Protein 8CK1 (pdb70)

B-factor: mean 92.51, std 19.83, range [30.0, 179.0]

Structure (mmCIF, N/CA/C/O backbone):
data_8CK1
#
_entry.id   8CK1
#
_cell.length_a   1.00
_cell.length_b   1.00
_cell.length_c   1.00
_cell.angle_alpha   90.00
_cell.angle_beta   90.00
_cell.angle_gamma   90.00
#
_symmetry.space_group_name_H-M   'P 1'
#
loop_
_entity.id
_entity.type
_entity.pdbx_description
1 polymer 'Tail Nozzle'
2 polymer 'Tail fibers Dpo36'
3 polymer 'Connector Protein'
#
loop_
_atom_site.group_PDB
_atom_site.id
_atom_site.type_symbol
_atom_site.label_atom_id
_atom_site.label_alt_id
_atom_site.label_comp_id
_atom_site.label_asym_id
_atom_site.label_entity_id
_atom_site.label_seq_id
_atom_site.pdbx_PDB_ins_code
_atom_site.Cartn_x
_atom_site.Cartn_y
_atom_site.Cartn_z
_atom_site.occupancy
_atom_site.B_iso_or_equiv
_atom_site.auth_seq_id
_atom_site.auth_comp_id
_atom_site.auth_asym_id
_atom_site.auth_atom_id
_atom_site.pdbx_PDB_model_num
ATOM 1 N N . ASN A 1 5 ? 195.752 186.297 186.330 1.00 92.17 5 ASN A N 1
ATOM 2 C CA . ASN A 1 5 ? 195.325 186.070 187.705 1.00 92.17 5 ASN A CA 1
ATOM 3 C C . ASN A 1 5 ? 196.423 185.398 188.521 1.00 92.17 5 ASN A C 1
ATOM 4 O O . ASN A 1 5 ? 197.301 186.066 189.067 1.00 92.17 5 ASN A O 1
ATOM 9 N N . TYR A 1 6 ? 196.363 184.067 188.583 1.00 89.03 6 TYR A N 1
ATOM 10 C CA . TYR A 1 6 ? 197.293 183.260 189.374 1.00 89.03 6 TYR A CA 1
ATOM 11 C C . TYR A 1 6 ? 197.365 183.740 190.820 1.00 89.03 6 TYR A C 1
ATOM 12 O O . TYR A 1 6 ? 198.437 184.049 191.343 1.00 89.03 6 TYR A O 1
ATOM 21 N N . GLN A 1 7 ? 196.207 183.810 191.471 1.00 90.51 7 GLN A N 1
ATOM 22 C CA . GLN A 1 7 ? 196.159 184.092 192.899 1.00 90.51 7 GLN A CA 1
ATOM 23 C C . GLN A 1 7 ? 196.320 182.781 193.657 1.00 90.51 7 GLN A C 1
ATOM 24 O O . GLN A 1 7 ? 195.381 181.978 193.714 1.00 90.51 7 GLN A O 1
ATOM 30 N N . PRO A 1 8 ? 197.482 182.528 194.247 1.00 88.73 8 PRO A N 1
ATOM 31 C CA . PRO A 1 8 ? 197.723 181.232 194.883 1.00 88.73 8 PRO A CA 1
ATOM 32 C C . PRO A 1 8 ? 196.940 181.082 196.178 1.00 88.73 8 PRO A C 1
ATOM 33 O O . PRO A 1 8 ? 196.358 182.031 196.705 1.00 88.73 8 PRO A O 1
ATOM 37 N N . ALA A 1 9 ? 196.932 179.849 196.684 1.00 81.88 9 ALA A N 1
ATOM 38 C CA . ALA A 1 9 ? 196.288 179.559 197.957 1.00 81.88 9 ALA A CA 1
ATOM 39 C C . ALA A 1 9 ? 197.002 180.302 199.077 1.00 81.88 9 ALA A C 1
ATOM 40 O O . ALA A 1 9 ? 198.187 180.626 198.954 1.00 81.88 9 ALA A O 1
ATOM 42 N N . SER A 1 10 ? 196.297 180.578 200.170 1.00 78.74 10 SER A N 1
ATOM 43 C CA . SER A 1 10 ? 196.848 181.382 201.248 1.00 78.74 10 SER A CA 1
ATOM 44 C C . SER A 1 10 ? 196.807 180.596 202.548 1.00 78.74 10 SER A C 1
ATOM 45 O O . SER A 1 10 ? 195.993 179.685 202.717 1.00 78.74 10 SER A O 1
ATOM 48 N N . SER A 1 11 ? 197.698 180.962 203.465 1.00 78.00 11 SER A N 1
ATOM 49 C CA . SER A 1 11 ? 197.840 180.293 204.748 1.00 78.00 11 SER A CA 1
ATOM 50 C C . SER A 1 11 ? 197.638 181.301 205.868 1.00 78.00 11 SER A C 1
ATOM 51 O O . SER A 1 11 ? 198.098 182.443 205.780 1.00 78.00 11 SER A O 1
ATOM 54 N N . TYR A 1 12 ? 196.951 180.870 206.921 1.00 74.50 12 TYR A N 1
ATOM 55 C CA . TYR A 1 12 ? 196.462 181.741 207.986 1.00 74.50 12 TYR A CA 1
ATOM 56 C C . TYR A 1 12 ? 196.763 181.141 209.352 1.00 74.50 12 TYR A C 1
ATOM 57 O O . TYR A 1 12 ? 195.868 180.921 210.170 1.00 74.50 12 TYR A O 1
ATOM 66 N N . ILE A 1 13 ? 198.041 180.837 209.589 1.00 73.40 13 ILE A N 1
ATOM 67 C CA . ILE A 1 13 ? 198.527 180.147 210.782 1.00 73.40 13 ILE A CA 1
ATOM 68 C C . ILE A 1 13 ? 197.848 180.650 212.051 1.00 73.40 13 ILE A C 1
ATOM 69 O O . ILE A 1 13 ? 197.706 181.859 212.266 1.00 73.40 13 ILE A O 1
ATOM 74 N N . GLN A 1 14 ? 197.391 179.713 212.879 1.00 70.81 14 GLN A N 1
ATOM 75 C CA . GLN A 1 14 ? 196.878 180.001 214.213 1.00 70.81 14 GLN A CA 1
ATOM 76 C C . GLN A 1 14 ? 197.878 179.453 215.220 1.00 70.81 14 GLN A C 1
ATOM 77 O O . GLN A 1 14 ? 197.970 178.229 215.399 1.00 70.81 14 GLN A O 1
ATOM 83 N N . PRO A 1 15 ? 198.664 180.300 215.882 1.00 71.36 15 PRO A N 1
ATOM 84 C CA . PRO A 1 15 ? 199.728 179.772 216.747 1.00 71.36 15 PRO A CA 1
ATOM 85 C C . PRO A 1 15 ? 199.222 179.062 217.987 1.00 71.36 15 PRO A C 1
ATOM 86 O O . PRO A 1 15 ? 199.811 178.053 218.392 1.00 71.36 15 PRO A O 1
ATOM 90 N N . SER A 1 16 ? 198.143 179.537 218.600 1.00 69.01 16 SER A N 1
ATOM 91 C CA . SER A 1 16 ? 197.764 179.055 219.918 1.00 69.01 16 SER A CA 1
ATOM 92 C C . SER A 1 16 ? 196.297 178.661 219.949 1.00 69.01 16 SER A C 1
ATOM 93 O O . SER A 1 16 ? 195.485 179.113 219.139 1.00 69.01 16 SER A O 1
ATOM 96 N N . PHE A 1 17 ? 195.976 177.796 220.911 1.00 66.81 17 PHE A N 1
ATOM 97 C CA . PHE A 1 17 ? 194.601 177.468 221.265 1.00 66.81 17 PHE A CA 1
ATOM 98 C C . PHE A 1 17 ? 194.301 177.839 222.711 1.00 66.81 17 PHE A C 1
ATOM 99 O O . PHE A 1 17 ? 193.348 177.317 223.297 1.00 66.81 17 PHE A O 1
ATOM 107 N N . ALA A 1 18 ? 195.099 178.735 223.298 1.00 68.02 18 ALA A N 1
ATOM 108 C CA . ALA A 1 18 ? 194.942 179.077 224.706 1.00 68.02 18 ALA A CA 1
ATOM 109 C C . ALA A 1 18 ? 193.597 179.722 225.002 1.00 68.02 18 ALA A C 1
ATOM 110 O O . ALA A 1 18 ? 193.197 179.782 226.168 1.00 68.02 18 ALA A O 1
ATOM 112 N N . GLY A 1 19 ? 192.897 180.218 223.982 1.00 70.74 19 GLY A N 1
ATOM 113 C CA . GLY A 1 19 ? 191.565 180.749 224.210 1.00 70.74 19 GLY A CA 1
ATOM 114 C C . GLY A 1 19 ? 190.597 179.693 224.702 1.00 70.74 19 GLY A C 1
ATOM 115 O O . GLY A 1 19 ? 189.665 179.992 225.452 1.00 70.74 19 GLY A O 1
ATOM 116 N N . GLY A 1 20 ? 190.804 178.446 224.293 1.00 74.92 20 GLY A N 1
ATOM 117 C CA . GLY A 1 20 ? 189.896 177.389 224.673 1.00 74.92 20 GLY A CA 1
ATOM 118 C C . GLY A 1 20 ? 188.577 177.521 223.933 1.00 74.92 20 GLY A C 1
ATOM 119 O O . GLY A 1 20 ? 188.450 178.239 222.941 1.00 74.92 20 GLY A O 1
ATOM 120 N N . GLU A 1 21 ? 187.581 176.798 224.437 1.00 73.95 21 GLU A N 1
ATOM 121 C CA . GLU A 1 21 ? 186.257 176.864 223.839 1.00 73.95 21 GLU A CA 1
ATOM 122 C C . GLU A 1 21 ? 185.698 178.275 223.955 1.00 73.95 21 GLU A C 1
ATOM 123 O O . GLU A 1 21 ? 185.748 178.891 225.022 1.00 73.95 21 GLU A O 1
ATOM 129 N N . LEU A 1 22 ? 185.172 178.786 222.848 1.00 70.24 22 LEU A N 1
ATOM 130 C CA . LEU A 1 22 ? 184.602 180.122 222.790 1.00 70.24 22 LEU A CA 1
ATOM 131 C C . LEU A 1 22 ? 183.087 180.010 222.753 1.00 70.24 22 LEU A C 1
ATOM 132 O O . LEU A 1 22 ? 182.538 179.244 221.956 1.00 70.24 22 LEU A O 1
ATOM 137 N N . ALA A 1 23 ? 182.419 180.767 223.617 1.00 70.80 23 ALA A N 1
ATOM 138 C CA . ALA A 1 23 ? 180.975 180.680 223.713 1.00 70.80 23 ALA A CA 1
ATOM 139 C C . ALA A 1 23 ? 180.329 181.129 222.405 1.00 70.80 23 ALA A C 1
ATOM 140 O O . ALA A 1 23 ? 180.861 181.998 221.709 1.00 70.80 23 ALA A O 1
ATOM 142 N N . PRO A 1 24 ? 179.191 180.534 222.038 1.00 72.48 24 PRO A N 1
ATOM 143 C CA . PRO A 1 24 ? 178.509 180.975 220.812 1.00 72.48 24 PRO A CA 1
ATOM 144 C C . PRO A 1 24 ? 178.161 182.449 220.831 1.00 72.48 24 PRO A C 1
ATOM 145 O O . PRO A 1 24 ? 178.263 183.120 219.798 1.00 72.48 24 PRO A O 1
ATOM 149 N N . SER A 1 25 ? 177.763 182.975 221.990 1.00 74.39 25 SER A N 1
ATOM 150 C CA . SER A 1 25 ? 177.479 184.399 222.103 1.00 74.39 25 SER A CA 1
ATOM 151 C C . SER A 1 25 ? 178.724 185.249 221.901 1.00 74.39 25 SER A C 1
ATOM 152 O O . SER A 1 25 ? 178.607 186.420 221.525 1.00 74.39 25 SER A O 1
ATOM 155 N N . LEU A 1 26 ? 179.908 184.691 222.138 1.00 72.23 26 LEU A N 1
ATOM 156 C CA . LEU A 1 26 ? 181.152 185.426 221.95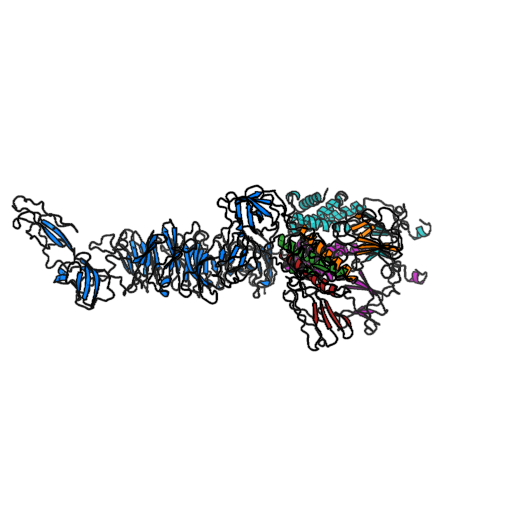3 1.00 72.23 26 LEU A CA 1
ATOM 157 C C . LEU A 1 26 ? 181.618 185.449 220.506 1.00 72.23 26 LEU A C 1
ATOM 158 O O . LEU A 1 26 ? 182.610 186.120 220.203 1.00 72.23 26 LEU A O 1
ATOM 163 N N . GLN A 1 27 ? 180.929 184.747 219.608 1.00 72.47 27 GLN A N 1
ATOM 164 C CA . GLN A 1 27 ? 181.393 184.577 218.237 1.00 72.47 27 GLN A CA 1
ATOM 165 C C . GLN A 1 27 ? 181.324 185.855 217.415 1.00 72.47 27 GLN A C 1
ATOM 166 O O . GLN A 1 27 ? 181.616 185.808 216.216 1.00 72.47 27 GLN A O 1
ATOM 172 N N . GLY A 1 28 ? 180.946 186.980 218.013 1.00 74.47 28 GLY A N 1
ATOM 173 C CA . GLY A 1 28 ? 180.903 188.237 217.295 1.00 74.47 28 GLY A CA 1
ATOM 174 C C . GLY A 1 28 ? 181.853 189.267 217.866 1.00 74.47 28 GLY A C 1
ATOM 175 O O . GLY A 1 28 ? 181.598 190.470 217.780 1.00 74.47 28 GLY A O 1
ATOM 176 N N . ARG A 1 29 ? 182.959 188.807 218.447 1.00 76.46 29 ARG A N 1
ATOM 177 C CA . ARG A 1 29 ? 183.927 189.701 219.070 1.00 76.46 29 ARG A CA 1
ATOM 178 C C . ARG A 1 29 ? 185.286 189.573 218.401 1.00 76.46 29 ARG A C 1
ATOM 179 O O . ARG A 1 29 ? 186.308 189.433 219.079 1.00 76.46 29 ARG A O 1
ATOM 187 N N . VAL A 1 30 ? 185.301 189.612 217.070 1.00 77.46 30 VAL A N 1
ATOM 188 C CA . VAL A 1 30 ? 186.516 189.426 216.284 1.00 77.46 30 VAL A CA 1
ATOM 189 C C . VAL A 1 30 ? 187.560 190.481 216.630 1.00 77.46 30 VAL A C 1
ATOM 190 O O . VAL A 1 30 ? 188.742 190.322 216.308 1.00 77.46 30 VAL A O 1
ATOM 194 N N . ASP A 1 31 ? 187.139 191.561 217.289 1.00 79.06 31 ASP A N 1
ATOM 195 C CA . ASP A 1 31 ? 188.047 192.630 217.681 1.00 79.06 31 ASP A CA 1
ATOM 196 C C . ASP A 1 31 ? 188.823 192.318 218.959 1.00 79.06 31 ASP A C 1
ATOM 197 O O . ASP A 1 31 ? 189.409 193.231 219.553 1.00 79.06 31 ASP A O 1
ATOM 202 N N . LEU A 1 32 ? 188.845 191.060 219.390 1.00 76.33 32 LEU A N 1
ATOM 203 C CA . LEU A 1 32 ? 189.583 190.640 220.571 1.00 76.33 32 LEU A CA 1
ATOM 204 C C . LEU A 1 32 ? 190.538 189.512 220.210 1.00 76.33 32 LEU A C 1
ATOM 205 O O . LEU A 1 32 ? 190.271 188.714 219.306 1.00 76.33 32 LEU A O 1
ATOM 210 N N . ALA A 1 33 ? 191.663 189.454 220.927 1.00 73.29 33 ALA A N 1
ATOM 211 C CA . ALA A 1 33 ? 192.662 188.427 220.655 1.00 73.29 33 ALA A CA 1
ATOM 212 C C . ALA A 1 33 ? 192.127 187.029 220.932 1.00 73.29 33 ALA A C 1
ATOM 213 O O . ALA A 1 33 ? 192.625 186.048 220.364 1.00 73.29 33 ALA A O 1
ATOM 215 N N . ARG A 1 34 ? 191.115 186.916 221.797 1.00 73.42 34 ARG A N 1
ATOM 216 C CA . ARG A 1 34 ? 190.563 185.604 222.114 1.00 73.42 34 ARG A CA 1
ATOM 217 C C . ARG A 1 34 ? 190.008 184.929 220.869 1.00 73.42 34 ARG A C 1
ATOM 218 O O . ARG A 1 34 ? 190.251 183.739 220.642 1.00 73.42 34 ARG A O 1
ATOM 226 N N . TYR A 1 35 ? 189.279 185.678 220.039 1.00 76.85 35 TYR A N 1
ATOM 227 C CA . TYR A 1 35 ? 188.800 185.129 218.774 1.00 76.85 35 TYR A CA 1
ATOM 228 C C . TYR A 1 35 ? 189.957 184.595 217.941 1.00 76.85 35 TYR A C 1
ATOM 229 O O . TYR A 1 35 ? 189.837 183.550 217.293 1.00 76.85 35 TYR A O 1
ATOM 238 N N . ALA A 1 36 ? 191.091 185.294 217.959 1.00 73.36 36 ALA A N 1
ATOM 239 C CA . ALA A 1 36 ? 192.245 184.840 217.196 1.00 73.36 36 ALA A CA 1
ATOM 240 C C . ALA A 1 36 ? 192.857 183.576 217.785 1.00 73.36 36 ALA A C 1
ATOM 241 O O . ALA A 1 36 ? 193.427 182.769 217.043 1.00 73.36 36 ALA A O 1
ATOM 243 N N . ILE A 1 37 ? 192.761 183.380 219.100 1.00 69.73 37 ILE A N 1
ATOM 244 C CA . ILE A 1 37 ? 193.478 182.269 219.721 1.00 69.73 37 ILE A CA 1
ATOM 245 C C . ILE A 1 37 ? 192.555 181.304 220.458 1.00 69.73 37 ILE A C 1
ATOM 246 O O . ILE A 1 37 ? 192.971 180.667 221.431 1.00 69.73 37 ILE A O 1
ATOM 251 N N . SER A 1 38 ? 191.318 181.157 219.997 1.00 73.17 38 SER A N 1
ATOM 252 C CA . SER A 1 38 ? 190.377 180.234 220.624 1.00 73.17 38 SER A CA 1
ATOM 253 C C . SER A 1 38 ? 189.907 179.184 219.622 1.00 73.17 38 SER A C 1
ATOM 254 O O . SER A 1 38 ? 190.279 179.194 218.447 1.00 73.17 38 SER A O 1
ATOM 257 N N . LEU A 1 39 ? 189.074 178.269 220.114 1.00 73.22 39 LEU A N 1
ATOM 258 C CA . LEU A 1 39 ? 188.512 177.185 219.324 1.00 73.22 39 LEU A CA 1
ATOM 259 C C . LEU A 1 39 ? 187.030 177.068 219.641 1.00 73.22 39 LEU A C 1
ATOM 260 O O . LEU A 1 39 ? 186.617 177.222 220.791 1.00 73.22 39 LEU A O 1
ATOM 265 N N . LYS A 1 40 ? 186.227 176.807 218.612 1.00 77.47 40 LYS A N 1
ATOM 266 C CA . LYS A 1 40 ? 184.788 176.717 218.827 1.00 77.47 40 LYS A CA 1
ATOM 267 C C . LYS A 1 40 ? 184.388 175.418 219.514 1.00 77.47 40 LYS A C 1
ATOM 268 O O . LYS A 1 40 ? 183.416 175.402 220.277 1.00 77.47 40 LYS A O 1
ATOM 274 N N . THR A 1 41 ? 185.107 174.328 219.260 1.00 80.09 41 THR A N 1
ATOM 275 C CA . THR A 1 41 ? 184.801 173.051 219.891 1.00 80.09 41 THR A CA 1
ATOM 276 C C . THR A 1 41 ? 186.104 172.351 220.244 1.00 80.09 41 THR A C 1
ATOM 277 O O . THR A 1 41 ? 186.954 172.152 219.373 1.00 80.09 41 THR A O 1
ATOM 281 N N . CYS A 1 42 ? 186.258 171.986 221.514 1.00 74.07 42 CYS A N 1
ATOM 282 C CA . CYS A 1 42 ? 187.494 171.389 222.014 1.00 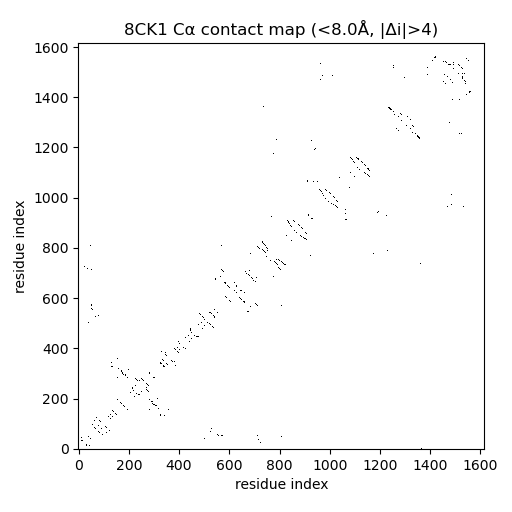74.07 42 CYS A CA 1
ATOM 283 C C . CYS A 1 42 ? 187.184 170.194 222.911 1.00 74.07 42 CYS A C 1
ATOM 284 O O . CYS A 1 42 ? 187.695 170.074 224.025 1.00 74.07 42 CYS A O 1
ATOM 287 N N . ARG A 1 43 ? 186.329 169.294 222.431 1.00 73.88 43 ARG A N 1
ATOM 288 C CA . ARG A 1 43 ? 185.945 168.136 223.229 1.00 73.88 43 ARG A CA 1
ATOM 289 C C . ARG A 1 43 ? 187.138 167.221 223.478 1.00 73.88 43 ARG A C 1
ATOM 290 O O . ARG A 1 43 ? 187.866 166.861 222.549 1.00 73.88 43 ARG A O 1
ATOM 298 N N . ASN A 1 44 ? 187.304 166.802 224.738 1.00 74.00 44 ASN A N 1
ATOM 299 C CA . ASN A 1 44 ? 188.383 165.839 225.096 1.00 74.00 44 ASN A CA 1
ATOM 300 C C . ASN A 1 44 ? 189.733 166.301 224.537 1.00 74.00 44 ASN A C 1
ATOM 301 O O . ASN A 1 44 ? 190.454 165.454 223.976 1.00 74.00 44 ASN A O 1
ATOM 306 N N . PHE A 1 45 ? 190.065 167.584 224.699 1.00 72.76 45 PHE A N 1
ATOM 307 C CA . PHE A 1 45 ? 191.400 168.078 224.267 1.00 72.76 45 PHE A CA 1
ATOM 308 C C . PHE A 1 45 ? 191.860 169.168 225.239 1.00 72.76 45 PHE A C 1
ATOM 309 O O . PHE A 1 45 ? 191.514 170.346 225.029 1.00 72.76 45 PHE A O 1
ATOM 317 N N . VAL A 1 46 ? 192.619 168.780 226.267 1.00 71.24 46 VAL A N 1
ATOM 318 C CA . VAL A 1 46 ? 193.054 169.757 227.309 1.00 71.24 46 VAL A CA 1
ATOM 319 C C . VAL A 1 46 ? 194.058 170.743 226.707 1.00 71.24 46 VAL A C 1
ATOM 320 O O . VAL A 1 46 ? 195.023 170.282 226.067 1.00 71.24 46 VAL A O 1
ATOM 324 N N . VAL A 1 47 ? 193.753 172.030 226.792 1.00 69.89 47 VAL A N 1
ATOM 325 C CA . VAL A 1 47 ? 194.670 173.030 226.201 1.00 69.89 47 VAL A CA 1
ATOM 326 C C . VAL A 1 47 ? 195.982 172.857 226.944 1.00 69.89 47 VAL A C 1
ATOM 327 O O . VAL A 1 47 ? 196.057 171.979 227.814 1.00 69.89 47 VAL A O 1
ATOM 331 N N . GLN A 1 48 ? 197.010 173.682 226.462 1.00 75.55 48 GLN A N 1
ATOM 332 C CA . GLN A 1 48 ? 198.284 173.607 227.209 1.00 75.55 48 GLN A CA 1
ATOM 333 C C . GLN A 1 48 ? 198.753 175.038 227.374 1.00 75.55 48 GLN A C 1
ATOM 334 O O . GLN A 1 48 ? 198.494 175.837 226.471 1.00 75.55 48 GLN A O 1
ATOM 340 N N . PRO A 1 49 ? 199.350 175.412 228.613 1.00 74.77 49 PRO A N 1
ATOM 341 C CA . PRO A 1 49 ? 199.742 176.797 228.732 1.00 74.77 49 PRO A CA 1
ATOM 342 C C . PRO A 1 49 ? 200.372 177.281 227.422 1.00 74.77 49 PRO A C 1
ATOM 343 O O . PRO A 1 49 ? 199.875 178.224 226.855 1.00 74.77 49 PRO A O 1
ATOM 347 N N . TYR A 1 50 ? 201.431 176.624 226.964 1.00 76.90 50 TYR A N 1
ATOM 348 C CA . TYR A 1 50 ? 202.146 177.034 225.765 1.00 76.90 50 TYR A CA 1
ATOM 349 C C . TYR A 1 50 ? 201.227 177.210 224.566 1.00 76.90 50 TYR A C 1
ATOM 350 O O . TYR A 1 50 ? 201.689 177.676 223.521 1.00 76.90 50 TYR A O 1
ATOM 359 N N . GLY A 1 51 ? 199.955 176.853 224.686 1.00 72.87 51 GLY A N 1
ATOM 360 C CA . GLY A 1 51 ? 198.997 177.070 223.625 1.00 72.87 51 GLY A CA 1
ATOM 361 C C . GLY A 1 51 ? 198.713 175.884 222.734 1.00 72.87 51 GLY A C 1
ATOM 362 O O . GLY A 1 51 ? 198.063 176.058 221.698 1.00 72.87 51 GLY A O 1
ATOM 363 N N . GLY A 1 52 ? 199.171 174.693 223.095 1.00 72.50 52 GLY A N 1
ATOM 364 C CA . GLY A 1 52 ? 198.903 173.495 222.330 1.00 72.50 52 GLY A CA 1
ATOM 365 C C . GLY A 1 52 ? 197.561 172.888 222.673 1.00 72.50 52 GLY A C 1
ATOM 366 O O . GLY A 1 52 ? 196.721 173.499 223.339 1.00 72.50 52 GLY A O 1
ATOM 367 N N . ALA A 1 53 ? 197.361 171.658 222.207 1.00 69.84 53 ALA A N 1
ATOM 368 C CA . ALA A 1 53 ? 196.120 170.935 222.473 1.00 69.84 53 ALA A CA 1
ATOM 369 C C . ALA A 1 53 ? 196.412 169.447 222.354 1.00 69.84 53 ALA A C 1
ATOM 370 O O . ALA A 1 53 ? 196.721 168.965 221.261 1.00 69.84 53 ALA A O 1
ATOM 372 N N . SER A 1 54 ? 196.316 168.729 223.467 1.00 71.52 54 SER A N 1
ATOM 373 C CA . SER A 1 54 ? 196.596 167.302 223.513 1.00 71.52 54 SER A CA 1
ATOM 374 C C . SER A 1 54 ? 195.359 166.560 223.994 1.00 71.52 54 SER A C 1
ATOM 375 O O . SER A 1 54 ? 194.717 166.984 224.961 1.00 71.52 54 SER A O 1
ATOM 378 N N . ASN A 1 55 ? 195.024 165.465 223.316 1.00 75.84 55 ASN A N 1
ATOM 379 C CA . ASN A 1 55 ? 193.884 164.658 223.725 1.00 75.84 55 ASN A CA 1
ATOM 380 C C . ASN A 1 55 ? 194.076 164.173 225.154 1.00 75.84 55 ASN A C 1
ATOM 381 O O . ASN A 1 55 ? 195.177 163.783 225.552 1.00 75.84 55 ASN A O 1
ATOM 386 N N . ARG A 1 56 ? 193.004 164.216 225.932 1.00 72.75 56 ARG A N 1
ATOM 387 C CA . ARG A 1 56 ? 193.103 163.859 227.338 1.00 72.75 56 ARG A CA 1
ATOM 388 C C . ARG A 1 56 ? 193.475 162.385 227.473 1.00 72.75 56 ARG A C 1
ATOM 389 O O . ARG A 1 56 ? 192.946 161.543 226.733 1.00 72.75 56 ARG A O 1
ATOM 397 N N . PRO A 1 57 ? 194.417 162.042 228.344 1.00 74.23 57 PRO A N 1
ATOM 398 C CA . PRO A 1 57 ? 194.712 160.628 228.583 1.00 74.23 57 PRO A CA 1
ATOM 399 C C . PRO A 1 57 ? 193.553 159.949 229.290 1.00 74.23 57 PRO A C 1
ATOM 400 O O . PRO A 1 57 ? 192.754 160.587 229.978 1.00 74.23 57 PRO A O 1
ATOM 404 N N . GLY A 1 58 ? 193.466 158.636 229.107 1.00 78.95 58 GLY A N 1
ATOM 405 C CA . GLY A 1 58 ? 192.335 157.898 229.624 1.00 78.95 58 GLY A CA 1
ATOM 406 C C . GLY A 1 58 ? 192.345 157.790 231.136 1.00 78.95 58 GLY A C 1
ATOM 407 O O . GLY A 1 58 ? 193.368 157.943 231.803 1.00 78.95 58 GLY A O 1
ATOM 408 N N . PHE A 1 59 ? 191.163 157.517 231.681 1.00 77.05 59 PHE A N 1
ATOM 409 C CA . PHE A 1 59 ? 190.990 157.310 233.113 1.00 77.05 59 PHE A CA 1
ATOM 410 C C . PHE A 1 59 ? 191.207 155.836 233.431 1.00 77.05 59 PHE A C 1
ATOM 411 O O . PHE A 1 59 ? 190.469 154.977 232.938 1.00 77.05 59 PHE A O 1
ATOM 419 N N . ARG A 1 60 ? 192.217 155.543 234.244 1.00 79.26 60 ARG A N 1
ATOM 420 C CA . ARG A 1 60 ? 192.476 154.164 234.634 1.00 79.26 60 ARG A CA 1
ATOM 421 C C . ARG A 1 60 ? 191.454 153.700 235.662 1.00 79.26 60 ARG A C 1
ATOM 422 O O . ARG A 1 60 ? 191.197 154.381 236.658 1.00 79.26 60 ARG A O 1
ATOM 430 N N . PHE A 1 61 ? 190.886 152.521 235.425 1.00 79.39 61 PHE A N 1
ATOM 431 C CA . PHE A 1 61 ? 189.855 151.968 236.296 1.00 79.39 61 PHE A CA 1
ATOM 432 C C . PHE A 1 61 ? 190.506 151.418 237.558 1.00 79.39 61 PHE A C 1
ATOM 433 O O . PHE A 1 61 ? 191.299 150.474 237.494 1.00 79.39 61 PHE A O 1
ATOM 441 N N . ASN A 1 62 ? 190.188 152.015 238.707 1.00 80.29 62 ASN A N 1
ATOM 442 C CA . ASN A 1 62 ? 190.687 151.486 239.971 1.00 80.29 62 ASN A CA 1
ATOM 443 C C . ASN A 1 62 ? 189.800 150.353 240.475 1.00 80.29 62 ASN A C 1
ATOM 444 O O . ASN A 1 62 ? 190.236 149.200 240.556 1.00 80.29 62 ASN A O 1
ATOM 449 N N . THR A 1 63 ? 188.546 150.666 240.799 1.00 81.07 63 THR A N 1
ATOM 450 C CA . THR A 1 63 ? 187.575 149.698 241.300 1.00 81.07 63 THR A CA 1
ATOM 451 C C . THR A 1 63 ? 186.248 150.420 241.494 1.00 81.07 63 THR A C 1
ATOM 452 O O . THR A 1 63 ? 186.155 151.642 241.355 1.00 81.07 63 THR A O 1
ATOM 456 N N . ALA A 1 64 ? 185.217 149.641 241.810 1.00 83.97 64 ALA A N 1
ATOM 457 C CA . ALA A 1 64 ? 183.962 150.184 242.304 1.00 83.97 64 ALA A CA 1
ATOM 458 C C . ALA A 1 64 ? 184.032 150.282 243.820 1.00 83.97 64 ALA A C 1
ATOM 459 O O . ALA A 1 64 ? 184.760 149.530 244.473 1.00 83.97 64 ALA A O 1
ATOM 461 N N . CYS A 1 65 ? 183.278 151.222 244.384 1.00 87.81 65 CYS A N 1
ATOM 462 C CA . CYS A 1 65 ? 183.408 151.497 245.818 1.00 87.81 65 CYS A CA 1
ATOM 463 C C . CYS A 1 65 ? 182.392 150.710 246.641 1.00 87.81 65 CYS A C 1
ATOM 464 O O . CYS A 1 65 ? 182.761 149.782 247.366 1.00 87.81 65 CYS A O 1
ATOM 467 N N . LYS A 1 66 ? 181.112 151.060 246.519 1.00 84.73 66 LYS A N 1
ATOM 468 C CA . LYS A 1 66 ? 179.987 150.322 247.088 1.00 84.73 66 LYS A CA 1
ATOM 469 C C . LYS A 1 66 ? 178.727 151.123 246.785 1.00 84.73 66 LYS A C 1
ATOM 470 O O . LYS A 1 66 ? 178.796 152.246 246.276 1.00 84.73 66 LYS A O 1
ATOM 476 N N . TYR A 1 67 ? 177.577 150.541 247.123 1.00 82.80 67 TYR A N 1
ATOM 477 C CA . TYR A 1 67 ? 176.288 151.230 247.070 1.00 82.80 67 TYR A CA 1
ATOM 478 C C . TYR A 1 67 ? 176.070 151.884 245.703 1.00 82.80 67 TYR A C 1
ATOM 479 O O . TYR A 1 67 ? 176.048 153.106 245.559 1.00 82.80 67 TYR A O 1
ATOM 488 N N . LYS A 1 68 ? 175.939 151.010 244.702 1.00 82.43 68 LYS A N 1
ATOM 489 C CA . LYS A 1 68 ? 175.838 151.415 243.302 1.00 82.43 68 LYS A CA 1
ATOM 490 C C . LYS A 1 68 ? 174.992 152.666 243.095 1.00 82.43 68 LYS A C 1
ATOM 491 O O . LYS A 1 68 ? 175.384 153.580 242.362 1.00 82.43 68 LYS A O 1
ATOM 497 N N . ASN A 1 69 ? 173.833 152.736 243.746 1.00 85.98 69 ASN A N 1
ATOM 498 C CA . ASN A 1 69 ? 172.900 153.834 243.540 1.00 85.98 69 ASN A CA 1
ATOM 499 C C . ASN A 1 69 ? 172.914 154.857 244.672 1.00 85.98 69 ASN A C 1
ATOM 500 O O . ASN A 1 69 ? 171.921 155.566 244.858 1.00 85.98 69 ASN A O 1
ATOM 505 N N . TYR A 1 70 ? 174.002 154.952 245.428 1.00 83.44 70 TYR A N 1
ATOM 506 C CA . TYR A 1 70 ? 174.133 155.965 246.466 1.00 83.44 70 TYR A CA 1
ATOM 507 C C . TYR A 1 70 ? 175.185 156.997 246.070 1.00 83.44 70 TYR A C 1
ATOM 508 O O . TYR A 1 70 ? 176.033 156.762 245.207 1.00 83.44 70 TYR A O 1
ATOM 517 N N . ALA A 1 71 ? 175.125 158.154 246.723 1.00 82.97 71 ALA A N 1
ATOM 518 C CA . ALA A 1 71 ? 176.066 159.229 246.450 1.00 82.97 71 ALA A CA 1
ATOM 519 C C . ALA A 1 71 ? 177.449 158.870 246.992 1.00 82.97 71 ALA A C 1
ATOM 520 O O . ALA A 1 71 ? 177.613 157.952 247.800 1.00 82.97 71 ALA A O 1
ATOM 522 N N . THR A 1 72 ? 178.463 159.601 246.533 1.00 81.46 72 THR A N 1
ATOM 523 C CA . THR A 1 72 ? 179.842 159.360 246.946 1.00 81.46 72 THR A CA 1
ATOM 524 C C . THR A 1 72 ? 180.640 160.637 246.711 1.00 81.46 72 THR A C 1
ATOM 525 O O . THR A 1 72 ? 180.198 161.536 245.989 1.00 81.46 72 THR A O 1
ATOM 529 N N . ARG A 1 73 ? 181.819 160.708 247.330 1.00 77.45 73 ARG A N 1
ATOM 530 C CA . ARG A 1 73 ? 182.695 161.866 247.197 1.00 77.45 73 ARG A CA 1
ATOM 531 C C . ARG A 1 73 ? 184.115 161.459 247.569 1.00 77.45 73 ARG A C 1
ATOM 532 O O . ARG A 1 73 ? 184.331 160.493 248.306 1.00 77.45 73 ARG A O 1
ATOM 540 N N . LEU A 1 74 ? 185.087 162.207 247.049 1.00 78.00 74 LEU A N 1
ATOM 541 C CA . LEU A 1 74 ? 186.497 162.011 247.353 1.00 78.00 74 LEU A CA 1
ATOM 542 C C . LEU A 1 74 ? 187.091 163.294 247.919 1.00 78.00 74 LEU A C 1
ATOM 543 O O . LEU A 1 74 ? 186.718 164.395 247.505 1.00 78.00 74 LEU A O 1
ATOM 548 N N . ILE A 1 75 ? 188.015 163.150 248.868 1.00 73.19 75 ILE A N 1
ATOM 549 C CA . ILE A 1 75 ? 188.804 164.289 249.345 1.00 73.19 75 ILE A CA 1
ATOM 550 C C . ILE A 1 75 ? 190.265 163.894 249.396 1.00 73.19 75 ILE A C 1
ATOM 551 O O . ILE A 1 75 ? 190.613 162.715 249.559 1.00 73.19 75 ILE A O 1
ATOM 556 N N . PRO A 1 76 ? 191.159 164.874 249.264 1.00 77.59 76 PRO A N 1
ATOM 557 C CA . PRO A 1 76 ? 192.591 164.578 249.382 1.00 77.59 76 PRO A CA 1
ATOM 558 C C . PRO A 1 76 ? 193.084 164.634 250.818 1.00 77.59 76 PRO A C 1
ATOM 559 O O . PRO A 1 76 ? 192.812 165.596 251.541 1.00 77.59 76 PRO A O 1
ATOM 563 N N . PHE A 1 77 ? 193.814 163.604 251.237 1.00 80.37 77 PHE A N 1
ATOM 564 C CA . PHE A 1 77 ? 194.377 163.536 252.575 1.00 80.37 77 PHE A CA 1
ATOM 565 C C . PHE A 1 77 ? 195.833 163.111 252.479 1.00 80.37 77 PHE A C 1
ATOM 566 O O . PHE A 1 77 ? 196.221 162.374 251.570 1.00 80.37 77 PHE A O 1
ATOM 574 N N . SER A 1 78 ? 196.639 163.584 253.423 1.00 80.34 78 SER A N 1
ATOM 575 C CA . SER A 1 78 ? 198.052 163.255 253.456 1.00 80.34 78 SER A CA 1
ATOM 576 C C . SER A 1 78 ? 198.457 162.868 254.870 1.00 80.34 78 SER A C 1
ATOM 577 O O . SER A 1 78 ? 197.850 163.290 255.856 1.00 80.34 78 SER A O 1
ATOM 580 N N . PHE A 1 79 ? 199.517 162.070 254.951 1.00 84.92 79 PHE A N 1
ATOM 581 C CA . PHE A 1 79 ? 200.042 161.573 256.215 1.00 84.92 79 PHE A CA 1
ATOM 582 C C . PHE A 1 79 ? 201.445 162.142 256.361 1.00 84.92 79 PHE A C 1
ATOM 583 O O . PHE A 1 79 ? 202.410 161.405 256.589 1.00 84.92 79 PHE A O 1
ATOM 591 N N . ASN A 1 80 ? 201.551 163.461 256.177 1.00 83.45 80 ASN A N 1
ATOM 592 C CA . ASN A 1 80 ? 202.799 164.164 255.901 1.00 83.45 80 ASN A CA 1
ATOM 593 C C . ASN A 1 80 ? 203.271 163.748 254.517 1.00 83.45 80 ASN A C 1
ATOM 594 O O . ASN A 1 80 ? 202.522 163.112 253.769 1.00 83.45 80 ASN A O 1
ATOM 599 N N . THR A 1 81 ? 204.501 164.100 254.154 1.00 84.38 81 THR A N 1
ATOM 600 C CA . THR A 1 81 ? 204.994 163.711 252.841 1.00 84.38 81 THR A CA 1
ATOM 601 C C . THR A 1 81 ? 205.401 162.246 252.775 1.00 84.38 81 THR A C 1
ATOM 602 O O . THR A 1 81 ? 205.888 161.806 251.728 1.00 84.38 81 THR A O 1
ATOM 606 N N . GLU A 1 82 ? 205.217 161.487 253.858 1.00 89.70 82 GLU A N 1
ATOM 607 C CA . GLU A 1 82 ? 205.519 160.059 253.829 1.00 89.70 82 GLU A CA 1
ATOM 608 C C . GLU A 1 82 ? 204.641 159.334 252.816 1.00 89.70 82 GLU A C 1
ATOM 609 O O . GLU A 1 82 ? 205.123 158.494 252.047 1.00 89.70 82 GLU A O 1
ATOM 615 N N . GLN A 1 83 ? 203.348 159.646 252.801 1.00 87.36 83 GLN A N 1
ATOM 616 C CA . GLN A 1 83 ? 202.421 159.033 251.860 1.00 87.36 83 GLN A CA 1
ATOM 617 C C . GLN A 1 83 ? 201.176 159.902 251.774 1.00 87.36 83 GLN A C 1
ATOM 618 O O . GLN A 1 83 ? 200.898 160.706 252.667 1.00 87.36 83 GLN A O 1
ATOM 624 N N . THR A 1 84 ? 200.432 159.732 250.685 1.00 81.84 84 THR A N 1
ATOM 625 C CA . THR A 1 84 ? 199.168 160.421 250.484 1.00 81.84 84 THR A CA 1
ATOM 626 C C . THR A 1 84 ? 198.080 159.403 250.171 1.00 81.84 84 THR A C 1
ATOM 627 O O . THR A 1 84 ? 198.344 158.347 249.591 1.00 81.84 84 THR A O 1
ATOM 631 N N . TYR A 1 85 ? 196.853 159.730 250.565 1.00 81.20 85 TYR A N 1
ATOM 632 C CA . TYR A 1 85 ? 195.708 158.857 250.362 1.00 81.20 85 TYR A CA 1
ATOM 633 C C . TYR A 1 85 ? 194.538 159.667 249.824 1.00 81.20 85 TYR A C 1
ATOM 634 O O . TYR A 1 85 ? 194.596 160.894 249.716 1.00 81.20 85 TYR A O 1
ATOM 643 N N . VAL A 1 86 ? 193.464 158.960 249.484 1.00 79.61 86 VAL A N 1
ATOM 644 C CA . VAL A 1 86 ? 192.233 159.562 248.982 1.00 79.61 86 VAL A CA 1
ATOM 645 C C . VAL A 1 86 ? 191.092 158.970 249.798 1.00 79.61 86 VAL A C 1
ATOM 646 O O . VAL A 1 86 ? 190.715 157.811 249.595 1.00 79.61 86 VAL A O 1
ATOM 650 N N . ILE A 1 87 ? 190.535 159.756 250.721 1.00 78.89 87 ILE A N 1
ATOM 651 C CA . ILE A 1 87 ? 189.362 159.292 251.447 1.00 78.89 87 ILE A CA 1
ATOM 652 C C . ILE A 1 87 ? 188.156 159.282 250.524 1.00 78.89 87 ILE A C 1
ATOM 653 O O . ILE A 1 87 ? 187.941 160.209 249.732 1.00 78.89 87 ILE A O 1
ATOM 658 N N . GLU A 1 88 ? 187.362 158.222 250.619 1.00 82.28 88 GLU A N 1
ATOM 659 C CA . GLU A 1 88 ? 186.099 158.110 249.905 1.00 82.28 88 GLU A CA 1
ATOM 660 C C . GLU A 1 88 ? 184.963 158.115 250.915 1.00 82.28 88 GLU A C 1
ATOM 661 O O . GLU A 1 88 ? 184.947 157.293 251.837 1.00 82.28 88 GLU A O 1
ATOM 667 N N . ILE A 1 89 ? 184.010 159.025 250.736 1.00 81.51 89 ILE A N 1
ATOM 668 C CA . ILE A 1 89 ? 182.909 159.204 251.674 1.00 81.51 89 ILE A CA 1
ATOM 669 C C . ILE A 1 89 ? 181.603 158.891 250.964 1.00 81.51 89 ILE A C 1
ATOM 670 O O . ILE A 1 89 ? 181.337 159.419 249.878 1.00 81.51 89 ILE A O 1
ATOM 675 N N . GLY A 1 90 ? 180.792 158.040 251.580 1.00 86.14 90 GLY A N 1
ATOM 676 C CA . GLY A 1 90 ? 179.460 157.760 251.088 1.00 86.14 90 GLY A CA 1
ATOM 677 C C . GLY A 1 90 ? 178.448 157.768 252.212 1.00 86.14 90 GLY A C 1
ATOM 678 O O . GLY A 1 90 ? 178.624 158.482 253.204 1.00 86.14 90 GLY A O 1
ATOM 679 N N . HIS A 1 91 ? 177.386 156.980 252.078 1.00 83.47 91 HIS A N 1
ATOM 680 C CA . HIS A 1 91 ? 176.336 156.945 253.092 1.00 83.47 91 HIS A CA 1
ATOM 681 C C . HIS A 1 91 ? 176.837 156.182 254.309 1.00 83.47 91 HIS A C 1
ATOM 682 O O . HIS A 1 91 ? 176.841 154.949 254.327 1.00 83.47 91 HIS A O 1
ATOM 689 N N . GLN A 1 92 ? 177.260 156.921 255.335 1.00 83.51 92 GLN A N 1
ATOM 690 C CA . GLN A 1 92 ? 177.634 156.349 256.629 1.00 83.51 92 GLN A CA 1
ATOM 691 C C . GLN A 1 92 ? 178.741 155.305 256.494 1.00 83.51 92 GLN A C 1
ATOM 692 O O . GLN A 1 92 ? 178.681 154.225 257.085 1.00 83.51 92 GLN A O 1
ATOM 698 N N . TYR A 1 93 ? 179.762 155.630 255.707 1.00 85.13 93 TYR A N 1
ATOM 699 C CA . TYR A 1 93 ? 180.968 154.814 255.639 1.00 85.13 93 TYR A CA 1
ATOM 700 C C . TYR A 1 93 ? 182.116 155.695 255.163 1.00 85.13 93 TYR A C 1
ATOM 701 O O . TYR A 1 93 ? 181.941 156.886 254.892 1.00 85.13 93 TYR A O 1
ATOM 710 N N . MET A 1 94 ? 183.297 155.094 255.064 1.00 87.90 94 MET A N 1
ATOM 711 C CA . MET A 1 94 ? 184.504 155.804 254.666 1.00 87.90 94 MET A CA 1
ATOM 712 C C . MET A 1 94 ? 185.565 154.787 254.282 1.00 87.90 94 MET A C 1
ATOM 713 O O . MET A 1 94 ? 185.787 153.808 254.999 1.00 87.90 94 MET A O 1
ATOM 718 N N . ARG A 1 95 ? 186.221 155.032 253.150 1.00 82.52 95 ARG A N 1
ATOM 719 C CA . ARG A 1 95 ? 187.262 154.145 252.653 1.00 82.52 95 ARG A CA 1
ATOM 720 C C . ARG A 1 95 ? 188.493 154.968 252.307 1.00 82.52 95 ARG A C 1
ATOM 721 O O . ARG A 1 95 ? 188.493 156.199 252.399 1.00 82.52 95 ARG A O 1
ATOM 729 N N . PHE A 1 96 ? 189.551 154.273 251.894 1.00 82.24 96 PHE A N 1
ATOM 730 C CA . PHE A 1 96 ? 190.816 154.907 251.558 1.00 82.24 96 PHE A CA 1
ATOM 731 C C . PHE A 1 96 ? 191.331 154.325 250.250 1.00 82.24 96 PHE A C 1
ATOM 732 O O . PHE A 1 96 ? 190.987 153.206 249.866 1.00 82.24 96 PHE A O 1
ATOM 740 N N . HIS A 1 97 ? 192.166 155.104 249.567 1.00 78.98 97 HIS A N 1
ATOM 741 C CA . HIS A 1 97 ? 192.740 154.679 248.301 1.00 78.98 97 HIS A CA 1
ATOM 742 C C . HIS A 1 97 ? 194.138 155.262 248.172 1.00 78.98 97 HIS A C 1
ATOM 743 O O . HIS A 1 97 ? 194.483 156.247 248.829 1.00 78.98 97 HIS A O 1
ATOM 750 N N . ARG A 1 98 ? 194.942 154.638 247.315 1.00 85.55 98 ARG A N 1
ATOM 751 C CA . ARG A 1 98 ? 196.300 155.092 247.053 1.00 85.55 98 ARG A CA 1
ATOM 752 C C . ARG A 1 98 ? 196.832 154.359 245.834 1.00 85.55 98 ARG A C 1
ATOM 753 O O . ARG A 1 98 ? 196.599 153.157 245.680 1.00 85.55 98 ARG A O 1
ATOM 761 N N . ASP A 1 99 ? 197.541 155.090 244.973 1.00 91.09 99 ASP A N 1
ATOM 762 C CA . ASP A 1 99 ? 198.115 154.536 243.746 1.00 91.09 99 ASP A CA 1
ATOM 763 C C . ASP A 1 99 ? 197.046 153.865 242.887 1.00 91.09 99 ASP A C 1
ATOM 764 O O . ASP A 1 99 ? 197.290 152.837 242.253 1.00 91.09 99 ASP A O 1
ATOM 769 N N . GLY A 1 100 ? 195.853 154.454 242.867 1.00 88.25 100 GLY A N 1
ATOM 770 C CA . GLY A 1 100 ? 194.762 153.903 242.086 1.00 88.25 100 GLY A CA 1
ATOM 771 C C . GLY A 1 100 ? 194.373 152.495 242.463 1.00 88.25 100 GLY A C 1
ATOM 772 O O . GLY A 1 100 ? 193.845 151.761 241.624 1.00 88.25 100 GLY A O 1
ATOM 773 N N . ALA A 1 101 ? 194.631 152.088 243.700 1.00 85.62 101 ALA A N 1
ATOM 774 C CA . ALA A 1 101 ? 194.319 150.751 244.170 1.00 85.62 101 ALA A CA 1
ATOM 775 C C . ALA A 1 101 ? 193.731 150.842 245.568 1.00 85.62 101 ALA A C 1
ATOM 776 O O . ALA A 1 101 ? 194.092 151.740 246.338 1.00 85.62 101 ALA A O 1
ATOM 778 N N . PRO A 1 102 ? 192.831 149.932 245.924 1.00 84.35 102 PRO A N 1
ATOM 779 C CA . PRO A 1 102 ? 192.237 149.971 247.262 1.00 84.35 102 PRO A CA 1
ATOM 780 C C . PRO A 1 102 ? 193.273 149.680 248.335 1.00 84.35 102 PRO A C 1
ATOM 781 O O . PRO A 1 102 ? 194.292 149.027 248.101 1.00 84.35 102 PRO A O 1
ATOM 785 N N . VAL A 1 103 ? 193.000 150.192 249.533 1.00 88.10 103 VAL A N 1
ATOM 786 C CA . VAL A 1 103 ? 193.857 149.931 250.681 1.00 88.10 103 VAL A CA 1
ATOM 787 C C . VAL A 1 103 ? 193.506 148.549 251.214 1.00 88.10 103 VAL A C 1
ATOM 788 O O . VAL A 1 103 ? 192.525 148.381 251.947 1.00 88.10 103 VAL A O 1
ATOM 792 N N . LEU A 1 104 ? 194.293 147.550 250.829 1.00 93.20 104 LEU A N 1
ATOM 793 C CA . LEU A 1 104 ? 193.955 146.171 251.142 1.00 93.20 104 LEU A CA 1
ATOM 794 C C . LEU A 1 104 ? 194.234 145.857 252.606 1.00 93.20 104 LEU A C 1
ATOM 795 O O . LEU A 1 104 ? 195.243 146.285 253.173 1.00 93.20 104 LEU A O 1
ATOM 800 N N . ASP A 1 105 ? 193.324 145.100 253.216 1.00 98.29 105 ASP A N 1
ATOM 801 C CA . ASP A 1 105 ? 193.489 144.645 254.594 1.00 98.29 105 ASP A CA 1
ATOM 802 C C . ASP A 1 105 ? 192.696 143.354 254.736 1.00 98.29 105 ASP A C 1
ATOM 803 O O . ASP A 1 105 ? 191.463 143.387 254.783 1.00 98.29 105 ASP A O 1
ATOM 808 N N . GLY A 1 106 ? 193.400 142.229 254.808 1.00 96.53 106 GLY A N 1
ATOM 809 C CA . GLY A 1 106 ? 192.731 140.939 254.868 1.00 96.53 106 GLY A CA 1
ATOM 810 C C . GLY A 1 106 ? 191.893 140.643 253.644 1.00 96.53 106 GLY A C 1
ATOM 811 O O . GLY A 1 106 ? 190.817 140.043 253.760 1.00 96.53 106 GLY A O 1
ATOM 812 N N . GLY A 1 107 ? 192.363 141.051 252.470 1.00 93.41 107 GLY A N 1
ATOM 813 C CA . GLY A 1 107 ? 191.603 140.845 251.248 1.00 93.41 107 GLY A CA 1
ATOM 814 C C . GLY A 1 107 ? 190.295 141.605 251.214 1.00 93.41 107 GLY A C 1
ATOM 815 O O . GLY A 1 107 ? 189.320 141.134 250.615 1.00 93.41 107 GLY A O 1
ATOM 816 N N . GLU A 1 108 ? 190.254 142.776 251.840 1.00 92.47 108 GLU A N 1
ATOM 817 C CA . GLU A 1 108 ? 189.056 143.602 251.871 1.00 92.47 108 GLU A CA 1
ATOM 818 C C . GLU A 1 108 ? 189.476 145.039 252.143 1.00 92.47 108 GLU A C 1
ATOM 819 O O . GLU A 1 108 ? 190.534 145.277 252.737 1.00 92.47 108 GLU A O 1
ATOM 825 N N . PRO A 1 109 ? 188.679 146.016 251.717 1.00 88.31 109 PRO A N 1
ATOM 826 C CA . PRO A 1 109 ? 189.039 147.415 251.963 1.00 88.31 109 PRO A CA 1
ATOM 827 C C . PRO A 1 109 ? 188.874 147.781 253.429 1.00 88.31 109 PRO A C 1
ATOM 828 O O . PRO A 1 109 ? 188.165 147.122 254.192 1.00 88.31 109 PRO A O 1
ATOM 832 N N . VAL A 1 110 ? 189.550 148.856 253.816 1.00 87.18 110 VAL A N 1
ATOM 833 C CA . VAL A 1 110 ? 189.466 149.383 255.172 1.00 87.18 110 VAL A CA 1
ATOM 834 C C . VAL A 1 110 ? 188.291 150.345 255.244 1.00 87.18 110 VAL A C 1
ATOM 835 O O . VAL A 1 110 ? 188.196 151.283 254.444 1.00 87.18 110 VAL A O 1
ATOM 839 N N . GLU A 1 111 ? 187.398 150.121 256.203 1.00 86.67 111 GLU A N 1
ATOM 840 C CA . GLU A 1 111 ? 186.191 150.921 256.334 1.00 86.67 111 GLU A CA 1
ATOM 841 C C . GLU A 1 111 ? 186.103 151.515 257.730 1.00 86.67 111 GLU A C 1
ATOM 842 O O . GLU A 1 111 ? 186.333 150.825 258.727 1.00 86.67 111 GLU A O 1
ATOM 848 N N . VAL A 1 112 ? 185.768 152.801 257.789 1.00 85.62 112 VAL A N 1
ATOM 849 C CA . VAL A 1 112 ? 185.542 153.512 259.041 1.00 85.62 112 VAL A CA 1
ATOM 850 C C . VAL A 1 112 ? 184.091 153.964 259.053 1.00 85.62 112 VAL A C 1
ATOM 851 O O . VAL A 1 112 ? 183.679 154.767 258.207 1.00 85.62 112 VAL A O 1
ATOM 855 N N . ALA A 1 113 ? 183.318 153.448 260.005 1.00 83.88 113 ALA A N 1
ATOM 856 C CA . ALA A 1 113 ? 181.903 153.784 260.077 1.00 83.88 113 ALA A CA 1
ATOM 857 C C . ALA A 1 113 ? 181.718 155.259 260.407 1.00 83.88 113 ALA A C 1
ATOM 858 O O . ALA A 1 113 ? 182.415 155.815 261.259 1.00 83.88 113 ALA A O 1
ATOM 860 N N . THR A 1 114 ? 180.771 155.893 259.722 1.00 83.59 114 THR A N 1
ATOM 861 C CA . THR A 1 114 ? 180.492 157.308 259.912 1.00 83.59 114 THR A CA 1
ATOM 862 C C . THR A 1 114 ? 178.996 157.500 260.107 1.00 83.59 114 THR A C 1
ATOM 863 O O . THR A 1 114 ? 178.201 156.568 259.957 1.00 83.59 114 THR A O 1
ATOM 867 N N . SER A 1 115 ? 178.616 158.731 260.447 1.00 81.71 115 SER A N 1
ATOM 868 C CA . SER A 1 115 ? 177.223 159.080 260.677 1.00 81.71 115 SER A CA 1
ATOM 869 C C . SER A 1 115 ? 176.655 160.028 259.632 1.00 81.71 115 SER A C 1
ATOM 870 O O . SER A 1 115 ? 175.448 160.294 259.656 1.00 81.71 115 SER A O 1
ATOM 873 N N . TRP A 1 116 ? 177.483 160.548 258.731 1.00 81.44 116 TRP A N 1
ATOM 874 C CA . TRP A 1 116 ? 177.010 161.499 257.734 1.00 81.44 116 TRP A CA 1
ATOM 875 C C . TRP A 1 116 ? 176.006 160.849 256.792 1.00 81.44 116 TRP A C 1
ATOM 876 O O . TRP A 1 116 ? 176.242 159.756 256.270 1.00 81.44 116 TRP A O 1
ATOM 887 N N . HIS A 1 117 ? 174.883 161.526 256.577 1.00 82.45 117 HIS A N 1
ATOM 888 C CA . HIS A 1 117 ? 173.881 161.049 255.637 1.00 82.45 117 HIS A CA 1
ATOM 889 C C . HIS A 1 117 ? 174.376 161.233 254.209 1.00 82.45 117 HIS A C 1
ATOM 890 O O . HIS A 1 117 ? 175.230 162.079 253.931 1.00 82.45 117 HIS A O 1
ATOM 897 N N . ARG A 1 118 ? 173.823 160.430 253.297 1.00 82.48 118 ARG A N 1
ATOM 898 C CA . ARG A 1 118 ? 174.317 160.416 251.923 1.00 82.48 118 ARG A CA 1
ATOM 899 C C . ARG A 1 118 ? 174.139 161.769 251.246 1.00 82.48 118 ARG A C 1
ATOM 900 O O . ARG A 1 118 ? 175.003 162.200 250.475 1.00 82.48 118 ARG A O 1
ATOM 908 N N . ASP A 1 119 ? 173.022 162.449 251.504 1.00 82.46 119 ASP A N 1
ATOM 909 C CA . ASP A 1 119 ? 172.793 163.738 250.861 1.00 82.46 119 ASP A CA 1
ATOM 910 C C . ASP A 1 119 ? 173.687 164.823 251.451 1.00 82.46 119 ASP A C 1
ATOM 911 O O . ASP A 1 119 ? 173.986 165.818 250.781 1.00 82.46 119 ASP A O 1
ATOM 916 N N . ASP A 1 120 ? 174.122 164.653 252.699 1.00 80.30 120 ASP A N 1
ATOM 917 C CA . ASP A 1 120 ? 174.868 165.704 253.379 1.00 80.30 120 ASP A CA 1
ATOM 918 C C . ASP A 1 120 ? 176.377 165.598 253.193 1.00 80.30 120 ASP A C 1
ATOM 919 O O . ASP A 1 120 ? 177.099 166.500 253.630 1.00 80.30 120 ASP A O 1
ATOM 924 N N . ILE A 1 121 ? 176.873 164.532 252.563 1.00 79.26 121 ILE A N 1
ATOM 925 C CA . ILE A 1 121 ? 178.320 164.357 252.455 1.00 79.26 121 ILE A CA 1
ATOM 926 C C . ILE A 1 121 ? 178.933 165.430 251.563 1.00 79.26 121 ILE A C 1
ATOM 927 O O . ILE A 1 121 ? 180.072 165.859 251.782 1.00 79.26 121 ILE A O 1
ATOM 932 N N . PHE A 1 122 ? 178.199 165.879 250.542 1.00 77.62 122 PHE A N 1
ATOM 933 C CA . PHE A 1 122 ? 178.751 166.885 249.640 1.00 77.62 122 PHE A CA 1
ATOM 934 C C . PHE A 1 122 ? 178.951 168.225 250.332 1.00 77.62 122 PHE A C 1
ATOM 935 O O . PHE A 1 122 ? 179.810 169.012 249.919 1.00 77.62 122 PHE A O 1
ATOM 943 N N . GLU A 1 123 ? 178.178 168.506 251.378 1.00 79.53 123 GLU A N 1
ATOM 944 C CA . GLU A 1 123 ? 178.320 169.755 252.114 1.00 79.53 123 GLU A CA 1
ATOM 945 C C . GLU A 1 123 ? 179.387 169.688 253.197 1.00 79.53 123 GLU A C 1
ATOM 946 O O . GLU A 1 123 ? 179.606 170.687 253.889 1.00 79.53 123 GLU A O 1
ATOM 952 N N . ILE A 1 124 ? 180.049 168.542 253.361 1.00 74.27 124 ILE A N 1
ATOM 953 C CA . ILE A 1 124 ? 181.122 168.433 254.338 1.00 74.27 124 ILE A CA 1
ATOM 954 C C . ILE A 1 124 ? 182.282 169.326 253.928 1.00 74.27 124 ILE A C 1
ATOM 955 O O . ILE A 1 124 ? 182.712 169.328 252.769 1.00 74.27 124 ILE A O 1
ATOM 960 N N . LYS A 1 125 ? 182.795 170.095 254.883 1.00 69.43 125 LYS A N 1
ATOM 961 C CA . LYS A 1 125 ? 183.975 170.921 254.677 1.00 69.43 125 LYS A CA 1
ATOM 962 C C . LYS A 1 125 ? 185.105 170.407 255.556 1.00 69.43 125 LYS A C 1
ATOM 963 O O . LYS A 1 125 ? 184.888 170.057 256.720 1.00 69.43 125 LYS A O 1
ATOM 969 N N . TYR A 1 126 ? 186.310 170.365 254.995 1.00 73.28 126 TYR A N 1
ATOM 970 C CA . TYR A 1 126 ? 187.438 169.685 255.611 1.00 73.28 126 TYR A CA 1
ATOM 971 C C . TYR A 1 126 ? 188.678 170.567 255.581 1.00 73.28 126 TYR A C 1
ATOM 972 O O . TYR A 1 126 ? 188.813 171.469 254.751 1.00 73.28 126 TYR A O 1
ATOM 981 N N . VAL A 1 127 ? 189.591 170.285 256.510 1.00 75.45 127 VAL A N 1
ATOM 982 C CA . VAL A 1 127 ? 190.917 170.895 256.534 1.00 75.45 127 VAL A CA 1
ATOM 983 C C . VAL A 1 127 ? 191.910 169.796 256.867 1.00 75.45 127 VAL A C 1
ATOM 984 O O . VAL A 1 127 ? 191.526 168.655 257.130 1.00 75.45 127 VAL A O 1
ATOM 988 N N . GLN A 1 128 ? 193.194 170.139 256.856 1.00 79.50 128 GLN A N 1
ATOM 989 C CA . GLN A 1 128 ? 194.245 169.182 257.159 1.00 79.50 128 GLN A CA 1
ATOM 990 C C . GLN A 1 128 ? 195.399 169.867 257.880 1.00 79.50 128 GLN A C 1
ATOM 991 O O . GLN A 1 128 ? 195.747 171.013 257.584 1.00 79.50 128 GLN A O 1
ATOM 997 N N . SER A 1 129 ? 195.987 169.149 258.838 1.00 78.64 129 SER A N 1
ATOM 998 C CA . SER A 1 129 ? 197.185 169.616 259.534 1.00 78.64 129 SER A CA 1
ATOM 999 C C . SER A 1 129 ? 198.013 168.385 259.891 1.00 78.64 129 SER A C 1
ATOM 1000 O O . SER A 1 129 ? 197.676 167.664 260.836 1.00 78.64 129 SER A O 1
ATOM 1003 N N . ALA A 1 130 ? 199.082 168.153 259.128 1.00 82.09 130 ALA A N 1
ATOM 1004 C CA . ALA A 1 130 ? 199.983 167.025 259.342 1.00 82.09 130 ALA A CA 1
ATOM 1005 C C . ALA A 1 130 ? 199.241 165.697 259.309 1.00 82.09 130 ALA A C 1
ATOM 1006 O O . ALA A 1 130 ? 198.759 165.271 258.256 1.00 82.09 130 ALA A O 1
ATOM 1008 N N . ASP A 1 131 ? 199.139 165.042 260.463 1.00 86.30 131 ASP A N 1
ATOM 1009 C CA . ASP A 1 131 ? 198.530 163.725 260.570 1.00 86.30 131 ASP A CA 1
ATOM 1010 C C . ASP A 1 131 ? 197.094 163.777 261.069 1.00 86.30 131 ASP A C 1
ATOM 1011 O O . ASP A 1 131 ? 196.528 162.732 261.402 1.00 86.30 131 ASP A O 1
ATOM 1016 N N . VAL A 1 132 ? 196.495 164.963 261.138 1.00 81.38 132 VAL A N 1
ATOM 1017 C CA . VAL A 1 132 ? 195.132 165.131 261.625 1.00 81.38 132 VAL A CA 1
ATOM 1018 C C . VAL A 1 132 ? 194.306 165.792 260.533 1.00 81.38 132 VAL A C 1
ATOM 1019 O O . VAL A 1 132 ? 194.695 166.837 259.998 1.00 81.38 132 VAL A O 1
ATOM 1023 N N . LEU A 1 133 ? 193.171 165.185 260.204 1.00 77.80 133 LEU A N 1
ATOM 1024 C CA . LEU A 1 133 ? 192.192 165.778 259.307 1.00 77.80 133 LEU A CA 1
ATOM 1025 C C . LEU A 1 133 ? 190.920 166.071 260.088 1.00 77.80 133 LEU A C 1
ATOM 1026 O O . LEU A 1 133 ? 190.508 165.280 260.941 1.00 77.80 133 LEU A O 1
ATOM 1031 N N . THR A 1 134 ? 190.302 167.209 259.792 1.00 73.41 134 THR A N 1
ATOM 1032 C CA . THR A 1 134 ? 189.105 167.657 260.485 1.00 73.41 134 THR A CA 1
ATOM 1033 C C . THR A 1 134 ? 187.966 167.813 259.492 1.00 73.41 134 THR A C 1
ATOM 1034 O O . THR A 1 134 ? 188.131 168.432 258.437 1.00 73.41 134 THR A O 1
ATOM 1038 N N . LEU A 1 135 ? 186.810 167.251 259.833 1.00 72.83 135 LEU A N 1
ATOM 1039 C CA . LEU A 1 135 ? 185.604 167.383 259.032 1.00 72.83 135 LEU A CA 1
ATOM 1040 C C . LEU A 1 135 ? 184.535 168.080 259.856 1.00 72.83 135 LEU A C 1
ATOM 1041 O O . LEU A 1 135 ? 184.305 167.726 261.015 1.00 72.83 135 LEU A O 1
ATOM 1046 N N . VAL A 1 136 ? 183.886 169.073 259.254 1.00 72.85 136 VAL A N 1
ATOM 1047 C CA . VAL A 1 136 ? 182.863 169.855 259.934 1.00 72.85 136 VAL A CA 1
ATOM 1048 C C . VAL A 1 136 ? 181.606 169.875 259.079 1.00 72.85 136 VAL A C 1
ATOM 1049 O O . VAL A 1 136 ? 181.652 169.667 257.863 1.00 72.85 136 VAL A O 1
ATOM 1053 N N . HIS A 1 137 ? 180.475 170.117 259.732 1.00 77.93 137 HIS A N 1
ATOM 1054 C CA . HIS A 1 137 ? 179.176 170.190 259.081 1.00 77.93 137 HIS A CA 1
ATOM 1055 C C . HIS A 1 137 ? 178.185 170.818 260.051 1.00 77.93 137 HIS A C 1
ATOM 1056 O O . HIS A 1 137 ? 178.187 170.476 261.240 1.00 77.93 137 HIS A O 1
ATOM 1063 N N . PRO A 1 138 ? 177.338 171.742 259.596 1.00 80.45 138 PRO A N 1
ATOM 1064 C CA . PRO A 1 138 ? 176.409 172.400 260.529 1.00 80.45 138 PRO A CA 1
ATOM 1065 C C . PRO A 1 138 ? 175.480 171.437 261.243 1.00 80.45 138 PRO A C 1
ATOM 1066 O O . PRO A 1 138 ? 175.059 171.720 262.371 1.00 80.45 138 PRO A O 1
ATOM 1070 N N . ASP A 1 139 ? 175.145 170.307 260.625 1.00 80.63 139 ASP A N 1
ATOM 1071 C CA . ASP A 1 139 ? 174.196 169.363 261.196 1.00 80.63 139 ASP A CA 1
ATOM 1072 C C . ASP A 1 139 ? 174.866 168.152 261.833 1.00 80.63 139 ASP A C 1
ATOM 1073 O O . ASP A 1 139 ? 174.168 167.226 262.255 1.00 80.63 139 ASP A O 1
ATOM 1078 N N . TYR A 1 140 ? 176.195 168.133 261.916 1.00 80.58 140 TYR A N 1
ATOM 1079 C CA . TYR A 1 140 ? 176.906 167.007 262.502 1.00 80.58 140 TYR A CA 1
ATOM 1080 C C . TYR A 1 140 ? 177.991 167.507 263.442 1.00 80.58 140 TYR A C 1
ATOM 1081 O O . TYR A 1 140 ? 178.614 168.543 263.202 1.00 80.58 140 TYR A O 1
ATOM 1090 N N . LYS A 1 141 ? 178.213 166.753 264.511 1.00 77.75 141 LYS A N 1
ATOM 1091 C CA . LYS A 1 141 ? 179.304 167.061 265.419 1.00 77.75 141 LYS A CA 1
ATOM 1092 C C . LYS A 1 141 ? 180.638 166.883 264.698 1.00 77.75 141 LYS A C 1
ATOM 1093 O O . LYS A 1 141 ? 180.830 165.893 263.986 1.00 77.75 141 LYS A O 1
ATOM 1099 N N . PRO A 1 142 ? 181.568 167.825 264.847 1.00 75.38 142 PRO A N 1
ATOM 1100 C CA . PRO A 1 142 ? 182.853 167.707 264.153 1.00 75.38 142 PRO A CA 1
ATOM 1101 C C . PRO A 1 142 ? 183.586 166.435 264.552 1.00 75.38 142 PRO A C 1
ATOM 1102 O O . PRO A 1 142 ? 183.537 165.986 265.698 1.00 75.38 142 PRO A O 1
ATOM 1106 N N . ARG A 1 143 ? 184.274 165.852 263.575 1.00 78.48 143 ARG A N 1
ATOM 1107 C CA . ARG A 1 143 ? 184.959 164.579 263.780 1.00 78.48 143 ARG A CA 1
ATOM 1108 C C . ARG A 1 143 ? 186.351 164.690 263.178 1.00 78.48 143 ARG A C 1
ATOM 1109 O O . ARG A 1 143 ? 186.496 164.700 261.953 1.00 78.48 143 ARG A O 1
ATOM 1117 N N . GLN A 1 144 ? 187.367 164.774 264.030 1.00 81.24 144 GLN A N 1
ATOM 1118 C CA . GLN A 1 144 ? 188.743 164.794 263.557 1.00 81.24 144 GLN A CA 1
ATOM 1119 C C . GLN A 1 144 ? 189.178 163.388 263.171 1.00 81.24 144 GLN A C 1
ATOM 1120 O O . GLN A 1 144 ? 188.963 162.432 263.922 1.00 81.24 144 GLN A O 1
ATOM 1126 N N . LEU A 1 145 ? 189.791 163.265 261.999 1.00 83.98 145 LEU A N 1
ATOM 1127 C CA . LEU A 1 145 ? 190.230 161.981 261.473 1.00 83.98 145 LEU A CA 1
ATOM 1128 C C . LEU A 1 145 ? 191.745 161.890 261.577 1.00 83.98 145 LEU A C 1
ATOM 1129 O O . LEU A 1 145 ? 192.458 162.800 261.139 1.00 83.98 145 LEU A O 1
ATOM 1134 N N . LYS A 1 146 ? 192.230 160.796 262.155 1.00 84.72 146 LYS A N 1
ATOM 1135 C CA . LYS A 1 146 ? 193.655 160.566 262.321 1.00 84.72 146 LYS A CA 1
ATOM 1136 C C . LYS A 1 146 ? 193.994 159.156 261.865 1.00 84.72 146 LYS A C 1
ATOM 1137 O O . LYS A 1 146 ? 193.153 158.254 261.900 1.00 84.72 146 LYS A O 1
ATOM 1143 N N . ARG A 1 147 ? 195.237 158.976 261.438 1.00 85.38 147 ARG A N 1
ATOM 1144 C CA . ARG A 1 147 ? 195.713 157.710 260.901 1.00 85.38 147 ARG A CA 1
ATOM 1145 C C . ARG A 1 147 ? 196.782 157.140 261.820 1.00 85.38 147 ARG A C 1
ATOM 1146 O O . ARG A 1 147 ? 197.721 157.847 262.198 1.00 85.38 147 ARG A O 1
ATOM 1154 N N . TYR A 1 148 ? 196.637 155.864 262.176 1.00 83.99 148 TYR A N 1
ATOM 1155 C CA . TYR A 1 148 ? 197.632 155.183 262.989 1.00 83.99 148 TYR A CA 1
ATOM 1156 C C . TYR A 1 148 ? 198.406 154.120 262.228 1.00 83.99 148 TYR A C 1
ATOM 1157 O O . TYR A 1 148 ? 199.530 153.797 262.622 1.00 83.99 148 TYR A O 1
ATOM 1166 N N . SER A 1 149 ? 197.838 153.578 261.156 1.00 87.05 149 SER A N 1
ATOM 1167 C CA . SER A 1 149 ? 198.506 152.607 260.304 1.00 87.05 149 SER A CA 1
ATOM 1168 C C . SER A 1 149 ? 197.769 152.561 258.977 1.00 87.05 149 SER A C 1
ATOM 1169 O O . SER A 1 149 ? 196.611 152.978 258.886 1.00 87.05 149 SER A O 1
ATOM 1172 N N . GLU A 1 150 ? 198.454 152.065 257.946 1.00 90.50 150 GLU A N 1
ATOM 1173 C CA . GLU A 1 150 ? 197.800 151.898 256.655 1.00 90.50 150 GLU A CA 1
ATOM 1174 C C . GLU A 1 150 ? 196.607 150.957 256.751 1.00 90.50 150 GLU A C 1
ATOM 1175 O O . GLU A 1 150 ? 195.633 151.125 256.010 1.00 90.50 150 GLU A O 1
ATOM 1181 N N . THR A 1 151 ? 196.651 149.990 257.666 1.00 91.22 151 THR A N 1
ATOM 1182 C CA . THR A 1 151 ? 195.559 149.051 257.874 1.00 91.22 151 THR A CA 1
ATOM 1183 C C . THR A 1 151 ? 194.768 149.340 259.144 1.00 91.22 151 THR A C 1
ATOM 1184 O O . THR A 1 151 ? 193.930 148.522 259.538 1.00 91.22 151 THR A O 1
ATOM 1188 N N . ASP A 1 152 ? 195.010 150.477 259.795 1.00 88.97 152 ASP A N 1
ATOM 1189 C CA . ASP A 1 152 ? 194.332 150.800 261.046 1.00 88.97 152 ASP A CA 1
ATOM 1190 C C . ASP A 1 152 ? 194.074 152.297 261.090 1.00 88.97 152 ASP A C 1
ATOM 1191 O O . ASP A 1 152 ? 195.021 153.088 261.130 1.00 88.97 152 ASP A O 1
ATOM 1196 N N . TRP A 1 153 ? 192.799 152.682 261.097 1.00 84.72 153 TRP A N 1
ATOM 1197 C CA . TRP A 1 153 ? 192.413 154.085 261.066 1.00 84.72 153 TRP A CA 1
ATOM 1198 C C . TRP A 1 153 ? 191.359 154.341 262.134 1.00 84.72 153 TRP A C 1
ATOM 1199 O O . TRP A 1 153 ? 190.576 153.456 262.486 1.00 84.72 153 TRP A O 1
ATOM 1210 N N . VAL A 1 154 ? 191.349 155.571 262.650 1.00 82.42 154 VAL A N 1
ATOM 1211 C CA . VAL A 1 154 ? 190.460 155.960 263.737 1.00 82.42 154 VAL A CA 1
ATOM 1212 C C . VAL A 1 154 ? 189.861 157.325 263.432 1.00 82.42 154 VAL A C 1
ATOM 1213 O O . VAL A 1 154 ? 190.556 158.246 262.994 1.00 82.42 154 VAL A O 1
ATOM 1217 N N . LEU A 1 155 ? 188.557 157.451 263.674 1.00 82.89 155 LEU A N 1
ATOM 1218 C CA . LEU A 1 155 ? 187.823 158.700 263.473 1.00 82.89 155 LEU A CA 1
ATOM 1219 C C . LEU A 1 155 ? 187.160 159.079 264.794 1.00 82.89 155 LEU A C 1
ATOM 1220 O O . LEU A 1 155 ? 186.129 158.508 265.163 1.00 82.89 155 LEU A O 1
ATOM 1225 N N . ASP A 1 156 ? 187.747 160.039 265.500 1.00 84.74 156 ASP A N 1
ATOM 1226 C CA . ASP A 1 156 ? 187.261 160.467 266.803 1.00 84.74 156 ASP A CA 1
ATOM 1227 C C . ASP A 1 156 ? 186.480 161.770 266.689 1.00 84.74 156 ASP A C 1
ATOM 1228 O O . ASP A 1 156 ? 186.503 162.456 265.666 1.00 84.74 156 ASP A O 1
ATOM 1233 N N . PHE A 1 157 ? 185.780 162.107 267.769 1.00 80.39 157 PHE A N 1
ATOM 1234 C CA . PHE A 1 157 ? 185.082 163.377 267.848 1.00 80.39 157 PHE A CA 1
ATOM 1235 C C . PHE A 1 157 ? 186.050 164.487 268.246 1.00 80.39 157 PHE A C 1
ATOM 1236 O O . PHE A 1 157 ? 187.191 164.244 268.647 1.00 80.39 157 PHE A O 1
ATOM 1244 N N . PHE A 1 158 ? 185.577 165.725 268.137 1.00 89.23 158 PHE A N 1
ATOM 1245 C CA . PHE A 1 158 ? 186.356 166.898 268.508 1.00 89.23 158 PHE A CA 1
ATOM 1246 C C . PHE A 1 158 ? 185.939 167.343 269.904 1.00 89.23 158 PHE A C 1
ATOM 1247 O O . PHE A 1 158 ? 184.773 167.684 270.128 1.00 89.23 158 PHE A O 1
ATOM 1255 N N . ASP A 1 159 ? 186.889 167.342 270.836 1.00 93.94 159 ASP A N 1
ATOM 1256 C CA . ASP A 1 159 ? 186.615 167.668 272.235 1.00 93.94 159 ASP A CA 1
ATOM 1257 C C . ASP A 1 159 ? 186.888 169.149 272.454 1.00 93.94 159 ASP A C 1
ATOM 1258 O O . ASP A 1 159 ? 188.033 169.560 272.651 1.00 93.94 159 ASP A O 1
ATOM 1263 N N . ASN A 1 160 ? 185.831 169.955 272.429 1.00 89.49 160 ASN A N 1
ATOM 1264 C CA . ASN A 1 160 ? 185.951 171.398 272.629 1.00 89.49 160 ASN A CA 1
ATOM 1265 C C . ASN A 1 160 ? 185.928 171.683 274.125 1.00 89.49 160 ASN A C 1
ATOM 1266 O O . ASN A 1 160 ? 184.885 171.975 274.711 1.00 89.49 160 ASN A O 1
ATOM 1271 N N . GLU A 1 161 ? 187.100 171.574 274.759 1.00 91.42 161 GLU A N 1
ATOM 1272 C CA . GLU A 1 161 ? 187.186 171.870 276.216 1.00 91.42 161 GLU A CA 1
ATOM 1273 C C . GLU A 1 161 ? 186.772 173.328 276.431 1.00 91.42 161 GLU A C 1
ATOM 1274 O O . GLU A 1 161 ? 187.217 174.185 275.641 1.00 91.42 161 GLU A O 1
ATOM 1280 N N . PHE A 1 162 ? 185.950 173.593 277.450 1.00 88.19 162 PHE A N 1
ATOM 1281 C CA . PHE A 1 162 ? 185.432 174.971 277.657 1.00 88.19 162 PHE A CA 1
ATOM 1282 C C . PHE A 1 162 ? 184.981 175.496 276.294 1.00 88.19 162 PHE A C 1
ATOM 1283 O O . PHE A 1 162 ? 185.456 176.570 275.879 1.00 88.19 162 PHE A O 1
ATOM 1291 N N . GLY A 1 163 ? 184.104 174.747 275.619 1.00 84.32 163 GLY A N 1
ATOM 1292 C CA . GLY A 1 163 ? 183.648 175.130 274.269 1.00 84.32 163 GLY A CA 1
ATOM 1293 C C . GLY A 1 163 ? 183.114 176.549 274.210 1.00 84.32 163 GLY A C 1
ATOM 1294 O O . GLY A 1 163 ? 182.811 177.121 275.274 1.00 84.32 163 GLY A O 1
ATOM 1295 N N . PRO A 1 164 ? 182.942 177.132 273.005 1.00 79.38 164 PRO A N 1
ATOM 1296 C CA . PRO A 1 164 ? 182.482 178.517 272.861 1.00 79.38 164 PRO A CA 1
ATOM 1297 C C . PRO A 1 164 ? 181.117 178.717 273.500 1.00 79.38 164 PRO A C 1
ATOM 1298 O O . PRO A 1 164 ? 180.253 177.839 273.456 1.00 79.38 164 PRO A O 1
ATOM 1302 N N . LEU A 1 165 ? 180.935 179.884 274.106 1.00 80.49 165 LEU A N 1
ATOM 1303 C CA . LEU A 1 165 ? 179.733 180.184 274.863 1.00 80.49 165 LEU A CA 1
ATOM 1304 C C . LEU A 1 165 ? 179.150 181.502 274.384 1.00 80.49 165 LEU A C 1
ATOM 1305 O O . LEU A 1 165 ? 179.876 182.401 273.952 1.00 80.49 165 LEU A O 1
ATOM 1310 N N . GLN A 1 166 ? 177.828 181.611 274.469 1.00 82.94 166 GLN A N 1
ATOM 1311 C CA . GLN A 1 166 ? 177.181 182.886 274.221 1.00 82.94 166 GLN A CA 1
ATOM 1312 C C . GLN A 1 166 ? 177.572 183.884 275.307 1.00 82.94 166 GLN A C 1
ATOM 1313 O O . GLN A 1 166 ? 178.210 183.542 276.306 1.00 82.94 166 GLN A O 1
ATOM 1319 N N . ASP A 1 167 ? 177.188 185.139 275.101 1.00 86.95 167 ASP A N 1
ATOM 1320 C CA . ASP A 1 167 ? 177.412 186.144 276.129 1.00 86.95 167 ASP A CA 1
ATOM 1321 C C . ASP A 1 167 ? 176.607 185.791 277.371 1.00 86.95 167 ASP A C 1
ATOM 1322 O O . ASP A 1 167 ? 175.536 185.184 277.283 1.00 86.95 167 ASP A O 1
ATOM 1327 N N . GLN A 1 168 ? 177.141 186.155 278.535 1.00 84.23 168 GLN A N 1
ATOM 1328 C CA . GLN A 1 168 ? 176.502 185.811 279.797 1.00 84.23 168 GLN A CA 1
ATOM 1329 C C . GLN A 1 168 ? 175.073 186.336 279.833 1.00 84.23 168 GLN A C 1
ATOM 1330 O O . GLN A 1 168 ? 174.759 187.374 279.245 1.00 84.23 168 GLN A O 1
ATOM 1336 N N . ASN A 1 169 ? 174.200 185.597 280.509 1.00 80.54 169 ASN A N 1
ATOM 1337 C CA . ASN A 1 169 ? 172.781 185.931 280.519 1.00 80.54 169 ASN A CA 1
ATOM 1338 C C . ASN A 1 169 ? 172.564 187.195 281.339 1.00 80.54 169 ASN A C 1
ATOM 1339 O O . ASN A 1 169 ? 172.532 187.147 282.572 1.00 80.54 169 ASN A O 1
ATOM 1344 N N . VAL A 1 170 ? 172.407 188.331 280.652 1.00 83.65 170 VAL A N 1
ATOM 1345 C CA . VAL A 1 170 ? 172.131 189.596 281.330 1.00 83.65 170 VAL A CA 1
ATOM 1346 C C . VAL A 1 170 ? 170.737 189.645 281.927 1.00 83.65 170 VAL A C 1
ATOM 1347 O O . VAL A 1 170 ? 170.429 190.581 282.676 1.00 83.65 170 VAL A O 1
ATOM 1351 N N . ASP A 1 171 ? 169.882 188.675 281.616 1.00 85.63 171 ASP A N 1
ATOM 1352 C CA . ASP A 1 171 ? 168.555 188.588 282.220 1.00 85.63 171 ASP A CA 1
ATOM 1353 C C . ASP A 1 171 ? 168.732 188.263 283.696 1.00 85.63 171 ASP A C 1
ATOM 1354 O O . ASP A 1 171 ? 169.104 187.146 284.061 1.00 85.63 171 ASP A O 1
ATOM 1359 N N . GLU A 1 172 ? 168.465 189.247 284.555 1.00 87.51 172 GLU A N 1
ATOM 1360 C CA . GLU A 1 172 ? 168.764 189.092 285.974 1.00 87.51 172 GLU A CA 1
ATOM 1361 C C . GLU A 1 172 ? 167.794 188.130 286.649 1.00 87.51 172 GLU A C 1
ATOM 1362 O O . GLU A 1 172 ? 168.175 187.404 287.575 1.00 87.51 172 GLU A O 1
ATOM 1368 N N . SER A 1 173 ? 166.538 188.108 286.199 1.00 84.87 173 SER A N 1
ATOM 1369 C CA . SER A 1 173 ? 165.514 187.318 286.876 1.00 84.87 173 SER A CA 1
ATOM 1370 C C . SER A 1 173 ? 165.868 185.835 286.895 1.00 84.87 173 SER A C 1
ATOM 1371 O O . SER A 1 173 ? 165.736 185.166 287.925 1.00 84.87 173 SER A O 1
ATOM 1374 N N . ILE A 1 174 ? 166.326 185.304 285.761 1.00 85.75 174 ILE A N 1
ATOM 1375 C CA . ILE A 1 174 ? 166.628 183.882 285.676 1.00 85.75 174 ILE A CA 1
ATOM 1376 C C . ILE A 1 174 ? 167.917 183.580 286.425 1.00 85.75 174 ILE A C 1
ATOM 1377 O O . ILE A 1 174 ? 168.945 184.243 286.228 1.00 85.75 174 ILE A O 1
ATOM 1382 N N . THR A 1 175 ? 167.868 182.572 287.292 1.00 87.60 175 THR A N 1
ATOM 1383 C CA . THR A 1 175 ? 169.022 182.173 288.085 1.00 87.60 175 THR A CA 1
ATOM 1384 C C . THR A 1 175 ? 169.147 180.657 288.049 1.00 87.60 175 THR A C 1
ATOM 1385 O O . THR A 1 175 ? 168.196 179.941 287.726 1.00 87.60 175 THR A O 1
ATOM 1389 N N . ILE A 1 176 ? 170.339 180.172 288.388 1.00 85.29 176 ILE A N 1
ATOM 1390 C CA . ILE A 1 176 ? 170.631 178.745 288.431 1.00 85.29 176 ILE A CA 1
ATOM 1391 C C . ILE A 1 176 ? 171.190 178.400 289.803 1.00 85.29 176 ILE A C 1
ATOM 1392 O O . ILE A 1 176 ? 172.075 179.094 290.315 1.00 85.29 176 ILE A O 1
ATOM 1397 N N . ILE A 1 177 ? 170.664 177.333 290.403 1.00 89.46 177 ILE A N 1
ATOM 1398 C CA . ILE A 1 177 ? 171.100 176.852 291.710 1.00 89.46 177 ILE A CA 1
ATOM 1399 C C . ILE A 1 177 ? 171.667 175.451 291.528 1.00 89.46 177 ILE A C 1
ATOM 1400 O O . ILE A 1 177 ? 171.039 174.604 290.884 1.00 89.46 177 ILE A O 1
ATOM 1405 N N . SER A 1 178 ? 172.848 175.208 292.090 1.00 90.61 178 SER A N 1
ATOM 1406 C CA . SER A 1 178 ? 173.507 173.911 292.008 1.00 90.61 178 SER A CA 1
ATOM 1407 C C . SER A 1 178 ? 173.479 173.233 293.370 1.00 90.61 178 SER A C 1
ATOM 1408 O O . SER A 1 178 ? 173.842 173.845 294.380 1.00 90.61 178 SER A O 1
ATOM 1411 N N . ASN A 1 179 ? 173.048 171.970 293.393 1.00 92.98 179 ASN A N 1
ATOM 1412 C CA . ASN A 1 179 ? 172.956 171.239 294.653 1.00 92.98 179 ASN A CA 1
ATOM 1413 C C . ASN A 1 179 ? 174.330 171.034 295.276 1.00 92.98 179 ASN A C 1
ATOM 1414 O O . ASN A 1 179 ? 174.544 171.347 296.452 1.00 92.98 179 ASN A O 1
ATOM 1419 N N . GLY A 1 180 ? 175.277 170.507 294.500 1.00 89.79 180 GLY A N 1
ATOM 1420 C CA . GLY A 1 180 ? 176.601 170.204 294.992 1.00 89.79 180 GLY A CA 1
ATOM 1421 C C . GLY A 1 180 ? 177.640 171.224 294.560 1.00 89.79 180 GLY A C 1
ATOM 1422 O O . GLY A 1 180 ? 177.333 172.288 294.018 1.00 89.79 180 GLY A O 1
ATOM 1423 N N . VAL A 1 181 ? 178.900 170.882 294.819 1.00 86.20 181 VAL A N 1
ATOM 1424 C CA . VAL A 1 181 ? 180.017 171.753 294.463 1.00 86.20 181 VAL A CA 1
ATOM 1425 C C . VAL A 1 181 ? 181.070 171.068 293.605 1.00 86.20 181 VAL A C 1
ATOM 1426 O O . VAL A 1 181 ? 181.708 171.734 292.767 1.00 86.20 181 VAL A O 1
ATOM 1430 N N . VAL A 1 182 ? 181.263 169.754 293.710 1.00 84.27 182 VAL A N 1
ATOM 1431 C CA . VAL A 1 182 ? 182.308 169.055 292.970 1.00 84.27 182 VAL A CA 1
ATOM 1432 C C . VAL A 1 182 ? 181.744 167.719 292.508 1.00 84.27 182 VAL A C 1
ATOM 1433 O O . VAL A 1 182 ? 180.901 167.120 293.181 1.00 84.27 182 VAL A O 1
ATOM 1437 N N . ASP A 1 183 ? 182.193 167.272 291.330 1.00 93.74 183 ASP A N 1
ATOM 1438 C CA . ASP A 1 183 ? 181.817 165.977 290.768 1.00 93.74 183 ASP A CA 1
ATOM 1439 C C . ASP A 1 183 ? 180.342 165.953 290.396 1.00 93.74 183 ASP A C 1
ATOM 1440 O O . ASP A 1 183 ? 179.782 166.982 290.005 1.00 93.74 183 ASP A O 1
ATOM 1445 N N . LEU A 1 184 ? 179.717 164.780 290.487 1.00 92.14 184 LEU A N 1
ATOM 1446 C CA . LEU A 1 184 ? 178.306 164.634 290.149 1.00 92.14 184 LEU A CA 1
ATOM 1447 C C . LEU A 1 184 ? 177.460 165.621 290.935 1.00 92.14 184 LEU A C 1
ATOM 1448 O O . LEU A 1 184 ? 177.360 165.531 292.161 1.00 92.14 184 LEU A O 1
ATOM 1453 N N . VAL A 1 185 ? 176.851 166.564 290.223 1.00 88.87 185 VAL A N 1
ATOM 1454 C CA . VAL A 1 185 ? 176.060 167.623 290.837 1.00 88.87 185 VAL A CA 1
ATOM 1455 C C . VAL A 1 185 ? 174.791 167.818 290.024 1.00 88.87 185 VAL A C 1
ATOM 1456 O O . VAL A 1 185 ? 174.808 167.728 288.792 1.00 88.87 185 VAL A O 1
ATOM 1460 N N . GLU A 1 186 ? 173.686 168.077 290.715 1.00 94.49 186 GLU A N 1
ATOM 1461 C CA . GLU A 1 186 ? 172.409 168.356 290.076 1.00 94.49 186 GLU A CA 1
ATOM 1462 C C . GLU A 1 186 ? 172.164 169.856 290.080 1.00 94.49 186 GLU A C 1
ATOM 1463 O O . GLU A 1 186 ? 172.313 170.511 291.116 1.00 94.49 186 GLU A O 1
ATOM 1469 N N . LEU A 1 187 ? 171.789 170.395 288.927 1.00 90.67 187 LEU A N 1
ATOM 1470 C CA . LEU A 1 187 ? 171.522 171.816 288.787 1.00 90.67 187 LEU A CA 1
ATOM 1471 C C . LEU A 1 187 ? 170.027 172.087 288.900 1.00 90.67 187 LEU A C 1
ATOM 1472 O O . LEU A 1 187 ? 169.197 171.177 288.874 1.00 90.67 187 LEU A O 1
ATOM 1477 N N . THR A 1 188 ? 169.693 173.367 289.035 1.00 92.02 188 THR A N 1
ATOM 1478 C CA . THR A 1 188 ? 168.307 173.796 289.150 1.00 92.02 188 THR A CA 1
ATOM 1479 C C . THR A 1 188 ? 168.227 175.254 288.730 1.00 92.02 188 THR A C 1
ATOM 1480 O O . THR A 1 188 ? 169.062 176.065 289.135 1.00 92.02 188 THR A O 1
ATOM 1484 N N . ALA A 1 189 ? 167.222 175.578 287.923 1.00 91.94 189 ALA A N 1
ATOM 1485 C CA . ALA A 1 189 ? 167.038 176.928 287.416 1.00 91.94 189 ALA A CA 1
ATOM 1486 C C . ALA A 1 189 ? 165.633 177.409 287.736 1.00 91.94 189 ALA A C 1
ATOM 1487 O O . ALA A 1 189 ? 164.694 176.615 287.834 1.00 91.94 189 ALA A O 1
ATOM 1489 N N . SER A 1 190 ? 165.497 178.724 287.897 1.00 91.83 190 SER A N 1
ATOM 1490 C CA . SER A 1 190 ? 164.220 179.344 288.220 1.00 91.83 190 SER A CA 1
ATOM 1491 C C . SER A 1 190 ? 163.350 179.585 286.994 1.00 91.83 190 SER A C 1
ATOM 1492 O O . SER A 1 190 ? 162.349 180.304 287.093 1.00 91.83 190 SER A O 1
ATOM 1495 N N . GLU A 1 191 ? 163.705 179.008 285.850 1.00 95.34 191 GLU A N 1
ATOM 1496 C CA . GLU A 1 191 ? 162.938 179.190 284.627 1.00 95.34 191 GLU A CA 1
ATOM 1497 C C . GLU A 1 191 ? 163.197 178.005 283.710 1.00 95.34 191 GLU A C 1
ATOM 1498 O O . GLU A 1 191 ? 164.169 177.265 283.880 1.00 95.34 191 GLU A O 1
ATOM 1504 N N . ALA A 1 192 ? 162.312 177.835 282.731 1.00 89.75 192 ALA A N 1
ATOM 1505 C CA . ALA A 1 192 ? 162.422 176.739 281.770 1.00 89.75 192 ALA A CA 1
ATOM 1506 C C . ALA A 1 192 ? 163.391 177.154 280.671 1.00 89.75 192 ALA A C 1
ATOM 1507 O O . ALA A 1 192 ? 163.003 177.701 279.638 1.00 89.75 192 ALA A O 1
ATOM 1509 N N . ILE A 1 193 ? 164.679 176.893 280.900 1.00 90.62 193 ILE A N 1
ATOM 1510 C CA . ILE A 1 193 ? 165.731 177.231 279.953 1.00 90.62 193 ILE A CA 1
ATOM 1511 C C . ILE A 1 193 ? 166.448 175.994 279.428 1.00 90.62 193 ILE A C 1
ATOM 1512 O O . ILE A 1 193 ? 166.833 175.948 278.255 1.00 90.62 193 ILE A O 1
ATOM 1517 N N . PHE A 1 194 ? 166.648 174.988 280.275 1.00 93.67 194 PHE A N 1
ATOM 1518 C CA . PHE A 1 194 ? 167.405 173.813 279.871 1.00 93.67 194 PHE A CA 1
ATOM 1519 C C . PHE A 1 194 ? 166.653 173.016 278.811 1.00 93.67 194 PHE A C 1
ATOM 1520 O O . PHE A 1 194 ? 165.421 173.023 278.750 1.00 93.67 194 PHE A O 1
ATOM 1528 N N . SER A 1 195 ? 167.415 172.325 277.968 1.00 90.92 195 SER A N 1
ATOM 1529 C CA . SER A 1 195 ? 166.871 171.508 276.895 1.00 90.92 195 SER A CA 1
ATOM 1530 C C . SER A 1 195 ? 167.576 170.161 276.870 1.00 90.92 195 SER A C 1
ATOM 1531 O O . SER A 1 195 ? 168.720 170.033 277.313 1.00 90.92 195 SER A O 1
ATOM 1534 N N . GLU A 1 196 ? 166.882 169.153 276.345 1.00 90.74 196 GLU A N 1
ATOM 1535 C CA . GLU A 1 196 ? 167.488 167.829 276.227 1.00 90.74 196 GLU A CA 1
ATOM 1536 C C . GLU A 1 196 ? 168.503 167.743 275.094 1.00 90.74 196 GLU A C 1
ATOM 1537 O O . GLU A 1 196 ? 169.040 166.661 274.834 1.00 90.74 196 GLU A O 1
ATOM 1543 N N . ALA A 1 197 ? 168.780 168.847 274.403 1.00 86.62 197 ALA A N 1
ATOM 1544 C CA . ALA A 1 197 ? 169.853 168.894 273.422 1.00 86.62 197 ALA A CA 1
ATOM 1545 C C . ALA A 1 197 ? 171.205 169.196 274.047 1.00 86.62 197 ALA A C 1
ATOM 1546 O O . ALA A 1 197 ? 172.230 169.056 273.372 1.00 86.62 197 ALA A O 1
ATOM 1548 N N . MET A 1 198 ? 171.228 169.604 275.316 1.00 85.24 198 MET A N 1
ATOM 1549 C CA . MET A 1 198 ? 172.458 169.905 276.035 1.00 85.24 198 MET A CA 1
ATOM 1550 C C . MET A 1 198 ? 173.020 168.694 276.764 1.00 85.24 198 MET A C 1
ATOM 1551 O O . MET A 1 198 ? 173.677 168.855 277.800 1.00 85.24 198 MET A O 1
ATOM 1556 N N . VAL A 1 199 ? 172.767 167.485 276.258 1.00 82.82 199 VAL A N 1
ATOM 1557 C CA . VAL A 1 199 ? 173.130 166.275 276.992 1.00 82.82 199 VAL A CA 1
ATOM 1558 C C . VAL A 1 199 ? 174.627 166.247 277.279 1.00 82.82 199 VAL A C 1
ATOM 1559 O O . VAL A 1 199 ? 175.050 165.974 278.407 1.00 82.82 199 VAL A O 1
ATOM 1563 N N . GLY A 1 200 ? 175.450 166.519 276.269 1.00 82.43 200 GLY A N 1
ATOM 1564 C CA . GLY A 1 200 ? 176.861 166.728 276.525 1.00 82.43 200 GLY A CA 1
ATOM 1565 C C . GLY A 1 200 ? 177.368 168.055 276.002 1.00 82.43 200 GLY A C 1
ATOM 1566 O O . GLY A 1 200 ? 177.524 168.233 274.791 1.00 82.43 200 GLY A O 1
ATOM 1567 N N . THR A 1 201 ? 177.649 168.989 276.907 1.00 81.20 201 THR A N 1
ATOM 1568 C CA . THR A 1 201 ? 178.178 170.308 276.570 1.00 81.20 201 THR A CA 1
ATOM 1569 C C . THR A 1 201 ? 179.060 170.769 277.723 1.00 81.20 201 THR A C 1
ATOM 1570 O O . THR A 1 201 ? 179.482 169.971 278.564 1.00 81.20 201 THR A O 1
ATOM 1574 N N . THR A 1 202 ? 179.344 172.071 277.754 1.00 79.94 202 THR A N 1
ATOM 1575 C CA . THR A 1 202 ? 180.145 172.676 278.818 1.00 79.94 202 THR A CA 1
ATOM 1576 C C . THR A 1 202 ? 179.555 174.049 279.125 1.00 79.94 202 THR A C 1
ATOM 1577 O O . THR A 1 202 ? 179.894 175.037 278.468 1.00 79.94 202 THR A O 1
ATOM 1581 N N . ILE A 1 203 ? 178.669 174.108 280.118 1.00 78.24 203 ILE A N 1
ATOM 1582 C CA . ILE A 1 203 ? 178.095 175.373 280.563 1.00 78.24 203 ILE A CA 1
ATOM 1583 C C . ILE A 1 203 ? 179.066 176.038 281.526 1.00 78.24 203 ILE A C 1
ATOM 1584 O O . ILE A 1 203 ? 180.021 175.409 281.992 1.00 78.24 203 ILE A O 1
ATOM 1589 N N . LYS A 1 204 ? 178.832 177.312 281.829 1.00 78.93 204 LYS A N 1
ATOM 1590 C CA . LYS A 1 204 ? 179.682 178.066 282.737 1.00 78.93 204 LYS A CA 1
ATOM 1591 C C . LYS A 1 204 ? 178.822 178.771 283.772 1.00 78.93 204 LYS A C 1
ATOM 1592 O O . LYS A 1 204 ? 177.789 179.357 283.438 1.00 78.93 204 LYS A O 1
ATOM 1598 N N . LEU A 1 205 ? 179.253 178.712 285.029 1.00 80.38 205 LEU A N 1
ATOM 1599 C CA . LEU A 1 205 ? 178.571 179.383 286.128 1.00 80.38 205 LEU A CA 1
ATOM 1600 C C . LEU A 1 205 ? 179.591 180.212 286.889 1.00 80.38 205 LEU A C 1
ATOM 1601 O O . LEU A 1 205 ? 180.532 179.659 287.468 1.00 80.38 205 LEU A O 1
ATOM 1606 N N . GLN A 1 206 ? 179.406 181.529 286.892 1.00 83.69 206 GLN A N 1
ATOM 1607 C CA . GLN A 1 206 ? 180.304 182.446 287.576 1.00 83.69 206 GLN A CA 1
ATOM 1608 C C . GLN A 1 206 ? 179.584 183.085 288.753 1.00 83.69 206 GLN A C 1
ATOM 1609 O O . GLN A 1 206 ? 178.405 183.438 288.654 1.00 83.69 206 GLN A O 1
ATOM 1615 N N . GLN A 1 207 ? 180.302 183.230 289.864 1.00 88.18 207 GLN A N 1
ATOM 1616 C CA . GLN A 1 207 ? 179.712 183.798 291.067 1.00 88.18 207 GLN A CA 1
ATOM 1617 C C . GLN A 1 207 ? 179.299 185.245 290.830 1.00 88.18 207 GLN A C 1
ATOM 1618 O O . GLN A 1 207 ? 179.927 185.972 290.056 1.00 88.18 207 GLN A O 1
ATOM 1624 N N . VAL A 1 208 ? 178.207 185.652 291.479 1.00 87.39 208 VAL A N 1
ATOM 1625 C CA . VAL A 1 208 ? 177.784 187.047 291.406 1.00 87.39 208 VAL A CA 1
ATOM 1626 C C . VAL A 1 208 ? 178.802 187.940 292.098 1.00 87.39 208 VAL A C 1
ATOM 1627 O O . VAL A 1 208 ? 179.195 188.986 291.570 1.00 87.39 208 VAL A O 1
ATOM 1631 N N . SER A 1 209 ? 179.247 187.538 293.277 1.00 88.81 209 SER A N 1
ATOM 1632 C CA . SER A 1 209 ? 180.226 188.274 294.070 1.00 88.81 209 SER A CA 1
ATOM 1633 C C . SER A 1 209 ? 180.734 187.321 295.144 1.00 88.81 209 SER A C 1
ATOM 1634 O O . SER A 1 209 ? 180.402 186.129 295.144 1.00 88.81 209 SER A O 1
ATOM 1637 N N . SER A 1 210 ? 181.537 187.842 296.071 1.00 89.82 210 SER A N 1
ATOM 1638 C CA . SER A 1 210 ? 182.044 187.048 297.182 1.00 89.82 210 SER A CA 1
ATOM 1639 C C . SER A 1 210 ? 181.214 187.222 298.446 1.00 89.82 210 SER A C 1
ATOM 1640 O O . SER A 1 210 ? 181.770 187.249 299.551 1.00 89.82 210 SER A O 1
ATOM 1643 N N . GLY A 1 211 ? 179.899 187.376 298.309 1.00 91.06 211 GLY A N 1
ATOM 1644 C CA . GLY A 1 211 ? 179.048 187.425 299.485 1.00 91.06 211 GLY A CA 1
ATOM 1645 C C . GLY A 1 211 ? 179.154 186.143 300.292 1.00 91.06 211 GLY A C 1
ATOM 1646 O O . GLY A 1 211 ? 179.315 185.051 299.742 1.00 91.06 211 GLY A O 1
ATOM 1647 N N . GLU A 1 212 ? 179.071 186.288 301.616 1.00 93.42 212 GLU A N 1
ATOM 1648 C CA . GLU A 1 212 ? 179.249 185.176 302.551 1.00 93.42 212 GLU A CA 1
ATOM 1649 C C . GLU A 1 212 ? 180.627 184.539 302.376 1.00 93.42 212 GLU A C 1
ATOM 1650 O O . GLU A 1 212 ? 180.803 183.326 302.504 1.00 93.42 212 GLU A O 1
ATOM 1656 N N . VAL A 1 213 ? 181.618 185.370 302.065 1.00 88.39 213 VAL A N 1
ATOM 1657 C CA . VAL A 1 213 ? 183.012 184.947 301.983 1.00 88.39 213 VAL A CA 1
ATOM 1658 C C . VAL A 1 213 ? 183.861 185.973 302.717 1.00 88.39 213 VAL A C 1
ATOM 1659 O O . VAL A 1 213 ? 183.802 187.168 302.412 1.00 88.39 213 VAL A O 1
ATOM 1663 N N . ALA A 1 214 ? 184.647 185.508 303.682 1.00 87.62 214 ALA A N 1
ATOM 1664 C CA . ALA A 1 214 ? 185.467 186.404 304.481 1.00 87.62 214 ALA A CA 1
ATOM 1665 C C . ALA A 1 214 ? 186.585 187.012 303.641 1.00 87.62 214 ALA A C 1
ATOM 1666 O O . ALA A 1 214 ? 187.120 186.383 302.726 1.00 87.62 214 ALA A O 1
ATOM 1668 N N . ALA A 1 215 ? 186.943 188.248 303.972 1.00 83.05 215 ALA A N 1
ATOM 1669 C CA . ALA A 1 215 ? 188.009 188.953 303.274 1.00 83.05 215 ALA A CA 1
ATOM 1670 C C . ALA A 1 215 ? 189.360 188.469 303.795 1.00 83.05 215 ALA A C 1
ATOM 1671 O O . ALA A 1 215 ? 189.459 187.462 304.499 1.00 83.05 215 ALA A O 1
ATOM 1673 N N . TRP A 1 216 ? 190.425 189.186 303.452 1.00 85.83 216 TRP A N 1
ATOM 1674 C CA . TRP A 1 216 ? 191.787 188.773 303.770 1.00 85.83 216 TRP A CA 1
ATOM 1675 C C . TRP A 1 216 ? 192.558 189.911 304.425 1.00 85.83 216 TRP A C 1
ATOM 1676 O O . TRP A 1 216 ? 193.577 190.375 303.913 1.00 85.83 216 TRP A O 1
ATOM 1687 N N . GLN A 1 217 ? 192.030 190.436 305.530 1.00 91.53 217 GLN A N 1
ATOM 1688 C CA . GLN A 1 217 ? 192.793 191.352 306.371 1.00 91.53 217 GLN A CA 1
ATOM 1689 C C . GLN A 1 217 ? 194.212 190.839 306.575 1.00 91.53 217 GLN A C 1
ATOM 1690 O O . GLN A 1 217 ? 194.451 189.630 306.624 1.00 91.53 217 GLN A O 1
ATOM 1696 N N . ASN A 1 218 ? 195.150 191.779 306.702 1.00 95.11 218 ASN A N 1
ATOM 1697 C CA . ASN A 1 218 ? 196.570 191.446 306.666 1.00 95.11 218 ASN A CA 1
ATOM 1698 C C . ASN A 1 218 ? 196.929 190.416 307.732 1.00 95.11 218 ASN A C 1
ATOM 1699 O O . ASN A 1 218 ? 197.324 189.290 307.417 1.00 95.11 218 ASN A O 1
ATOM 1704 N N . ARG A 1 219 ? 196.786 190.781 309.002 1.00 97.49 219 ARG A N 1
ATOM 1705 C CA . ARG A 1 219 ? 197.163 189.919 310.114 1.00 97.49 219 ARG A CA 1
ATOM 1706 C C . ARG A 1 219 ? 195.923 189.555 310.913 1.00 97.49 219 ARG A C 1
ATOM 1707 O O . ARG A 1 219 ? 195.379 190.394 311.637 1.00 97.49 219 ARG A O 1
ATOM 1715 N N . SER A 1 220 ? 195.492 188.302 310.801 1.00 97.71 220 SER A N 1
ATOM 1716 C CA . SER A 1 220 ? 194.244 187.868 311.416 1.00 97.71 220 SER A CA 1
ATOM 1717 C C . SER A 1 220 ? 194.399 186.413 311.835 1.00 97.71 220 SER A C 1
ATOM 1718 O O . SER A 1 220 ? 195.246 185.682 311.313 1.00 97.71 220 SER A O 1
ATOM 1721 N N . ALA A 1 221 ? 193.561 186.000 312.779 1.00 93.04 221 ALA A N 1
ATOM 1722 C CA . ALA A 1 221 ? 193.535 184.621 313.239 1.00 93.04 221 ALA A CA 1
ATOM 1723 C C . ALA A 1 221 ? 192.440 183.855 312.512 1.00 93.04 221 ALA A C 1
ATOM 1724 O O . ALA A 1 221 ? 191.287 184.290 312.462 1.00 93.04 221 ALA A O 1
ATOM 1726 N N . VAL A 1 222 ? 192.809 182.707 311.953 1.00 94.69 222 VAL A N 1
ATOM 1727 C CA . VAL A 1 222 ? 191.891 181.917 311.143 1.00 94.69 222 VAL A CA 1
ATOM 1728 C C . VAL A 1 222 ? 191.743 180.532 311.757 1.00 94.69 222 VAL A C 1
ATOM 1729 O O . VAL A 1 222 ? 192.338 180.236 312.799 1.00 94.69 222 VAL A O 1
ATOM 1733 N N . GLU A 1 223 ? 190.948 179.678 311.118 1.00 98.03 223 GLU A N 1
ATOM 1734 C CA . GLU A 1 223 ? 190.681 178.338 311.613 1.00 98.03 223 GLU A CA 1
ATOM 1735 C C . GLU A 1 223 ? 191.155 177.323 310.584 1.00 98.03 223 GLU A C 1
ATOM 1736 O O . GLU A 1 223 ? 191.485 177.671 309.448 1.00 98.03 223 GLU A O 1
ATOM 1742 N N . GLN A 1 224 ? 191.191 176.055 311.002 1.00 92.14 224 GLN A N 1
ATOM 1743 C CA . GLN A 1 224 ? 191.728 175.000 310.145 1.00 92.14 224 GLN A CA 1
ATOM 1744 C C . GLN A 1 224 ? 190.990 174.924 308.816 1.00 92.14 224 GLN A C 1
ATOM 1745 O O . GLN A 1 224 ? 191.599 174.668 307.772 1.00 92.14 224 GLN A O 1
ATOM 1751 N N . GLY A 1 225 ? 189.678 175.131 308.833 1.00 93.29 225 GLY A N 1
ATOM 1752 C CA . GLY A 1 225 ? 188.927 175.202 307.597 1.00 93.29 225 GLY A CA 1
ATOM 1753 C C . GLY A 1 225 ? 188.285 176.557 307.389 1.00 93.29 225 GLY A C 1
ATOM 1754 O O . GLY A 1 225 ? 187.329 176.908 308.085 1.00 93.29 225 GLY A O 1
ATOM 1755 N N . ASP A 1 226 ? 188.796 177.326 306.432 1.00 92.52 226 ASP A N 1
ATOM 1756 C CA . ASP A 1 226 ? 188.267 178.648 306.139 1.00 92.52 226 ASP A CA 1
ATOM 1757 C C . ASP A 1 226 ? 187.985 178.756 304.648 1.00 92.52 226 ASP A C 1
ATOM 1758 O O . ASP A 1 226 ? 188.236 177.829 303.874 1.00 92.52 226 ASP A O 1
ATOM 1763 N N . LEU A 1 227 ? 187.450 179.912 304.250 1.00 86.00 227 LEU A N 1
ATOM 1764 C CA . LEU A 1 227 ? 187.085 180.159 302.861 1.00 86.00 227 LEU A CA 1
ATOM 1765 C C . LEU A 1 227 ? 187.425 181.584 302.437 1.00 86.00 227 LEU A C 1
ATOM 1766 O O . LEU A 1 227 ? 186.740 182.161 301.587 1.00 86.00 227 LEU A O 1
ATOM 1771 N N . ALA A 1 228 ? 188.485 182.158 303.000 1.00 85.11 228 ALA A N 1
ATOM 1772 C CA . ALA A 1 228 ? 188.800 183.558 302.757 1.00 85.11 228 ALA A CA 1
ATOM 1773 C C . ALA A 1 228 ? 189.175 183.797 301.296 1.00 85.11 228 ALA A C 1
ATOM 1774 O O . ALA A 1 228 ? 189.594 182.891 300.572 1.00 85.11 228 ALA A O 1
ATOM 1776 N N . TYR A 1 229 ? 189.015 185.048 300.867 1.00 83.22 229 TYR A N 1
ATOM 1777 C CA . TYR A 1 229 ? 189.334 185.470 299.512 1.00 83.22 229 TYR A CA 1
ATOM 1778 C C . TYR A 1 229 ? 190.100 186.783 299.567 1.00 83.22 229 TYR A C 1
ATOM 1779 O O . TYR A 1 229 ? 190.042 187.515 300.558 1.00 83.22 229 TYR A O 1
ATOM 1788 N N . VAL A 1 230 ? 190.817 187.084 298.485 1.00 83.73 230 VAL A N 1
ATOM 1789 C CA . VAL A 1 230 ? 191.564 188.329 298.357 1.00 83.73 230 VAL A CA 1
ATOM 1790 C C . VAL A 1 230 ? 191.053 189.176 297.196 1.00 83.73 230 VAL A C 1
ATOM 1791 O O . VAL A 1 230 ? 190.654 190.329 297.384 1.00 83.73 230 VAL A O 1
ATOM 1795 N N . ASP A 1 231 ? 191.056 188.621 295.986 1.00 89.12 231 ASP A N 1
ATOM 1796 C CA . ASP A 1 231 ? 190.563 189.344 294.817 1.00 89.12 231 ASP A CA 1
ATOM 1797 C C . ASP A 1 231 ? 190.278 188.322 293.727 1.00 89.12 231 ASP A C 1
ATOM 1798 O O . ASP A 1 231 ? 191.211 187.702 293.208 1.00 89.12 231 ASP A O 1
ATOM 1803 N N . GLU A 1 232 ? 189.000 188.152 293.384 1.00 89.55 232 GLU A N 1
ATOM 1804 C CA . GLU A 1 232 ? 188.562 187.202 292.357 1.00 89.55 232 GLU A CA 1
ATOM 1805 C C . GLU A 1 232 ? 189.072 185.789 292.620 1.00 89.55 232 GLU A C 1
ATOM 1806 O O . GLU A 1 232 ? 189.068 184.946 291.720 1.00 89.55 232 GLU A O 1
ATOM 1812 N N . ARG A 1 233 ? 189.520 185.505 293.840 1.00 84.60 233 ARG A N 1
ATOM 1813 C CA . ARG A 1 233 ? 190.173 184.236 294.136 1.00 84.60 233 ARG A CA 1
ATOM 1814 C C . ARG A 1 233 ? 189.846 183.844 295.566 1.00 84.60 233 ARG A C 1
ATOM 1815 O O . ARG A 1 233 ? 190.216 184.556 296.503 1.00 84.60 233 ARG A O 1
ATOM 1823 N N . THR A 1 234 ? 189.161 182.718 295.729 1.00 87.55 234 THR A N 1
ATOM 1824 C CA . THR A 1 234 ? 188.741 182.231 297.040 1.00 87.55 234 THR A CA 1
ATOM 1825 C C . THR A 1 234 ? 189.693 181.119 297.466 1.00 87.55 234 THR A C 1
ATOM 1826 O O . THR A 1 234 ? 189.713 180.042 296.867 1.00 87.55 234 THR A O 1
ATOM 1830 N N . TYR A 1 235 ? 190.486 181.385 298.496 1.00 85.95 235 TYR A N 1
ATOM 1831 C CA . TYR A 1 235 ? 191.412 180.398 299.027 1.00 85.95 235 TYR A CA 1
ATOM 1832 C C . TYR A 1 235 ? 190.805 179.692 300.234 1.00 85.95 235 TYR A C 1
ATOM 1833 O O . TYR A 1 235 ? 189.799 180.125 300.800 1.00 85.95 235 TYR A O 1
ATOM 1842 N N . LYS A 1 236 ? 191.433 178.588 300.626 1.00 86.40 236 LYS A N 1
ATOM 1843 C CA . LYS A 1 236 ? 190.986 177.824 301.780 1.00 86.40 236 LYS A CA 1
ATOM 1844 C C . LYS A 1 236 ? 192.189 177.454 302.629 1.00 86.40 236 LYS A C 1
ATOM 1845 O O . LYS A 1 236 ? 193.148 176.863 302.124 1.00 86.40 236 LYS A O 1
ATOM 1851 N N . ALA A 1 237 ? 192.137 177.806 303.909 1.00 88.93 237 ALA A N 1
ATOM 1852 C CA . ALA A 1 237 ? 193.206 177.443 304.823 1.00 88.93 237 ALA A CA 1
ATOM 1853 C C . ALA A 1 237 ? 193.216 175.937 305.057 1.00 88.93 237 ALA A C 1
ATOM 1854 O O . ALA A 1 237 ? 192.170 175.285 305.101 1.00 88.93 237 ALA A O 1
ATOM 1856 N N . THR A 1 238 ? 194.420 175.383 305.197 1.00 89.58 238 THR A N 1
ATOM 1857 C CA . THR A 1 238 ? 194.581 173.957 305.438 1.00 89.58 238 THR A CA 1
ATOM 1858 C C . THR A 1 238 ? 195.520 173.625 306.586 1.00 89.58 238 THR A C 1
ATOM 1859 O O . THR A 1 238 ? 195.588 172.454 306.975 1.00 89.58 238 THR A O 1
ATOM 1863 N N . SER A 1 239 ? 196.243 174.598 307.135 1.00 92.76 239 SER A N 1
ATOM 1864 C CA . SER A 1 239 ? 197.126 174.359 308.269 1.00 92.76 239 SER A CA 1
ATOM 1865 C C . SER A 1 239 ? 197.520 175.699 308.871 1.00 92.76 239 SER A C 1
ATOM 1866 O O . SER A 1 239 ? 197.442 176.742 308.216 1.00 92.76 239 SER A O 1
ATOM 1869 N N . LEU A 1 240 ? 197.942 175.654 310.131 1.00 91.53 240 LEU A N 1
ATOM 1870 C CA . LEU A 1 240 ? 198.443 176.817 310.846 1.00 91.53 240 LEU A CA 1
ATOM 1871 C C . LEU A 1 240 ? 199.768 176.445 311.491 1.00 91.53 240 LEU A C 1
ATOM 1872 O O . LEU A 1 240 ? 199.990 175.282 311.841 1.00 91.53 240 LEU A O 1
ATOM 1877 N N . SER A 1 241 ? 200.650 177.432 311.645 1.00 96.05 241 SER A N 1
ATOM 1878 C CA . SER A 1 241 ? 202.007 177.142 312.099 1.00 96.05 241 SER A CA 1
ATOM 1879 C C . SER A 1 241 ? 202.030 176.790 313.580 1.00 96.05 241 SER A C 1
ATOM 1880 O O . SER A 1 241 ? 202.409 175.678 313.964 1.00 96.05 241 SER A O 1
ATOM 1883 N N . GLY A 1 242 ? 201.625 177.724 314.427 1.00 99.43 242 GLY A N 1
ATOM 1884 C CA . GLY A 1 242 ? 201.671 177.560 315.863 1.00 99.43 242 GLY A CA 1
ATOM 1885 C C . GLY A 1 242 ? 200.363 177.063 316.437 1.00 99.43 242 GLY A C 1
ATOM 1886 O O . GLY A 1 242 ? 199.601 176.343 315.781 1.00 99.43 242 GLY A O 1
ATOM 1887 N N . GLY A 1 243 ? 200.102 177.445 317.684 1.00 99.14 243 GLY A N 1
ATOM 1888 C CA . GLY A 1 243 ? 198.850 177.072 318.311 1.00 99.14 243 GLY A CA 1
ATOM 1889 C C . GLY A 1 243 ? 197.665 177.718 317.621 1.00 99.14 243 GLY A C 1
ATOM 1890 O O . GLY A 1 243 ? 197.789 178.745 316.951 1.00 99.14 243 GLY A O 1
ATOM 1891 N N . VAL A 1 244 ? 196.499 177.097 317.788 1.00 98.87 244 VAL A N 1
ATOM 1892 C CA . VAL A 1 244 ? 195.271 177.554 317.149 1.00 98.87 244 VAL A CA 1
ATOM 1893 C C . VAL A 1 244 ? 194.946 178.965 317.621 1.00 98.87 244 VAL A C 1
ATOM 1894 O O . VAL A 1 244 ? 194.351 179.758 316.884 1.00 98.87 244 VAL A O 1
ATOM 1898 N N . ASP A 1 245 ? 195.341 179.289 318.853 1.00 104.07 245 ASP A N 1
ATOM 1899 C CA . ASP A 1 245 ? 195.118 180.614 319.420 1.00 104.07 245 ASP A CA 1
ATOM 1900 C C . ASP A 1 245 ? 196.370 181.480 319.357 1.00 104.07 245 ASP A C 1
ATOM 1901 O O . ASP A 1 245 ? 196.415 182.543 319.984 1.00 104.07 245 ASP A O 1
ATOM 1906 N N . ASN A 1 246 ? 197.392 181.050 318.612 1.00 99.52 246 ASN A N 1
ATOM 1907 C CA . ASN A 1 246 ? 198.659 181.772 318.565 1.00 99.52 246 ASN A CA 1
ATOM 1908 C C . ASN A 1 246 ? 199.173 181.949 317.141 1.00 99.52 246 ASN A C 1
ATOM 1909 O O . ASN A 1 246 ? 200.349 182.276 316.952 1.00 99.52 246 ASN A O 1
ATOM 1914 N N . THR A 1 247 ? 198.325 181.747 316.137 1.00 95.46 247 THR A N 1
ATOM 1915 C CA . THR A 1 247 ? 198.728 181.815 314.739 1.00 95.46 247 THR A CA 1
ATOM 1916 C C . THR A 1 247 ? 197.971 182.934 314.040 1.00 95.46 247 THR A C 1
ATOM 1917 O O . THR A 1 247 ? 196.753 183.059 314.202 1.00 95.46 247 THR A O 1
ATOM 1921 N N . LEU A 1 248 ? 198.691 183.742 313.269 1.00 94.08 248 LEU A N 1
ATOM 1922 C CA . LEU A 1 248 ? 198.108 184.830 312.498 1.00 94.08 248 LEU A CA 1
ATOM 1923 C C . LEU A 1 248 ? 198.373 184.632 311.011 1.00 94.08 248 LEU A C 1
ATOM 1924 O O . LEU A 1 248 ? 198.988 183.653 310.584 1.00 94.08 248 LEU A O 1
ATOM 1929 N N . THR A 1 249 ? 197.891 185.592 310.220 1.00 92.80 249 THR A N 1
ATOM 1930 C CA . THR A 1 249 ? 197.848 185.411 308.773 1.00 92.80 249 THR A CA 1
ATOM 1931 C C . THR A 1 249 ? 199.200 185.709 308.129 1.00 92.80 249 THR A C 1
ATOM 1932 O O . THR A 1 249 ? 199.862 184.807 307.605 1.00 92.80 249 THR A O 1
ATOM 1936 N N . GLY A 1 250 ? 199.635 186.962 308.173 1.00 93.54 250 GLY A N 1
ATOM 1937 C CA . GLY A 1 250 ? 200.892 187.376 307.575 1.00 93.54 250 GLY A CA 1
ATOM 1938 C C . GLY A 1 250 ? 200.686 188.361 306.441 1.00 93.54 250 GLY A C 1
ATOM 1939 O O . GLY A 1 250 ? 199.561 188.665 306.036 1.00 93.54 250 GLY A O 1
ATOM 1940 N N . ASP A 1 251 ? 201.804 188.851 305.908 1.00 91.13 251 ASP A N 1
ATOM 1941 C CA . ASP A 1 251 ? 201.803 189.915 304.907 1.00 91.13 251 ASP A CA 1
ATOM 1942 C C . ASP A 1 251 ? 201.766 189.417 303.473 1.00 91.13 251 ASP A C 1
ATOM 1943 O O . ASP A 1 251 ? 201.332 190.155 302.586 1.00 91.13 251 ASP A O 1
ATOM 1948 N N . ASN A 1 252 ? 202.213 188.192 303.209 1.00 87.64 252 ASN A N 1
ATOM 1949 C CA . ASN A 1 252 ? 202.300 187.705 301.836 1.00 87.64 252 ASN A CA 1
ATOM 1950 C C . ASN A 1 252 ? 200.898 187.460 301.295 1.00 87.64 252 ASN A C 1
ATOM 1951 O O . ASN A 1 252 ? 200.266 186.450 301.617 1.00 87.64 252 ASN A O 1
ATOM 1956 N N . THR A 1 253 ? 200.410 188.383 300.471 1.00 86.90 253 THR A N 1
ATOM 1957 C CA . THR A 1 253 ? 199.070 188.266 299.923 1.00 86.90 253 THR A CA 1
ATOM 1958 C C . THR A 1 253 ? 198.954 187.016 299.053 1.00 86.90 253 THR A C 1
ATOM 1959 O O . THR A 1 253 ? 199.845 186.724 298.251 1.00 86.90 253 THR A O 1
ATOM 1963 N N . PRO A 1 254 ? 197.870 186.250 299.203 1.00 84.50 254 PRO A N 1
ATOM 1964 C CA . PRO A 1 254 ? 197.686 185.065 298.356 1.00 84.50 254 PRO A CA 1
ATOM 1965 C C . PRO A 1 254 ? 197.583 185.432 296.887 1.00 84.50 254 PRO A C 1
ATOM 1966 O O . PRO A 1 254 ? 196.623 186.086 296.469 1.00 84.50 254 PRO A O 1
ATOM 1970 N N . ALA A 1 255 ? 198.566 185.011 296.093 1.00 87.60 255 ALA A N 1
ATOM 1971 C CA . ALA A 1 255 ? 198.605 185.340 294.678 1.00 87.60 255 ALA A CA 1
ATOM 1972 C C . ALA A 1 255 ? 198.624 184.130 293.762 1.00 87.60 255 ALA A C 1
ATOM 1973 O O . ALA A 1 255 ? 198.487 184.301 292.547 1.00 87.60 255 ALA A O 1
ATOM 1975 N N . HIS A 1 256 ? 198.796 182.925 294.295 1.00 89.64 256 HIS A N 1
ATOM 1976 C CA . HIS A 1 256 ? 198.793 181.741 293.454 1.00 89.64 256 HIS A CA 1
ATOM 1977 C C . HIS A 1 256 ? 197.382 181.402 292.996 1.00 89.64 256 HIS A C 1
ATOM 1978 O O . HIS A 1 256 ? 196.401 181.611 293.714 1.00 89.64 256 HIS A O 1
ATOM 1985 N N . THR A 1 257 ? 197.290 180.873 291.780 1.00 87.30 257 THR A N 1
ATOM 1986 C CA . THR A 1 257 ? 196.053 180.317 291.257 1.00 87.30 257 THR A CA 1
ATOM 1987 C C . THR A 1 257 ? 196.014 178.803 291.389 1.00 87.30 257 THR A C 1
ATOM 1988 O O . THR A 1 257 ? 195.158 178.159 290.777 1.00 87.30 257 THR A O 1
ATOM 1992 N N . GLU A 1 258 ? 196.938 178.228 292.154 1.00 90.54 258 GLU A N 1
ATOM 1993 C CA . GLU A 1 258 ? 196.995 176.807 292.463 1.00 90.54 258 GLU A CA 1
ATOM 1994 C C . GLU A 1 258 ? 198.069 176.597 293.517 1.00 90.54 258 GLU A C 1
ATOM 1995 O O . GLU A 1 258 ? 199.029 177.368 293.599 1.00 90.54 258 GLU A O 1
ATOM 2001 N N . GLY A 1 259 ? 197.896 175.559 294.322 1.00 90.77 259 GLY A N 1
ATOM 2002 C CA . GLY A 1 259 ? 198.852 175.236 295.359 1.00 90.77 259 GLY A CA 1
ATOM 2003 C C . GLY A 1 259 ? 198.370 175.592 296.751 1.00 90.77 259 GLY A C 1
ATOM 2004 O O . GLY A 1 259 ? 197.202 175.909 296.988 1.00 90.77 259 GLY A O 1
ATOM 2005 N N . GLU A 1 260 ? 199.309 175.534 297.693 1.00 92.76 260 GLU A N 1
ATOM 2006 C CA . GLU A 1 260 ? 199.042 175.743 299.112 1.00 92.76 260 GLU A CA 1
ATOM 2007 C C . GLU A 1 260 ? 200.132 176.597 299.744 1.00 92.76 260 GLU A C 1
ATOM 2008 O O . GLU A 1 260 ? 200.663 176.274 300.808 1.00 92.76 260 GLU A O 1
ATOM 2014 N N . GLN A 1 261 ? 200.495 177.701 299.096 1.00 88.95 261 GLN A N 1
ATOM 2015 C CA . GLN A 1 261 ? 201.615 178.493 299.587 1.00 88.95 261 GLN A CA 1
ATOM 2016 C C . GLN A 1 261 ? 201.287 179.143 300.924 1.00 88.95 261 GLN A C 1
ATOM 2017 O O . GLN A 1 261 ? 200.140 179.505 301.198 1.00 88.95 261 GLN A O 1
ATOM 2023 N N . TRP A 1 262 ? 202.313 179.290 301.756 1.00 88.34 262 TRP A N 1
ATOM 2024 C CA . TRP A 1 262 ? 202.174 179.963 303.033 1.00 88.34 262 TRP A CA 1
ATOM 2025 C C . TRP A 1 262 ? 202.071 181.473 302.826 1.00 88.34 262 TRP A C 1
ATOM 2026 O O . TRP A 1 262 ? 202.189 181.988 301.712 1.00 88.34 262 TRP A O 1
ATOM 2037 N N . ASP A 1 263 ? 201.837 182.190 303.927 1.00 91.31 263 ASP A N 1
ATOM 2038 C CA . ASP A 1 263 ? 201.855 183.646 303.879 1.00 91.31 263 ASP A CA 1
ATOM 2039 C C . ASP A 1 263 ? 202.551 184.241 305.099 1.00 91.31 263 ASP A C 1
ATOM 2040 O O . ASP A 1 263 ? 202.309 185.406 305.435 1.00 91.31 263 ASP A O 1
ATOM 2045 N N . GLY A 1 264 ? 203.402 183.468 305.766 1.00 92.35 264 GLY A N 1
ATOM 2046 C CA . GLY A 1 264 ? 204.167 183.934 306.895 1.00 92.35 264 GLY A CA 1
ATOM 2047 C C . GLY A 1 264 ? 205.195 182.894 307.286 1.00 92.35 264 GLY A C 1
ATOM 2048 O O . GLY A 1 264 ? 204.949 181.688 307.201 1.00 92.35 264 GLY A O 1
ATOM 2049 N N . PRO A 1 265 ? 206.367 183.334 307.727 1.00 92.09 265 PRO A N 1
ATOM 2050 C CA . PRO A 1 265 ? 207.469 182.388 307.922 1.00 92.09 265 PRO A CA 1
ATOM 2051 C C . PRO A 1 265 ? 207.408 181.679 309.262 1.00 92.09 265 PRO A C 1
ATOM 2052 O O . PRO A 1 265 ? 208.440 181.510 309.917 1.00 92.09 265 PRO A O 1
ATOM 2056 N N . ARG A 1 266 ? 206.210 181.240 309.655 1.00 93.25 266 ARG A N 1
ATOM 2057 C CA . ARG A 1 266 ? 206.000 180.390 310.822 1.00 93.25 266 ARG A CA 1
ATOM 2058 C C . ARG A 1 266 ? 206.855 180.800 312.016 1.00 93.25 266 ARG A C 1
ATOM 2059 O O . ARG A 1 266 ? 207.439 179.946 312.690 1.00 93.25 266 ARG A O 1
ATOM 2067 N N . THR A 1 267 ? 206.940 182.100 312.281 1.00 97.45 267 THR A N 1
ATOM 2068 C CA . THR A 1 267 ? 207.805 182.614 313.334 1.00 97.45 267 THR A CA 1
ATOM 2069 C C . THR A 1 267 ? 207.256 183.956 313.804 1.00 97.45 267 THR A C 1
ATOM 2070 O O . THR A 1 267 ? 206.286 184.482 313.254 1.00 97.45 267 THR A O 1
ATOM 2074 N N . THR A 1 268 ? 207.895 184.510 314.830 1.00 99.52 268 THR A N 1
ATOM 2075 C CA . THR A 1 268 ? 207.423 185.739 315.445 1.00 99.52 268 THR A CA 1
ATOM 2076 C C . THR A 1 268 ? 207.691 186.946 314.549 1.00 99.52 268 THR A C 1
ATOM 2077 O O . THR A 1 268 ? 208.490 186.898 313.609 1.00 99.52 268 THR A O 1
ATOM 2081 N N . ILE A 1 269 ? 207.000 188.042 314.856 1.00 102.09 269 ILE A N 1
ATOM 2082 C CA . ILE A 1 269 ? 207.174 189.320 314.172 1.00 102.09 269 ILE A CA 1
ATOM 2083 C C . ILE A 1 269 ? 207.427 190.351 315.266 1.00 102.09 269 ILE A C 1
ATOM 2084 O O . ILE A 1 269 ? 206.482 190.840 315.897 1.00 102.09 269 ILE A O 1
ATOM 2089 N N . GLN A 1 270 ? 208.698 190.675 315.504 1.00 103.41 270 GLN A N 1
ATOM 2090 C CA . GLN A 1 270 ? 209.078 191.658 316.512 1.00 103.41 270 GLN A CA 1
ATOM 2091 C C . GLN A 1 270 ? 208.461 191.289 317.860 1.00 103.41 270 GLN A C 1
ATOM 2092 O O . GLN A 1 270 ? 209.017 190.466 318.593 1.00 103.41 270 GLN A O 1
ATOM 2098 N N . GLY A 1 271 ? 207.318 191.884 318.197 1.00 102.97 271 GLY A N 1
ATOM 2099 C CA . GLY A 1 271 ? 206.707 191.658 319.491 1.00 102.97 271 GLY A CA 1
ATOM 2100 C C . GLY A 1 271 ? 205.220 191.378 319.438 1.00 102.97 271 GLY A C 1
ATOM 2101 O O . GLY A 1 271 ? 204.492 191.693 320.385 1.00 102.97 271 GLY A O 1
ATOM 2102 N N . VAL A 1 272 ? 204.750 190.791 318.337 1.00 104.22 272 VAL A N 1
ATOM 2103 C CA . VAL A 1 272 ? 203.335 190.444 318.235 1.00 104.22 272 VAL A CA 1
ATOM 2104 C C . VAL A 1 272 ? 203.067 189.125 318.948 1.00 104.22 272 VAL A C 1
ATOM 2105 O O . VAL A 1 272 ? 201.915 188.696 319.082 1.00 104.22 272 VAL A O 1
ATOM 2109 N N . THR A 1 273 ? 204.141 188.428 319.337 1.00 102.05 273 THR A N 1
ATOM 2110 C CA . THR A 1 273 ? 204.184 187.191 320.124 1.00 102.05 273 THR A CA 1
ATOM 2111 C C . THR A 1 273 ? 203.377 186.059 319.493 1.00 102.05 273 THR A C 1
ATOM 2112 O O . THR A 1 273 ? 203.220 184.997 320.102 1.00 102.05 273 THR A O 1
ATOM 2116 N N . GLU A 1 274 ? 202.868 186.263 318.281 1.00 100.43 274 GLU A N 1
ATOM 2117 C CA . GLU A 1 274 ? 202.234 185.176 317.553 1.00 100.43 274 GLU A CA 1
ATOM 2118 C C . GLU A 1 274 ? 203.259 184.460 316.676 1.00 100.43 274 GLU A C 1
ATOM 2119 O O . GLU A 1 274 ? 204.394 184.911 316.498 1.00 100.43 274 GLU A O 1
ATOM 2125 N N . THR A 1 275 ? 202.843 183.325 316.115 1.00 98.85 275 THR A N 1
ATOM 2126 C CA . THR A 1 275 ? 203.731 182.493 315.315 1.00 98.85 275 THR A CA 1
ATOM 2127 C C . THR A 1 275 ? 203.618 182.746 313.817 1.00 98.85 275 THR A C 1
ATOM 2128 O O . THR A 1 275 ? 204.512 182.332 313.073 1.00 98.85 275 THR A O 1
ATOM 2132 N N . LEU A 1 276 ? 202.544 183.393 313.362 1.00 97.23 276 LEU A N 1
ATOM 2133 C CA . LEU A 1 276 ? 202.365 183.768 311.960 1.00 97.23 276 LEU A CA 1
ATOM 2134 C C . LEU A 1 276 ? 202.315 182.554 311.037 1.00 97.23 276 LEU A C 1
ATOM 2135 O O . LEU A 1 276 ? 202.479 181.415 311.482 1.00 97.23 276 LEU A O 1
ATOM 2140 N N . GLY A 1 277 ? 202.065 182.788 309.752 1.00 93.44 277 GLY A N 1
ATOM 2141 C CA . GLY A 1 277 ? 202.098 181.727 308.763 1.00 93.44 277 GLY A CA 1
ATOM 2142 C C . GLY A 1 277 ? 200.831 180.902 308.706 1.00 93.44 277 GLY A C 1
ATOM 2143 O O . GLY A 1 277 ? 200.380 180.384 309.730 1.00 93.44 277 GLY A O 1
ATOM 2144 N N . VAL A 1 278 ? 200.268 180.745 307.508 1.00 90.74 278 VAL A N 1
ATOM 2145 C CA . VAL A 1 278 ? 199.007 180.035 307.324 1.00 90.74 278 VAL A CA 1
ATOM 2146 C C . VAL A 1 278 ? 199.008 179.441 305.924 1.00 90.74 278 VAL A C 1
ATOM 2147 O O . VAL A 1 278 ? 199.424 180.088 304.962 1.00 90.74 278 VAL A O 1
ATOM 2151 N N . LYS A 1 279 ? 198.549 178.200 305.810 1.00 90.91 279 LYS A N 1
ATOM 2152 C CA . LYS A 1 279 ? 198.404 177.577 304.504 1.00 90.91 279 LYS A CA 1
ATOM 2153 C C . LYS A 1 279 ? 197.177 178.133 303.790 1.00 90.91 279 LYS A C 1
ATOM 2154 O O . LYS A 1 279 ? 196.208 178.564 304.415 1.00 90.91 279 LYS A O 1
ATOM 2160 N N . TRP A 1 280 ? 197.224 178.108 302.460 1.00 88.31 280 TRP A N 1
ATOM 2161 C CA . TRP A 1 280 ? 196.129 178.664 301.666 1.00 88.31 280 TRP A CA 1
ATOM 2162 C C . TRP A 1 280 ? 195.980 177.819 300.405 1.00 88.31 280 TRP A C 1
ATOM 2163 O O . TRP A 1 280 ? 196.666 178.060 299.407 1.00 88.31 280 TRP A O 1
ATOM 2174 N N . ALA A 1 281 ? 195.080 176.843 300.457 1.00 87.41 281 ALA A N 1
ATOM 2175 C CA . ALA A 1 281 ? 194.773 176.032 299.289 1.00 87.41 281 ALA A CA 1
ATOM 2176 C C . ALA A 1 281 ? 193.892 176.826 298.335 1.00 87.41 281 ALA A C 1
ATOM 2177 O O . ALA A 1 281 ? 192.908 177.442 298.753 1.00 87.41 281 ALA A O 1
ATOM 2179 N N . TYR A 1 282 ? 194.248 176.812 297.055 1.00 83.78 282 TYR A N 1
ATOM 2180 C CA . TYR A 1 282 ? 193.487 177.541 296.054 1.00 83.78 282 TYR A CA 1
ATOM 2181 C C . TYR A 1 282 ? 192.188 176.815 295.735 1.00 83.78 282 TYR A C 1
ATOM 2182 O O . TYR A 1 282 ? 192.161 175.590 295.592 1.00 83.78 282 TYR A O 1
ATOM 2191 N N . LEU A 1 283 ? 191.108 177.585 295.618 1.00 85.55 283 LEU A N 1
ATOM 2192 C CA . LEU A 1 283 ? 189.814 177.053 295.212 1.00 85.55 283 LEU A CA 1
ATOM 2193 C C . LEU A 1 283 ? 189.273 177.834 294.024 1.00 85.55 283 LEU A C 1
ATOM 2194 O O . LEU A 1 283 ? 190.007 178.598 293.391 1.00 85.55 283 LEU A O 1
ATOM 2199 N N . HIS A 1 284 ? 187.997 177.620 293.713 1.00 88.71 284 HIS A N 1
ATOM 2200 C CA . HIS A 1 284 ? 187.291 178.357 292.673 1.00 88.71 284 HIS A CA 1
ATOM 2201 C C . HIS A 1 284 ? 187.644 179.837 292.682 1.00 88.71 284 HIS A C 1
ATOM 2202 O O . HIS A 1 284 ? 187.546 180.508 293.711 1.00 88.71 284 HIS A O 1
ATOM 2209 N N . SER A 1 285 ? 188.058 180.339 291.520 1.00 87.40 285 SER A N 1
ATOM 2210 C CA . SER A 1 285 ? 188.351 181.751 291.334 1.00 87.40 285 SER A CA 1
ATOM 2211 C C . SER A 1 285 ? 187.156 182.526 290.797 1.00 87.40 285 SER A C 1
ATOM 2212 O O . SER A 1 285 ? 187.340 183.532 290.102 1.00 87.40 285 SER A O 1
ATOM 2215 N N . GLY A 1 286 ? 185.941 182.075 291.088 1.00 84.35 286 GLY A N 1
ATOM 2216 C CA . GLY A 1 286 ? 184.758 182.808 290.693 1.00 84.35 286 GLY A CA 1
ATOM 2217 C C . GLY A 1 286 ? 183.825 182.032 289.790 1.00 84.35 286 GLY A C 1
ATOM 2218 O O . GLY A 1 286 ? 182.619 182.293 289.771 1.00 84.35 286 GLY A O 1
ATOM 2219 N N . PHE A 1 287 ? 184.360 181.070 289.043 1.00 81.68 287 PHE A N 1
ATOM 2220 C CA . PHE A 1 287 ? 183.542 180.333 288.094 1.00 81.68 287 PHE A CA 1
ATOM 2221 C C . PHE A 1 287 ? 184.017 178.892 288.016 1.00 81.68 287 PHE A C 1
ATOM 2222 O O . PHE A 1 287 ? 185.156 178.570 288.363 1.00 81.68 287 PHE A O 1
ATOM 2230 N N . GLY A 1 288 ? 183.122 178.029 287.549 1.00 79.95 288 GLY A N 1
ATOM 2231 C CA . GLY A 1 288 ? 183.446 176.638 287.312 1.00 79.95 288 GLY A CA 1
ATOM 2232 C C . GLY A 1 288 ? 182.532 176.017 286.278 1.00 79.95 288 GLY A C 1
ATOM 2233 O O . GLY A 1 288 ? 181.306 176.101 286.395 1.00 79.95 288 GLY A O 1
ATOM 2234 N N . TYR A 1 289 ? 183.113 175.392 285.261 1.00 80.07 289 TYR A N 1
ATOM 2235 C CA . TYR A 1 289 ? 182.320 174.789 284.201 1.00 80.07 289 TYR A CA 1
ATOM 2236 C C . TYR A 1 289 ? 181.823 173.413 284.616 1.00 80.07 289 TYR A C 1
ATOM 2237 O O . TYR A 1 289 ? 182.557 172.623 285.216 1.00 80.07 289 TYR A O 1
ATOM 2246 N N . VAL A 1 290 ? 180.568 173.128 284.284 1.00 83.47 290 VAL A N 1
ATOM 2247 C CA . VAL A 1 290 ? 179.937 171.850 284.584 1.00 83.47 290 VAL A CA 1
ATOM 2248 C C . VAL A 1 290 ? 179.663 171.140 283.267 1.00 83.47 290 VAL A C 1
ATOM 2249 O O . VAL A 1 290 ? 178.936 171.662 282.413 1.00 83.47 290 VAL A O 1
ATOM 2253 N N . ARG A 1 291 ? 180.241 169.953 283.105 1.00 85.74 291 ARG A N 1
ATOM 2254 C CA . ARG A 1 291 ? 180.028 169.147 281.909 1.00 85.74 291 ARG A CA 1
ATOM 2255 C C . ARG A 1 291 ? 178.748 168.340 282.082 1.00 85.74 291 ARG A C 1
ATOM 2256 O O . ARG A 1 291 ? 178.741 167.318 282.773 1.00 85.74 291 ARG A O 1
ATOM 2264 N N . ILE A 1 292 ? 177.667 168.793 281.445 1.00 85.45 292 ILE A N 1
ATOM 2265 C CA . ILE A 1 292 ? 176.374 168.136 281.592 1.00 85.45 292 ILE A CA 1
ATOM 2266 C C . ILE A 1 292 ? 176.451 166.717 281.049 1.00 85.45 292 ILE A C 1
ATOM 2267 O O . ILE A 1 292 ? 177.132 166.449 280.050 1.00 85.45 292 ILE A O 1
ATOM 2272 N N . THR A 1 293 ? 175.773 165.786 281.729 1.00 87.66 293 THR A N 1
ATOM 2273 C CA . THR A 1 293 ? 175.714 164.402 281.279 1.00 87.66 293 THR A CA 1
ATOM 2274 C C . THR A 1 293 ? 174.307 163.822 281.257 1.00 87.66 293 THR A C 1
ATOM 2275 O O . THR A 1 293 ? 174.113 162.760 280.659 1.00 87.66 293 THR A O 1
ATOM 2279 N N . GLU A 1 294 ? 173.325 164.468 281.883 1.00 92.50 294 GLU A N 1
ATOM 2280 C CA . GLU A 1 294 ? 171.985 163.907 281.959 1.00 92.50 294 GLU A CA 1
ATOM 2281 C C . GLU A 1 294 ? 170.959 165.026 281.895 1.00 92.50 294 GLU A C 1
ATOM 2282 O O . GLU A 1 294 ? 171.259 166.190 282.172 1.00 92.50 294 GLU A O 1
ATOM 2288 N N . HIS A 1 295 ? 169.737 164.656 281.522 1.00 91.33 295 HIS A N 1
ATOM 2289 C CA . HIS A 1 295 ? 168.617 165.581 281.468 1.00 91.33 295 HIS A CA 1
ATOM 2290 C C . HIS A 1 295 ? 167.459 165.022 282.279 1.00 91.33 295 HIS A C 1
ATOM 2291 O O . HIS A 1 295 ? 167.174 163.823 282.226 1.00 91.33 295 HIS A O 1
ATOM 2298 N N . ARG A 1 296 ? 166.803 165.892 283.026 1.00 97.50 296 ARG A N 1
ATOM 2299 C CA . ARG A 1 296 ? 165.632 165.529 283.816 1.00 97.50 296 ARG A CA 1
ATOM 2300 C C . ARG A 1 296 ? 164.426 166.397 283.504 1.00 97.50 296 ARG A C 1
ATOM 2301 O O . ARG A 1 296 ? 163.300 165.895 283.494 1.00 97.50 296 ARG A O 1
ATOM 2309 N N . ASP A 1 297 ? 164.635 167.683 283.242 1.00 96.26 297 ASP A N 1
ATOM 2310 C CA . ASP A 1 297 ? 163.561 168.626 282.962 1.00 96.26 297 ASP A CA 1
ATOM 2311 C C . ASP A 1 297 ? 164.204 169.911 282.463 1.00 96.26 297 ASP A C 1
ATOM 2312 O O . ASP A 1 297 ? 165.431 170.039 282.427 1.00 96.26 297 ASP A O 1
ATOM 2317 N N . ASP A 1 298 ? 163.361 170.866 282.071 1.00 96.39 298 ASP A N 1
ATOM 2318 C CA . ASP A 1 298 ? 163.866 172.175 281.680 1.00 96.39 298 ASP A CA 1
ATOM 2319 C C . ASP A 1 298 ? 164.422 172.960 282.859 1.00 96.39 298 ASP A C 1
ATOM 2320 O O . ASP A 1 298 ? 165.070 173.990 282.646 1.00 96.39 298 ASP A O 1
ATOM 2325 N N . THR A 1 299 ? 164.176 172.507 284.089 1.00 95.62 299 THR A N 1
ATOM 2326 C CA . THR A 1 299 ? 164.717 173.135 285.288 1.00 95.62 299 THR A CA 1
ATOM 2327 C C . THR A 1 299 ? 165.562 172.164 286.106 1.00 95.62 299 THR A C 1
ATOM 2328 O O . THR A 1 299 ? 165.803 172.407 287.291 1.00 95.62 299 THR A O 1
ATOM 2332 N N . HIS A 1 300 ? 166.018 171.068 285.500 1.00 96.37 300 HIS A N 1
ATOM 2333 C CA . HIS A 1 300 ? 166.740 170.041 286.247 1.00 96.37 300 HIS A CA 1
ATOM 2334 C C . HIS A 1 300 ? 167.692 169.329 285.296 1.00 96.37 300 HIS A C 1
ATOM 2335 O O . HIS A 1 300 ? 167.245 168.559 284.441 1.00 96.37 300 HIS A O 1
ATOM 2342 N N . ILE A 1 301 ? 168.992 169.582 285.449 1.00 93.89 301 ILE A N 1
ATOM 2343 C CA . ILE A 1 301 ? 170.029 168.922 284.665 1.00 93.89 301 ILE A CA 1
ATOM 2344 C C . ILE A 1 301 ? 171.145 168.484 285.606 1.00 93.89 301 ILE A C 1
ATOM 2345 O O . ILE A 1 301 ? 171.309 169.016 286.705 1.00 93.89 301 ILE A O 1
ATOM 2350 N N . VAL A 1 302 ? 171.918 167.496 285.157 1.00 90.23 302 VAL A N 1
ATOM 2351 C CA . VAL A 1 302 ? 172.994 166.913 285.949 1.00 90.23 302 VAL A CA 1
ATOM 2352 C C . VAL A 1 302 ? 174.265 166.893 285.113 1.00 90.23 302 VAL A C 1
ATOM 2353 O O . VAL A 1 302 ? 174.232 166.639 283.906 1.00 90.23 302 VAL A O 1
ATOM 2357 N N . GLY A 1 303 ? 175.392 167.161 285.765 1.00 88.04 303 GLY A N 1
ATOM 2358 C CA . GLY A 1 303 ? 176.669 167.131 285.077 1.00 88.04 303 GLY A CA 1
ATOM 2359 C C . GLY A 1 303 ? 177.814 167.062 286.061 1.00 88.04 303 GLY A C 1
ATOM 2360 O O . GLY A 1 303 ? 177.625 167.149 287.277 1.00 88.04 303 GLY A O 1
ATOM 2361 N N . ARG A 1 304 ? 179.013 166.897 285.510 1.00 89.14 304 ARG A N 1
ATOM 2362 C CA . ARG A 1 304 ? 180.243 166.873 286.288 1.00 89.14 304 ARG A CA 1
ATOM 2363 C C . ARG A 1 304 ? 180.935 168.225 286.191 1.00 89.14 304 ARG A C 1
ATOM 2364 O O . ARG A 1 304 ? 180.900 168.877 285.144 1.00 89.14 304 ARG A O 1
ATOM 2372 N N . VAL A 1 305 ? 181.568 168.637 287.283 1.00 88.28 305 VAL A N 1
ATOM 2373 C CA . VAL A 1 305 ? 182.201 169.950 287.347 1.00 88.28 305 VAL A CA 1
ATOM 2374 C C . VAL A 1 305 ? 183.676 169.807 287.001 1.00 88.28 305 VAL A C 1
ATOM 2375 O O . VAL A 1 305 ? 184.382 168.965 287.569 1.00 88.28 305 VAL A O 1
ATOM 2379 N N . ILE A 1 306 ? 184.145 170.625 286.058 1.00 86.79 306 ILE A N 1
ATOM 2380 C CA . ILE A 1 306 ? 185.539 170.546 285.632 1.00 86.79 306 ILE A CA 1
ATOM 2381 C C . ILE A 1 306 ? 186.467 171.007 286.750 1.00 86.79 306 ILE A C 1
ATOM 2382 O O . ILE A 1 306 ? 187.478 170.362 287.047 1.00 86.79 306 ILE A O 1
ATOM 2387 N N . GLY A 1 307 ? 186.137 172.127 287.384 1.00 89.54 307 GLY A N 1
ATOM 2388 C CA . GLY A 1 307 ? 186.944 172.650 288.469 1.00 89.54 307 GLY A CA 1
ATOM 2389 C C . GLY A 1 307 ? 186.243 172.549 289.806 1.00 89.54 307 GLY A C 1
ATOM 2390 O O . GLY A 1 307 ? 186.216 171.481 290.424 1.00 89.54 307 GLY A O 1
ATOM 2391 N N . ARG A 1 308 ? 185.670 173.661 290.261 1.00 89.77 308 ARG A N 1
ATOM 2392 C CA . ARG A 1 308 ? 184.900 173.681 291.497 1.00 89.77 308 ARG A CA 1
ATOM 2393 C C . ARG A 1 308 ? 183.995 174.901 291.477 1.00 89.77 308 ARG A C 1
ATOM 2394 O O . ARG A 1 308 ? 184.451 176.002 291.162 1.00 89.77 308 ARG A O 1
ATOM 2402 N N . LEU A 1 309 ? 182.718 174.701 291.786 1.00 88.89 309 LEU A N 1
ATOM 2403 C CA . LEU A 1 309 ? 181.807 175.823 291.895 1.00 88.89 309 LEU A CA 1
ATOM 2404 C C . LEU A 1 309 ? 182.037 176.566 293.207 1.00 88.89 309 LEU A C 1
ATOM 2405 O O . LEU A 1 309 ? 182.310 175.954 294.241 1.00 88.89 309 LEU A O 1
ATOM 2410 N N . PRO A 1 310 ? 181.937 177.889 293.191 1.00 88.99 310 PRO A N 1
ATOM 2411 C CA . PRO A 1 310 ? 181.857 178.630 294.450 1.00 88.99 310 PRO A CA 1
ATOM 2412 C C . PRO A 1 310 ? 180.547 178.354 295.170 1.00 88.99 310 PRO A C 1
ATOM 2413 O O . PRO A 1 310 ? 179.524 178.036 294.560 1.00 88.99 310 PRO A O 1
ATOM 2417 N N . GLU A 1 311 ? 180.596 178.479 296.497 1.00 90.73 311 GLU A N 1
ATOM 2418 C CA . GLU A 1 311 ? 179.452 178.117 297.326 1.00 90.73 311 GLU A CA 1
ATOM 2419 C C . GLU A 1 311 ? 178.255 179.028 297.100 1.00 90.73 311 GLU A C 1
ATOM 2420 O O . GLU A 1 311 ? 177.156 178.719 297.575 1.00 90.73 311 GLU A O 1
ATOM 2426 N N . GLU A 1 312 ? 178.446 180.148 296.401 1.00 91.67 312 GLU A N 1
ATOM 2427 C CA . GLU A 1 312 ? 177.349 181.083 296.183 1.00 91.67 312 GLU A CA 1
ATOM 2428 C C . GLU A 1 312 ? 176.215 180.439 295.396 1.00 91.67 312 GLU A C 1
ATOM 2429 O O . GLU A 1 312 ? 175.040 180.618 295.735 1.00 91.67 312 GLU A O 1
ATOM 2435 N N . ILE A 1 313 ? 176.538 179.678 294.349 1.00 89.85 313 ILE A N 1
ATOM 2436 C CA . ILE A 1 313 ? 175.487 178.991 293.606 1.00 89.85 313 ILE A CA 1
ATOM 2437 C C . ILE A 1 313 ? 174.821 177.936 294.478 1.00 89.85 313 ILE A C 1
ATOM 2438 O O . ILE A 1 313 ? 173.611 177.700 294.374 1.00 89.85 313 ILE A O 1
ATOM 2443 N N . ARG A 1 314 ? 175.593 177.283 295.348 1.00 90.90 314 ARG A N 1
ATOM 2444 C CA . ARG A 1 314 ? 175.008 176.289 296.240 1.00 90.90 314 ARG A CA 1
ATOM 2445 C C . ARG A 1 314 ? 174.000 176.925 297.188 1.00 90.90 314 ARG A C 1
ATOM 2446 O O . ARG A 1 314 ? 172.948 176.340 297.471 1.00 90.90 314 ARG A O 1
ATOM 2454 N N . THR A 1 315 ? 174.300 178.123 297.688 1.00 94.24 315 THR A N 1
ATOM 2455 C CA . THR A 1 315 ? 173.437 178.787 298.659 1.00 94.24 315 THR A CA 1
ATOM 2456 C C . THR A 1 315 ? 172.635 179.937 298.062 1.00 94.24 315 THR A C 1
ATOM 2457 O O . THR A 1 315 ? 171.405 179.946 298.156 1.00 94.24 315 THR A O 1
ATOM 2461 N N . GLU A 1 316 ? 173.303 180.914 297.450 1.00 96.34 316 GLU A N 1
ATOM 2462 C CA . GLU A 1 316 ? 172.609 182.075 296.905 1.00 96.34 316 GLU A CA 1
ATOM 2463 C C . GLU A 1 316 ? 172.076 181.828 295.500 1.00 96.34 316 GLU A C 1
ATOM 2464 O O . GLU A 1 316 ? 170.950 182.227 295.186 1.00 96.34 316 GLU A O 1
ATOM 2470 N N . GLY A 1 317 ? 172.863 181.180 294.647 1.00 90.14 317 GLY A N 1
ATOM 2471 C CA . GLY A 1 317 ? 172.474 180.985 293.266 1.00 90.14 317 GLY A CA 1
ATOM 2472 C C . GLY A 1 317 ? 172.927 182.122 292.375 1.00 90.14 317 GLY A C 1
ATOM 2473 O O . GLY A 1 317 ? 172.635 183.289 292.652 1.00 90.14 317 GLY A O 1
ATOM 2474 N N . THR A 1 318 ? 173.642 181.797 291.305 1.00 86.17 318 THR A N 1
ATOM 2475 C CA . THR A 1 318 ? 174.173 182.808 290.407 1.00 86.17 318 THR A CA 1
ATOM 2476 C C . THR A 1 318 ? 173.222 183.049 289.241 1.00 86.17 318 THR A C 1
ATOM 2477 O O . THR A 1 318 ? 172.337 182.242 288.945 1.00 86.17 318 THR A O 1
ATOM 2481 N N . TYR A 1 319 ? 173.414 184.190 288.581 1.00 85.03 319 TYR A N 1
ATOM 2482 C CA . TYR A 1 319 ? 172.671 184.530 287.379 1.00 85.03 319 TYR A CA 1
ATOM 2483 C C . TYR A 1 319 ? 173.551 184.634 286.144 1.00 85.03 319 TYR A C 1
ATOM 2484 O O . TYR A 1 319 ? 173.021 184.680 285.030 1.00 85.03 319 TYR A O 1
ATOM 2493 N N . ARG A 1 320 ? 174.870 184.683 286.309 1.00 84.27 320 ARG A N 1
ATOM 2494 C CA . ARG A 1 320 ? 175.793 184.813 285.183 1.00 84.27 320 ARG A CA 1
ATOM 2495 C C . ARG A 1 320 ? 176.137 183.420 284.678 1.00 84.27 320 ARG A C 1
ATOM 2496 O O . ARG A 1 320 ? 177.188 182.861 284.995 1.00 84.27 320 ARG A O 1
ATOM 2504 N N . TRP A 1 321 ? 175.242 182.852 283.879 1.00 82.11 321 TRP A N 1
ATOM 2505 C CA . TRP A 1 321 ? 175.477 181.569 283.238 1.00 82.11 321 TRP A CA 1
ATOM 2506 C C . TRP A 1 321 ? 175.591 181.773 281.736 1.00 82.11 321 TRP A C 1
ATOM 2507 O O . TRP A 1 321 ? 174.854 182.572 281.149 1.00 82.11 321 TRP A O 1
ATOM 2518 N N . SER A 1 322 ? 176.525 181.055 281.121 1.00 84.94 322 SER A N 1
ATOM 2519 C CA . SER A 1 322 ? 176.768 181.129 279.685 1.00 84.94 322 SER A CA 1
ATOM 2520 C C . SER A 1 322 ? 176.602 179.734 279.102 1.00 84.94 322 SER A C 1
ATOM 2521 O O . SER A 1 322 ? 177.384 178.830 279.414 1.00 84.94 322 SER A O 1
ATOM 2524 N N . PHE A 1 323 ? 175.585 179.557 278.268 1.00 80.68 323 PHE A N 1
ATOM 2525 C CA . PHE A 1 323 ? 175.381 178.276 277.614 1.00 80.68 323 PHE A CA 1
ATOM 2526 C C . PHE A 1 323 ? 176.378 178.092 276.475 1.00 80.68 323 PHE A C 1
ATOM 2527 O O . PHE A 1 323 ? 176.791 179.052 275.819 1.00 80.68 323 PHE A O 1
ATOM 2535 N N . ALA A 1 324 ? 176.772 176.841 276.252 1.00 79.85 324 ALA A N 1
ATOM 2536 C CA . ALA A 1 324 ? 177.715 176.537 275.185 1.00 79.85 324 ALA A CA 1
ATOM 2537 C C . ALA A 1 324 ? 177.114 176.880 273.830 1.00 79.85 324 ALA A C 1
ATOM 2538 O O . ALA A 1 324 ? 175.922 176.672 273.589 1.00 79.85 324 ALA A O 1
ATOM 2540 N N . ALA A 1 325 ? 177.950 177.419 272.940 1.00 79.80 325 ALA A N 1
ATOM 2541 C CA . ALA A 1 325 ? 177.460 177.845 271.634 1.00 79.80 325 ALA A CA 1
ATOM 2542 C C . ALA A 1 325 ? 177.098 176.655 270.754 1.00 79.80 325 ALA A C 1
ATOM 2543 O O . ALA A 1 325 ? 176.078 176.681 270.056 1.00 79.80 325 ALA A O 1
ATOM 2545 N N . TRP A 1 326 ? 177.914 175.606 270.771 1.00 79.20 326 TRP A N 1
ATOM 2546 C CA . TRP A 1 326 ? 177.722 174.454 269.901 1.00 79.20 326 TRP A CA 1
ATOM 2547 C C . TRP A 1 326 ? 176.963 173.361 270.637 1.00 79.20 326 TRP A C 1
ATOM 2548 O O . TRP A 1 326 ? 177.336 172.979 271.750 1.00 79.20 326 TRP A O 1
ATOM 2559 N N . ASP A 1 327 ? 175.907 172.857 270.008 1.00 83.93 327 ASP A N 1
ATOM 2560 C CA . ASP A 1 327 ? 175.161 171.714 270.516 1.00 83.93 327 ASP A CA 1
ATOM 2561 C C . ASP A 1 327 ? 174.549 170.989 269.324 1.00 83.93 327 ASP A C 1
ATOM 2562 O O . ASP A 1 327 ? 174.928 171.223 268.173 1.00 83.93 327 ASP A O 1
ATOM 2567 N N . SER A 1 328 ? 173.594 170.107 269.597 1.00 82.38 328 SER A N 1
ATOM 2568 C CA . SER A 1 328 ? 172.900 169.380 268.546 1.00 82.38 328 SER A CA 1
ATOM 2569 C C . SER A 1 328 ? 171.655 170.100 268.047 1.00 82.38 328 SER A C 1
ATOM 2570 O O . SER A 1 328 ? 170.942 169.556 267.199 1.00 82.38 328 SER A O 1
ATOM 2573 N N . ASP A 1 329 ? 171.374 171.300 268.546 1.00 82.81 329 ASP A N 1
ATOM 2574 C CA . ASP A 1 329 ? 170.213 172.069 268.112 1.00 82.81 329 ASP A CA 1
ATOM 2575 C C . ASP A 1 329 ? 170.569 173.427 267.532 1.00 82.81 329 ASP A C 1
ATOM 2576 O O . ASP A 1 329 ? 169.995 173.825 266.516 1.00 82.81 329 ASP A O 1
ATOM 2581 N N . ARG A 1 330 ? 171.498 174.155 268.148 1.00 80.43 330 ARG A N 1
ATOM 2582 C CA . ARG A 1 330 ? 171.972 175.398 267.558 1.00 80.43 330 ARG A CA 1
ATOM 2583 C C . ARG A 1 330 ? 172.873 175.166 266.356 1.00 80.43 330 ARG A C 1
ATOM 2584 O O . ARG A 1 330 ? 173.115 176.104 265.590 1.00 80.43 330 ARG A O 1
ATOM 2592 N N . GLY A 1 331 ? 173.366 173.949 266.171 1.00 80.56 331 GLY A N 1
ATOM 2593 C CA . GLY A 1 331 ? 174.240 173.631 265.065 1.00 80.56 331 GLY A CA 1
ATOM 2594 C C . GLY A 1 331 ? 175.684 173.470 265.502 1.00 80.56 331 GLY A C 1
ATOM 2595 O O . GLY A 1 331 ? 176.055 173.676 266.660 1.00 80.56 331 GLY A O 1
ATOM 2596 N N . TYR A 1 332 ? 176.505 173.092 264.537 1.00 80.20 332 TYR A N 1
ATOM 2597 C CA . TYR A 1 332 ? 177.927 172.846 264.715 1.00 80.20 332 TYR A CA 1
ATOM 2598 C C . TYR A 1 332 ? 178.690 173.660 263.687 1.00 80.20 332 TYR A C 1
ATOM 2599 O O . TYR A 1 332 ? 178.090 174.271 262.798 1.00 80.20 332 TYR A O 1
ATOM 2608 N N . PRO A 1 333 ? 180.019 173.725 263.797 1.00 75.74 333 PRO A N 1
ATOM 2609 C CA . PRO A 1 333 ? 180.793 174.475 262.802 1.00 75.74 333 PRO A CA 1
ATOM 2610 C C . PRO A 1 333 ? 180.518 173.990 261.387 1.00 75.74 333 PRO A C 1
ATOM 2611 O O . PRO A 1 333 ? 180.486 172.788 261.115 1.00 75.74 333 PRO A O 1
ATOM 2615 N N . GLY A 1 334 ? 180.316 174.946 260.483 1.00 75.52 334 GLY A N 1
ATOM 2616 C CA . GLY A 1 334 ? 180.044 174.633 259.095 1.00 75.52 334 GLY A CA 1
ATOM 2617 C C . GLY A 1 334 ? 181.262 174.795 258.212 1.00 75.52 334 GLY A C 1
ATOM 2618 O O . GLY A 1 334 ? 181.260 174.381 257.049 1.00 75.52 334 GLY A O 1
ATOM 2619 N N . THR A 1 335 ? 182.311 175.397 258.762 1.00 73.58 335 THR A N 1
ATOM 2620 C CA . THR A 1 335 ? 183.567 175.581 258.052 1.00 73.58 335 THR A CA 1
ATOM 2621 C C . THR A 1 335 ? 184.665 175.795 259.080 1.00 73.58 335 THR A C 1
ATOM 2622 O O . THR A 1 335 ? 184.406 176.209 260.213 1.00 73.58 335 THR A O 1
ATOM 2626 N N . ALA A 1 336 ? 185.898 175.507 258.672 1.00 73.96 336 ALA A N 1
ATOM 2627 C CA . ALA A 1 336 ? 187.017 175.534 259.600 1.00 73.96 336 ALA A CA 1
ATOM 2628 C C . ALA A 1 336 ? 188.297 175.872 258.852 1.00 73.96 336 ALA A C 1
ATOM 2629 O O . ALA A 1 336 ? 188.368 175.768 257.625 1.00 73.96 336 ALA A O 1
ATOM 2631 N N . SER A 1 337 ? 189.305 176.290 259.613 1.00 77.13 337 SER A N 1
ATOM 2632 C CA . SER A 1 337 ? 190.636 176.560 259.085 1.00 77.13 337 SER A CA 1
ATOM 2633 C C . SER A 1 337 ? 191.583 176.767 260.258 1.00 77.13 337 SER A C 1
ATOM 2634 O O . SER A 1 337 ? 191.163 176.848 261.415 1.00 77.13 337 SER A O 1
ATOM 2637 N N . TYR A 1 338 ? 192.869 176.854 259.940 1.00 81.14 338 TYR A N 1
ATOM 2638 C CA . TYR A 1 338 ? 193.908 177.159 260.911 1.00 81.14 338 TYR A CA 1
ATOM 2639 C C . TYR A 1 338 ? 194.413 178.580 260.691 1.00 81.14 338 TYR A C 1
ATOM 2640 O O . TYR A 1 338 ? 194.360 179.115 259.582 1.00 81.14 338 TYR A O 1
ATOM 2649 N N . TYR A 1 339 ? 194.912 179.190 261.767 1.00 82.50 339 TYR A N 1
ATOM 2650 C CA . TYR A 1 339 ? 195.418 180.555 261.683 1.00 82.50 339 TYR A CA 1
ATOM 2651 C C . TYR A 1 339 ? 196.256 180.923 262.900 1.00 82.50 339 TYR A C 1
ATOM 2652 O O . TYR A 1 339 ? 195.765 180.859 264.030 1.00 82.50 339 TYR A O 1
ATOM 2661 N N . GLN A 1 340 ? 197.506 181.328 262.675 1.00 79.38 340 GLN A N 1
ATOM 2662 C CA . GLN A 1 340 ? 198.391 181.844 263.723 1.00 79.38 340 GLN A CA 1
ATOM 2663 C C . GLN A 1 340 ? 198.382 180.951 264.962 1.00 79.38 340 GLN A C 1
ATOM 2664 O O . GLN A 1 340 ? 198.185 181.407 266.090 1.00 79.38 340 GLN A O 1
ATOM 2670 N N . GLN A 1 341 ? 198.598 179.654 264.737 1.00 82.01 341 GLN A N 1
ATOM 2671 C CA . GLN A 1 341 ? 198.566 178.620 265.770 1.00 82.01 341 GLN A CA 1
ATOM 2672 C C . GLN A 1 341 ? 197.214 178.515 266.463 1.00 82.01 341 GLN A C 1
ATOM 2673 O O . GLN A 1 341 ? 197.133 177.991 267.578 1.00 82.01 341 GLN A O 1
ATOM 2679 N N . ARG A 1 342 ? 196.145 179.002 265.841 1.00 79.93 342 ARG A N 1
ATOM 2680 C CA . ARG A 1 342 ? 194.806 178.877 266.393 1.00 79.93 342 ARG A CA 1
ATOM 2681 C C . ARG A 1 342 ? 193.911 178.130 265.418 1.00 79.93 342 ARG A C 1
ATOM 2682 O O . ARG A 1 342 ? 194.030 178.278 264.198 1.00 79.93 342 ARG A O 1
ATOM 2690 N N . LEU A 1 343 ? 193.014 177.324 265.971 1.00 78.84 343 LEU A N 1
ATOM 2691 C CA . LEU A 1 343 ? 191.968 176.665 265.205 1.00 78.84 343 LEU A CA 1
ATOM 2692 C C . LEU A 1 343 ? 190.744 177.564 265.160 1.00 78.84 343 LEU A C 1
ATOM 2693 O O . LEU A 1 343 ? 190.317 178.089 266.194 1.00 78.84 343 LEU A O 1
ATOM 2698 N N . VAL A 1 344 ? 190.190 177.746 263.966 1.00 75.88 344 VAL A N 1
ATOM 2699 C CA . VAL A 1 344 ? 189.037 178.612 263.758 1.00 75.88 344 VAL A CA 1
ATOM 2700 C C . VAL A 1 344 ? 187.896 177.761 263.226 1.00 75.88 344 VAL A C 1
ATOM 2701 O O . VAL A 1 344 ? 188.051 177.066 262.216 1.00 75.88 344 VAL A O 1
ATOM 2705 N N . PHE A 1 345 ? 186.756 177.817 263.905 1.00 75.38 345 PHE A N 1
ATOM 2706 C CA . PHE A 1 345 ? 185.529 177.176 263.460 1.00 75.38 345 PHE A CA 1
ATOM 2707 C C . PHE A 1 345 ? 184.469 178.245 263.257 1.00 75.38 345 PHE A C 1
ATOM 2708 O O . PHE A 1 345 ? 184.497 179.286 263.920 1.00 75.38 345 PHE A O 1
ATOM 2716 N N . ALA A 1 346 ? 183.530 177.991 262.350 1.00 76.80 346 ALA A N 1
ATOM 2717 C CA . ALA A 1 346 ? 182.585 179.030 261.980 1.00 76.80 346 ALA A CA 1
ATOM 2718 C C . ALA A 1 346 ? 181.282 178.419 261.487 1.00 76.80 346 ALA A C 1
ATOM 2719 O O . ALA A 1 346 ? 181.173 177.206 261.292 1.00 76.80 346 ALA A O 1
ATOM 2721 N N . ASN A 1 347 ? 180.293 179.292 261.285 1.00 80.92 347 ASN A N 1
ATOM 2722 C CA . ASN A 1 347 ? 179.010 178.946 260.681 1.00 80.92 347 ASN A CA 1
ATOM 2723 C C . ASN A 1 347 ? 178.229 177.886 261.446 1.00 80.92 347 ASN A C 1
ATOM 2724 O O . ASN A 1 347 ? 178.015 176.782 260.937 1.00 80.92 347 ASN A O 1
ATOM 2729 N N . SER A 1 348 ? 177.805 178.204 262.667 1.00 81.91 348 SER A N 1
ATOM 2730 C CA . SER A 1 348 ? 176.837 177.391 263.387 1.00 81.91 348 SER A CA 1
ATOM 2731 C C . SER A 1 348 ? 175.459 177.628 262.788 1.00 81.91 348 SER A C 1
ATOM 2732 O O . SER A 1 348 ? 175.185 178.695 262.233 1.00 81.91 348 SER A O 1
ATOM 2735 N N . ARG A 1 349 ? 174.589 176.622 262.898 1.00 80.92 349 ARG A N 1
ATOM 2736 C CA . ARG A 1 349 ? 173.276 176.723 262.269 1.00 80.92 349 ARG A CA 1
ATOM 2737 C C . ARG A 1 349 ? 172.441 177.850 262.861 1.00 80.92 349 ARG A C 1
ATOM 2738 O O . ARG A 1 349 ? 171.827 178.620 262.114 1.00 80.92 349 ARG A O 1
ATOM 2746 N N . ALA A 1 350 ? 172.403 177.970 264.186 1.00 81.20 350 ALA A N 1
ATOM 2747 C CA . ALA A 1 350 ? 171.630 179.034 264.812 1.00 81.20 350 ALA A CA 1
ATOM 2748 C C . ALA A 1 350 ? 172.307 180.390 264.706 1.00 81.20 350 ALA A C 1
ATOM 2749 O O . ALA A 1 350 ? 171.618 181.415 264.650 1.00 81.20 350 ALA A O 1
ATOM 2751 N N . GLU A 1 351 ? 173.636 180.423 264.676 1.00 83.24 351 GLU A N 1
ATOM 2752 C CA . GLU A 1 351 ? 174.397 181.667 264.583 1.00 83.24 351 GLU A CA 1
ATOM 2753 C C . GLU A 1 351 ? 175.343 181.505 263.398 1.00 83.24 351 GLU A C 1
ATOM 2754 O O . GLU A 1 351 ? 176.492 181.074 263.550 1.00 83.24 351 GLU A O 1
ATOM 2760 N N . PRO A 1 352 ? 174.874 181.818 262.189 1.00 79.92 352 PRO A N 1
ATOM 2761 C CA . PRO A 1 352 ? 175.710 181.571 261.002 1.00 79.92 352 PRO A CA 1
ATOM 2762 C C . PRO A 1 352 ? 176.900 182.504 260.880 1.00 79.92 352 PRO A C 1
ATOM 2763 O O . PRO A 1 352 ? 178.004 182.051 260.554 1.00 79.92 352 PRO A O 1
ATOM 2767 N N . GLN A 1 353 ? 176.713 183.795 261.133 1.00 82.32 353 GLN A N 1
ATOM 2768 C CA . GLN A 1 353 ? 177.728 184.800 260.817 1.00 82.32 353 GLN A CA 1
ATOM 2769 C C . GLN A 1 353 ? 178.715 185.004 261.962 1.00 82.32 353 GLN A C 1
ATOM 2770 O O . GLN A 1 353 ? 178.926 186.124 262.424 1.00 82.32 353 GLN A O 1
ATOM 2776 N N . ALA A 1 354 ? 179.338 183.925 262.430 1.00 81.88 354 ALA A N 1
ATOM 2777 C CA . ALA A 1 354 ? 180.282 184.023 263.533 1.00 81.88 354 ALA A CA 1
ATOM 2778 C C . ALA A 1 354 ? 181.342 182.942 263.400 1.00 81.88 354 ALA A C 1
ATOM 2779 O O . ALA A 1 354 ? 181.060 181.828 262.952 1.00 81.88 354 ALA A O 1
ATOM 2781 N N . PHE A 1 355 ? 182.566 183.282 263.796 1.00 80.09 355 PHE A N 1
ATOM 2782 C CA . PHE A 1 355 ? 183.658 182.323 263.841 1.00 80.09 355 PHE A CA 1
ATOM 2783 C C . PHE A 1 355 ? 184.335 182.385 265.201 1.00 80.09 355 PHE A C 1
ATOM 2784 O O . PHE A 1 355 ? 184.521 183.468 265.762 1.00 80.09 355 PHE A O 1
ATOM 2792 N N . TRP A 1 356 ? 184.693 181.218 265.729 1.00 77.88 356 TRP A N 1
ATOM 2793 C CA . TRP A 1 356 ? 185.361 181.102 267.018 1.00 77.88 356 TRP A CA 1
ATOM 2794 C C . TRP A 1 356 ? 186.766 180.557 266.813 1.00 77.88 356 TRP A C 1
ATOM 2795 O O . TRP A 1 356 ? 186.945 179.518 266.169 1.00 77.88 356 TRP A O 1
ATOM 2806 N N . MET A 1 357 ? 187.754 181.255 267.363 1.00 83.25 357 MET A N 1
ATOM 2807 C CA . MET A 1 357 ? 189.156 180.879 267.238 1.00 83.25 357 MET A CA 1
ATOM 2808 C C . MET A 1 357 ? 189.678 180.444 268.600 1.00 83.25 357 MET A C 1
ATOM 2809 O O . MET A 1 357 ? 189.546 181.179 269.584 1.00 83.25 357 MET A O 1
ATOM 2814 N N . SER A 1 358 ? 190.271 179.255 268.650 1.00 85.33 358 SER A N 1
ATOM 2815 C CA . SER A 1 358 ? 190.799 178.722 269.893 1.00 85.33 358 SER A CA 1
ATOM 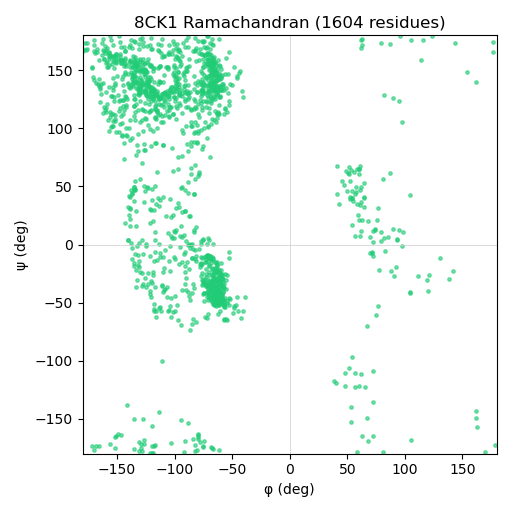2816 C C . SER A 1 358 ? 192.025 179.517 270.339 1.00 85.33 358 SER A C 1
ATOM 2817 O O . SER A 1 358 ? 192.531 180.387 269.628 1.00 85.33 358 SER A O 1
ATOM 2820 N N . GLU A 1 359 ? 192.505 179.204 271.539 1.00 84.75 359 GLU A N 1
ATOM 2821 C CA . GLU A 1 359 ? 193.686 179.881 272.046 1.00 84.75 359 GLU A CA 1
ATOM 2822 C C . GLU A 1 359 ? 194.939 179.359 271.352 1.00 84.75 359 GLU A C 1
ATOM 2823 O O . GLU A 1 359 ? 194.960 178.266 270.780 1.00 84.75 359 GLU A O 1
ATOM 2829 N N . THR A 1 360 ? 195.999 180.163 271.417 1.00 83.75 360 THR A N 1
ATOM 2830 C CA . THR A 1 360 ? 197.252 179.850 270.741 1.00 83.75 360 THR A CA 1
ATOM 2831 C C . THR A 1 360 ? 197.877 178.569 271.279 1.00 83.75 360 THR A C 1
ATOM 2832 O O . THR A 1 360 ? 198.323 178.523 272.429 1.00 83.75 360 THR A O 1
ATOM 2836 N N . GLY A 1 361 ? 197.918 177.529 270.452 1.00 84.58 361 GLY A N 1
ATOM 2837 C CA . GLY A 1 361 ? 198.560 176.287 270.832 1.00 84.58 361 GLY A CA 1
ATOM 2838 C C . GLY A 1 361 ? 197.593 175.180 271.193 1.00 84.58 361 GLY A C 1
ATOM 2839 O O . GLY A 1 361 ? 197.789 174.025 270.804 1.00 84.58 361 GLY A O 1
ATOM 2840 N N . ILE A 1 362 ? 196.540 175.518 271.934 1.00 86.42 362 ILE A N 1
ATOM 2841 C CA . ILE A 1 362 ? 195.552 174.532 272.378 1.00 86.42 362 ILE A CA 1
ATOM 2842 C C . ILE A 1 362 ? 194.452 174.526 271.321 1.00 86.42 362 ILE A C 1
ATOM 2843 O O . ILE A 1 362 ? 193.529 175.340 271.341 1.00 86.42 362 ILE A O 1
ATOM 2848 N N . PHE A 1 363 ? 194.556 173.586 270.381 1.00 86.69 363 PHE A N 1
ATOM 2849 C CA . PHE A 1 363 ? 193.636 173.550 269.253 1.00 86.69 363 PHE A CA 1
ATOM 2850 C C . PHE A 1 363 ? 192.238 173.090 269.642 1.00 86.69 363 PHE A C 1
ATOM 2851 O O . PHE A 1 363 ? 191.301 173.283 268.861 1.00 86.69 363 PHE A O 1
ATOM 2859 N N . ASN A 1 364 ? 192.070 172.491 270.821 1.00 90.67 364 ASN A N 1
ATOM 2860 C CA . ASN A 1 364 ? 190.794 171.904 271.216 1.00 90.67 364 ASN A CA 1
ATOM 2861 C C . ASN A 1 364 ? 190.239 172.534 272.491 1.00 90.67 364 ASN A C 1
ATOM 2862 O O . ASN A 1 364 ? 189.527 171.879 273.253 1.00 90.67 364 ASN A O 1
ATOM 2867 N N . GLY A 1 365 ? 190.550 173.800 272.734 1.00 84.59 365 GLY A N 1
ATOM 2868 C CA . GLY A 1 365 ? 190.018 174.503 273.883 1.00 84.59 365 GLY A CA 1
ATOM 2869 C C . GLY A 1 365 ? 189.606 175.912 273.514 1.00 84.59 365 GLY A C 1
ATOM 2870 O O . GLY A 1 365 ? 190.078 176.482 272.534 1.00 84.59 365 GLY A O 1
ATOM 2871 N N . PHE A 1 366 ? 188.697 176.465 274.313 1.00 85.89 366 PHE A N 1
ATOM 2872 C CA . PHE A 1 366 ? 188.195 177.818 274.091 1.00 85.89 366 PHE A CA 1
ATOM 2873 C C . PHE A 1 366 ? 188.049 178.566 275.409 1.00 85.89 366 PHE A C 1
ATOM 2874 O O . PHE A 1 366 ? 187.066 179.279 275.634 1.00 85.89 366 PHE A O 1
ATOM 2882 N N . LYS A 1 367 ? 189.025 178.414 276.298 1.00 90.26 367 LYS A N 1
ATOM 2883 C CA . LYS A 1 367 ? 188.983 179.105 277.578 1.00 90.26 367 LYS A CA 1
ATOM 2884 C C . LYS A 1 367 ? 189.180 180.605 277.391 1.00 90.26 367 LYS A C 1
ATOM 2885 O O . LYS A 1 367 ? 190.016 181.044 276.597 1.00 90.26 367 LYS A O 1
ATOM 2891 N N . VAL A 1 368 ? 188.399 181.392 278.127 1.00 90.30 368 VAL A N 1
ATOM 2892 C CA . VAL A 1 368 ? 188.531 182.843 278.157 1.00 90.30 368 VAL A CA 1
ATOM 2893 C C . VAL A 1 368 ? 188.699 183.272 279.607 1.00 90.30 368 VAL A C 1
ATOM 2894 O O . VAL A 1 368 ? 187.896 182.893 280.466 1.00 90.30 368 VAL A O 1
ATOM 2898 N N . SER A 1 369 ? 189.735 184.060 279.876 1.00 97.73 369 SER A N 1
ATOM 2899 C CA . SER A 1 369 ? 190.080 184.471 281.229 1.00 97.73 369 SER A CA 1
ATOM 2900 C C . SER A 1 369 ? 189.598 185.890 281.507 1.00 97.73 369 SER A C 1
ATOM 2901 O O . SER A 1 369 ? 189.432 186.700 280.592 1.00 97.73 369 SER A O 1
ATOM 2904 N N . PHE A 1 370 ? 189.366 186.178 282.788 1.00 103.22 370 PHE A N 1
ATOM 2905 C CA . PHE A 1 370 ? 188.947 187.515 283.206 1.00 103.22 370 PHE A CA 1
ATOM 2906 C C . PHE A 1 370 ? 189.941 188.600 282.800 1.00 103.22 370 PHE A C 1
ATOM 2907 O O . PHE A 1 370 ? 189.508 189.611 282.225 1.00 103.22 370 PHE A O 1
ATOM 2915 N N . PRO A 1 371 ? 191.254 188.466 283.030 1.00 103.19 371 PRO A N 1
ATOM 2916 C CA . PRO A 1 371 ? 192.175 189.533 282.605 1.00 103.19 371 PRO A CA 1
ATOM 2917 C C . PRO A 1 371 ? 192.279 189.704 281.097 1.00 103.19 371 PRO A C 1
ATOM 2918 O O . PRO A 1 371 ? 193.031 190.578 280.650 1.00 103.19 371 PRO A O 1
ATOM 2922 N N . ILE A 1 372 ? 191.543 188.915 280.311 1.00 96.68 372 ILE A N 1
ATOM 2923 C CA . ILE A 1 372 ? 191.561 188.982 278.853 1.00 96.68 372 ILE A CA 1
ATOM 2924 C C . ILE A 1 372 ? 192.998 188.923 278.356 1.00 96.68 372 ILE A C 1
ATOM 2925 O O . ILE A 1 372 ? 193.487 189.864 277.720 1.00 96.68 372 ILE A O 1
ATOM 2930 N N . GLU A 1 373 ? 193.691 187.831 278.668 1.00 94.14 373 GLU A N 1
ATOM 2931 C CA . GLU A 1 373 ? 195.047 187.652 278.175 1.00 94.14 373 GLU A CA 1
ATOM 2932 C C . GLU A 1 373 ? 195.046 187.612 276.653 1.00 94.14 373 GLU A C 1
ATOM 2933 O O . GLU A 1 373 ? 194.042 187.272 276.020 1.00 94.14 373 GLU A O 1
ATOM 2939 N N . ALA A 1 374 ? 196.186 187.977 276.064 1.00 92.40 374 ALA A N 1
ATOM 2940 C CA . ALA A 1 374 ? 196.252 188.153 274.618 1.00 92.40 374 ALA A CA 1
ATOM 2941 C C . ALA A 1 374 ? 195.923 186.863 273.881 1.00 92.40 374 ALA A C 1
ATOM 2942 O O . ALA A 1 374 ? 195.231 186.884 272.856 1.00 92.40 374 ALA A O 1
ATOM 2944 N N . ASP A 1 375 ? 196.403 185.728 274.387 1.00 90.02 375 ASP A N 1
ATOM 2945 C CA . ASP A 1 375 ? 196.248 184.447 273.711 1.00 90.02 375 ASP A CA 1
ATOM 2946 C C . ASP A 1 375 ? 194.990 183.699 274.135 1.00 90.02 375 ASP A C 1
ATOM 2947 O O . ASP A 1 375 ? 194.978 182.464 274.110 1.00 90.02 375 ASP A O 1
ATOM 2952 N N . ASP A 1 376 ? 193.937 184.405 274.538 1.00 88.89 376 ASP A N 1
ATOM 2953 C CA . ASP A 1 376 ? 192.682 183.753 274.880 1.00 88.89 376 ASP A CA 1
ATOM 2954 C C . ASP A 1 376 ? 191.889 183.435 273.613 1.00 88.89 376 ASP A C 1
ATOM 2955 O O . ASP A 1 376 ? 192.339 183.670 272.488 1.00 88.89 376 ASP A O 1
ATOM 2960 N N . ALA A 1 377 ? 190.690 182.889 273.795 1.00 85.00 377 ALA A N 1
ATOM 2961 C CA . ALA A 1 377 ? 189.852 182.527 272.662 1.00 85.00 377 ALA A CA 1
ATOM 2962 C C . ALA A 1 377 ? 189.267 183.773 272.001 1.00 85.00 377 ALA A C 1
ATOM 2963 O O . ALA A 1 377 ? 189.245 184.864 272.575 1.00 85.00 377 ALA A O 1
ATOM 2965 N N . ILE A 1 378 ? 188.783 183.593 270.774 1.00 82.13 378 ILE A N 1
ATOM 2966 C CA . ILE A 1 378 ? 188.282 184.687 269.953 1.00 82.13 378 ILE A CA 1
ATOM 2967 C C . ILE A 1 378 ? 186.854 184.374 269.531 1.00 82.13 378 ILE A C 1
ATOM 2968 O O . ILE A 1 378 ? 186.513 183.225 269.237 1.00 82.13 378 ILE A O 1
ATOM 2973 N N . THR A 1 379 ? 186.015 185.407 269.507 1.00 80.09 379 THR A N 1
ATOM 2974 C CA . THR A 1 379 ? 184.650 185.279 269.012 1.00 80.09 379 THR A CA 1
ATOM 2975 C C . THR A 1 379 ? 184.264 186.566 268.301 1.00 80.09 379 THR A C 1
ATOM 2976 O O . THR A 1 379 ? 184.334 187.646 268.894 1.00 80.09 379 THR A O 1
ATOM 2980 N N . PHE A 1 380 ? 183.856 186.448 267.040 1.00 82.17 380 PHE A N 1
ATOM 2981 C CA . PHE A 1 380 ? 183.489 187.598 266.227 1.00 82.17 380 PHE A CA 1
ATOM 2982 C C . PHE A 1 380 ? 182.109 187.375 265.626 1.00 82.17 380 PHE A C 1
ATOM 2983 O O . PHE A 1 380 ? 181.510 186.307 265.769 1.00 82.17 380 PHE A O 1
ATOM 2991 N N . THR A 1 381 ? 181.601 188.404 264.951 1.00 83.83 381 THR A N 1
ATOM 2992 C CA . THR A 1 381 ? 180.287 188.331 264.317 1.00 83.83 381 THR A CA 1
ATOM 2993 C C . THR A 1 381 ? 180.254 189.316 263.156 1.00 83.83 381 THR A C 1
ATOM 2994 O O . THR A 1 381 ? 180.095 190.521 263.371 1.00 83.83 381 THR A O 1
ATOM 2998 N N . LEU A 1 382 ? 180.397 188.807 261.936 1.00 82.65 382 LEU A N 1
ATOM 2999 C CA . LEU A 1 382 ? 180.323 189.647 260.747 1.00 82.65 382 LEU A CA 1
ATOM 3000 C C . LEU A 1 382 ? 178.865 189.932 260.414 1.00 82.65 382 LEU A C 1
ATOM 3001 O O . LEU A 1 382 ? 178.084 189.005 260.188 1.00 82.65 382 LEU A O 1
ATOM 3006 N N . ALA A 1 383 ? 178.492 191.210 260.385 1.00 81.54 383 ALA A N 1
ATOM 3007 C CA . ALA A 1 383 ? 177.104 191.580 260.141 1.00 81.54 383 ALA A CA 1
ATOM 3008 C C . ALA A 1 383 ? 176.911 192.362 258.847 1.00 81.54 383 ALA A C 1
ATOM 3009 O O . ALA A 1 383 ? 176.160 191.919 257.973 1.00 81.54 383 ALA A O 1
ATOM 3011 N N . SER A 1 384 ? 177.596 193.497 258.691 1.00 81.13 384 SER A N 1
ATOM 3012 C CA . SER A 1 384 ? 177.463 194.381 257.533 1.00 81.13 384 SER A CA 1
ATOM 3013 C C . SER A 1 384 ? 176.029 194.517 257.030 1.00 81.13 384 SER A C 1
ATOM 3014 O O . SER A 1 384 ? 175.152 195.008 257.748 1.00 81.13 384 SER A O 1
ATOM 3017 N N . ARG A 1 385 ? 175.793 194.086 255.793 1.00 80.78 385 ARG A N 1
ATOM 3018 C CA . ARG A 1 385 ? 174.479 194.121 255.168 1.00 80.78 385 ARG A CA 1
ATOM 3019 C C . ARG A 1 385 ? 174.208 192.770 254.526 1.00 80.78 385 ARG A C 1
ATOM 3020 O O . ARG A 1 385 ? 175.139 192.034 254.187 1.00 80.78 385 ARG A O 1
ATOM 3028 N N . GLN A 1 386 ? 172.920 192.453 254.367 1.00 82.92 386 GLN A N 1
ATOM 3029 C CA . GLN A 1 386 ? 172.469 191.169 253.833 1.00 82.92 386 GLN A CA 1
ATOM 3030 C C . GLN A 1 386 ? 172.910 190.015 254.723 1.00 82.92 386 GLN A C 1
ATOM 3031 O O . GLN A 1 386 ? 173.708 190.199 255.648 1.00 82.92 386 GLN A O 1
ATOM 3037 N N . VAL A 1 387 ? 172.385 188.817 254.469 1.00 82.87 387 VAL A N 1
ATOM 3038 C CA . VAL A 1 387 ? 172.915 187.644 255.147 1.00 82.87 387 VAL A CA 1
ATOM 3039 C C . VAL A 1 387 ? 174.325 187.388 254.640 1.00 82.87 387 VAL A C 1
ATOM 3040 O O . VAL A 1 387 ? 174.609 187.508 253.442 1.00 82.87 387 VAL A O 1
ATOM 3044 N N . ASN A 1 388 ? 175.232 187.097 255.563 1.00 81.28 388 ASN A N 1
ATOM 3045 C CA . ASN A 1 388 ? 176.644 186.915 255.253 1.00 81.28 388 ASN A CA 1
ATOM 3046 C C . ASN A 1 388 ? 177.188 185.696 255.974 1.00 81.28 388 ASN A C 1
ATOM 3047 O O . ASN A 1 388 ? 178.242 185.741 256.611 1.00 81.28 388 ASN A O 1
ATOM 3052 N N . GLU A 1 389 ? 176.458 184.584 255.899 1.00 82.52 389 GLU A N 1
ATOM 3053 C CA . GLU A 1 389 ? 176.907 183.370 256.563 1.00 82.52 389 GLU A CA 1
ATOM 3054 C C . GLU A 1 389 ? 178.254 182.946 255.994 1.00 82.52 389 GLU A C 1
ATOM 3055 O O . GLU A 1 389 ? 178.466 182.958 254.779 1.00 82.52 389 GLU A O 1
ATOM 3061 N N . ILE A 1 390 ? 179.184 182.621 256.888 1.00 79.44 390 ILE A N 1
ATOM 3062 C CA . ILE A 1 390 ? 180.541 182.307 256.472 1.00 79.44 390 ILE A CA 1
ATOM 3063 C C . ILE A 1 390 ? 180.594 180.890 255.919 1.00 79.44 390 ILE A C 1
ATOM 3064 O O . ILE A 1 390 ? 179.949 179.972 256.441 1.00 79.44 390 ILE A O 1
ATOM 3069 N N . ARG A 1 391 ? 181.353 180.711 254.841 1.00 78.56 391 ARG A N 1
ATOM 3070 C CA . ARG A 1 391 ? 181.463 179.413 254.192 1.00 78.56 391 ARG A CA 1
ATOM 3071 C C . ARG A 1 391 ? 182.890 178.973 253.910 1.00 78.56 391 ARG A C 1
ATOM 3072 O O . ARG A 1 391 ? 183.106 177.773 253.707 1.00 78.56 391 ARG A O 1
ATOM 3080 N N . HIS A 1 392 ? 183.864 179.881 253.890 1.00 79.28 392 HIS A N 1
ATOM 3081 C CA . HIS A 1 392 ? 185.230 179.520 253.524 1.00 79.28 392 HIS A CA 1
ATOM 3082 C C . HIS A 1 392 ? 186.207 180.465 254.202 1.00 79.28 392 HIS A C 1
ATOM 3083 O O . HIS A 1 392 ? 186.118 181.682 254.019 1.00 79.28 392 HIS A O 1
ATOM 3090 N N . LEU A 1 393 ? 187.136 179.907 254.975 1.00 78.05 393 LEU A N 1
ATOM 3091 C CA . LEU A 1 393 ? 188.271 180.651 255.504 1.00 78.05 393 LEU A CA 1
ATOM 3092 C C . LEU A 1 393 ? 189.542 180.187 254.808 1.00 78.05 393 LEU A C 1
ATOM 3093 O O . LEU A 1 393 ? 189.800 178.983 254.713 1.00 78.05 393 LEU A O 1
ATOM 3098 N N . ILE A 1 394 ? 190.327 181.143 254.324 1.00 79.70 394 ILE A N 1
ATOM 3099 C CA . ILE A 1 394 ? 191.557 180.844 253.597 1.00 79.70 394 ILE A CA 1
ATOM 3100 C C . ILE A 1 394 ? 192.620 181.870 253.968 1.00 79.70 394 ILE A C 1
ATOM 3101 O O . ILE A 1 394 ? 192.420 183.074 253.757 1.00 79.70 394 ILE A O 1
ATOM 3106 N N . PRO A 1 395 ? 193.747 181.453 254.529 1.00 77.36 395 PRO A N 1
ATOM 3107 C CA . PRO A 1 395 ? 194.826 182.411 254.792 1.00 77.36 395 PRO A CA 1
ATOM 3108 C C . PRO A 1 395 ? 195.623 182.723 253.536 1.00 77.36 395 PRO A C 1
ATOM 3109 O O . PRO A 1 395 ? 196.357 181.869 253.032 1.00 77.36 395 PRO A O 1
ATOM 3113 N N . LEU A 1 396 ? 195.485 183.943 253.019 1.00 78.88 396 LEU A N 1
ATOM 3114 C CA . LEU A 1 396 ? 196.192 184.363 251.817 1.00 78.88 396 LEU A CA 1
ATOM 3115 C C . LEU A 1 396 ? 197.216 185.450 252.115 1.00 78.88 396 LEU A C 1
ATOM 3116 O O . LEU A 1 396 ? 198.390 185.311 251.766 1.00 78.88 396 LEU A O 1
ATOM 3121 N N . GLY A 1 397 ? 196.791 186.544 252.737 1.00 81.11 397 GLY A N 1
ATOM 3122 C CA . GLY A 1 397 ? 197.696 187.538 253.279 1.00 81.11 397 GLY A CA 1
ATOM 3123 C C . GLY A 1 397 ? 197.221 187.855 254.677 1.00 81.11 397 GLY A C 1
ATOM 3124 O O . GLY A 1 397 ? 197.806 188.661 255.406 1.00 81.11 397 GLY A O 1
ATOM 3125 N N . SER A 1 398 ? 196.126 187.198 255.035 1.00 82.12 398 SER A N 1
ATOM 3126 C CA . SER A 1 398 ? 195.446 187.261 256.319 1.00 82.12 398 SER A CA 1
ATOM 3127 C C . SER A 1 398 ? 194.316 186.247 256.221 1.00 82.12 398 SER A C 1
ATOM 3128 O O . SER A 1 398 ? 194.077 185.667 255.158 1.00 82.12 398 SER A O 1
ATOM 3131 N N . LEU A 1 399 ? 193.624 186.033 257.332 1.00 80.57 399 LEU A N 1
ATOM 3132 C CA . LEU A 1 399 ? 192.489 185.119 257.319 1.00 80.57 399 LEU A CA 1
ATOM 3133 C C . LEU A 1 399 ? 191.353 185.756 256.527 1.00 80.57 399 LEU A C 1
ATOM 3134 O O . LEU A 1 399 ? 190.786 186.770 256.946 1.00 80.57 399 LEU A O 1
ATOM 3139 N N . LEU A 1 400 ? 191.028 185.176 255.378 1.00 79.93 400 LEU A N 1
ATOM 3140 C CA . LEU A 1 400 ? 189.930 185.667 254.560 1.00 79.93 400 LEU A CA 1
ATOM 3141 C C . LEU A 1 400 ? 188.676 184.848 254.820 1.00 79.93 400 LEU A C 1
ATOM 3142 O O . LEU A 1 400 ? 188.734 183.633 255.008 1.00 79.93 400 LEU A O 1
ATOM 3147 N N . ALA A 1 401 ? 187.534 185.527 254.827 1.00 79.23 401 ALA A N 1
ATOM 3148 C CA . ALA A 1 401 ? 186.248 184.886 255.071 1.00 79.23 401 ALA A CA 1
ATOM 3149 C C . ALA A 1 401 ? 185.354 185.135 253.868 1.00 79.23 401 ALA A C 1
ATOM 3150 O O . ALA A 1 401 ? 184.992 186.281 253.588 1.00 79.23 401 ALA A O 1
ATOM 3152 N N . LEU A 1 402 ? 184.997 184.069 253.159 1.00 77.85 402 LEU A N 1
ATOM 3153 C CA . LEU A 1 402 ? 184.094 184.153 252.020 1.00 77.85 402 LEU A CA 1
ATOM 3154 C C . LEU A 1 402 ? 182.696 183.776 252.488 1.00 77.85 402 LEU A C 1
ATOM 3155 O O . LEU A 1 402 ? 182.468 182.643 252.924 1.00 77.85 402 LEU A O 1
ATOM 3160 N N . THR A 1 403 ? 181.767 184.719 252.394 1.00 78.43 403 THR A N 1
ATOM 3161 C CA . THR A 1 403 ? 180.417 184.537 252.898 1.00 78.43 403 THR A CA 1
ATOM 3162 C C . THR A 1 403 ? 179.420 184.548 251.748 1.00 78.43 403 THR A C 1
ATOM 3163 O O . THR A 1 403 ? 179.758 184.837 250.598 1.00 78.43 403 THR A O 1
ATOM 3167 N N . SER A 1 404 ? 178.169 184.226 252.079 1.00 78.29 404 SER A N 1
ATOM 3168 C CA . SER A 1 404 ? 177.112 184.177 251.078 1.00 78.29 404 SER A CA 1
ATOM 3169 C C . SER A 1 404 ? 176.751 185.548 250.529 1.00 78.29 404 SER A C 1
ATOM 3170 O O . SER A 1 404 ? 176.035 185.621 249.525 1.00 78.29 404 SER A O 1
ATOM 3173 N N . GLY A 1 405 ? 177.211 186.626 251.155 1.00 79.99 405 GLY A N 1
ATOM 3174 C CA . GLY A 1 405 ? 176.921 187.955 250.657 1.00 79.99 405 GLY A CA 1
ATOM 3175 C C . GLY A 1 405 ? 178.158 188.778 250.370 1.00 79.99 405 GLY A C 1
ATOM 3176 O O . GLY A 1 405 ? 178.118 189.698 249.549 1.00 79.99 405 GLY A O 1
ATOM 3177 N N . ALA A 1 406 ? 179.265 188.457 251.035 1.00 79.35 406 ALA A N 1
ATOM 3178 C CA . ALA A 1 406 ? 180.485 189.236 250.900 1.00 79.35 406 ALA A CA 1
ATOM 3179 C C . ALA A 1 406 ? 181.687 188.317 251.046 1.00 79.35 406 ALA A C 1
ATOM 3180 O O . ALA A 1 406 ? 181.557 187.127 251.343 1.00 79.35 406 ALA A O 1
ATOM 3182 N N . GLU A 1 407 ? 182.867 188.887 250.825 1.00 82.25 407 GLU A N 1
ATOM 3183 C CA . GLU A 1 407 ? 184.143 188.197 251.001 1.00 82.25 407 GLU A CA 1
ATOM 3184 C C . GLU A 1 407 ? 184.925 188.977 252.050 1.00 82.25 407 GLU A C 1
ATOM 3185 O O . GLU A 1 407 ? 185.700 189.879 251.726 1.00 82.25 407 GLU A O 1
ATOM 3191 N N . TRP A 1 408 ? 184.669 188.673 253.325 1.00 83.18 408 TRP A N 1
ATOM 3192 C CA . TRP A 1 408 ? 185.343 189.397 254.435 1.00 83.18 408 TRP A CA 1
ATOM 3193 C C . TRP A 1 408 ? 186.850 189.125 254.418 1.00 83.18 408 TRP A C 1
ATOM 3194 O O . TRP A 1 408 ? 187.263 188.076 253.885 1.00 83.18 408 TRP A O 1
ATOM 3205 N N . MET A 1 409 ? 187.627 190.041 255.003 1.00 85.08 409 MET A N 1
ATOM 3206 C CA . MET A 1 409 ? 189.014 189.753 255.448 1.00 85.08 409 MET A CA 1
ATOM 3207 C C . MET A 1 409 ? 189.107 190.005 256.956 1.00 85.08 409 MET A C 1
ATOM 3208 O O . MET A 1 409 ? 188.713 191.103 257.396 1.00 85.08 409 MET A O 1
ATOM 3213 N N . ILE A 1 410 ? 189.607 189.021 257.708 1.00 82.20 410 ILE A N 1
ATOM 3214 C CA . ILE A 1 410 ? 189.903 189.208 259.159 1.00 82.20 410 ILE A CA 1
ATOM 3215 C C . ILE A 1 410 ? 191.357 189.667 259.302 1.00 82.20 410 ILE A C 1
ATOM 3216 O O . ILE A 1 410 ? 192.207 189.162 258.543 1.00 82.20 410 ILE A O 1
ATOM 3221 N N . SER A 1 411 ? 191.626 190.586 260.236 1.00 87.84 411 SER A N 1
ATOM 3222 C CA . SER A 1 411 ? 193.001 191.129 260.407 1.00 87.84 411 SER A CA 1
ATOM 3223 C C . SER A 1 411 ? 193.236 191.545 261.863 1.00 87.84 411 SER A C 1
ATOM 3224 O O . SER A 1 411 ? 192.241 191.796 262.573 1.00 87.84 411 SER A O 1
ATOM 3227 N N . ASP A 1 412 ? 194.504 191.628 262.279 1.00 92.24 412 ASP A N 1
ATOM 3228 C CA . ASP A 1 412 ? 194.824 192.045 263.642 1.00 92.24 412 ASP A CA 1
ATOM 3229 C C . ASP A 1 412 ? 195.214 193.514 263.704 1.00 92.24 412 ASP A C 1
ATOM 3230 O O . ASP A 1 412 ? 196.013 193.915 264.555 1.00 92.24 412 ASP A O 1
ATOM 3235 N N . ASN A 1 413 ? 194.645 194.334 262.820 1.00 93.31 413 ASN A N 1
ATOM 3236 C CA . ASN A 1 413 ? 195.117 195.696 262.600 1.00 93.31 413 ASN A CA 1
ATOM 3237 C C . ASN A 1 413 ? 196.619 195.671 262.346 1.00 93.31 413 ASN A C 1
ATOM 3238 O O . ASN A 1 413 ? 197.054 195.259 261.267 1.00 93.31 413 ASN A O 1
ATOM 3243 N N . ASP A 1 414 ? 197.428 196.105 263.319 1.00 96.14 414 ASP A N 1
ATOM 3244 C CA . ASP A 1 414 ? 198.871 196.008 263.133 1.00 96.14 414 ASP A CA 1
ATOM 3245 C C . ASP A 1 414 ? 199.639 195.665 264.410 1.00 96.14 414 ASP A C 1
ATOM 3246 O O . ASP A 1 414 ? 200.855 195.885 264.460 1.00 96.14 414 ASP A O 1
ATOM 3251 N N . GLN A 1 415 ? 198.984 195.135 265.443 1.00 95.43 415 GLN A N 1
ATOM 3252 C CA . GLN A 1 415 ? 199.662 194.847 266.702 1.00 95.43 415 GLN A CA 1
ATOM 3253 C C . GLN A 1 415 ? 199.774 193.352 266.973 1.00 95.43 415 GLN A C 1
ATOM 3254 O O . GLN A 1 415 ? 200.880 192.833 267.145 1.00 95.43 415 GLN A O 1
ATOM 3260 N N . GLY A 1 416 ? 198.651 192.642 267.008 1.00 91.74 416 GLY A N 1
ATOM 3261 C CA . GLY A 1 416 ? 198.656 191.231 267.335 1.00 91.74 416 GLY A CA 1
ATOM 3262 C C . GLY A 1 416 ? 197.254 190.663 267.384 1.00 91.74 416 GLY A C 1
ATOM 3263 O O . GLY A 1 416 ? 196.278 191.418 267.425 1.00 91.74 416 GLY A O 1
ATOM 3264 N N . LEU A 1 417 ? 197.136 189.339 267.380 1.00 85.79 417 LEU A N 1
ATOM 3265 C CA . LEU A 1 417 ? 195.826 188.702 267.389 1.00 85.79 417 LEU A CA 1
ATOM 3266 C C . LEU A 1 417 ? 195.382 188.481 268.829 1.00 85.79 417 LEU A C 1
ATOM 3267 O O . LEU A 1 417 ? 196.033 187.751 269.583 1.00 85.79 417 LEU A O 1
ATOM 3272 N N . ALA A 1 418 ? 194.274 189.109 269.202 1.00 88.15 418 ALA A N 1
ATOM 3273 C CA . ALA A 1 418 ? 193.792 189.101 270.576 1.00 88.15 418 ALA A CA 1
ATOM 3274 C C . ALA A 1 418 ? 192.298 189.380 270.548 1.00 88.15 418 ALA A C 1
ATOM 3275 O O . ALA A 1 418 ? 191.776 189.896 269.551 1.00 88.15 418 ALA A O 1
ATOM 3277 N N . PRO A 1 419 ? 191.576 189.049 271.624 1.00 88.72 419 PRO A N 1
ATOM 3278 C CA . PRO A 1 419 ? 190.120 189.276 271.616 1.00 88.72 419 PRO A CA 1
ATOM 3279 C C . PRO A 1 419 ? 189.724 190.722 271.393 1.00 88.72 419 PRO A C 1
ATOM 3280 O O . PRO A 1 419 ? 188.624 190.980 270.889 1.00 88.72 419 PRO A O 1
ATOM 3284 N N . ASP A 1 420 ? 190.580 191.676 271.754 1.00 88.03 420 ASP A N 1
ATOM 3285 C CA . ASP A 1 420 ? 190.242 193.085 271.602 1.00 88.03 420 ASP A CA 1
ATOM 3286 C C . ASP A 1 420 ? 190.733 193.672 270.284 1.00 88.03 420 ASP A C 1
ATOM 3287 O O . ASP A 1 420 ? 190.025 194.471 269.663 1.00 88.03 420 ASP A O 1
ATOM 3292 N N . THR A 1 421 ? 191.934 193.295 269.842 1.00 86.21 421 THR A N 1
ATOM 3293 C CA . THR A 1 421 ? 192.518 193.914 268.657 1.00 86.21 421 THR A CA 1
ATOM 3294 C C . THR A 1 421 ? 192.003 193.303 267.361 1.00 86.21 421 THR A C 1
ATOM 3295 O O . THR A 1 421 ? 192.229 193.870 266.287 1.00 86.21 421 THR A O 1
ATOM 3299 N N . VAL A 1 422 ? 191.324 192.157 267.432 1.00 83.19 422 VAL A N 1
ATOM 3300 C CA . VAL A 1 422 ? 190.857 191.499 266.218 1.00 83.19 422 VAL A CA 1
ATOM 3301 C C . VAL A 1 422 ? 189.795 192.358 265.550 1.00 83.19 422 VAL A C 1
ATOM 3302 O O . VAL A 1 422 ? 188.880 192.867 266.204 1.00 83.19 422 VAL A O 1
ATOM 3306 N N . SER A 1 423 ? 189.931 192.542 264.239 1.00 85.67 423 SER A N 1
ATOM 3307 C CA . SER A 1 423 ? 188.949 193.303 263.478 1.00 85.67 423 SER A CA 1
ATOM 3308 C C . SER A 1 423 ? 188.492 192.517 262.257 1.00 85.67 423 SER A C 1
ATOM 3309 O O . SER A 1 423 ? 188.878 191.358 262.075 1.00 85.67 423 SER A O 1
ATOM 3312 N N . ALA A 1 424 ? 187.673 193.140 261.415 1.00 84.08 424 ALA A N 1
ATOM 3313 C CA . ALA A 1 424 ? 187.189 192.495 260.204 1.00 84.08 424 ALA A CA 1
ATOM 3314 C C . ALA A 1 424 ? 186.856 193.573 259.186 1.00 84.08 424 ALA A C 1
ATOM 3315 O O . ALA A 1 424 ? 186.361 194.642 259.548 1.00 84.08 424 ALA A O 1
ATOM 3317 N N . ASP A 1 425 ? 187.130 193.284 257.917 1.00 86.93 425 ASP A N 1
ATOM 3318 C CA . ASP A 1 425 ? 186.898 194.242 256.850 1.00 86.93 425 ASP A CA 1
ATOM 3319 C C . ASP A 1 425 ? 186.304 193.534 255.643 1.00 86.93 425 ASP A C 1
ATOM 3320 O O . ASP A 1 425 ? 186.527 192.340 255.430 1.00 86.93 425 ASP A O 1
ATOM 3325 N N . VAL A 1 426 ? 185.550 194.287 254.858 1.00 79.40 426 VAL A N 1
ATOM 3326 C CA . VAL A 1 426 ? 184.908 193.776 253.654 1.00 79.40 426 VAL A CA 1
ATOM 3327 C C . VAL A 1 426 ? 185.837 193.995 252.471 1.00 79.40 426 VAL A C 1
ATOM 3328 O O . VAL A 1 426 ? 186.570 194.985 252.403 1.00 79.40 426 VAL A O 1
ATOM 3332 N N . GLN A 1 427 ? 185.824 193.050 251.533 1.00 81.15 427 GLN A N 1
ATOM 3333 C CA . GLN A 1 427 ? 186.559 193.194 250.288 1.00 81.15 427 GLN A CA 1
ATOM 3334 C C . GLN A 1 427 ? 185.660 193.316 249.068 1.00 81.15 427 GLN A C 1
ATOM 3335 O O . GLN A 1 427 ? 186.159 193.641 247.986 1.00 81.15 427 GLN A O 1
ATOM 3341 N N . GLY A 1 428 ? 184.366 193.068 249.206 1.00 78.91 428 GLY A N 1
ATOM 3342 C CA . GLY A 1 428 ? 183.453 193.196 248.090 1.00 78.91 428 GLY A CA 1
ATOM 3343 C C . GLY A 1 428 ? 182.101 192.625 248.451 1.00 78.91 428 GLY A C 1
ATOM 3344 O O . GLY A 1 428 ? 181.870 192.170 249.575 1.00 78.91 428 GLY A O 1
ATOM 3345 N N . TYR A 1 429 ? 181.198 192.665 247.472 1.00 76.64 429 TYR A N 1
ATOM 3346 C CA . TYR A 1 429 ? 179.863 192.084 247.618 1.00 76.64 429 TYR A CA 1
ATOM 3347 C C . TYR A 1 429 ? 179.555 191.241 246.385 1.00 76.64 429 TYR A C 1
ATOM 3348 O O . TYR A 1 429 ? 178.923 191.716 245.439 1.00 76.64 429 TYR A O 1
ATOM 3357 N N . ARG A 1 430 ? 179.998 189.984 246.405 1.00 77.51 430 ARG A N 1
ATOM 3358 C CA . ARG A 1 430 ? 179.668 189.025 245.359 1.00 77.51 430 ARG A CA 1
ATOM 3359 C C . ARG A 1 430 ? 179.219 187.670 245.880 1.00 77.51 430 ARG A C 1
ATOM 3360 O O . ARG A 1 430 ? 178.538 186.948 245.143 1.00 77.51 430 ARG A O 1
ATOM 3368 N N . GLY A 1 431 ? 179.565 187.300 247.110 1.00 79.92 431 GLY A N 1
ATOM 3369 C CA . GLY A 1 431 ? 179.177 186.015 247.650 1.00 79.92 431 GLY A CA 1
ATOM 3370 C C . GLY A 1 431 ? 180.082 184.889 247.188 1.00 79.92 431 GLY A C 1
ATOM 3371 O O . GLY A 1 431 ? 181.052 185.078 246.453 1.00 79.92 431 GLY A O 1
ATOM 3372 N N . ALA A 1 432 ? 179.740 183.683 247.636 1.00 77.50 432 ALA A N 1
ATOM 3373 C CA . ALA A 1 432 ? 180.489 182.481 247.299 1.00 77.50 432 ALA A CA 1
ATOM 3374 C C . ALA A 1 432 ? 179.656 181.265 247.669 1.00 77.50 432 ALA A C 1
ATOM 3375 O O . ALA A 1 432 ? 178.971 181.270 248.694 1.00 77.50 432 ALA A O 1
ATOM 3377 N N . SER A 1 433 ? 179.726 180.230 246.838 1.00 81.46 433 SER A N 1
ATOM 3378 C CA . SER A 1 433 ? 178.967 179.015 247.078 1.00 81.46 433 SER A CA 1
ATOM 3379 C C . SER A 1 433 ? 179.702 178.115 248.067 1.00 81.46 433 SER A C 1
ATOM 3380 O O . SER A 1 433 ? 180.814 178.408 248.515 1.00 81.46 433 SER A O 1
ATOM 3383 N N . ASP A 1 434 ? 179.070 176.991 248.408 1.00 82.19 434 ASP A N 1
ATOM 3384 C CA . ASP A 1 434 ? 179.637 176.059 249.374 1.00 82.19 434 ASP A CA 1
ATOM 3385 C C . ASP A 1 434 ? 180.833 175.293 248.829 1.00 82.19 434 ASP A C 1
ATOM 3386 O O . ASP A 1 434 ? 181.496 174.591 249.600 1.00 82.19 434 ASP A O 1
ATOM 3391 N N . VAL A 1 435 ? 181.116 175.397 247.529 1.00 77.02 435 VAL A N 1
ATOM 3392 C CA . VAL A 1 435 ? 182.227 174.654 246.949 1.00 77.02 435 VAL A CA 1
ATOM 3393 C C . VAL A 1 435 ? 183.536 175.117 247.571 1.00 77.02 435 VAL A C 1
ATOM 3394 O O . VAL A 1 435 ? 183.764 176.317 247.771 1.00 77.02 435 VAL A O 1
ATOM 3398 N N . THR A 1 436 ? 184.396 174.160 247.897 1.00 77.66 436 THR A N 1
ATOM 3399 C CA . THR A 1 436 ? 185.689 174.460 248.495 1.00 77.66 436 THR A CA 1
ATOM 3400 C C . THR A 1 436 ? 186.527 175.309 247.547 1.00 77.66 436 THR A C 1
ATOM 3401 O O . THR A 1 436 ? 186.704 174.928 246.380 1.00 77.66 436 THR A O 1
ATOM 3405 N N . PRO A 1 437 ? 187.049 176.451 247.989 1.00 74.06 437 PRO A N 1
ATOM 3406 C CA . PRO A 1 437 ? 187.872 177.277 247.101 1.00 74.06 437 PRO A CA 1
ATOM 3407 C C . PRO A 1 437 ? 189.181 176.585 246.765 1.00 74.06 437 PRO A C 1
ATOM 3408 O O . PRO A 1 437 ? 189.679 175.746 247.518 1.00 74.06 437 PRO A O 1
ATOM 3412 N N . LEU A 1 438 ? 189.737 176.946 245.616 1.00 76.06 438 LEU A N 1
ATOM 3413 C CA . LEU A 1 438 ? 190.996 176.384 245.160 1.00 76.06 438 LEU A CA 1
ATOM 3414 C C . LEU A 1 438 ? 192.116 177.403 245.322 1.00 76.06 438 LEU A C 1
ATOM 3415 O O . LEU A 1 438 ? 191.892 178.614 245.269 1.00 76.06 438 LEU A O 1
ATOM 3420 N N . LEU A 1 439 ? 193.328 176.896 245.520 1.00 74.48 439 LEU A N 1
ATOM 3421 C CA . LEU A 1 439 ? 194.488 177.724 245.818 1.00 74.48 439 LEU A CA 1
ATOM 3422 C C . LEU A 1 439 ? 195.493 177.627 244.680 1.00 74.48 439 LEU A C 1
ATOM 3423 O O . LEU A 1 439 ? 196.042 176.551 244.421 1.00 74.48 439 LEU A O 1
ATOM 3428 N N . ILE A 1 440 ? 195.730 178.749 244.006 1.00 77.06 440 ILE A N 1
ATOM 3429 C CA . ILE A 1 440 ? 196.670 178.816 242.893 1.00 77.06 440 ILE A CA 1
ATOM 3430 C C . ILE A 1 440 ? 197.552 180.041 243.083 1.00 77.06 440 ILE A C 1
ATOM 3431 O O . ILE A 1 440 ? 197.058 181.172 243.120 1.00 77.06 440 ILE A O 1
ATOM 3436 N N . GLY A 1 441 ? 198.861 179.817 243.173 1.00 77.64 441 GLY A N 1
ATOM 3437 C CA . GLY A 1 441 ? 199.796 180.897 243.420 1.00 77.64 441 GLY A CA 1
ATOM 3438 C C . GLY A 1 441 ? 199.419 181.708 244.641 1.00 77.64 441 GLY A C 1
ATOM 3439 O O . GLY A 1 441 ? 198.968 181.151 245.644 1.00 77.64 441 GLY A O 1
ATOM 3440 N N . SER A 1 442 ? 199.570 183.029 244.559 1.00 78.57 442 SER A N 1
ATOM 3441 C CA . SER A 1 442 ? 199.119 183.931 245.611 1.00 78.57 442 SER A CA 1
ATOM 3442 C C . SER A 1 442 ? 197.667 184.344 245.413 1.00 78.57 442 SER A C 1
ATOM 3443 O O . SER A 1 442 ? 197.246 185.401 245.895 1.00 78.57 442 SER A O 1
ATOM 3446 N N . SER A 1 443 ? 196.895 183.526 244.704 1.00 78.66 443 SER A N 1
ATOM 3447 C CA . SER A 1 443 ? 195.503 183.814 244.408 1.00 78.66 443 SER A CA 1
ATOM 3448 C C . SER A 1 443 ? 194.636 182.652 244.866 1.00 78.66 443 SER A C 1
ATOM 3449 O O . SER A 1 443 ? 195.095 181.514 244.989 1.00 78.66 443 SER A O 1
ATOM 3452 N N . ALA A 1 444 ? 193.367 182.954 245.124 1.00 73.45 444 ALA A N 1
ATOM 3453 C CA . ALA A 1 444 ? 192.403 181.957 245.569 1.00 73.45 444 ALA A CA 1
ATOM 3454 C C . ALA A 1 444 ? 191.248 181.923 244.583 1.00 73.45 444 ALA A C 1
ATOM 3455 O O . ALA A 1 444 ? 190.582 182.940 244.369 1.00 73.45 444 ALA A O 1
ATOM 3457 N N . LEU A 1 445 ? 191.016 180.760 243.985 1.00 74.03 445 LEU A N 1
ATOM 3458 C CA . LEU A 1 445 ? 189.870 180.579 243.108 1.00 74.03 445 LEU A CA 1
ATOM 3459 C C . LEU A 1 445 ? 188.677 180.132 243.939 1.00 74.03 445 LEU A C 1
ATOM 3460 O O . LEU A 1 445 ? 188.791 179.211 244.752 1.00 74.03 445 LEU A O 1
ATOM 3465 N N . TYR A 1 446 ? 187.538 180.794 243.752 1.00 70.85 446 TYR A N 1
ATOM 3466 C CA . TYR A 1 446 ? 186.346 180.480 244.524 1.00 70.85 446 TYR A CA 1
ATOM 3467 C C . TYR A 1 446 ? 185.115 180.555 243.636 1.00 70.85 446 TYR A C 1
ATOM 3468 O O . TYR A 1 446 ? 184.986 181.467 242.815 1.00 70.85 446 TYR A O 1
ATOM 3477 N N . VAL A 1 447 ? 184.215 179.586 243.801 1.00 71.34 447 VAL A N 1
ATOM 3478 C CA . VAL A 1 447 ? 182.960 179.600 243.063 1.00 71.34 447 VAL A CA 1
ATOM 3479 C C . VAL A 1 447 ? 182.098 180.743 243.573 1.00 71.34 447 VAL A C 1
ATOM 3480 O O . VAL A 1 447 ? 181.863 180.874 244.781 1.00 71.34 447 VAL A O 1
ATOM 3484 N N . GLN A 1 448 ? 181.627 181.580 242.656 1.00 77.93 448 GLN A N 1
ATOM 3485 C CA . GLN A 1 448 ? 180.698 182.630 243.038 1.00 77.93 448 GLN A CA 1
ATOM 3486 C C . GLN A 1 448 ? 179.391 182.008 243.510 1.00 77.93 448 GLN A C 1
ATOM 3487 O O . GLN A 1 448 ? 178.983 180.942 243.043 1.00 77.93 448 GLN A O 1
ATOM 3493 N N . ALA A 1 449 ? 178.744 182.676 244.465 1.00 77.69 449 ALA A N 1
ATOM 3494 C CA . ALA A 1 449 ? 177.481 182.202 245.016 1.00 77.69 449 ALA A CA 1
ATOM 3495 C C . ALA A 1 449 ? 176.476 181.947 243.904 1.00 77.69 449 ALA A C 1
ATOM 3496 O O . ALA A 1 449 ? 176.494 182.639 242.882 1.00 77.69 449 ALA A O 1
ATOM 3498 N N . ARG A 1 450 ? 175.615 180.950 244.091 1.00 81.43 450 ARG A N 1
ATOM 3499 C CA . ARG A 1 450 ? 174.601 180.475 243.153 1.00 81.43 450 ARG A CA 1
ATOM 3500 C C . ARG A 1 450 ? 175.221 179.690 242.002 1.00 81.43 450 ARG A C 1
ATOM 3501 O O . ARG A 1 450 ? 174.527 179.434 241.013 1.00 81.43 450 ARG A O 1
ATOM 3509 N N . GLY A 1 451 ? 176.491 179.301 242.092 1.00 78.76 451 GLY A N 1
ATOM 3510 C CA . GLY A 1 451 ? 177.135 178.561 241.026 1.00 78.76 451 GLY A CA 1
ATOM 3511 C C . GLY A 1 451 ? 177.209 179.348 239.734 1.00 78.76 451 GLY A C 1
ATOM 3512 O O . GLY A 1 451 ? 177.040 180.569 239.739 1.00 78.76 451 GLY A O 1
ATOM 3513 N N . THR A 1 452 ? 177.487 178.668 238.625 1.00 79.90 452 THR A N 1
ATOM 3514 C CA . THR A 1 452 ? 177.434 179.150 237.249 1.00 79.90 452 THR A CA 1
ATOM 3515 C C . THR A 1 452 ? 178.537 180.158 236.934 1.00 79.90 452 THR A C 1
ATOM 3516 O O . THR A 1 452 ? 178.686 180.533 235.771 1.00 79.90 452 THR A O 1
ATOM 3520 N N . VAL A 1 453 ? 179.316 180.610 237.913 1.00 75.87 453 VAL A N 1
ATOM 3521 C CA . VAL A 1 453 ? 180.332 181.634 237.701 1.00 75.87 453 VAL A CA 1
ATOM 3522 C C . VAL A 1 453 ? 181.558 181.272 238.523 1.00 75.87 453 VAL A C 1
ATOM 3523 O O . VAL A 1 453 ? 181.440 180.829 239.670 1.00 75.87 453 VAL A O 1
ATOM 3527 N N . ILE A 1 454 ? 182.736 181.460 237.937 1.00 75.33 454 ILE A N 1
ATOM 3528 C CA . ILE A 1 454 ? 184.004 181.192 238.603 1.00 75.33 454 ILE A CA 1
ATOM 3529 C C . ILE A 1 454 ? 184.762 182.505 238.722 1.00 75.33 454 ILE A C 1
ATOM 3530 O O . ILE A 1 454 ? 185.018 183.174 237.714 1.00 75.33 454 ILE A O 1
ATOM 3535 N N . ARG A 1 455 ? 185.118 182.872 239.949 1.00 76.77 455 ARG A N 1
ATOM 3536 C CA . ARG A 1 455 ? 185.838 184.105 240.233 1.00 76.77 455 ARG A CA 1
ATOM 3537 C C . ARG A 1 455 ? 187.129 183.778 240.967 1.00 76.77 455 ARG A C 1
ATOM 3538 O O . ARG A 1 455 ? 187.141 182.921 241.857 1.00 76.77 455 ARG A O 1
ATOM 3546 N N . ASP A 1 456 ? 188.211 184.451 240.593 1.00 79.27 456 ASP A N 1
ATOM 3547 C CA . ASP A 1 456 ? 189.458 184.346 241.335 1.00 79.27 456 ASP A CA 1
ATOM 3548 C C . ASP A 1 456 ? 189.576 185.486 242.343 1.00 79.27 456 ASP A C 1
ATOM 3549 O O . ASP A 1 456 ? 188.832 186.468 242.298 1.00 79.27 456 ASP A O 1
ATOM 3554 N N . LEU A 1 457 ? 190.508 185.332 243.279 1.00 75.53 457 LEU A N 1
ATOM 3555 C CA . LEU A 1 457 ? 190.676 186.302 244.348 1.00 75.53 457 LEU A CA 1
ATOM 3556 C C . LEU A 1 457 ? 192.152 186.439 244.680 1.00 75.53 457 LEU A C 1
ATOM 3557 O O . LEU A 1 457 ? 192.846 185.437 244.862 1.00 75.53 457 LEU A O 1
ATOM 3562 N N . ALA A 1 458 ? 192.622 187.681 244.766 1.00 81.72 458 ALA A N 1
ATOM 3563 C CA . ALA A 1 458 ? 194.012 187.976 245.092 1.00 81.72 458 ALA A CA 1
ATOM 3564 C C . ALA A 1 458 ? 194.117 189.461 245.412 1.00 81.72 458 ALA A C 1
ATOM 3565 O O . ALA A 1 458 ? 193.190 190.236 245.161 1.00 81.72 458 ALA A O 1
ATOM 3567 N N . TYR A 1 459 ? 195.262 189.848 245.966 1.00 87.97 459 TYR A N 1
ATOM 3568 C CA . TYR A 1 459 ? 195.506 191.245 246.286 1.00 87.97 459 TYR A CA 1
ATOM 3569 C C . TYR A 1 459 ? 195.663 192.061 245.007 1.00 87.97 459 TYR A C 1
ATOM 3570 O O . TYR A 1 459 ? 195.911 191.529 243.922 1.00 87.97 459 TYR A O 1
ATOM 3579 N N . SER A 1 460 ? 195.511 193.375 245.146 1.00 88.48 460 SER A N 1
ATOM 3580 C CA . SER A 1 460 ? 195.590 194.273 243.998 1.00 88.48 460 SER A CA 1
ATOM 3581 C C . SER A 1 460 ? 196.023 195.643 244.486 1.00 88.48 460 SER A C 1
ATOM 3582 O O . SER A 1 460 ? 195.263 196.314 245.192 1.00 88.48 460 SER A O 1
ATOM 3585 N N . PHE A 1 461 ? 197.232 196.063 244.113 1.00 89.92 461 PHE A N 1
ATOM 3586 C CA . PHE A 1 461 ? 197.729 197.385 244.486 1.00 89.92 461 PHE A CA 1
ATOM 3587 C C . PHE A 1 461 ? 197.160 198.399 243.487 1.00 89.92 461 PHE A C 1
ATOM 3588 O O . PHE A 1 461 ? 197.863 199.081 242.744 1.00 89.92 461 PHE A O 1
ATOM 3596 N N . GLU A 1 462 ? 195.832 198.402 243.411 1.00 95.25 462 GLU A N 1
ATOM 3597 C CA . GLU A 1 462 ? 195.081 199.434 242.713 1.00 95.25 462 GLU A CA 1
ATOM 3598 C C . GLU A 1 462 ? 193.951 199.897 243.619 1.00 95.25 462 GLU A C 1
ATOM 3599 O O . GLU A 1 462 ? 193.537 201.059 243.575 1.00 95.25 462 GLU A O 1
ATOM 3605 N N . LEU A 1 463 ? 193.455 198.980 244.449 1.00 92.30 463 LEU A N 1
ATOM 3606 C CA . LEU A 1 463 ? 192.376 199.256 245.383 1.00 92.30 463 LEU A CA 1
ATOM 3607 C C . LEU A 1 463 ? 192.741 198.924 246.821 1.00 92.30 463 LEU A C 1
ATOM 3608 O O . LEU A 1 463 ? 191.904 199.109 247.712 1.00 92.30 463 LEU A O 1
ATOM 3613 N N . ASP A 1 464 ? 193.959 198.436 247.070 1.00 93.97 464 ASP A N 1
ATOM 3614 C CA . ASP A 1 464 ? 194.406 198.054 248.411 1.00 93.97 464 ASP A CA 1
ATOM 3615 C C . ASP A 1 464 ? 193.440 197.061 249.052 1.00 93.97 464 ASP A C 1
ATOM 3616 O O . ASP A 1 464 ? 193.131 197.143 250.242 1.00 93.97 464 ASP A O 1
ATOM 3621 N N . GLY A 1 465 ? 192.951 196.120 248.252 1.00 89.89 465 GLY A N 1
ATOM 3622 C CA . GLY A 1 465 ? 192.006 195.138 248.741 1.00 89.89 465 GLY A CA 1
ATOM 3623 C C . GLY A 1 465 ? 191.901 193.921 247.847 1.00 89.89 465 GLY A C 1
ATOM 3624 O O . GLY A 1 465 ? 191.909 194.042 246.619 1.00 89.89 465 GLY A O 1
ATOM 3625 N N . TYR A 1 466 ? 191.816 192.743 248.459 1.00 86.69 466 TYR A N 1
ATOM 3626 C CA . TYR A 1 466 ? 191.652 191.501 247.715 1.00 86.69 466 TYR A CA 1
ATOM 3627 C C . TYR A 1 466 ? 190.427 191.562 246.816 1.00 86.69 466 TYR A C 1
ATOM 3628 O O . TYR A 1 466 ? 189.298 191.706 247.293 1.00 86.69 466 TYR A O 1
ATOM 3637 N N . THR A 1 467 ? 190.659 191.456 245.511 1.00 81.56 467 THR A N 1
ATOM 3638 C CA . THR A 1 467 ? 189.584 191.444 244.531 1.00 81.56 467 THR A CA 1
ATOM 3639 C C . THR A 1 467 ? 190.055 190.655 243.319 1.00 81.56 467 THR A C 1
ATOM 3640 O O . THR A 1 467 ? 191.253 190.429 243.133 1.00 81.56 467 THR A O 1
ATOM 3644 N N . GLY A 1 468 ? 189.097 190.235 242.497 1.00 80.22 468 GLY A N 1
ATOM 3645 C CA . GLY A 1 468 ? 189.413 189.418 241.347 1.00 80.22 468 GLY A CA 1
ATOM 3646 C C . GLY A 1 468 ? 188.467 189.680 240.197 1.00 80.22 468 GLY A C 1
ATOM 3647 O O . GLY A 1 468 ? 187.542 190.488 240.294 1.00 80.22 468 GLY A O 1
ATOM 3648 N N . ASP A 1 469 ? 188.710 188.976 239.096 1.00 81.10 469 ASP A N 1
ATOM 3649 C CA . ASP A 1 469 ? 187.925 189.115 237.882 1.00 81.10 469 ASP A CA 1
ATOM 3650 C C . ASP A 1 469 ? 187.346 187.765 237.483 1.00 81.10 469 ASP A C 1
ATOM 3651 O O . ASP A 1 469 ? 187.823 186.708 237.904 1.00 81.10 469 ASP A O 1
ATOM 3656 N N . ASP A 1 470 ? 186.300 187.819 236.661 1.00 79.37 470 ASP A N 1
ATOM 3657 C CA . ASP A 1 470 ? 185.618 186.610 236.222 1.00 79.37 470 ASP A CA 1
ATOM 3658 C C . ASP A 1 470 ? 186.533 185.760 235.349 1.00 79.37 470 ASP A C 1
ATOM 3659 O O . ASP A 1 470 ? 187.379 186.277 234.615 1.00 79.37 470 ASP A O 1
ATOM 3664 N N . LEU A 1 471 ? 186.354 184.443 235.434 1.00 76.74 471 LEU A N 1
ATOM 3665 C CA . LEU A 1 471 ? 187.011 183.508 234.536 1.00 76.74 471 LEU A CA 1
ATOM 3666 C C . LEU A 1 471 ? 186.043 182.842 233.573 1.00 76.74 471 LEU A C 1
ATOM 3667 O O . LEU A 1 471 ? 186.489 182.185 232.626 1.00 76.74 471 LEU A O 1
ATOM 3672 N N . THR A 1 472 ? 184.741 182.998 233.786 1.00 77.56 472 THR A N 1
ATOM 3673 C CA . THR A 1 472 ? 183.714 182.402 232.947 1.00 77.56 472 THR A CA 1
ATOM 3674 C C . THR A 1 472 ? 183.222 183.356 231.866 1.00 77.56 472 THR A C 1
ATOM 3675 O O . THR A 1 472 ? 182.264 183.032 231.156 1.00 77.56 472 THR A O 1
ATOM 3679 N N . ILE A 1 473 ? 183.856 184.521 231.719 1.00 75.55 473 ILE A N 1
ATOM 3680 C CA . ILE A 1 473 ? 183.363 185.524 230.780 1.00 75.55 473 ILE A CA 1
ATOM 3681 C C . ILE A 1 473 ? 183.452 185.016 229.345 1.00 75.55 473 ILE A C 1
ATOM 3682 O O . ILE A 1 473 ? 182.599 185.331 228.508 1.00 75.55 473 ILE A O 1
ATOM 3687 N N . PHE A 1 474 ? 184.475 184.220 229.037 1.00 74.28 474 PHE A N 1
ATOM 3688 C CA . PHE A 1 474 ? 184.701 183.772 227.671 1.00 74.28 474 PHE A CA 1
ATOM 3689 C C . PHE A 1 474 ? 184.071 182.421 227.363 1.00 74.28 474 PHE A C 1
ATOM 3690 O O . PHE A 1 474 ? 183.955 182.067 226.186 1.00 74.28 474 PHE A O 1
ATOM 3698 N N . SER A 1 475 ? 183.666 181.661 228.376 1.00 73.99 475 SER A N 1
ATOM 3699 C CA . SER A 1 475 ? 183.074 180.346 228.159 1.00 73.99 475 SER A CA 1
ATOM 3700 C C . SER A 1 475 ? 181.869 180.149 229.064 1.00 73.99 475 SER A C 1
ATOM 3701 O O . SER A 1 475 ? 181.701 179.093 229.682 1.00 73.99 475 SER A O 1
ATOM 3704 N N . ASN A 1 476 ? 181.015 181.170 229.158 1.00 78.13 476 ASN A N 1
ATOM 3705 C CA . ASN A 1 476 ? 179.834 181.071 230.007 1.00 78.13 476 ASN A CA 1
ATOM 3706 C C . ASN A 1 476 ? 178.894 179.967 229.545 1.00 78.13 476 ASN A C 1
ATOM 3707 O O . ASN A 1 476 ? 178.180 179.380 230.366 1.00 78.13 476 ASN A O 1
ATOM 3712 N N . HIS A 1 477 ? 178.881 179.667 228.244 1.00 72.19 477 HIS A N 1
ATOM 3713 C CA . HIS A 1 477 ? 177.969 178.652 227.728 1.00 72.19 477 HIS A CA 1
ATOM 3714 C C . HIS A 1 477 ? 178.229 177.297 228.369 1.00 72.19 477 HIS A C 1
ATOM 3715 O O . HIS A 1 477 ? 177.304 176.497 228.545 1.00 72.19 477 HIS A O 1
ATOM 3722 N N . LEU A 1 478 ? 179.484 177.021 228.726 1.00 71.67 478 LEU A N 1
ATOM 3723 C CA . LEU A 1 478 ? 179.810 175.760 229.377 1.00 71.67 478 LEU A CA 1
ATOM 3724 C C . LEU A 1 478 ? 179.290 175.688 230.803 1.00 71.67 478 LEU A C 1
ATOM 3725 O O . LEU A 1 478 ? 179.319 174.610 231.402 1.00 71.67 478 LEU A O 1
ATOM 3730 N N . LEU A 1 479 ? 178.839 176.793 231.367 1.00 73.69 479 LEU A N 1
ATOM 3731 C CA . LEU A 1 479 ? 178.448 176.747 232.771 1.00 73.69 479 LEU A CA 1
ATOM 3732 C C . LEU A 1 479 ? 177.128 177.440 233.067 1.00 73.69 479 LEU A C 1
ATOM 3733 O O . LEU A 1 479 ? 176.535 177.177 234.115 1.00 73.69 479 LEU A O 1
ATOM 3738 N N . LYS A 1 480 ? 176.657 178.316 232.177 1.00 81.83 480 LYS A N 1
ATOM 3739 C CA . LYS A 1 480 ? 175.561 179.218 232.517 1.00 81.83 480 LYS A CA 1
ATOM 3740 C C . LYS A 1 480 ? 174.312 178.483 232.989 1.00 81.83 480 LYS A C 1
ATOM 3741 O O . LYS A 1 480 ? 173.786 178.764 234.070 1.00 81.83 480 LYS A O 1
ATOM 3747 N N . ASP A 1 481 ? 173.824 177.533 232.200 1.00 88.34 481 ASP A N 1
ATOM 3748 C CA . ASP A 1 481 ? 172.637 176.768 232.580 1.00 88.34 481 ASP A CA 1
ATOM 3749 C C . ASP A 1 481 ? 173.039 175.462 233.263 1.00 88.34 481 ASP A C 1
ATOM 3750 O O . ASP A 1 481 ? 172.531 174.384 232.961 1.00 88.34 481 ASP A O 1
ATOM 3755 N N . TYR A 1 482 ? 173.947 175.586 234.227 1.00 82.82 482 TYR A N 1
ATOM 3756 C CA . TYR A 1 482 ? 174.485 174.443 234.955 1.00 82.82 482 TYR A CA 1
ATOM 3757 C C . TYR A 1 482 ? 175.095 174.967 236.246 1.00 82.82 482 TYR A C 1
ATOM 3758 O O . TYR A 1 482 ? 175.302 176.170 236.409 1.00 82.82 482 TYR A O 1
ATOM 3767 N N . THR A 1 483 ? 175.383 174.049 237.166 1.00 79.76 483 THR A N 1
ATOM 3768 C CA . THR A 1 483 ? 175.939 174.407 238.464 1.00 79.76 483 THR A CA 1
ATOM 3769 C C . THR A 1 483 ? 177.152 173.536 238.746 1.00 79.76 483 THR A C 1
ATOM 3770 O O . THR A 1 483 ? 177.111 172.321 238.529 1.00 79.76 483 THR A O 1
ATOM 3774 N N . ILE A 1 484 ? 178.226 174.158 239.227 1.00 77.51 484 ILE A N 1
ATOM 3775 C CA . ILE A 1 484 ? 179.465 173.460 239.549 1.00 77.51 484 ILE A CA 1
ATOM 3776 C C . ILE A 1 484 ? 179.231 172.529 240.730 1.00 77.51 484 ILE A C 1
ATOM 3777 O O . ILE A 1 484 ? 178.548 172.889 241.694 1.00 77.51 484 ILE A O 1
ATOM 3782 N N . LYS A 1 485 ? 179.793 171.326 240.661 1.00 75.35 485 LYS A N 1
ATOM 3783 C CA . LYS A 1 485 ? 179.667 170.343 241.729 1.00 75.35 485 LYS A CA 1
ATOM 3784 C C . LYS A 1 485 ? 180.940 170.160 242.540 1.00 75.35 485 LYS A C 1
ATOM 3785 O O . LYS A 1 485 ? 180.860 169.963 243.753 1.00 75.35 485 LYS A O 1
ATOM 3791 N N . ASP A 1 486 ? 182.114 170.230 241.917 1.00 73.98 486 ASP A N 1
ATOM 3792 C CA . ASP A 1 486 ? 183.367 170.004 242.628 1.00 73.98 486 ASP A CA 1
ATOM 3793 C C . ASP A 1 486 ? 184.501 170.704 241.886 1.00 73.98 486 ASP A C 1
ATOM 3794 O O . ASP A 1 486 ? 184.278 171.440 240.923 1.00 73.98 486 ASP A O 1
ATOM 3799 N N . TRP A 1 487 ? 185.728 170.438 242.337 1.00 72.30 487 TRP A N 1
ATOM 3800 C CA . TRP A 1 487 ? 186.933 171.131 241.897 1.00 72.30 487 TRP A CA 1
ATOM 3801 C C . TRP A 1 487 ? 188.165 170.285 242.186 1.00 72.30 487 TRP A C 1
ATOM 3802 O O . TRP A 1 487 ? 188.107 169.285 242.905 1.00 72.30 487 TRP A O 1
ATOM 3813 N N . ALA A 1 488 ? 189.291 170.718 241.615 1.00 73.78 488 ALA A N 1
ATOM 3814 C CA . ALA A 1 488 ? 190.625 170.184 241.876 1.00 73.78 488 ALA A CA 1
ATOM 3815 C C . ALA A 1 488 ? 191.627 171.030 241.095 1.00 73.78 488 ALA A C 1
ATOM 3816 O O . ALA A 1 488 ? 191.251 171.822 240.227 1.00 73.78 488 ALA A O 1
ATOM 3818 N N . TYR A 1 489 ? 192.914 170.843 241.403 1.00 76.17 489 TYR A N 1
ATOM 3819 C CA . TYR A 1 489 ? 193.970 171.665 240.807 1.00 76.17 489 TYR A CA 1
ATOM 3820 C C . TYR A 1 489 ? 195.229 170.811 240.669 1.00 76.17 489 TYR A C 1
ATOM 3821 O O . TYR A 1 489 ? 195.988 170.663 241.631 1.00 76.17 489 TYR A O 1
ATOM 3830 N N . ALA A 1 490 ? 195.444 170.256 239.476 1.00 78.70 490 ALA A N 1
ATOM 3831 C CA . ALA A 1 490 ? 196.602 169.398 239.206 1.00 78.70 490 ALA A CA 1
ATOM 3832 C C . ALA A 1 490 ? 197.743 170.233 238.620 1.00 78.70 490 ALA A C 1
ATOM 3833 O O . ALA A 1 490 ? 198.050 170.192 237.430 1.00 78.70 490 ALA A O 1
ATOM 3835 N N . GLN A 1 491 ? 198.399 170.980 239.508 1.00 78.60 491 GLN A N 1
ATOM 3836 C CA . GLN A 1 491 ? 199.299 172.044 239.072 1.00 78.60 491 GLN A CA 1
ATOM 3837 C C . GLN A 1 491 ? 200.533 171.508 238.351 1.00 78.60 491 GLN A C 1
ATOM 3838 O O . GLN A 1 491 ? 201.109 172.202 237.506 1.00 78.60 491 GLN A O 1
ATOM 3844 N N . GLU A 1 492 ? 200.965 170.287 238.670 1.00 82.21 492 GLU A N 1
ATOM 3845 C CA . GLU A 1 492 ? 202.294 169.859 238.230 1.00 82.21 492 GLU A CA 1
ATOM 3846 C C . GLU A 1 492 ? 202.383 169.606 236.729 1.00 82.21 492 GLU A C 1
ATOM 3847 O O . GLU A 1 492 ? 203.199 170.269 236.066 1.00 82.21 492 GLU A O 1
ATOM 3853 N N . PRO A 1 493 ? 201.616 168.689 236.126 1.00 80.67 493 PRO A N 1
ATOM 3854 C CA . PRO A 1 493 ? 201.786 168.480 234.679 1.00 80.67 493 PRO A CA 1
ATOM 3855 C C . PRO A 1 493 ? 201.259 169.639 233.858 1.00 80.67 493 PRO A C 1
ATOM 3856 O O . PRO A 1 493 ? 201.861 170.005 232.842 1.00 80.67 493 PRO A O 1
ATOM 3860 N N . ASP A 1 494 ? 200.146 170.230 234.283 1.00 80.47 494 ASP A N 1
ATOM 3861 C CA . ASP A 1 494 ? 199.523 171.351 233.595 1.00 80.47 494 ASP A CA 1
ATOM 3862 C C . ASP A 1 494 ? 198.531 172.007 234.542 1.00 80.47 494 ASP A C 1
ATOM 3863 O O . ASP A 1 494 ? 197.663 171.327 235.095 1.00 80.47 494 ASP A O 1
ATOM 3868 N N . SER A 1 495 ? 198.612 173.327 234.702 1.00 78.24 495 SER A N 1
ATOM 3869 C CA . SER A 1 495 ? 197.842 174.019 235.734 1.00 78.24 495 SER A CA 1
ATOM 3870 C C . SER A 1 495 ? 196.370 173.974 235.339 1.00 78.24 495 SER A C 1
ATOM 3871 O O . SER A 1 495 ? 195.773 174.955 234.889 1.00 78.24 495 SER A O 1
ATOM 3874 N N . VAL A 1 496 ? 195.780 172.799 235.524 1.00 73.53 496 VAL A N 1
ATOM 3875 C CA . VAL A 1 496 ? 194.431 172.501 235.074 1.00 73.53 496 VAL A CA 1
ATOM 3876 C C . VAL A 1 496 ? 193.521 172.366 236.286 1.00 73.53 496 VAL A C 1
ATOM 3877 O O . VAL A 1 496 ? 193.890 171.798 237.318 1.00 73.53 496 VAL A O 1
ATOM 3881 N N . VAL A 1 497 ? 192.309 172.899 236.152 1.00 69.19 497 VAL A N 1
ATOM 3882 C CA . VAL A 1 497 ? 191.293 172.837 237.195 1.00 69.19 497 VAL A CA 1
ATOM 3883 C C . VAL A 1 497 ? 190.155 171.984 236.655 1.00 69.19 497 VAL A C 1
ATOM 3884 O O . VAL A 1 497 ? 189.441 172.398 235.737 1.00 69.19 497 VAL A O 1
ATOM 3888 N N . TRP A 1 498 ? 189.976 170.796 237.225 1.00 69.54 498 TRP A N 1
ATOM 3889 C CA . TRP A 1 498 ? 188.894 169.915 236.815 1.00 69.54 498 TRP A CA 1
ATOM 3890 C C . TRP A 1 498 ? 187.658 170.173 237.661 1.00 69.54 498 TRP A C 1
ATOM 3891 O O . TRP A 1 498 ? 187.731 170.227 238.891 1.00 69.54 498 TRP A O 1
ATOM 3902 N N . LEU A 1 499 ? 186.517 170.331 236.997 1.00 68.76 499 LEU A N 1
ATOM 3903 C CA . LEU A 1 499 ? 185.264 170.567 237.697 1.00 68.76 499 LEU A CA 1
ATOM 3904 C C . LEU A 1 499 ? 184.142 169.852 236.966 1.00 68.76 499 LEU A C 1
ATOM 3905 O O . LEU A 1 499 ? 184.248 169.533 235.780 1.00 68.76 499 LEU A O 1
ATOM 3910 N N . VAL A 1 500 ? 183.060 169.605 237.696 1.00 70.99 500 VAL A N 1
ATOM 3911 C CA . VAL A 1 500 ? 181.952 168.786 237.227 1.00 70.99 500 VAL A CA 1
ATOM 3912 C C . VAL A 1 500 ? 180.684 169.628 237.209 1.00 70.99 500 VAL A C 1
ATOM 3913 O O . VAL A 1 500 ? 180.380 170.341 238.171 1.00 70.99 500 VAL A O 1
ATOM 3917 N N . ARG A 1 501 ? 179.945 169.531 236.107 1.00 77.84 501 ARG A N 1
ATOM 3918 C CA . ARG A 1 501 ? 178.908 170.482 235.731 1.00 77.84 501 ARG A CA 1
ATOM 3919 C C . ARG A 1 501 ? 177.551 170.209 236.369 1.00 77.84 501 ARG A C 1
ATOM 3920 O O . ARG A 1 501 ? 176.601 170.943 236.078 1.00 77.84 501 ARG A O 1
ATOM 3928 N N . SER A 1 502 ? 177.427 169.173 237.196 1.00 78.59 502 SER A N 1
ATOM 3929 C CA . SER A 1 502 ? 176.191 168.645 237.765 1.00 78.59 502 SER A CA 1
ATOM 3930 C C . SER A 1 502 ? 175.363 167.944 236.697 1.00 78.59 502 SER A C 1
ATOM 3931 O O . SER A 1 502 ? 174.352 167.324 237.028 1.00 78.59 502 SER A O 1
ATOM 3934 N N . ASP A 1 503 ? 175.752 168.023 235.431 1.00 80.78 503 ASP A N 1
ATOM 3935 C CA . ASP A 1 503 ? 175.212 167.204 234.361 1.00 80.78 503 ASP A CA 1
ATOM 3936 C C . ASP A 1 503 ? 175.928 165.865 234.271 1.00 80.78 503 ASP A C 1
ATOM 3937 O O . ASP A 1 503 ? 175.426 164.942 233.624 1.00 80.78 503 ASP A O 1
ATOM 3942 N N . GLY A 1 504 ? 177.050 165.720 234.969 1.00 76.37 504 GLY A N 1
ATOM 3943 C CA . GLY A 1 504 ? 177.942 164.604 234.762 1.00 76.37 504 GLY A CA 1
ATOM 3944 C C . GLY A 1 504 ? 179.049 164.880 233.776 1.00 76.37 504 GLY A C 1
ATOM 3945 O O . GLY A 1 504 ? 179.829 163.972 233.471 1.00 76.37 504 GLY A O 1
ATOM 3946 N N . ALA A 1 505 ? 179.143 166.106 233.273 1.00 75.50 505 ALA A N 1
ATOM 3947 C CA . ALA A 1 505 ? 180.158 166.493 232.306 1.00 75.50 505 ALA A CA 1
ATOM 3948 C C . ALA A 1 505 ? 181.326 167.149 233.028 1.00 75.50 505 ALA A C 1
ATOM 3949 O O . ALA A 1 505 ? 181.124 167.988 233.911 1.00 75.50 505 ALA A O 1
ATOM 3951 N N . LEU A 1 506 ? 182.539 166.763 232.650 1.00 68.22 506 LEU A N 1
ATOM 3952 C CA . LEU A 1 506 ? 183.756 167.284 233.253 1.00 68.22 506 LEU A CA 1
ATOM 3953 C C . LEU A 1 506 ? 184.328 168.387 232.374 1.00 68.22 506 LEU A C 1
ATOM 3954 O O . LEU A 1 506 ? 184.436 168.223 231.157 1.00 68.22 506 LEU A O 1
ATOM 3959 N N . LEU A 1 507 ? 184.679 169.510 232.990 1.00 68.56 507 LEU A N 1
ATOM 3960 C CA . LEU A 1 507 ? 185.323 170.617 232.302 1.00 68.56 507 LEU A CA 1
ATOM 3961 C C . LEU A 1 507 ? 186.677 170.887 232.941 1.00 68.56 507 LEU A C 1
ATOM 3962 O O . LEU A 1 507 ? 186.903 170.570 234.112 1.00 68.56 507 LEU A O 1
ATOM 3967 N N . SER A 1 508 ? 187.582 171.463 232.160 1.00 68.52 508 SER A N 1
ATOM 3968 C CA . SER A 1 508 ? 188.933 171.734 232.618 1.00 68.52 508 SER A CA 1
ATOM 3969 C C . SER A 1 508 ? 189.320 173.178 232.326 1.00 68.52 508 SER A C 1
ATOM 3970 O O . SER A 1 508 ? 188.941 173.761 231.308 1.00 68.52 508 SER A O 1
ATOM 3973 N N . MET A 1 509 ? 190.089 173.745 233.246 1.00 70.89 509 MET A N 1
ATOM 3974 C CA . MET A 1 509 ? 190.739 175.039 233.104 1.00 70.89 509 MET A CA 1
ATOM 3975 C C . MET A 1 509 ? 192.190 174.821 232.683 1.00 70.89 509 MET A C 1
ATOM 3976 O O . MET A 1 509 ? 192.699 173.700 232.687 1.00 70.89 509 MET A O 1
ATOM 3981 N N . THR A 1 510 ? 192.852 175.907 232.297 1.00 71.93 510 THR A N 1
ATOM 3982 C CA . THR A 1 510 ? 194.300 175.937 232.139 1.00 71.93 510 THR A CA 1
ATOM 3983 C C . THR A 1 510 ? 194.850 177.197 232.792 1.00 71.93 510 THR A C 1
ATOM 3984 O O . THR A 1 510 ? 195.643 177.936 232.200 1.00 71.93 510 THR A O 1
ATOM 3988 N N . TYR A 1 511 ? 194.414 177.463 234.021 1.00 74.54 511 TYR A N 1
ATOM 3989 C CA . TYR A 1 511 ? 194.651 178.756 234.650 1.00 74.54 511 TYR A CA 1
ATOM 3990 C C . TYR A 1 511 ? 196.128 178.976 234.942 1.00 74.54 511 TYR A C 1
ATOM 3991 O O . TYR A 1 511 ? 196.790 178.127 235.542 1.00 74.54 511 TYR A O 1
ATOM 4000 N N . GLN A 1 512 ? 196.638 180.133 234.522 1.00 72.87 512 GLN A N 1
ATOM 4001 C CA . GLN A 1 512 ? 197.980 180.575 234.897 1.00 72.87 512 GLN A CA 1
ATOM 4002 C C . GLN A 1 512 ? 197.954 182.101 234.903 1.00 72.87 512 GLN A C 1
ATOM 4003 O O . GLN A 1 512 ? 198.110 182.730 233.853 1.00 72.87 512 GLN A O 1
ATOM 4009 N N . ARG A 1 513 ? 197.758 182.682 236.089 1.00 76.93 513 ARG A N 1
ATOM 4010 C CA . ARG A 1 513 ? 197.592 184.128 236.190 1.00 76.93 513 ARG A CA 1
ATOM 4011 C C . ARG A 1 513 ? 198.847 184.865 235.745 1.00 76.93 513 ARG A C 1
ATOM 4012 O O . ARG A 1 513 ? 198.763 185.913 235.094 1.00 76.93 513 ARG A O 1
ATOM 4020 N N . GLU A 1 514 ? 200.021 184.336 236.093 1.00 80.31 514 GLU A N 1
ATOM 4021 C CA . GLU A 1 514 ? 201.269 185.017 235.773 1.00 80.31 514 GLU A CA 1
ATOM 4022 C C . GLU A 1 514 ? 201.485 185.136 234.271 1.00 80.31 514 GLU A C 1
ATOM 4023 O O . GLU A 1 514 ? 202.216 186.023 233.819 1.00 80.31 514 GLU A O 1
ATOM 4029 N N . GLN A 1 515 ? 200.864 184.260 233.482 1.00 78.34 515 GLN A N 1
ATOM 4030 C CA . GLN A 1 515 ? 200.993 184.292 232.031 1.00 78.34 515 GLN A CA 1
ATOM 4031 C C . GLN A 1 515 ? 199.671 184.568 231.328 1.00 78.34 515 GLN A C 1
ATOM 4032 O O . GLN A 1 515 ? 199.596 184.434 230.102 1.00 78.34 515 GLN A O 1
ATOM 4038 N N . GLN A 1 516 ? 198.638 184.966 232.071 1.00 78.00 516 GLN A N 1
ATOM 4039 C CA . GLN A 1 516 ? 197.329 185.328 231.525 1.00 78.00 516 GLN A CA 1
ATOM 4040 C C . GLN A 1 516 ? 196.815 184.270 230.548 1.00 78.00 516 GLN A C 1
ATOM 4041 O O . GLN A 1 516 ? 196.628 184.517 229.356 1.00 78.00 516 GLN A O 1
ATOM 4047 N N . VAL A 1 517 ? 196.594 183.071 231.078 1.00 70.90 517 VAL A N 1
ATOM 4048 C CA . VAL A 1 517 ? 196.073 181.953 230.302 1.00 70.90 517 VAL A CA 1
ATOM 4049 C C . VAL A 1 517 ? 194.856 181.399 231.025 1.00 70.90 517 VAL A C 1
ATOM 4050 O O . VAL A 1 517 ? 194.975 180.890 232.145 1.00 70.90 517 VAL A O 1
ATOM 4054 N N . VAL A 1 518 ? 193.690 181.500 230.390 1.00 69.74 518 VAL A N 1
ATOM 4055 C CA . VAL A 1 518 ? 192.461 180.917 230.915 1.00 69.74 518 VAL A CA 1
ATOM 4056 C C . VAL A 1 518 ? 191.785 180.139 229.797 1.00 69.74 518 VAL A C 1
ATOM 4057 O O . VAL A 1 518 ? 191.036 180.707 228.995 1.00 69.74 518 VAL A O 1
ATOM 4061 N N . ALA A 1 519 ? 192.041 178.836 229.734 1.00 66.57 519 ALA A N 1
ATOM 4062 C CA . ALA A 1 519 ? 191.553 177.994 228.651 1.00 66.57 519 ALA A CA 1
ATOM 4063 C C . ALA A 1 519 ? 190.541 177.002 229.199 1.00 66.57 519 ALA A C 1
ATOM 4064 O O . ALA A 1 519 ? 190.840 176.258 230.138 1.00 66.57 519 ALA A O 1
ATOM 4066 N N . TRP A 1 520 ? 189.354 176.991 228.609 1.00 66.88 520 TRP A N 1
ATOM 4067 C CA . TRP A 1 520 ? 188.318 176.036 228.960 1.00 66.88 520 TRP A CA 1
ATOM 4068 C C . TRP A 1 520 ? 188.326 174.861 227.990 1.00 66.88 520 TRP A C 1
ATOM 4069 O O . TRP A 1 520 ? 188.859 174.942 226.881 1.00 66.88 520 TRP A O 1
ATOM 4080 N N . ALA A 1 521 ? 187.724 173.757 228.423 1.00 66.70 521 ALA A N 1
ATOM 4081 C CA . ALA A 1 521 ? 187.693 172.552 227.601 1.00 66.70 521 ALA A CA 1
ATOM 4082 C C . ALA A 1 521 ? 186.570 171.650 228.081 1.00 66.70 521 ALA A C 1
ATOM 4083 O O . ALA A 1 521 ? 186.611 171.159 229.213 1.00 66.70 521 ALA A O 1
ATOM 4085 N N . ARG A 1 522 ? 185.579 171.431 227.224 1.00 71.53 522 ARG A N 1
ATOM 4086 C CA . ARG A 1 522 ? 184.517 170.482 227.519 1.00 71.53 522 ARG A CA 1
ATOM 4087 C C . ARG A 1 522 ? 185.011 169.055 227.317 1.00 71.53 522 ARG A C 1
ATOM 4088 O O . ARG A 1 522 ? 185.615 168.732 226.293 1.00 71.53 522 ARG A O 1
ATOM 4096 N N . HIS A 1 523 ? 184.753 168.198 228.299 1.00 70.69 523 HIS A N 1
ATOM 4097 C CA . HIS A 1 523 ? 185.134 166.796 228.223 1.00 70.69 523 HIS A CA 1
ATOM 4098 C C . HIS A 1 523 ? 183.889 165.933 228.367 1.00 70.69 523 HIS A C 1
ATOM 4099 O O . HIS A 1 523 ? 182.798 166.423 228.672 1.00 70.69 523 HIS A O 1
ATOM 4106 N N . ASP A 1 524 ? 184.062 164.633 228.153 1.00 76.80 524 ASP A N 1
ATOM 4107 C CA . ASP A 1 524 ? 182.965 163.684 228.272 1.00 76.80 524 ASP A CA 1
ATOM 4108 C C . ASP A 1 524 ? 183.536 162.276 228.274 1.00 76.80 524 ASP A C 1
ATOM 4109 O O . ASP A 1 524 ? 184.700 162.057 227.927 1.00 76.80 524 ASP A O 1
ATOM 4114 N N . THR A 1 525 ? 182.698 161.326 228.675 1.00 75.79 525 THR A N 1
ATOM 4115 C CA . THR A 1 525 ? 183.018 159.910 228.608 1.00 75.79 525 THR A CA 1
ATOM 4116 C C . THR A 1 525 ? 181.814 159.161 228.060 1.00 75.79 525 THR A C 1
ATOM 4117 O O . THR A 1 525 ? 180.674 159.617 228.175 1.00 75.79 525 THR A O 1
ATOM 4121 N N . VAL A 1 526 ? 182.076 158.011 227.452 1.00 76.85 526 VAL A N 1
ATOM 4122 C CA . VAL A 1 526 ? 181.021 157.234 226.813 1.00 76.85 526 VAL A CA 1
ATOM 4123 C C . VAL A 1 526 ? 180.220 156.515 227.889 1.00 76.85 526 VAL A C 1
ATOM 4124 O O . VAL A 1 526 ? 180.787 155.815 228.734 1.00 76.85 526 VAL A O 1
ATOM 4128 N N . ASP A 1 527 ? 178.897 156.687 227.855 1.00 80.86 527 ASP A N 1
ATOM 4129 C CA . ASP A 1 527 ? 177.980 156.013 228.775 1.00 80.86 527 ASP A CA 1
ATOM 4130 C C . ASP A 1 527 ? 178.329 156.304 230.233 1.00 80.86 527 ASP A C 1
ATOM 4131 O O . ASP A 1 527 ? 178.323 155.405 231.074 1.00 80.86 527 ASP A O 1
ATOM 4136 N N . GLY A 1 528 ? 178.639 157.561 230.542 1.00 77.13 528 GLY A N 1
ATOM 4137 C CA . GLY A 1 528 ? 179.082 157.855 231.891 1.00 77.13 528 GLY A CA 1
ATOM 4138 C C . GLY A 1 528 ? 178.799 159.275 232.322 1.00 77.13 528 GLY A C 1
ATOM 4139 O O . GLY A 1 528 ? 178.547 160.168 231.511 1.00 77.13 528 GLY A O 1
ATOM 4140 N N . GLU A 1 529 ? 178.848 159.462 233.639 1.00 78.06 529 GLU A N 1
ATOM 4141 C CA . GLU A 1 529 ? 178.727 160.766 234.272 1.00 78.06 529 GLU A CA 1
ATOM 4142 C C . GLU A 1 529 ? 179.783 160.870 235.361 1.00 78.06 529 GLU A C 1
ATOM 4143 O O . GLU A 1 529 ? 180.199 159.868 235.942 1.00 78.06 529 GLU A O 1
ATOM 4149 N N . PHE A 1 530 ? 180.206 162.097 235.646 1.00 73.65 530 PHE A N 1
ATOM 4150 C CA . PHE A 1 530 ? 181.193 162.363 236.681 1.00 73.65 530 PHE A CA 1
ATOM 4151 C C . PHE A 1 530 ? 180.499 162.877 237.936 1.00 73.65 530 PHE A C 1
ATOM 4152 O O . PHE A 1 530 ? 179.481 163.570 237.852 1.00 73.65 530 PHE A O 1
ATOM 4160 N N . GLU A 1 531 ? 181.049 162.529 239.100 1.00 79.56 531 GLU A N 1
ATOM 4161 C CA . GLU A 1 531 ? 180.434 162.864 240.379 1.00 79.56 531 GLU A CA 1
ATOM 4162 C C . GLU A 1 531 ? 181.295 163.772 241.243 1.00 79.56 531 GLU A C 1
ATOM 4163 O O . GLU A 1 531 ? 180.835 164.843 241.653 1.00 79.56 531 GLU A O 1
ATOM 4169 N N . SER A 1 532 ? 182.532 163.378 241.537 1.00 77.09 532 SER A N 1
ATOM 4170 C CA . SER A 1 532 ? 183.409 164.182 242.377 1.00 77.09 532 SER A CA 1
ATOM 4171 C C . SER A 1 532 ? 184.841 163.995 241.900 1.00 77.09 532 SER A C 1
ATOM 4172 O O . SER A 1 532 ? 185.174 162.998 241.259 1.00 77.09 532 SER A O 1
ATOM 4175 N N . VAL A 1 533 ? 185.696 164.967 242.225 1.00 74.21 533 VAL A N 1
ATOM 4176 C CA . VAL A 1 533 ? 187.056 164.996 241.700 1.00 74.21 533 VAL A CA 1
ATOM 4177 C C . VAL A 1 533 ? 187.994 165.544 242.769 1.00 74.21 533 VAL A C 1
ATOM 4178 O O . VAL A 1 533 ? 187.676 166.515 243.459 1.00 74.21 533 VAL A O 1
ATOM 4182 N N . ALA A 1 534 ? 189.156 164.906 242.907 1.00 76.73 534 ALA A N 1
ATOM 4183 C CA . ALA A 1 534 ? 190.203 165.393 243.795 1.00 76.73 534 ALA A CA 1
ATOM 4184 C C . ALA A 1 534 ? 191.551 164.914 243.277 1.00 76.73 534 ALA A C 1
ATOM 4185 O O . ALA A 1 534 ? 191.638 163.923 242.549 1.00 76.73 534 ALA A O 1
ATOM 4187 N N . VAL A 1 535 ? 192.607 165.627 243.673 1.00 78.88 535 VAL A N 1
ATOM 4188 C CA . VAL A 1 535 ? 193.975 165.326 243.266 1.00 78.88 535 VAL A CA 1
ATOM 4189 C C . VAL A 1 535 ? 194.849 165.174 244.501 1.00 78.88 535 VAL A C 1
ATOM 4190 O O . VAL A 1 535 ? 194.606 165.797 245.539 1.00 78.88 535 VAL A O 1
ATOM 4194 N N . ILE A 1 536 ? 195.866 164.319 244.393 1.00 80.86 536 ILE A N 1
ATOM 4195 C CA . ILE A 1 536 ? 196.815 164.064 245.470 1.00 80.86 536 ILE A CA 1
ATOM 4196 C C . ILE A 1 536 ? 198.230 164.163 244.910 1.00 80.86 536 ILE A C 1
ATOM 4197 O O . ILE A 1 536 ? 198.445 164.609 243.781 1.00 80.86 536 ILE A O 1
ATOM 4202 N N . ALA A 1 537 ? 199.207 163.753 245.723 1.00 86.56 537 ALA A N 1
ATOM 4203 C CA . ALA A 1 537 ? 200.608 163.906 245.341 1.00 86.56 537 ALA A CA 1
ATOM 4204 C C . ALA A 1 537 ? 200.992 162.933 244.232 1.00 86.56 537 ALA A C 1
ATOM 4205 O O . ALA A 1 537 ? 201.339 163.350 243.122 1.00 86.56 537 ALA A O 1
ATOM 4207 N N . GLU A 1 538 ? 200.929 161.631 244.513 1.00 89.63 538 GLU A N 1
ATOM 4208 C CA . GLU A 1 538 ? 201.240 160.591 243.531 1.00 89.63 538 GLU A CA 1
ATOM 4209 C C . GLU A 1 538 ? 202.612 160.799 242.891 1.00 89.63 538 GLU A C 1
ATOM 4210 O O . GLU A 1 538 ? 202.738 161.040 241.688 1.00 89.63 538 GLU A O 1
ATOM 4216 N N . GLY A 1 539 ? 203.644 160.713 243.708 1.00 88.35 539 GLY A N 1
ATOM 4217 C CA . GLY A 1 539 ? 205.017 160.776 243.204 1.00 88.35 539 GLY A CA 1
ATOM 4218 C C . GLY A 1 539 ? 205.390 162.188 242.749 1.00 88.35 539 GLY A C 1
ATOM 4219 O O . GLY A 1 539 ? 205.560 163.076 243.574 1.00 88.35 539 GLY A O 1
ATOM 4220 N N . SER A 1 540 ? 205.513 162.369 241.438 1.00 85.80 540 SER A N 1
ATOM 4221 C CA . SER A 1 540 ? 205.900 163.639 240.838 1.00 85.80 540 SER A CA 1
ATOM 4222 C C . SER A 1 540 ? 204.888 164.076 239.787 1.00 85.80 540 SER A C 1
ATOM 4223 O O . SER A 1 540 ? 205.242 164.656 238.759 1.00 85.80 540 SER A O 1
ATOM 4226 N N . ARG A 1 541 ? 203.610 163.802 240.037 1.00 84.56 541 ARG A N 1
ATOM 4227 C CA . ARG A 1 541 ? 202.563 164.135 239.076 1.00 84.56 541 ARG A CA 1
ATOM 4228 C C . ARG A 1 541 ? 201.234 164.176 239.815 1.00 84.56 541 ARG A C 1
ATOM 4229 O O . ARG A 1 541 ? 200.798 163.156 240.355 1.00 84.56 541 ARG A O 1
ATOM 4237 N N . ASP A 1 542 ? 200.597 165.346 239.837 1.00 84.88 542 ASP A N 1
ATOM 4238 C CA . ASP A 1 542 ? 199.284 165.475 240.456 1.00 84.88 542 ASP A CA 1
ATOM 4239 C C . ASP A 1 542 ? 198.270 164.623 239.709 1.00 84.88 542 ASP A C 1
ATOM 4240 O O . ASP A 1 542 ? 197.934 164.914 238.557 1.00 84.88 542 ASP A O 1
ATOM 4245 N N . VAL A 1 543 ? 197.775 163.573 240.355 1.00 80.26 543 VAL A N 1
ATOM 4246 C CA . VAL A 1 543 ? 196.868 162.630 239.710 1.00 80.26 543 VAL A CA 1
ATOM 4247 C C . VAL A 1 543 ? 195.451 162.870 240.211 1.00 80.26 543 VAL A C 1
ATOM 4248 O O . VAL A 1 543 ? 195.155 162.607 241.385 1.00 80.26 543 VAL A O 1
ATOM 4252 N N . PRO A 1 544 ? 194.553 163.380 239.372 1.00 75.21 544 PRO A N 1
ATOM 4253 C CA . PRO A 1 544 ? 193.164 163.547 239.802 1.00 75.21 544 PRO A CA 1
ATOM 4254 C C . PRO A 1 544 ? 192.508 162.200 240.051 1.00 75.21 544 PRO A C 1
ATOM 4255 O O . PRO A 1 544 ? 192.854 161.194 239.433 1.00 75.21 544 PRO A O 1
ATOM 4259 N N . TYR A 1 545 ? 191.558 162.187 240.980 1.00 80.98 545 TYR A N 1
ATOM 4260 C CA . TYR A 1 545 ? 190.738 161.018 241.259 1.00 80.98 545 TYR A CA 1
ATOM 4261 C C . TYR A 1 545 ? 189.277 161.415 241.133 1.00 80.98 545 TYR A C 1
ATOM 4262 O O . TYR A 1 545 ? 188.848 162.404 241.735 1.00 80.98 545 TYR A O 1
ATOM 4271 N N . ALA A 1 546 ? 188.515 160.644 240.365 1.00 81.36 546 ALA A N 1
ATOM 4272 C CA . ALA A 1 546 ? 187.150 161.013 240.030 1.00 81.36 546 ALA A CA 1
ATOM 4273 C C . ALA A 1 546 ? 186.196 159.860 240.299 1.00 81.36 546 ALA A C 1
ATOM 4274 O O . ALA A 1 546 ? 186.567 158.687 240.212 1.00 81.36 546 ALA A O 1
ATOM 4276 N N . ILE A 1 547 ? 184.960 160.215 240.632 1.00 79.85 547 ILE A N 1
ATOM 4277 C CA . ILE A 1 547 ? 183.868 159.256 240.737 1.00 79.85 547 ILE A CA 1
ATOM 4278 C C . ILE A 1 547 ? 183.052 159.336 239.458 1.00 79.85 547 ILE A C 1
ATOM 4279 O O . ILE A 1 547 ? 182.561 160.410 239.092 1.00 79.85 547 ILE A O 1
ATOM 4284 N N . VAL A 1 548 ? 182.900 158.206 238.775 1.00 77.37 548 VAL A N 1
ATOM 4285 C CA . VAL A 1 548 ? 182.232 158.170 237.480 1.00 77.37 548 VAL A CA 1
ATOM 4286 C C . VAL A 1 548 ? 181.036 157.237 237.560 1.00 77.37 548 VAL A C 1
ATOM 4287 O O . VAL A 1 548 ? 181.195 156.027 237.762 1.00 77.37 548 VAL A O 1
ATOM 4291 N N . LYS A 1 549 ? 179.844 157.800 237.395 1.00 76.77 549 LYS A N 1
ATOM 4292 C CA . LYS A 1 549 ? 178.638 157.012 237.214 1.00 76.77 549 LYS A CA 1
ATOM 4293 C C . LYS A 1 549 ? 178.633 156.389 235.826 1.00 76.77 549 LYS A C 1
ATOM 4294 O O . LYS A 1 549 ? 179.093 156.993 234.855 1.00 76.77 549 LYS A O 1
ATOM 4300 N N . ARG A 1 550 ? 178.106 155.172 235.735 1.00 79.01 550 ARG A N 1
ATOM 4301 C CA . ARG A 1 550 ? 178.033 154.483 234.454 1.00 79.01 550 ARG A CA 1
ATOM 4302 C C . ARG A 1 550 ? 176.785 153.616 234.438 1.00 79.01 550 ARG A C 1
ATOM 4303 O O . ARG A 1 550 ? 176.202 153.318 235.482 1.00 79.01 550 ARG A O 1
ATOM 4311 N N . GLN A 1 551 ? 176.385 153.212 233.236 1.00 82.34 551 GLN A N 1
ATOM 4312 C CA . GLN A 1 551 ? 175.181 152.418 233.022 1.00 82.34 551 GLN A CA 1
ATOM 4313 C C . GLN A 1 551 ? 175.520 150.993 232.595 1.00 82.34 551 GLN A C 1
ATOM 4314 O O . GLN A 1 551 ? 174.877 150.423 231.711 1.00 82.34 551 GLN A O 1
ATOM 4320 N N . VAL A 1 552 ? 176.540 150.404 233.224 1.00 86.41 552 VAL A N 1
ATOM 4321 C CA . VAL A 1 552 ? 176.977 149.064 232.852 1.00 86.41 552 VAL A CA 1
ATOM 4322 C C . VAL A 1 552 ? 175.876 148.060 233.151 1.00 86.41 552 VAL A C 1
ATOM 4323 O O . VAL A 1 552 ? 175.383 147.969 234.283 1.00 86.41 552 VAL A O 1
ATOM 4327 N N . GLY A 1 553 ? 175.485 147.299 232.133 1.00 90.97 553 GLY A N 1
ATOM 4328 C CA . GLY A 1 553 ? 174.485 146.260 232.308 1.00 90.97 553 GLY A CA 1
ATOM 4329 C C . GLY A 1 553 ? 173.137 146.764 232.767 1.00 90.97 553 GLY A C 1
ATOM 4330 O O . GLY A 1 553 ? 172.449 146.071 233.525 1.00 90.97 553 GLY A O 1
ATOM 4331 N N . GLY A 1 554 ? 172.735 147.953 232.328 1.00 91.89 554 GLY A N 1
ATOM 4332 C CA . GLY A 1 554 ? 171.443 148.489 232.719 1.00 91.89 554 GLY A CA 1
ATOM 4333 C C . GLY A 1 554 ? 171.340 148.853 234.182 1.00 91.89 554 GLY A C 1
ATOM 4334 O O . GLY A 1 554 ? 170.229 148.959 234.711 1.00 91.89 554 GLY A O 1
ATOM 4335 N N . GLU A 1 555 ? 172.472 149.046 234.855 1.00 90.55 555 GLU A N 1
ATOM 4336 C CA . GLU A 1 555 ? 172.487 149.462 236.248 1.00 90.55 555 GLU A CA 1
ATOM 4337 C C . GLU A 1 555 ? 173.429 150.645 236.400 1.00 90.55 555 GLU A C 1
ATOM 4338 O O . GLU A 1 555 ? 174.430 150.754 235.689 1.00 90.55 555 GLU A O 1
ATOM 4344 N N . THR A 1 556 ? 173.101 151.529 237.340 1.00 84.22 556 THR A N 1
ATOM 4345 C CA . THR A 1 556 ? 173.876 152.750 237.559 1.00 84.22 556 THR A CA 1
ATOM 4346 C C . THR A 1 556 ? 174.974 152.451 238.570 1.00 84.22 556 THR A C 1
ATOM 4347 O O . THR A 1 556 ? 174.818 152.661 239.772 1.00 84.22 556 THR A O 1
ATOM 4351 N N . VAL A 1 557 ? 176.103 151.953 238.072 1.00 82.55 557 VAL A N 1
ATOM 4352 C CA . VAL A 1 557 ? 177.256 151.653 238.911 1.00 82.55 557 VAL A CA 1
ATOM 4353 C C . VAL A 1 557 ? 178.050 152.929 239.154 1.00 82.55 557 VAL A C 1
ATOM 4354 O O . VAL A 1 557 ? 177.833 153.946 238.486 1.00 82.55 557 VAL A O 1
ATOM 4358 N N . ARG A 1 558 ? 178.970 152.887 240.117 1.00 82.86 558 ARG A N 1
ATOM 4359 C CA . ARG A 1 558 ? 179.849 154.015 240.411 1.00 82.86 558 ARG A CA 1
ATOM 4360 C C . ARG A 1 558 ? 181.259 153.477 240.595 1.00 82.86 558 ARG A C 1
ATOM 4361 O O . ARG A 1 558 ? 181.503 152.664 241.492 1.00 82.86 558 ARG A O 1
ATOM 4369 N N . TYR A 1 559 ? 182.181 153.925 239.754 1.00 82.94 559 TYR A N 1
ATOM 4370 C CA . TYR A 1 559 ? 183.554 153.446 239.771 1.00 82.94 559 TYR A CA 1
ATOM 4371 C C . TYR A 1 559 ? 184.493 154.525 240.292 1.00 82.94 559 TYR A C 1
ATOM 4372 O O . TYR A 1 559 ? 184.157 155.711 240.337 1.00 82.94 559 TYR A O 1
ATOM 4381 N N . ILE A 1 560 ? 185.685 154.096 240.686 1.00 79.88 560 ILE A N 1
ATOM 4382 C CA . ILE A 1 560 ? 186.756 155.008 241.060 1.00 79.88 560 ILE A CA 1
ATOM 4383 C C . ILE A 1 560 ? 187.644 155.198 239.843 1.00 79.88 560 ILE A C 1
ATOM 4384 O O . ILE A 1 560 ? 187.948 154.247 239.115 1.00 79.88 560 ILE A O 1
ATOM 4389 N N . GLU A 1 561 ? 188.066 156.437 239.614 1.00 83.74 561 GLU A N 1
ATOM 4390 C CA . GLU A 1 561 ? 188.784 156.764 238.395 1.00 83.74 561 GLU A CA 1
ATOM 4391 C C . GLU A 1 561 ? 189.960 157.661 238.742 1.00 83.74 561 GLU A C 1
ATOM 4392 O O . GLU A 1 561 ? 189.935 158.388 239.736 1.00 83.74 561 GLU A O 1
ATOM 4398 N N . TYR A 1 562 ? 190.997 157.603 237.909 1.00 79.49 562 TYR A N 1
ATOM 4399 C CA . TYR A 1 562 ? 192.106 158.538 238.040 1.00 79.49 562 TYR A CA 1
ATOM 4400 C C . TYR A 1 562 ? 192.780 158.722 236.691 1.00 79.49 562 TYR A C 1
ATOM 4401 O O . TYR A 1 562 ? 193.025 157.749 235.973 1.00 79.49 562 TYR A O 1
ATOM 4410 N N . LEU A 1 563 ? 193.073 159.976 236.359 1.00 78.67 563 LEU A N 1
ATOM 4411 C CA . LEU A 1 563 ? 193.623 160.314 235.054 1.00 78.67 563 LEU A CA 1
ATOM 4412 C C . LEU A 1 563 ? 195.056 159.816 234.927 1.00 78.67 563 LEU A C 1
ATOM 4413 O O . LEU A 1 563 ? 195.881 160.019 235.822 1.00 78.67 563 LEU A O 1
ATOM 4418 N N . ASP A 1 564 ? 195.352 159.169 233.803 1.00 81.41 564 ASP A N 1
ATOM 4419 C CA . ASP A 1 564 ? 196.649 158.543 233.600 1.00 81.41 564 ASP A CA 1
ATOM 4420 C C . ASP A 1 564 ? 197.711 159.598 233.295 1.00 81.41 564 ASP A C 1
ATOM 4421 O O . ASP A 1 564 ? 197.473 160.806 233.360 1.00 81.41 564 ASP A O 1
ATOM 4426 N N . SER A 1 565 ? 198.909 159.129 232.974 1.00 78.23 565 SER A N 1
ATOM 4427 C CA . SER A 1 565 ? 200.022 160.012 232.676 1.00 78.23 565 SER A CA 1
ATOM 4428 C C . SER A 1 565 ? 200.166 160.208 231.176 1.00 78.23 565 SER A C 1
ATOM 4429 O O . SER A 1 565 ? 199.871 159.315 230.378 1.00 78.23 565 SER A O 1
ATOM 4432 N N . ARG A 1 566 ? 200.631 161.395 230.800 1.00 78.50 566 ARG A N 1
ATOM 4433 C CA . ARG A 1 566 ? 200.916 161.720 229.412 1.00 78.50 566 ARG A CA 1
ATOM 4434 C C . ARG A 1 566 ? 202.379 161.480 229.064 1.00 78.50 566 ARG A C 1
ATOM 4435 O O . ARG A 1 566 ? 202.858 161.974 228.039 1.00 78.50 566 ARG A O 1
ATOM 4443 N N . ARG A 1 567 ? 203.098 160.738 229.899 1.00 85.28 567 ARG A N 1
ATOM 4444 C CA . ARG A 1 567 ? 204.509 160.464 229.677 1.00 85.28 567 ARG A CA 1
ATOM 4445 C C . ARG A 1 567 ? 204.652 159.142 228.935 1.00 85.28 567 ARG A C 1
ATOM 4446 O O . ARG A 1 567 ? 204.328 158.080 229.478 1.00 85.28 567 ARG A O 1
ATOM 4454 N N . PHE A 1 568 ? 205.130 159.210 227.695 1.00 84.80 568 PHE A N 1
ATOM 4455 C CA . PHE A 1 568 ? 205.330 158.008 226.891 1.00 84.80 568 PHE A CA 1
ATOM 4456 C C . PHE A 1 568 ? 206.321 158.351 225.788 1.00 84.80 568 PHE A C 1
ATOM 4457 O O . PHE A 1 568 ? 206.021 159.179 224.923 1.00 84.80 568 PHE A O 1
ATOM 4465 N N . SER A 1 569 ? 207.504 157.744 225.834 1.00 89.93 569 SER A N 1
ATOM 4466 C CA . SER A 1 569 ? 208.463 157.933 224.756 1.00 89.93 569 SER A CA 1
ATOM 4467 C C . SER A 1 569 ? 208.115 157.108 223.526 1.00 89.93 569 SER A C 1
ATOM 4468 O O . SER A 1 569 ? 208.624 157.395 222.438 1.00 89.93 569 SER A O 1
ATOM 4471 N N . HIS A 1 570 ? 207.264 156.097 223.675 1.00 90.88 570 HIS A N 1
ATOM 4472 C CA . HIS A 1 570 ? 206.803 155.281 222.563 1.00 90.88 570 HIS A CA 1
ATOM 4473 C C . HIS A 1 570 ? 205.284 155.251 222.565 1.00 90.88 570 HIS A C 1
ATOM 4474 O O . HIS A 1 570 ? 204.656 155.290 223.627 1.00 90.88 570 HIS A O 1
ATOM 4481 N N . VAL A 1 571 ? 204.700 155.184 221.366 1.00 87.97 571 VAL A N 1
ATOM 4482 C CA . VAL A 1 571 ? 203.246 155.175 221.235 1.00 87.97 571 VAL A CA 1
ATOM 4483 C C . VAL A 1 571 ? 202.642 153.975 221.949 1.00 87.97 571 VAL A C 1
ATOM 4484 O O . VAL A 1 571 ? 201.512 154.042 222.448 1.00 87.97 571 VAL A O 1
ATOM 4488 N N . GLU A 1 572 ? 203.385 152.868 222.029 1.00 91.06 572 GLU A N 1
ATOM 4489 C CA . GLU A 1 572 ? 202.860 151.667 222.670 1.00 91.06 572 GLU A CA 1
ATOM 4490 C C . GLU A 1 572 ? 202.568 151.891 224.148 1.00 91.06 572 GLU A C 1
ATOM 4491 O O . GLU A 1 572 ? 201.792 151.138 224.746 1.00 91.06 572 GLU A O 1
ATOM 4497 N N . ASP A 1 573 ? 203.178 152.908 224.754 1.00 90.40 573 ASP A N 1
ATOM 4498 C CA . ASP A 1 573 ? 202.939 153.218 226.158 1.00 90.40 573 ASP A CA 1
ATOM 4499 C C . ASP A 1 573 ? 201.745 154.137 226.372 1.00 90.40 573 ASP A C 1
ATOM 4500 O O . ASP A 1 573 ? 201.410 154.427 227.525 1.00 90.40 573 ASP A O 1
ATOM 4505 N N . PHE A 1 574 ? 201.099 154.600 225.305 1.00 82.93 574 PHE A N 1
ATOM 4506 C CA . PHE A 1 574 ? 200.008 155.549 225.446 1.00 82.93 574 PHE A CA 1
ATOM 4507 C C . PHE A 1 574 ? 198.776 154.874 226.040 1.00 82.93 574 PHE A C 1
ATOM 4508 O O . PHE A 1 574 ? 198.663 153.647 226.082 1.00 82.93 574 PHE A O 1
ATOM 4516 N N . PHE A 1 575 ? 197.839 155.699 226.501 1.00 79.47 575 PHE A N 1
ATOM 4517 C CA . PHE A 1 575 ? 196.648 155.207 227.187 1.00 79.47 575 PHE A CA 1
ATOM 4518 C C . PHE A 1 575 ? 195.529 156.210 226.952 1.00 79.47 575 PHE A C 1
ATOM 4519 O O . PHE A 1 575 ? 195.541 157.297 227.536 1.00 79.47 575 PHE A O 1
ATOM 4527 N N . CYS A 1 576 ? 194.566 155.850 226.105 1.00 81.10 576 CYS A N 1
ATOM 4528 C CA . CYS A 1 576 ? 193.485 156.756 225.731 1.00 81.10 576 CYS A CA 1
ATOM 4529 C C . CYS A 1 576 ? 192.141 156.042 225.776 1.00 81.10 576 CYS A C 1
ATOM 4530 O O . CYS A 1 576 ? 191.331 156.150 224.850 1.00 81.10 576 CYS A O 1
ATOM 4533 N N . VAL A 1 577 ? 191.881 155.305 226.852 1.00 77.20 577 VAL A N 1
ATOM 4534 C CA . VAL A 1 577 ? 190.622 154.593 227.027 1.00 77.20 577 VAL A CA 1
ATOM 4535 C C . VAL A 1 577 ? 190.066 154.914 228.408 1.00 77.20 577 VAL A C 1
ATOM 4536 O O . VAL A 1 577 ? 190.818 154.974 229.387 1.00 77.20 577 VAL A O 1
ATOM 4540 N N . ASP A 1 578 ? 188.756 155.132 228.483 1.00 80.43 578 ASP A N 1
ATOM 4541 C CA . ASP A 1 578 ? 188.116 155.421 229.759 1.00 80.43 578 ASP A CA 1
ATOM 4542 C C . ASP A 1 578 ? 187.870 154.136 230.540 1.00 80.43 578 ASP A C 1
ATOM 4543 O O . ASP A 1 578 ? 187.423 153.129 229.983 1.00 80.43 578 ASP A O 1
ATOM 4548 N N . SER A 1 579 ? 188.156 154.184 231.843 1.00 78.90 579 SER A N 1
ATOM 4549 C CA . SER A 1 579 ? 187.987 153.036 232.736 1.00 78.90 579 SER A CA 1
ATOM 4550 C C . SER A 1 579 ? 188.701 151.807 232.186 1.00 78.90 579 SER A C 1
ATOM 4551 O O . SER A 1 579 ? 188.187 150.688 232.230 1.00 78.90 579 SER A O 1
ATOM 4554 N N . GLY A 1 580 ? 189.898 152.023 231.654 1.00 81.44 580 GLY A N 1
ATOM 4555 C CA . GLY A 1 580 ? 190.658 150.972 231.004 1.00 81.44 580 GLY A CA 1
ATOM 4556 C C . GLY A 1 580 ? 191.732 150.407 231.917 1.00 81.44 580 GLY A C 1
ATOM 4557 O O . GLY A 1 580 ? 192.281 151.114 232.762 1.00 81.44 580 GLY A O 1
ATOM 4558 N N . LEU A 1 581 ? 192.014 149.122 231.740 1.00 81.15 581 LEU A N 1
ATOM 4559 C CA . LEU A 1 581 ? 193.093 148.465 232.455 1.00 81.15 581 LEU A CA 1
ATOM 4560 C C . LEU A 1 581 ? 194.285 148.251 231.526 1.00 81.15 581 LEU A C 1
ATOM 4561 O O . LEU A 1 581 ? 194.185 148.377 230.304 1.00 81.15 581 LEU A O 1
ATOM 4566 N N . THR A 1 582 ? 195.429 147.929 232.122 1.00 81.79 582 THR A N 1
ATOM 4567 C CA . THR A 1 582 ? 196.654 147.672 231.381 1.00 81.79 582 THR A CA 1
ATOM 4568 C C . THR A 1 582 ? 197.168 146.278 231.705 1.00 81.79 582 THR A C 1
ATOM 4569 O O . THR A 1 582 ? 197.115 145.829 232.853 1.00 81.79 582 THR A O 1
ATOM 4573 N N . TYR A 1 583 ? 197.669 145.596 230.677 1.00 85.38 583 TYR A N 1
ATOM 4574 C CA . TYR A 1 583 ? 198.176 144.237 230.809 1.00 85.38 583 TYR A CA 1
ATOM 4575 C C . TYR A 1 583 ? 199.648 144.175 230.423 1.00 85.38 583 TYR A C 1
ATOM 4576 O O . TYR A 1 583 ? 200.097 143.207 229.803 1.00 85.38 583 TYR A O 1
ATOM 4585 N N . ASP A 1 584 ? 200.405 145.207 230.783 1.00 94.17 584 ASP A N 1
ATOM 4586 C CA . ASP A 1 584 ? 201.811 145.282 230.415 1.00 94.17 584 ASP A CA 1
ATOM 4587 C C . ASP A 1 584 ? 202.603 144.176 231.101 1.00 94.17 584 ASP A C 1
ATOM 4588 O O . ASP A 1 584 ? 202.313 143.789 232.236 1.00 94.17 584 ASP A O 1
ATOM 4593 N N . GLY A 1 585 ? 203.610 143.666 230.397 1.00 95.24 585 GLY A N 1
ATOM 4594 C CA . GLY A 1 585 ? 204.471 142.637 230.942 1.00 95.24 585 GLY A CA 1
ATOM 4595 C C . GLY A 1 585 ? 205.934 142.838 230.607 1.00 95.24 585 GLY A C 1
ATOM 4596 O O . GLY A 1 585 ? 206.685 141.866 230.490 1.00 95.24 585 GLY A O 1
ATOM 4597 N N . ARG A 1 586 ? 206.358 144.092 230.450 1.00 96.15 586 ARG A N 1
ATOM 4598 C CA . ARG A 1 586 ? 207.749 144.401 230.120 1.00 96.15 586 ARG A CA 1
ATOM 4599 C C . ARG A 1 586 ? 208.633 144.313 231.366 1.00 96.15 586 ARG A C 1
ATOM 4600 O O . ARG A 1 586 ? 209.271 145.276 231.792 1.00 96.15 586 ARG A O 1
ATOM 4608 N N . SER A 1 587 ? 208.662 143.120 231.952 1.00 103.44 587 SER A N 1
ATOM 4609 C CA . SER A 1 587 ? 209.477 142.891 233.134 1.00 103.44 587 SER A CA 1
ATOM 4610 C C . SER A 1 587 ? 210.949 142.788 232.757 1.00 103.44 587 SER A C 1
ATOM 4611 O O . SER A 1 587 ? 211.315 142.116 231.790 1.00 103.44 587 SER A O 1
ATOM 4614 N N . SER A 1 588 ? 211.797 143.466 233.532 1.00 109.48 588 SER A N 1
ATOM 4615 C CA . SER A 1 588 ? 213.241 143.397 233.346 1.00 109.48 588 SER A CA 1
ATOM 4616 C C . SER A 1 588 ? 213.965 143.317 234.684 1.00 109.48 588 SER A C 1
ATOM 4617 O O . SER A 1 588 ? 215.088 143.815 234.819 1.00 109.48 588 SER A O 1
ATOM 4620 N N . THR A 1 589 ? 213.337 142.700 235.682 1.00 112.44 589 THR A N 1
ATOM 4621 C CA . THR A 1 589 ? 213.883 142.638 237.036 1.00 112.44 589 THR A CA 1
ATOM 4622 C C . THR A 1 589 ? 214.836 141.454 237.130 1.00 112.44 589 THR A C 1
ATOM 4623 O O . THR A 1 589 ? 214.451 140.340 237.487 1.00 112.44 589 THR A O 1
ATOM 4627 N N . GLY A 1 590 ? 216.100 141.701 236.800 1.00 116.52 590 GLY A N 1
ATOM 4628 C CA . GLY A 1 590 ? 217.127 140.683 236.893 1.00 116.52 590 GLY A CA 1
ATOM 4629 C C . GLY A 1 590 ? 216.985 139.583 235.864 1.00 116.52 590 GLY A C 1
ATOM 4630 O O . GLY A 1 590 ? 217.716 138.589 235.901 1.00 116.52 590 GLY A O 1
ATOM 4631 N N . ALA A 1 591 ? 216.048 139.750 234.932 1.00 110.82 591 ALA A N 1
ATOM 4632 C CA . ALA A 1 591 ? 215.784 138.769 233.882 1.00 110.82 591 ALA A CA 1
ATOM 4633 C C . ALA A 1 591 ? 216.082 139.439 232.547 1.00 110.82 591 ALA A C 1
ATOM 4634 O O . ALA A 1 591 ? 215.192 140.015 231.917 1.00 110.82 591 ALA A O 1
ATOM 4636 N N . LEU A 1 592 ? 217.337 139.370 232.121 1.00 108.83 592 LEU A N 1
ATOM 4637 C CA . LEU A 1 592 ? 217.761 139.903 230.836 1.00 108.83 592 LEU A CA 1
ATOM 4638 C C . LEU A 1 592 ? 218.062 138.742 229.900 1.00 108.83 592 LEU A C 1
ATOM 4639 O O . LEU A 1 592 ? 218.885 137.878 230.220 1.00 108.83 592 LEU A O 1
ATOM 4644 N N . LEU A 1 593 ? 217.398 138.725 228.752 1.00 106.69 593 LEU A N 1
ATOM 4645 C CA . LEU A 1 593 ? 217.444 137.585 227.851 1.00 106.69 593 LEU A CA 1
ATOM 4646 C C . LEU A 1 593 ? 218.458 137.797 226.734 1.00 106.69 593 LEU A C 1
ATOM 4647 O O . LEU A 1 593 ? 218.886 138.918 226.445 1.00 106.69 593 LEU A O 1
ATOM 4652 N N . THR A 1 594 ? 218.840 136.686 226.110 1.00 110.41 594 THR A N 1
ATOM 4653 C CA . THR A 1 594 ? 219.732 136.692 224.960 1.00 110.41 594 THR A CA 1
ATOM 4654 C C . THR A 1 594 ? 219.448 135.438 224.150 1.00 110.41 594 THR A C 1
ATOM 4655 O O . THR A 1 594 ? 219.443 134.334 224.700 1.00 110.41 594 THR A O 1
ATOM 4659 N N . ILE A 1 595 ? 219.210 135.609 222.855 1.00 111.89 595 ILE A N 1
ATOM 4660 C CA . ILE A 1 595 ? 218.868 134.503 221.971 1.00 111.89 595 ILE A CA 1
ATOM 4661 C C . ILE A 1 595 ? 220.158 133.953 221.378 1.00 111.89 595 ILE A C 1
ATOM 4662 O O . ILE A 1 595 ? 220.946 134.698 220.784 1.00 111.89 595 ILE A O 1
ATOM 4667 N N . GLY A 1 596 ? 220.382 132.654 221.546 1.00 115.44 596 GLY A N 1
ATOM 4668 C CA . GLY A 1 596 ? 221.582 132.029 221.027 1.00 115.44 596 GLY A CA 1
ATOM 4669 C C . GLY A 1 596 ? 221.298 130.937 220.017 1.00 115.44 596 GLY A C 1
ATOM 4670 O O . GLY A 1 596 ? 220.234 130.924 219.391 1.00 115.44 596 GLY A O 1
ATOM 4671 N N . GLY A 1 597 ? 222.240 130.013 219.858 1.00 117.96 597 GLY A N 1
ATOM 4672 C CA . GLY A 1 597 ? 222.085 128.945 218.882 1.00 117.96 597 GLY A CA 1
ATOM 4673 C C . GLY A 1 597 ? 222.040 129.438 217.453 1.00 117.96 597 GLY A C 1
ATOM 4674 O O . GLY A 1 597 ? 221.259 128.923 216.642 1.00 117.96 597 GLY A O 1
ATOM 4675 N N . GLY A 1 598 ? 222.872 130.415 217.120 1.00 118.99 598 GLY A N 1
ATOM 4676 C CA . GLY A 1 598 ? 222.828 131.067 215.831 1.00 118.99 598 GLY A CA 1
ATOM 4677 C C . GLY A 1 598 ? 222.411 132.524 215.949 1.00 118.99 598 GLY A C 1
ATOM 4678 O O . GLY A 1 598 ? 221.792 132.953 216.926 1.00 118.99 598 GLY A O 1
ATOM 4679 N N . THR A 1 599 ? 222.762 133.300 214.927 1.00 121.15 599 THR A N 1
ATOM 4680 C CA . THR A 1 599 ? 222.539 134.736 214.949 1.00 121.15 599 THR A CA 1
ATOM 4681 C C . THR A 1 599 ? 222.072 135.206 213.580 1.00 121.15 599 THR A C 1
ATOM 4682 O O . THR A 1 599 ? 222.623 134.810 212.549 1.00 121.15 599 THR A O 1
ATOM 4686 N N . ASN A 1 600 ? 221.045 136.056 213.588 1.00 117.16 600 ASN A N 1
ATOM 4687 C CA . ASN A 1 600 ? 220.516 136.694 212.385 1.00 117.16 600 ASN A CA 1
ATOM 4688 C C . ASN A 1 600 ? 220.065 135.648 211.364 1.00 117.16 600 ASN A C 1
ATOM 4689 O O . ASN A 1 600 ? 220.622 135.516 210.272 1.00 117.16 600 ASN A O 1
ATOM 4694 N N . TRP A 1 601 ? 219.043 134.894 211.747 1.00 114.71 601 TRP A N 1
ATOM 4695 C CA . TRP A 1 601 ? 218.474 133.863 210.895 1.00 114.71 601 TRP A CA 1
ATOM 4696 C C . TRP A 1 601 ? 217.010 134.179 210.606 1.00 114.71 601 TRP A C 1
ATOM 4697 O O . TRP A 1 601 ? 216.467 135.192 211.053 1.00 114.71 601 TRP A O 1
ATOM 4708 N N . THR A 1 602 ? 216.373 133.291 209.849 1.00 109.49 602 THR A N 1
ATOM 4709 C CA . THR A 1 602 ? 215.086 133.549 209.211 1.00 109.49 602 THR A CA 1
ATOM 4710 C C . THR A 1 602 ? 214.064 132.497 209.614 1.00 109.49 602 THR A C 1
ATOM 4711 O O . THR A 1 602 ? 213.394 131.894 208.773 1.00 109.49 602 THR A O 1
ATOM 4715 N N . THR A 1 603 ? 213.949 132.256 210.922 1.00 108.92 603 THR A N 1
ATOM 4716 C CA . THR A 1 603 ? 212.994 131.310 211.496 1.00 108.92 603 THR A CA 1
ATOM 4717 C C . THR A 1 603 ? 213.270 129.884 211.034 1.00 108.92 603 THR A C 1
ATOM 4718 O O . THR A 1 603 ? 214.113 129.659 210.159 1.00 108.92 603 THR A O 1
ATOM 4722 N N . ASP A 1 604 ? 212.568 128.917 211.629 1.00 118.59 604 ASP A N 1
ATOM 4723 C CA . ASP A 1 604 ? 212.740 127.502 211.301 1.00 118.59 604 ASP A CA 1
ATOM 4724 C C . ASP A 1 604 ? 214.210 127.101 211.397 1.00 118.59 604 ASP A C 1
ATOM 4725 O O . ASP A 1 604 ? 214.728 126.335 210.583 1.00 118.59 604 ASP A O 1
ATOM 4730 N N . GLU A 1 605 ? 214.891 127.635 212.411 1.00 117.96 605 GLU A N 1
ATOM 4731 C CA . GLU A 1 605 ? 216.334 127.499 212.529 1.00 117.96 605 GLU A CA 1
ATOM 4732 C C . GLU A 1 605 ? 216.792 126.910 213.855 1.00 117.96 605 GLU A C 1
ATOM 4733 O O . GLU A 1 605 ? 218.002 126.741 214.043 1.00 117.96 605 GLU A O 1
ATOM 4739 N N . ASP A 1 606 ? 215.875 126.598 214.774 1.00 120.98 606 ASP A N 1
ATOM 4740 C CA . ASP A 1 606 ? 216.212 126.031 216.082 1.00 120.98 606 ASP A CA 1
ATOM 4741 C C . ASP A 1 606 ? 217.087 126.995 216.887 1.00 120.98 606 ASP A C 1
ATOM 4742 O O . ASP A 1 606 ? 218.128 126.620 217.425 1.00 120.98 606 ASP A O 1
ATOM 4747 N N . LEU A 1 607 ? 216.651 128.249 216.959 1.00 114.49 607 LEU A N 1
ATOM 4748 C CA . LEU A 1 607 ? 217.385 129.251 217.719 1.00 114.49 607 LEU A CA 1
ATOM 4749 C C . LEU A 1 607 ? 217.226 129.007 219.214 1.00 114.49 607 LEU A C 1
ATOM 4750 O O . LEU A 1 607 ? 216.160 128.606 219.688 1.00 114.49 607 LEU A O 1
ATOM 4755 N N . THR A 1 608 ? 218.299 129.248 219.957 1.00 114.46 608 THR A N 1
ATOM 4756 C CA . THR A 1 608 ? 218.330 129.036 221.396 1.00 114.46 608 THR A CA 1
ATOM 4757 C C . THR A 1 608 ? 218.097 130.359 222.113 1.00 114.46 608 THR A C 1
ATOM 4758 O O . THR A 1 608 ? 218.576 131.404 221.669 1.00 114.46 608 THR A O 1
ATOM 4762 N N . LEU A 1 609 ? 217.336 130.318 223.204 1.00 112.00 609 LEU A N 1
ATOM 4763 C CA . LEU A 1 609 ? 217.112 131.486 224.042 1.00 112.00 609 LEU A CA 1
ATOM 4764 C C . LEU A 1 609 ? 217.535 131.175 225.471 1.00 112.00 609 LEU A C 1
ATOM 4765 O O . LEU A 1 609 ? 217.248 130.097 226.000 1.00 112.00 609 LEU A O 1
ATOM 4770 N N . THR A 1 610 ? 218.220 132.130 226.096 1.00 111.68 610 THR A N 1
ATOM 4771 C CA . THR A 1 610 ? 218.719 131.959 227.452 1.00 111.68 610 THR A CA 1
ATOM 4772 C C . THR A 1 610 ? 218.241 133.113 228.321 1.00 111.68 610 THR A C 1
ATOM 4773 O O . THR A 1 610 ? 217.939 134.204 227.833 1.00 111.68 610 THR A O 1
ATOM 4777 N N . ALA A 1 611 ? 218.175 132.854 229.627 1.00 114.32 611 ALA A N 1
ATOM 4778 C CA . ALA A 1 611 ? 217.769 133.850 230.607 1.00 114.32 611 ALA A CA 1
ATOM 4779 C C . ALA A 1 611 ? 218.813 133.941 231.711 1.00 114.32 611 ALA A C 1
ATOM 4780 O O . ALA A 1 611 ? 219.504 132.966 232.017 1.00 114.32 611 ALA A O 1
ATOM 4782 N N . SER A 1 612 ? 218.918 135.132 232.305 1.00 116.03 612 SER A N 1
ATOM 4783 C CA . SER A 1 612 ? 219.925 135.365 233.336 1.00 116.03 612 SER A CA 1
ATOM 4784 C C . SER A 1 612 ? 219.659 134.519 234.576 1.00 116.03 612 SER A C 1
ATOM 4785 O O . SER A 1 612 ? 220.577 133.904 235.130 1.00 116.03 612 SER A O 1
ATOM 4788 N N . ALA A 1 613 ? 218.406 134.473 235.026 1.00 114.45 613 ALA A N 1
ATOM 4789 C CA . ALA A 1 613 ? 218.046 133.754 236.245 1.00 114.45 613 ALA A CA 1
ATOM 4790 C C . ALA A 1 613 ? 216.697 133.081 236.036 1.00 114.45 613 ALA A C 1
ATOM 4791 O O . ALA A 1 613 ? 215.655 133.733 236.149 1.00 114.45 613 ALA A O 1
ATOM 4793 N N . SER A 1 614 ? 216.725 131.777 235.754 1.00 114.17 614 SER A N 1
ATOM 4794 C CA . SER A 1 614 ? 215.526 130.973 235.540 1.00 114.17 614 SER A CA 1
ATOM 4795 C C . SER A 1 614 ? 214.548 131.643 234.582 1.00 114.17 614 SER A C 1
ATOM 4796 O O . SER A 1 614 ? 214.817 131.745 233.381 1.00 114.17 614 SER A O 1
ATOM 4799 N N . SER A 1 615 ? 213.410 132.094 235.109 1.00 111.22 615 SER A N 1
ATOM 4800 C CA . SER A 1 615 ? 212.362 132.800 234.377 1.00 111.22 615 SER A CA 1
ATOM 4801 C C . SER A 1 615 ? 211.733 131.967 233.267 1.00 111.22 615 SER A C 1
ATOM 4802 O O . SER A 1 615 ? 210.993 132.516 232.442 1.00 111.22 615 SER A O 1
ATOM 4805 N N . PHE A 1 616 ? 211.997 130.662 233.219 1.00 107.54 616 PHE A N 1
ATOM 4806 C CA . PHE A 1 616 ? 211.371 129.778 232.246 1.00 107.54 616 PHE A CA 1
ATOM 4807 C C . PHE A 1 616 ? 210.924 128.498 232.934 1.00 107.54 616 PHE A C 1
ATOM 4808 O O . PHE A 1 616 ? 211.575 128.012 233.862 1.00 107.54 616 PHE A O 1
ATOM 4816 N N . SER A 1 617 ? 209.805 127.957 232.464 1.00 105.83 617 SER A N 1
ATOM 4817 C CA . SER A 1 617 ? 209.233 126.729 232.987 1.00 105.83 617 SER A CA 1
ATOM 4818 C C . SER A 1 617 ? 208.665 125.918 231.834 1.00 105.83 617 SER A C 1
ATOM 4819 O O . SER A 1 617 ? 208.296 126.485 230.799 1.00 105.83 617 SER A O 1
ATOM 4822 N N . PRO A 1 618 ? 208.588 124.592 231.978 1.00 103.30 618 PRO A N 1
ATOM 4823 C CA . PRO A 1 618 ? 208.018 123.778 230.892 1.00 103.30 618 PRO A CA 1
ATOM 4824 C C . PRO A 1 618 ? 206.577 124.128 230.572 1.00 103.30 618 PRO A C 1
ATOM 4825 O O . PRO A 1 618 ? 206.143 123.941 229.429 1.00 103.30 618 PRO A O 1
ATOM 4829 N N . SER A 1 619 ? 205.818 124.626 231.551 1.00 107.99 619 SER A N 1
ATOM 4830 C CA . SER A 1 619 ? 204.442 125.033 231.287 1.00 107.99 619 SER A CA 1
ATOM 4831 C C . SER A 1 619 ? 204.380 126.225 230.343 1.00 107.99 619 SER A C 1
ATOM 4832 O O . SER A 1 619 ? 203.361 126.435 229.675 1.00 107.99 619 SER A O 1
ATOM 4835 N N . ASP A 1 620 ? 205.454 127.012 230.271 1.00 108.82 620 ASP A N 1
ATOM 4836 C CA . ASP A 1 620 ? 205.482 128.175 229.394 1.00 108.82 620 ASP A CA 1
ATOM 4837 C C . ASP A 1 620 ? 205.709 127.816 227.932 1.00 108.82 620 ASP A C 1
ATOM 4838 O O . ASP A 1 620 ? 205.775 128.724 227.098 1.00 108.82 620 ASP A O 1
ATOM 4843 N N . VAL A 1 621 ? 205.847 126.529 227.606 1.00 106.17 621 VAL A N 1
ATOM 4844 C CA . VAL A 1 621 ? 206.064 126.136 226.220 1.00 106.17 621 VAL A CA 1
ATOM 4845 C C . VAL A 1 621 ? 204.849 126.513 225.386 1.00 106.17 621 VAL A C 1
ATOM 4846 O O . VAL A 1 621 ? 203.705 126.481 225.858 1.00 106.17 621 VAL A O 1
ATOM 4850 N N . GLY A 1 622 ? 205.099 126.906 224.139 1.00 102.07 622 GLY A N 1
ATOM 4851 C CA . GLY A 1 622 ? 204.050 127.365 223.258 1.00 102.07 622 GLY A CA 1
ATOM 4852 C C . GLY A 1 622 ? 203.655 128.813 223.443 1.00 102.07 622 GLY A C 1
ATOM 4853 O O . GLY A 1 622 ? 202.829 129.317 222.670 1.00 102.07 622 GLY A O 1
ATOM 4854 N N . ARG A 1 623 ? 204.202 129.490 224.446 1.00 99.95 623 ARG A N 1
ATOM 4855 C CA . ARG A 1 623 ? 203.927 130.897 224.690 1.00 99.95 623 ARG A CA 1
ATOM 4856 C C . ARG A 1 623 ? 205.029 131.761 224.092 1.00 99.95 623 ARG A C 1
ATOM 4857 O O . ARG A 1 623 ? 206.216 131.450 224.205 1.00 99.95 623 ARG A O 1
ATOM 4865 N N . ARG A 1 624 ? 204.622 132.861 223.462 1.00 98.10 624 ARG A N 1
ATOM 4866 C CA . ARG A 1 624 ? 205.520 133.695 222.672 1.00 98.10 624 ARG A CA 1
ATOM 4867 C C . ARG A 1 624 ? 206.174 134.735 223.569 1.00 98.10 624 ARG A C 1
ATOM 4868 O O . ARG A 1 624 ? 205.512 135.337 224.419 1.00 98.10 624 ARG A O 1
ATOM 4876 N N . VAL A 1 625 ? 207.471 134.944 223.375 1.00 97.04 625 VAL A N 1
ATOM 4877 C CA . VAL A 1 625 ? 208.244 135.874 224.187 1.00 97.04 625 VAL A CA 1
ATOM 4878 C C . VAL A 1 625 ? 208.883 136.905 223.268 1.00 97.04 625 VAL A C 1
ATOM 4879 O O . VAL A 1 625 ? 209.566 136.549 222.299 1.00 97.04 625 VAL A O 1
ATOM 4883 N N . ARG A 1 626 ? 208.638 138.179 223.556 1.00 95.31 626 ARG A N 1
ATOM 4884 C CA . ARG A 1 626 ? 209.287 139.266 222.844 1.00 95.31 626 ARG A CA 1
ATOM 4885 C C . ARG A 1 626 ? 210.580 139.650 223.550 1.00 95.31 626 ARG A C 1
ATOM 4886 O O . ARG A 1 626 ? 210.703 139.527 224.771 1.00 95.31 626 ARG A O 1
ATOM 4894 N N . VAL A 1 627 ? 211.553 140.111 222.770 1.00 92.77 627 VAL A N 1
ATOM 4895 C CA . VAL A 1 627 ? 212.821 140.592 223.303 1.00 92.77 627 VAL A CA 1
ATOM 4896 C C . VAL A 1 627 ? 213.045 141.996 222.765 1.00 92.77 627 VAL A C 1
ATOM 4897 O O . VAL A 1 627 ? 213.080 142.198 221.546 1.00 92.77 627 VAL A O 1
ATOM 4901 N N . TYR A 1 628 ? 213.198 142.959 223.665 1.00 97.09 628 TYR A N 1
ATOM 4902 C CA . TYR A 1 628 ? 213.380 144.353 223.292 1.00 97.09 628 TYR A CA 1
ATOM 4903 C C . TYR A 1 628 ? 214.851 144.742 223.338 1.00 97.09 628 TYR A C 1
ATOM 4904 O O . TYR A 1 628 ? 215.647 144.184 224.094 1.00 97.09 628 TYR A O 1
ATOM 4913 N N . THR A 1 629 ? 215.199 145.724 222.509 1.00 103.48 629 THR A N 1
ATOM 4914 C CA . THR A 1 629 ? 216.510 146.365 222.580 1.00 103.48 629 THR A CA 1
ATOM 4915 C C . THR A 1 629 ? 216.350 147.742 221.953 1.00 103.48 629 THR A C 1
ATOM 4916 O O . THR A 1 629 ? 216.156 147.849 220.737 1.00 103.48 629 THR A O 1
ATOM 4920 N N . GLY A 1 630 ? 216.411 148.779 222.776 1.00 102.09 630 GLY A N 1
ATOM 4921 C CA . GLY A 1 630 ? 216.119 150.112 222.282 1.00 102.09 630 GLY A CA 1
ATOM 4922 C C . GLY A 1 630 ? 214.704 150.159 221.741 1.00 102.09 630 GLY A C 1
ATOM 4923 O O . GLY A 1 630 ? 213.732 149.866 222.447 1.00 102.09 630 GLY A O 1
ATOM 4924 N N . ASP A 1 631 ? 214.576 150.524 220.467 1.00 106.30 631 ASP A N 1
ATOM 4925 C CA . ASP A 1 631 ? 213.276 150.540 219.810 1.00 106.30 631 ASP A CA 1
ATOM 4926 C C . ASP A 1 631 ? 212.959 149.219 219.122 1.00 106.30 631 ASP A C 1
ATOM 4927 O O . ASP A 1 631 ? 211.795 148.806 219.079 1.00 106.30 631 ASP A O 1
ATOM 4932 N N . LYS A 1 632 ? 213.973 148.547 218.584 1.00 102.51 632 LYS A N 1
ATOM 4933 C CA . LYS A 1 632 ? 213.750 147.325 217.827 1.00 102.51 632 LYS A CA 1
ATOM 4934 C C . LYS A 1 632 ? 213.315 146.189 218.745 1.00 102.51 632 LYS A C 1
ATOM 4935 O O . LYS A 1 632 ? 213.577 146.198 219.951 1.00 102.51 632 LYS A O 1
ATOM 4941 N N . PHE A 1 633 ? 212.638 145.203 218.160 1.00 96.53 633 PHE A N 1
ATOM 4942 C CA . PHE A 1 633 ? 212.121 144.064 218.901 1.00 96.53 633 PHE A CA 1
ATOM 4943 C C . PHE A 1 633 ? 212.160 142.827 218.017 1.00 96.53 633 PHE A C 1
ATOM 4944 O O . PHE A 1 633 ? 212.415 142.903 216.812 1.00 96.53 633 PHE A O 1
ATOM 4952 N N . ALA A 1 634 ? 211.903 141.674 218.632 1.00 94.88 634 ALA A N 1
ATOM 4953 C CA . ALA A 1 634 ? 211.781 140.424 217.899 1.00 94.88 634 ALA A CA 1
ATOM 4954 C C . ALA A 1 634 ? 210.832 139.504 218.650 1.00 94.88 634 ALA A C 1
ATOM 4955 O O . ALA A 1 634 ? 210.635 139.638 219.860 1.00 94.88 634 ALA A O 1
ATOM 4957 N N . ASP A 1 635 ? 210.245 138.562 217.919 1.00 97.67 635 ASP A N 1
ATOM 4958 C CA . ASP A 1 635 ? 209.299 137.610 218.483 1.00 97.67 635 ASP A CA 1
ATOM 4959 C C . ASP A 1 635 ? 209.749 136.190 218.177 1.00 97.67 635 ASP A C 1
ATOM 4960 O O . ASP A 1 635 ? 210.077 135.867 217.031 1.00 97.67 635 ASP A O 1
ATOM 4965 N N . VAL A 1 636 ? 209.750 135.343 219.202 1.00 100.61 636 VAL A N 1
ATOM 4966 C CA . VAL A 1 636 ? 210.142 133.945 219.072 1.00 100.61 636 VAL A CA 1
ATOM 4967 C C . VAL A 1 636 ? 209.166 133.086 219.866 1.00 100.61 636 VAL A C 1
ATOM 4968 O O . VAL A 1 636 ? 208.689 133.491 220.932 1.00 100.61 636 VAL A O 1
ATOM 4972 N N . ASP A 1 637 ? 208.864 131.902 219.340 1.00 105.86 637 ASP A N 1
ATOM 4973 C CA . ASP A 1 637 ? 207.944 130.965 219.974 1.00 105.86 637 ASP A CA 1
ATOM 4974 C C . ASP A 1 637 ? 208.725 129.915 220.751 1.00 105.86 637 ASP A C 1
ATOM 4975 O O . ASP A 1 637 ? 209.699 129.356 220.239 1.00 105.86 637 ASP A O 1
ATOM 4980 N N . VAL A 1 638 ? 208.287 129.639 221.979 1.00 105.30 638 VAL A N 1
ATOM 4981 C CA . VAL A 1 638 ? 208.907 128.583 222.770 1.00 105.30 638 VAL A CA 1
ATOM 4982 C C . VAL A 1 638 ? 208.399 127.233 222.286 1.00 105.30 638 VAL A C 1
ATOM 4983 O O . VAL A 1 638 ? 207.187 126.983 222.248 1.00 105.30 638 VAL A O 1
ATOM 4987 N N . ASP A 1 639 ? 209.327 126.351 221.915 1.00 112.09 639 ASP A N 1
ATOM 4988 C CA . ASP A 1 639 ? 208.987 125.050 221.353 1.00 112.09 639 ASP A CA 1
ATOM 4989 C C . ASP A 1 639 ? 209.329 123.895 222.285 1.00 112.09 639 ASP A C 1
ATOM 4990 O O . ASP A 1 639 ? 208.600 122.901 222.330 1.00 112.09 639 ASP A O 1
ATOM 4995 N N . ALA A 1 640 ? 210.430 123.999 223.028 1.00 110.79 640 ALA A N 1
ATOM 4996 C CA . ALA A 1 640 ? 210.842 122.926 223.921 1.00 110.79 640 ALA A CA 1
ATOM 4997 C C . ALA A 1 640 ? 211.521 123.518 225.147 1.00 110.79 640 ALA A C 1
ATOM 4998 O O . ALA A 1 640 ? 212.042 124.636 225.117 1.00 110.79 640 ALA A O 1
ATOM 5000 N N . TYR A 1 641 ? 211.508 122.745 226.231 1.00 109.82 641 TYR A N 1
ATOM 5001 C CA . TYR A 1 641 ? 212.144 123.140 227.487 1.00 109.82 641 TYR A CA 1
ATOM 5002 C C . TYR A 1 641 ? 213.510 122.471 227.562 1.00 109.82 641 TYR A C 1
ATOM 5003 O O . TYR A 1 641 ? 213.612 121.260 227.767 1.00 109.82 641 TYR A O 1
ATOM 5012 N N . VAL A 1 642 ? 214.566 123.263 227.396 1.00 111.98 642 VAL A N 1
ATOM 5013 C CA . VAL A 1 642 ? 215.914 122.743 227.582 1.00 111.98 642 VAL A CA 1
ATOM 5014 C C . VAL A 1 642 ? 216.346 122.845 229.042 1.00 111.98 642 VAL A C 1
ATOM 5015 O O . VAL A 1 642 ? 216.901 121.887 229.590 1.00 111.98 642 VAL A O 1
ATOM 5019 N N . SER A 1 643 ? 216.087 123.977 229.687 1.00 111.72 643 SER A N 1
ATOM 5020 C CA . SER A 1 643 ? 216.389 124.164 231.099 1.00 111.72 643 SER A CA 1
ATOM 5021 C C . SER A 1 643 ? 215.550 125.329 231.600 1.00 111.72 643 SER A C 1
ATOM 5022 O O . SER A 1 643 ? 214.902 126.031 230.820 1.00 111.72 643 SER A O 1
ATOM 5025 N N . ALA A 1 644 ? 215.563 125.520 232.921 1.00 109.65 644 ALA A N 1
ATOM 5026 C CA . ALA A 1 644 ? 214.852 126.649 233.507 1.00 109.65 644 ALA A CA 1
ATOM 5027 C C . ALA A 1 644 ? 215.423 127.982 233.047 1.00 109.65 644 ALA A C 1
ATOM 5028 O O . ALA A 1 644 ? 214.720 128.996 233.102 1.00 109.65 644 ALA A O 1
ATOM 5030 N N . THR A 1 645 ? 216.673 128.003 232.593 1.00 112.28 645 THR A N 1
ATOM 5031 C CA . THR A 1 645 ? 217.314 129.207 232.080 1.00 112.28 645 THR A CA 1
ATOM 5032 C C . THR A 1 645 ? 217.466 129.209 230.569 1.00 112.28 645 THR A C 1
ATOM 5033 O O . THR A 1 645 ? 217.181 130.222 229.927 1.00 112.28 645 THR A O 1
ATOM 5037 N N . SER A 1 646 ? 217.908 128.100 229.986 1.00 112.26 646 SER A N 1
ATOM 5038 C CA . SER A 1 646 ? 218.130 127.998 228.551 1.00 112.26 646 SER A CA 1
ATOM 5039 C C . SER A 1 646 ? 217.003 127.207 227.901 1.00 112.26 646 SER A C 1
ATOM 5040 O O . SER A 1 646 ? 216.603 126.151 228.399 1.00 112.26 646 SER A O 1
ATOM 5043 N N . VAL A 1 647 ? 216.490 127.730 226.786 1.00 109.05 647 VAL A N 1
ATOM 5044 C CA . VAL A 1 647 ? 215.422 127.084 226.034 1.00 109.05 647 VAL A CA 1
ATOM 5045 C C . VAL A 1 647 ? 215.666 127.306 224.550 1.00 109.05 647 VAL A C 1
ATOM 5046 O O . VAL A 1 647 ? 216.480 128.139 224.148 1.00 109.05 647 VAL A O 1
ATOM 5050 N N . ALA A 1 648 ? 214.948 126.544 223.730 1.00 108.86 648 ALA A N 1
ATOM 5051 C CA . ALA A 1 648 ? 214.980 126.691 222.283 1.00 108.86 648 ALA A CA 1
ATOM 5052 C C . ALA A 1 648 ? 213.726 127.428 221.836 1.00 108.86 648 ALA A C 1
ATOM 5053 O O . ALA A 1 648 ? 212.627 127.135 222.316 1.00 108.86 648 ALA A O 1
ATOM 5055 N N . VAL A 1 649 ? 213.894 128.397 220.941 1.00 108.46 649 VAL A N 1
ATOM 5056 C CA . VAL A 1 649 ? 212.788 129.219 220.466 1.00 108.46 649 VAL A CA 1
ATOM 5057 C C . VAL A 1 649 ? 212.839 129.318 218.949 1.00 108.46 649 VAL A C 1
ATOM 5058 O O . VAL A 1 649 ? 213.920 129.380 218.353 1.00 108.46 649 VAL A O 1
ATOM 5062 N N . SER A 1 650 ? 211.665 129.320 218.326 1.00 104.68 650 SER A N 1
ATOM 5063 C CA . SER A 1 650 ? 211.535 129.484 216.886 1.00 104.68 650 SER A CA 1
ATOM 5064 C C . SER A 1 650 ? 211.043 130.892 216.586 1.00 104.68 650 SER A C 1
ATOM 5065 O O . SER A 1 650 ? 210.012 131.319 217.113 1.00 104.68 650 SER A O 1
ATOM 5068 N N . ALA A 1 651 ? 211.781 131.606 215.743 1.00 100.42 651 ALA A N 1
ATOM 5069 C CA . ALA A 1 651 ? 211.448 132.990 215.452 1.00 100.42 651 ALA A CA 1
ATOM 5070 C C . ALA A 1 651 ? 210.154 133.084 214.654 1.00 100.42 651 ALA A C 1
ATOM 5071 O O . ALA A 1 651 ? 209.756 132.151 213.953 1.00 100.42 651 ALA A O 1
ATOM 5073 N N . VAL A 1 652 ? 209.487 134.230 214.780 1.00 98.39 652 VAL A N 1
ATOM 5074 C CA . VAL A 1 652 ? 208.319 134.529 213.964 1.00 98.39 652 VAL A CA 1
ATOM 5075 C C . VAL A 1 652 ? 208.654 135.526 212.859 1.00 98.39 652 VAL A C 1
ATOM 5076 O O . VAL A 1 652 ? 207.941 135.574 211.846 1.00 98.39 652 VAL A O 1
ATOM 5080 N N . ARG A 1 653 ? 209.708 136.321 213.026 1.00 97.47 653 ARG A N 1
ATOM 5081 C CA . ARG A 1 653 ? 210.261 137.169 211.980 1.00 97.47 653 ARG A CA 1
ATOM 5082 C C . ARG A 1 653 ? 211.775 137.094 212.109 1.00 97.47 653 ARG A C 1
ATOM 5083 O O . ARG A 1 653 ? 212.296 136.549 213.085 1.00 97.47 653 ARG A O 1
ATOM 5091 N N . ILE A 1 654 ? 212.490 137.627 211.115 1.00 101.58 654 ILE A N 1
ATOM 5092 C CA . ILE A 1 654 ? 213.935 137.721 211.275 1.00 101.58 654 ILE A CA 1
ATOM 5093 C C . ILE A 1 654 ? 214.246 138.592 212.474 1.00 101.58 654 ILE A C 1
ATOM 5094 O O . ILE A 1 654 ? 213.751 139.718 212.590 1.00 101.58 654 ILE A O 1
ATOM 5099 N N . VAL A 1 655 ? 215.067 138.071 213.373 1.00 104.36 655 VAL A N 1
ATOM 5100 C CA . VAL A 1 655 ? 215.529 138.882 214.499 1.00 104.36 655 VAL A CA 1
ATOM 5101 C C . VAL A 1 655 ? 216.452 139.972 213.968 1.00 104.36 655 VAL A C 1
ATOM 5102 O O . VAL A 1 655 ? 217.466 139.657 213.321 1.00 104.36 655 VAL A O 1
ATOM 5106 N N . PRO A 1 656 ? 216.143 141.247 214.192 1.00 105.83 656 PRO A N 1
ATOM 5107 C CA . PRO A 1 656 ? 216.952 142.320 213.602 1.00 105.83 656 PRO A CA 1
ATOM 5108 C C . PRO A 1 656 ? 218.409 142.232 214.034 1.00 105.83 656 PRO A C 1
ATOM 5109 O O . PRO A 1 656 ? 218.723 141.823 215.154 1.00 105.83 656 PRO A O 1
ATOM 5113 N N . GLU A 1 657 ? 219.302 142.617 213.118 1.00 114.17 657 GLU A N 1
ATOM 5114 C CA . GLU A 1 657 ? 220.733 142.438 213.346 1.00 114.17 657 GLU A CA 1
ATOM 5115 C C . GLU A 1 657 ? 221.201 143.204 214.576 1.00 114.17 657 GLU A C 1
ATOM 5116 O O . GLU A 1 657 ? 221.989 142.685 215.376 1.00 114.17 657 GLU A O 1
ATOM 5122 N N . GLU A 1 658 ? 220.718 144.427 214.755 1.00 113.06 658 GLU A N 1
ATOM 5123 C CA . GLU A 1 658 ? 221.068 145.205 215.938 1.00 113.06 658 GLU A CA 1
ATOM 5124 C C . GLU A 1 658 ? 220.424 144.681 217.199 1.00 113.06 658 GLU A C 1
ATOM 5125 O O . GLU A 1 658 ? 220.572 145.315 218.251 1.00 113.06 658 GLU A O 1
ATOM 5131 N N . LEU A 1 659 ? 219.732 143.541 217.082 1.00 111.03 659 LEU A N 1
ATOM 5132 C CA . LEU A 1 659 ? 219.069 142.896 218.244 1.00 111.03 659 LEU A CA 1
ATOM 5133 C C . LEU A 1 659 ? 219.561 141.445 218.306 1.00 111.03 659 LEU A C 1
ATOM 5134 O O . LEU A 1 659 ? 218.715 140.532 218.373 1.00 111.03 659 LEU A O 1
ATOM 5139 N N . ARG A 1 660 ? 220.881 141.242 218.255 1.00 116.85 660 ARG A N 1
ATOM 5140 C CA . ARG A 1 660 ? 221.451 139.868 218.277 1.00 116.85 660 ARG A CA 1
ATOM 5141 C C . ARG A 1 660 ? 222.661 139.833 219.218 1.00 116.85 660 ARG A C 1
ATOM 5142 O O . ARG A 1 660 ? 223.376 140.851 219.288 1.00 116.85 660 ARG A O 1
ATOM 5150 N N . GLY A 1 661 ? 222.881 138.703 219.898 1.00 119.57 661 GLY A N 1
ATOM 5151 C CA . GLY A 1 661 ? 224.026 138.566 220.821 1.00 119.57 661 GLY A CA 1
ATOM 5152 C C . GLY A 1 661 ? 223.883 139.478 222.024 1.00 119.57 661 GLY A C 1
ATOM 5153 O O . GLY A 1 661 ? 223.666 138.954 223.133 1.00 119.57 661 GLY A O 1
ATOM 5154 N N . VAL A 1 662 ? 224.005 140.793 221.822 1.00 114.67 662 VAL A N 1
ATOM 5155 C CA . VAL A 1 662 ? 223.825 141.750 222.902 1.00 114.67 662 VAL A CA 1
ATOM 5156 C C . VAL A 1 662 ? 222.579 141.392 223.697 1.00 114.67 662 VAL A C 1
ATOM 5157 O O . VAL A 1 662 ? 221.583 140.898 223.153 1.00 114.67 662 VAL A O 1
ATOM 5161 N N . GLN A 1 663 ? 222.638 141.631 225.002 1.00 112.60 663 GLN A N 1
ATOM 5162 C CA . GLN A 1 663 ? 221.575 141.212 225.903 1.00 112.60 663 GLN A CA 1
ATOM 5163 C C . GLN A 1 663 ? 220.443 142.233 225.874 1.00 112.60 663 GLN A C 1
ATOM 5164 O O . GLN A 1 663 ? 220.666 143.421 226.130 1.00 112.60 663 GLN A O 1
ATOM 5170 N N . GLY A 1 664 ? 219.235 141.772 225.552 1.00 103.91 664 GLY A N 1
ATOM 5171 C CA . GLY A 1 664 ? 218.075 142.640 225.490 1.00 103.91 664 GLY A CA 1
ATOM 5172 C C . GLY A 1 664 ? 217.783 143.345 226.798 1.00 103.91 664 GLY A C 1
ATOM 5173 O O . GLY A 1 664 ? 217.793 142.718 227.861 1.00 103.91 664 GLY A O 1
ATOM 5174 N N . ASP A 1 665 ? 217.530 144.653 226.734 1.00 103.35 665 ASP A N 1
ATOM 5175 C CA . ASP A 1 665 ? 217.344 145.430 227.955 1.00 103.35 665 ASP A CA 1
ATOM 5176 C C . ASP A 1 665 ? 216.076 145.033 228.700 1.00 103.35 665 ASP A C 1
ATOM 5177 O O . ASP A 1 665 ? 216.020 145.144 229.930 1.00 103.35 665 ASP A O 1
ATOM 5182 N N . ARG A 1 666 ? 215.054 144.577 227.982 1.00 97.92 666 ARG A N 1
ATOM 5183 C CA . ARG A 1 666 ? 213.819 144.131 228.607 1.00 97.92 666 ARG A CA 1
ATOM 5184 C C . ARG A 1 666 ? 213.121 143.150 227.677 1.00 97.92 666 ARG A C 1
ATOM 5185 O O . ARG A 1 666 ? 213.411 143.086 226.479 1.00 97.92 666 ARG A O 1
ATOM 5193 N N . TRP A 1 667 ? 212.195 142.385 228.243 1.00 101.06 667 TRP A N 1
ATOM 5194 C CA . TRP A 1 667 ? 211.460 141.370 227.497 1.00 101.06 667 TRP A CA 1
ATOM 5195 C C . TRP A 1 667 ? 210.084 141.207 228.139 1.00 101.06 667 TRP A C 1
ATOM 5196 O O . TRP A 1 667 ? 209.654 142.053 228.929 1.00 101.06 667 TRP A O 1
ATOM 5207 N N . GLY A 1 668 ? 209.389 140.118 227.800 1.00 99.59 668 GLY A N 1
ATOM 5208 C CA . GLY A 1 668 ? 208.082 139.828 228.365 1.00 99.59 668 GLY A CA 1
ATOM 5209 C C . GLY A 1 668 ? 207.204 138.967 227.480 1.00 99.59 668 GLY A C 1
ATOM 5210 O O . GLY A 1 668 ? 207.304 139.020 226.250 1.00 99.59 668 GLY A O 1
ATOM 5211 N N . PHE A 1 669 ? 206.348 138.154 228.092 1.00 97.36 669 PHE A N 1
ATOM 5212 C CA . PHE A 1 669 ? 205.450 137.312 227.322 1.00 97.36 669 PHE A CA 1
ATOM 5213 C C . PHE A 1 669 ? 204.355 138.153 226.669 1.00 97.36 669 PHE A C 1
ATOM 5214 O O . PHE A 1 669 ? 204.178 139.342 226.954 1.00 97.36 669 PHE A O 1
ATOM 5222 N N . MET A 1 670 ? 203.611 137.506 225.782 1.00 94.62 670 MET A N 1
ATOM 5223 C CA . MET A 1 670 ? 202.454 138.101 225.139 1.00 94.62 670 MET A CA 1
ATOM 5224 C C . MET A 1 670 ? 201.226 137.245 225.405 1.00 94.62 670 MET A C 1
ATOM 5225 O O . MET A 1 670 ? 201.303 136.014 225.405 1.00 94.62 670 MET A O 1
ATOM 5230 N N . ALA A 1 671 ? 200.099 137.902 225.639 1.00 91.92 671 ALA A N 1
ATOM 5231 C CA . ALA A 1 671 ? 198.837 137.233 225.893 1.00 91.92 671 ALA A CA 1
ATOM 5232 C C . ALA A 1 671 ? 197.891 137.471 224.727 1.00 91.92 671 ALA A C 1
ATOM 5233 O O . ALA A 1 671 ? 198.115 138.346 223.886 1.00 91.92 671 ALA A O 1
ATOM 5235 N N . LYS A 1 672 ? 196.832 136.668 224.679 1.00 92.20 672 LYS A N 1
ATOM 5236 C CA . LYS A 1 672 ? 195.827 136.811 223.636 1.00 92.20 672 LYS A CA 1
ATOM 5237 C C . LYS A 1 672 ? 194.439 136.928 224.249 1.00 92.20 672 LYS A C 1
ATOM 5238 O O . LYS A 1 672 ? 193.577 137.636 223.720 1.00 92.20 672 LYS A O 1
ATOM 5244 N N . THR A 1 673 ? 194.213 136.239 225.364 1.00 91.95 673 THR A N 1
ATOM 5245 C CA . THR A 1 673 ? 192.963 136.322 226.105 1.00 91.95 673 THR A CA 1
ATOM 5246 C C . THR A 1 673 ? 193.197 137.132 227.371 1.00 91.95 673 THR A C 1
ATOM 5247 O O . THR A 1 673 ? 194.133 136.853 228.127 1.00 91.95 673 THR A O 1
ATOM 5251 N N . LEU A 1 674 ? 192.351 138.130 227.596 1.00 88.21 674 LEU A N 1
ATOM 5252 C CA . LEU A 1 674 ? 192.499 139.049 228.714 1.00 88.21 674 LEU A CA 1
ATOM 5253 C C . LEU A 1 674 ? 191.263 138.972 229.595 1.00 88.21 674 LEU A C 1
ATOM 5254 O O . LEU A 1 674 ? 190.134 138.993 229.097 1.00 88.21 674 LEU A O 1
ATOM 5259 N N . THR A 1 675 ? 191.479 138.888 230.902 1.00 90.24 675 THR A N 1
ATOM 5260 C CA . THR A 1 675 ? 190.404 138.717 231.869 1.00 90.24 675 THR A CA 1
ATOM 5261 C C . THR A 1 675 ? 190.390 139.894 232.844 1.00 90.24 675 THR A C 1
ATOM 5262 O O . THR A 1 675 ? 191.129 140.870 232.689 1.00 90.24 675 THR A O 1
ATOM 5266 N N . GLY A 1 676 ? 189.535 139.791 233.859 1.00 86.89 676 GLY A N 1
ATOM 5267 C CA . GLY A 1 676 ? 189.402 140.849 234.838 1.00 86.89 676 GLY A CA 1
ATOM 5268 C C . GLY A 1 676 ? 188.632 142.057 234.366 1.00 86.89 676 GLY A C 1
ATOM 5269 O O . GLY A 1 676 ? 188.780 143.136 234.947 1.00 86.89 676 GLY A O 1
ATOM 5270 N N . LEU A 1 677 ? 187.809 141.913 233.328 1.00 84.82 677 LEU A N 1
ATOM 5271 C CA . LEU A 1 677 ? 187.038 143.019 232.780 1.00 84.82 677 LEU A CA 1
ATOM 5272 C C . LEU A 1 677 ? 185.553 142.916 233.111 1.00 84.82 677 LEU A C 1
ATOM 5273 O O . LEU A 1 677 ? 184.721 143.464 232.382 1.00 84.82 677 LEU A O 1
ATOM 5278 N N . ASP A 1 678 ? 185.205 142.219 234.194 1.00 84.20 678 ASP A N 1
ATOM 5279 C CA . ASP A 1 678 ? 183.808 142.157 234.612 1.00 84.20 678 ASP A CA 1
ATOM 5280 C C . ASP A 1 678 ? 183.248 143.544 234.891 1.00 84.20 678 ASP A C 1
ATOM 5281 O O . ASP A 1 678 ? 182.043 143.768 234.741 1.00 84.20 678 ASP A O 1
ATOM 5286 N N . HIS A 1 679 ? 184.102 144.484 235.298 1.00 81.87 679 HIS A N 1
ATOM 5287 C CA . HIS A 1 679 ? 183.642 145.843 235.551 1.00 81.87 679 HIS A CA 1
ATOM 5288 C C . HIS A 1 679 ? 183.205 146.552 234.279 1.00 81.87 679 HIS A C 1
ATOM 5289 O O . HIS A 1 679 ? 182.466 147.538 234.355 1.00 81.87 679 HIS A O 1
ATOM 5296 N N . LEU A 1 680 ? 183.647 146.082 233.117 1.00 80.91 680 LEU A N 1
ATOM 5297 C CA . LEU A 1 680 ? 183.194 146.593 231.829 1.00 80.91 680 LEU A CA 1
ATOM 5298 C C . LEU A 1 680 ? 182.393 145.532 231.082 1.00 80.91 680 LEU A C 1
ATOM 5299 O O . LEU A 1 680 ? 182.498 145.391 229.863 1.00 80.91 680 LEU A O 1
ATOM 5304 N N . GLU A 1 681 ? 181.584 144.772 231.819 1.00 84.56 681 GLU A N 1
ATOM 5305 C CA . GLU A 1 681 ? 180.840 143.657 231.249 1.00 84.56 681 GLU A CA 1
ATOM 5306 C C . GLU A 1 681 ? 179.838 144.132 230.206 1.00 84.56 681 GLU A C 1
ATOM 5307 O O . GLU A 1 681 ? 178.862 144.814 230.536 1.00 84.56 681 GLU A O 1
ATOM 5313 N N . GLY A 1 682 ? 180.072 143.776 228.947 1.00 83.54 682 GLY A N 1
ATOM 5314 C CA . GLY A 1 682 ? 179.163 144.133 227.877 1.00 83.54 682 GLY A CA 1
ATOM 5315 C C . GLY A 1 682 ? 179.345 145.547 227.367 1.00 83.54 682 GLY A C 1
ATOM 5316 O O . GLY A 1 682 ? 178.397 146.337 227.360 1.00 83.54 682 GLY A O 1
ATOM 5317 N N . LYS A 1 683 ? 180.558 145.880 226.937 1.00 78.58 683 LYS A N 1
ATOM 5318 C CA . LYS A 1 683 ? 180.842 147.190 226.375 1.00 78.58 683 LYS A CA 1
ATOM 5319 C C . LYS A 1 683 ? 181.669 147.027 225.111 1.00 78.58 683 LYS A C 1
ATOM 5320 O O . LYS A 1 683 ? 182.430 146.067 224.968 1.00 78.58 683 LYS A O 1
ATOM 5326 N N . THR A 1 684 ? 181.514 147.980 224.192 1.00 78.99 684 THR A N 1
ATOM 5327 C CA . THR A 1 684 ? 182.277 147.988 222.945 1.00 78.99 684 THR A CA 1
ATOM 5328 C C . THR A 1 684 ? 183.650 148.605 223.212 1.00 78.99 684 THR A C 1
ATOM 5329 O O . THR A 1 684 ? 183.987 149.700 222.758 1.00 78.99 684 THR A O 1
ATOM 5333 N N . VAL A 1 685 ? 184.453 147.866 223.976 1.00 77.18 685 VAL A N 1
ATOM 5334 C CA . VAL A 1 685 ? 185.741 148.373 224.428 1.00 77.18 685 VAL A CA 1
ATOM 5335 C C . VAL A 1 685 ? 186.698 148.480 223.249 1.00 77.18 685 VAL A C 1
ATOM 5336 O O . VAL A 1 685 ? 186.655 147.671 222.313 1.00 77.18 685 VAL A O 1
ATOM 5340 N N . SER A 1 686 ? 187.546 149.504 223.274 1.00 74.27 686 SER A N 1
ATOM 5341 C CA . SER A 1 686 ? 188.601 149.640 222.287 1.00 74.27 686 SER A CA 1
ATOM 5342 C C . SER A 1 686 ? 189.893 149.028 222.815 1.00 74.27 686 SER A C 1
ATOM 5343 O O . SER A 1 686 ? 190.113 148.924 224.023 1.00 74.27 686 SER A O 1
ATOM 5346 N N . ILE A 1 687 ? 190.757 148.616 221.887 1.00 73.78 687 ILE A N 1
ATOM 5347 C CA . ILE A 1 687 ? 191.995 147.930 222.230 1.00 73.78 687 ILE A CA 1
ATOM 5348 C C . ILE A 1 687 ? 193.157 148.622 221.533 1.00 73.78 687 ILE A C 1
ATOM 5349 O O . ILE A 1 687 ? 192.999 149.258 220.490 1.00 73.78 687 ILE A O 1
ATOM 5354 N N . LEU A 1 688 ? 194.338 148.488 222.131 1.00 77.45 688 LEU A N 1
ATOM 5355 C CA . LEU A 1 688 ? 195.558 149.077 221.586 1.00 77.45 688 LEU A CA 1
ATOM 5356 C C . LEU A 1 688 ? 196.703 148.138 221.932 1.00 77.45 688 LEU A C 1
ATOM 5357 O O . LEU A 1 688 ? 197.073 148.019 223.104 1.00 77.45 688 LEU A O 1
ATOM 5362 N N . ALA A 1 689 ? 197.258 147.474 220.923 1.00 81.63 689 ALA A N 1
ATOM 5363 C CA . ALA A 1 689 ? 198.289 146.464 221.118 1.00 81.63 689 ALA A CA 1
ATOM 5364 C C . ALA A 1 689 ? 199.590 146.938 220.487 1.00 81.63 689 ALA A C 1
ATOM 5365 O O . ALA A 1 689 ? 199.672 147.078 219.263 1.00 81.63 689 ALA A O 1
ATOM 5367 N N . ASP A 1 690 ? 200.599 147.175 221.326 1.00 87.21 690 ASP A N 1
ATOM 5368 C CA . ASP A 1 690 ? 201.948 147.515 220.870 1.00 87.21 690 ASP A CA 1
ATOM 5369 C C . ASP A 1 690 ? 201.935 148.708 219.920 1.00 87.21 690 ASP A C 1
ATOM 5370 O O . ASP A 1 690 ? 202.659 148.745 218.924 1.00 87.21 690 ASP A O 1
ATOM 5375 N N . GLY A 1 691 ? 201.098 149.695 220.228 1.00 86.26 691 GLY A N 1
ATOM 5376 C CA . GLY A 1 691 ? 200.984 150.866 219.387 1.00 86.26 691 GLY A CA 1
ATOM 5377 C C . GLY A 1 691 ? 200.143 150.684 218.146 1.00 86.26 691 GLY A C 1
ATOM 5378 O O . GLY A 1 691 ? 200.152 151.564 217.277 1.00 86.26 691 GLY A O 1
ATOM 5379 N N . ASN A 1 692 ? 199.419 149.575 218.028 1.00 85.60 692 ASN A N 1
ATOM 5380 C CA . ASN A 1 692 ? 198.559 149.313 216.885 1.00 85.60 692 ASN A CA 1
ATOM 5381 C C . ASN A 1 692 ? 197.114 149.195 217.343 1.00 85.60 692 ASN A C 1
ATOM 5382 O O . ASN A 1 692 ? 196.817 148.502 218.319 1.00 85.60 692 ASN A O 1
ATOM 5387 N N . VAL A 1 693 ? 196.217 149.878 216.630 1.00 77.92 693 VAL A N 1
ATOM 5388 C CA . VAL A 1 693 ? 194.800 149.763 216.933 1.00 77.92 693 VAL A CA 1
ATOM 5389 C C . VAL A 1 693 ? 194.302 148.381 216.532 1.00 77.92 693 VAL A C 1
ATOM 5390 O O . VAL A 1 693 ? 194.637 147.854 215.464 1.00 77.92 693 VAL A O 1
ATOM 5394 N N . HIS A 1 694 ? 193.493 147.785 217.402 1.00 79.41 694 HIS A N 1
ATOM 5395 C CA . HIS A 1 694 ? 192.898 146.484 217.157 1.00 79.41 694 HIS A CA 1
ATOM 5396 C C . HIS A 1 694 ? 191.395 146.651 216.997 1.00 79.41 694 HIS A C 1
ATOM 5397 O O . HIS A 1 694 ? 190.803 147.599 217.518 1.00 79.41 694 HIS A O 1
ATOM 5404 N N . ALA A 1 695 ? 190.788 145.733 216.256 1.00 80.25 695 ALA A N 1
ATOM 5405 C CA . ALA A 1 695 ? 189.356 145.806 216.016 1.00 80.25 695 ALA A CA 1
ATOM 5406 C C . ALA A 1 695 ? 188.604 145.697 217.338 1.00 80.25 695 ALA A C 1
ATOM 5407 O O . ALA A 1 695 ? 188.963 144.864 218.182 1.00 80.25 695 ALA A O 1
ATOM 5409 N N . PRO A 1 696 ? 187.580 146.517 217.565 1.00 78.69 696 PRO A N 1
ATOM 5410 C CA . PRO A 1 696 ? 186.843 146.439 218.830 1.00 78.69 696 PRO A CA 1
ATOM 5411 C C . PRO A 1 696 ? 186.193 145.076 219.010 1.00 78.69 696 PRO A C 1
ATOM 5412 O O . PRO A 1 696 ? 185.710 144.465 218.056 1.00 78.69 696 PRO A O 1
ATOM 5416 N N . GLU A 1 697 ? 186.195 144.599 220.251 1.00 86.17 697 GLU A N 1
ATOM 5417 C CA . GLU A 1 697 ? 185.520 143.363 220.614 1.00 86.17 697 GLU A CA 1
ATOM 5418 C C . GLU A 1 697 ? 184.723 143.601 221.886 1.00 86.17 697 GLU A C 1
ATOM 5419 O O . GLU A 1 697 ? 185.228 144.201 222.838 1.00 86.17 697 GLU A O 1
ATOM 5425 N N . VAL A 1 698 ? 183.483 143.131 221.896 1.00 85.87 698 VAL A N 1
ATOM 5426 C CA . VAL A 1 698 ? 182.596 143.352 223.032 1.00 85.87 698 VAL A CA 1
ATOM 5427 C C . VAL A 1 698 ? 183.005 142.427 224.169 1.00 85.87 698 VAL A C 1
ATOM 5428 O O . VAL A 1 698 ? 183.203 141.223 223.965 1.00 85.87 698 VAL A O 1
ATOM 5432 N N . VAL A 1 699 ? 183.146 142.991 225.369 1.00 87.58 699 VAL A N 1
ATOM 5433 C CA . VAL A 1 699 ? 183.475 142.184 226.537 1.00 87.58 699 VAL A CA 1
ATOM 5434 C C . VAL A 1 699 ? 182.353 141.182 226.759 1.00 87.58 699 VAL A C 1
ATOM 5435 O O . VAL A 1 699 ? 181.190 141.559 226.948 1.00 87.58 699 VAL A O 1
ATOM 5439 N N . THR A 1 700 ? 182.689 139.897 226.709 1.00 88.92 700 THR A N 1
ATOM 5440 C CA . THR A 1 700 ? 181.718 138.825 226.879 1.00 88.92 700 THR A CA 1
ATOM 5441 C C . THR A 1 700 ? 182.195 137.908 227.993 1.00 88.92 700 THR A C 1
ATOM 5442 O O . THR A 1 700 ? 183.236 137.256 227.861 1.00 88.92 700 THR A O 1
ATOM 5446 N N . GLY A 1 701 ? 181.439 137.862 229.087 1.00 89.20 701 GLY A N 1
ATOM 5447 C CA . GLY A 1 701 ? 181.833 137.051 230.221 1.00 89.20 701 GLY A CA 1
ATOM 5448 C C . GLY A 1 701 ? 183.003 137.602 230.997 1.00 89.20 701 GLY A C 1
ATOM 5449 O O . GLY A 1 701 ? 183.440 136.981 231.969 1.00 89.20 701 GLY A O 1
ATOM 5450 N N . GLY A 1 702 ? 183.511 138.769 230.610 1.00 90.01 702 GLY A N 1
ATOM 5451 C CA . GLY A 1 702 ? 184.685 139.326 231.253 1.00 90.01 702 GLY A CA 1
ATOM 5452 C C . GLY A 1 702 ? 185.998 138.916 230.626 1.00 90.01 702 GLY A C 1
ATOM 5453 O O . GLY A 1 702 ? 187.054 139.125 231.229 1.00 90.01 702 GLY A O 1
ATOM 5454 N N . GLN A 1 703 ? 185.964 138.337 229.427 1.00 91.38 703 GLN A N 1
ATOM 5455 C CA . GLN A 1 703 ? 187.175 137.946 228.721 1.00 91.38 703 GLN A CA 1
ATOM 5456 C C . GLN A 1 703 ? 187.172 138.560 227.331 1.00 91.38 703 GLN A C 1
ATOM 5457 O O . GLN A 1 703 ? 186.133 138.607 226.667 1.00 91.38 703 GLN A O 1
ATOM 5463 N N . VAL A 1 704 ? 188.341 139.030 226.898 1.00 91.41 704 VAL A N 1
ATOM 5464 C CA . VAL A 1 704 ? 188.530 139.576 225.560 1.00 91.41 704 VAL A CA 1
ATOM 5465 C C . VAL A 1 704 ? 189.631 138.783 224.874 1.00 91.41 704 VAL A C 1
ATOM 5466 O O . VAL A 1 704 ? 190.715 138.603 225.440 1.00 91.41 704 VAL A O 1
ATOM 5470 N N . THR A 1 705 ? 189.356 138.317 223.661 1.00 91.33 705 THR A N 1
ATOM 5471 C CA . THR A 1 705 ? 190.314 137.559 222.870 1.00 91.33 705 THR A CA 1
ATOM 5472 C C . THR A 1 705 ? 190.966 138.486 221.855 1.00 91.33 705 THR A C 1
ATOM 5473 O O . THR A 1 705 ? 190.283 139.293 221.218 1.00 91.33 705 THR A O 1
ATOM 5477 N N . LEU A 1 706 ? 192.280 138.374 221.713 1.00 90.17 706 LEU A N 1
ATOM 5478 C CA . LEU A 1 706 ? 193.006 139.183 220.749 1.00 90.17 706 LEU A CA 1
ATOM 5479 C C . LEU A 1 706 ? 193.306 138.364 219.496 1.00 90.17 706 LEU A C 1
ATOM 5480 O O . LEU A 1 706 ? 193.419 137.137 219.538 1.00 90.17 706 LEU A O 1
ATOM 5485 N N . ASP A 1 707 ? 193.432 139.061 218.370 1.00 88.71 707 ASP A N 1
ATOM 5486 C CA . ASP A 1 707 ? 193.698 138.410 217.095 1.00 88.71 707 ASP A CA 1
ATOM 5487 C C . ASP A 1 707 ? 195.175 138.123 216.869 1.00 88.71 707 ASP A C 1
ATOM 5488 O O . ASP A 1 707 ? 195.522 137.504 215.859 1.00 88.71 707 ASP A O 1
ATOM 5493 N N . TYR A 1 708 ? 196.046 138.549 217.776 1.00 91.59 708 TYR A N 1
ATOM 5494 C CA . TYR A 1 708 ? 197.469 138.257 217.671 1.00 91.59 708 TYR A CA 1
ATOM 5495 C C . TYR A 1 708 ? 198.085 138.421 219.052 1.00 91.59 708 TYR A C 1
ATOM 5496 O O . TYR A 1 708 ? 197.460 138.955 219.972 1.00 91.59 708 TYR A O 1
ATOM 5505 N N . SER A 1 709 ? 199.320 137.949 219.187 1.00 92.86 709 SER A N 1
ATOM 5506 C CA . SER A 1 709 ? 200.070 138.182 220.410 1.00 92.86 709 SER A CA 1
ATOM 5507 C C . SER A 1 709 ? 200.381 139.666 220.553 1.00 92.86 709 SER A C 1
ATOM 5508 O O . SER A 1 709 ? 200.487 140.399 219.567 1.00 92.86 709 SER A O 1
ATOM 5511 N N . ALA A 1 710 ? 200.522 140.110 221.800 1.00 90.39 710 ALA A N 1
ATOM 5512 C CA . ALA A 1 710 ? 200.699 141.533 222.076 1.00 90.39 710 ALA A CA 1
ATOM 5513 C C . ALA A 1 710 ? 201.340 141.695 223.446 1.00 90.39 710 ALA A C 1
ATOM 5514 O O . ALA A 1 710 ? 200.779 141.251 224.451 1.00 90.39 710 ALA A O 1
ATOM 5516 N N . ALA A 1 711 ? 202.511 142.334 223.482 1.00 88.51 711 ALA A N 1
ATOM 5517 C CA . ALA A 1 711 ? 203.203 142.537 224.750 1.00 88.51 711 ALA A CA 1
ATOM 5518 C C . ALA A 1 711 ? 202.453 143.515 225.644 1.00 88.51 711 ALA A C 1
ATOM 5519 O O . ALA A 1 711 ? 202.244 143.246 226.833 1.00 88.51 711 ALA A O 1
ATOM 5521 N N . VAL A 1 712 ? 202.042 144.654 225.095 1.00 85.54 712 VAL A N 1
ATOM 5522 C CA . VAL A 1 712 ? 201.359 145.696 225.850 1.00 85.54 712 VAL A CA 1
ATOM 5523 C C . VAL A 1 712 ? 199.977 145.901 225.251 1.00 85.54 712 VAL A C 1
ATOM 5524 O O . VAL A 1 712 ? 199.846 146.129 224.044 1.00 85.54 712 VAL A O 1
ATOM 5528 N N . VAL A 1 713 ? 198.950 145.814 226.092 1.00 82.04 713 VAL A N 1
ATOM 5529 C CA . VAL A 1 713 ? 197.572 146.015 225.665 1.00 82.04 713 VAL A CA 1
ATOM 5530 C C . VAL A 1 713 ? 196.908 146.999 226.614 1.00 82.04 713 VAL A C 1
ATOM 5531 O O . VAL A 1 713 ? 196.991 146.845 227.837 1.00 82.04 713 VAL A O 1
ATOM 5535 N N . HIS A 1 714 ? 196.253 148.011 226.053 1.00 79.73 714 HIS A N 1
ATOM 5536 C CA . HIS A 1 714 ? 195.378 148.901 226.800 1.00 79.73 714 HIS A CA 1
ATOM 5537 C C . HIS A 1 714 ? 193.968 148.742 226.257 1.00 79.73 714 HIS A C 1
ATOM 5538 O O . HIS A 1 714 ? 193.722 149.003 225.075 1.00 79.73 714 HIS A O 1
ATOM 5545 N N . VAL A 1 715 ? 193.049 148.314 227.114 1.00 77.00 715 VAL A N 1
ATOM 5546 C CA . VAL A 1 715 ? 191.690 147.988 226.706 1.00 77.00 715 VAL A CA 1
ATOM 5547 C C . VAL A 1 715 ? 190.712 148.771 227.567 1.00 77.00 715 VAL A C 1
ATOM 5548 O O . VAL A 1 715 ? 190.826 148.786 228.797 1.00 77.00 715 VAL A O 1
ATOM 5552 N N . GLY A 1 716 ? 189.756 149.426 226.920 1.00 77.34 716 GLY A N 1
ATOM 5553 C CA . GLY A 1 716 ? 188.770 150.204 227.638 1.00 77.34 716 GLY A CA 1
ATOM 5554 C C . GLY A 1 716 ? 187.824 150.891 226.676 1.00 77.34 716 GLY A C 1
ATOM 5555 O O . GLY A 1 716 ? 187.857 150.656 225.466 1.00 77.34 716 GLY A O 1
ATOM 5556 N N . LEU A 1 717 ? 186.978 151.746 227.243 1.00 76.37 717 LEU A N 1
ATOM 5557 C CA . LEU A 1 717 ? 185.994 152.460 226.450 1.00 76.37 717 LEU A CA 1
ATOM 5558 C C . LEU A 1 717 ? 186.686 153.435 225.499 1.00 76.37 717 LEU A C 1
ATOM 5559 O O . LEU A 1 717 ? 187.681 154.067 225.861 1.00 76.37 717 LEU A O 1
ATOM 5564 N N . PRO A 1 718 ? 186.178 153.577 224.278 1.00 77.07 718 PRO A N 1
ATOM 5565 C CA . PRO A 1 718 ? 186.801 154.499 223.325 1.00 77.07 718 PRO A CA 1
ATOM 5566 C C . PRO A 1 718 ? 186.602 155.946 223.742 1.00 77.07 718 PRO A C 1
ATOM 5567 O O . PRO A 1 718 ? 185.695 156.289 224.502 1.00 77.07 718 PRO A O 1
ATOM 5571 N N . ILE A 1 719 ? 187.479 156.803 223.228 1.00 77.57 719 ILE A N 1
ATOM 5572 C CA . ILE A 1 719 ? 187.469 158.227 223.536 1.00 77.57 719 ILE A CA 1
ATOM 5573 C C . ILE A 1 719 ? 187.218 158.999 222.249 1.00 77.57 719 ILE A C 1
ATOM 5574 O O . ILE A 1 719 ? 187.896 158.773 221.241 1.00 77.57 719 ILE A O 1
ATOM 5579 N N . GLU A 1 720 ? 186.244 159.902 222.286 1.00 78.90 720 GLU A N 1
ATOM 5580 C CA . GLU A 1 720 ? 185.912 160.765 221.160 1.00 78.90 720 GLU A CA 1
ATOM 5581 C C . GLU A 1 720 ? 186.443 162.162 221.444 1.00 78.90 720 GLU A C 1
ATOM 5582 O O . GLU A 1 720 ? 186.031 162.799 222.419 1.00 78.90 720 GLU A O 1
ATOM 5588 N N . SER A 1 721 ? 187.352 162.634 220.595 1.00 75.40 721 SER A N 1
ATOM 5589 C CA . SER A 1 721 ? 187.998 163.927 220.763 1.00 75.40 721 SER A CA 1
ATOM 5590 C C . SER A 1 721 ? 187.829 164.752 219.498 1.00 75.40 721 SER A C 1
ATOM 5591 O O . SER A 1 721 ? 188.103 164.273 218.394 1.00 75.40 721 SER A O 1
ATOM 5594 N N . ASP A 1 722 ? 187.393 166.000 219.661 1.00 76.71 722 ASP A N 1
ATOM 5595 C CA . ASP A 1 722 ? 187.042 166.850 218.534 1.00 76.71 722 ASP A CA 1
ATOM 5596 C C . ASP A 1 722 ? 187.647 168.235 218.701 1.00 76.71 722 ASP A C 1
ATOM 5597 O O . ASP A 1 722 ? 187.646 168.794 219.800 1.00 76.71 722 ASP A O 1
ATOM 5602 N N . ILE A 1 723 ? 188.164 168.780 217.602 1.00 76.29 723 ILE A N 1
ATOM 5603 C CA . ILE A 1 723 ? 188.572 170.176 217.523 1.00 76.29 723 ILE A CA 1
ATOM 5604 C C . ILE A 1 723 ? 187.980 170.773 216.258 1.00 76.29 723 ILE A C 1
ATOM 5605 O O . ILE A 1 723 ? 188.067 170.189 215.174 1.00 76.29 723 ILE A O 1
ATOM 5610 N N . GLU A 1 724 ? 187.379 171.952 216.398 1.00 81.93 724 GLU A N 1
ATOM 5611 C CA . GLU A 1 724 ? 186.746 172.605 215.257 1.00 81.93 724 GLU A CA 1
ATOM 5612 C C . GLU A 1 724 ? 186.895 174.102 215.492 1.00 81.93 724 GLU A C 1
ATOM 5613 O O . GLU A 1 724 ? 186.514 174.600 216.555 1.00 81.93 724 GLU A O 1
ATOM 5619 N N . THR A 1 725 ? 187.497 174.800 214.532 1.00 78.73 725 THR A N 1
ATOM 5620 C CA . THR A 1 725 ? 187.957 176.163 214.753 1.00 78.73 725 THR A CA 1
ATOM 5621 C C . THR A 1 725 ? 186.869 177.186 214.441 1.00 78.73 725 THR A C 1
ATOM 5622 O O . THR A 1 725 ? 185.817 176.872 213.879 1.00 78.73 725 THR A O 1
ATOM 5626 N N . LEU A 1 726 ? 187.148 178.433 214.818 1.00 77.23 726 LEU A N 1
ATOM 5627 C CA . LEU A 1 726 ? 186.207 179.518 214.605 1.00 77.23 726 LEU A CA 1
ATOM 5628 C C . LEU A 1 726 ? 186.086 179.846 213.119 1.00 77.23 726 LEU A C 1
ATOM 5629 O O . LEU A 1 726 ? 186.998 179.568 212.336 1.00 77.23 726 LEU A O 1
ATOM 5634 N N . PRO A 1 727 ? 184.964 180.431 212.704 1.00 77.56 727 PRO A N 1
ATOM 5635 C CA . PRO A 1 727 ? 184.864 180.934 211.331 1.00 77.56 727 PRO A CA 1
ATOM 5636 C C . PRO A 1 727 ? 185.854 182.065 211.098 1.00 77.56 727 PRO A C 1
ATOM 5637 O O . PRO A 1 727 ? 186.181 182.827 212.009 1.00 77.56 727 PRO A O 1
ATOM 5641 N N . ILE A 1 728 ? 186.331 182.171 209.860 1.00 78.85 728 ILE A N 1
ATOM 5642 C CA . ILE A 1 728 ? 187.300 183.205 209.519 1.00 78.85 728 ILE A CA 1
ATOM 5643 C C . ILE A 1 728 ? 186.581 184.543 209.411 1.00 78.85 728 ILE A C 1
ATOM 5644 O O . ILE A 1 728 ? 185.630 184.693 208.636 1.00 78.85 728 ILE A O 1
ATOM 5649 N N . SER A 1 729 ? 187.036 185.522 210.189 1.00 81.03 729 SER A N 1
ATOM 5650 C CA . SER A 1 729 ? 186.461 186.860 210.161 1.00 81.03 729 SER A CA 1
ATOM 5651 C C . SER A 1 729 ? 187.506 187.845 210.661 1.00 81.03 729 SER A C 1
ATOM 5652 O O . SER A 1 729 ? 188.495 187.461 211.290 1.00 81.03 729 SER A O 1
ATOM 5655 N N . SER A 1 730 ? 187.273 189.124 210.374 1.00 80.92 730 SER A N 1
ATOM 5656 C CA . SER A 1 730 ? 188.225 190.163 210.738 1.00 80.92 730 SER A CA 1
ATOM 5657 C C . SER A 1 730 ? 187.485 191.470 210.975 1.00 80.92 730 SER A C 1
ATOM 5658 O O . SER A 1 730 ? 186.328 191.635 210.581 1.00 80.92 730 SER A O 1
ATOM 5661 N N . SER A 1 731 ? 188.174 192.401 211.628 1.00 84.33 731 SER A N 1
ATOM 5662 C CA . SER A 1 731 ? 187.603 193.693 211.969 1.00 84.33 731 SER A CA 1
ATOM 5663 C C . SER A 1 731 ? 187.620 194.623 210.758 1.00 84.33 731 SER A C 1
ATOM 5664 O O . SER A 1 731 ? 188.152 194.297 209.694 1.00 84.33 731 SER A O 1
ATOM 5667 N N . GLY A 1 732 ? 187.032 195.806 210.929 1.00 85.26 732 GLY A N 1
ATOM 5668 C CA . GLY A 1 732 ? 186.990 196.771 209.841 1.00 85.26 732 GLY A CA 1
ATOM 5669 C C . GLY A 1 732 ? 186.151 196.255 208.689 1.00 85.26 732 GLY A C 1
ATOM 5670 O O . GLY A 1 732 ? 184.967 195.939 208.843 1.00 85.26 732 GLY A O 1
ATOM 5671 N N . ALA A 1 733 ? 186.761 196.183 207.509 1.00 81.53 733 ALA A N 1
ATOM 5672 C CA . ALA A 1 733 ? 186.111 195.551 206.370 1.00 81.53 733 ALA A CA 1
ATOM 5673 C C . ALA A 1 733 ? 186.198 194.039 206.524 1.00 81.53 733 ALA A C 1
ATOM 5674 O O . ALA A 1 733 ? 187.228 193.437 206.204 1.00 81.53 733 ALA A O 1
ATOM 5676 N N . THR A 1 734 ? 185.129 193.420 207.016 1.00 82.39 734 THR A N 1
ATOM 5677 C CA . THR A 1 734 ? 185.196 192.018 207.391 1.00 82.39 734 THR A CA 1
ATOM 5678 C C . THR A 1 734 ? 185.283 191.120 206.161 1.00 82.39 734 THR A C 1
ATOM 5679 O O . THR A 1 734 ? 185.030 191.530 205.026 1.00 82.39 734 THR A O 1
ATOM 5683 N N . VAL A 1 735 ? 185.658 189.868 206.414 1.00 82.79 735 VAL A N 1
ATOM 5684 C CA . VAL A 1 735 ? 185.652 188.805 205.424 1.00 82.79 735 VAL A CA 1
ATOM 5685 C C . VAL A 1 735 ? 184.682 187.694 205.800 1.00 82.79 735 VAL A C 1
ATOM 5686 O O . VAL A 1 735 ? 184.609 186.678 205.109 1.00 82.79 735 VAL A O 1
ATOM 5690 N N . ARG A 1 736 ? 183.936 187.870 206.893 1.00 80.83 736 ARG A N 1
ATOM 5691 C CA . ARG A 1 736 ? 182.977 186.856 207.317 1.00 80.83 736 ARG A CA 1
ATOM 5692 C C . ARG A 1 736 ? 181.895 186.657 206.265 1.00 80.83 736 ARG A C 1
ATOM 5693 O O . ARG A 1 736 ? 181.489 185.525 205.980 1.00 80.83 736 ARG A O 1
ATOM 5701 N N . ASP A 1 737 ? 181.415 187.753 205.676 1.00 86.65 737 ASP A N 1
ATOM 5702 C CA . ASP A 1 737 ? 180.398 187.652 204.636 1.00 86.65 737 ASP A CA 1
ATOM 5703 C C . ASP A 1 737 ? 180.938 186.984 203.378 1.00 86.65 737 ASP A C 1
ATOM 5704 O O . ASP A 1 737 ? 180.167 186.409 202.603 1.00 86.65 737 ASP A O 1
ATOM 5709 N N . SER A 1 738 ? 182.246 187.059 203.152 1.00 84.74 738 SER A N 1
ATOM 5710 C CA . SER A 1 738 ? 182.824 186.519 201.931 1.00 84.74 738 SER A CA 1
ATOM 5711 C C . SER A 1 738 ? 182.786 184.997 201.931 1.00 84.74 738 SER A C 1
ATOM 5712 O O . SER A 1 738 ? 182.989 184.352 202.963 1.00 84.74 738 SER A O 1
ATOM 5715 N N . HIS A 1 739 ? 182.516 184.425 200.760 1.00 81.97 739 HIS A N 1
ATOM 5716 C CA . HIS A 1 739 ? 182.637 182.985 200.591 1.00 81.97 739 HIS A CA 1
ATOM 5717 C C . HIS A 1 739 ? 184.090 182.566 200.773 1.00 81.97 739 HIS A C 1
ATOM 5718 O O . HIS A 1 739 ? 185.011 183.270 200.353 1.00 81.97 739 HIS A O 1
ATOM 5725 N N . LYS A 1 740 ? 184.296 181.419 201.412 1.00 84.30 740 LYS A N 1
ATOM 5726 C CA . LYS A 1 740 ? 185.635 180.905 201.655 1.00 84.30 740 LYS A CA 1
ATOM 5727 C C . LYS A 1 740 ? 185.683 179.422 201.324 1.00 84.30 740 LYS A C 1
ATOM 5728 O O . LYS A 1 740 ? 184.663 178.728 201.326 1.00 84.30 740 LYS A O 1
ATOM 5734 N N . ALA A 1 741 ? 186.890 178.944 201.036 1.00 84.33 741 ALA A N 1
ATOM 5735 C CA . ALA A 1 741 ? 187.095 177.549 200.666 1.00 84.33 741 ALA A CA 1
ATOM 5736 C C . ALA A 1 741 ? 188.458 177.106 201.168 1.00 84.33 741 ALA A C 1
ATOM 5737 O O . ALA A 1 741 ? 189.472 177.728 200.836 1.00 84.33 741 ALA A O 1
ATOM 5739 N N . ILE A 1 742 ? 188.481 176.040 201.964 1.00 81.65 742 ILE A N 1
ATOM 5740 C CA . ILE A 1 742 ? 189.713 175.455 202.478 1.00 81.65 742 ILE A CA 1
ATOM 5741 C C . ILE A 1 742 ? 189.984 174.174 201.705 1.00 81.65 742 ILE A C 1
ATOM 5742 O O . ILE A 1 742 ? 189.113 173.301 201.618 1.00 81.65 742 ILE A O 1
ATOM 5747 N N . VAL A 1 743 ? 191.190 174.057 201.154 1.00 82.61 743 VAL A N 1
ATOM 5748 C CA . VAL A 1 743 ? 191.566 172.915 200.337 1.00 82.61 743 VAL A CA 1
ATOM 5749 C C . VAL A 1 743 ? 192.583 172.022 201.041 1.00 82.61 743 VAL A C 1
ATOM 5750 O O . VAL A 1 743 ? 192.478 170.796 200.981 1.00 82.61 743 VAL A O 1
ATOM 5754 N N . GLY A 1 744 ? 193.565 172.615 201.726 1.00 79.40 744 GLY A N 1
ATOM 5755 C CA . GLY A 1 744 ? 194.572 171.853 202.427 1.00 79.40 744 GLY A CA 1
ATOM 5756 C C . GLY A 1 744 ? 194.739 172.370 203.844 1.00 79.40 744 GLY A C 1
ATOM 5757 O O . GLY A 1 744 ? 194.220 173.428 204.205 1.00 79.40 744 GLY A O 1
ATOM 5758 N N . VAL A 1 745 ? 195.458 171.594 204.649 1.00 76.47 745 VAL A N 1
ATOM 5759 C CA . VAL A 1 745 ? 195.662 171.940 206.052 1.00 76.47 745 VAL A CA 1
ATOM 5760 C C . VAL A 1 745 ? 197.073 171.542 206.456 1.00 76.47 745 VAL A C 1
ATOM 5761 O O . VAL A 1 745 ? 197.489 170.400 206.245 1.00 76.47 745 VAL A O 1
ATOM 5765 N N . GLY A 1 746 ? 197.808 172.488 207.033 1.00 76.40 746 GLY A N 1
ATOM 5766 C CA . GLY A 1 746 ? 199.043 172.175 207.723 1.00 76.40 746 GLY A CA 1
ATOM 5767 C C . GLY A 1 746 ? 198.810 172.270 209.215 1.00 76.40 746 GLY A C 1
ATOM 5768 O O . GLY A 1 746 ? 198.300 173.285 209.693 1.00 76.40 746 GLY A O 1
ATOM 5769 N N . ILE A 1 747 ? 199.156 171.231 209.970 1.00 73.62 747 ILE A N 1
ATOM 5770 C CA . ILE A 1 747 ? 198.728 171.112 211.353 1.00 73.62 747 ILE A CA 1
ATOM 5771 C C . ILE A 1 747 ? 199.881 171.327 212.327 1.00 73.62 747 ILE A C 1
ATOM 5772 O O . ILE A 1 747 ? 199.693 171.937 213.381 1.00 73.62 747 ILE A O 1
ATOM 5777 N N . GLN A 1 748 ? 201.078 170.836 211.997 1.00 74.25 748 GLN A N 1
ATOM 5778 C CA . GLN A 1 748 ? 202.238 170.900 212.892 1.00 74.25 748 GLN A CA 1
ATOM 5779 C C . GLN A 1 748 ? 202.019 170.070 214.156 1.00 74.25 748 GLN A C 1
ATOM 5780 O O . GLN A 1 748 ? 202.147 170.576 215.271 1.00 74.25 748 GLN A O 1
ATOM 5786 N N . LEU A 1 749 ? 201.666 168.796 213.985 1.00 77.25 749 LEU A N 1
ATOM 5787 C CA . LEU A 1 749 ? 201.602 167.884 215.119 1.00 77.25 749 LEU A CA 1
ATOM 5788 C C . LEU A 1 749 ? 202.978 167.735 215.749 1.00 77.25 749 LEU A C 1
ATOM 5789 O O . LEU A 1 749 ? 204.005 167.994 215.118 1.00 77.25 749 LEU A O 1
ATOM 5794 N N . GLU A 1 750 ? 202.998 167.308 217.007 1.00 81.21 750 GLU A N 1
ATOM 5795 C CA . GLU A 1 750 ? 204.243 166.913 217.657 1.00 81.21 750 GLU A CA 1
ATOM 5796 C C . GLU A 1 750 ? 203.921 165.717 218.541 1.00 81.21 750 GLU A C 1
ATOM 5797 O O . GLU A 1 750 ? 202.984 165.771 219.343 1.00 81.21 750 GLU A O 1
ATOM 5803 N N . LYS A 1 751 ? 204.673 164.631 218.363 1.00 82.35 751 LYS A N 1
ATOM 5804 C CA . LYS A 1 751 ? 204.451 163.379 219.081 1.00 82.35 751 LYS A CA 1
ATOM 5805 C C . LYS A 1 751 ? 202.985 162.950 218.986 1.00 82.35 751 LYS A C 1
ATOM 5806 O O . LYS A 1 751 ? 202.271 162.849 219.985 1.00 82.35 751 LYS A O 1
ATOM 5812 N N . SER A 1 752 ? 202.540 162.717 217.753 1.00 83.09 752 SER A N 1
ATOM 5813 C CA . SER A 1 752 ? 201.150 162.374 217.498 1.00 83.09 752 SER A CA 1
ATOM 5814 C C . SER A 1 752 ? 201.062 161.434 216.305 1.00 83.09 752 SER A C 1
ATOM 5815 O O . SER A 1 752 ? 202.007 161.297 215.525 1.00 83.09 752 SER A O 1
ATOM 5818 N N . ARG A 1 753 ? 199.908 160.782 216.172 1.00 87.92 753 ARG A N 1
ATOM 5819 C CA . ARG A 1 753 ? 199.727 159.773 215.131 1.00 87.92 753 ARG A CA 1
ATOM 5820 C C . ARG A 1 753 ? 198.244 159.530 214.909 1.00 87.92 753 ARG A C 1
ATOM 5821 O O . ARG A 1 753 ? 197.548 159.091 215.830 1.00 87.92 753 ARG A O 1
ATOM 5829 N N . GLY A 1 754 ? 197.760 159.808 213.698 1.00 79.77 754 GLY A N 1
ATOM 5830 C CA . GLY A 1 754 ? 196.406 159.441 213.327 1.00 79.77 754 GLY A CA 1
ATOM 5831 C C . GLY A 1 754 ? 195.396 160.571 213.291 1.00 79.77 754 GLY A C 1
ATOM 5832 O O . GLY A 1 754 ? 194.262 160.402 213.747 1.00 79.77 754 GLY A O 1
ATOM 5833 N N . VAL A 1 755 ? 195.785 161.726 212.751 1.00 81.94 755 VAL A N 1
ATOM 5834 C CA . VAL A 1 755 ? 194.882 162.871 212.740 1.00 81.94 755 VAL A CA 1
ATOM 5835 C C . VAL A 1 755 ? 193.919 162.781 211.559 1.00 81.94 755 VAL A C 1
ATOM 5836 O O . VAL A 1 755 ? 194.304 162.509 210.416 1.00 81.94 755 VAL A O 1
ATOM 5840 N N . PHE A 1 756 ? 192.641 163.027 211.845 1.00 78.13 756 PHE A N 1
ATOM 5841 C CA . PHE A 1 756 ? 191.603 163.124 210.829 1.00 78.13 756 PHE A CA 1
ATOM 5842 C C . PHE A 1 756 ? 191.215 164.587 210.675 1.00 78.13 756 PHE A C 1
ATOM 5843 O O . PHE A 1 756 ? 191.339 165.375 211.615 1.00 78.13 756 PHE A O 1
ATOM 5851 N N . ALA A 1 757 ? 190.741 164.950 209.485 1.00 81.90 757 ALA A N 1
ATOM 5852 C CA . ALA A 1 757 ? 190.330 166.323 209.236 1.00 81.90 757 ALA A CA 1
ATOM 5853 C C . ALA A 1 757 ? 189.259 166.348 208.157 1.00 81.90 757 ALA A C 1
ATOM 5854 O O . ALA A 1 757 ? 189.127 165.413 207.363 1.00 81.90 757 ALA A O 1
ATOM 5856 N N . ALA A 1 758 ? 188.498 167.437 208.138 1.00 83.06 758 ALA A N 1
ATOM 5857 C CA . ALA A 1 758 ? 187.444 167.655 207.153 1.00 83.06 758 ALA A CA 1
ATOM 5858 C C . ALA A 1 758 ? 186.993 169.107 207.256 1.00 83.06 758 ALA A C 1
ATOM 5859 O O . ALA A 1 758 ? 187.583 169.913 207.981 1.00 83.06 758 ALA A O 1
ATOM 5861 N N . ARG A 1 759 ? 185.939 169.433 206.518 1.00 84.10 759 ARG A N 1
ATOM 5862 C CA . ARG A 1 759 ? 185.313 170.743 206.565 1.00 84.10 759 ARG A CA 1
ATOM 5863 C C . ARG A 1 759 ? 184.081 170.688 207.460 1.00 84.10 759 ARG A C 1
ATOM 5864 O O . ARG A 1 759 ? 183.316 169.721 207.432 1.00 84.10 759 ARG A O 1
ATOM 5872 N N . SER A 1 760 ? 183.897 171.736 208.261 1.00 81.95 760 SER A N 1
ATOM 5873 C CA . SER A 1 760 ? 182.850 171.754 209.284 1.00 81.95 760 SER A CA 1
ATOM 5874 C C . SER A 1 760 ? 181.514 172.216 208.700 1.00 81.95 760 SER A C 1
ATOM 5875 O O . SER A 1 760 ? 180.933 173.221 209.106 1.00 81.95 760 SER A O 1
ATOM 5878 N N . ARG A 1 761 ? 181.027 171.450 207.730 1.00 88.91 761 ARG A N 1
ATOM 5879 C CA . ARG A 1 761 ? 179.709 171.708 207.175 1.00 88.91 761 ARG A CA 1
ATOM 5880 C C . ARG A 1 761 ? 178.624 171.253 208.147 1.00 88.91 761 ARG A C 1
ATOM 5881 O O . ARG A 1 761 ? 178.871 170.497 209.090 1.00 88.91 761 ARG A O 1
ATOM 5889 N N . ARG A 1 762 ? 177.404 171.740 207.912 1.00 91.50 762 ARG A N 1
ATOM 5890 C CA . ARG A 1 762 ? 176.284 171.376 208.774 1.00 91.50 762 ARG A CA 1
ATOM 5891 C C . ARG A 1 762 ? 175.978 169.887 208.689 1.00 91.50 762 ARG A C 1
ATOM 5892 O O . ARG A 1 762 ? 175.689 169.244 209.706 1.00 91.50 762 ARG A O 1
ATOM 5900 N N . ASP A 1 763 ? 176.040 169.318 207.487 1.00 93.95 763 ASP A N 1
ATOM 5901 C CA . ASP A 1 763 ? 175.766 167.906 207.269 1.00 93.95 763 ASP A CA 1
ATOM 5902 C C . ASP A 1 763 ? 177.000 167.035 207.467 1.00 93.95 763 ASP A C 1
ATOM 5903 O O . ASP A 1 763 ? 177.074 165.942 206.894 1.00 93.95 763 ASP A O 1
ATOM 5908 N N . PHE A 1 764 ? 177.970 167.502 208.251 1.00 88.62 764 PHE A N 1
ATOM 5909 C CA . PHE A 1 764 ? 179.212 166.766 208.442 1.00 88.62 764 PHE A CA 1
ATOM 5910 C C . PHE A 1 764 ? 178.948 165.404 209.070 1.00 88.62 764 PHE A C 1
ATOM 5911 O O . PHE A 1 764 ? 178.197 165.286 210.042 1.00 88.62 764 PHE A O 1
ATOM 5919 N N . THR A 1 765 ? 179.578 164.376 208.508 1.00 89.70 765 THR A N 1
ATOM 5920 C CA . THR A 1 765 ? 179.478 163.014 209.004 1.00 89.70 765 THR A CA 1
ATOM 5921 C C . THR A 1 765 ? 180.874 162.421 209.108 1.00 89.70 765 THR A C 1
ATOM 5922 O O . THR A 1 765 ? 181.811 162.889 208.458 1.00 89.70 765 THR A O 1
ATOM 5926 N N . SER A 1 766 ? 181.006 161.384 209.936 1.00 94.03 766 SER A N 1
ATOM 5927 C CA . SER A 1 766 ? 182.308 160.758 210.135 1.00 94.03 766 SER A CA 1
ATOM 5928 C C . SER A 1 766 ? 182.841 160.106 208.866 1.00 94.03 766 SER A C 1
ATOM 5929 O O . SER A 1 766 ? 184.036 159.802 208.795 1.00 94.03 766 SER A O 1
ATOM 5932 N N . SER A 1 767 ? 181.988 159.887 207.866 1.00 93.22 767 SER A N 1
ATOM 5933 C CA . SER A 1 767 ? 182.402 159.178 206.662 1.00 93.22 767 SER A CA 1
ATOM 5934 C C . SER A 1 767 ? 183.249 160.025 205.722 1.00 93.22 767 SER A C 1
ATOM 5935 O O . SER A 1 767 ? 183.903 159.459 204.840 1.00 93.22 767 SER A O 1
ATOM 5938 N N . ASP A 1 768 ? 183.259 161.348 205.874 1.00 92.68 768 ASP A N 1
ATOM 5939 C CA . ASP A 1 768 ? 184.021 162.210 204.981 1.00 92.68 768 ASP A CA 1
ATOM 5940 C C . ASP A 1 768 ? 185.341 162.669 205.584 1.00 92.68 768 ASP A C 1
ATOM 5941 O O . ASP A 1 768 ? 186.034 163.492 204.979 1.00 92.68 768 ASP A O 1
ATOM 5946 N N . LEU A 1 769 ? 185.699 162.166 206.761 1.00 87.19 769 LEU A N 1
ATOM 5947 C CA . LEU A 1 769 ? 186.971 162.529 207.365 1.00 87.19 769 LEU A CA 1
ATOM 5948 C C . LEU A 1 769 ? 188.123 161.957 206.552 1.00 87.19 769 LEU A C 1
ATOM 5949 O O . LEU A 1 769 ? 188.093 160.797 206.131 1.00 87.19 769 LEU A O 1
ATOM 5954 N N . ILE A 1 770 ? 189.141 162.779 206.330 1.00 85.68 770 ILE A N 1
ATOM 5955 C CA . ILE A 1 770 ? 190.350 162.373 205.625 1.00 85.68 770 ILE A CA 1
ATOM 5956 C C . ILE A 1 770 ? 191.483 162.359 206.636 1.00 85.68 770 ILE A C 1
ATOM 5957 O O . ILE A 1 770 ? 191.792 163.388 207.248 1.00 85.68 770 ILE A O 1
ATOM 5962 N N . GLU A 1 771 ? 192.100 161.198 206.811 1.00 86.63 771 GLU A N 1
ATOM 5963 C CA . GLU A 1 771 ? 193.105 161.004 207.842 1.00 86.63 771 GLU A CA 1
ATOM 5964 C C . GLU A 1 771 ? 194.504 160.958 207.244 1.00 86.63 771 GLU A C 1
ATOM 5965 O O . GLU A 1 771 ? 194.697 160.598 206.080 1.00 86.63 771 GLU A O 1
ATOM 5971 N N . LEU A 1 772 ? 195.478 161.346 208.060 1.00 84.94 772 LEU A N 1
ATOM 5972 C CA . LEU A 1 772 ? 196.842 161.514 207.595 1.00 84.94 772 LEU A CA 1
ATOM 5973 C C . LEU A 1 772 ? 197.473 160.166 207.270 1.00 84.94 772 LEU A C 1
ATOM 5974 O O . LEU A 1 772 ? 197.150 159.131 207.860 1.00 84.94 772 LEU A O 1
ATOM 5979 N N . LYS A 1 773 ? 198.388 160.195 206.308 1.00 87.59 773 LYS A N 1
ATOM 5980 C CA . LYS A 1 773 ? 199.094 159.016 205.823 1.00 87.59 773 LYS A CA 1
ATOM 5981 C C . LYS A 1 773 ? 200.551 159.130 206.253 1.00 87.59 773 LYS A C 1
ATOM 5982 O O . LYS A 1 773 ? 201.282 159.994 205.757 1.00 87.59 773 LYS A O 1
ATOM 5988 N N . GLN A 1 774 ? 200.974 158.271 207.180 1.00 89.31 774 GLN A N 1
ATOM 5989 C CA . GLN A 1 774 ? 202.340 158.293 207.709 1.00 89.31 774 GLN A CA 1
ATOM 5990 C C . GLN A 1 774 ? 202.830 156.863 207.910 1.00 89.31 774 GLN A C 1
ATOM 5991 O O . GLN A 1 774 ? 202.585 156.259 208.956 1.00 89.31 774 GLN A O 1
ATOM 5997 N N . ARG A 1 775 ? 203.518 156.322 206.904 1.00 90.24 775 ARG A N 1
ATOM 5998 C CA . ARG A 1 775 ? 204.263 155.079 207.088 1.00 90.24 775 ARG A CA 1
ATOM 5999 C C . ARG A 1 775 ? 205.351 155.057 206.015 1.00 90.24 775 ARG A C 1
ATOM 6000 O O . ARG A 1 775 ? 205.080 154.684 204.871 1.00 90.24 775 ARG A O 1
ATOM 6008 N N . ASP A 1 776 ? 206.569 155.456 206.387 1.00 95.83 776 ASP A N 1
ATOM 6009 C CA . ASP A 1 776 ? 207.654 155.566 205.415 1.00 95.83 776 ASP A CA 1
ATOM 6010 C C . ASP A 1 776 ? 208.639 154.404 205.491 1.00 95.83 776 ASP A C 1
ATOM 6011 O O . ASP A 1 776 ? 208.774 153.642 204.529 1.00 95.83 776 ASP A O 1
ATOM 6016 N N . ALA A 1 777 ? 209.327 154.241 206.621 1.00 98.26 777 ALA A N 1
ATOM 6017 C CA . ALA A 1 777 ? 210.233 153.112 206.798 1.00 98.26 777 ALA A CA 1
ATOM 6018 C C . ALA A 1 777 ? 209.556 151.974 207.552 1.00 98.26 777 ALA A C 1
ATOM 6019 O O . ALA A 1 777 ? 209.343 150.898 206.987 1.00 98.26 777 ALA A O 1
ATOM 6021 N N . GLU A 1 778 ? 209.211 152.210 208.817 1.00 99.83 778 GLU A N 1
ATOM 6022 C CA . GLU A 1 778 ? 208.211 151.448 209.567 1.00 99.83 778 GLU A CA 1
ATOM 6023 C C . GLU A 1 778 ? 208.304 149.946 209.298 1.00 99.83 778 GLU A C 1
ATOM 6024 O O . GLU A 1 778 ? 207.433 149.339 208.675 1.00 99.83 778 GLU A O 1
ATOM 6030 N N . ASP A 1 779 ? 209.413 149.368 209.756 1.00 100.36 779 ASP A N 1
ATOM 6031 C CA . ASP A 1 779 ? 209.739 147.957 209.569 1.00 100.36 779 ASP A CA 1
ATOM 6032 C C . ASP A 1 779 ? 208.558 147.021 209.797 1.00 100.36 779 ASP A C 1
ATOM 6033 O O . ASP A 1 779 ? 207.658 147.327 210.585 1.00 100.36 779 ASP A O 1
ATOM 6038 N N . TRP A 1 780 ? 208.549 145.888 209.092 1.00 97.76 780 TRP A N 1
ATOM 6039 C CA . TRP A 1 780 ? 207.519 144.878 209.298 1.00 97.76 780 TRP A CA 1
ATOM 6040 C C . TRP A 1 780 ? 207.410 144.521 210.774 1.00 97.76 780 TRP A C 1
ATOM 6041 O O . TRP A 1 780 ? 208.414 144.372 211.475 1.00 97.76 780 TRP A O 1
ATOM 6052 N N . GLY A 1 781 ? 206.172 144.387 211.247 1.00 94.77 781 GLY A N 1
ATOM 6053 C CA . GLY A 1 781 ? 205.910 144.142 212.646 1.00 94.77 781 GLY A CA 1
ATOM 6054 C C . GLY A 1 781 ? 206.021 145.358 213.536 1.00 94.77 781 GLY A C 1
ATOM 6055 O O . GLY A 1 781 ? 205.444 145.362 214.630 1.00 94.77 781 GLY A O 1
ATOM 6056 N N . GLU A 1 782 ? 206.739 146.390 213.106 1.00 98.81 782 GLU A N 1
ATOM 6057 C CA . GLU A 1 782 ? 206.833 147.622 213.872 1.00 98.81 782 GLU A CA 1
ATOM 6058 C C . GLU A 1 782 ? 205.596 148.475 213.629 1.00 98.81 782 GLU A C 1
ATOM 6059 O O . GLU A 1 782 ? 205.189 148.685 212.482 1.00 98.81 782 GLU A O 1
ATOM 6065 N N . ALA A 1 783 ? 204.997 148.960 214.712 1.00 93.37 783 ALA A N 1
ATOM 6066 C CA . ALA A 1 783 ? 203.851 149.847 214.595 1.00 93.37 783 ALA A CA 1
ATOM 6067 C C . ALA A 1 783 ? 204.268 151.168 213.964 1.00 93.37 783 ALA A C 1
ATOM 6068 O O . ALA A 1 783 ? 205.442 151.546 213.984 1.00 93.37 783 ALA A O 1
ATOM 6070 N N . THR A 1 784 ? 203.294 151.866 213.386 1.00 93.29 784 THR A N 1
ATOM 6071 C CA . THR A 1 784 ? 203.568 153.176 212.813 1.00 93.29 784 THR A CA 1
ATOM 6072 C C . THR A 1 784 ? 204.065 154.118 213.901 1.00 93.29 784 THR A C 1
ATOM 6073 O O . THR A 1 784 ? 203.427 154.272 214.946 1.00 93.29 784 THR A O 1
ATOM 6077 N N . GLY A 1 785 ? 205.211 154.746 213.653 1.00 93.38 785 GLY A N 1
ATOM 6078 C CA . GLY A 1 785 ? 205.887 155.513 214.674 1.00 93.38 785 GLY A CA 1
ATOM 6079 C C . GLY A 1 785 ? 205.245 156.859 214.939 1.00 93.38 785 GLY A C 1
ATOM 6080 O O . GLY A 1 785 ? 204.297 157.284 214.280 1.00 93.38 785 GLY A O 1
ATOM 6081 N N . LEU A 1 786 ? 205.783 157.538 215.947 1.00 87.94 786 LEU A N 1
ATOM 6082 C CA . LEU A 1 786 ? 205.354 158.887 216.267 1.00 87.94 786 LEU A CA 1
ATOM 6083 C C . LEU A 1 786 ? 205.860 159.863 215.212 1.00 87.94 786 LEU A C 1
ATOM 6084 O O . LEU A 1 786 ? 206.875 159.633 214.550 1.00 87.94 786 LEU A O 1
ATOM 6089 N N . GLU A 1 787 ? 205.137 160.966 215.060 1.00 85.98 787 GLU A N 1
ATOM 6090 C CA . GLU A 1 787 ? 205.489 161.987 214.089 1.00 85.98 787 GLU A CA 1
ATOM 6091 C C . GLU A 1 787 ? 205.475 163.343 214.779 1.00 85.98 787 GLU A C 1
ATOM 6092 O O . GLU A 1 787 ? 204.521 163.694 215.477 1.00 85.98 787 GLU A O 1
ATOM 6098 N N . THR A 1 788 ? 206.553 164.099 214.578 1.00 82.64 788 THR A N 1
ATOM 6099 C CA . THR A 1 788 ? 206.687 165.444 215.127 1.00 82.64 788 THR A CA 1
ATOM 6100 C C . THR A 1 788 ? 207.065 166.379 213.993 1.00 82.64 788 THR A C 1
ATOM 6101 O O . THR A 1 788 ? 207.984 166.081 213.225 1.00 82.64 788 THR A O 1
ATOM 6105 N N . GLY A 1 789 ? 206.367 167.502 213.887 1.00 83.48 789 GLY A N 1
ATOM 6106 C CA . GLY A 1 789 ? 206.650 168.493 212.870 1.00 83.48 789 GLY A CA 1
ATOM 6107 C C . GLY A 1 789 ? 205.435 168.786 212.013 1.00 83.48 789 GLY A C 1
ATOM 6108 O O . GLY A 1 789 ? 204.357 168.222 212.186 1.00 83.48 789 GLY A O 1
ATOM 6109 N N . LEU A 1 790 ? 205.638 169.706 211.075 1.00 77.02 790 LEU A N 1
ATOM 6110 C CA . LEU A 1 790 ? 204.566 170.096 210.171 1.00 77.02 790 LEU A CA 1
ATOM 6111 C C . LEU A 1 790 ? 204.270 168.978 209.180 1.00 77.02 790 LEU A C 1
ATOM 6112 O O . LEU A 1 790 ? 205.183 168.410 208.576 1.00 77.02 790 LEU A O 1
ATOM 6117 N N . VAL A 1 791 ? 202.990 168.658 209.021 1.00 75.70 791 VAL A N 1
ATOM 6118 C CA . VAL A 1 791 ? 202.523 167.758 207.973 1.00 75.70 791 VAL A CA 1
ATOM 6119 C C . VAL A 1 791 ? 201.357 168.438 207.274 1.00 75.70 791 VAL A C 1
ATOM 6120 O O . VAL A 1 791 ? 200.459 168.977 207.934 1.00 75.70 791 VAL A O 1
ATOM 6124 N N . GLU A 1 792 ? 201.376 168.433 205.948 1.00 83.50 792 GLU A N 1
ATOM 6125 C CA . GLU A 1 792 ? 200.361 169.113 205.158 1.00 83.50 792 GLU A CA 1
ATOM 6126 C C . GLU A 1 792 ? 199.397 168.081 204.590 1.00 83.50 792 GLU A C 1
ATOM 6127 O O . GLU A 1 792 ? 199.800 167.205 203.818 1.00 83.50 792 GLU A O 1
ATOM 6133 N N . LEU A 1 793 ? 198.129 168.192 204.972 1.00 81.70 793 LEU A N 1
ATOM 6134 C CA . LEU A 1 793 ? 197.101 167.242 204.582 1.00 81.70 793 LEU A CA 1
ATOM 6135 C C . LEU A 1 793 ? 195.992 167.976 203.849 1.00 81.70 793 LEU A C 1
ATOM 6136 O O . LEU A 1 793 ? 195.562 169.053 204.271 1.00 81.70 793 LEU A O 1
ATOM 6141 N N . GLY A 1 794 ? 195.534 167.387 202.750 1.00 82.87 794 GLY A N 1
ATOM 6142 C CA . GLY A 1 794 ? 194.466 167.972 201.972 1.00 82.87 794 GLY A CA 1
ATOM 6143 C C . GLY A 1 794 ? 193.106 167.412 202.348 1.00 82.87 794 GLY A C 1
ATOM 6144 O O . GLY A 1 794 ? 192.985 166.289 202.824 1.00 82.87 794 GLY A O 1
ATOM 6145 N N . ILE A 1 795 ? 192.076 168.222 202.127 1.00 83.51 795 ILE A N 1
ATOM 6146 C CA . ILE A 1 795 ? 190.711 167.844 202.479 1.00 83.51 795 ILE A CA 1
ATOM 6147 C C . ILE A 1 795 ? 189.796 168.106 201.291 1.00 83.51 795 ILE A C 1
ATOM 6148 O O . ILE A 1 795 ? 190.100 168.970 200.456 1.00 83.51 795 ILE A O 1
ATOM 6153 N N . PRO A 1 796 ? 188.685 167.383 201.160 1.00 82.53 796 PRO A N 1
ATOM 6154 C CA . PRO A 1 796 ? 187.663 167.795 200.197 1.00 82.53 796 PRO A CA 1
ATOM 6155 C C . PRO A 1 796 ? 187.126 169.164 200.577 1.00 82.53 796 PRO A C 1
ATOM 6156 O O . PRO A 1 796 ? 186.973 169.489 201.756 1.00 82.53 796 PRO A O 1
ATOM 6160 N N . THR A 1 797 ? 186.841 169.971 199.566 1.00 87.45 797 THR A N 1
ATOM 6161 C CA . THR A 1 797 ? 186.516 171.371 199.771 1.00 87.45 797 THR A CA 1
ATOM 6162 C C . THR A 1 797 ? 185.115 171.690 199.274 1.00 87.45 797 THR A C 1
ATOM 6163 O O . THR A 1 797 ? 184.612 171.073 198.332 1.00 87.45 797 THR A O 1
ATOM 6167 N N . SER A 1 798 ? 184.488 172.658 199.934 1.00 85.24 798 SER A N 1
ATOM 6168 C CA . SER A 1 798 ? 183.213 173.223 199.525 1.00 85.24 798 SER A CA 1
ATOM 6169 C C . SER A 1 798 ? 183.345 174.739 199.504 1.00 85.24 798 SER A C 1
ATOM 6170 O O . SER A 1 798 ? 184.438 175.291 199.659 1.00 85.24 798 SER A O 1
ATOM 6173 N N . TRP A 1 799 ? 182.219 175.420 199.316 1.00 84.96 799 TRP A N 1
ATOM 6174 C CA . TRP A 1 799 ? 182.189 176.876 199.247 1.00 84.96 799 TRP A CA 1
ATOM 6175 C C . TRP A 1 799 ? 181.188 177.432 200.247 1.00 84.96 799 TRP A C 1
ATOM 6176 O O . TRP A 1 799 ? 180.376 178.307 199.941 1.00 84.96 799 TRP A O 1
ATOM 6187 N N . ASP A 1 800 ? 181.238 176.918 201.472 1.00 86.70 800 ASP A N 1
ATOM 6188 C CA . ASP A 1 800 ? 180.388 177.414 202.540 1.00 86.70 800 ASP A CA 1
ATOM 6189 C C . ASP A 1 800 ? 180.865 178.791 202.992 1.00 86.70 800 ASP A C 1
ATOM 6190 O O . ASP A 1 800 ? 181.853 179.337 202.494 1.00 86.70 800 ASP A O 1
ATOM 6195 N N . LYS A 1 801 ? 180.149 179.360 203.957 1.00 85.10 801 LYS A N 1
ATOM 6196 C CA . LYS A 1 801 ? 180.541 180.626 204.555 1.00 85.10 801 LYS A CA 1
ATOM 6197 C C . LYS A 1 801 ? 181.133 180.462 205.945 1.00 85.10 801 LYS A C 1
ATOM 6198 O O . LYS A 1 801 ? 181.741 181.407 206.458 1.00 85.10 801 LYS A O 1
ATOM 6204 N N . ASP A 1 802 ? 180.961 179.292 206.562 1.00 87.89 802 ASP A N 1
ATOM 6205 C CA . ASP A 1 802 ? 181.575 179.033 207.858 1.00 87.89 802 ASP A CA 1
ATOM 6206 C C . ASP A 1 802 ? 183.094 179.052 207.754 1.00 87.89 802 ASP A C 1
ATOM 6207 O O . ASP A 1 802 ? 183.770 179.778 208.490 1.00 87.89 802 ASP A O 1
ATOM 6212 N N . GLY A 1 803 ? 183.647 178.277 206.826 1.00 86.57 803 GLY A N 1
ATOM 6213 C CA . GLY A 1 803 ? 185.085 178.196 206.673 1.00 86.57 803 GLY A CA 1
ATOM 6214 C C . GLY A 1 803 ? 185.787 177.666 207.906 1.00 86.57 803 GLY A C 1
ATOM 6215 O O . GLY A 1 803 ? 186.790 178.234 208.347 1.00 86.57 803 GLY A O 1
ATOM 6216 N N . SER A 1 804 ? 185.272 176.579 208.472 1.00 82.79 804 SER A N 1
ATOM 6217 C CA . SER A 1 804 ? 185.787 176.014 209.711 1.00 82.79 804 SER A CA 1
ATOM 6218 C C . SER A 1 804 ? 186.258 174.585 209.481 1.00 82.79 804 SER A C 1
ATOM 6219 O O . SER A 1 804 ? 185.638 173.831 208.726 1.00 82.79 804 SER A O 1
ATOM 6222 N N . LEU A 1 805 ? 187.357 174.220 210.137 1.00 78.79 805 LEU A N 1
ATOM 6223 C CA . LEU A 1 805 ? 187.900 172.875 210.038 1.00 78.79 805 LEU A CA 1
ATOM 6224 C C . LEU A 1 805 ? 187.297 171.983 211.119 1.00 78.79 805 LEU A C 1
ATOM 6225 O O . LEU A 1 805 ? 186.532 172.430 211.972 1.00 78.79 805 LEU A O 1
ATOM 6230 N N . PHE A 1 806 ? 187.652 170.701 211.091 1.00 78.00 806 PHE A N 1
ATOM 6231 C CA . PHE A 1 806 ? 187.139 169.748 212.073 1.00 78.00 806 PHE A CA 1
ATOM 6232 C C . PHE A 1 806 ? 188.134 168.604 212.189 1.00 78.00 806 PHE A C 1
ATOM 6233 O O . PHE A 1 806 ? 188.296 167.827 211.245 1.00 78.00 806 PHE A O 1
ATOM 6241 N N . ILE A 1 807 ? 188.791 168.498 213.340 1.00 73.01 807 ILE A N 1
ATOM 6242 C CA . ILE A 1 807 ? 189.786 167.463 213.594 1.00 73.01 807 ILE A CA 1
ATOM 6243 C C . ILE A 1 807 ? 189.230 166.510 214.641 1.00 73.01 807 ILE A C 1
ATOM 6244 O O . ILE A 1 807 ? 188.826 166.938 215.728 1.00 73.01 807 ILE A O 1
ATOM 6249 N N . ARG A 1 808 ? 189.214 165.220 214.314 1.00 74.07 808 ARG A N 1
ATOM 6250 C CA . ARG A 1 808 ? 188.634 164.201 215.175 1.00 74.07 808 ARG A CA 1
ATOM 6251 C C . ARG A 1 808 ? 189.580 163.011 215.247 1.00 74.07 808 ARG A C 1
ATOM 6252 O O . ARG A 1 808 ? 190.304 162.712 214.296 1.00 74.07 808 ARG A O 1
ATOM 6260 N N . GLN A 1 809 ? 189.580 162.340 216.396 1.00 75.49 809 GLN A N 1
ATOM 6261 C CA . GLN A 1 809 ? 190.345 161.106 216.557 1.00 75.49 809 GLN A CA 1
ATOM 6262 C C . GLN A 1 809 ? 189.561 160.190 217.484 1.00 75.49 809 GLN A C 1
ATOM 6263 O O . GLN A 1 809 ? 189.538 160.410 218.698 1.00 75.49 809 GLN A O 1
ATOM 6269 N N . SER A 1 810 ? 188.923 159.172 216.915 1.00 78.58 810 SER A N 1
ATOM 6270 C CA . SER A 1 810 ? 188.093 158.249 217.675 1.00 78.58 810 SER A CA 1
ATOM 6271 C C . SER A 1 810 ? 188.846 157.007 218.127 1.00 78.58 810 SER A C 1
ATOM 6272 O O . SER A 1 810 ? 188.226 156.093 218.680 1.00 78.58 810 SER A O 1
ATOM 6275 N N . ASP A 1 811 ? 190.156 156.949 217.911 1.00 75.75 811 ASP A N 1
ATOM 6276 C CA . ASP A 1 811 ? 190.921 155.756 218.218 1.00 75.75 811 ASP A CA 1
ATOM 6277 C C . ASP A 1 811 ? 191.971 156.059 219.281 1.00 75.75 811 ASP A C 1
ATOM 6278 O O . ASP A 1 811 ? 192.450 157.193 219.380 1.00 75.75 811 ASP A O 1
ATOM 6283 N N . PRO A 1 812 ? 192.354 155.069 220.089 1.00 74.00 812 PRO A N 1
ATOM 6284 C CA . PRO A 1 812 ? 193.302 155.330 221.191 1.00 74.00 812 PRO A CA 1
ATOM 6285 C C . PRO A 1 812 ? 194.748 155.490 220.726 1.00 74.00 812 PRO A C 1
ATOM 6286 O O . PRO A 1 812 ? 195.572 154.581 220.767 1.00 74.00 812 PRO A O 1
ATOM 6290 N N . LEU A 1 813 ? 195.067 156.689 220.262 1.00 77.51 813 LEU A N 1
ATOM 6291 C CA . LEU A 1 813 ? 196.419 157.058 219.874 1.00 77.51 813 LEU A CA 1
ATOM 6292 C C . LEU A 1 813 ? 196.691 158.471 220.364 1.00 77.51 813 LEU A C 1
ATOM 6293 O O . LEU A 1 813 ? 195.755 159.225 220.643 1.00 77.51 813 LEU A O 1
ATOM 6298 N N . PRO A 1 814 ? 197.960 158.847 220.503 1.00 79.59 814 PRO A N 1
ATOM 6299 C CA . PRO A 1 814 ? 198.265 160.212 220.939 1.00 79.59 814 PRO A CA 1
ATOM 6300 C C . PRO A 1 814 ? 198.061 161.220 219.823 1.00 79.59 814 PRO A C 1
ATOM 6301 O O . PRO A 1 814 ? 198.402 160.975 218.663 1.00 79.59 814 PRO A O 1
ATOM 6305 N N . LEU A 1 815 ? 197.493 162.366 220.187 1.00 77.52 815 LEU A N 1
ATOM 6306 C CA . LEU A 1 815 ? 197.337 163.481 219.268 1.00 77.52 815 LEU A CA 1
ATOM 6307 C C . LEU A 1 815 ? 197.682 164.766 220.004 1.00 77.52 815 LEU A C 1
ATOM 6308 O O . LEU A 1 815 ? 197.264 164.964 221.147 1.00 77.52 815 LEU A O 1
ATOM 6313 N N . THR A 1 816 ? 198.444 165.635 219.345 1.00 75.57 816 THR A N 1
ATOM 6314 C CA . THR A 1 816 ? 198.860 166.896 219.952 1.00 75.57 816 THR A CA 1
ATOM 6315 C C . THR A 1 816 ? 198.991 167.927 218.842 1.00 75.57 816 THR A C 1
ATOM 6316 O O . THR A 1 816 ? 199.857 167.798 217.973 1.00 75.57 816 THR A O 1
ATOM 6320 N N . ILE A 1 817 ? 198.140 168.945 218.879 1.00 70.87 817 ILE A N 1
ATOM 6321 C CA . ILE A 1 817 ? 198.063 169.959 217.837 1.00 70.87 817 ILE A CA 1
ATOM 6322 C C . ILE A 1 817 ? 198.680 171.238 218.383 1.00 70.87 817 ILE A C 1
ATOM 6323 O O . ILE A 1 817 ? 198.152 171.840 219.326 1.00 70.87 817 ILE A O 1
ATOM 6328 N N . LEU A 1 818 ? 199.794 171.658 217.789 1.00 71.10 818 LEU A N 1
ATOM 6329 C CA . LEU A 1 818 ? 200.503 172.852 218.225 1.00 71.10 818 LEU A CA 1
ATOM 6330 C C . LEU A 1 818 ? 200.052 174.112 217.505 1.00 71.10 818 LEU A C 1
ATOM 6331 O O . LEU A 1 818 ? 200.302 175.213 218.005 1.00 71.10 818 LEU A O 1
ATOM 6336 N N . SER A 1 819 ? 199.402 173.979 216.358 1.00 72.18 819 SER A N 1
ATOM 6337 C CA . SER A 1 819 ? 198.986 175.117 215.548 1.00 72.18 819 SER A CA 1
ATOM 6338 C C . SER A 1 819 ? 198.068 174.588 214.455 1.00 72.18 819 SER A C 1
ATOM 6339 O O . SER A 1 819 ? 197.746 173.399 214.414 1.00 72.18 819 SER A O 1
ATOM 6342 N N . ILE A 1 820 ? 197.643 175.485 213.568 1.00 69.26 820 ILE A N 1
ATOM 6343 C CA . ILE A 1 820 ? 196.833 175.100 212.418 1.00 69.26 820 ILE A CA 1
ATOM 6344 C C . ILE A 1 820 ? 197.128 176.050 211.266 1.00 69.26 820 ILE A C 1
ATOM 6345 O O . ILE A 1 820 ? 197.081 177.275 211.427 1.00 69.26 820 ILE A O 1
ATOM 6350 N N . ILE A 1 821 ? 197.443 175.493 210.102 1.00 71.86 821 ILE A N 1
ATOM 6351 C CA . ILE A 1 821 ? 197.686 176.281 208.897 1.00 71.86 821 ILE A CA 1
ATOM 6352 C C . ILE A 1 821 ? 196.614 175.904 207.884 1.00 71.86 821 ILE A C 1
ATOM 6353 O O . ILE A 1 821 ? 196.825 174.997 207.067 1.00 71.86 821 ILE A O 1
ATOM 6358 N N . PRO A 1 822 ? 195.458 176.549 207.906 1.00 72.52 822 PRO A N 1
ATOM 6359 C CA . PRO A 1 822 ? 194.390 176.205 206.961 1.00 72.52 822 PRO A CA 1
ATOM 6360 C C . PRO A 1 822 ? 194.649 176.840 205.606 1.00 72.52 822 PRO A C 1
ATOM 6361 O O . PRO A 1 822 ? 194.608 178.066 205.458 1.00 72.52 822 PRO A O 1
ATOM 6365 N N . ARG A 1 823 ? 194.930 176.005 204.607 1.00 80.21 823 ARG A N 1
ATOM 6366 C CA . ARG A 1 823 ? 195.129 176.517 203.259 1.00 80.21 823 ARG A CA 1
ATOM 6367 C C . ARG A 1 823 ? 193.823 177.126 202.775 1.00 80.21 823 ARG A C 1
ATOM 6368 O O . ARG A 1 823 ? 192.875 176.407 202.442 1.00 80.21 823 ARG A O 1
ATOM 6376 N N . VAL A 1 824 ? 193.770 178.452 202.736 1.00 80.06 824 VAL A N 1
ATOM 6377 C CA . VAL A 1 824 ? 192.530 179.191 202.553 1.00 80.06 824 VAL A CA 1
ATOM 6378 C C . VAL A 1 824 ? 192.647 180.035 201.297 1.00 80.06 824 VAL A C 1
ATOM 6379 O O . VAL A 1 824 ? 193.652 180.724 201.091 1.00 80.06 824 VAL A O 1
ATOM 6383 N N . VAL A 1 825 ? 191.625 179.972 200.451 1.00 80.26 825 VAL A N 1
ATOM 6384 C CA . VAL A 1 825 ? 191.496 180.876 199.318 1.00 80.26 825 VAL A CA 1
ATOM 6385 C C . VAL A 1 825 ? 190.220 181.681 199.519 1.00 80.26 825 VAL A C 1
ATOM 6386 O O . VAL A 1 825 ? 189.159 181.115 199.809 1.00 80.26 825 VAL A O 1
ATOM 6390 N N . MET A 1 826 ? 190.334 183.001 199.431 1.00 78.78 826 MET A N 1
ATOM 6391 C CA . MET A 1 826 ? 189.169 183.850 199.612 1.00 78.78 826 MET A CA 1
ATOM 6392 C C . MET A 1 826 ? 188.298 183.832 198.364 1.00 78.78 826 MET A C 1
ATOM 6393 O O . MET A 1 826 ? 188.781 183.662 197.242 1.00 78.78 826 MET A O 1
ATOM 6398 N N . GLY A 1 827 ? 186.999 184.004 198.572 1.00 84.54 827 GLY A N 1
ATOM 6399 C CA . GLY A 1 827 ? 186.070 184.086 197.466 1.00 84.54 827 GLY A CA 1
ATOM 6400 C C . GLY A 1 827 ? 185.438 185.456 197.361 1.00 84.54 827 GLY A C 1
ATOM 6401 O O . GLY A 1 827 ? 186.088 186.471 197.624 1.00 84.54 827 GLY A O 1
ATOM 6402 N N . GLY A 1 828 ? 184.167 185.496 196.978 1.00 87.20 828 GLY A N 1
ATOM 6403 C CA . GLY A 1 828 ? 183.452 186.751 196.895 1.00 87.20 828 GLY A CA 1
ATOM 6404 C C . GLY A 1 828 ? 182.344 186.841 197.921 1.00 87.20 828 GLY A C 1
ATOM 6405 O O . GLY A 1 828 ? 181.967 185.836 198.531 1.00 87.20 828 GLY A O 1
ATOM 6406 N N . LYS A 1 829 ? 181.811 188.043 198.116 1.00 88.27 829 LYS A N 1
ATOM 6407 C CA . LYS A 1 829 ? 180.754 188.250 199.090 1.00 88.27 829 LYS A CA 1
ATOM 6408 C C . LYS A 1 829 ? 179.431 187.717 198.544 1.00 88.27 829 LYS A C 1
ATOM 6409 O O . LYS A 1 829 ? 179.369 187.085 197.486 1.00 88.27 829 LYS A O 1
ATOM 6415 N N . GLY A 1 830 ? 178.360 187.968 199.287 1.00 94.08 830 GLY A N 1
ATOM 6416 C CA . GLY A 1 830 ? 177.037 187.530 198.885 1.00 94.08 830 GLY A CA 1
ATOM 6417 C C . GLY A 1 830 ? 176.591 188.102 197.554 1.00 94.08 830 GLY A C 1
ATOM 6418 O O . GLY A 1 830 ? 177.007 189.191 197.158 1.00 94.08 830 GLY A O 1
ATOM 6420 N N . THR B 2 2 ? 186.088 143.992 203.447 1.00 103.22 2 THR D N 1
ATOM 6421 C CA . THR B 2 2 ? 186.549 142.635 203.184 1.00 103.22 2 THR D CA 1
ATOM 6422 C C . THR B 2 2 ? 185.620 141.943 202.192 1.00 103.22 2 THR D C 1
ATOM 6423 O O . THR B 2 2 ? 184.708 142.563 201.648 1.00 103.22 2 THR D O 1
ATOM 6427 N N . VAL B 2 3 ? 185.866 140.660 201.948 1.00 103.86 3 VAL D N 1
ATOM 6428 C CA . VAL B 2 3 ? 185.001 139.843 201.099 1.00 103.86 3 VAL D CA 1
ATOM 6429 C C . VAL B 2 3 ? 184.627 138.603 201.904 1.00 103.86 3 VAL D C 1
ATOM 6430 O O . VAL B 2 3 ? 185.262 137.548 201.756 1.00 103.86 3 VAL D O 1
ATOM 6434 N N . PRO B 2 4 ? 183.631 138.691 202.790 1.00 105.03 4 PRO D N 1
ATOM 6435 C CA . PRO B 2 4 ? 183.320 137.552 203.664 1.00 105.03 4 PRO D CA 1
ATOM 6436 C C . PRO B 2 4 ? 182.548 136.437 202.982 1.00 105.03 4 PRO D C 1
ATOM 6437 O O . PRO B 2 4 ? 182.497 135.329 203.531 1.00 105.03 4 PRO D O 1
ATOM 6441 N N . THR B 2 5 ? 181.951 136.678 201.817 1.00 108.73 5 THR D N 1
ATOM 6442 C CA . THR B 2 5 ? 181.079 135.699 201.186 1.00 108.73 5 THR D CA 1
ATOM 6443 C C . THR B 2 5 ? 181.606 135.327 199.809 1.00 108.73 5 THR D C 1
ATOM 6444 O O . THR B 2 5 ? 182.299 136.109 199.154 1.00 108.73 5 THR D O 1
ATOM 6448 N N . ASN B 2 6 ? 181.261 134.113 199.380 1.00 116.00 6 ASN D N 1
ATOM 6449 C CA . ASN B 2 6 ? 181.623 133.610 198.063 1.00 116.00 6 ASN D CA 1
ATOM 6450 C C . ASN B 2 6 ? 180.692 134.112 196.969 1.00 116.00 6 ASN D C 1
ATOM 6451 O O . ASN B 2 6 ? 181.039 134.014 195.787 1.00 116.00 6 ASN D O 1
ATOM 6456 N N . ASP B 2 7 ? 179.542 134.673 197.332 1.00 120.43 7 ASP D N 1
ATOM 6457 C CA . ASP B 2 7 ? 178.539 135.038 196.342 1.00 120.43 7 ASP D CA 1
ATOM 6458 C C . ASP B 2 7 ? 179.042 136.166 195.450 1.00 120.43 7 ASP D C 1
ATOM 6459 O O . ASP B 2 7 ? 179.468 137.218 195.935 1.00 120.43 7 ASP D O 1
ATOM 6464 N N . ASN B 2 8 ? 178.991 135.940 194.135 1.00 118.76 8 ASN D N 1
ATOM 6465 C CA . ASN B 2 8 ? 179.395 136.954 193.173 1.00 118.76 8 ASN D CA 1
ATOM 6466 C C . ASN B 2 8 ? 178.419 137.117 192.017 1.00 118.76 8 ASN D C 1
ATOM 6467 O O . ASN B 2 8 ? 178.587 138.046 191.222 1.00 118.76 8 ASN D O 1
ATOM 6472 N N . ARG B 2 9 ? 177.421 136.247 191.888 1.00 126.08 9 ARG D N 1
ATOM 6473 C CA . ARG B 2 9 ? 176.485 136.317 190.778 1.00 126.08 9 ARG D CA 1
ATOM 6474 C C . ARG B 2 9 ? 175.075 136.102 191.303 1.00 126.08 9 ARG D C 1
ATOM 6475 O O . ARG B 2 9 ? 174.855 135.326 192.237 1.00 126.08 9 ARG D O 1
ATOM 6483 N N . GLU B 2 10 ? 174.122 136.797 190.690 1.00 129.53 10 GLU D N 1
ATOM 6484 C CA . GLU B 2 10 ? 172.709 136.590 190.954 1.00 129.53 10 GLU D CA 1
ATOM 6485 C C . GLU B 2 10 ? 172.005 136.303 189.638 1.00 129.53 10 GLU D C 1
ATOM 6486 O O . GLU B 2 10 ? 172.407 136.794 188.581 1.00 129.53 10 GLU D O 1
ATOM 6492 N N . GLN B 2 11 ? 170.950 135.494 189.711 1.00 136.81 11 GLN D N 1
ATOM 6493 C CA . GLN B 2 11 ? 170.140 135.171 188.538 1.00 136.81 11 GLN D CA 1
ATOM 6494 C C . GLN B 2 11 ? 168.687 135.449 188.902 1.00 136.81 11 GLN D C 1
ATOM 6495 O O . GLN B 2 11 ? 168.078 134.702 189.672 1.00 136.81 11 GLN D O 1
ATOM 6501 N N . TYR B 2 12 ? 168.142 136.527 188.352 1.00 142.17 12 TYR D N 1
ATOM 6502 C CA . TYR B 2 12 ? 166.767 136.928 188.595 1.00 142.17 12 TYR D CA 1
ATOM 6503 C C . TYR B 2 12 ? 165.930 136.703 187.344 1.00 142.17 12 TYR D C 1
ATOM 6504 O O . TYR B 2 12 ? 166.412 136.852 186.218 1.00 142.17 12 TYR D O 1
ATOM 6513 N N . ALA B 2 13 ? 164.670 136.339 187.553 1.00 152.75 13 ALA D N 1
ATOM 6514 C CA . ALA B 2 13 ? 163.721 136.136 186.470 1.00 152.75 13 ALA D CA 1
ATOM 6515 C C . ALA B 2 13 ? 162.588 137.141 186.602 1.00 152.75 13 ALA D C 1
ATOM 6516 O O . ALA B 2 13 ? 161.999 137.289 187.678 1.00 152.75 13 ALA D O 1
ATOM 6518 N N . GLY B 2 14 ? 162.289 137.832 185.505 1.00 158.54 14 GLY D N 1
ATOM 6519 C CA . GLY B 2 14 ? 161.258 138.849 185.518 1.00 158.54 14 GLY D CA 1
ATOM 6520 C C . GLY B 2 14 ? 159.883 138.295 185.825 1.00 158.54 14 GLY D C 1
ATOM 6521 O O . GLY B 2 14 ? 159.286 137.603 184.996 1.00 158.54 14 GLY D O 1
ATOM 6522 N N . ASN B 2 15 ? 159.369 138.597 187.017 1.00 155.40 15 ASN D N 1
ATOM 6523 C CA . ASN B 2 15 ? 158.054 138.114 187.416 1.00 155.40 15 ASN D CA 1
ATOM 6524 C C . ASN B 2 15 ? 156.920 138.853 186.723 1.00 155.40 15 ASN D C 1
ATOM 6525 O O . ASN B 2 15 ? 155.768 138.417 186.818 1.00 155.40 15 ASN D O 1
ATOM 6530 N N . GLY B 2 16 ? 157.217 139.951 186.031 1.00 156.22 16 GLY D N 1
ATOM 6531 C CA . GLY B 2 16 ? 156.227 140.737 185.337 1.00 156.22 16 GLY D CA 1
ATOM 6532 C C . GLY B 2 16 ? 155.975 142.106 185.932 1.00 156.22 16 GLY D C 1
ATOM 6533 O O . GLY B 2 16 ? 155.569 143.017 185.201 1.00 156.22 16 GLY D O 1
ATOM 6534 N N . ALA B 2 17 ? 156.190 142.276 187.235 1.00 156.29 17 ALA D N 1
ATOM 6535 C CA . ALA B 2 17 ? 155.987 143.565 187.886 1.00 156.29 17 ALA D CA 1
ATOM 6536 C C . ALA B 2 17 ? 157.094 143.846 188.892 1.00 156.29 17 ALA D C 1
ATOM 6537 O O . ALA B 2 17 ? 156.841 144.353 189.990 1.00 156.29 17 ALA D O 1
ATOM 6539 N N . THR B 2 18 ? 158.337 143.524 188.543 1.00 154.82 18 THR D N 1
ATOM 6540 C CA . THR B 2 18 ? 159.462 143.768 189.436 1.00 154.82 18 THR D CA 1
ATOM 6541 C C . THR B 2 18 ? 160.496 144.641 188.741 1.00 154.82 18 THR D C 1
ATOM 6542 O O . THR B 2 18 ? 160.796 144.443 187.558 1.00 154.82 18 THR D O 1
ATOM 6546 N N . THR B 2 19 ? 161.006 145.633 189.470 1.00 148.86 19 THR D N 1
ATOM 6547 C CA . THR B 2 19 ? 162.126 146.447 189.017 1.00 148.86 19 THR D CA 1
ATOM 6548 C C . THR B 2 19 ? 163.261 146.530 190.024 1.00 148.86 19 THR D C 1
ATOM 6549 O O . THR B 2 19 ? 164.317 147.078 189.686 1.00 148.86 19 THR D O 1
ATOM 6553 N N . VAL B 2 20 ? 163.084 146.022 191.239 1.00 147.87 20 VAL D N 1
ATOM 6554 C CA . VAL B 2 20 ? 164.128 146.035 192.257 1.00 147.87 20 VAL D CA 1
ATOM 6555 C C . VAL B 2 20 ? 164.853 144.697 192.220 1.00 147.87 20 VAL D C 1
ATOM 6556 O O . VAL B 2 20 ? 164.243 143.643 192.434 1.00 147.87 20 VAL D O 1
ATOM 6560 N N . PHE B 2 21 ? 166.157 144.737 191.957 1.00 146.76 21 PHE D N 1
ATOM 6561 C CA . PHE B 2 21 ? 166.994 143.540 191.878 1.00 146.76 21 PHE D CA 1
ATOM 6562 C C . PHE B 2 21 ? 168.200 143.733 192.786 1.00 146.76 21 PHE D C 1
ATOM 6563 O O . PHE B 2 21 ? 169.331 143.889 192.310 1.00 146.76 21 PHE D O 1
ATOM 6571 N N . PRO B 2 22 ? 167.999 143.722 194.103 1.00 141.81 22 PRO D N 1
ATOM 6572 C CA . PRO B 2 22 ? 169.122 143.979 195.015 1.00 141.81 22 PRO D CA 1
ATOM 6573 C C . PRO B 2 22 ? 170.109 142.821 195.004 1.00 141.81 22 PRO D C 1
ATOM 6574 O O . PRO B 2 22 ? 169.724 141.655 195.113 1.00 141.81 22 PRO D O 1
ATOM 6578 N N . TYR B 2 23 ? 171.387 143.154 194.863 1.00 136.97 23 TYR D N 1
ATOM 6579 C CA . TYR B 2 23 ? 172.471 142.186 194.923 1.00 136.97 23 TYR D CA 1
ATOM 6580 C C . TYR B 2 23 ? 173.154 142.239 196.286 1.00 136.97 23 TYR D C 1
ATOM 6581 O O . TYR B 2 23 ? 172.847 143.081 197.134 1.00 136.97 23 TYR D O 1
ATOM 6590 N N . ALA B 2 24 ? 174.097 141.315 196.491 1.00 130.16 24 ALA D N 1
ATOM 6591 C CA . ALA B 2 24 ? 174.675 141.116 197.814 1.00 130.16 24 ALA D CA 1
ATOM 6592 C C . ALA B 2 24 ? 176.189 140.934 197.770 1.00 130.16 24 ALA D C 1
ATOM 6593 O O . ALA B 2 24 ? 176.730 140.061 198.457 1.00 130.16 24 ALA D O 1
ATOM 6595 N N . PHE B 2 25 ? 176.892 141.736 196.975 1.00 123.96 25 PHE D N 1
ATOM 6596 C CA . PHE B 2 25 ? 178.347 141.721 196.991 1.00 123.96 25 PHE D CA 1
ATOM 6597 C C . PHE B 2 25 ? 178.866 143.136 196.786 1.00 123.96 25 PHE D C 1
ATOM 6598 O O . PHE B 2 25 ? 178.184 143.972 196.188 1.00 123.96 25 PHE D O 1
ATOM 6606 N N . ARG B 2 26 ? 180.068 143.402 197.289 1.00 115.44 26 ARG D N 1
ATOM 6607 C CA . ARG B 2 26 ? 180.654 144.727 197.149 1.00 115.44 26 ARG D CA 1
ATOM 6608 C C . ARG B 2 26 ? 181.000 145.018 195.696 1.00 115.44 26 ARG D C 1
ATOM 6609 O O . ARG B 2 26 ? 181.241 144.112 194.894 1.00 115.44 26 ARG D O 1
ATOM 6617 N N . ILE B 2 27 ? 181.018 146.304 195.361 1.00 117.06 27 ILE D N 1
ATOM 6618 C CA . ILE B 2 27 ? 181.402 146.767 194.036 1.00 117.06 27 ILE D CA 1
ATOM 6619 C C . ILE B 2 27 ? 182.336 147.959 194.196 1.00 117.06 27 ILE D C 1
ATOM 6620 O O . ILE B 2 27 ? 182.024 148.913 194.917 1.00 117.06 27 ILE D O 1
ATOM 6625 N N . PHE B 2 28 ? 183.487 147.897 193.527 1.00 110.10 28 PHE D N 1
ATOM 6626 C CA . PHE B 2 28 ? 184.477 148.962 193.640 1.00 110.10 28 PHE D CA 1
ATOM 6627 C C . PHE B 2 28 ? 183.957 150.264 193.048 1.00 110.10 28 PHE D C 1
ATOM 6628 O O . PHE B 2 28 ? 183.990 151.314 193.701 1.00 110.10 28 PHE D O 1
ATOM 6636 N N . GLU B 2 29 ? 183.470 150.215 191.811 1.00 119.38 29 GLU D N 1
ATOM 6637 C CA . GLU B 2 29 ? 182.935 151.388 191.138 1.00 119.38 29 GLU D CA 1
ATOM 6638 C C . GLU B 2 29 ? 181.760 150.973 190.266 1.00 119.38 29 GLU D C 1
ATOM 6639 O O . GLU B 2 29 ? 181.755 149.892 189.673 1.00 119.38 29 GLU D O 1
ATOM 6645 N N . SER B 2 30 ? 180.766 151.862 190.185 1.00 120.85 30 SER D N 1
ATOM 6646 C CA . SER B 2 30 ? 179.479 151.509 189.593 1.00 120.85 30 SER D CA 1
ATOM 6647 C C . SER B 2 30 ? 179.611 151.044 188.149 1.00 120.85 30 SER D C 1
ATOM 6648 O O . SER B 2 30 ? 178.760 150.290 187.663 1.00 120.85 30 SER D O 1
ATOM 6651 N N . SER B 2 31 ? 180.662 151.475 187.450 1.00 122.26 31 SER D N 1
ATOM 6652 C CA . SER B 2 31 ? 180.828 151.107 186.048 1.00 122.26 31 SER D CA 1
ATOM 6653 C C . SER B 2 31 ? 181.080 149.618 185.860 1.00 122.26 31 SER D C 1
ATOM 6654 O O . SER B 2 31 ? 180.991 149.124 184.731 1.00 122.26 31 SER D O 1
ATOM 6657 N N . ASP B 2 32 ? 181.396 148.894 186.932 1.00 123.51 32 ASP D N 1
ATOM 6658 C CA . ASP B 2 32 ? 181.760 147.481 186.834 1.00 123.51 32 ASP D CA 1
ATOM 6659 C C . ASP B 2 32 ? 180.574 146.609 187.256 1.00 123.51 32 ASP D C 1
ATOM 6660 O O . ASP B 2 32 ? 180.460 146.144 188.390 1.00 123.51 32 ASP D O 1
ATOM 6665 N N . LEU B 2 33 ? 179.671 146.395 186.302 1.00 127.31 33 LEU D N 1
ATOM 6666 C CA . LEU B 2 33 ? 178.546 145.485 186.513 1.00 127.31 33 LEU D CA 1
ATOM 6667 C C . LEU B 2 33 ? 178.042 145.038 185.149 1.00 127.31 33 LEU D C 1
ATOM 6668 O O . LEU B 2 33 ? 177.411 145.826 184.438 1.00 127.31 33 LEU D O 1
ATOM 6673 N N . GLU B 2 34 ? 178.312 143.785 184.789 1.00 132.49 34 GLU D N 1
ATOM 6674 C CA . GLU B 2 34 ? 177.827 143.227 183.529 1.00 132.49 34 GLU D CA 1
ATOM 6675 C C . GLU B 2 34 ? 176.392 142.771 183.749 1.00 132.49 34 GLU D C 1
ATOM 6676 O O . GLU B 2 34 ? 176.131 141.678 184.252 1.00 132.49 34 GLU D O 1
ATOM 6682 N N . VAL B 2 35 ? 175.448 143.629 183.372 1.00 142.19 35 VAL D N 1
ATOM 6683 C CA . VAL B 2 35 ? 174.023 143.341 183.531 1.00 142.19 35 VAL D CA 1
ATOM 6684 C C . VAL B 2 35 ? 173.585 142.641 182.249 1.00 142.19 35 VAL D C 1
ATOM 6685 O O . VAL B 2 35 ? 173.389 143.265 181.206 1.00 142.19 35 VAL D O 1
ATOM 6689 N N . TYR B 2 36 ? 173.444 141.324 182.327 1.00 142.97 36 TYR D N 1
ATOM 6690 C CA . TYR B 2 36 ? 173.034 140.552 181.168 1.00 142.97 36 TYR D CA 1
ATOM 6691 C C . TYR B 2 36 ? 171.516 140.425 181.116 1.00 142.97 36 TYR D C 1
ATOM 6692 O O . TYR B 2 36 ? 170.824 140.456 182.137 1.00 142.97 36 TYR D O 1
ATOM 6701 N N . LEU B 2 37 ? 170.999 140.284 179.899 1.00 151.20 37 LEU D N 1
ATOM 6702 C CA . LEU B 2 37 ? 169.581 140.008 179.701 1.00 151.20 37 LEU D CA 1
ATOM 6703 C C . LEU B 2 37 ? 169.463 139.040 178.537 1.00 151.20 37 LEU D C 1
ATOM 6704 O O . LEU B 2 37 ? 169.863 139.364 177.416 1.00 151.20 37 LEU D O 1
ATOM 6709 N N . THR B 2 38 ? 168.923 137.861 178.807 1.00 161.88 38 THR D N 1
ATOM 6710 C CA . THR B 2 38 ? 168.592 136.901 177.769 1.00 161.88 38 THR D CA 1
ATOM 6711 C C . THR B 2 38 ? 167.102 136.996 177.478 1.00 161.88 38 THR D C 1
ATOM 6712 O O . THR B 2 38 ? 166.286 137.060 178.401 1.00 161.88 38 THR D O 1
ATOM 6716 N N . ASP B 2 39 ? 166.752 137.014 176.196 1.00 174.91 39 ASP D N 1
ATOM 6717 C CA . ASP B 2 39 ? 165.365 137.198 175.791 1.00 174.91 39 ASP D CA 1
ATOM 6718 C C . ASP B 2 39 ? 164.609 135.885 175.978 1.00 174.91 39 ASP D C 1
ATOM 6719 O O . ASP B 2 39 ? 165.107 134.933 176.584 1.00 174.91 39 ASP D O 1
ATOM 6724 N N . GLU B 2 40 ? 163.384 135.815 175.464 1.00 176.23 40 GLU D N 1
ATOM 6725 C CA . GLU B 2 40 ? 162.608 134.583 175.586 1.00 176.23 40 GLU D CA 1
ATOM 6726 C C . GLU B 2 40 ? 162.870 133.622 174.436 1.00 176.23 40 GLU D C 1
ATOM 6727 O O . GLU B 2 40 ? 161.947 133.016 173.883 1.00 176.23 40 GLU D O 1
ATOM 6733 N N . ASP B 2 41 ? 164.132 133.446 174.076 1.00 179.00 41 ASP D N 1
ATOM 6734 C CA . ASP B 2 41 ? 164.604 132.370 173.214 1.00 179.00 41 ASP D CA 1
ATOM 6735 C C . ASP B 2 41 ? 165.847 131.687 173.764 1.00 179.00 41 ASP D C 1
ATOM 6736 O O . ASP B 2 41 ? 165.989 130.471 173.620 1.00 179.00 41 ASP D O 1
ATOM 6741 N N . GLY B 2 42 ? 166.747 132.443 174.391 1.00 178.57 42 GLY D N 1
ATOM 6742 C CA . GLY B 2 42 ? 168.012 131.916 174.862 1.00 178.57 42 GLY D CA 1
ATOM 6743 C C . GLY B 2 42 ? 169.196 132.758 174.429 1.00 178.57 42 GLY D C 1
ATOM 6744 O O . GLY B 2 42 ? 170.313 132.568 174.918 1.00 178.57 42 GLY D O 1
ATOM 6745 N N . ASP B 2 43 ? 168.963 133.691 173.508 1.00 174.01 43 ASP D N 1
ATOM 6746 C CA . ASP B 2 43 ? 170.024 134.563 173.022 1.00 174.01 43 ASP D CA 1
ATOM 6747 C C . ASP B 2 43 ? 170.500 135.502 174.126 1.00 174.01 43 ASP D C 1
ATOM 6748 O O . ASP B 2 43 ? 169.731 135.914 174.997 1.00 174.01 43 ASP D O 1
ATOM 6753 N N . GLN B 2 44 ? 171.786 135.843 174.078 1.00 166.22 44 GLN D N 1
ATOM 6754 C CA . GLN B 2 44 ? 172.411 136.703 175.075 1.00 166.22 44 GLN D CA 1
ATOM 6755 C C . GLN B 2 44 ? 172.430 138.145 174.583 1.00 166.22 44 GLN D C 1
ATOM 6756 O O . GLN B 2 44 ? 172.834 138.414 173.447 1.00 166.22 44 GLN D O 1
ATOM 6762 N N . ALA B 2 45 ? 171.987 139.067 175.438 1.00 152.91 45 ALA D N 1
ATOM 6763 C CA . ALA B 2 45 ? 171.987 140.490 175.131 1.00 152.91 45 ALA D CA 1
ATOM 6764 C C . ALA B 2 45 ? 172.565 141.271 176.302 1.00 152.91 45 ALA D C 1
ATOM 6765 O O . ALA B 2 45 ? 172.291 140.969 177.467 1.00 152.91 45 ALA D O 1
ATOM 6767 N N . LEU B 2 46 ? 173.367 142.281 175.979 1.00 146.32 46 LEU D N 1
ATOM 6768 C CA . LEU B 2 46 ? 174.030 143.122 176.968 1.00 146.32 46 LEU D CA 1
ATOM 6769 C C . LEU B 2 46 ? 173.424 144.518 176.934 1.00 146.32 46 LEU D C 1
ATOM 6770 O O . LEU B 2 46 ? 173.316 145.125 175.863 1.00 146.32 46 LEU D O 1
ATOM 6775 N N . LEU B 2 47 ? 173.034 145.025 178.099 1.00 143.29 47 LEU D N 1
ATOM 6776 C CA . LEU B 2 47 ? 172.479 146.364 178.212 1.00 143.29 47 LEU D CA 1
ATOM 6777 C C . LEU B 2 47 ? 173.529 147.330 178.751 1.00 143.29 47 LEU D C 1
ATOM 6778 O O . LEU B 2 47 ? 174.555 146.927 179.306 1.00 143.29 47 LEU D O 1
ATOM 6783 N N . ILE B 2 48 ? 173.256 148.621 178.582 1.00 143.02 48 ILE D N 1
ATOM 6784 C CA . ILE B 2 48 ? 174.185 149.690 178.937 1.00 143.02 48 ILE D CA 1
ATOM 6785 C C . ILE B 2 48 ? 173.711 150.346 180.226 1.00 143.02 48 ILE D C 1
ATOM 6786 O O . ILE B 2 48 ? 172.524 150.665 180.370 1.00 143.02 48 ILE D O 1
ATOM 6791 N N . GLU B 2 49 ? 174.639 150.545 181.159 1.00 139.97 49 GLU D N 1
ATOM 6792 C CA . GLU B 2 49 ? 174.333 151.265 182.387 1.00 139.97 49 GLU D CA 1
ATOM 6793 C C . GLU B 2 49 ? 173.965 152.709 182.074 1.00 139.97 49 GLU D C 1
ATOM 6794 O O . GLU B 2 49 ? 174.556 153.340 181.196 1.00 139.97 49 GLU D O 1
ATOM 6800 N N . GLY B 2 50 ? 172.976 153.231 182.797 1.00 135.12 50 GLY D N 1
ATOM 6801 C CA . GLY B 2 50 ? 172.534 154.592 182.584 1.00 135.12 50 GLY D CA 1
ATOM 6802 C C . GLY B 2 50 ? 171.615 154.781 181.403 1.00 135.12 50 GLY D C 1
ATOM 6803 O O . GLY B 2 50 ? 171.236 155.917 181.106 1.00 135.12 50 GLY D O 1
ATOM 6804 N N . THR B 2 51 ? 171.243 153.701 180.720 1.00 138.91 51 THR D N 1
ATOM 6805 C CA . THR B 2 51 ? 170.319 153.777 179.598 1.00 138.91 51 THR D CA 1
ATOM 6806 C C . THR B 2 51 ? 169.112 152.903 179.894 1.00 138.91 51 THR D C 1
ATOM 6807 O O . THR B 2 51 ? 167.971 153.273 179.599 1.00 138.91 51 THR D O 1
ATOM 6811 N N . ASP B 2 52 ? 169.368 151.735 180.484 1.00 146.26 52 ASP D N 1
ATOM 6812 C CA . ASP B 2 52 ? 168.323 150.778 180.801 1.00 146.26 52 ASP D CA 1
ATOM 6813 C C . ASP B 2 52 ? 168.349 150.316 182.251 1.00 146.26 52 ASP D C 1
ATOM 6814 O O . ASP B 2 52 ? 167.566 149.432 182.610 1.00 146.26 52 ASP D O 1
ATOM 6819 N N . TYR B 2 53 ? 169.230 150.864 183.085 1.00 142.55 53 TYR D N 1
ATOM 6820 C CA . TYR B 2 53 ? 169.172 150.622 184.520 1.00 142.55 53 TYR D CA 1
ATOM 6821 C C . TYR B 2 53 ? 169.962 151.718 185.216 1.00 142.55 53 TYR D C 1
ATOM 6822 O O . TYR B 2 53 ? 170.737 152.444 184.586 1.00 142.55 53 TYR D O 1
ATOM 6831 N N . THR B 2 54 ? 169.752 151.830 186.525 1.00 143.14 54 THR D N 1
ATOM 6832 C CA . THR B 2 54 ? 170.569 152.673 187.389 1.00 143.14 54 THR D CA 1
ATOM 6833 C C . THR B 2 54 ? 170.888 151.883 188.646 1.00 143.14 54 THR D C 1
ATOM 6834 O O . THR B 2 54 ? 169.974 151.483 189.375 1.00 143.14 54 THR D O 1
ATOM 6838 N N . VAL B 2 55 ? 172.177 151.654 188.901 1.00 141.19 55 VAL D N 1
ATOM 6839 C CA . VAL B 2 55 ? 172.577 150.999 190.139 1.00 141.19 55 VAL D CA 1
ATOM 6840 C C . VAL B 2 55 ? 172.645 152.028 191.259 1.00 141.19 55 VAL D C 1
ATOM 6841 O O . VAL B 2 55 ? 172.983 153.199 191.039 1.00 141.19 55 VAL D O 1
ATOM 6845 N N . SER B 2 56 ? 172.291 151.600 192.467 1.00 139.71 56 SER D N 1
ATOM 6846 C CA . SER B 2 56 ? 172.269 152.491 193.615 1.00 139.71 56 SER D CA 1
ATOM 6847 C C . SER B 2 56 ? 172.815 151.748 194.822 1.00 139.71 56 SER D C 1
ATOM 6848 O O . SER B 2 56 ? 172.789 150.515 194.874 1.00 139.71 56 SER D O 1
ATOM 6851 N N . GLY B 2 57 ? 173.310 152.510 195.793 1.00 138.65 57 GLY D N 1
ATOM 6852 C CA . GLY B 2 57 ? 173.940 151.906 196.947 1.00 138.65 57 GLY D CA 1
ATOM 6853 C C . GLY B 2 57 ? 175.295 151.295 196.678 1.00 138.65 57 GLY D C 1
ATOM 6854 O O . GLY B 2 57 ? 175.809 150.564 197.530 1.00 138.65 57 GLY D O 1
ATOM 6855 N N . ALA B 2 58 ? 175.888 151.568 195.519 1.00 134.07 58 ALA D N 1
ATOM 6856 C CA . ALA B 2 58 ? 177.180 151.000 195.177 1.00 134.07 58 ALA D CA 1
ATOM 6857 C C . ALA B 2 58 ? 178.282 151.635 196.024 1.00 134.07 58 ALA D C 1
ATOM 6858 O O . ALA B 2 58 ? 178.163 152.761 196.514 1.00 134.07 58 ALA D O 1
ATOM 6860 N N . GLY B 2 59 ? 179.371 150.891 196.190 1.00 135.50 59 GLY D N 1
ATOM 6861 C CA . GLY B 2 59 ? 180.454 151.329 197.047 1.00 135.50 59 GLY D CA 1
ATOM 6862 C C . GLY B 2 59 ? 180.275 150.844 198.470 1.00 135.50 59 GLY D C 1
ATOM 6863 O O . GLY B 2 59 ? 181.252 150.670 199.206 1.00 135.50 59 GLY D O 1
ATOM 6864 N N . ASP B 2 60 ? 179.024 150.628 198.868 1.00 139.13 60 ASP D N 1
ATOM 6865 C CA . ASP B 2 60 ? 178.739 150.084 200.187 1.00 139.13 60 ASP D CA 1
ATOM 6866 C C . ASP B 2 60 ? 179.184 148.630 200.260 1.00 139.13 60 ASP D C 1
ATOM 6867 O O . ASP B 2 60 ? 179.114 147.892 199.273 1.00 139.13 60 ASP D O 1
ATOM 6872 N N . GLU B 2 61 ? 179.654 148.219 201.440 1.00 143.11 61 GLU D N 1
ATOM 6873 C CA . GLU B 2 61 ? 180.069 146.831 201.617 1.00 143.11 61 GLU D CA 1
ATOM 6874 C C . GLU B 2 61 ? 178.900 145.878 201.411 1.00 143.11 61 GLU D C 1
ATOM 6875 O O . GLU B 2 61 ? 179.053 144.821 200.790 1.00 143.11 61 GLU D O 1
ATOM 6881 N N . GLU B 2 62 ? 177.720 146.238 201.915 1.00 143.47 62 GLU D N 1
ATOM 6882 C CA . GLU B 2 62 ? 176.525 145.415 201.743 1.00 143.47 62 GLU D CA 1
ATOM 6883 C C . GLU B 2 62 ? 175.935 145.737 200.369 1.00 143.47 62 GLU D C 1
ATOM 6884 O O . GLU B 2 62 ? 175.244 146.738 200.167 1.00 143.47 62 GLU D O 1
ATOM 6890 N N . GLY B 2 63 ? 176.301 144.902 199.397 1.00 136.85 63 GLY D N 1
ATOM 6891 C CA . GLY B 2 63 ? 175.680 144.879 198.083 1.00 136.85 63 GLY D CA 1
ATOM 6892 C C . GLY B 2 63 ? 175.338 146.217 197.459 1.00 136.85 63 GLY D C 1
ATOM 6893 O O . GLY B 2 63 ? 176.212 147.054 197.219 1.00 136.85 63 GLY D O 1
ATOM 6894 N N . GLY B 2 64 ? 174.049 146.416 197.193 1.00 135.85 64 GLY D N 1
ATOM 6895 C CA . GLY B 2 64 ? 173.542 147.638 196.602 1.00 135.85 64 GLY D CA 1
ATOM 6896 C C . GLY B 2 64 ? 172.161 147.419 196.020 1.00 135.85 64 GLY D C 1
ATOM 6897 O O . GLY B 2 64 ? 171.404 146.585 196.526 1.00 135.85 64 GLY D O 1
ATOM 6898 N N . GLU B 2 65 ? 171.817 148.145 194.959 1.00 144.26 65 GLU D N 1
ATOM 6899 C CA . GLU B 2 65 ? 170.542 147.928 194.288 1.00 144.26 65 GLU D CA 1
ATOM 6900 C C . GLU B 2 65 ? 170.650 148.477 192.872 1.00 144.26 65 GLU D C 1
ATOM 6901 O O . GLU B 2 65 ? 171.429 149.396 192.605 1.00 144.26 65 GLU D O 1
ATOM 6907 N N . ILE B 2 66 ? 169.858 147.899 191.968 1.00 146.30 66 ILE D N 1
ATOM 6908 C CA . ILE B 2 66 ? 169.820 148.303 190.568 1.00 146.30 66 ILE D CA 1
ATOM 6909 C C . ILE B 2 66 ? 168.367 148.512 190.169 1.00 146.30 66 ILE D C 1
ATOM 6910 O O . ILE B 2 66 ? 167.493 147.700 190.490 1.00 146.30 66 ILE D O 1
ATOM 6915 N N . THR B 2 67 ? 168.111 149.605 189.454 1.00 147.40 67 THR D N 1
ATOM 6916 C CA . THR B 2 67 ? 166.757 150.067 189.166 1.00 147.40 67 THR D CA 1
ATOM 6917 C C . THR B 2 67 ? 166.376 149.737 187.719 1.00 147.40 67 THR D C 1
ATOM 6918 O O . THR B 2 67 ? 165.752 150.531 187.013 1.00 147.40 67 THR D O 1
ATOM 6922 N N . PHE B 2 68 ? 166.788 148.564 187.248 1.00 147.02 68 PHE D N 1
ATOM 6923 C CA . PHE B 2 68 ? 166.380 148.119 185.923 1.00 147.02 68 PHE D CA 1
ATOM 6924 C C . PHE B 2 68 ? 164.868 147.903 185.886 1.00 147.02 68 PHE D C 1
ATOM 6925 O O . PHE B 2 68 ? 164.306 147.292 186.799 1.00 147.02 68 PHE D O 1
ATOM 6933 N N . PRO B 2 69 ? 164.181 148.388 184.845 1.00 149.07 69 PRO D N 1
ATOM 6934 C CA . PRO B 2 69 ? 164.685 149.230 183.754 1.00 149.07 69 PRO D CA 1
ATOM 6935 C C . PRO B 2 69 ? 164.378 150.708 183.967 1.00 149.07 69 PRO D C 1
ATOM 6936 O O . PRO B 2 69 ? 163.512 151.054 184.766 1.00 149.07 69 PRO D O 1
ATOM 6940 N N . VAL B 2 70 ? 165.079 151.604 183.267 1.00 149.74 70 VAL D N 1
ATOM 6941 C CA . VAL B 2 70 ? 164.750 153.026 183.342 1.00 149.74 70 VAL D CA 1
ATOM 6942 C C . VAL B 2 70 ? 163.378 153.288 182.738 1.00 149.74 70 VAL D C 1
ATOM 6943 O O . VAL B 2 70 ? 162.587 154.076 183.271 1.00 149.74 70 VAL D O 1
ATOM 6947 N N . SER B 2 71 ? 163.074 152.637 181.619 1.00 153.49 71 SER D N 1
ATOM 6948 C CA . SER B 2 71 ? 161.792 152.803 180.951 1.00 153.49 71 SER D CA 1
ATOM 6949 C C . SER B 2 71 ? 161.314 151.437 180.476 1.00 153.49 71 SER D C 1
ATOM 6950 O O . SER B 2 71 ? 162.042 150.443 180.543 1.00 153.49 71 SER D O 1
ATOM 6953 N N . GLY B 2 72 ? 160.076 151.395 179.994 1.00 156.42 72 GLY D N 1
ATOM 6954 C CA . GLY B 2 72 ? 159.505 150.166 179.487 1.00 156.42 72 GLY D CA 1
ATOM 6955 C C . GLY B 2 72 ? 158.842 149.336 180.568 1.00 156.42 72 GLY D C 1
ATOM 6956 O O . GLY B 2 72 ? 158.920 149.616 181.765 1.00 156.42 72 GLY D O 1
ATOM 6957 N N . ASP B 2 73 ? 158.167 148.281 180.117 1.00 157.89 73 ASP D N 1
ATOM 6958 C CA . ASP B 2 73 ? 157.455 147.398 181.021 1.00 157.89 73 ASP D CA 1
ATOM 6959 C C . ASP B 2 73 ? 158.436 146.584 181.859 1.00 157.89 73 ASP D C 1
ATOM 6960 O O . ASP B 2 73 ? 159.577 146.355 181.451 1.00 157.89 73 ASP D O 1
ATOM 6965 N N . PRO B 2 74 ? 158.016 146.145 183.043 1.00 158.34 74 PRO D N 1
ATOM 6966 C CA . PRO B 2 74 ? 158.854 145.231 183.826 1.00 158.34 74 PRO D CA 1
ATOM 6967 C C . PRO B 2 74 ? 159.061 143.915 183.094 1.00 158.34 74 PRO D C 1
ATOM 6968 O O . PRO B 2 74 ? 158.225 143.480 182.298 1.00 158.34 74 PRO D O 1
ATOM 6972 N N . LEU B 2 75 ? 160.204 143.288 183.367 1.00 161.12 75 LEU D N 1
ATOM 6973 C CA . LEU B 2 75 ? 160.594 142.082 182.649 1.00 161.12 75 LEU D CA 1
ATOM 6974 C C . LEU B 2 75 ? 159.560 140.980 182.837 1.00 161.12 75 LEU D C 1
ATOM 6975 O O . LEU B 2 75 ? 159.120 140.706 183.957 1.00 161.12 75 LEU D O 1
ATOM 6980 N N . ASP B 2 76 ? 159.174 140.348 181.733 1.00 164.75 76 ASP D N 1
ATOM 6981 C CA . ASP B 2 76 ? 158.185 139.283 181.748 1.00 164.75 76 ASP D CA 1
ATOM 6982 C C . ASP B 2 76 ? 158.883 137.934 181.922 1.00 164.75 76 ASP D C 1
ATOM 6983 O O . ASP B 2 76 ? 160.078 137.860 182.219 1.00 164.75 76 ASP D O 1
ATOM 6988 N N . ASP B 2 77 ? 158.137 136.848 181.738 1.00 169.97 77 ASP D N 1
ATOM 6989 C CA . ASP B 2 77 ? 158.717 135.518 181.836 1.00 169.97 77 ASP D CA 1
ATOM 6990 C C . ASP B 2 77 ? 159.546 135.209 180.591 1.00 169.97 77 ASP D C 1
ATOM 6991 O O . ASP B 2 77 ? 159.583 135.974 179.624 1.00 169.97 77 ASP D O 1
ATOM 6996 N N . GLY B 2 78 ? 160.222 134.064 180.624 1.00 168.80 78 GLY D N 1
ATOM 6997 C CA . GLY B 2 78 ? 161.077 133.670 179.522 1.00 168.80 78 GLY D CA 1
ATOM 6998 C C . GLY B 2 78 ? 162.373 134.452 179.502 1.00 168.80 78 GLY D C 1
ATOM 6999 O O . GLY B 2 78 ? 163.461 133.876 179.599 1.00 168.80 78 GLY D O 1
ATOM 7000 N N . GLU B 2 79 ? 162.264 135.772 179.369 1.00 166.98 79 GLU D N 1
ATOM 7001 C CA . GLU B 2 79 ? 163.434 136.630 179.463 1.00 166.98 79 GLU D CA 1
ATOM 7002 C C . GLU B 2 79 ? 164.023 136.560 180.866 1.00 166.98 79 GLU D C 1
ATOM 7003 O O . GLU B 2 79 ? 163.304 136.371 181.851 1.00 166.98 79 GLU D O 1
ATOM 7009 N N . THR B 2 80 ? 165.342 136.705 180.955 1.00 156.93 80 THR D N 1
ATOM 7010 C CA . THR B 2 80 ? 166.049 136.586 182.220 1.00 156.93 80 THR D CA 1
ATOM 7011 C C . THR B 2 80 ? 167.078 137.700 182.342 1.00 156.93 80 THR D C 1
ATOM 7012 O O . THR B 2 80 ? 167.759 138.046 181.374 1.00 156.93 80 THR D O 1
ATOM 7016 N N . LEU B 2 81 ? 167.179 138.263 183.544 1.00 147.27 81 LEU D N 1
ATOM 7017 C CA . LEU B 2 81 ? 168.164 139.286 183.864 1.00 147.27 81 LEU D CA 1
ATOM 7018 C C . LEU B 2 81 ? 169.214 138.690 184.790 1.00 147.27 81 LEU D C 1
ATOM 7019 O O . LEU B 2 81 ? 168.874 138.064 185.798 1.00 147.27 81 LEU D O 1
ATOM 7024 N N . THR B 2 82 ? 170.483 138.892 184.453 1.00 139.51 82 THR D N 1
ATOM 7025 C CA . THR B 2 82 ? 171.585 138.297 185.190 1.00 139.51 82 THR D CA 1
ATOM 7026 C C . THR B 2 82 ? 172.551 139.388 185.633 1.00 139.51 82 THR D C 1
ATOM 7027 O O . THR B 2 82 ? 172.739 140.392 184.939 1.00 139.51 82 THR D O 1
ATOM 7031 N N . ILE B 2 83 ? 173.160 139.188 186.800 1.00 130.37 83 ILE D N 1
ATOM 7032 C CA . ILE B 2 83 ? 174.083 140.150 187.390 1.00 130.37 83 ILE D CA 1
ATOM 7033 C C . ILE B 2 83 ? 175.428 139.461 187.569 1.00 130.37 83 ILE D C 1
ATOM 7034 O O . ILE B 2 83 ? 175.511 138.423 188.235 1.00 130.37 83 ILE D O 1
ATOM 7039 N N . LEU B 2 84 ? 176.478 140.039 186.989 1.00 129.42 84 LEU D N 1
ATOM 7040 C CA . LEU B 2 84 ? 177.825 139.492 187.099 1.00 129.42 84 LEU D CA 1
ATOM 7041 C C . LEU B 2 84 ? 178.789 140.580 187.543 1.00 129.42 84 LEU D C 1
ATOM 7042 O O . LEU B 2 84 ? 178.773 141.690 187.001 1.00 129.42 84 LEU D O 1
ATOM 7047 N N . ARG B 2 85 ? 179.622 140.256 188.530 1.00 116.28 85 ARG D N 1
ATOM 7048 C CA . ARG B 2 85 ? 180.683 141.151 188.985 1.00 116.28 85 ARG D CA 1
ATOM 7049 C C . ARG B 2 85 ? 181.977 140.719 188.301 1.00 116.28 85 ARG D C 1
ATOM 7050 O O . ARG B 2 85 ? 182.867 140.104 188.891 1.00 116.28 85 ARG D O 1
ATOM 7058 N N . VAL B 2 86 ? 182.101 141.037 187.012 1.00 118.87 86 VAL D N 1
ATOM 7059 C CA . VAL B 2 86 ? 183.373 140.698 186.306 1.00 118.87 86 VAL D CA 1
ATOM 7060 C C . VAL B 2 86 ? 184.428 141.752 186.664 1.00 118.87 86 VAL D C 1
ATOM 7061 O O . VAL B 2 86 ? 184.446 142.816 186.017 1.00 118.87 86 VAL D O 1
ATOM 7065 N N . ILE B 2 87 ? 185.269 141.458 187.660 1.00 113.84 87 ILE D N 1
ATOM 7066 C CA . ILE B 2 87 ? 186.295 142.437 188.128 1.00 113.84 87 ILE D CA 1
ATOM 7067 C C . ILE B 2 87 ? 187.420 142.536 187.095 1.00 113.84 87 ILE D C 1
ATOM 7068 O O . ILE B 2 87 ? 187.851 141.480 186.592 1.00 113.84 87 ILE D O 1
ATOM 7073 N N . ASP B 2 88 ? 187.882 143.756 186.804 1.00 111.36 88 ASP D N 1
ATOM 7074 C CA . ASP B 2 88 ? 189.027 143.933 185.872 1.00 111.36 88 ASP D CA 1
ATOM 7075 C C . ASP B 2 88 ? 190.193 143.074 186.367 1.00 111.36 88 ASP D C 1
ATOM 7076 O O . ASP B 2 88 ? 190.517 143.156 187.567 1.00 111.36 88 ASP D O 1
ATOM 7081 N N . ILE B 2 89 ? 190.788 142.277 185.478 1.00 103.34 89 ILE D N 1
ATOM 7082 C CA . ILE B 2 89 ? 191.901 141.368 185.884 1.00 103.34 89 ILE D CA 1
ATOM 7083 C C . ILE B 2 89 ? 193.233 142.059 185.562 1.00 103.34 89 ILE D C 1
ATOM 7084 O O . ILE B 2 89 ? 193.983 141.551 184.705 1.00 103.34 89 ILE D O 1
ATOM 7089 N N . THR B 2 90 ? 193.514 143.179 186.235 1.00 98.78 90 THR D N 1
ATOM 7090 C CA . THR B 2 90 ? 194.753 143.952 185.950 1.00 98.78 90 THR D CA 1
ATOM 7091 C C . THR B 2 90 ? 195.190 144.722 187.201 1.00 98.78 90 THR D C 1
ATOM 7092 O O . THR B 2 90 ? 194.354 145.466 187.750 1.00 98.78 90 THR D O 1
ATOM 7096 N N . GLN B 2 91 ? 196.447 144.556 187.625 1.00 100.61 91 GLN D N 1
ATOM 7097 C CA . GLN B 2 91 ? 196.973 145.313 188.793 1.00 100.61 91 GLN D CA 1
ATOM 7098 C C . GLN B 2 91 ? 196.969 146.805 188.458 1.00 100.61 91 GLN D C 1
ATOM 7099 O O . GLN B 2 91 ? 197.470 147.159 187.373 1.00 100.61 91 GLN D O 1
ATOM 7105 N N . GLU B 2 92 ? 196.439 147.640 189.359 1.00 99.07 92 GLU D N 1
ATOM 7106 C CA . GLU B 2 92 ? 196.423 149.110 189.123 1.00 99.07 92 GLU D CA 1
ATOM 7107 C C . GLU B 2 92 ? 196.743 149.853 190.423 1.00 99.07 92 GLU D C 1
ATOM 7108 O O . GLU B 2 92 ? 196.301 151.009 190.554 1.00 99.07 92 GLU D O 1
ATOM 7114 N N . THR B 2 93 ? 197.465 149.214 191.347 1.00 100.32 93 THR D N 1
ATOM 7115 C CA . THR B 2 93 ? 197.897 149.901 192.564 1.00 100.32 93 THR D CA 1
ATOM 7116 C C . THR B 2 93 ? 199.416 149.983 192.547 1.00 100.32 93 THR D C 1
ATOM 7117 O O . THR B 2 93 ? 200.088 148.964 192.360 1.00 100.32 93 THR D O 1
ATOM 7121 N N . ASP B 2 94 ? 199.959 151.181 192.738 1.00 97.29 94 ASP D N 1
ATOM 7122 C CA . ASP B 2 94 ? 201.403 151.351 192.759 1.00 97.29 94 ASP D CA 1
ATOM 7123 C C . ASP B 2 94 ? 201.878 151.328 194.208 1.00 97.29 94 ASP D C 1
ATOM 7124 O O . ASP B 2 94 ? 201.206 151.828 195.113 1.00 97.29 94 ASP D O 1
ATOM 7129 N N . LEU B 2 95 ? 203.051 150.734 194.422 1.00 96.24 95 LEU D N 1
ATOM 7130 C CA . LEU B 2 95 ? 203.637 150.686 195.753 1.00 96.24 95 LEU D CA 1
ATOM 7131 C C . LEU B 2 95 ? 205.121 151.020 195.780 1.00 96.24 95 LEU D C 1
ATOM 7132 O O . LEU B 2 95 ? 205.645 151.306 196.860 1.00 96.24 95 LEU D O 1
ATOM 7137 N N . LYS B 2 96 ? 205.811 151.003 194.640 1.00 99.24 96 LYS D N 1
ATOM 7138 C CA . LYS B 2 96 ? 207.259 151.175 194.637 1.00 99.24 96 LYS D CA 1
ATOM 7139 C C . LYS B 2 96 ? 207.664 152.576 195.080 1.00 99.24 96 LYS D C 1
ATOM 7140 O O . LYS B 2 96 ? 208.609 152.736 195.861 1.00 99.24 96 LYS D O 1
ATOM 7146 N N . ASN B 2 97 ? 206.970 153.603 194.584 1.00 96.18 97 ASN D N 1
ATOM 7147 C CA . ASN B 2 97 ? 207.300 154.970 194.974 1.00 96.18 97 ASN D CA 1
ATOM 7148 C C . ASN B 2 97 ? 207.074 155.177 196.465 1.00 96.18 97 ASN D C 1
ATOM 7149 O O . ASN B 2 97 ? 207.934 155.726 197.164 1.00 96.18 97 ASN D O 1
ATOM 7154 N N . GLN B 2 98 ? 205.922 154.738 196.968 1.00 101.03 98 GLN D N 1
ATOM 7155 C CA . GLN B 2 98 ? 205.657 154.623 198.401 1.00 101.03 98 GLN D CA 1
ATOM 7156 C C . GLN B 2 98 ? 205.883 155.961 199.112 1.00 101.03 98 GLN D C 1
ATOM 7157 O O . GLN B 2 98 ? 206.761 156.124 199.959 1.00 101.03 98 GLN D O 1
ATOM 7163 N N . GLY B 2 99 ? 205.072 156.939 198.710 1.00 90.80 99 GLY D N 1
ATOM 7164 C CA . GLY B 2 99 ? 205.141 158.237 199.358 1.00 90.80 99 GLY D CA 1
ATOM 7165 C C . GLY B 2 99 ? 204.697 158.181 200.807 1.00 90.80 99 GLY D C 1
ATOM 7166 O O . GLY B 2 99 ? 205.405 158.639 201.707 1.00 90.80 99 GLY D O 1
ATOM 7167 N N . ALA B 2 100 ? 203.520 157.608 201.052 1.00 91.78 100 ALA D N 1
ATOM 7168 C CA . ALA B 2 100 ? 202.976 157.550 202.405 1.00 91.78 100 ALA D CA 1
ATOM 7169 C C . ALA B 2 100 ? 202.359 156.211 202.788 1.00 91.78 100 ALA D C 1
ATOM 7170 O O . ALA B 2 100 ? 202.082 156.012 203.975 1.00 91.78 100 ALA D O 1
ATOM 7172 N N . TYR B 2 101 ? 202.118 155.296 201.845 1.00 90.38 101 TYR D N 1
ATOM 7173 C CA . TYR B 2 101 ? 201.861 153.897 202.173 1.00 90.38 101 TYR D CA 1
ATOM 7174 C C . TYR B 2 101 ? 200.625 153.659 203.039 1.00 90.38 101 TYR D C 1
ATOM 7175 O O . TYR B 2 101 ? 200.749 153.278 204.206 1.00 90.38 101 TYR D O 1
ATOM 7184 N N . TYR B 2 102 ? 199.434 153.902 202.493 1.00 87.52 102 TYR D N 1
ATOM 7185 C CA . TYR B 2 102 ? 198.192 153.541 203.174 1.00 87.52 102 TYR D CA 1
ATOM 7186 C C . TYR B 2 102 ? 198.038 152.022 203.236 1.00 87.52 102 TYR D C 1
ATOM 7187 O O . TYR B 2 102 ? 198.122 151.354 202.201 1.00 87.52 102 TYR D O 1
ATOM 7196 N N . PRO B 2 103 ? 197.829 151.437 204.419 1.00 86.49 103 PRO D N 1
ATOM 7197 C CA . PRO B 2 103 ? 197.492 150.004 204.495 1.00 86.49 103 PRO D CA 1
ATOM 7198 C C . PRO B 2 103 ? 196.213 149.641 203.753 1.00 86.49 103 PRO D C 1
ATOM 7199 O O . PRO B 2 103 ? 196.062 148.538 203.196 1.00 86.49 103 PRO D O 1
ATOM 7203 N N . GLU B 2 104 ? 195.266 150.581 203.776 1.00 92.50 104 GLU D N 1
ATOM 7204 C CA . GLU B 2 104 ? 193.963 150.332 203.178 1.00 92.50 104 GLU D CA 1
ATOM 7205 C C . GLU B 2 104 ? 194.079 149.987 201.702 1.00 92.50 104 GLU D C 1
ATOM 7206 O O . GLU B 2 104 ? 193.254 149.234 201.184 1.00 92.50 104 GLU D O 1
ATOM 7212 N N . VAL B 2 105 ? 195.095 150.506 201.010 1.00 91.89 105 VAL D N 1
ATOM 7213 C CA . VAL B 2 105 ? 195.236 150.182 199.593 1.00 91.89 105 VAL D CA 1
ATOM 7214 C C . VAL B 2 105 ? 195.608 148.714 199.419 1.00 91.89 105 VAL D C 1
ATOM 7215 O O . VAL B 2 105 ? 195.126 148.045 198.498 1.00 91.89 105 VAL D O 1
ATOM 7219 N N . VAL B 2 106 ? 196.445 148.181 200.311 1.00 90.00 106 VAL D N 1
ATOM 7220 C CA . VAL B 2 106 ? 196.804 146.770 200.228 1.00 90.00 106 VAL D CA 1
ATOM 7221 C C . VAL B 2 106 ? 195.597 145.901 200.542 1.00 90.00 106 VAL D C 1
ATOM 7222 O O . VAL B 2 106 ? 195.338 144.905 199.854 1.00 90.00 106 VAL D O 1
ATOM 7226 N N . GLU B 2 107 ? 194.832 146.265 201.575 1.00 95.25 107 GLU D N 1
ATOM 7227 C CA . GLU B 2 107 ? 193.613 145.511 201.862 1.00 95.25 107 GLU D CA 1
ATOM 7228 C C . GLU B 2 107 ? 192.648 145.565 200.684 1.00 95.25 107 GLU D C 1
ATOM 7229 O O . GLU B 2 107 ? 192.056 144.548 200.300 1.00 95.25 107 GLU D O 1
ATOM 7235 N N . ASP B 2 108 ? 192.501 146.746 200.085 1.00 102.39 108 ASP D N 1
ATOM 7236 C CA . ASP B 2 108 ? 191.586 146.947 198.970 1.00 102.39 108 ASP D CA 1
ATOM 7237 C C . ASP B 2 108 ? 191.993 146.098 197.772 1.00 102.39 108 ASP D C 1
ATOM 7238 O O . ASP B 2 108 ? 191.148 145.477 197.114 1.00 102.39 108 ASP D O 1
ATOM 7243 N N . GLU B 2 109 ? 193.291 146.043 197.484 1.00 103.05 109 GLU D N 1
ATOM 7244 C CA . GLU B 2 109 ? 193.733 145.325 196.299 1.00 103.05 109 GLU D CA 1
ATOM 7245 C C . GLU B 2 109 ? 193.699 143.817 196.540 1.00 103.05 109 GLU D C 1
ATOM 7246 O O . GLU B 2 109 ? 193.451 143.037 195.611 1.00 103.05 109 GLU D O 1
ATOM 7252 N N . PHE B 2 110 ? 193.909 143.389 197.790 1.00 99.97 110 PHE D N 1
ATOM 7253 C CA . PHE B 2 110 ? 193.635 142.000 198.151 1.00 99.97 110 PHE D CA 1
ATOM 7254 C C . PHE B 2 110 ? 192.171 141.653 197.910 1.00 99.97 110 PHE D C 1
ATOM 7255 O O . PHE B 2 110 ? 191.850 140.565 197.408 1.00 99.97 110 PHE D O 1
ATOM 7263 N N . ASP B 2 111 ? 191.268 142.559 198.288 1.00 108.22 111 ASP D N 1
ATOM 7264 C CA . ASP B 2 111 ? 189.848 142.345 198.033 1.00 108.22 111 ASP D CA 1
ATOM 7265 C C . ASP B 2 111 ? 189.579 142.211 196.540 1.00 108.22 111 ASP D C 1
ATOM 7266 O O . ASP B 2 111 ? 188.789 141.359 196.115 1.00 108.22 111 ASP D O 1
ATOM 7271 N N . ARG B 2 112 ? 190.230 143.051 195.732 1.00 107.42 112 ARG D N 1
ATOM 7272 C CA . ARG B 2 112 ? 190.082 142.945 194.282 1.00 107.42 112 ARG D CA 1
ATOM 7273 C C . ARG B 2 112 ? 190.562 141.591 193.776 1.00 107.42 112 ARG D C 1
ATOM 7274 O O . ARG B 2 112 ? 189.935 140.991 192.896 1.00 107.42 112 ARG D O 1
ATOM 7282 N N . SER B 2 113 ? 191.681 141.099 194.310 1.00 105.77 113 SER D N 1
ATOM 7283 C CA . SER B 2 113 ? 192.172 139.786 193.900 1.00 105.77 113 SER D CA 1
ATOM 7284 C C . SER B 2 113 ? 191.172 138.691 194.239 1.00 105.77 113 SER D C 1
ATOM 7285 O O . SER B 2 113 ? 190.908 137.803 193.418 1.00 105.77 113 SER D O 1
ATOM 7288 N N . ARG B 2 114 ? 190.609 138.735 195.445 1.00 106.62 114 ARG D N 1
ATOM 7289 C CA . ARG B 2 114 ? 189.637 137.714 195.824 1.00 106.62 114 ARG D CA 1
ATOM 7290 C C . ARG B 2 114 ? 188.392 137.789 194.951 1.00 106.62 114 ARG D C 1
ATOM 7291 O O . ARG B 2 114 ? 187.815 136.757 194.590 1.00 106.62 114 ARG D O 1
ATOM 7299 N N . MET B 2 115 ? 187.967 138.999 194.593 1.00 110.22 115 MET D N 1
ATOM 7300 C CA . MET B 2 115 ? 186.805 139.137 193.721 1.00 110.22 115 MET D CA 1
ATOM 7301 C C . MET B 2 115 ? 187.098 138.611 192.322 1.00 110.22 115 MET D C 1
ATOM 7302 O O . MET B 2 115 ? 186.236 137.989 191.685 1.00 110.22 115 MET D O 1
ATOM 7307 N N . ILE B 2 116 ? 188.311 138.857 191.825 1.0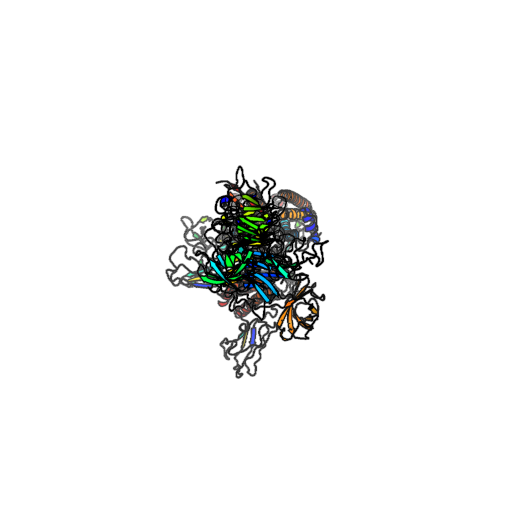0 108.17 116 ILE D N 1
ATOM 7308 C CA . ILE B 2 116 ? 188.723 138.300 190.540 1.00 108.17 116 ILE D CA 1
ATOM 7309 C C . ILE B 2 116 ? 188.669 136.780 190.592 1.00 108.17 116 ILE D C 1
ATOM 7310 O O . ILE B 2 116 ? 188.191 136.121 189.660 1.00 108.17 116 ILE D O 1
ATOM 7315 N N . ASP B 2 117 ? 189.158 136.203 191.691 1.00 110.51 117 ASP D N 1
ATOM 7316 C CA . ASP B 2 117 ? 189.122 134.753 191.838 1.00 110.51 117 ASP D CA 1
ATOM 7317 C C . ASP B 2 117 ? 187.689 134.239 191.885 1.00 110.51 117 ASP D C 1
ATOM 7318 O O . ASP B 2 117 ? 187.390 133.180 191.326 1.00 110.51 117 ASP D O 1
ATOM 7323 N N . GLN B 2 118 ? 186.809 134.990 192.552 1.00 112.38 118 GLN D N 1
ATOM 7324 C CA . GLN B 2 118 ? 185.379 134.590 192.641 1.00 112.38 118 GLN D CA 1
ATOM 7325 C C . GLN B 2 118 ? 184.782 134.561 191.231 1.00 112.38 118 GLN D C 1
ATOM 7326 O O . GLN B 2 118 ? 184.317 133.485 190.807 1.00 112.38 118 GLN D O 1
ATOM 7332 N N . GLN B 2 119 ? 184.801 135.704 190.539 1.00 112.95 119 GLN D N 1
ATOM 7333 C CA . GLN B 2 119 ? 184.257 135.777 189.157 1.00 112.95 119 GLN D CA 1
ATOM 7334 C C . GLN B 2 119 ? 184.826 134.618 188.334 1.00 112.95 119 GLN D C 1
ATOM 7335 O O . GLN B 2 119 ? 184.028 133.877 187.729 1.00 112.95 119 GLN D O 1
ATOM 7341 N N . GLN B 2 120 ? 186.154 134.477 188.320 1.00 111.21 120 GLN D N 1
ATOM 7342 C CA . GLN B 2 120 ? 186.803 133.369 187.571 1.00 111.21 120 GLN D CA 1
ATOM 7343 C C . GLN B 2 120 ? 186.113 132.055 187.944 1.00 111.21 120 GLN D C 1
ATOM 7344 O O . GLN B 2 120 ? 185.580 131.391 187.034 1.00 111.21 120 GLN D O 1
ATOM 7350 N N . GLN B 2 121 ? 186.114 131.705 189.234 1.00 114.27 121 GLN D N 1
ATOM 7351 C CA . GLN B 2 121 ? 185.478 130.473 189.686 1.00 114.27 121 GLN D CA 1
ATOM 7352 C C . GLN B 2 121 ? 184.105 130.306 189.052 1.00 114.27 121 GLN D C 1
ATOM 7353 O O . GLN B 2 121 ? 183.747 129.217 188.582 1.00 114.27 121 GLN D O 1
ATOM 7359 N N . GLU B 2 122 ? 183.322 131.386 189.031 1.00 117.90 122 GLU D N 1
ATOM 7360 C CA . GLU B 2 122 ? 181.974 131.311 188.475 1.00 117.90 122 GLU D CA 1
ATOM 7361 C C . GLU B 2 122 ? 182.004 130.969 186.991 1.00 117.90 122 GLU D C 1
ATOM 7362 O O . GLU B 2 122 ? 181.226 130.129 186.527 1.00 117.90 122 GLU D O 1
ATOM 7368 N N . GLN B 2 123 ? 182.892 131.605 186.226 1.00 115.15 123 GLN D N 1
ATOM 7369 C CA . GLN B 2 123 ? 182.921 131.322 184.793 1.00 115.15 123 GLN D CA 1
ATOM 7370 C C . GLN B 2 123 ? 183.637 130.005 184.504 1.00 115.15 123 GLN D C 1
ATOM 7371 O O . GLN B 2 123 ? 183.448 129.408 183.438 1.00 115.15 123 GLN D O 1
ATOM 7377 N N . LEU B 2 124 ? 184.451 129.527 185.448 1.00 115.16 124 LEU D N 1
ATOM 7378 C CA . LEU B 2 124 ? 185.071 128.212 185.323 1.00 115.16 124 LEU D CA 1
ATOM 7379 C C . LEU B 2 124 ? 184.064 127.094 185.554 1.00 115.16 124 LEU D C 1
ATOM 7380 O O . LEU B 2 124 ? 184.175 126.020 184.952 1.00 115.16 124 LEU D O 1
ATOM 7385 N N . ASP B 2 125 ? 183.084 127.321 186.431 1.00 113.24 125 ASP D N 1
ATOM 7386 C CA . ASP B 2 125 ? 182.074 126.298 186.682 1.00 113.24 125 ASP D CA 1
ATOM 7387 C C . ASP B 2 125 ? 181.299 125.944 185.418 1.00 113.24 125 ASP D C 1
ATOM 7388 O O . ASP B 2 125 ? 180.764 124.834 185.309 1.00 113.24 125 ASP D O 1
ATOM 7393 N N . ARG B 2 126 ? 181.230 126.864 184.453 1.00 116.27 126 ARG D N 1
ATOM 7394 C CA . ARG B 2 126 ? 180.411 126.634 183.265 1.00 116.27 126 ARG D CA 1
ATOM 7395 C C . ARG B 2 126 ? 181.013 125.560 182.363 1.00 116.27 126 ARG D C 1
ATOM 7396 O O . ARG B 2 126 ? 180.299 124.658 181.907 1.00 116.27 126 ARG D O 1
ATOM 7404 N N . ALA B 2 127 ? 182.315 125.631 182.097 1.00 116.80 127 ALA D N 1
ATOM 7405 C CA . ALA B 2 127 ? 182.899 124.822 181.036 1.00 116.80 127 ALA D CA 1
ATOM 7406 C C . ALA B 2 127 ? 183.071 123.370 181.474 1.00 116.80 127 ALA D C 1
ATOM 7407 O O . ALA B 2 127 ? 182.967 123.027 182.654 1.00 116.80 127 ALA D O 1
ATOM 7409 N N . THR C 2 2 ? 203.218 147.672 187.492 1.00 100.65 2 THR B N 1
ATOM 7410 C CA . THR C 2 2 ? 201.906 147.040 187.533 1.00 100.65 2 THR B CA 1
ATOM 7411 C C . THR C 2 2 ? 201.621 146.300 186.234 1.00 100.65 2 THR B C 1
ATOM 7412 O O . THR C 2 2 ? 202.478 146.219 185.357 1.00 100.65 2 THR B O 1
ATOM 7416 N N . VAL C 2 3 ? 200.415 145.754 186.116 1.00 101.03 3 VAL B N 1
ATOM 7417 C CA . VAL C 2 3 ? 200.004 145.056 184.900 1.00 101.03 3 VAL B CA 1
ATOM 7418 C C . VAL C 2 3 ? 198.631 145.546 184.454 1.00 101.03 3 VAL B C 1
ATOM 7419 O O . VAL C 2 3 ? 197.616 144.882 184.709 1.00 101.03 3 VAL B O 1
ATOM 7423 N N . PRO C 2 4 ? 198.550 146.694 183.781 1.00 99.16 4 PRO B N 1
ATOM 7424 C CA . PRO C 2 4 ? 197.273 147.158 183.235 1.00 99.16 4 PRO B CA 1
ATOM 7425 C C . PRO C 2 4 ? 196.912 146.551 181.889 1.00 99.16 4 PRO B C 1
ATOM 7426 O O . PRO C 2 4 ? 195.962 147.019 181.256 1.00 99.16 4 PRO B O 1
ATOM 7430 N N . THR C 2 5 ? 197.639 145.531 181.443 1.00 99.88 5 THR B N 1
ATOM 7431 C CA . THR C 2 5 ? 197.433 144.914 180.141 1.00 99.88 5 THR B CA 1
ATOM 7432 C C . THR C 2 5 ? 196.807 143.537 180.309 1.00 99.88 5 THR B C 1
ATOM 7433 O O . THR C 2 5 ? 197.280 142.729 181.115 1.00 99.88 5 THR B O 1
ATOM 7437 N N . ASN C 2 6 ? 195.745 143.276 179.547 1.00 99.82 6 ASN B N 1
ATOM 7438 C CA . ASN C 2 6 ? 195.147 141.948 179.535 1.00 99.82 6 ASN B CA 1
ATOM 7439 C C . ASN C 2 6 ? 195.979 140.951 178.740 1.00 99.82 6 ASN B C 1
ATOM 7440 O O . ASN C 2 6 ? 196.000 139.762 179.074 1.00 99.82 6 ASN B O 1
ATOM 7445 N N . ASP C 2 7 ? 196.663 141.412 177.697 1.00 94.27 7 ASP B N 1
ATOM 7446 C CA . ASP C 2 7 ? 197.367 140.513 176.793 1.00 94.27 7 ASP B CA 1
ATOM 7447 C C . ASP C 2 7 ? 198.569 139.866 177.469 1.00 94.27 7 ASP B C 1
ATOM 7448 O O . ASP C 2 7 ? 199.312 140.514 178.211 1.00 94.27 7 ASP B O 1
ATOM 7453 N N . ASN C 2 8 ? 198.755 138.569 177.209 1.00 91.98 8 ASN B N 1
ATOM 7454 C CA . ASN C 2 8 ? 200.001 137.898 177.559 1.00 91.98 8 ASN B CA 1
ATOM 7455 C C . ASN C 2 8 ? 200.446 136.917 176.479 1.00 91.98 8 ASN B C 1
ATOM 7456 O O . ASN C 2 8 ? 201.456 136.229 176.668 1.00 91.98 8 ASN B O 1
ATOM 7461 N N . ARG C 2 9 ? 199.737 136.841 175.354 1.00 89.80 9 ARG B N 1
ATOM 7462 C CA . ARG C 2 9 ? 200.020 135.882 174.297 1.00 89.80 9 ARG B CA 1
ATOM 7463 C C . ARG C 2 9 ? 200.203 136.610 172.973 1.00 89.80 9 ARG B C 1
ATOM 7464 O O . ARG C 2 9 ? 199.463 137.548 172.666 1.00 89.80 9 ARG B O 1
ATOM 7472 N N . GLU C 2 10 ? 201.226 136.176 172.230 1.00 88.43 10 GLU B N 1
ATOM 7473 C CA . GLU C 2 10 ? 201.519 136.793 170.913 1.00 88.43 10 GLU B CA 1
ATOM 7474 C C . GLU C 2 10 ? 201.526 135.707 169.838 1.00 88.43 10 GLU B C 1
ATOM 7475 O O . GLU C 2 10 ? 201.891 134.559 170.160 1.00 88.43 10 GLU B O 1
ATOM 7481 N N . GLN C 2 11 ? 201.138 136.062 168.616 1.00 86.82 11 GLN B N 1
ATOM 7482 C CA . GLN C 2 11 ? 201.078 135.139 167.490 1.00 86.82 11 GLN B CA 1
ATOM 7483 C C . GLN C 2 11 ? 201.712 135.803 166.279 1.00 86.82 11 GLN B C 1
ATOM 7484 O O . GLN C 2 11 ? 201.176 136.787 165.764 1.00 86.82 11 GLN B O 1
ATOM 7490 N N . TYR C 2 12 ? 202.847 135.264 165.820 1.00 81.59 12 TYR B N 1
ATOM 7491 C CA . TYR C 2 12 ? 203.630 135.868 164.735 1.00 81.59 12 TYR B CA 1
ATOM 7492 C C . TYR C 2 12 ? 203.748 134.867 163.588 1.00 81.59 12 TYR B C 1
ATOM 7493 O O . TYR C 2 12 ? 204.576 133.955 163.629 1.00 81.59 12 TYR B O 1
ATOM 7502 N N . ALA C 2 13 ? 202.914 135.039 162.565 1.00 81.20 13 ALA B N 1
ATOM 7503 C CA . ALA C 2 13 ? 203.051 134.257 161.344 1.00 81.20 13 ALA B CA 1
ATOM 7504 C C . ALA C 2 13 ? 204.391 134.546 160.681 1.00 81.20 13 ALA B C 1
ATOM 7505 O O . ALA C 2 13 ? 204.794 135.703 160.541 1.00 81.20 13 ALA B O 1
ATOM 7507 N N . GLY C 2 14 ? 205.083 133.482 160.277 1.00 85.73 14 GLY B N 1
ATOM 7508 C CA . GLY C 2 14 ? 206.410 133.633 159.721 1.00 85.73 14 GLY B CA 1
ATOM 7509 C C . GLY C 2 14 ? 206.408 134.021 158.256 1.00 85.73 14 GLY B C 1
ATOM 7510 O O . GLY C 2 14 ? 205.443 133.812 157.524 1.00 85.73 14 GLY B O 1
ATOM 7511 N N . ASN C 2 15 ? 207.529 134.604 157.827 1.00 85.49 15 ASN B N 1
ATOM 7512 C CA . ASN C 2 15 ? 207.690 134.999 156.435 1.00 85.49 15 ASN B CA 1
ATOM 7513 C C . ASN C 2 15 ? 209.083 134.735 155.877 1.00 85.49 15 ASN B C 1
ATOM 7514 O O . ASN C 2 15 ? 209.341 135.096 154.725 1.00 85.49 15 ASN B O 1
ATOM 7519 N N . GLY C 2 16 ? 209.981 134.124 156.644 1.00 84.49 16 GLY B N 1
ATOM 7520 C CA . GLY C 2 16 ? 211.315 133.839 156.162 1.00 84.49 16 GLY B CA 1
ATOM 7521 C C . GLY C 2 16 ? 212.315 134.963 156.300 1.00 84.49 16 GLY B C 1
ATOM 7522 O O . GLY C 2 16 ? 213.436 134.834 155.797 1.00 84.49 16 GLY B O 1
ATOM 7523 N N . ALA C 2 17 ? 211.955 136.059 156.962 1.00 83.69 17 ALA B N 1
ATOM 7524 C CA . ALA C 2 17 ? 212.874 137.174 157.156 1.00 83.69 17 ALA B CA 1
ATOM 7525 C C . ALA C 2 17 ? 212.974 137.660 158.593 1.00 83.69 17 ALA B C 1
ATOM 7526 O O . ALA C 2 17 ? 213.999 138.254 158.947 1.00 83.69 17 ALA B O 1
ATOM 7528 N N . THR C 2 18 ? 211.965 137.432 159.427 1.00 82.93 18 THR B N 1
ATOM 7529 C CA . THR C 2 18 ? 211.960 137.941 160.791 1.00 82.93 18 THR B CA 1
ATOM 7530 C C . THR C 2 18 ? 212.951 137.165 161.649 1.00 82.93 18 THR B C 1
ATOM 7531 O O . THR C 2 18 ? 212.861 135.938 161.757 1.00 82.93 18 THR B O 1
ATOM 7535 N N . THR C 2 19 ? 213.891 137.880 162.262 1.00 83.29 19 THR B N 1
ATOM 7536 C CA . THR C 2 19 ? 214.768 137.316 163.277 1.00 83.29 19 THR B CA 1
ATOM 7537 C C . THR C 2 19 ? 214.441 137.822 164.675 1.00 83.29 19 THR B C 1
ATOM 7538 O O . THR C 2 19 ? 215.051 137.363 165.646 1.00 83.29 19 THR B O 1
ATOM 7542 N N . VAL C 2 20 ? 213.496 138.752 164.802 1.00 79.38 20 VAL B N 1
ATOM 7543 C CA . VAL C 2 20 ? 213.139 139.356 166.078 1.00 79.38 20 VAL B CA 1
ATOM 7544 C C . VAL C 2 20 ? 211.640 139.188 166.283 1.00 79.38 20 VAL B C 1
ATOM 7545 O O . VAL C 2 20 ? 210.857 139.244 165.331 1.00 79.38 20 VAL B O 1
ATOM 7549 N N . PHE C 2 21 ? 211.240 138.977 167.536 1.00 82.74 21 PHE B N 1
ATOM 7550 C CA . PHE C 2 21 ? 209.834 138.745 167.866 1.00 82.74 21 PHE B CA 1
ATOM 7551 C C . PHE C 2 21 ? 209.497 139.499 169.139 1.00 82.74 21 PHE B C 1
ATOM 7552 O O . PHE C 2 21 ? 209.635 138.971 170.250 1.00 82.74 21 PHE B O 1
ATOM 7560 N N . PRO C 2 22 ? 209.055 140.748 169.017 1.00 82.02 22 PRO B N 1
ATOM 7561 C CA . PRO C 2 22 ? 208.709 141.530 170.209 1.00 82.02 22 PRO B CA 1
ATOM 7562 C C . PRO C 2 22 ? 207.498 140.958 170.933 1.00 82.02 22 PRO B C 1
ATOM 7563 O O . PRO C 2 22 ? 206.579 140.421 170.316 1.00 82.02 22 PRO B O 1
ATOM 7567 N N . TYR C 2 23 ? 207.503 141.082 172.258 1.00 87.91 23 TYR B N 1
ATOM 7568 C CA . TYR C 2 23 ? 206.345 140.766 173.084 1.00 87.91 23 TYR B CA 1
ATOM 7569 C C . TYR C 2 23 ? 206.069 141.946 174.004 1.00 87.91 23 TYR B C 1
ATOM 7570 O O . TYR C 2 23 ? 206.998 142.506 174.594 1.00 87.91 23 TYR B O 1
ATOM 7579 N N . ALA C 2 24 ? 204.799 142.337 174.108 1.00 88.85 24 ALA B N 1
ATOM 7580 C CA . ALA C 2 24 ? 204.416 143.528 174.863 1.00 88.85 24 ALA B CA 1
ATOM 7581 C C . ALA C 2 24 ? 203.675 143.118 176.133 1.00 88.85 24 ALA B C 1
ATOM 7582 O O . ALA C 2 24 ? 202.446 143.069 176.184 1.00 88.85 24 ALA B O 1
ATOM 7584 N N . PHE C 2 25 ? 204.451 142.837 177.178 1.00 90.36 25 PHE B N 1
ATOM 7585 C CA . PHE C 2 25 ? 203.971 142.589 178.534 1.00 90.36 25 PHE B CA 1
ATOM 7586 C C . PHE C 2 25 ? 205.188 142.391 179.425 1.00 90.36 25 PHE B C 1
ATOM 7587 O O . PHE C 2 25 ? 206.309 142.221 178.940 1.00 90.36 25 PHE B O 1
ATOM 7595 N N . ARG C 2 26 ? 204.954 142.405 180.733 1.00 94.72 26 ARG B N 1
ATOM 7596 C CA . ARG C 2 26 ? 206.046 142.309 181.689 1.00 94.72 26 ARG B CA 1
ATOM 7597 C C . ARG C 2 26 ? 206.308 140.863 182.084 1.00 94.72 26 ARG B C 1
ATOM 7598 O O . ARG C 2 26 ? 205.382 140.102 182.375 1.00 94.72 26 ARG B O 1
ATOM 7606 N N . ILE C 2 27 ? 207.584 140.487 182.075 1.00 98.93 27 ILE B N 1
ATOM 7607 C CA . ILE C 2 27 ? 208.051 139.208 182.595 1.00 98.93 27 ILE B CA 1
ATOM 7608 C C . ILE C 2 27 ? 209.283 139.476 183.449 1.00 98.93 27 ILE B C 1
ATOM 7609 O O . ILE C 2 27 ? 210.062 140.391 183.161 1.00 98.93 27 ILE B O 1
ATOM 7614 N N . PHE C 2 28 ? 209.442 138.703 184.525 1.00 101.03 28 PHE B N 1
ATOM 7615 C CA . PHE C 2 28 ? 210.600 138.895 185.391 1.00 101.03 28 PHE B CA 1
ATOM 7616 C C . PHE C 2 28 ? 211.790 138.066 184.937 1.00 101.03 28 PHE B C 1
ATOM 7617 O O . PHE C 2 28 ? 212.926 138.551 184.960 1.00 101.03 28 PHE B O 1
ATOM 7625 N N . GLU C 2 29 ? 211.551 136.826 184.522 1.00 103.84 29 GLU B N 1
ATOM 7626 C CA . GLU C 2 29 ? 212.623 135.899 184.206 1.00 103.84 29 GLU B CA 1
ATOM 7627 C C . GLU C 2 29 ? 212.324 135.214 182.883 1.00 103.84 29 GLU B C 1
ATOM 7628 O O . GLU C 2 29 ? 211.167 135.057 182.485 1.00 103.84 29 GLU B O 1
ATOM 7634 N N . SER C 2 30 ? 213.395 134.789 182.212 1.00 103.70 30 SER B N 1
ATOM 7635 C CA . SER C 2 30 ? 213.265 134.142 180.913 1.00 103.70 30 SER B CA 1
ATOM 7636 C C . SER C 2 30 ? 212.582 132.785 181.004 1.00 103.70 30 SER B C 1
ATOM 7637 O O . SER C 2 30 ? 212.217 132.221 179.968 1.00 103.70 30 SER B O 1
ATOM 7640 N N . SER C 2 31 ? 212.398 132.252 182.214 1.00 102.88 31 SER B N 1
ATOM 7641 C CA . SER C 2 31 ? 211.704 130.980 182.372 1.00 102.88 31 SER B CA 1
ATOM 7642 C C . SER C 2 31 ? 210.256 131.058 181.912 1.00 102.88 31 SER B C 1
ATOM 7643 O O . SER C 2 31 ? 209.618 130.017 181.720 1.00 102.88 31 SER B O 1
ATOM 7646 N N . ASP C 2 32 ? 209.724 132.262 181.732 1.00 104.64 32 ASP B N 1
ATOM 7647 C CA . ASP C 2 32 ? 208.394 132.446 181.168 1.00 104.64 32 ASP B CA 1
ATOM 7648 C C . ASP C 2 32 ? 208.470 132.302 179.648 1.00 104.64 32 ASP B C 1
ATOM 7649 O O . ASP C 2 32 ? 209.462 131.821 179.093 1.00 104.64 32 ASP B O 1
ATOM 7654 N N . LEU C 2 33 ? 207.407 132.724 178.960 1.00 97.96 33 LEU B N 1
ATOM 7655 C CA . LEU C 2 33 ? 207.348 132.765 177.498 1.00 97.96 33 LEU B CA 1
ATOM 7656 C C . LEU C 2 33 ? 207.533 131.371 176.889 1.00 97.96 33 LEU B C 1
ATOM 7657 O O . LEU C 2 33 ? 208.513 131.077 176.203 1.00 97.96 33 LEU B O 1
ATOM 7662 N N . GLU C 2 34 ? 206.558 130.512 177.171 1.00 98.45 34 GLU B N 1
ATOM 7663 C CA . GLU C 2 34 ? 206.469 129.222 176.491 1.00 98.45 34 GLU B CA 1
ATOM 7664 C C . GLU C 2 34 ? 206.206 129.478 175.013 1.00 98.45 34 GLU B C 1
ATOM 7665 O O . GLU C 2 34 ? 205.159 130.010 174.638 1.00 98.45 34 GLU B O 1
ATOM 7671 N N . VAL C 2 35 ? 207.160 129.105 174.167 1.00 89.92 35 VAL B N 1
ATOM 7672 C CA . VAL C 2 35 ? 207.054 129.338 172.735 1.00 89.92 35 VAL B CA 1
ATOM 7673 C C . VAL C 2 35 ? 206.793 128.017 172.024 1.00 89.92 35 VAL B C 1
ATOM 7674 O O . VAL C 2 35 ? 207.520 127.035 172.192 1.00 89.92 35 VAL B O 1
ATOM 7678 N N . TYR C 2 36 ? 205.741 127.994 171.209 1.00 89.62 36 TYR B N 1
ATOM 7679 C CA . TYR C 2 36 ? 205.393 126.797 170.448 1.00 89.62 36 TYR B CA 1
ATOM 7680 C C . TYR C 2 36 ? 205.518 127.144 168.972 1.00 89.62 36 TYR B C 1
ATOM 7681 O O . TYR C 2 36 ? 204.791 128.011 168.479 1.00 89.62 36 TYR B O 1
ATOM 7690 N N . LEU C 2 37 ? 206.431 126.477 168.271 1.00 88.42 37 LEU B N 1
ATOM 7691 C CA . LEU C 2 37 ? 206.591 126.660 166.832 1.00 88.42 37 LEU B CA 1
ATOM 7692 C C . LEU C 2 37 ? 205.614 125.732 166.125 1.00 88.42 37 LEU B C 1
ATOM 7693 O O . LEU C 2 37 ? 205.718 124.507 166.238 1.00 88.42 37 LEU B O 1
ATOM 7698 N N . THR C 2 38 ? 204.670 126.311 165.393 1.00 94.40 38 THR B N 1
ATOM 7699 C CA . THR C 2 38 ? 203.663 125.546 164.671 1.00 94.40 38 THR B CA 1
ATOM 7700 C C . THR C 2 38 ? 204.061 125.485 163.201 1.00 94.40 38 THR B C 1
ATOM 7701 O O . THR C 2 38 ? 204.061 126.505 162.506 1.00 94.40 38 THR B O 1
ATOM 7705 N N . ASP C 2 39 ? 204.409 124.289 162.735 1.00 101.98 39 ASP B N 1
ATOM 7706 C CA . ASP C 2 39 ? 204.707 124.091 161.328 1.00 101.98 39 ASP B CA 1
ATOM 7707 C C . ASP C 2 39 ? 203.409 124.109 160.519 1.00 101.98 39 ASP B C 1
ATOM 7708 O O . ASP C 2 39 ? 202.303 124.098 161.067 1.00 101.98 39 ASP B O 1
ATOM 7713 N N . GLU C 2 40 ? 203.554 124.146 159.192 1.00 105.17 40 GLU B N 1
ATOM 7714 C CA . GLU C 2 40 ? 202.383 124.199 158.321 1.00 105.17 40 GLU B CA 1
ATOM 7715 C C . GLU C 2 40 ? 201.487 122.980 158.498 1.00 105.17 40 GLU B C 1
ATOM 7716 O O . GLU C 2 40 ? 200.284 123.050 158.224 1.00 105.17 40 GLU B O 1
ATOM 7722 N N . ASP C 2 41 ? 202.048 121.859 158.954 1.00 105.84 41 ASP B N 1
ATOM 7723 C CA . ASP C 2 41 ? 201.273 120.637 159.121 1.00 105.84 41 ASP B CA 1
ATOM 7724 C C . ASP C 2 41 ? 200.297 120.703 160.288 1.00 105.84 41 ASP B C 1
ATOM 7725 O O . ASP C 2 41 ? 199.456 119.807 160.416 1.00 105.84 41 ASP B O 1
ATOM 7730 N N . GLY C 2 42 ? 200.383 121.725 161.133 1.00 99.72 42 GLY B N 1
ATOM 7731 C CA . GLY C 2 42 ? 199.475 121.861 162.251 1.00 99.72 42 GLY B CA 1
ATOM 7732 C C . GLY C 2 42 ? 199.970 121.302 163.564 1.00 99.72 42 GLY B C 1
ATOM 7733 O O . GLY C 2 42 ? 199.170 121.160 164.497 1.00 99.72 42 GLY B O 1
ATOM 7734 N N . ASP C 2 43 ? 201.253 120.973 163.668 1.00 98.10 43 ASP B N 1
ATOM 7735 C CA . ASP C 2 43 ? 201.812 120.462 164.909 1.00 98.10 43 ASP B CA 1
ATOM 7736 C C . ASP C 2 43 ? 202.196 121.609 165.840 1.00 98.10 43 ASP B C 1
ATOM 7737 O O . ASP C 2 43 ? 202.262 122.774 165.442 1.00 98.10 43 ASP B O 1
ATOM 7742 N N . GLN C 2 44 ? 202.447 121.262 167.100 1.00 90.56 44 GLN B N 1
ATOM 7743 C CA . GLN C 2 44 ? 202.923 122.207 168.100 1.00 90.56 44 GLN B CA 1
ATOM 7744 C C . GLN C 2 44 ? 204.128 121.607 168.809 1.00 90.56 44 GLN B C 1
ATOM 7745 O O . GLN C 2 44 ? 204.065 120.472 169.291 1.00 90.56 44 GLN B O 1
ATOM 7751 N N . ALA C 2 45 ? 205.221 122.366 168.869 1.00 88.73 45 ALA B N 1
ATOM 7752 C CA . ALA C 2 45 ? 206.463 121.909 169.481 1.00 88.73 45 ALA B CA 1
ATOM 7753 C C . ALA C 2 45 ? 206.958 122.966 170.455 1.00 88.73 45 ALA B C 1
ATOM 7754 O O . ALA C 2 45 ? 207.170 124.119 170.067 1.00 88.73 45 ALA B O 1
ATOM 7756 N N . LEU C 2 46 ? 207.144 122.573 171.713 1.00 92.32 46 LEU B N 1
ATOM 7757 C CA . LEU C 2 46 ? 207.623 123.488 172.745 1.00 92.32 46 LEU B CA 1
ATOM 7758 C C . LEU C 2 46 ? 209.103 123.771 172.519 1.00 92.32 46 LEU B C 1
ATOM 7759 O O . LEU C 2 46 ? 209.932 122.857 172.564 1.00 92.32 46 LEU B O 1
ATOM 7764 N N . LEU C 2 47 ? 209.440 125.035 172.282 1.00 90.88 47 LEU B N 1
ATOM 7765 C CA . LEU C 2 47 ? 210.826 125.403 172.043 1.00 90.88 47 LEU B CA 1
ATOM 7766 C C . LEU C 2 47 ? 211.593 125.483 173.360 1.00 90.88 47 LEU B C 1
ATOM 7767 O O . LEU C 2 47 ? 211.016 125.541 174.450 1.00 90.88 47 LEU B O 1
ATOM 7772 N N . ILE C 2 48 ? 212.918 125.490 173.248 1.00 92.71 48 ILE B N 1
ATOM 7773 C CA . ILE C 2 48 ? 213.812 125.497 174.399 1.00 92.71 48 ILE B CA 1
ATOM 7774 C C . ILE C 2 48 ? 214.590 126.804 174.397 1.00 92.71 48 ILE B C 1
ATOM 7775 O O . ILE C 2 48 ? 215.205 127.167 173.387 1.00 92.71 48 ILE B O 1
ATOM 7780 N N . GLU C 2 49 ? 214.559 127.510 175.524 1.00 94.21 49 GLU B N 1
ATOM 7781 C CA . GLU C 2 49 ? 215.307 128.751 175.654 1.00 94.21 49 GLU B CA 1
ATOM 7782 C C . GLU C 2 49 ? 216.805 128.483 175.578 1.00 94.21 49 GLU B C 1
ATOM 7783 O O . GLU C 2 49 ? 217.299 127.449 176.034 1.00 94.21 49 GLU B O 1
ATOM 7789 N N . GLY C 2 50 ? 217.530 129.425 174.980 1.00 89.77 50 GLY B N 1
ATOM 7790 C CA . GLY C 2 50 ? 218.970 129.305 174.878 1.00 89.77 50 GLY B CA 1
ATOM 7791 C C . GLY C 2 50 ? 219.400 128.329 173.805 1.00 89.77 50 GLY B C 1
ATOM 7792 O O . GLY C 2 50 ? 220.211 128.666 172.938 1.00 89.77 50 GLY B O 1
ATOM 7793 N N . THR C 2 51 ? 218.863 127.109 173.859 1.00 91.33 51 THR B N 1
ATOM 7794 C CA . THR C 2 51 ? 219.186 126.112 172.845 1.00 91.33 51 THR B CA 1
ATOM 7795 C C . THR C 2 51 ? 218.748 126.578 171.464 1.00 91.33 51 THR B C 1
ATOM 7796 O O . THR C 2 51 ? 219.485 126.433 170.482 1.00 91.33 51 THR B O 1
ATOM 7800 N N . ASP C 2 52 ? 217.549 127.143 171.368 1.00 93.94 52 ASP B N 1
ATOM 7801 C CA . ASP C 2 52 ? 216.991 127.555 170.089 1.00 93.94 52 ASP B CA 1
ATOM 7802 C C . ASP C 2 52 ? 216.687 129.041 169.990 1.00 93.94 52 ASP B C 1
ATOM 7803 O O . ASP C 2 52 ? 216.816 129.603 168.901 1.00 93.94 52 ASP B O 1
ATOM 7808 N N . TYR C 2 53 ? 216.288 129.692 171.080 1.00 89.19 53 TYR B N 1
ATOM 7809 C CA . TYR C 2 53 ? 215.961 131.110 171.047 1.00 89.19 53 TYR B CA 1
ATOM 7810 C C . TYR C 2 53 ? 216.571 131.786 172.267 1.00 89.19 53 TYR B C 1
ATOM 7811 O O . TYR C 2 53 ? 216.935 131.134 173.250 1.00 89.19 53 TYR B O 1
ATOM 7820 N N . THR C 2 54 ? 216.677 133.109 172.200 1.00 89.41 54 THR B N 1
ATOM 7821 C CA . THR C 2 54 ? 217.240 133.909 173.274 1.00 89.41 54 THR B CA 1
ATOM 7822 C C . THR C 2 54 ? 216.218 134.953 173.698 1.00 89.41 54 THR B C 1
ATOM 7823 O O . THR C 2 54 ? 215.541 135.555 172.865 1.00 89.41 54 THR B O 1
ATOM 7827 N N . VAL C 2 55 ? 216.114 135.170 175.005 1.00 90.56 55 VAL B N 1
ATOM 7828 C CA . VAL C 2 55 ? 215.142 136.099 175.572 1.00 90.56 55 VAL B CA 1
ATOM 7829 C C . VAL C 2 55 ? 215.904 137.347 175.996 1.00 90.56 55 VAL B C 1
ATOM 7830 O O . VAL C 2 55 ? 216.754 137.296 176.893 1.00 90.56 55 VAL B O 1
ATOM 7834 N N . SER C 2 56 ? 215.601 138.471 175.357 1.00 91.21 56 SER B N 1
ATOM 7835 C CA . SER C 2 56 ? 216.230 139.746 175.656 1.00 91.21 56 SER B CA 1
ATOM 7836 C C . SER C 2 56 ? 215.173 140.788 175.995 1.00 91.21 56 SER B C 1
ATOM 7837 O O . SER C 2 56 ? 214.005 140.672 175.614 1.00 91.21 56 SER B O 1
ATOM 7840 N N . GLY C 2 57 ? 215.599 141.814 176.724 1.00 96.70 57 GLY B N 1
ATOM 7841 C CA . GLY C 2 57 ? 214.694 142.862 177.143 1.00 96.70 57 GLY B CA 1
ATOM 7842 C C . GLY C 2 57 ? 213.741 142.479 178.250 1.00 96.70 57 GLY B C 1
ATOM 7843 O O . GLY C 2 57 ? 212.778 143.214 178.496 1.00 96.70 57 GLY B O 1
ATOM 7844 N N . ALA C 2 58 ? 213.974 141.356 178.924 1.00 96.00 58 ALA B N 1
ATOM 7845 C CA . ALA C 2 58 ? 213.097 140.922 179.998 1.00 96.00 58 ALA B CA 1
ATOM 7846 C C . ALA C 2 58 ? 213.186 141.874 181.188 1.00 96.00 58 ALA B C 1
ATOM 7847 O O . ALA C 2 58 ? 214.218 142.499 181.445 1.00 96.00 58 ALA B O 1
ATOM 7849 N N . GLY C 2 59 ? 212.088 141.976 181.914 1.00 96.07 59 GLY B N 1
ATOM 7850 C CA . GLY C 2 59 ? 212.033 142.810 183.110 1.00 96.07 59 GLY B CA 1
ATOM 7851 C C . GLY C 2 59 ? 211.307 144.130 182.984 1.00 96.07 59 GLY B C 1
ATOM 7852 O O . GLY C 2 59 ? 210.580 144.527 183.892 1.00 96.07 59 GLY B O 1
ATOM 7853 N N . ASP C 2 60 ? 211.495 144.822 181.863 1.00 100.56 60 ASP B N 1
ATOM 7854 C CA . ASP C 2 60 ? 210.846 146.111 181.670 1.00 100.56 60 ASP B CA 1
ATOM 7855 C C . ASP C 2 60 ? 209.348 145.936 181.459 1.00 100.56 60 ASP B C 1
ATOM 7856 O O . ASP C 2 60 ? 208.897 144.957 180.859 1.00 100.56 60 ASP B O 1
ATOM 7861 N N . GLU C 2 61 ? 208.573 146.897 181.966 1.00 103.69 61 GLU B N 1
ATOM 7862 C CA . GLU C 2 61 ? 207.127 146.863 181.784 1.00 103.69 61 GLU B CA 1
ATOM 7863 C C . GLU C 2 61 ? 206.726 147.029 180.325 1.00 103.69 61 GLU B C 1
ATOM 7864 O O . GLU C 2 61 ? 205.663 146.542 179.927 1.00 103.69 61 GLU B O 1
ATOM 7870 N N . GLU C 2 62 ? 207.556 147.692 179.519 1.00 96.22 62 GLU B N 1
ATOM 7871 C CA . GLU C 2 62 ? 207.261 147.893 178.106 1.00 96.22 62 GLU B CA 1
ATOM 7872 C C . GLU C 2 62 ? 207.291 146.600 177.304 1.00 96.22 62 GLU B C 1
ATOM 7873 O O . GLU C 2 62 ? 206.833 146.595 176.157 1.00 96.22 62 GLU B O 1
ATOM 7879 N N . GLY C 2 63 ? 207.806 145.513 177.870 1.00 93.23 63 GLY B N 1
ATOM 7880 C CA . GLY C 2 63 ? 207.935 144.269 177.143 1.00 93.23 63 GLY B CA 1
ATOM 7881 C C . GLY C 2 63 ? 209.314 144.086 176.545 1.00 93.23 63 GLY B C 1
ATOM 7882 O O . GLY C 2 63 ? 210.213 144.923 176.670 1.00 93.23 63 GLY B O 1
ATOM 7883 N N . GLY C 2 64 ? 209.481 142.949 175.875 1.00 88.37 64 GLY B N 1
ATOM 7884 C CA . GLY C 2 64 ? 210.748 142.617 175.255 1.00 88.37 64 GLY B CA 1
ATOM 7885 C C . GLY C 2 64 ? 210.592 141.822 173.976 1.00 88.37 64 GLY B C 1
ATOM 7886 O O . GLY C 2 64 ? 209.503 141.772 173.399 1.00 88.37 64 GLY B O 1
ATOM 7887 N N . GLU C 2 65 ? 211.674 141.193 173.524 1.00 87.34 65 GLU B N 1
ATOM 7888 C CA . GLU C 2 65 ? 211.667 140.422 172.291 1.00 87.34 65 GLU B CA 1
ATOM 7889 C C . GLU C 2 65 ? 212.550 139.196 172.453 1.00 87.34 65 GLU B C 1
ATOM 7890 O O . GLU C 2 65 ? 213.409 139.145 173.336 1.00 87.34 65 GLU B O 1
ATOM 7896 N N . ILE C 2 66 ? 212.333 138.206 171.591 1.00 86.30 66 ILE B N 1
ATOM 7897 C CA . ILE C 2 66 ? 213.199 137.037 171.515 1.00 86.30 66 ILE B CA 1
ATOM 7898 C C . ILE C 2 66 ? 213.848 137.028 170.142 1.00 86.30 66 ILE B C 1
ATOM 7899 O O . ILE C 2 66 ? 213.157 137.148 169.123 1.00 86.30 66 ILE B O 1
ATOM 7904 N N . THR C 2 67 ? 215.167 136.885 170.111 1.00 91.09 67 THR B N 1
ATOM 7905 C CA . THR C 2 67 ? 215.861 136.614 168.861 1.00 91.09 67 THR B CA 1
ATOM 7906 C C . THR C 2 67 ? 215.755 135.123 168.563 1.00 91.09 67 THR B C 1
ATOM 7907 O O . THR C 2 67 ? 216.234 134.294 169.344 1.00 91.09 67 THR B O 1
ATOM 7911 N N . PHE C 2 68 ? 215.111 134.781 167.454 1.00 84.36 68 PHE B N 1
ATOM 7912 C CA . PHE C 2 68 ? 214.962 133.392 167.058 1.00 84.36 68 PHE B CA 1
ATOM 7913 C C . PHE C 2 68 ? 215.208 133.261 165.564 1.00 84.36 68 PHE B C 1
ATOM 7914 O O . PHE C 2 68 ? 214.756 134.101 164.780 1.00 84.36 68 PHE B O 1
ATOM 7922 N N . PRO C 2 69 ? 215.926 132.219 165.142 1.00 86.24 69 PRO B N 1
ATOM 7923 C CA . PRO C 2 69 ? 216.598 131.207 165.954 1.00 86.24 69 PRO B CA 1
ATOM 7924 C C . PRO C 2 69 ? 218.060 131.554 166.190 1.00 86.24 69 PRO B C 1
ATOM 7925 O O . PRO C 2 69 ? 218.650 132.326 165.440 1.00 86.24 69 PRO B O 1
ATOM 7929 N N . VAL C 2 70 ? 218.672 131.004 167.239 1.00 91.57 70 VAL B N 1
ATOM 7930 C CA . VAL C 2 70 ? 220.088 131.257 167.480 1.00 91.57 70 VAL B CA 1
ATOM 7931 C C . VAL C 2 70 ? 220.941 130.555 166.432 1.00 91.57 70 VAL B C 1
ATOM 7932 O O . VAL C 2 70 ? 222.084 130.949 166.173 1.00 91.57 70 VAL B O 1
ATOM 7936 N N . SER C 2 71 ? 220.404 129.505 165.814 1.00 94.28 71 SER B N 1
ATOM 7937 C CA . SER C 2 71 ? 221.136 128.760 164.793 1.00 94.28 71 SER B CA 1
ATOM 7938 C C . SER C 2 71 ? 220.123 128.160 163.830 1.00 94.28 71 SER B C 1
ATOM 7939 O O . SER C 2 71 ? 219.369 127.258 164.206 1.00 94.28 71 SER B O 1
ATOM 7942 N N . GLY C 2 72 ? 220.104 128.656 162.607 1.00 94.31 72 GLY B N 1
ATOM 7943 C CA . GLY C 2 72 ? 219.219 128.121 161.592 1.00 94.31 72 GLY B CA 1
ATOM 7944 C C . GLY C 2 72 ? 218.698 129.226 160.697 1.00 94.31 72 GLY B C 1
ATOM 7945 O O . GLY C 2 72 ? 218.928 130.410 160.927 1.00 94.31 72 GLY B O 1
ATOM 7946 N N . ASP C 2 73 ? 217.985 128.801 159.659 1.00 90.37 73 ASP B N 1
ATOM 7947 C CA . ASP C 2 73 ? 217.372 129.742 158.741 1.00 90.37 73 ASP B CA 1
ATOM 7948 C C . ASP C 2 73 ? 216.234 130.486 159.436 1.00 90.37 73 ASP B C 1
ATOM 7949 O O . ASP C 2 73 ? 215.656 129.984 160.404 1.00 90.37 73 ASP B O 1
ATOM 7954 N N . PRO C 2 74 ? 215.904 131.697 158.971 1.00 87.72 74 PRO B N 1
ATOM 7955 C CA . PRO C 2 74 ? 214.781 132.435 159.564 1.00 87.72 74 PRO B CA 1
ATOM 7956 C C . PRO C 2 74 ? 213.485 131.642 159.539 1.00 87.72 74 PRO B C 1
ATOM 7957 O O . PRO C 2 74 ? 213.347 130.684 158.773 1.00 87.72 74 PRO B O 1
ATOM 7961 N N . LEU C 2 75 ? 212.532 132.035 160.382 1.00 88.35 75 LEU B N 1
ATOM 7962 C CA . LEU C 2 75 ? 211.278 131.308 160.517 1.00 88.35 75 LEU B CA 1
ATOM 7963 C C . LEU C 2 75 ? 210.535 131.308 159.186 1.00 88.35 75 LEU B C 1
ATOM 7964 O O . LEU C 2 75 ? 210.077 132.355 158.719 1.00 88.35 75 LEU B O 1
ATOM 7969 N N . ASP C 2 76 ? 210.420 130.133 158.573 1.00 92.70 76 ASP B N 1
ATOM 7970 C CA . ASP C 2 76 ? 210.007 130.031 157.181 1.00 92.70 76 ASP B CA 1
ATOM 7971 C C . ASP C 2 76 ? 208.552 130.441 156.993 1.00 92.70 76 ASP B C 1
ATOM 7972 O O . ASP C 2 76 ? 207.769 130.510 157.944 1.00 92.70 76 ASP B O 1
ATOM 7977 N N . ASP C 2 77 ? 208.198 130.721 155.739 1.00 90.93 77 ASP B N 1
ATOM 7978 C CA . ASP C 2 77 ? 206.831 131.092 155.405 1.00 90.93 77 ASP B CA 1
ATOM 7979 C C . ASP C 2 77 ? 205.891 129.915 155.633 1.00 90.93 77 ASP B C 1
ATOM 7980 O O . ASP C 2 77 ? 206.211 128.768 155.314 1.00 90.93 77 ASP B O 1
ATOM 7985 N N . GLY C 2 78 ? 204.720 130.211 156.191 1.00 90.78 78 GLY B N 1
ATOM 7986 C CA . GLY C 2 78 ? 203.745 129.202 156.526 1.00 90.78 78 GLY B CA 1
ATOM 7987 C C . GLY C 2 78 ? 203.848 128.666 157.936 1.00 90.78 78 GLY B C 1
ATOM 7988 O O . GLY C 2 78 ? 202.874 128.098 158.440 1.00 90.78 78 GLY B O 1
ATOM 7989 N N . GLU C 2 79 ? 204.994 128.834 158.589 1.00 92.44 79 GLU B N 1
ATOM 7990 C CA . GLU C 2 79 ? 205.158 128.410 159.971 1.00 92.44 79 GLU B CA 1
ATOM 7991 C C . GLU C 2 79 ? 204.587 129.487 160.891 1.00 92.44 79 GLU B C 1
ATOM 7992 O O . GLU C 2 79 ? 204.051 130.502 160.439 1.00 92.44 79 GLU B O 1
ATOM 7998 N N . THR C 2 80 ? 204.705 129.283 162.201 1.00 89.67 80 THR B N 1
ATOM 7999 C CA . THR C 2 80 ? 204.117 130.203 163.164 1.00 89.67 80 THR B CA 1
ATOM 8000 C C . THR C 2 80 ? 204.692 129.917 164.542 1.00 89.67 80 THR B C 1
ATOM 8001 O O . THR C 2 80 ? 204.851 128.754 164.920 1.00 89.67 80 THR B O 1
ATOM 8005 N N . LEU C 2 81 ? 204.999 130.977 165.283 1.00 83.13 81 LEU B N 1
ATOM 8006 C CA . LEU C 2 81 ? 205.341 130.877 166.692 1.00 83.13 81 LEU B CA 1
ATOM 8007 C C . LEU C 2 81 ? 204.182 131.372 167.544 1.00 83.13 81 LEU B C 1
ATOM 8008 O O . LEU C 2 81 ? 203.266 132.047 167.068 1.00 83.13 81 LEU B O 1
ATOM 8013 N N . THR C 2 82 ? 204.241 131.030 168.828 1.00 88.41 82 THR B N 1
ATOM 8014 C CA . THR C 2 82 ? 203.203 131.433 169.776 1.00 88.41 82 THR B CA 1
ATOM 8015 C C . THR C 2 82 ? 203.900 131.833 171.075 1.00 88.41 82 THR B C 1
ATOM 8016 O O . THR C 2 82 ? 204.286 130.980 171.877 1.00 88.41 82 THR B O 1
ATOM 8020 N N . ILE C 2 83 ? 204.061 133.136 171.266 1.00 88.14 83 ILE B N 1
ATOM 8021 C CA . ILE C 2 83 ? 204.520 133.661 172.545 1.00 88.14 83 ILE B CA 1
ATOM 8022 C C . ILE C 2 83 ? 203.396 133.505 173.557 1.00 88.14 83 ILE B C 1
ATOM 8023 O O . ILE C 2 83 ? 202.283 133.995 173.342 1.00 88.14 83 ILE B O 1
ATOM 8028 N N . LEU C 2 84 ? 203.678 132.811 174.654 1.00 90.40 84 LEU B N 1
ATOM 8029 C CA . LEU C 2 84 ? 202.701 132.608 175.716 1.00 90.40 84 LEU B CA 1
ATOM 8030 C C . LEU C 2 84 ? 203.424 132.762 177.046 1.00 90.40 84 LEU B C 1
ATOM 8031 O O . LEU C 2 84 ? 204.192 131.880 177.443 1.00 90.40 84 LEU B O 1
ATOM 8036 N N . ARG C 2 85 ? 203.176 133.874 177.732 1.00 94.86 85 ARG B N 1
ATOM 8037 C CA . ARG C 2 85 ? 203.804 134.135 179.023 1.00 94.86 85 ARG B CA 1
ATOM 8038 C C . ARG C 2 85 ? 203.042 133.366 180.090 1.00 94.86 85 ARG B C 1
ATOM 8039 O O . ARG C 2 85 ? 201.953 133.775 180.504 1.00 94.86 85 ARG B O 1
ATOM 8047 N N . VAL C 2 86 ? 203.605 132.249 180.532 1.00 96.26 86 VAL B N 1
ATOM 8048 C CA . VAL C 2 86 ? 202.986 131.401 181.540 1.00 96.26 86 VAL B CA 1
ATOM 8049 C C . VAL C 2 86 ? 203.851 131.512 182.787 1.00 96.26 86 VAL B C 1
ATOM 8050 O O . VAL C 2 86 ? 204.957 130.962 182.839 1.00 96.26 86 VAL B O 1
ATOM 8054 N N . ILE C 2 87 ? 203.367 132.244 183.784 1.00 102.84 87 ILE B N 1
ATOM 8055 C CA . ILE C 2 87 ? 204.042 132.302 185.074 1.00 102.84 87 ILE B CA 1
ATOM 8056 C C . ILE C 2 87 ? 203.514 131.169 185.942 1.00 102.84 87 ILE B C 1
ATOM 8057 O O . ILE C 2 87 ? 202.298 130.980 186.072 1.00 102.84 87 ILE B O 1
ATOM 8062 N N . ASP C 2 88 ? 204.428 130.397 186.520 1.00 108.41 88 ASP B N 1
ATOM 8063 C CA . ASP C 2 88 ? 204.065 129.148 187.168 1.00 108.41 88 ASP B CA 1
ATOM 8064 C C . ASP C 2 88 ? 203.259 129.388 188.444 1.00 108.41 88 ASP B C 1
ATOM 8065 O O . ASP C 2 88 ? 203.320 130.449 189.069 1.00 108.41 88 ASP B O 1
ATOM 8070 N N . ILE C 2 89 ? 202.490 128.368 188.820 1.00 109.95 89 ILE B N 1
ATOM 8071 C CA . ILE C 2 89 ? 201.685 128.371 190.040 1.00 109.95 89 ILE B CA 1
ATOM 8072 C C . ILE C 2 89 ? 202.644 128.200 191.215 1.00 109.95 89 ILE B C 1
ATOM 8073 O O . ILE C 2 89 ? 203.144 127.100 191.453 1.00 109.95 89 ILE B O 1
ATOM 8078 N N . THR C 2 90 ? 202.902 129.277 191.956 1.00 109.23 90 THR B N 1
ATOM 8079 C CA . THR C 2 90 ? 203.677 129.168 193.185 1.00 109.23 90 THR B CA 1
ATOM 8080 C C . THR C 2 90 ? 203.648 130.497 193.920 1.00 109.23 90 THR B C 1
ATOM 8081 O O . THR C 2 90 ? 203.470 131.550 193.302 1.00 109.23 90 THR B O 1
ATOM 8085 N N . GLN C 2 91 ? 203.789 130.433 195.240 1.00 108.60 91 GLN B N 1
ATOM 8086 C CA . GLN C 2 91 ? 204.159 131.602 196.031 1.00 108.60 91 GLN B CA 1
ATOM 8087 C C . GLN C 2 91 ? 205.580 131.397 196.555 1.00 108.60 91 GLN B C 1
ATOM 8088 O O . GLN C 2 91 ? 205.824 130.880 197.646 1.00 108.60 91 GLN B O 1
ATOM 8094 N N . GLU C 2 92 ? 206.534 131.782 195.708 1.00 115.36 92 GLU B N 1
ATOM 8095 C CA . GLU C 2 92 ? 207.937 131.680 196.088 1.00 115.36 92 GLU B CA 1
ATOM 8096 C C . GLU C 2 92 ? 208.309 132.788 197.064 1.00 115.36 92 GLU B C 1
ATOM 8097 O O . GLU C 2 92 ? 208.993 132.544 198.064 1.00 115.36 92 GLU B O 1
ATOM 8103 N N . THR C 2 93 ? 207.838 134.008 196.805 1.00 110.86 93 THR B N 1
ATOM 8104 C CA . THR C 2 93 ? 208.265 135.167 197.576 1.00 110.86 93 THR B CA 1
ATOM 8105 C C . THR C 2 93 ? 207.810 135.061 199.023 1.00 110.86 93 THR B C 1
ATOM 8106 O O . THR C 2 93 ? 206.622 135.204 199.330 1.00 110.86 93 THR B O 1
ATOM 8110 N N . ASP C 2 94 ? 208.755 134.791 199.912 1.00 107.67 94 ASP B N 1
ATOM 8111 C CA . ASP C 2 94 ? 208.514 134.850 201.340 1.00 107.67 94 ASP B CA 1
ATOM 8112 C C . ASP C 2 94 ? 208.372 136.309 201.747 1.00 107.67 94 ASP B C 1
ATOM 8113 O O . ASP C 2 94 ? 208.888 137.210 201.081 1.00 107.67 94 ASP B O 1
ATOM 8118 N N . LEU C 2 95 ? 207.672 136.540 202.854 1.00 105.51 95 LEU B N 1
ATOM 8119 C CA . LEU C 2 95 ? 207.560 137.891 203.386 1.00 105.51 95 LEU B CA 1
ATOM 8120 C C . LEU C 2 95 ? 207.848 137.888 204.879 1.00 105.51 95 LEU B C 1
ATOM 8121 O O . LEU C 2 95 ? 208.132 138.933 205.471 1.00 105.51 95 LEU B O 1
ATOM 8126 N N . LYS C 2 96 ? 207.781 136.705 205.490 1.00 102.85 96 LYS B N 1
ATOM 8127 C CA . LYS C 2 96 ? 208.074 136.571 206.909 1.00 102.85 96 LYS B CA 1
ATOM 8128 C C . LYS C 2 96 ? 209.527 136.891 207.234 1.00 102.85 96 LYS B C 1
ATOM 8129 O O . LYS C 2 96 ? 209.838 137.217 208.385 1.00 102.85 96 LYS B O 1
ATOM 8135 N N . ASN C 2 97 ? 210.422 136.826 206.252 1.00 104.03 97 ASN B N 1
ATOM 8136 C CA . ASN C 2 97 ? 211.858 136.897 206.502 1.00 104.03 97 ASN B CA 1
ATOM 8137 C C . ASN C 2 97 ? 212.553 137.833 205.518 1.00 104.03 97 ASN B C 1
ATOM 8138 O O . ASN C 2 97 ? 213.563 137.483 204.903 1.00 104.03 97 ASN B O 1
ATOM 8143 N N . GLN C 2 98 ? 212.018 139.042 205.346 1.00 105.97 98 GLN B N 1
ATOM 8144 C CA . GLN C 2 98 ? 212.662 140.074 204.535 1.00 105.97 98 GLN B CA 1
ATOM 8145 C C . GLN C 2 98 ? 213.138 141.269 205.351 1.00 105.97 98 GLN B C 1
ATOM 8146 O O . GLN C 2 98 ? 213.707 142.205 204.778 1.00 105.97 98 GLN B O 1
ATOM 8152 N N . GLY C 2 99 ? 212.939 141.256 206.666 1.00 104.14 99 GLY B N 1
ATOM 8153 C CA . GLY C 2 99 ? 213.486 142.316 207.498 1.00 104.14 99 GLY B CA 1
ATOM 8154 C C . GLY C 2 99 ? 212.908 143.668 207.135 1.00 104.14 99 GLY B C 1
ATOM 8155 O O . GLY C 2 99 ? 211.721 143.939 207.345 1.00 104.14 99 GLY B O 1
ATOM 8156 N N . ALA C 2 100 ? 213.759 144.529 206.573 1.00 103.45 100 ALA B N 1
ATOM 8157 C CA . ALA C 2 100 ? 213.367 145.884 206.201 1.00 103.45 100 ALA B CA 1
ATOM 8158 C C . ALA C 2 100 ? 212.232 145.866 205.188 1.00 103.45 100 ALA B C 1
ATOM 8159 O O . ALA C 2 100 ? 212.111 144.921 204.401 1.00 103.45 100 ALA B O 1
ATOM 8161 N N . TYR C 2 101 ? 211.393 146.897 205.199 1.00 98.97 101 TYR B N 1
ATOM 8162 C CA . TYR C 2 101 ? 210.244 146.939 204.306 1.00 98.97 101 TYR B CA 1
ATOM 8163 C C . TYR C 2 101 ? 210.694 147.295 202.895 1.00 98.97 101 TYR B C 1
ATOM 8164 O O . TYR C 2 101 ? 211.234 148.382 202.663 1.00 98.97 101 TYR B O 1
ATOM 8173 N N . TYR C 2 102 ? 210.467 146.381 201.958 1.00 100.01 102 TYR B N 1
ATOM 8174 C CA . TYR C 2 102 ? 210.728 146.620 200.539 1.00 100.01 102 TYR B CA 1
ATOM 8175 C C . TYR C 2 102 ? 209.403 146.579 199.795 1.00 100.01 102 TYR B C 1
ATOM 8176 O O . TYR C 2 102 ? 208.886 145.486 199.504 1.00 100.01 102 TYR B O 1
ATOM 8185 N N . PRO C 2 103 ? 208.811 147.730 199.474 1.00 99.19 103 PRO B N 1
ATOM 8186 C CA . PRO C 2 103 ? 207.518 147.719 198.768 1.00 99.19 103 PRO B CA 1
ATOM 8187 C C . PRO C 2 103 ? 207.580 147.038 197.417 1.00 99.19 103 PRO B C 1
ATOM 8188 O O . PRO C 2 103 ? 206.559 146.515 196.951 1.00 99.19 103 PRO B O 1
ATOM 8192 N N . GLU C 2 104 ? 208.744 147.039 196.766 1.00 106.85 104 GLU B N 1
ATOM 8193 C CA . GLU C 2 104 ? 208.863 146.388 195.468 1.00 106.85 104 GLU B CA 1
ATOM 8194 C C . GLU C 2 104 ? 208.615 144.890 195.576 1.00 106.85 104 GLU B C 1
ATOM 8195 O O . GLU C 2 104 ? 208.096 144.277 194.641 1.00 106.85 104 GLU B O 1
ATOM 8201 N N . VAL C 2 105 ? 208.963 144.284 196.713 1.00 103.53 105 VAL B N 1
ATOM 8202 C CA . VAL C 2 105 ? 208.780 142.842 196.871 1.00 103.53 105 VAL B CA 1
ATOM 8203 C C . VAL C 2 105 ? 207.297 142.482 196.852 1.00 103.53 105 VAL B C 1
ATOM 8204 O O . VAL C 2 105 ? 206.858 141.603 196.096 1.00 103.53 105 VAL B O 1
ATOM 8208 N N . VAL C 2 106 ? 206.498 143.169 197.672 1.00 101.68 106 VAL B N 1
ATOM 8209 C CA . VAL C 2 106 ? 205.068 142.884 197.712 1.00 101.68 106 VAL B CA 1
ATOM 8210 C C . VAL C 2 106 ? 204.406 143.311 196.408 1.00 101.68 106 VAL B C 1
ATOM 8211 O O . VAL C 2 106 ? 203.487 142.645 195.917 1.00 101.68 106 VAL B O 1
ATOM 8215 N N . GLU C 2 107 ? 204.869 144.416 195.819 1.00 106.22 107 GLU B N 1
ATOM 8216 C CA . GLU C 2 107 ? 204.343 144.828 194.522 1.00 106.22 107 GLU B CA 1
ATOM 8217 C C . GLU C 2 107 ? 204.571 143.754 193.466 1.00 106.22 107 GLU B C 1
ATOM 8218 O O . GLU C 2 107 ? 203.663 143.429 192.694 1.00 106.22 107 GLU B O 1
ATOM 8224 N N . ASP C 2 108 ? 205.781 143.194 193.419 1.00 108.64 108 ASP B N 1
ATOM 8225 C CA . ASP C 2 108 ? 206.097 142.176 192.427 1.00 108.64 108 ASP B CA 1
ATOM 8226 C C . ASP C 2 108 ? 205.305 140.903 192.676 1.00 108.64 108 ASP B C 1
ATOM 8227 O O . ASP C 2 108 ? 204.821 140.273 191.732 1.00 108.64 108 ASP B O 1
ATOM 8232 N N . GLU C 2 109 ? 205.154 140.509 193.942 1.00 109.12 109 GLU B N 1
ATOM 8233 C CA . GLU C 2 109 ? 204.336 139.335 194.235 1.00 109.12 109 GLU B CA 1
ATOM 8234 C C . GLU C 2 109 ? 202.885 139.549 193.834 1.00 109.12 109 GLU B C 1
ATOM 8235 O O . GLU C 2 109 ? 202.231 138.629 193.329 1.00 109.12 109 GLU B O 1
ATOM 8241 N N . PHE C 2 110 ? 202.359 140.753 194.047 1.00 106.24 110 PHE B N 1
ATOM 8242 C CA . PHE C 2 110 ? 200.960 140.989 193.723 1.00 106.24 110 PHE B CA 1
ATOM 8243 C C . PHE C 2 110 ? 200.765 141.025 192.211 1.00 106.24 110 PHE B C 1
ATOM 8244 O O . PHE C 2 110 ? 199.788 140.475 191.683 1.00 106.24 110 PHE B O 1
ATOM 8252 N N . ASP C 2 111 ? 201.700 141.666 191.501 1.00 106.51 111 ASP B N 1
ATOM 8253 C CA . ASP C 2 111 ? 201.746 141.567 190.047 1.00 106.51 111 ASP B CA 1
ATOM 8254 C C . ASP C 2 111 ? 201.764 140.118 189.594 1.00 106.51 111 ASP B C 1
ATOM 8255 O O . ASP C 2 111 ? 201.048 139.745 188.661 1.00 106.51 111 ASP B O 1
ATOM 8260 N N . ARG C 2 112 ? 202.593 139.291 190.230 1.00 106.13 112 ARG B N 1
ATOM 8261 C CA . ARG C 2 112 ? 202.695 137.894 189.834 1.00 106.13 112 ARG B CA 1
ATOM 8262 C C . ARG C 2 112 ? 201.374 137.171 190.035 1.00 106.13 112 ARG B C 1
ATOM 8263 O O . ARG C 2 112 ? 200.954 136.387 189.180 1.00 106.13 112 ARG B O 1
ATOM 8271 N N . SER C 2 113 ? 200.703 137.425 191.160 1.00 104.79 113 SER B N 1
ATOM 8272 C CA . SER C 2 113 ? 199.390 136.829 191.384 1.00 104.79 113 SER B CA 1
ATOM 8273 C C . SER C 2 113 ? 198.415 137.246 190.294 1.00 104.79 113 SER B C 1
ATOM 8274 O O . SER C 2 113 ? 197.639 136.422 189.785 1.00 104.79 113 SER B O 1
ATOM 8277 N N . ARG C 2 114 ? 198.449 138.524 189.915 1.00 105.35 114 ARG B N 1
ATOM 8278 C CA . ARG C 2 114 ? 197.581 138.991 188.842 1.00 105.35 114 ARG B CA 1
ATOM 8279 C C . ARG C 2 114 ? 197.902 138.292 187.528 1.00 105.35 114 ARG B C 1
ATOM 8280 O O . ARG C 2 114 ? 196.992 137.924 186.783 1.00 105.35 114 ARG B O 1
ATOM 8288 N N . MET C 2 115 ? 199.187 138.094 187.229 1.00 105.43 115 MET B N 1
ATOM 8289 C CA . MET C 2 115 ? 199.562 137.422 185.985 1.00 105.43 115 MET B CA 1
ATOM 8290 C C . MET C 2 115 ? 199.131 135.961 185.978 1.00 105.43 115 MET B C 1
ATOM 8291 O O . MET C 2 115 ? 198.754 135.427 184.930 1.00 105.43 115 MET B O 1
ATOM 8296 N N . ILE C 2 116 ? 199.217 135.282 187.123 1.00 106.70 116 ILE B N 1
ATOM 8297 C CA . ILE C 2 116 ? 198.746 133.899 187.168 1.00 106.70 116 ILE B CA 1
ATOM 8298 C C . ILE C 2 116 ? 197.241 133.838 186.954 1.00 106.70 116 ILE B C 1
ATOM 8299 O O . ILE C 2 116 ? 196.743 133.008 186.183 1.00 106.70 116 ILE B O 1
ATOM 8304 N N . ASP C 2 117 ? 196.487 134.709 187.628 1.00 109.32 117 ASP B N 1
ATOM 8305 C CA . ASP C 2 117 ? 195.056 134.758 187.349 1.00 109.32 117 ASP B CA 1
ATOM 8306 C C . ASP C 2 117 ? 194.793 135.146 185.898 1.00 109.32 117 ASP B C 1
ATOM 8307 O O . ASP C 2 117 ? 193.795 134.721 185.308 1.00 109.32 117 ASP B O 1
ATOM 8312 N N . GLN C 2 118 ? 195.710 135.900 185.292 1.00 105.98 118 GLN B N 1
ATOM 8313 C CA . GLN C 2 118 ? 195.541 136.328 183.909 1.00 105.98 118 GLN B CA 1
ATOM 8314 C C . GLN C 2 118 ? 195.724 135.168 182.941 1.00 105.98 118 GLN B C 1
ATOM 8315 O O . GLN C 2 118 ? 194.941 135.008 181.998 1.00 105.98 118 GLN B O 1
ATOM 8321 N N . GLN C 2 119 ? 196.760 134.357 183.146 1.00 106.59 119 GLN B N 1
ATOM 8322 C CA . GLN C 2 119 ? 196.932 133.179 182.304 1.00 106.59 119 GLN B CA 1
ATOM 8323 C C . GLN C 2 119 ? 195.830 132.159 182.558 1.00 106.59 119 GLN B C 1
ATOM 8324 O O . GLN C 2 119 ? 195.431 131.440 181.635 1.00 106.59 119 GLN B O 1
ATOM 8330 N N . GLN C 2 120 ? 195.315 132.090 183.789 1.00 108.56 120 GLN B N 1
ATOM 8331 C CA . GLN C 2 120 ? 194.128 131.279 184.032 1.00 108.56 120 GLN B CA 1
ATOM 8332 C C . GLN C 2 120 ? 192.956 131.780 183.203 1.00 108.56 120 GLN B C 1
ATOM 8333 O O . GLN C 2 120 ? 192.218 130.984 182.611 1.00 108.56 120 GLN B O 1
ATOM 8339 N N . GLN C 2 121 ? 192.780 133.100 183.138 1.00 110.71 121 GLN B N 1
ATOM 8340 C CA . GLN C 2 121 ? 191.739 133.670 182.291 1.00 110.71 121 GLN B CA 1
ATOM 8341 C C . GLN C 2 121 ? 191.957 133.298 180.832 1.00 110.71 121 GLN B C 1
ATOM 8342 O O . GLN C 2 121 ? 191.008 132.941 180.126 1.00 110.71 121 GLN B O 1
ATOM 8348 N N . GLU C 2 122 ? 193.206 133.376 180.367 1.00 111.13 122 GLU B N 1
ATOM 8349 C CA . GLU C 2 122 ? 193.507 133.052 178.974 1.00 111.13 122 GLU B CA 1
ATOM 8350 C C . GLU C 2 122 ? 193.166 131.602 178.658 1.00 111.13 122 GLU B C 1
ATOM 8351 O O . GLU C 2 122 ? 192.555 131.314 177.622 1.00 111.13 122 GLU B O 1
ATOM 8357 N N . GLN C 2 123 ? 193.552 130.675 179.539 1.00 115.21 123 GLN B N 1
ATOM 8358 C CA . GLN C 2 123 ? 193.180 129.274 179.351 1.00 115.21 123 GLN B CA 1
ATOM 8359 C C . GLN C 2 123 ? 191.668 129.091 179.403 1.00 115.21 123 GLN B C 1
ATOM 8360 O O . GLN C 2 123 ? 191.109 128.261 178.677 1.00 115.21 123 GLN B O 1
ATOM 8366 N N . LEU C 2 124 ? 190.990 129.853 180.261 1.00 111.86 124 LEU B N 1
ATOM 8367 C CA . LEU C 2 124 ? 189.545 129.722 180.395 1.00 111.86 124 LEU B CA 1
ATOM 8368 C C . LEU C 2 124 ? 188.812 130.213 179.154 1.00 111.86 124 LEU B C 1
ATOM 8369 O O . LEU C 2 124 ? 187.748 129.686 178.807 1.00 111.86 124 LEU B O 1
ATOM 8374 N N . ASP C 2 125 ? 189.352 131.230 178.481 1.00 114.83 125 ASP B N 1
ATOM 8375 C CA . ASP C 2 125 ? 188.713 131.718 177.263 1.00 114.83 125 ASP B CA 1
ATOM 8376 C C . ASP C 2 125 ? 188.674 130.639 176.188 1.00 114.83 125 ASP B C 1
ATOM 8377 O O . ASP C 2 125 ? 187.672 130.501 175.476 1.00 114.83 125 ASP B O 1
ATOM 8382 N N . ARG C 2 126 ? 189.744 129.851 176.066 1.00 110.62 126 ARG B N 1
ATOM 8383 C CA . ARG C 2 126 ? 189.791 128.775 175.084 1.00 110.62 126 ARG B CA 1
ATOM 8384 C C . ARG C 2 126 ? 188.715 127.718 175.307 1.00 110.62 126 ARG B C 1
ATOM 8385 O O . ARG C 2 126 ? 188.349 127.023 174.354 1.00 110.62 126 ARG B O 1
ATOM 8393 N N . ALA C 2 127 ? 188.197 127.587 176.524 1.00 108.99 127 ALA B N 1
ATOM 8394 C CA . ALA C 2 127 ? 187.167 126.595 176.812 1.00 108.99 127 ALA B CA 1
ATOM 8395 C C . ALA C 2 127 ? 185.860 126.934 176.104 1.00 108.99 127 ALA B C 1
ATOM 8396 O O . ALA C 2 127 ? 184.781 126.817 176.685 1.00 108.99 127 ALA B O 1
ATOM 8398 N N . THR D 2 2 ? 204.548 131.012 201.925 1.00 107.60 2 THR C N 1
ATOM 8399 C CA . THR D 2 2 ? 205.338 130.304 200.926 1.00 107.60 2 THR C CA 1
ATOM 8400 C C . THR D 2 2 ? 204.644 129.026 200.480 1.00 107.60 2 THR C C 1
ATOM 8401 O O . THR D 2 2 ? 204.402 128.129 201.286 1.00 107.60 2 THR C O 1
ATOM 8405 N N . VAL D 2 3 ? 204.326 128.945 199.192 1.00 108.71 3 VAL C N 1
ATOM 8406 C CA . VAL D 2 3 ? 203.706 127.753 198.620 1.00 108.71 3 VAL C CA 1
ATOM 8407 C C . VAL D 2 3 ? 204.558 127.313 197.436 1.00 108.71 3 VAL C C 1
ATOM 8408 O O . VAL D 2 3 ? 204.236 127.635 196.283 1.00 108.71 3 VAL C O 1
ATOM 8412 N N . PRO D 2 4 ? 205.656 126.603 197.668 1.00 107.43 4 PRO C N 1
ATOM 8413 C CA . PRO D 2 4 ? 206.549 126.243 196.561 1.00 107.43 4 PRO C CA 1
ATOM 8414 C C . PRO D 2 4 ? 206.190 124.923 195.896 1.00 107.43 4 PRO C C 1
ATOM 8415 O O . PRO D 2 4 ? 206.665 124.633 194.794 1.00 107.43 4 PRO C O 1
ATOM 8419 N N . THR D 2 5 ? 205.354 124.116 196.554 1.00 114.84 5 THR C N 1
ATOM 8420 C CA . THR D 2 5 ? 205.067 122.779 196.044 1.00 114.84 5 THR C CA 1
ATOM 8421 C C . THR D 2 5 ? 204.315 122.821 194.719 1.00 114.84 5 THR C C 1
ATOM 8422 O O . THR D 2 5 ? 204.455 121.900 193.904 1.00 114.84 5 THR C O 1
ATOM 8426 N N . ASN D 2 6 ? 203.482 123.844 194.510 1.00 111.59 6 ASN C N 1
ATOM 8427 C CA . ASN D 2 6 ? 202.845 124.123 193.224 1.00 111.59 6 ASN C CA 1
ATOM 8428 C C . ASN D 2 6 ? 201.744 123.117 192.893 1.00 111.59 6 ASN C C 1
ATOM 8429 O O . ASN D 2 6 ? 200.943 123.343 191.980 1.00 111.59 6 ASN C O 1
ATOM 8434 N N . ASP D 2 7 ? 201.634 122.045 193.670 1.00 115.32 7 ASP C N 1
ATOM 8435 C CA . ASP D 2 7 ? 200.648 121.007 193.414 1.00 115.32 7 ASP C CA 1
ATOM 8436 C C . ASP D 2 7 ? 199.615 120.976 194.532 1.00 115.32 7 ASP C C 1
ATOM 8437 O O . ASP D 2 7 ? 199.893 121.366 195.670 1.00 115.32 7 ASP C O 1
ATOM 8442 N N . ASN D 2 8 ? 198.410 120.514 194.191 1.00 117.83 8 ASN C N 1
ATOM 8443 C CA . ASN D 2 8 ? 197.305 120.521 195.141 1.00 117.83 8 ASN C CA 1
ATOM 8444 C C . ASN D 2 8 ? 196.471 119.247 195.077 1.00 117.83 8 ASN C C 1
ATOM 8445 O O . ASN D 2 8 ? 195.352 119.224 195.602 1.00 117.83 8 ASN C O 1
ATOM 8450 N N . ARG D 2 9 ? 196.985 118.184 194.465 1.00 123.49 9 ARG C N 1
ATOM 8451 C CA . ARG D 2 9 ? 196.210 116.967 194.276 1.00 123.49 9 ARG C CA 1
ATOM 8452 C C . ARG D 2 9 ? 197.082 115.751 194.539 1.00 123.49 9 ARG C C 1
ATOM 8453 O O . ARG D 2 9 ? 198.222 115.687 194.073 1.00 123.49 9 ARG C O 1
ATOM 8461 N N . GLU D 2 10 ? 196.540 114.794 195.286 1.00 134.61 10 GLU C N 1
ATOM 8462 C CA . GLU D 2 10 ? 197.149 113.485 195.452 1.00 134.61 10 GLU C CA 1
ATOM 8463 C C . GLU D 2 10 ? 196.104 112.427 195.138 1.00 134.61 10 GLU C C 1
ATOM 8464 O O . GLU D 2 10 ? 194.947 112.546 195.551 1.00 134.61 10 GLU C O 1
ATOM 8470 N N . GLN D 2 11 ? 196.508 111.398 194.401 1.00 137.29 11 GLN C N 1
ATOM 8471 C CA . GLN D 2 11 ? 195.594 110.354 193.971 1.00 137.29 11 GLN C CA 1
ATOM 8472 C C . GLN D 2 11 ? 196.055 108.994 194.476 1.00 137.29 11 GLN C C 1
ATOM 8473 O O . GLN D 2 11 ? 197.240 108.766 194.733 1.00 137.29 11 GLN C O 1
ATOM 8479 N N . TYR D 2 12 ? 195.090 108.092 194.634 1.00 139.63 12 TYR C N 1
ATOM 8480 C CA . TYR D 2 12 ? 195.365 106.738 195.086 1.00 139.63 12 TYR C CA 1
ATOM 8481 C C . TYR D 2 12 ? 194.344 105.794 194.471 1.00 139.63 12 TYR C C 1
ATOM 8482 O O . TYR D 2 12 ? 193.271 106.208 194.026 1.00 139.63 12 TYR C O 1
ATOM 8491 N N . ALA D 2 13 ? 194.696 104.510 194.451 1.00 151.12 13 ALA C N 1
ATOM 8492 C CA . ALA D 2 13 ? 193.825 103.485 193.893 1.00 151.12 13 ALA C CA 1
ATOM 8493 C C . ALA D 2 13 ? 193.415 102.493 194.973 1.00 151.12 13 ALA C C 1
ATOM 8494 O O . ALA D 2 13 ? 193.706 102.701 196.155 1.00 151.12 13 ALA C O 1
ATOM 8496 N N . GLY D 2 14 ? 192.741 101.415 194.581 1.00 156.92 14 GLY C N 1
ATOM 8497 C CA . GLY D 2 14 ? 192.243 100.463 195.552 1.00 156.92 14 GLY C CA 1
ATOM 8498 C C . GLY D 2 14 ? 192.847 99.076 195.474 1.00 156.92 14 GLY C C 1
ATOM 8499 O O . GLY D 2 14 ? 192.664 98.361 194.485 1.00 156.92 14 GLY C O 1
ATOM 8500 N N . ASN D 2 15 ? 193.574 98.685 196.521 1.00 156.41 15 ASN C N 1
ATOM 8501 C CA . ASN D 2 15 ? 194.095 97.332 196.641 1.00 156.41 15 ASN C CA 1
ATOM 8502 C C . ASN D 2 15 ? 193.943 96.760 198.043 1.00 156.41 15 ASN C C 1
ATOM 8503 O O . ASN D 2 15 ? 194.276 95.589 198.255 1.00 156.41 15 ASN C O 1
ATOM 8508 N N . GLY D 2 16 ? 193.437 97.537 198.994 1.00 155.69 16 GLY C N 1
ATOM 8509 C CA . GLY D 2 16 ? 193.348 97.066 200.362 1.00 155.69 16 GLY C CA 1
ATOM 8510 C C . GLY D 2 16 ? 194.682 97.163 201.065 1.00 155.69 16 GLY C C 1
ATOM 8511 O O . GLY D 2 16 ? 195.710 97.476 200.454 1.00 155.69 16 GLY C O 1
ATOM 8512 N N . ALA D 2 17 ? 194.669 96.887 202.371 1.00 153.69 17 ALA C N 1
ATOM 8513 C CA . ALA D 2 17 ? 195.884 96.856 203.189 1.00 153.69 17 ALA C CA 1
ATOM 8514 C C . ALA D 2 17 ? 196.686 98.150 203.075 1.00 153.69 17 ALA C C 1
ATOM 8515 O O . ALA D 2 17 ? 197.908 98.127 202.906 1.00 153.69 17 ALA C O 1
ATOM 8517 N N . THR D 2 18 ? 196.006 99.291 203.161 1.00 150.79 18 THR C N 1
ATOM 8518 C CA . THR D 2 18 ? 196.676 100.583 203.130 1.00 150.79 18 THR C CA 1
ATOM 8519 C C . THR D 2 18 ? 195.821 101.593 203.882 1.00 150.79 18 THR C C 1
ATOM 8520 O O . THR D 2 18 ? 194.605 101.672 203.687 1.00 150.79 18 THR C O 1
ATOM 8524 N N . THR D 2 19 ? 196.472 102.365 204.753 1.00 145.45 19 THR C N 1
ATOM 8525 C CA . THR D 2 19 ? 195.746 103.307 205.594 1.00 145.45 19 THR C CA 1
ATOM 8526 C C . THR D 2 19 ? 196.441 104.660 205.713 1.00 145.45 19 THR C C 1
ATOM 8527 O O . THR D 2 19 ? 195.950 105.547 206.416 1.00 145.45 19 THR C O 1
ATOM 8531 N N . VAL D 2 20 ? 197.574 104.836 205.038 1.00 138.34 20 VAL C N 1
ATOM 8532 C CA . VAL D 2 20 ? 198.363 106.061 205.127 1.00 138.34 20 VAL C CA 1
ATOM 8533 C C . VAL D 2 20 ? 198.492 106.662 203.735 1.00 138.34 20 VAL C C 1
ATOM 8534 O O . VAL D 2 20 ? 198.762 105.946 202.764 1.00 138.34 20 VAL C O 1
ATOM 8538 N N . PHE D 2 21 ? 198.297 107.976 203.640 1.00 137.45 21 PHE C N 1
ATOM 8539 C CA . PHE D 2 21 ? 198.415 108.697 202.371 1.00 137.45 21 PHE C CA 1
ATOM 8540 C C . PHE D 2 21 ? 199.005 110.073 202.631 1.00 137.45 21 PHE C C 1
ATOM 8541 O O . PHE D 2 21 ? 198.281 111.054 202.838 1.00 137.45 21 PHE C O 1
ATOM 8549 N N . PRO D 2 22 ? 200.332 110.183 202.635 1.00 133.04 22 PRO C N 1
ATOM 8550 C CA . PRO D 2 22 ? 200.965 111.501 202.798 1.00 133.04 22 PRO C CA 1
ATOM 8551 C C . PRO D 2 22 ? 200.673 112.402 201.608 1.00 133.04 22 PRO C C 1
ATOM 8552 O O . PRO D 2 22 ? 200.899 112.032 200.454 1.00 133.04 22 PRO C O 1
ATOM 8556 N N . TYR D 2 23 ? 200.160 113.595 201.897 1.00 130.06 23 TYR C N 1
ATOM 8557 C CA . TYR D 2 23 ? 199.890 114.576 200.856 1.00 130.06 23 TYR C CA 1
ATOM 8558 C C . TYR D 2 23 ? 201.081 115.513 200.683 1.00 130.06 23 TYR C C 1
ATOM 8559 O O . TYR D 2 23 ? 201.819 115.787 201.632 1.00 130.06 23 TYR C O 1
ATOM 8568 N N . ALA D 2 24 ? 201.305 115.948 199.448 1.00 125.86 24 ALA C N 1
ATOM 8569 C CA . ALA D 2 24 ? 202.454 116.794 199.123 1.00 125.86 24 ALA C CA 1
ATOM 8570 C C . ALA D 2 24 ? 202.044 118.260 198.982 1.00 125.86 24 ALA C C 1
ATOM 8571 O O . ALA D 2 24 ? 202.175 118.863 197.917 1.00 125.86 24 ALA C O 1
ATOM 8573 N N . PHE D 2 25 ? 201.555 118.840 200.077 1.00 120.71 25 PHE C N 1
ATOM 8574 C CA . PHE D 2 25 ? 201.246 120.266 200.108 1.00 120.71 25 PHE C CA 1
ATOM 8575 C C . PHE D 2 25 ? 200.950 120.686 201.539 1.00 120.71 25 PHE C C 1
ATOM 8576 O O . PHE D 2 25 ? 200.759 119.843 202.419 1.00 120.71 25 PHE C O 1
ATOM 8584 N N . ARG D 2 26 ? 200.927 121.997 201.756 1.00 116.67 26 ARG C N 1
ATOM 8585 C CA . ARG D 2 26 ? 200.569 122.562 203.045 1.00 116.67 26 ARG C CA 1
ATOM 8586 C C . ARG D 2 26 ? 199.100 122.982 203.053 1.00 116.67 26 ARG C C 1
ATOM 8587 O O . ARG D 2 26 ? 198.531 123.368 202.029 1.00 116.67 26 ARG C O 1
ATOM 8595 N N . ILE D 2 27 ? 198.486 122.893 204.230 1.00 118.40 27 ILE C N 1
ATOM 8596 C CA . ILE D 2 27 ? 197.130 123.362 204.466 1.00 118.40 27 ILE C CA 1
ATOM 8597 C C . ILE D 2 27 ? 197.152 124.279 205.684 1.00 118.40 27 ILE C C 1
ATOM 8598 O O . ILE D 2 27 ? 198.210 124.569 206.248 1.00 118.40 27 ILE C O 1
ATOM 8603 N N . PHE D 2 28 ? 195.975 124.758 206.079 1.00 114.73 28 PHE C N 1
ATOM 8604 C CA . PHE D 2 28 ? 195.836 125.590 207.267 1.00 114.73 28 PHE C CA 1
ATOM 8605 C C . PHE D 2 28 ? 194.951 124.961 208.331 1.00 114.73 28 PHE C C 1
ATOM 8606 O O . PHE D 2 28 ? 195.354 124.869 209.494 1.00 114.73 28 PHE C O 1
ATOM 8614 N N . GLU D 2 29 ? 193.748 124.523 207.967 1.00 121.61 29 GLU C N 1
ATOM 8615 C CA . GLU D 2 29 ? 192.850 123.853 208.894 1.00 121.61 29 GLU C CA 1
ATOM 8616 C C . GLU D 2 29 ? 192.458 122.494 208.332 1.00 121.61 29 GLU C C 1
ATOM 8617 O O . GLU D 2 29 ? 192.750 122.165 207.180 1.00 121.61 29 GLU C O 1
ATOM 8623 N N . SER D 2 30 ? 191.792 121.698 209.172 1.00 121.29 30 SER C N 1
ATOM 8624 C CA . SER D 2 30 ? 191.490 120.317 208.806 1.00 121.29 30 SER C CA 1
ATOM 8625 C C . SER D 2 30 ? 190.518 120.232 207.637 1.00 121.29 30 SER C C 1
ATOM 8626 O O . SER D 2 30 ? 190.583 119.285 206.846 1.00 121.29 30 SER C O 1
ATOM 8629 N N . SER D 2 31 ? 189.615 121.206 207.506 1.00 124.25 31 SER C N 1
ATOM 8630 C CA . SER D 2 31 ? 188.572 121.127 206.490 1.00 124.25 31 SER C CA 1
ATOM 8631 C C . SER D 2 31 ? 189.102 121.328 205.077 1.00 124.25 31 SER C C 1
ATOM 8632 O O . SER D 2 31 ? 188.358 121.107 204.115 1.00 124.25 31 SER C O 1
ATOM 8635 N N . ASP D 2 32 ? 190.362 121.741 204.925 1.00 125.28 32 ASP C N 1
ATOM 8636 C CA . ASP D 2 32 ? 190.888 122.057 203.602 1.00 125.28 32 ASP C CA 1
ATOM 8637 C C . ASP D 2 32 ? 190.959 120.846 202.680 1.00 125.28 32 ASP C C 1
ATOM 8638 O O . ASP D 2 32 ? 191.018 121.021 201.459 1.00 125.28 32 ASP C O 1
ATOM 8643 N N . LEU D 2 33 ? 190.948 119.632 203.221 1.00 131.91 33 LEU C N 1
ATOM 8644 C CA . LEU D 2 33 ? 191.178 118.435 202.423 1.00 131.91 33 LEU C CA 1
ATOM 8645 C C . LEU D 2 33 ? 189.862 117.843 201.937 1.00 131.91 33 LEU C C 1
ATOM 8646 O O . LEU D 2 33 ? 188.953 117.592 202.734 1.00 131.91 33 LEU C O 1
ATOM 8651 N N . GLU D 2 34 ? 189.775 117.607 200.630 1.00 138.27 34 GLU C N 1
ATOM 8652 C CA . GLU D 2 34 ? 188.635 116.946 200.010 1.00 138.27 34 GLU C CA 1
ATOM 8653 C C . GLU D 2 34 ? 189.097 115.621 199.422 1.00 138.27 34 GLU C C 1
ATOM 8654 O O . GLU D 2 34 ? 190.119 115.568 198.730 1.00 138.27 34 GLU C O 1
ATOM 8660 N N . VAL D 2 35 ? 188.348 114.557 199.699 1.00 142.51 35 VAL C N 1
ATOM 8661 C CA . VAL D 2 35 ? 188.673 113.219 199.221 1.00 142.51 35 VAL C CA 1
ATOM 8662 C C . VAL D 2 35 ? 187.419 112.611 198.613 1.00 142.51 35 VAL C C 1
ATOM 8663 O O . VAL D 2 35 ? 186.335 112.698 199.200 1.00 142.51 35 VAL C O 1
ATOM 8667 N N . TYR D 2 36 ? 187.565 112.002 197.442 1.00 146.64 36 TYR C N 1
ATOM 8668 C CA . TYR D 2 36 ? 186.461 111.398 196.715 1.00 146.64 36 TYR C CA 1
ATOM 8669 C C . TYR D 2 36 ? 186.617 109.879 196.700 1.00 146.64 36 TYR C C 1
ATOM 8670 O O . TYR D 2 36 ? 187.642 109.327 197.109 1.00 146.64 36 TYR C O 1
ATOM 8679 N N . LEU D 2 37 ? 185.574 109.200 196.219 1.00 150.00 37 LEU C N 1
ATOM 8680 C CA . LEU D 2 37 ? 185.601 107.744 196.079 1.00 150.00 37 LEU C CA 1
ATOM 8681 C C . LEU D 2 37 ? 184.978 107.390 194.733 1.00 150.00 37 LEU C C 1
ATOM 8682 O O . LEU D 2 37 ? 183.761 107.210 194.638 1.00 150.00 37 LEU C O 1
ATOM 8687 N N . THR D 2 38 ? 185.816 107.288 193.707 1.00 159.81 38 THR C N 1
ATOM 8688 C CA . THR D 2 38 ? 185.370 106.810 192.407 1.00 159.81 38 THR C CA 1
ATOM 8689 C C . THR D 2 38 ? 185.078 105.318 192.516 1.00 159.81 38 THR C C 1
ATOM 8690 O O . THR D 2 38 ? 185.929 104.550 192.976 1.00 159.81 38 THR C O 1
ATOM 8694 N N . ASP D 2 39 ? 183.878 104.911 192.112 1.00 164.68 39 ASP C N 1
ATOM 8695 C CA . ASP D 2 39 ? 183.500 103.508 192.208 1.00 164.68 39 ASP C CA 1
ATOM 8696 C C . ASP D 2 39 ? 184.363 102.673 191.267 1.00 164.68 39 ASP C C 1
ATOM 8697 O O . ASP D 2 39 ? 184.998 103.194 190.346 1.00 164.68 39 ASP C O 1
ATOM 8702 N N . GLU D 2 40 ? 184.395 101.363 191.521 1.00 168.18 40 GLU C N 1
ATOM 8703 C CA . GLU D 2 40 ? 185.262 100.447 190.789 1.00 168.18 40 GLU C CA 1
ATOM 8704 C C . GLU D 2 40 ? 185.110 100.589 189.277 1.00 168.18 40 GLU C C 1
ATOM 8705 O O . GLU D 2 40 ? 186.101 100.669 188.543 1.00 168.18 40 GLU C O 1
ATOM 8711 N N . ASP D 2 41 ? 183.868 100.624 188.795 1.00 167.98 41 ASP C N 1
ATOM 8712 C CA . ASP D 2 41 ? 183.621 100.742 187.364 1.00 167.98 41 ASP C CA 1
ATOM 8713 C C . ASP D 2 41 ? 183.468 102.184 186.895 1.00 167.98 41 ASP C C 1
ATOM 8714 O O . ASP D 2 41 ? 183.400 102.415 185.683 1.00 167.98 41 ASP C O 1
ATOM 8719 N N . GLY D 2 42 ? 183.412 103.152 187.808 1.00 164.12 42 GLY C N 1
ATOM 8720 C CA . GLY D 2 42 ? 183.255 104.540 187.419 1.00 164.12 42 GLY C CA 1
ATOM 8721 C C . GLY D 2 42 ? 182.775 105.431 188.546 1.00 164.12 42 GLY C C 1
ATOM 8722 O O . GLY D 2 42 ? 183.185 105.256 189.695 1.00 164.12 42 GLY C O 1
ATOM 8723 N N . ASP D 2 43 ? 181.928 106.410 188.219 1.00 160.94 43 ASP C N 1
ATOM 8724 C CA . ASP D 2 43 ? 181.259 107.261 189.201 1.00 160.94 43 ASP C CA 1
ATOM 8725 C C . ASP D 2 43 ? 182.225 108.102 190.030 1.00 160.94 43 ASP C C 1
ATOM 8726 O O . ASP D 2 43 ? 183.447 108.001 189.883 1.00 160.94 43 ASP C O 1
ATOM 8731 N N . GLN D 2 44 ? 181.671 108.953 190.892 1.00 151.62 44 GLN C N 1
ATOM 8732 C CA . GLN D 2 44 ? 182.432 109.727 191.861 1.00 151.62 44 GLN C CA 1
ATOM 8733 C C . GLN D 2 44 ? 181.624 109.816 193.146 1.00 151.62 44 GLN C C 1
ATOM 8734 O O . GLN D 2 44 ? 180.395 109.705 193.130 1.00 151.62 44 GLN C O 1
ATOM 8740 N N . ALA D 2 45 ? 182.319 110.016 194.264 1.00 148.90 45 ALA C N 1
ATOM 8741 C CA . ALA D 2 45 ? 181.650 110.119 195.558 1.00 148.90 45 ALA C CA 1
ATOM 8742 C C . ALA D 2 45 ? 182.528 110.926 196.503 1.00 148.90 45 ALA C C 1
ATOM 8743 O O . ALA D 2 45 ? 183.495 110.396 197.056 1.00 148.90 45 ALA C O 1
ATOM 8745 N N . LEU D 2 46 ? 182.183 112.198 196.693 1.00 147.65 46 LEU C N 1
ATOM 8746 C CA . LEU D 2 46 ? 182.874 113.060 197.647 1.00 147.65 46 LEU C CA 1
ATOM 8747 C C . LEU D 2 46 ? 182.592 112.543 199.052 1.00 147.65 46 LEU C C 1
ATOM 8748 O O . LEU D 2 46 ? 181.446 112.223 199.384 1.00 147.65 46 LEU C O 1
ATOM 8753 N N . LEU D 2 47 ? 183.627 112.456 199.877 1.00 147.13 47 LEU C N 1
ATOM 8754 C CA . LEU D 2 47 ? 183.489 111.870 201.203 1.00 147.13 47 LEU C CA 1
ATOM 8755 C C . LEU D 2 47 ? 183.159 112.966 202.216 1.00 147.13 47 LEU C C 1
ATOM 8756 O O . LEU D 2 47 ? 183.012 114.144 201.880 1.00 147.13 47 LEU C O 1
ATOM 8761 N N . ILE D 2 48 ? 183.039 112.580 203.487 1.00 148.64 48 ILE C N 1
ATOM 8762 C CA . ILE D 2 48 ? 182.477 113.456 204.513 1.00 148.64 48 ILE C CA 1
ATOM 8763 C C . ILE D 2 48 ? 183.581 113.816 205.506 1.00 148.64 48 ILE C C 1
ATOM 8764 O O . ILE D 2 48 ? 183.325 113.996 206.701 1.00 148.64 48 ILE C O 1
ATOM 8769 N N . GLU D 2 49 ? 184.817 113.920 205.015 1.00 148.03 49 GLU C N 1
ATOM 8770 C CA . GLU D 2 49 ? 185.972 114.311 205.820 1.00 148.03 49 GLU C CA 1
ATOM 8771 C C . GLU D 2 49 ? 186.060 113.544 207.136 1.00 148.03 49 GLU C C 1
ATOM 8772 O O . GLU D 2 49 ? 186.115 112.310 207.139 1.00 148.03 49 GLU C O 1
ATOM 8778 N N . GLY D 2 50 ? 186.067 114.271 208.253 1.00 149.13 50 GLY C N 1
ATOM 8779 C CA . GLY D 2 50 ? 186.375 113.717 209.559 1.00 149.13 50 GLY C CA 1
ATOM 8780 C C . GLY D 2 50 ? 185.522 112.543 209.987 1.00 149.13 50 GLY C C 1
ATOM 8781 O O . GLY D 2 50 ? 185.992 111.669 210.722 1.00 149.13 50 GLY C O 1
ATOM 8782 N N . THR D 2 51 ? 184.268 112.509 209.531 1.00 147.93 51 THR C N 1
ATOM 8783 C CA . THR D 2 51 ? 183.377 111.423 209.921 1.00 147.93 51 THR C CA 1
ATOM 8784 C C . THR D 2 51 ? 183.930 110.072 209.492 1.00 147.93 51 THR C C 1
ATOM 8785 O O . THR D 2 51 ? 183.971 109.128 210.289 1.00 147.93 51 THR C O 1
ATOM 8789 N N . ASP D 2 52 ? 184.375 109.958 208.241 1.00 148.82 52 ASP C N 1
ATOM 8790 C CA . ASP D 2 52 ? 184.901 108.679 207.783 1.00 148.82 52 ASP C CA 1
ATOM 8791 C C . ASP D 2 52 ? 186.430 108.663 207.774 1.00 148.82 52 ASP C C 1
ATOM 8792 O O . ASP D 2 52 ? 187.026 107.826 208.459 1.00 148.82 52 ASP C O 1
ATOM 8797 N N . TYR D 2 53 ? 187.091 109.566 207.046 1.00 147.51 53 TYR C N 1
ATOM 8798 C CA . TYR D 2 53 ? 188.546 109.573 207.143 1.00 147.51 53 TYR C CA 1
ATOM 8799 C C . TYR D 2 53 ? 189.012 110.642 208.126 1.00 147.51 53 TYR C C 1
ATOM 8800 O O . TYR D 2 53 ? 188.233 111.457 208.622 1.00 147.51 53 TYR C O 1
ATOM 8809 N N . THR D 2 54 ? 190.313 110.627 208.405 1.00 140.32 54 THR C N 1
ATOM 8810 C CA . THR D 2 54 ? 190.920 111.454 209.428 1.00 140.32 54 THR C CA 1
ATOM 8811 C C . THR D 2 54 ? 192.079 112.247 208.819 1.00 140.32 54 THR C C 1
ATOM 8812 O O . THR D 2 54 ? 192.249 112.251 207.587 1.00 140.32 54 THR C O 1
ATOM 8816 N N . VAL D 2 55 ? 192.856 112.922 209.666 1.00 131.89 55 VAL C N 1
ATOM 8817 C CA . VAL D 2 55 ? 193.996 113.720 209.232 1.00 131.89 55 VAL C CA 1
ATOM 8818 C C . VAL D 2 55 ? 195.174 113.432 210.152 1.00 131.89 55 VAL C C 1
ATOM 8819 O O . VAL D 2 55 ? 195.085 112.576 211.040 1.00 131.89 55 VAL C O 1
ATOM 8823 N N . SER D 2 56 ? 196.286 114.139 209.947 1.00 129.24 56 SER C N 1
ATOM 8824 C CA . SER D 2 56 ? 197.432 114.026 210.843 1.00 129.24 56 SER C CA 1
ATOM 8825 C C . SER D 2 56 ? 197.986 115.409 211.161 1.00 129.24 56 SER C C 1
ATOM 8826 O O . SER D 2 56 ? 199.202 115.598 211.269 1.00 129.24 56 SER C O 1
ATOM 8829 N N . GLY D 2 57 ? 197.100 116.390 211.311 1.00 125.19 57 GLY C N 1
ATOM 8830 C CA . GLY D 2 57 ? 197.518 117.737 211.642 1.00 125.19 57 GLY C CA 1
ATOM 8831 C C . GLY D 2 57 ? 197.692 118.630 210.431 1.00 125.19 57 GLY C C 1
ATOM 8832 O O . GLY D 2 57 ? 198.462 118.312 209.520 1.00 125.19 57 GLY C O 1
ATOM 8833 N N . ALA D 2 58 ? 196.979 119.752 210.411 1.00 123.78 58 ALA C N 1
ATOM 8834 C CA . ALA D 2 58 ? 197.086 120.695 209.310 1.00 123.78 58 ALA C CA 1
ATOM 8835 C C . ALA D 2 58 ? 198.358 121.528 209.452 1.00 123.78 58 ALA C C 1
ATOM 8836 O O . ALA D 2 58 ? 199.027 121.529 210.489 1.00 123.78 58 ALA C O 1
ATOM 8838 N N . GLY D 2 59 ? 198.689 122.257 208.390 1.00 124.59 59 GLY C N 1
ATOM 8839 C CA . GLY D 2 59 ? 199.871 123.100 208.425 1.00 124.59 59 GLY C CA 1
ATOM 8840 C C . GLY D 2 59 ? 201.149 122.290 208.382 1.00 124.59 59 GLY C C 1
ATOM 8841 O O . GLY D 2 59 ? 201.297 121.351 207.590 1.00 124.59 59 GLY C O 1
ATOM 8842 N N . ASP D 2 60 ? 202.098 122.673 209.235 1.00 127.46 60 ASP C N 1
ATOM 8843 C CA . ASP D 2 60 ? 203.431 122.112 209.423 1.00 127.46 60 ASP C CA 1
ATOM 8844 C C . ASP D 2 60 ? 204.366 122.433 208.260 1.00 127.46 60 ASP C C 1
ATOM 8845 O O . ASP D 2 60 ? 205.553 122.119 208.352 1.00 127.46 60 ASP C O 1
ATOM 8850 N N . GLU D 2 61 ? 203.881 123.050 207.177 1.00 127.80 61 GLU C N 1
ATOM 8851 C CA . GLU D 2 61 ? 204.648 123.302 205.956 1.00 127.80 61 GLU C CA 1
ATOM 8852 C C . GLU D 2 61 ? 205.490 122.091 205.560 1.00 127.80 61 GLU C C 1
ATOM 8853 O O . GLU D 2 61 ? 206.572 122.225 204.979 1.00 127.80 61 GLU C O 1
ATOM 8859 N N . GLU D 2 62 ? 204.957 120.897 205.818 1.00 128.18 62 GLU C N 1
ATOM 8860 C CA . GLU D 2 62 ? 205.701 119.657 205.644 1.00 128.18 62 GLU C CA 1
ATOM 8861 C C . GLU D 2 62 ? 204.975 118.614 204.810 1.00 128.18 62 GLU C C 1
ATOM 8862 O O . GLU D 2 62 ? 205.645 117.793 204.177 1.00 128.18 62 GLU C O 1
ATOM 8868 N N . GLY D 2 63 ? 203.649 118.649 204.728 1.00 129.24 63 GLY C N 1
ATOM 8869 C CA . GLY D 2 63 ? 202.923 117.638 203.987 1.00 129.24 63 GLY C CA 1
ATOM 8870 C C . GLY D 2 63 ? 202.588 116.402 204.796 1.00 129.24 63 GLY C C 1
ATOM 8871 O O . GLY D 2 63 ? 203.030 115.297 204.470 1.00 129.24 63 GLY C O 1
ATOM 8872 N N . GLY D 2 64 ? 201.809 116.582 205.861 1.00 132.25 64 GLY C N 1
ATOM 8873 C CA . GLY D 2 64 ? 201.352 115.476 206.681 1.00 132.25 64 GLY C CA 1
ATOM 8874 C C . GLY D 2 64 ? 200.491 114.474 205.938 1.00 132.25 64 GLY C C 1
ATOM 8875 O O . GLY D 2 64 ? 200.272 114.602 204.731 1.00 132.25 64 GLY C O 1
ATOM 8876 N N . GLU D 2 65 ? 199.991 113.473 206.649 1.00 132.55 65 GLU C N 1
ATOM 8877 C CA . GLU D 2 65 ? 199.278 112.357 206.045 1.00 132.55 65 GLU C CA 1
ATOM 8878 C C . GLU D 2 65 ? 197.842 112.310 206.564 1.00 132.55 65 GLU C C 1
ATOM 8879 O O . GLU D 2 65 ? 197.378 113.210 207.268 1.00 132.55 65 GLU C O 1
ATOM 8885 N N . ILE D 2 66 ? 197.136 111.246 206.195 1.00 132.37 66 ILE C N 1
ATOM 8886 C CA . ILE D 2 66 ? 195.778 110.985 206.639 1.00 132.37 66 ILE C CA 1
ATOM 8887 C C . ILE D 2 66 ? 195.714 109.544 207.131 1.00 132.37 66 ILE C C 1
ATOM 8888 O O . ILE D 2 66 ? 196.718 108.829 207.149 1.00 132.37 66 ILE C O 1
ATOM 8893 N N . THR D 2 67 ? 194.522 109.116 207.539 1.00 142.77 67 THR C N 1
ATOM 8894 C CA . THR D 2 67 ? 194.331 107.743 207.996 1.00 142.77 67 THR C CA 1
ATOM 8895 C C . THR D 2 67 ? 192.951 107.269 207.569 1.00 142.77 67 THR C C 1
ATOM 8896 O O . THR D 2 67 ? 191.938 107.760 208.076 1.00 142.77 67 THR C O 1
ATOM 8900 N N . PHE D 2 68 ? 192.925 106.312 206.646 1.00 147.12 68 PHE C N 1
ATOM 8901 C CA . PHE D 2 68 ? 191.714 105.729 206.084 1.00 147.12 68 PHE C CA 1
ATOM 8902 C C . PHE D 2 68 ? 192.067 104.433 205.367 1.00 147.12 68 PHE C C 1
ATOM 8903 O O . PHE D 2 68 ? 193.045 104.392 204.613 1.00 147.12 68 PHE C O 1
ATOM 8911 N N . PRO D 2 69 ? 191.290 103.362 205.546 1.00 154.86 69 PRO C N 1
ATOM 8912 C CA . PRO D 2 69 ? 190.063 103.255 206.351 1.00 154.86 69 PRO C CA 1
ATOM 8913 C C . PRO D 2 69 ? 190.314 103.166 207.855 1.00 154.86 69 PRO C C 1
ATOM 8914 O O . PRO D 2 69 ? 191.161 102.408 208.315 1.00 154.86 69 PRO C O 1
ATOM 8918 N N . VAL D 2 70 ? 189.586 103.958 208.643 1.00 152.57 70 VAL C N 1
ATOM 8919 C CA . VAL D 2 70 ? 189.628 103.863 210.098 1.00 152.57 70 VAL C CA 1
ATOM 8920 C C . VAL D 2 70 ? 188.940 102.570 210.511 1.00 152.57 70 VAL C C 1
ATOM 8921 O O . VAL D 2 70 ? 189.386 101.877 211.432 1.00 152.57 70 VAL C O 1
ATOM 8925 N N . SER D 2 71 ? 187.847 102.239 209.823 1.00 153.86 71 SER C N 1
ATOM 8926 C CA . SER D 2 71 ? 187.145 100.976 210.014 1.00 153.86 71 SER C CA 1
ATOM 8927 C C . SER D 2 71 ? 187.881 99.868 209.274 1.00 153.86 71 SER C C 1
ATOM 8928 O O . SER D 2 71 ? 189.057 100.029 208.933 1.00 153.86 71 SER C O 1
ATOM 8931 N N . GLY D 2 72 ? 187.219 98.731 209.067 1.00 157.72 72 GLY C N 1
ATOM 8932 C CA . GLY D 2 72 ? 187.798 97.689 208.233 1.00 157.72 72 GLY C CA 1
ATOM 8933 C C . GLY D 2 72 ? 188.318 98.259 206.925 1.00 157.72 72 GLY C C 1
ATOM 8934 O O . GLY D 2 72 ? 187.827 99.276 206.429 1.00 157.72 72 GLY C O 1
ATOM 8935 N N . ASP D 2 73 ? 189.320 97.588 206.353 1.00 160.05 73 ASP C N 1
ATOM 8936 C CA . ASP D 2 73 ? 190.109 98.233 205.309 1.00 160.05 73 ASP C CA 1
ATOM 8937 C C . ASP D 2 73 ? 190.000 97.593 203.928 1.00 160.05 73 ASP C C 1
ATOM 8938 O O . ASP D 2 73 ? 191.010 97.109 203.403 1.00 160.05 73 ASP C O 1
ATOM 8943 N N . PRO D 2 74 ? 188.816 97.555 203.301 1.00 164.83 74 PRO C N 1
ATOM 8944 C CA . PRO D 2 74 ? 188.784 97.318 201.855 1.00 164.83 74 PRO C CA 1
ATOM 8945 C C . PRO D 2 74 ? 188.758 98.622 201.074 1.00 164.83 74 PRO C C 1
ATOM 8946 O O . PRO D 2 74 ? 187.942 99.504 201.360 1.00 164.83 74 PRO C O 1
ATOM 8950 N N . LEU D 2 75 ? 189.638 98.764 200.088 1.00 164.14 75 LEU C N 1
ATOM 8951 C CA . LEU D 2 75 ? 189.544 99.884 199.163 1.00 164.14 75 LEU C CA 1
ATOM 8952 C C . LEU D 2 75 ? 188.713 99.546 197.932 1.00 164.14 75 LEU C C 1
ATOM 8953 O O . LEU D 2 75 ? 188.677 100.338 196.985 1.00 164.14 75 LEU C O 1
ATOM 8958 N N . ASP D 2 76 ? 188.069 98.379 197.939 1.00 169.90 76 ASP C N 1
ATOM 8959 C CA . ASP D 2 76 ? 187.034 98.012 196.972 1.00 169.90 76 ASP C CA 1
ATOM 8960 C C . ASP D 2 76 ? 187.589 97.905 195.553 1.00 169.90 76 ASP C C 1
ATOM 8961 O O . ASP D 2 76 ? 186.958 98.325 194.579 1.00 169.90 76 ASP C O 1
ATOM 8966 N N . ASP D 2 77 ? 188.780 97.316 195.442 1.00 169.02 77 ASP C N 1
ATOM 8967 C CA . ASP D 2 77 ? 189.392 96.951 194.155 1.00 169.02 77 ASP C CA 1
ATOM 8968 C C . ASP D 2 77 ? 189.503 98.210 193.292 1.00 169.02 77 ASP C C 1
ATOM 8969 O O . ASP D 2 77 ? 190.123 99.188 193.729 1.00 169.02 77 ASP C O 1
ATOM 8974 N N . GLY D 2 78 ? 188.928 98.235 192.091 1.00 163.90 78 GLY C N 1
ATOM 8975 C CA . GLY D 2 78 ? 189.092 99.333 191.154 1.00 163.90 78 GLY C CA 1
ATOM 8976 C C . GLY D 2 78 ? 188.786 100.730 191.660 1.00 163.90 78 GLY C C 1
ATOM 8977 O O . GLY D 2 78 ? 189.100 101.714 190.983 1.00 163.90 78 GLY C O 1
ATOM 8978 N N . GLU D 2 79 ? 188.167 100.838 192.836 1.00 161.49 79 GLU C N 1
ATOM 8979 C CA . GLU D 2 79 ? 187.863 102.142 193.409 1.00 161.49 79 GLU C CA 1
ATOM 8980 C C . GLU D 2 79 ? 189.143 102.928 193.665 1.00 161.49 79 GLU C C 1
ATOM 8981 O O . GLU D 2 79 ? 190.184 102.358 194.001 1.00 161.49 79 GLU C O 1
ATOM 8987 N N . THR D 2 80 ? 189.062 104.246 193.498 1.00 153.80 80 THR C N 1
ATOM 8988 C CA . THR D 2 80 ? 190.227 105.113 193.572 1.00 153.80 80 THR C CA 1
ATOM 8989 C C . THR D 2 80 ? 189.958 106.286 194.507 1.00 153.80 80 THR C C 1
ATOM 8990 O O . THR D 2 80 ? 188.810 106.638 194.789 1.00 153.80 80 THR C O 1
ATOM 8994 N N . LEU D 2 81 ? 191.044 106.886 194.984 1.00 142.79 81 LEU C N 1
ATOM 8995 C CA . LEU D 2 81 ? 191.021 108.019 195.900 1.00 142.79 81 LEU C CA 1
ATOM 8996 C C . LEU D 2 81 ? 191.476 109.279 195.170 1.00 142.79 81 LEU C C 1
ATOM 8997 O O . LEU D 2 81 ? 192.088 109.221 194.101 1.00 142.79 81 LEU C O 1
ATOM 9002 N N . THR D 2 82 ? 191.164 110.432 195.762 1.00 139.50 82 THR C N 1
ATOM 9003 C CA . THR D 2 82 ? 191.600 111.716 195.223 1.00 139.50 82 THR C CA 1
ATOM 9004 C C . THR D 2 82 ? 191.698 112.763 196.326 1.00 139.50 82 THR C C 1
ATOM 9005 O O . THR D 2 82 ? 190.680 113.320 196.749 1.00 139.50 82 THR C O 1
ATOM 9009 N N . ILE D 2 83 ? 192.911 113.046 196.790 1.00 133.49 83 ILE C N 1
ATOM 9010 C CA . ILE D 2 83 ? 193.116 114.050 197.829 1.00 133.49 83 ILE C CA 1
ATOM 9011 C C . ILE D 2 83 ? 193.165 115.421 197.166 1.00 133.49 83 ILE C C 1
ATOM 9012 O O . ILE D 2 83 ? 193.963 115.650 196.251 1.00 133.49 83 ILE C O 1
ATOM 9017 N N . LEU D 2 84 ? 192.315 116.337 197.627 1.00 129.59 84 LEU C N 1
ATOM 9018 C CA . LEU D 2 84 ? 192.232 117.674 197.054 1.00 129.59 84 LEU C CA 1
ATOM 9019 C C . LEU D 2 84 ? 192.210 118.708 198.168 1.00 129.59 84 LEU C C 1
ATOM 9020 O O . LEU D 2 84 ? 191.564 118.500 199.199 1.00 129.59 84 LEU C O 1
ATOM 9025 N N . ARG D 2 85 ? 192.912 119.817 197.953 1.00 117.46 85 ARG C N 1
ATOM 9026 C CA . ARG D 2 85 ? 192.935 120.922 198.902 1.00 117.46 85 ARG C CA 1
ATOM 9027 C C . ARG D 2 85 ? 191.908 121.965 198.479 1.00 117.46 85 ARG C C 1
ATOM 9028 O O . ARG D 2 85 ? 191.983 122.500 197.368 1.00 117.46 85 ARG C O 1
ATOM 9036 N N . VAL D 2 86 ? 190.956 122.254 199.363 1.00 114.77 86 VAL C N 1
ATOM 9037 C CA . VAL D 2 86 ? 189.849 123.155 199.066 1.00 114.77 86 VAL C CA 1
ATOM 9038 C C . VAL D 2 86 ? 189.700 124.158 200.200 1.00 114.77 86 VAL C C 1
ATOM 9039 O O . VAL D 2 86 ? 189.630 123.778 201.374 1.00 114.77 86 VAL C O 1
ATOM 9043 N N . ILE D 2 87 ? 189.646 125.439 199.847 1.00 111.87 87 ILE C N 1
ATOM 9044 C CA . ILE D 2 87 ? 189.356 126.511 200.789 1.00 111.87 87 ILE C CA 1
ATOM 9045 C C . ILE D 2 87 ? 188.237 127.357 200.204 1.00 111.87 87 ILE C C 1
ATOM 9046 O O . ILE D 2 87 ? 188.195 127.590 198.991 1.00 111.87 87 ILE C O 1
ATOM 9051 N N . ASP D 2 88 ? 187.328 127.811 201.064 1.00 114.10 88 ASP C N 1
ATOM 9052 C CA . ASP D 2 88 ? 186.290 128.736 200.630 1.00 114.10 88 ASP C CA 1
ATOM 9053 C C . ASP D 2 88 ? 186.931 129.982 200.036 1.00 114.10 88 ASP C C 1
ATOM 9054 O O . ASP D 2 88 ? 187.901 130.513 200.585 1.00 114.10 88 ASP C O 1
ATOM 9059 N N . ILE D 2 89 ? 186.399 130.443 198.907 1.00 111.54 89 ILE C N 1
ATOM 9060 C CA . ILE D 2 89 ? 187.045 131.525 198.177 1.00 111.54 89 ILE C CA 1
ATOM 9061 C C . ILE D 2 89 ? 186.649 132.819 198.875 1.00 111.54 89 ILE C C 1
ATOM 9062 O O . ILE D 2 89 ? 185.628 133.435 198.546 1.00 111.54 89 ILE C O 1
ATOM 9067 N N . THR D 2 90 ? 187.426 133.211 199.881 1.00 107.02 90 THR C N 1
ATOM 9068 C CA . THR D 2 90 ? 187.101 134.358 200.718 1.00 107.02 90 THR C CA 1
ATOM 9069 C C . THR D 2 90 ? 188.391 135.072 201.097 1.00 107.02 90 THR C C 1
ATOM 9070 O O . THR D 2 90 ? 189.495 134.563 200.883 1.00 107.02 90 THR C O 1
ATOM 9074 N N . GLN D 2 91 ? 188.240 136.257 201.682 1.00 104.98 91 GLN C N 1
ATOM 9075 C CA . GLN D 2 91 ? 189.366 136.971 202.274 1.00 104.98 91 GLN C CA 1
ATOM 9076 C C . GLN D 2 91 ? 188.788 137.677 203.491 1.00 104.98 91 GLN C C 1
ATOM 9077 O O . GLN D 2 91 ? 187.780 138.379 203.375 1.00 104.98 91 GLN C O 1
ATOM 9083 N N . GLU D 2 92 ? 189.367 137.423 204.665 1.00 103.77 92 GLU C N 1
ATOM 9084 C CA . GLU D 2 92 ? 188.867 137.989 205.908 1.00 103.77 92 GLU C CA 1
ATOM 9085 C C . GLU D 2 92 ? 189.858 138.892 206.622 1.00 103.77 92 GLU C C 1
ATOM 9086 O O . GLU D 2 92 ? 189.456 139.613 207.540 1.00 103.77 92 GLU C O 1
ATOM 9092 N N . THR D 2 93 ? 191.131 138.865 206.239 1.00 98.99 93 THR C N 1
ATOM 9093 C CA . THR D 2 93 ? 192.127 139.671 206.928 1.00 98.99 93 THR C CA 1
ATOM 9094 C C . THR D 2 93 ? 191.872 141.151 206.683 1.00 98.99 93 THR C C 1
ATOM 9095 O O . THR D 2 93 ? 191.812 141.603 205.537 1.00 98.99 93 THR C O 1
ATOM 9099 N N . ASP D 2 94 ? 191.726 141.907 207.768 1.00 95.76 94 ASP C N 1
ATOM 9100 C CA . ASP D 2 94 ? 191.430 143.332 207.698 1.00 95.76 94 ASP C CA 1
ATOM 9101 C C . ASP D 2 94 ? 192.631 144.097 208.228 1.00 95.76 94 ASP C C 1
ATOM 9102 O O . ASP D 2 94 ? 193.091 143.840 209.345 1.00 95.76 94 ASP C O 1
ATOM 9107 N N . LEU D 2 95 ? 193.131 145.032 207.428 1.00 91.44 95 LEU C N 1
ATOM 9108 C CA . LEU D 2 95 ? 194.259 145.877 207.794 1.00 91.44 95 LEU C CA 1
ATOM 9109 C C . LEU D 2 95 ? 193.757 147.295 208.022 1.00 91.44 95 LEU C C 1
ATOM 9110 O O . LEU D 2 95 ? 193.230 147.926 207.100 1.00 91.44 95 LEU C O 1
ATOM 9115 N N . LYS D 2 96 ? 193.920 147.792 209.242 1.00 88.14 96 LYS C N 1
ATOM 9116 C CA . LYS D 2 96 ? 193.507 149.143 209.585 1.00 88.14 96 LYS C CA 1
ATOM 9117 C C . LYS D 2 96 ? 194.637 150.111 209.274 1.00 88.14 96 LYS C C 1
ATOM 9118 O O . LYS D 2 96 ? 195.811 149.735 209.257 1.00 88.14 96 LYS C O 1
ATOM 9124 N N . ASN D 2 97 ? 194.270 151.367 209.015 1.00 85.24 97 ASN C N 1
ATOM 9125 C CA . ASN D 2 97 ? 195.267 152.351 208.607 1.00 85.24 97 ASN C CA 1
ATOM 9126 C C . ASN D 2 97 ? 196.282 152.591 209.717 1.00 85.24 97 ASN C C 1
ATOM 9127 O O . ASN D 2 97 ? 197.493 152.624 209.473 1.00 85.24 97 ASN C O 1
ATOM 9132 N N . GLN D 2 98 ? 195.804 152.760 210.948 1.00 88.07 98 GLN C N 1
ATOM 9133 C CA . GLN D 2 98 ? 196.687 152.756 212.104 1.00 88.07 98 GLN C CA 1
ATOM 9134 C C . GLN D 2 98 ? 196.918 151.353 212.639 1.00 88.07 98 GLN C C 1
ATOM 9135 O O . GLN D 2 98 ? 197.631 151.195 213.635 1.00 88.07 98 GLN C O 1
ATOM 9141 N N . GLY D 2 99 ? 196.326 150.341 212.010 1.00 86.15 99 GLY C N 1
ATOM 9142 C CA . GLY D 2 99 ? 196.445 148.973 212.468 1.00 86.15 99 GLY C CA 1
ATOM 9143 C C . GLY D 2 99 ? 197.843 148.409 212.347 1.00 86.15 99 GLY C C 1
ATOM 9144 O O . GLY D 2 99 ? 198.780 149.115 211.964 1.00 86.15 99 GLY C O 1
ATOM 9145 N N . ALA D 2 1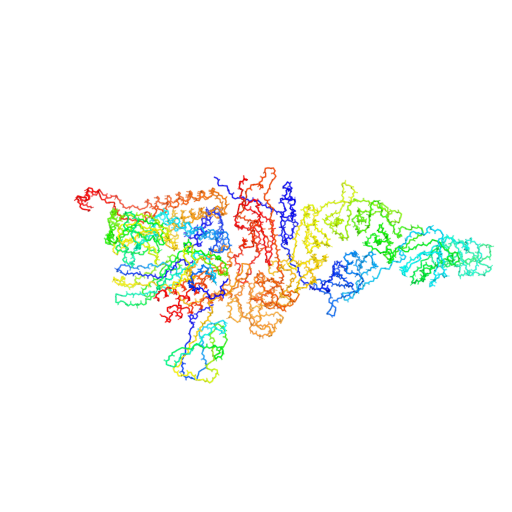00 ? 197.992 147.131 212.669 1.00 88.23 100 ALA C N 1
ATOM 9146 C CA . ALA D 2 100 ? 199.289 146.475 212.692 1.00 88.23 100 ALA C CA 1
ATOM 9147 C C . ALA D 2 100 ? 199.589 145.831 211.347 1.00 88.23 100 ALA C C 1
ATOM 9148 O O . ALA D 2 100 ? 198.719 145.199 210.740 1.00 88.23 100 ALA C O 1
ATOM 9150 N N . TYR D 2 101 ? 200.823 145.999 210.885 1.00 94.28 101 TYR C N 1
ATOM 9151 C CA . TYR D 2 101 ? 201.348 145.220 209.775 1.00 94.28 101 TYR C CA 1
ATOM 9152 C C . TYR D 2 101 ? 202.277 144.142 210.302 1.00 94.28 101 TYR C C 1
ATOM 9153 O O . TYR D 2 101 ? 203.306 144.443 210.914 1.00 94.28 101 TYR C O 1
ATOM 9162 N N . TYR D 2 102 ? 201.913 142.889 210.047 1.00 99.21 102 TYR C N 1
ATOM 9163 C CA . TYR D 2 102 ? 202.660 141.749 210.500 1.00 99.21 102 TYR C CA 1
ATOM 9164 C C . TYR D 2 102 ? 202.970 140.938 209.247 1.00 99.21 102 TYR C C 1
ATOM 9165 O O . TYR D 2 102 ? 202.068 140.716 208.420 1.00 99.21 102 TYR C O 1
ATOM 9174 N N . PRO D 2 103 ? 204.219 140.517 209.049 1.00 98.15 103 PRO C N 1
ATOM 9175 C CA . PRO D 2 103 ? 204.536 139.746 207.837 1.00 98.15 103 PRO C CA 1
ATOM 9176 C C . PRO D 2 103 ? 203.738 138.466 207.728 1.00 98.15 103 PRO C C 1
ATOM 9177 O O . PRO D 2 103 ? 203.377 138.059 206.615 1.00 98.15 103 PRO C O 1
ATOM 9181 N N . GLU D 2 104 ? 203.443 137.824 208.858 1.00 103.20 104 GLU C N 1
ATOM 9182 C CA . GLU D 2 104 ? 202.760 136.537 208.828 1.00 103.20 104 GLU C CA 1
ATOM 9183 C C . GLU D 2 104 ? 201.369 136.648 208.219 1.00 103.20 104 GLU C C 1
ATOM 9184 O O . GLU D 2 104 ? 200.990 135.821 207.392 1.00 103.20 104 GLU C O 1
ATOM 9190 N N . VAL D 2 105 ? 200.591 137.664 208.600 1.00 103.00 105 VAL C N 1
ATOM 9191 C CA . VAL D 2 105 ? 199.210 137.727 208.119 1.00 103.00 105 VAL C CA 1
ATOM 9192 C C . VAL D 2 105 ? 199.165 138.047 206.626 1.00 103.00 105 VAL C C 1
ATOM 9193 O O . VAL D 2 105 ? 198.380 137.454 205.872 1.00 103.00 105 VAL C O 1
ATOM 9197 N N . VAL D 2 106 ? 200.001 138.983 206.172 1.00 101.56 106 VAL C N 1
ATOM 9198 C CA . VAL D 2 106 ? 200.034 139.309 204.749 1.00 101.56 106 VAL C CA 1
ATOM 9199 C C . VAL D 2 106 ? 200.516 138.110 203.942 1.00 101.56 106 VAL C C 1
ATOM 9200 O O . VAL D 2 106 ? 199.967 137.795 202.878 1.00 101.56 106 VAL C O 1
ATOM 9204 N N . GLU D 2 107 ? 201.545 137.419 204.437 1.00 104.62 107 GLU C N 1
ATOM 9205 C CA . GLU D 2 107 ? 202.031 136.232 203.744 1.00 104.62 107 GLU C CA 1
ATOM 9206 C C . GLU D 2 107 ? 200.977 135.131 203.730 1.00 104.62 107 GLU C C 1
ATOM 9207 O O . GLU D 2 107 ? 200.854 134.394 202.746 1.00 104.62 107 GLU C O 1
ATOM 9213 N N . ASP D 2 108 ? 200.210 135.001 204.814 1.00 107.65 108 ASP C N 1
ATOM 9214 C CA . ASP D 2 108 ? 199.123 134.029 204.841 1.00 107.65 108 ASP C CA 1
ATOM 9215 C C . ASP D 2 108 ? 198.070 134.355 203.796 1.00 107.65 108 ASP C C 1
ATOM 9216 O O . ASP D 2 108 ? 197.551 133.453 203.136 1.00 107.65 108 ASP C O 1
ATOM 9221 N N . GLU D 2 109 ? 197.771 135.648 203.646 1.00 107.40 109 GLU C N 1
ATOM 9222 C CA . GLU D 2 109 ? 196.765 136.080 202.644 1.00 107.40 109 GLU C CA 1
ATOM 9223 C C . GLU D 2 109 ? 197.243 135.666 201.250 1.00 107.40 109 GLU C C 1
ATOM 9224 O O . GLU D 2 109 ? 196.498 134.945 200.561 1.00 107.40 109 GLU C O 1
ATOM 9230 N N . PHE D 2 110 ? 198.436 136.118 200.854 1.00 102.77 110 PHE C N 1
ATOM 9231 C CA . PHE D 2 110 ? 198.997 135.711 199.540 1.00 102.77 110 PHE C CA 1
ATOM 9232 C C . PHE D 2 110 ? 198.880 134.193 199.406 1.00 102.77 110 PHE C C 1
ATOM 9233 O O . PHE D 2 110 ? 198.300 133.712 198.413 1.00 102.77 110 PHE C O 1
ATOM 9241 N N . ASP D 2 111 ? 199.412 133.463 200.390 1.00 108.96 111 ASP C N 1
ATOM 9242 C CA . ASP D 2 111 ? 199.310 131.980 200.375 1.00 108.96 111 ASP C CA 1
ATOM 9243 C C . ASP D 2 111 ? 197.877 131.591 199.994 1.00 108.96 111 ASP C C 1
ATOM 9244 O O . ASP D 2 111 ? 197.710 130.859 198.998 1.00 108.96 111 ASP C O 1
ATOM 9249 N N . ARG D 2 112 ? 196.886 132.061 200.754 1.00 108.91 112 ARG C N 1
ATOM 9250 C CA . ARG D 2 112 ? 195.492 131.775 200.432 1.00 108.91 112 ARG C CA 1
ATOM 9251 C C . ARG D 2 112 ? 195.228 132.006 198.957 1.00 108.91 112 ARG C C 1
ATOM 9252 O O . ARG D 2 112 ? 194.736 131.109 198.266 1.00 108.91 112 ARG C O 1
ATOM 9260 N N . SER D 2 113 ? 195.593 133.188 198.455 1.00 107.89 113 SER C N 1
ATOM 9261 C CA . SER D 2 113 ? 195.357 133.503 197.049 1.00 107.89 113 SER C CA 1
ATOM 9262 C C . SER D 2 113 ? 196.030 132.486 196.139 1.00 107.89 113 SER C C 1
ATOM 9263 O O . SER D 2 113 ? 195.451 132.056 195.133 1.00 107.89 113 SER C O 1
ATOM 9266 N N . ARG D 2 114 ? 197.250 132.077 196.487 1.00 106.96 114 ARG C N 1
ATOM 9267 C CA . ARG D 2 114 ? 197.965 131.128 195.642 1.00 106.96 114 ARG C CA 1
ATOM 9268 C C . ARG D 2 114 ? 197.282 129.765 195.622 1.00 106.96 114 ARG C C 1
ATOM 9269 O O . ARG D 2 114 ? 197.193 129.130 194.567 1.00 106.96 114 ARG C O 1
ATOM 9277 N N . MET D 2 115 ? 196.779 129.295 196.765 1.00 111.29 115 MET C N 1
ATOM 9278 C CA . MET D 2 115 ? 196.088 128.007 196.733 1.00 111.29 115 MET C CA 1
ATOM 9279 C C . MET D 2 115 ? 194.721 128.098 196.061 1.00 111.29 115 MET C C 1
ATOM 9280 O O . MET D 2 115 ? 194.268 127.111 195.473 1.00 111.29 115 MET C O 1
ATOM 9285 N N . ILE D 2 116 ? 194.053 129.255 196.101 1.00 110.56 116 ILE C N 1
ATOM 9286 C CA . ILE D 2 116 ? 192.858 129.412 195.268 1.00 110.56 116 ILE C CA 1
ATOM 9287 C C . ILE D 2 116 ? 193.223 129.327 193.793 1.00 110.56 116 ILE C C 1
ATOM 9288 O O . ILE D 2 116 ? 192.504 128.718 192.990 1.00 110.56 116 ILE C O 1
ATOM 9293 N N . ASP D 2 117 ? 194.334 129.956 193.410 1.00 110.78 117 ASP C N 1
ATOM 9294 C CA . ASP D 2 117 ? 194.821 129.791 192.046 1.00 110.78 117 ASP C CA 1
ATOM 9295 C C . ASP D 2 117 ? 195.092 128.322 191.747 1.00 110.78 117 ASP C C 1
ATOM 9296 O O . ASP D 2 117 ? 194.846 127.850 190.632 1.00 110.78 117 ASP C O 1
ATOM 9301 N N . GLN D 2 118 ? 195.591 127.585 192.740 1.00 111.79 118 GLN C N 1
ATOM 9302 C CA . GLN D 2 118 ? 195.858 126.161 192.556 1.00 111.79 118 GLN C CA 1
ATOM 9303 C C . GLN D 2 118 ? 194.572 125.393 192.275 1.00 111.79 118 GLN C C 1
ATOM 9304 O O . GLN D 2 118 ? 194.519 124.563 191.360 1.00 111.79 118 GLN C O 1
ATOM 9310 N N . GLN D 2 119 ? 193.522 125.652 193.060 1.00 111.76 119 GLN C N 1
ATOM 9311 C CA . GLN D 2 119 ? 192.239 125.002 192.798 1.00 111.76 119 GLN C CA 1
ATOM 9312 C C . GLN D 2 119 ? 191.714 125.358 191.420 1.00 111.76 119 GLN C C 1
ATOM 9313 O O . GLN D 2 119 ? 191.207 124.494 190.697 1.00 111.76 119 GLN C O 1
ATOM 9319 N N . GLN D 2 120 ? 191.788 126.637 191.055 1.00 110.85 120 GLN C N 1
ATOM 9320 C CA . GLN D 2 120 ? 191.261 127.055 189.764 1.00 110.85 120 GLN C CA 1
ATOM 9321 C C . GLN D 2 120 ? 192.000 126.361 188.630 1.00 110.85 120 GLN C C 1
ATOM 9322 O O . GLN D 2 120 ? 191.377 125.857 187.689 1.00 110.85 120 GLN C O 1
ATOM 9328 N N . GLN D 2 121 ? 193.329 126.291 188.724 1.00 113.08 121 GLN C N 1
ATOM 9329 C CA . GLN D 2 121 ? 194.116 125.609 187.703 1.00 113.08 121 GLN C CA 1
ATOM 9330 C C . GLN D 2 121 ? 193.783 124.124 187.643 1.00 113.08 121 GLN C C 1
ATOM 9331 O O . GLN D 2 121 ? 193.636 123.558 186.553 1.00 113.08 121 GLN C O 1
ATOM 9337 N N . GLU D 2 122 ? 193.658 123.474 188.802 1.00 117.63 122 GLU C N 1
ATOM 9338 C CA . GLU D 2 122 ? 193.398 122.038 188.815 1.00 117.63 122 GLU C CA 1
ATOM 9339 C C . GLU D 2 122 ? 192.020 121.722 188.244 1.00 117.63 122 GLU C C 1
ATOM 9340 O O . GLU D 2 122 ? 191.850 120.741 187.512 1.00 117.63 122 GLU C O 1
ATOM 9346 N N . GLN D 2 123 ? 191.019 122.543 188.567 1.00 116.44 123 GLN C N 1
ATOM 9347 C CA . GLN D 2 123 ? 189.679 122.292 188.051 1.00 116.44 123 GLN C CA 1
ATOM 9348 C C . GLN D 2 123 ? 189.615 122.616 186.564 1.00 116.44 123 GLN C C 1
ATOM 9349 O O . GLN D 2 123 ? 188.924 121.934 185.798 1.00 116.44 123 GLN C O 1
ATOM 9355 N N . LEU D 2 124 ? 190.352 123.643 186.134 1.00 115.32 124 LEU C N 1
ATOM 9356 C CA . LEU D 2 124 ? 190.450 123.955 184.714 1.00 115.32 124 LEU C CA 1
ATOM 9357 C C . LEU D 2 124 ? 191.074 122.807 183.935 1.00 115.32 124 LEU C C 1
ATOM 9358 O O . LEU D 2 124 ? 190.617 122.473 182.837 1.00 115.32 124 LEU C O 1
ATOM 9363 N N . ASP D 2 125 ? 192.123 122.192 184.485 1.00 116.17 125 ASP C N 1
ATOM 9364 C CA . ASP D 2 125 ? 192.812 121.131 183.760 1.00 116.17 125 ASP C CA 1
ATOM 9365 C C . ASP D 2 125 ? 191.898 119.942 183.500 1.00 116.17 125 ASP C C 1
ATOM 9366 O O . ASP D 2 125 ? 192.118 119.190 182.544 1.00 116.17 125 ASP C O 1
ATOM 9371 N N . ARG D 2 126 ? 190.871 119.753 184.331 1.00 114.02 126 ARG C N 1
ATOM 9372 C CA . ARG D 2 126 ? 189.862 118.742 184.041 1.00 114.02 126 ARG C CA 1
ATOM 9373 C C . ARG D 2 126 ? 189.098 119.046 182.758 1.00 114.02 126 ARG C C 1
ATOM 9374 O O . ARG D 2 126 ? 188.674 118.111 182.070 1.00 114.02 126 ARG C O 1
ATOM 9382 N N . ALA D 2 127 ? 188.940 120.318 182.407 1.00 114.87 127 ALA C N 1
ATOM 9383 C CA . ALA D 2 127 ? 188.256 120.699 181.177 1.00 114.87 127 ALA C CA 1
ATOM 9384 C C . ALA D 2 127 ? 189.113 120.404 179.953 1.00 114.87 127 ALA C C 1
ATOM 9385 O O . ALA D 2 127 ? 189.095 121.156 178.978 1.00 114.87 127 ALA C O 1
ATOM 9387 N N . PRO E 3 2 ? 203.796 153.036 182.068 1.00 90.89 2 PRO E N 1
ATOM 9388 C CA . PRO E 3 2 ? 203.088 154.105 182.781 1.00 90.89 2 PRO E CA 1
ATOM 9389 C C . PRO E 3 2 ? 201.595 153.815 182.931 1.00 90.89 2 PRO E C 1
ATOM 9390 O O . PRO E 3 2 ? 200.822 154.071 182.013 1.00 90.89 2 PRO E O 1
ATOM 9394 N N . SER E 3 3 ? 201.207 153.291 184.091 1.00 87.65 3 SER E N 1
ATOM 9395 C CA . SER E 3 3 ? 199.846 152.835 184.329 1.00 87.65 3 SER E CA 1
ATOM 9396 C C . SER E 3 3 ? 198.931 153.997 184.714 1.00 87.65 3 SER E C 1
ATOM 9397 O O . SER E 3 3 ? 199.304 155.171 184.655 1.00 87.65 3 SER E O 1
ATOM 9400 N N . LYS E 3 4 ? 197.701 153.648 185.102 1.00 86.19 4 LYS E N 1
ATOM 9401 C CA . LYS E 3 4 ? 196.774 154.622 185.671 1.00 86.19 4 LYS E CA 1
ATOM 9402 C C . LYS E 3 4 ? 197.411 155.362 186.837 1.00 86.19 4 LYS E C 1
ATOM 9403 O O . LYS E 3 4 ? 197.420 156.600 186.880 1.00 86.19 4 LYS E O 1
ATOM 9409 N N . VAL E 3 5 ? 197.955 154.609 187.795 1.00 88.62 5 VAL E N 1
ATOM 9410 C CA . VAL E 3 5 ? 198.544 155.209 188.985 1.00 88.62 5 VAL E CA 1
ATOM 9411 C C . VAL E 3 5 ? 199.748 156.061 188.613 1.00 88.62 5 VAL E C 1
ATOM 9412 O O . VAL E 3 5 ? 199.937 157.157 189.149 1.00 88.62 5 VAL E O 1
ATOM 9416 N N . ASP E 3 6 ? 200.583 155.570 187.696 1.00 86.28 6 ASP E N 1
ATOM 9417 C CA . ASP E 3 6 ? 201.742 156.346 187.267 1.00 86.28 6 ASP E CA 1
ATOM 9418 C C . ASP E 3 6 ? 201.319 157.650 186.602 1.00 86.28 6 ASP E C 1
ATOM 9419 O O . ASP E 3 6 ? 201.891 158.711 186.879 1.00 86.28 6 ASP E O 1
ATOM 9424 N N . ILE E 3 7 ? 200.308 157.594 185.734 1.00 82.30 7 ILE E N 1
ATOM 9425 C CA . ILE E 3 7 ? 199.856 158.797 185.040 1.00 82.30 7 ILE E CA 1
ATOM 9426 C C . ILE E 3 7 ? 199.293 159.807 186.031 1.00 82.30 7 ILE E C 1
ATOM 9427 O O . ILE E 3 7 ? 199.611 161.002 185.973 1.00 82.30 7 ILE E O 1
ATOM 9432 N N . CYS E 3 8 ? 198.449 159.347 186.957 1.00 83.62 8 CYS E N 1
ATOM 9433 C CA . CYS E 3 8 ? 197.874 160.271 187.929 1.00 83.62 8 CYS E CA 1
ATOM 9434 C C . CYS E 3 8 ? 198.934 160.830 188.868 1.00 83.62 8 CYS E C 1
ATOM 9435 O O . CYS E 3 8 ? 198.858 161.996 189.263 1.00 83.62 8 CYS E O 1
ATOM 9438 N N . ASN E 3 9 ? 199.922 160.020 189.250 1.00 84.17 9 ASN E N 1
ATOM 9439 C CA . ASN E 3 9 ? 201.000 160.528 190.090 1.00 84.17 9 ASN E CA 1
ATOM 9440 C C . ASN E 3 9 ? 201.789 161.604 189.360 1.00 84.17 9 ASN E C 1
ATOM 9441 O O . ASN E 3 9 ? 202.116 162.653 189.931 1.00 84.17 9 ASN E O 1
ATOM 9446 N N . ARG E 3 10 ? 202.094 161.360 188.084 1.00 80.36 10 ARG E N 1
ATOM 9447 C CA . ARG E 3 10 ? 202.760 162.367 187.266 1.00 80.36 10 ARG E CA 1
ATOM 9448 C C . ARG E 3 10 ? 201.952 163.657 187.231 1.00 80.36 10 ARG E C 1
ATOM 9449 O O . ARG E 3 10 ? 202.494 164.751 187.422 1.00 80.36 10 ARG E O 1
ATOM 9457 N N . ALA E 3 11 ? 200.644 163.544 186.987 1.00 79.00 11 ALA E N 1
ATOM 9458 C CA . ALA E 3 11 ? 199.805 164.734 186.889 1.00 79.00 11 ALA E CA 1
ATOM 9459 C C . ALA E 3 11 ? 199.739 165.482 188.214 1.00 79.00 11 ALA E C 1
ATOM 9460 O O . ALA E 3 11 ? 199.825 166.715 188.244 1.00 79.00 11 ALA E O 1
ATOM 9462 N N . LEU E 3 12 ? 199.581 164.755 189.321 1.00 80.03 12 LEU E N 1
ATOM 9463 C CA . LEU E 3 12 ? 199.511 165.396 190.629 1.00 80.03 12 LEU E CA 1
ATOM 9464 C C . LEU E 3 12 ? 200.806 166.123 190.953 1.00 80.03 12 LEU E C 1
ATOM 9465 O O . LEU E 3 12 ? 200.784 167.253 191.454 1.00 80.03 12 LEU E O 1
ATOM 9470 N N . SER E 3 13 ? 201.949 165.496 190.667 1.00 81.98 13 SER E N 1
ATOM 9471 C CA . SER E 3 13 ? 203.220 166.157 190.929 1.00 81.98 13 SER E CA 1
ATOM 9472 C C . SER E 3 13 ? 203.469 167.314 189.971 1.00 81.98 13 SER E C 1
ATOM 9473 O O . SER E 3 13 ? 204.418 168.078 190.172 1.00 81.98 13 SER E O 1
ATOM 9476 N N . ASN E 3 14 ? 202.642 167.458 188.934 1.00 80.89 14 ASN E N 1
ATOM 9477 C CA . ASN E 3 14 ? 202.737 168.585 188.017 1.00 80.89 14 ASN E CA 1
ATOM 9478 C C . ASN E 3 14 ? 202.026 169.827 188.538 1.00 80.89 14 ASN E C 1
ATOM 9479 O O . ASN E 3 14 ? 202.530 170.938 188.346 1.00 80.89 14 ASN E O 1
ATOM 9484 N N . THR E 3 15 ? 200.882 169.666 189.207 1.00 80.67 15 THR E N 1
ATOM 9485 C CA . THR E 3 15 ? 200.168 170.824 189.734 1.00 80.67 15 THR E CA 1
ATOM 9486 C C . THR E 3 15 ? 200.968 171.538 190.814 1.00 80.67 15 THR E C 1
ATOM 9487 O O . THR E 3 15 ? 200.839 172.756 190.976 1.00 80.67 15 THR E O 1
ATOM 9491 N N . GLY E 3 16 ? 201.789 170.805 191.559 1.00 83.45 16 GLY E N 1
ATOM 9492 C CA . GLY E 3 16 ? 202.565 171.390 192.634 1.00 83.45 16 GLY E CA 1
ATOM 9493 C C . GLY E 3 16 ? 202.582 170.516 193.869 1.00 83.45 16 GLY E C 1
ATOM 9494 O O . GLY E 3 16 ? 203.545 170.531 194.640 1.00 83.45 16 GLY E O 1
ATOM 9495 N N . THR E 3 17 ? 201.515 169.749 194.065 1.00 85.78 17 THR E N 1
ATOM 9496 C CA . THR E 3 17 ? 201.442 168.841 195.197 1.00 85.78 17 THR E CA 1
ATOM 9497 C C . THR E 3 17 ? 202.462 167.718 195.042 1.00 85.78 17 THR E C 1
ATOM 9498 O O . THR E 3 17 ? 202.590 167.106 193.979 1.00 85.78 17 THR E O 1
ATOM 9502 N N . ASP E 3 18 ? 203.196 167.453 196.120 1.00 88.96 18 ASP E N 1
ATOM 9503 C CA . ASP E 3 18 ? 204.261 166.459 196.105 1.00 88.96 18 ASP E CA 1
ATOM 9504 C C . ASP E 3 18 ? 203.785 165.052 196.423 1.00 88.96 18 ASP E C 1
ATOM 9505 O O . ASP E 3 18 ? 204.472 164.088 196.068 1.00 88.96 18 ASP E O 1
ATOM 9510 N N . ILE E 3 19 ? 202.637 164.903 197.082 1.00 87.76 19 ILE E N 1
ATOM 9511 C CA . ILE E 3 19 ? 202.197 163.585 197.522 1.00 87.76 19 ILE E CA 1
ATOM 9512 C C . ILE E 3 19 ? 201.816 162.740 196.314 1.00 87.76 19 ILE E C 1
ATOM 9513 O O . ILE E 3 19 ? 201.226 163.234 195.343 1.00 87.76 19 ILE E O 1
ATOM 9518 N N . THR E 3 20 ? 202.200 161.469 196.349 1.00 90.29 20 THR E N 1
ATOM 9519 C CA . THR E 3 20 ? 201.813 160.528 195.312 1.00 90.29 20 THR E CA 1
ATOM 9520 C C . THR E 3 20 ? 200.643 159.687 195.800 1.00 90.29 20 THR E C 1
ATOM 9521 O O . THR E 3 20 ? 200.650 159.185 196.926 1.00 90.29 20 THR E O 1
ATOM 9525 N N . ILE E 3 21 ? 199.630 159.541 194.947 1.00 86.70 21 ILE E N 1
ATOM 9526 C CA . ILE E 3 21 ? 198.401 158.892 195.386 1.00 86.70 21 ILE E CA 1
ATOM 9527 C C . ILE E 3 21 ? 198.609 157.390 195.556 1.00 86.70 21 ILE E C 1
ATOM 9528 O O . ILE E 3 21 ? 198.030 156.770 196.456 1.00 86.70 21 ILE E O 1
ATOM 9533 N N . ALA E 3 22 ? 199.423 156.782 194.693 1.00 88.56 22 ALA E N 1
ATOM 9534 C CA . ALA E 3 22 ? 199.804 155.372 194.742 1.00 88.56 22 ALA E CA 1
ATOM 9535 C C . ALA E 3 22 ? 198.626 154.415 194.604 1.00 88.56 22 ALA E C 1
ATOM 9536 O O . ALA E 3 22 ? 198.807 153.202 194.763 1.00 88.56 22 ALA E O 1
ATOM 9538 N N . SER E 3 23 ? 197.431 154.912 194.306 1.00 88.82 23 SER E N 1
ATOM 9539 C CA . SER E 3 23 ? 196.267 154.054 194.105 1.00 88.82 23 SER E CA 1
ATOM 9540 C C . SER E 3 23 ? 195.204 154.857 193.368 1.00 88.82 23 SER E C 1
ATOM 9541 O O . SER E 3 23 ? 195.375 156.048 193.089 1.00 88.82 23 SER E O 1
ATOM 9544 N N . LEU E 3 24 ? 194.098 154.187 193.052 1.00 85.87 24 LEU E N 1
ATOM 9545 C CA . LEU E 3 24 ? 192.952 154.808 192.406 1.00 85.87 24 LEU E CA 1
ATOM 9546 C C . LEU E 3 24 ? 191.691 154.771 193.252 1.00 85.87 24 LEU E C 1
ATOM 9547 O O . LEU E 3 24 ? 190.687 155.379 192.863 1.00 85.87 24 LEU E O 1
ATOM 9552 N N . THR E 3 25 ? 191.706 154.083 194.391 1.00 90.84 25 THR E N 1
ATOM 9553 C CA . THR E 3 25 ? 190.506 153.916 195.193 1.00 90.84 25 THR E CA 1
ATOM 9554 C C . THR E 3 25 ? 190.715 154.236 196.668 1.00 90.84 25 THR E C 1
ATOM 9555 O O . THR E 3 25 ? 189.763 154.115 197.446 1.00 90.84 25 THR E O 1
ATOM 9559 N N . GLU E 3 26 ? 191.913 154.646 197.076 1.00 89.34 26 GLU E N 1
ATOM 9560 C CA . GLU E 3 26 ? 192.140 154.977 198.475 1.00 89.34 26 GLU E CA 1
ATOM 9561 C C . GLU E 3 26 ? 191.345 156.219 198.857 1.00 89.34 26 GLU E C 1
ATOM 9562 O O . GLU E 3 26 ? 190.919 156.992 197.997 1.00 89.34 26 GLU E O 1
ATOM 9568 N N . LYS E 3 27 ? 191.120 156.397 200.154 1.00 89.77 27 LYS E N 1
ATOM 9569 C CA . LYS E 3 27 ? 190.299 157.503 200.632 1.00 89.77 27 LYS E CA 1
ATOM 9570 C C . LYS E 3 27 ? 191.160 158.752 200.779 1.00 89.77 27 LYS E C 1
ATOM 9571 O O . LYS E 3 27 ? 191.912 158.892 201.749 1.00 89.77 27 LYS E O 1
ATOM 9577 N N . SER E 3 28 ? 191.048 159.654 199.810 1.00 89.03 28 SER E N 1
ATOM 9578 C CA . SER E 3 28 ? 191.665 160.974 199.832 1.00 89.03 28 SER E CA 1
ATOM 9579 C C . SER E 3 28 ? 191.062 161.751 198.671 1.00 89.03 28 SER E C 1
ATOM 9580 O O . SER E 3 28 ? 190.442 161.170 197.777 1.00 89.03 28 SER E O 1
ATOM 9583 N N . LYS E 3 29 ? 191.238 163.073 198.692 1.00 88.11 29 LYS E N 1
ATOM 9584 C CA . LYS E 3 29 ? 190.691 163.882 197.608 1.00 88.11 29 LYS E CA 1
ATOM 9585 C C . LYS E 3 29 ? 191.385 163.547 196.295 1.00 88.11 29 LYS E C 1
ATOM 9586 O O . LYS E 3 29 ? 190.756 163.510 195.230 1.00 88.11 29 LYS E O 1
ATOM 9592 N N . GLU E 3 30 ? 192.695 163.297 196.356 1.00 90.72 30 GLU E N 1
ATOM 9593 C CA . GLU E 3 30 ? 193.468 163.054 195.145 1.00 90.72 30 GLU E CA 1
ATOM 9594 C C . GLU E 3 30 ? 192.979 161.810 194.413 1.00 90.72 30 GLU E C 1
ATOM 9595 O O . GLU E 3 30 ? 192.902 161.795 193.185 1.00 90.72 30 GLU E O 1
ATOM 9601 N N . ALA E 3 31 ? 192.648 160.749 195.151 1.00 88.10 31 ALA E N 1
ATOM 9602 C CA . ALA E 3 31 ? 192.256 159.496 194.511 1.00 88.10 31 ALA E CA 1
ATOM 9603 C C . ALA E 3 31 ? 190.930 159.633 193.773 1.00 88.10 31 ALA E C 1
ATOM 9604 O O . ALA E 3 31 ? 190.804 159.242 192.606 1.00 88.10 31 ALA E O 1
ATOM 9606 N N . ARG E 3 32 ? 189.920 160.177 194.454 1.00 85.91 32 ARG E N 1
ATOM 9607 C CA . ARG E 3 32 ? 188.616 160.350 193.825 1.00 85.91 32 ARG E CA 1
ATOM 9608 C C . ARG E 3 32 ? 188.705 161.337 192.666 1.00 85.91 32 ARG E C 1
ATOM 9609 O O . ARG E 3 32 ? 188.077 161.143 191.617 1.00 85.91 32 ARG E O 1
ATOM 9617 N N . LEU E 3 33 ? 189.512 162.387 192.830 1.00 83.88 33 LEU E N 1
ATOM 9618 C CA . LEU E 3 33 ? 189.733 163.343 191.752 1.00 83.88 33 LEU E CA 1
ATOM 9619 C C . LEU E 3 33 ? 190.368 162.666 190.543 1.00 83.88 33 LEU E C 1
ATOM 9620 O O . LEU E 3 33 ? 189.893 162.805 189.410 1.00 83.88 33 LEU E O 1
ATOM 9625 N N . CYS E 3 34 ? 191.451 161.918 190.778 1.00 87.83 34 CYS E N 1
ATOM 9626 C CA . CYS E 3 34 ? 192.120 161.174 189.720 1.00 87.83 34 CYS E CA 1
ATOM 9627 C C . CYS E 3 34 ? 191.160 160.264 188.978 1.00 87.83 34 CYS E C 1
ATOM 9628 O O . CYS E 3 34 ? 191.093 160.298 187.749 1.00 87.83 34 CYS E O 1
ATOM 9631 N N . GLN E 3 35 ? 190.396 159.457 189.703 1.00 84.16 35 GLN E N 1
ATOM 9632 C CA . GLN E 3 35 ? 189.436 158.571 189.058 1.00 84.16 35 GLN E CA 1
ATOM 9633 C C . GLN E 3 35 ? 188.457 159.362 188.195 1.00 84.16 35 GLN E C 1
ATOM 9634 O O . GLN E 3 35 ? 188.449 159.252 186.951 1.00 84.16 35 GLN E O 1
ATOM 9640 N N . GLN E 3 36 ? 187.659 160.194 188.870 1.00 81.07 36 GLN E N 1
ATOM 9641 C CA . GLN E 3 36 ? 186.521 160.880 188.279 1.00 81.07 36 GLN E CA 1
ATOM 9642 C C . GLN E 3 36 ? 186.934 161.808 187.150 1.00 81.07 36 GLN E C 1
ATOM 9643 O O . GLN E 3 36 ? 186.111 162.146 186.294 1.00 81.07 36 GLN E O 1
ATOM 9649 N N . TRP E 3 37 ? 188.194 162.231 187.126 1.00 79.25 37 TRP E N 1
ATOM 9650 C CA . TRP E 3 37 ? 188.659 163.088 186.051 1.00 79.25 37 TRP E CA 1
ATOM 9651 C C . TRP E 3 37 ? 189.386 162.326 184.958 1.00 79.25 37 TRP E C 1
ATOM 9652 O O . TRP E 3 37 ? 189.005 162.441 183.796 1.00 79.25 37 TRP E O 1
ATOM 9663 N N . TYR E 3 38 ? 190.389 161.513 185.291 1.00 77.54 38 TYR E N 1
ATOM 9664 C CA . TYR E 3 38 ? 191.192 160.854 184.273 1.00 77.54 38 TYR E CA 1
ATOM 9665 C C . TYR E 3 38 ? 190.298 159.981 183.405 1.00 77.54 38 TYR E C 1
ATOM 9666 O O . TYR E 3 38 ? 190.666 159.667 182.269 1.00 77.54 38 TYR E O 1
ATOM 9675 N N . ASP E 3 39 ? 189.122 159.589 183.903 1.00 79.03 39 ASP E N 1
ATOM 9676 C CA . ASP E 3 39 ? 188.198 158.992 182.942 1.00 79.03 39 ASP E CA 1
ATOM 9677 C C . ASP E 3 39 ? 187.816 159.975 181.829 1.00 79.03 39 ASP E C 1
ATOM 9678 O O . ASP E 3 39 ? 187.975 159.674 180.636 1.00 79.03 39 ASP E O 1
ATOM 9683 N N . ALA E 3 40 ? 187.363 161.174 182.204 1.00 76.95 40 ALA E N 1
ATOM 9684 C CA . ALA E 3 40 ? 186.860 162.125 181.216 1.00 76.95 40 ALA E CA 1
ATOM 9685 C C . ALA E 3 40 ? 187.987 162.736 180.392 1.00 76.95 40 ALA E C 1
ATOM 9686 O O . ALA E 3 40 ? 187.806 163.029 179.205 1.00 76.95 40 ALA E O 1
ATOM 9688 N N . THR E 3 41 ? 189.145 162.972 181.011 1.00 75.52 41 THR E N 1
ATOM 9689 C CA . THR E 3 41 ? 190.279 163.509 180.264 1.00 75.52 41 THR E CA 1
ATOM 9690 C C . THR E 3 41 ? 190.700 162.555 179.159 1.00 75.52 41 THR E C 1
ATOM 9691 O O . THR E 3 41 ? 190.958 162.983 178.030 1.00 75.52 41 THR E O 1
ATOM 9695 N N . LEU E 3 42 ? 190.775 161.259 179.461 1.00 72.26 42 LEU E N 1
ATOM 9696 C CA . LEU E 3 42 ? 190.993 160.274 178.408 1.00 72.26 42 LEU E CA 1
ATOM 9697 C C . LEU E 3 42 ? 189.910 160.364 177.346 1.00 72.26 42 LEU E C 1
ATOM 9698 O O . LEU E 3 42 ? 190.206 160.485 176.150 1.00 72.26 42 LEU E O 1
ATOM 9703 N N . ALA E 3 43 ? 188.643 160.330 177.769 1.00 74.98 43 ALA E N 1
ATOM 9704 C CA . ALA E 3 43 ? 187.545 160.288 176.806 1.00 74.98 43 ALA E CA 1
ATOM 9705 C C . ALA E 3 43 ? 187.586 161.482 175.856 1.00 74.98 43 ALA E C 1
ATOM 9706 O O . ALA E 3 43 ? 187.264 161.356 174.670 1.00 74.98 43 ALA E O 1
ATOM 9708 N N . SER E 3 44 ? 187.996 162.648 176.357 1.00 77.14 44 SER E N 1
ATOM 9709 C CA . SER E 3 44 ? 187.967 163.856 175.536 1.00 77.14 44 SER E CA 1
ATOM 9710 C C . SER E 3 44 ? 189.239 163.999 174.710 1.00 77.14 44 SER E C 1
ATOM 9711 O O . SER E 3 44 ? 189.183 164.275 173.504 1.00 77.14 44 SER E O 1
ATOM 9714 N N . LEU E 3 45 ? 190.400 163.834 175.346 1.00 73.68 45 LEU E N 1
ATOM 9715 C CA . LEU E 3 45 ? 191.661 163.991 174.637 1.00 73.68 45 LEU E CA 1
ATOM 9716 C C . LEU E 3 45 ? 191.797 162.959 173.526 1.00 73.68 45 LEU E C 1
ATOM 9717 O O . LEU E 3 45 ? 192.458 163.214 172.513 1.00 73.68 45 LEU E O 1
ATOM 9722 N N . LEU E 3 46 ? 191.168 161.791 173.685 1.00 71.59 46 LEU E N 1
ATOM 9723 C CA . LEU E 3 46 ? 191.092 160.865 172.563 1.00 71.59 46 LEU E CA 1
ATOM 9724 C C . LEU E 3 46 ? 190.310 161.465 171.403 1.00 71.59 46 LEU E C 1
ATOM 9725 O O . LEU E 3 46 ? 190.678 161.263 170.240 1.00 71.59 46 LEU E O 1
ATOM 9730 N N . ARG E 3 47 ? 189.238 162.206 171.689 1.00 76.49 47 ARG E N 1
ATOM 9731 C CA . ARG E 3 47 ? 188.446 162.803 170.622 1.00 76.49 47 ARG E CA 1
ATOM 9732 C C . ARG E 3 47 ? 189.085 164.047 170.029 1.00 76.49 47 ARG E C 1
ATOM 9733 O O . ARG E 3 47 ? 188.681 164.470 168.940 1.00 76.49 47 ARG E O 1
ATOM 9741 N N . THR E 3 48 ? 190.055 164.650 170.718 1.00 74.29 48 THR E N 1
ATOM 9742 C CA . THR E 3 48 ? 190.660 165.874 170.202 1.00 74.29 48 THR E CA 1
ATOM 9743 C C . THR E 3 48 ? 191.271 165.653 168.823 1.00 74.29 48 THR E C 1
ATOM 9744 O O . THR E 3 48 ? 191.112 166.486 167.924 1.00 74.29 48 THR E O 1
ATOM 9748 N N . TYR E 3 49 ? 191.956 164.529 168.631 1.00 76.20 49 TYR E N 1
ATOM 9749 C CA . TYR E 3 49 ? 192.576 164.217 167.353 1.00 76.20 49 TYR E CA 1
ATOM 9750 C C . TYR E 3 49 ? 192.475 162.721 167.090 1.00 76.20 49 TYR E C 1
ATOM 9751 O O . TYR E 3 49 ? 192.351 161.915 168.014 1.00 76.20 49 TYR E O 1
ATOM 9760 N N . GLN E 3 50 ? 192.529 162.355 165.808 1.00 78.34 50 GLN E N 1
ATOM 9761 C CA . GLN E 3 50 ? 192.515 160.950 165.399 1.00 78.34 50 GLN E CA 1
ATOM 9762 C C . GLN E 3 50 ? 193.925 160.386 165.552 1.00 78.34 50 GLN E C 1
ATOM 9763 O O . GLN E 3 50 ? 194.744 160.383 164.629 1.00 78.34 50 GLN E O 1
ATOM 9769 N N . TRP E 3 51 ? 194.212 159.901 166.756 1.00 72.57 51 TRP E N 1
ATOM 9770 C CA . TRP E 3 51 ? 195.526 159.341 167.038 1.00 72.57 51 TRP E CA 1
ATOM 9771 C C . TRP E 3 51 ? 195.696 158.010 166.321 1.00 72.57 51 TRP E C 1
ATOM 9772 O O . TRP E 3 51 ? 194.797 157.165 166.334 1.00 72.57 51 TRP E O 1
ATOM 9783 N N . ALA E 3 52 ? 196.857 157.828 165.689 1.00 71.28 52 ALA E N 1
ATOM 9784 C CA . ALA E 3 52 ? 197.086 156.629 164.891 1.00 71.28 52 ALA E CA 1
ATOM 9785 C C . ALA E 3 52 ? 197.053 155.372 165.749 1.00 71.28 52 ALA E C 1
ATOM 9786 O O . ALA E 3 52 ? 196.472 154.356 165.352 1.00 71.28 52 ALA E O 1
ATOM 9788 N N . PHE E 3 53 ? 197.665 155.422 166.933 1.00 75.96 53 PHE E N 1
ATOM 9789 C CA . PHE E 3 53 ? 197.757 154.234 167.772 1.00 75.96 53 PHE E CA 1
ATOM 9790 C C . PHE E 3 53 ? 196.410 153.816 168.341 1.00 75.96 53 PHE E C 1
ATOM 9791 O O . PHE E 3 53 ? 196.302 152.721 168.901 1.00 75.96 53 PHE E O 1
ATOM 9799 N N . ALA E 3 54 ? 195.388 154.656 168.224 1.00 77.26 54 ALA E N 1
ATOM 9800 C CA . ALA E 3 54 ? 194.066 154.372 168.766 1.00 77.26 54 ALA E CA 1
ATOM 9801 C C . ALA E 3 54 ? 193.042 154.208 167.651 1.00 77.26 54 ALA E C 1
ATOM 9802 O O . ALA E 3 54 ? 191.906 154.672 167.753 1.00 77.26 54 ALA E O 1
ATOM 9804 N N . GLN E 3 55 ? 193.434 153.542 166.571 1.00 76.19 55 GLN E N 1
ATOM 9805 C CA . GLN E 3 55 ? 192.568 153.341 165.418 1.00 76.19 55 GLN E CA 1
ATOM 9806 C C . GLN E 3 55 ? 192.099 151.894 165.363 1.00 76.19 55 GLN E C 1
ATOM 9807 O O . GLN E 3 55 ? 192.904 150.968 165.501 1.00 76.19 55 GLN E O 1
ATOM 9813 N N . ARG E 3 56 ? 190.798 151.706 165.163 1.00 75.14 56 ARG E N 1
ATOM 9814 C CA . ARG E 3 56 ? 190.201 150.391 165.010 1.00 75.14 56 ARG E CA 1
ATOM 9815 C C . ARG E 3 56 ? 189.514 150.299 163.657 1.00 75.14 56 ARG E C 1
ATOM 9816 O O . ARG E 3 56 ? 189.319 151.302 162.966 1.00 75.14 56 ARG E O 1
ATOM 9824 N N . ARG E 3 57 ? 189.136 149.079 163.290 1.00 76.20 57 ARG E N 1
ATOM 9825 C CA . ARG E 3 57 ? 188.337 148.851 162.096 1.00 76.20 57 ARG E CA 1
ATOM 9826 C C . ARG E 3 57 ? 187.378 147.703 162.367 1.00 76.20 57 ARG E C 1
ATOM 9827 O O . ARG E 3 57 ? 187.813 146.586 162.660 1.00 76.20 57 ARG E O 1
ATOM 9835 N N . VAL E 3 58 ? 186.077 147.981 162.275 1.00 77.97 58 VAL E N 1
ATOM 9836 C CA . VAL E 3 58 ? 185.054 146.984 162.564 1.00 77.97 58 VAL E CA 1
ATOM 9837 C C . VAL E 3 58 ? 183.904 147.177 161.587 1.00 77.97 58 VAL E C 1
ATOM 9838 O O . VAL E 3 58 ? 183.610 148.296 161.158 1.00 77.97 58 VAL E O 1
ATOM 9842 N N . THR E 3 59 ? 183.260 146.071 161.225 1.00 78.49 59 THR E N 1
ATOM 9843 C CA . THR E 3 59 ? 182.085 146.118 160.368 1.00 78.49 59 THR E CA 1
ATOM 9844 C C . THR E 3 59 ? 180.885 146.575 161.186 1.00 78.49 59 THR E C 1
ATOM 9845 O O . THR E 3 59 ? 180.613 146.026 162.259 1.00 78.49 59 THR E O 1
ATOM 9849 N N . LEU E 3 60 ? 180.169 147.574 160.683 1.00 76.58 60 LEU E N 1
ATOM 9850 C CA . LEU E 3 60 ? 179.018 148.092 161.403 1.00 76.58 60 LEU E CA 1
ATOM 9851 C C . LEU E 3 60 ? 177.869 147.091 161.370 1.00 76.58 60 LEU E C 1
ATOM 9852 O O . LEU E 3 60 ? 177.797 146.211 160.508 1.00 76.58 60 LEU E O 1
ATOM 9857 N N . ALA E 3 61 ? 176.962 147.233 162.331 1.00 78.96 61 ALA E N 1
ATOM 9858 C CA . ALA E 3 61 ? 175.802 146.362 162.455 1.00 78.96 61 ALA E CA 1
ATOM 9859 C C . ALA E 3 61 ? 174.582 147.068 161.879 1.00 78.96 61 ALA E C 1
ATOM 9860 O O . ALA E 3 61 ? 174.278 148.203 162.261 1.00 78.96 61 ALA E O 1
ATOM 9862 N N . LEU E 3 62 ? 173.890 146.397 160.963 1.00 80.14 62 LEU E N 1
ATOM 9863 C CA . LEU E 3 62 ? 172.715 146.981 160.334 1.00 80.14 62 LEU E CA 1
ATOM 9864 C C . LEU E 3 62 ? 171.517 146.935 161.274 1.00 80.14 62 LEU E C 1
ATOM 9865 O O . LEU E 3 62 ? 171.289 145.942 161.970 1.00 80.14 62 LEU E O 1
ATOM 9870 N N . ILE E 3 63 ? 170.752 148.022 161.298 1.00 79.95 63 ILE E N 1
ATOM 9871 C CA . ILE E 3 63 ? 169.480 148.060 162.006 1.00 79.95 63 ILE E CA 1
ATOM 9872 C C . ILE E 3 63 ? 168.304 147.953 161.045 1.00 79.95 63 ILE E C 1
ATOM 9873 O O . ILE E 3 63 ? 167.366 147.195 161.291 1.00 79.95 63 ILE E O 1
ATOM 9878 N N . GLY E 3 64 ? 168.339 148.709 159.954 1.00 80.91 64 GLY E N 1
ATOM 9879 C CA . GLY E 3 64 ? 167.252 148.678 158.995 1.00 80.91 64 GLY E CA 1
ATOM 9880 C C . GLY E 3 64 ? 167.309 149.892 158.091 1.00 80.91 64 GLY E C 1
ATOM 9881 O O . GLY E 3 64 ? 168.363 150.506 157.921 1.00 80.91 64 GLY E O 1
ATOM 9882 N N . VAL E 3 65 ? 166.154 150.226 157.518 1.00 82.11 65 VAL E N 1
ATOM 9883 C CA . VAL E 3 65 ? 166.065 151.389 156.646 1.00 82.11 65 VAL E CA 1
ATOM 9884 C C . VAL E 3 65 ? 166.165 152.652 157.488 1.00 82.11 65 VAL E C 1
ATOM 9885 O O . VAL E 3 65 ? 165.433 152.823 158.471 1.00 82.11 65 VAL E O 1
ATOM 9889 N N . GLY E 3 66 ? 167.071 153.549 157.101 1.00 81.99 66 GLY E N 1
ATOM 9890 C CA . GLY E 3 66 ? 167.275 154.762 157.836 1.00 81.99 66 GLY E CA 1
ATOM 9891 C C . GLY E 3 66 ? 166.153 155.753 157.605 1.00 81.99 66 GLY E C 1
ATOM 9892 O O . GLY E 3 66 ? 165.109 155.427 157.025 1.00 81.99 66 GLY E O 1
ATOM 9893 N N . PRO E 3 67 ? 166.362 156.987 158.054 1.00 80.93 67 PRO E N 1
ATOM 9894 C CA . PRO E 3 67 ? 165.372 158.036 157.793 1.00 80.93 67 PRO E CA 1
ATOM 9895 C C . PRO E 3 67 ? 165.344 158.382 156.317 1.00 80.93 67 PRO E C 1
ATOM 9896 O O . PRO E 3 67 ? 166.006 157.720 155.512 1.00 80.93 67 PRO E O 1
ATOM 9900 N N . ALA E 3 68 ? 164.572 159.397 155.944 1.00 82.82 68 ALA E N 1
ATOM 9901 C CA . ALA E 3 68 ? 164.428 159.740 154.537 1.00 82.82 68 ALA E CA 1
ATOM 9902 C C . ALA E 3 68 ? 165.785 160.024 153.907 1.00 82.82 68 ALA E C 1
ATOM 9903 O O . ALA E 3 68 ? 166.612 160.740 154.475 1.00 82.82 68 ALA E O 1
ATOM 9905 N N . GLY E 3 69 ? 166.019 159.429 152.742 1.00 85.67 69 GLY E N 1
ATOM 9906 C CA . GLY E 3 69 ? 167.207 159.714 151.965 1.00 85.67 69 GLY E CA 1
ATOM 9907 C C . GLY E 3 69 ? 168.412 158.871 152.307 1.00 85.67 69 GLY E C 1
ATOM 9908 O O . GLY E 3 69 ? 169.314 158.710 151.481 1.00 85.67 69 GLY E O 1
ATOM 9909 N N . TRP E 3 70 ? 168.440 158.317 153.512 1.00 84.16 70 TRP E N 1
ATOM 9910 C CA . TRP E 3 70 ? 169.557 157.492 153.939 1.00 84.16 70 TRP E CA 1
ATOM 9911 C C . TRP E 3 70 ? 169.128 156.034 153.926 1.00 84.16 70 TRP E C 1
ATOM 9912 O O . TRP E 3 70 ? 168.189 155.647 154.628 1.00 84.16 70 TRP E O 1
ATOM 9923 N N . ARG E 3 71 ? 169.835 155.227 153.145 1.00 85.33 71 ARG E N 1
ATOM 9924 C CA . ARG E 3 71 ? 169.364 153.895 152.803 1.00 85.33 71 ARG E CA 1
ATOM 9925 C C . ARG E 3 71 ? 169.533 152.891 153.935 1.00 85.33 71 ARG E C 1
ATOM 9926 O O . ARG E 3 71 ? 168.961 151.798 153.859 1.00 85.33 71 ARG E O 1
ATOM 9934 N N . HIS E 3 72 ? 170.279 153.232 154.982 1.00 82.94 72 HIS E N 1
ATOM 9935 C CA . HIS E 3 72 ? 170.495 152.312 156.089 1.00 82.94 72 HIS E CA 1
ATOM 9936 C C . HIS E 3 72 ? 170.776 153.114 157.349 1.00 82.94 72 HIS E C 1
ATOM 9937 O O . HIS E 3 72 ? 171.129 154.294 157.280 1.00 82.94 72 HIS E O 1
ATOM 9944 N N . LYS E 3 73 ? 170.617 152.459 158.496 1.00 80.41 73 LYS E N 1
ATOM 9945 C CA . LYS E 3 73 ? 171.027 153.011 159.780 1.00 80.41 73 LYS E CA 1
ATOM 9946 C C . LYS E 3 73 ? 171.848 151.961 160.510 1.00 80.41 73 LYS E C 1
ATOM 9947 O O . LYS E 3 73 ? 171.433 150.802 160.608 1.00 80.41 73 LYS E O 1
ATOM 9953 N N . TYR E 3 74 ? 173.010 152.363 161.013 1.00 82.18 74 TYR E N 1
ATOM 9954 C CA . TYR E 3 74 ? 173.950 151.442 161.629 1.00 82.18 74 TYR E CA 1
ATOM 9955 C C . TYR E 3 74 ? 174.162 151.804 163.092 1.00 82.18 74 TYR E C 1
ATOM 9956 O O . TYR E 3 74 ? 174.251 152.981 163.451 1.00 82.18 74 TYR E O 1
ATOM 9965 N N . ARG E 3 75 ? 174.241 150.776 163.932 1.00 85.49 75 ARG E N 1
ATOM 9966 C CA . ARG E 3 75 ? 174.447 150.969 165.362 1.00 85.49 75 ARG E CA 1
ATOM 9967 C C . ARG E 3 75 ? 175.865 151.467 165.605 1.00 85.49 75 ARG E C 1
ATOM 9968 O O . ARG E 3 75 ? 176.836 150.770 165.292 1.00 85.49 75 ARG E O 1
ATOM 9976 N N . TYR E 3 76 ? 175.978 152.670 166.152 1.00 81.43 76 TYR E N 1
ATOM 9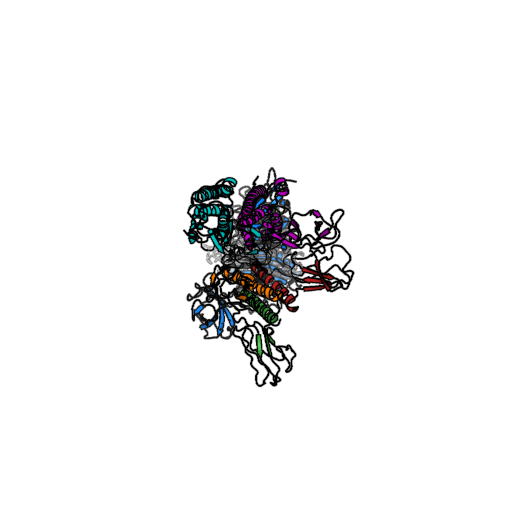977 C CA . TYR E 3 76 ? 177.279 153.275 166.392 1.00 81.43 76 TYR E CA 1
ATOM 9978 C C . TYR E 3 76 ? 178.092 152.388 167.331 1.00 81.43 76 TYR E C 1
ATOM 9979 O O . TYR E 3 76 ? 177.550 151.890 168.327 1.00 81.43 76 TYR E O 1
ATOM 9988 N N . PRO E 3 77 ? 179.373 152.151 167.044 1.00 80.80 77 PRO E N 1
ATOM 9989 C CA . PRO E 3 77 ? 180.138 151.164 167.819 1.00 80.80 77 PRO E CA 1
ATOM 9990 C C . PRO E 3 77 ? 180.209 151.531 169.292 1.00 80.80 77 PRO E C 1
ATOM 9991 O O . PRO E 3 77 ? 180.323 152.702 169.656 1.00 80.80 77 PRO E O 1
ATOM 9995 N N . THR E 3 78 ? 180.143 150.507 170.144 1.00 86.02 78 THR E N 1
ATOM 9996 C CA . THR E 3 78 ? 180.077 150.744 171.582 1.00 86.02 78 THR E CA 1
ATOM 9997 C C . THR E 3 78 ? 181.330 151.449 172.089 1.00 86.02 78 THR E C 1
ATOM 9998 O O . THR E 3 78 ? 181.243 152.486 172.755 1.00 86.02 78 THR E O 1
ATOM 10002 N N . ASP E 3 79 ? 182.503 150.908 171.779 1.00 90.70 79 ASP E N 1
ATOM 10003 C CA . ASP E 3 79 ? 183.762 151.498 172.232 1.00 90.70 79 ASP E CA 1
ATOM 10004 C C . ASP E 3 79 ? 184.363 152.457 171.204 1.00 90.70 79 ASP E C 1
ATOM 10005 O O . ASP E 3 79 ? 185.551 152.419 170.895 1.00 90.70 79 ASP E O 1
ATOM 10010 N N . ALA E 3 80 ? 183.543 153.378 170.711 1.00 82.58 80 ALA E N 1
ATOM 10011 C CA . ALA E 3 80 ? 183.967 154.336 169.703 1.00 82.58 80 ALA E CA 1
ATOM 10012 C C . ALA E 3 80 ? 183.934 155.744 170.276 1.00 82.58 80 ALA E C 1
ATOM 10013 O O . ALA E 3 80 ? 183.150 156.048 171.178 1.00 82.58 80 ALA E O 1
ATOM 10015 N N . ILE E 3 81 ? 184.800 156.601 169.741 1.00 78.73 81 ILE E N 1
ATOM 10016 C CA . ILE E 3 81 ? 184.910 157.976 170.211 1.00 78.73 81 ILE E CA 1
ATOM 10017 C C . ILE E 3 81 ? 184.626 158.935 169.062 1.00 78.73 81 ILE E C 1
ATOM 10018 O O . ILE E 3 81 ? 184.067 160.019 169.267 1.00 78.73 81 ILE E O 1
ATOM 10023 N N . THR E 3 82 ? 184.965 158.525 167.842 1.00 82.63 82 THR E N 1
ATOM 10024 C CA . THR E 3 82 ? 184.732 159.345 166.662 1.00 82.63 82 THR E CA 1
ATOM 10025 C C . THR E 3 82 ? 184.852 158.474 165.422 1.00 82.63 82 THR E C 1
ATOM 10026 O O . THR E 3 82 ? 185.743 157.629 165.325 1.00 82.63 82 THR E O 1
ATOM 10030 N N . ILE E 3 83 ? 183.943 158.696 164.478 1.00 84.68 83 ILE E N 1
ATOM 10031 C CA . ILE E 3 83 ? 183.939 158.006 163.197 1.00 84.68 83 ILE E CA 1
ATOM 10032 C C . ILE E 3 83 ? 184.588 158.923 162.173 1.00 84.68 83 ILE E C 1
ATOM 10033 O O . ILE E 3 83 ? 184.174 160.078 162.021 1.00 84.68 83 ILE E O 1
ATOM 10038 N N . HIS E 3 84 ? 185.602 158.415 161.474 1.00 86.17 84 HIS E N 1
ATOM 10039 C CA . HIS E 3 84 ? 186.252 159.177 160.413 1.00 86.17 84 HIS E CA 1
ATOM 10040 C C . HIS E 3 84 ? 185.870 158.661 159.031 1.00 86.17 84 HIS E C 1
ATOM 10041 O O . HIS E 3 84 ? 185.356 159.416 158.201 1.00 86.17 84 HIS E O 1
ATOM 10048 N N . ASP E 3 85 ? 186.116 157.382 158.769 1.00 86.93 85 ASP E N 1
ATOM 10049 C CA . ASP E 3 85 ? 185.903 156.795 157.456 1.00 86.93 85 ASP E CA 1
ATOM 10050 C C . ASP E 3 85 ? 184.880 155.673 157.547 1.00 86.93 85 ASP E C 1
ATOM 10051 O O . ASP E 3 85 ? 184.936 154.838 158.455 1.00 86.93 85 ASP E O 1
ATOM 10056 N N . VAL E 3 86 ? 183.946 155.662 156.600 1.00 82.10 86 VAL E N 1
ATOM 10057 C CA . VAL E 3 86 ? 182.977 154.586 156.440 1.00 82.10 86 VAL E CA 1
ATOM 10058 C C . VAL E 3 86 ? 183.143 154.025 155.038 1.00 82.10 86 VAL E C 1
ATOM 10059 O O . VAL E 3 86 ? 183.214 154.787 154.067 1.00 82.10 86 VAL E O 1
ATOM 10063 N N . PHE E 3 87 ? 183.214 152.702 154.932 1.00 83.71 87 PHE E N 1
ATOM 10064 C CA . PHE E 3 87 ? 183.501 152.075 153.652 1.00 83.71 87 PHE E CA 1
ATOM 10065 C C . PHE E 3 87 ? 183.103 150.611 153.712 1.00 83.71 87 PHE E C 1
ATOM 10066 O O . PHE E 3 87 ? 182.843 150.063 154.786 1.00 83.71 87 PHE E O 1
ATOM 10074 N N . THR E 3 88 ? 183.062 149.986 152.542 1.00 84.66 88 THR E N 1
ATOM 10075 C CA . THR E 3 88 ? 182.891 148.548 152.427 1.00 84.66 88 THR E CA 1
ATOM 10076 C C . THR E 3 88 ? 184.153 147.934 151.837 1.00 84.66 88 THR E C 1
ATOM 10077 O O . THR E 3 88 ? 185.028 148.636 151.324 1.00 84.66 88 THR E O 1
ATOM 10081 N N . ALA E 3 89 ? 184.240 146.605 151.925 1.00 85.80 89 ALA E N 1
ATOM 10082 C CA . ALA E 3 89 ? 185.397 145.902 151.380 1.00 85.80 89 ALA E CA 1
ATOM 10083 C C . ALA E 3 89 ? 185.560 146.177 149.892 1.00 85.80 89 ALA E C 1
ATOM 10084 O O . ALA E 3 89 ? 186.681 146.195 149.373 1.00 85.80 89 ALA E O 1
ATOM 10086 N N . ASP E 3 90 ? 184.448 146.384 149.186 1.00 89.24 90 ASP E N 1
ATOM 10087 C CA . ASP E 3 90 ? 184.527 146.704 147.766 1.00 89.24 90 ASP E CA 1
ATOM 10088 C C . ASP E 3 90 ? 185.112 148.093 147.541 1.00 89.24 90 ASP E C 1
ATOM 10089 O O . ASP E 3 90 ? 185.902 148.297 146.612 1.00 89.24 90 ASP E O 1
ATOM 10094 N N . THR E 3 91 ? 184.750 149.036 148.417 1.00 82.12 91 THR E N 1
ATOM 10095 C CA . THR E 3 91 ? 185.308 150.410 148.321 1.00 82.12 91 THR E CA 1
ATOM 10096 C C . THR E 3 91 ? 186.718 150.426 148.919 1.00 82.12 91 THR E C 1
ATOM 10097 O O . THR E 3 91 ? 187.366 151.489 148.865 1.00 82.12 91 THR E O 1
ATOM 10101 N N . TYR E 3 92 ? 187.164 149.295 149.473 1.00 84.26 92 TYR E N 1
ATOM 10102 C CA . TYR E 3 92 ? 188.505 149.234 150.111 1.00 84.26 92 TYR E CA 1
ATOM 10103 C C . TYR E 3 92 ? 189.146 147.866 149.854 1.00 84.26 92 TYR E C 1
ATOM 10104 O O . TYR E 3 92 ? 189.215 147.046 150.790 1.00 84.26 92 TYR E O 1
ATOM 10113 N N . PRO E 3 93 ? 189.629 147.588 148.624 1.00 83.12 93 PRO E N 1
ATOM 10114 C CA . PRO E 3 93 ? 190.302 146.322 148.324 1.00 83.12 93 PRO E CA 1
ATOM 10115 C C . PRO E 3 93 ? 191.709 146.293 148.932 1.00 83.12 93 PRO E C 1
ATOM 10116 O O . PRO E 3 93 ? 192.267 147.352 149.156 1.00 83.12 93 PRO E O 1
ATOM 10120 N N . ASP E 3 94 ? 192.252 145.095 149.172 1.00 84.67 94 ASP E N 1
ATOM 10121 C CA . ASP E 3 94 ? 193.561 144.999 149.798 1.00 84.67 94 ASP E CA 1
ATOM 10122 C C . ASP E 3 94 ? 194.628 145.618 148.904 1.00 84.67 94 ASP E C 1
ATOM 10123 O O . ASP E 3 94 ? 194.735 145.302 147.716 1.00 84.67 94 ASP E O 1
ATOM 10128 N N . GLY E 3 95 ? 195.428 146.507 149.491 1.00 83.14 95 GLY E N 1
ATOM 10129 C CA . GLY E 3 95 ? 196.460 147.209 148.760 1.00 83.14 95 GLY E CA 1
ATOM 10130 C C . GLY E 3 95 ? 196.063 148.557 148.197 1.00 83.14 95 GLY E C 1
ATOM 10131 O O . GLY E 3 95 ? 196.870 149.171 147.487 1.00 83.14 95 GLY E O 1
ATOM 10132 N N . ALA E 3 96 ? 194.857 149.046 148.491 1.00 83.18 96 ALA E N 1
ATOM 10133 C CA . ALA E 3 96 ? 194.399 150.291 147.882 1.00 83.18 96 ALA E CA 1
ATOM 10134 C C . ALA E 3 96 ? 195.116 151.510 148.447 1.00 83.18 96 ALA E C 1
ATOM 10135 O O . ALA E 3 96 ? 194.982 152.612 147.905 1.00 83.18 96 ALA E O 1
ATOM 10137 N N . SER E 3 97 ? 195.882 151.340 149.527 1.00 84.52 97 SER E N 1
ATOM 10138 C CA . SER E 3 97 ? 196.551 152.484 150.137 1.00 84.52 97 SER E CA 1
ATOM 10139 C C . SER E 3 97 ? 197.657 153.033 149.250 1.00 84.52 97 SER E C 1
ATOM 10140 O O . SER E 3 97 ? 198.219 154.094 149.546 1.00 84.52 97 SER E O 1
ATOM 10143 N N . GLU E 3 98 ? 198.000 152.317 148.177 1.00 89.65 98 GLU E N 1
ATOM 10144 C CA . GLU E 3 98 ? 198.979 152.825 147.224 1.00 89.65 98 GLU E CA 1
ATOM 10145 C C . GLU E 3 98 ? 198.551 154.182 146.685 1.00 89.65 98 GLU E C 1
ATOM 10146 O O . GLU E 3 98 ? 199.351 155.121 146.614 1.00 89.65 98 GLU E O 1
ATOM 10152 N N . PHE E 3 99 ? 197.283 154.303 146.308 1.00 94.47 99 PHE E N 1
ATOM 10153 C CA . PHE E 3 99 ? 196.741 155.544 145.775 1.00 94.47 99 PHE E CA 1
ATOM 10154 C C . PHE E 3 99 ? 196.173 156.371 146.923 1.00 94.47 99 PHE E C 1
ATOM 10155 O O . PHE E 3 99 ? 195.301 155.901 147.661 1.00 94.47 99 PHE E O 1
ATOM 10163 N N . THR E 3 100 ? 196.667 157.601 147.069 1.00 89.91 100 THR E N 1
ATOM 10164 C CA . THR E 3 100 ? 196.231 158.475 148.151 1.00 89.91 100 THR E CA 1
ATOM 10165 C C . THR E 3 100 ? 194.816 159.002 147.950 1.00 89.91 100 THR E C 1
ATOM 10166 O O . THR E 3 100 ? 194.250 159.578 148.886 1.00 89.91 100 THR E O 1
ATOM 10170 N N . ASP E 3 101 ? 194.232 158.813 146.768 1.00 92.26 101 ASP E N 1
ATOM 10171 C CA . ASP E 3 101 ? 192.936 159.400 146.453 1.00 92.26 101 ASP E CA 1
ATOM 10172 C C . ASP E 3 101 ? 191.873 158.957 147.448 1.00 92.26 101 ASP E C 1
ATOM 10173 O O . ASP E 3 101 ? 191.823 157.792 147.850 1.00 92.26 101 ASP E O 1
ATOM 10178 N N . GLY E 3 102 ? 191.028 159.900 147.851 1.00 91.48 102 GLY E N 1
ATOM 10179 C CA . GLY E 3 102 ? 189.984 159.613 148.811 1.00 91.48 102 GLY E CA 1
ATOM 10180 C C . GLY E 3 102 ? 188.737 159.014 148.196 1.00 91.48 102 GLY E C 1
ATOM 10181 O O . GLY E 3 102 ? 187.619 159.406 148.542 1.00 91.48 102 GLY E O 1
ATOM 10182 N N . ARG E 3 103 ? 188.913 158.064 147.276 1.00 89.30 103 ARG E N 1
ATOM 10183 C CA . ARG E 3 103 ? 187.765 157.393 146.679 1.00 89.30 103 ARG E CA 1
ATOM 10184 C C . ARG E 3 103 ? 186.996 156.562 147.694 1.00 89.30 103 ARG E C 1
ATOM 10185 O O . ARG E 3 103 ? 185.812 156.283 147.479 1.00 89.30 103 ARG E O 1
ATOM 10193 N N . TYR E 3 104 ? 187.636 156.162 148.788 1.00 81.64 104 TYR E N 1
ATOM 10194 C CA . TYR E 3 104 ? 186.991 155.347 149.814 1.00 81.64 104 TYR E CA 1
ATOM 10195 C C . TYR E 3 104 ? 186.353 156.202 150.902 1.00 81.64 104 TYR E C 1
ATOM 10196 O O . TYR E 3 104 ? 186.452 155.926 152.094 1.00 81.64 104 TYR E O 1
ATOM 10205 N N . ARG E 3 105 ? 185.611 157.219 150.497 1.00 82.81 105 ARG E N 1
ATOM 10206 C CA . ARG E 3 105 ? 184.945 158.096 151.450 1.00 82.81 105 ARG E CA 1
ATOM 10207 C C . ARG E 3 105 ? 183.472 158.113 151.069 1.00 82.81 105 ARG E C 1
ATOM 10208 O O . ARG E 3 105 ? 183.084 158.666 150.038 1.00 82.81 105 ARG E O 1
ATOM 10216 N N . GLN E 3 106 ? 182.652 157.485 151.903 1.00 79.20 106 GLN E N 1
ATOM 10217 C CA . GLN E 3 106 ? 181.252 157.298 151.559 1.00 79.20 106 GLN E CA 1
ATOM 10218 C C . GLN E 3 106 ? 180.377 158.336 152.245 1.00 79.20 106 GLN E C 1
ATOM 10219 O O . GLN E 3 106 ? 180.758 158.935 153.254 1.00 79.20 106 GLN E O 1
ATOM 10225 N N . ILE E 3 107 ? 179.174 158.530 151.698 1.00 84.08 107 ILE E N 1
ATOM 10226 C CA . ILE E 3 107 ? 178.209 159.481 152.322 1.00 84.08 107 ILE E CA 1
ATOM 10227 C C . ILE E 3 107 ? 177.752 158.884 153.653 1.00 84.08 107 ILE E C 1
ATOM 10228 O O . ILE E 3 107 ? 176.936 157.940 153.630 1.00 84.08 107 ILE E O 1
ATOM 10233 N N . PHE E 3 108 ? 178.271 159.407 154.765 1.00 80.03 108 PHE E N 1
ATOM 10234 C CA . PHE E 3 108 ? 177.862 158.910 156.103 1.00 80.03 108 PHE E CA 1
ATOM 10235 C C . PHE E 3 108 ? 177.604 160.098 157.031 1.00 80.03 108 PHE E C 1
ATOM 10236 O O . PHE E 3 108 ? 178.321 161.112 156.923 1.00 80.03 108 PHE E O 1
ATOM 10244 N N . GLN E 3 109 ? 176.609 159.972 157.912 1.00 81.22 109 GLN E N 1
ATOM 10245 C CA . GLN E 3 109 ? 176.311 161.051 158.888 1.00 81.22 109 GLN E CA 1
ATOM 10246 C C . GLN E 3 109 ? 176.004 160.411 160.244 1.00 81.22 109 GLN E C 1
ATOM 10247 O O . GLN E 3 109 ? 175.630 159.220 160.266 1.00 81.22 109 GLN E O 1
ATOM 10253 N N . ILE E 3 110 ? 176.158 161.176 161.327 1.00 78.83 110 ILE E N 1
ATOM 10254 C CA . ILE E 3 110 ? 175.835 160.635 162.644 1.00 78.83 110 ILE E CA 1
ATOM 10255 C C . ILE E 3 110 ? 174.496 161.199 163.096 1.00 78.83 110 ILE E C 1
ATOM 10256 O O . ILE E 3 110 ? 174.243 162.402 162.958 1.00 78.83 110 ILE E O 1
ATOM 10261 N N . ALA E 3 111 ? 173.637 160.336 163.637 1.00 79.61 111 ALA E N 1
ATOM 10262 C CA . ALA E 3 111 ? 172.336 160.763 164.130 1.00 79.61 111 ALA E CA 1
ATOM 10263 C C . ALA E 3 111 ? 171.907 159.854 165.273 1.00 79.61 111 ALA E C 1
ATOM 10264 O O . ALA E 3 111 ? 172.470 158.777 165.481 1.00 79.61 111 ALA E O 1
ATOM 10266 N N . SER E 3 112 ? 170.910 160.311 166.027 1.00 83.35 112 SER E N 1
ATOM 10267 C CA . SER E 3 112 ? 170.357 159.536 167.125 1.00 83.35 112 SER E CA 1
ATOM 10268 C C . SER E 3 112 ? 169.000 158.954 166.732 1.00 83.35 112 SER E C 1
ATOM 10269 O O . SER E 3 112 ? 168.438 159.272 165.683 1.00 83.35 112 SER E O 1
ATOM 10272 N N . ASP E 3 113 ? 168.462 158.086 167.589 1.00 91.22 113 ASP E N 1
ATOM 10273 C CA . ASP E 3 113 ? 167.187 157.427 167.331 1.00 91.22 113 ASP E CA 1
ATOM 10274 C C . ASP E 3 113 ? 166.141 157.726 168.393 1.00 91.22 113 ASP E C 1
ATOM 10275 O O . ASP E 3 113 ? 164.988 158.018 168.056 1.00 91.22 113 ASP E O 1
ATOM 10280 N N . GLY E 3 114 ? 166.509 157.665 169.670 1.00 95.90 114 GLY E N 1
ATOM 10281 C CA . GLY E 3 114 ? 165.563 157.861 170.751 1.00 95.90 114 GLY E CA 1
ATOM 10282 C C . GLY E 3 114 ? 165.454 156.660 171.668 1.00 95.90 114 GLY E C 1
ATOM 10283 O O . GLY E 3 114 ? 165.359 156.812 172.889 1.00 95.90 114 GLY E O 1
ATOM 10284 N N . GLU E 3 115 ? 165.468 155.457 171.092 1.00 102.41 115 GLU E N 1
ATOM 10285 C CA . GLU E 3 115 ? 165.449 154.245 171.903 1.00 102.41 115 GLU E CA 1
ATOM 10286 C C . GLU E 3 115 ? 166.794 153.985 172.568 1.00 102.41 115 GLU E C 1
ATOM 10287 O O . GLU E 3 115 ? 166.835 153.612 173.745 1.00 102.41 115 GLU E O 1
ATOM 10293 N N . GLY E 3 116 ? 167.894 154.181 171.845 1.00 95.53 116 GLY E N 1
ATOM 10294 C CA . GLY E 3 116 ? 169.198 153.838 172.374 1.00 95.53 116 GLY E CA 1
ATOM 10295 C C . GLY E 3 116 ? 170.305 154.807 172.017 1.00 95.53 116 GLY E C 1
ATOM 10296 O O . GLY E 3 116 ? 170.115 156.026 172.055 1.00 95.53 116 GLY E O 1
ATOM 10297 N N . GLY E 3 117 ? 171.468 154.269 171.666 1.00 88.97 117 GLY E N 1
ATOM 10298 C CA . GLY E 3 117 ? 172.660 155.060 171.445 1.00 88.97 117 GLY E CA 1
ATOM 10299 C C . GLY E 3 117 ? 172.697 155.727 170.087 1.00 88.97 117 GLY E C 1
ATOM 10300 O O . GLY E 3 117 ? 171.687 155.853 169.392 1.00 88.97 117 GLY E O 1
ATOM 10301 N N . ARG E 3 118 ? 173.895 156.165 169.713 1.00 86.44 118 ARG E N 1
ATOM 10302 C CA . ARG E 3 118 ? 174.084 156.887 168.465 1.00 86.44 118 ARG E CA 1
ATOM 10303 C C . ARG E 3 118 ? 173.928 155.951 167.271 1.00 86.44 118 ARG E C 1
ATOM 10304 O O . ARG E 3 118 ? 173.954 154.725 167.406 1.00 86.44 118 ARG E O 1
ATOM 10312 N N . LEU E 3 119 ? 173.750 156.544 166.093 1.00 83.31 119 LEU E N 1
ATOM 10313 C CA . LEU E 3 119 ? 173.617 155.802 164.848 1.00 83.31 119 LEU E CA 1
ATOM 10314 C C . LEU E 3 119 ? 174.586 156.338 163.807 1.00 83.31 119 LEU E C 1
ATOM 10315 O O . LEU E 3 119 ? 174.927 157.524 163.802 1.00 83.31 119 LEU E O 1
ATOM 10320 N N . VAL E 3 120 ? 175.019 155.451 162.919 1.00 80.17 120 VAL E N 1
ATOM 10321 C CA . VAL E 3 120 ? 175.764 155.825 161.725 1.00 80.17 120 VAL E CA 1
ATOM 10322 C C . VAL E 3 120 ? 174.842 155.611 160.536 1.00 80.17 120 VAL E C 1
ATOM 10323 O O . VAL E 3 120 ? 174.315 154.508 160.341 1.00 80.17 120 VAL E O 1
ATOM 10327 N N . LEU E 3 121 ? 174.643 156.658 159.746 1.00 78.94 121 LEU E N 1
ATOM 10328 C CA . LEU E 3 121 ? 173.779 156.603 158.577 1.00 78.94 121 LEU E CA 1
ATOM 10329 C C . LEU E 3 121 ? 174.638 156.489 157.327 1.00 78.94 121 LEU E C 1
ATOM 10330 O O . LEU E 3 121 ? 175.603 157.241 157.167 1.00 78.94 121 LEU E O 1
ATOM 10335 N N . ALA E 3 122 ? 174.296 155.547 156.452 1.00 81.37 122 ALA E N 1
ATOM 10336 C CA . ALA E 3 122 ? 175.067 155.331 155.237 1.00 81.37 122 ALA E CA 1
ATOM 10337 C C . ALA E 3 122 ? 174.192 154.642 154.202 1.00 81.37 122 ALA E C 1
ATOM 10338 O O . ALA E 3 122 ? 173.126 154.109 154.518 1.00 81.37 122 ALA E O 1
ATOM 10340 N N . ASN E 3 123 ? 174.659 154.660 152.954 1.00 82.96 123 ASN E N 1
ATOM 10341 C CA . ASN E 3 123 ? 173.930 154.027 151.861 1.00 82.96 123 ASN E CA 1
ATOM 10342 C C . ASN E 3 123 ? 174.488 152.650 151.524 1.00 82.96 123 ASN E C 1
ATOM 10343 O O . ASN E 3 123 ? 173.723 151.704 151.316 1.00 82.96 123 ASN E O 1
ATOM 10348 N N . CYS E 3 124 ? 175.811 152.526 151.451 1.00 84.45 124 CYS E N 1
ATOM 10349 C CA . CYS E 3 124 ? 176.420 151.243 151.140 1.00 84.45 124 CYS E CA 1
ATOM 10350 C C . CYS E 3 124 ? 176.100 150.224 152.229 1.00 84.45 124 CYS E C 1
ATOM 10351 O O . CYS E 3 124 ? 176.194 150.501 153.427 1.00 84.45 124 CYS E O 1
ATOM 10354 N N . GLU E 3 125 ? 175.723 149.026 151.797 1.00 87.19 125 GLU E N 1
ATOM 10355 C CA . GLU E 3 125 ? 175.331 147.956 152.699 1.00 87.19 125 GLU E CA 1
ATOM 10356 C C . GLU E 3 125 ? 176.549 147.134 153.094 1.00 87.19 125 GLU E C 1
ATOM 10357 O O . GLU E 3 125 ? 177.501 146.994 152.321 1.00 87.19 125 GLU E O 1
ATOM 10363 N N . ASP E 3 126 ? 176.504 146.591 154.312 1.00 86.17 126 ASP E N 1
ATOM 10364 C CA . ASP E 3 126 ? 177.603 145.806 154.875 1.00 86.17 126 ASP E CA 1
ATOM 10365 C C . ASP E 3 126 ? 178.895 146.620 154.896 1.00 86.17 126 ASP E C 1
ATOM 10366 O O . ASP E 3 126 ? 179.954 146.167 154.459 1.00 86.17 126 ASP E O 1
ATOM 10371 N N . ALA E 3 127 ? 178.795 147.839 155.413 1.00 81.14 127 ALA E N 1
ATOM 10372 C CA . ALA E 3 127 ? 179.916 148.764 155.434 1.00 81.14 127 ALA E CA 1
ATOM 10373 C C . ALA E 3 127 ? 180.716 148.619 156.720 1.00 81.14 127 ALA E C 1
ATOM 10374 O O . ALA E 3 127 ? 180.150 148.499 157.810 1.00 81.14 127 ALA E O 1
ATOM 10376 N N . MET E 3 128 ? 182.036 148.628 156.583 1.00 81.92 128 MET E N 1
ATOM 10377 C CA . MET E 3 128 ? 182.944 148.677 157.716 1.00 81.92 128 MET E CA 1
ATOM 10378 C C . MET E 3 128 ? 183.220 150.128 158.088 1.00 81.92 128 MET E C 1
ATOM 10379 O O . MET E 3 128 ? 182.728 151.064 157.453 1.00 81.92 128 MET E O 1
ATOM 10384 N N . CYS E 3 129 ? 184.019 150.312 159.135 1.00 82.20 129 CYS E N 1
ATOM 10385 C CA . CYS E 3 129 ? 184.287 151.650 159.635 1.00 82.20 129 CYS E CA 1
ATOM 10386 C C . CYS E 3 129 ? 185.665 151.709 160.273 1.00 82.20 129 CYS E C 1
ATOM 10387 O O . CYS E 3 129 ? 186.210 150.692 160.707 1.00 82.20 129 CYS E O 1
ATOM 10390 N N . ARG E 3 130 ? 186.219 152.917 160.317 1.00 81.62 130 ARG E N 1
ATOM 10391 C CA . ARG E 3 130 ? 187.458 153.214 161.024 1.00 81.62 130 ARG E CA 1
ATOM 10392 C C . ARG E 3 130 ? 187.174 154.278 162.073 1.00 81.62 130 ARG E C 1
ATOM 10393 O O . ARG E 3 130 ? 186.631 155.340 161.749 1.00 81.62 130 ARG E O 1
ATOM 10401 N N . TYR E 3 131 ? 187.540 154.003 163.322 1.00 82.10 131 TYR E N 1
ATOM 10402 C CA . TYR E 3 131 ? 187.153 154.877 164.418 1.00 82.10 131 TYR E CA 1
ATOM 10403 C C . TYR E 3 131 ? 188.231 154.916 165.489 1.00 82.10 131 TYR E C 1
ATOM 10404 O O . TYR E 3 131 ? 189.041 153.996 165.624 1.00 82.10 131 TYR E O 1
ATOM 10413 N N . THR E 3 132 ? 188.223 156.004 166.257 1.00 80.09 132 THR E N 1
ATOM 10414 C CA . THR E 3 132 ? 189.012 156.090 167.476 1.00 80.09 132 THR E CA 1
ATOM 10415 C C . THR E 3 132 ? 188.279 155.374 168.602 1.00 80.09 132 THR E C 1
ATOM 10416 O O . THR E 3 132 ? 187.086 155.604 168.820 1.00 80.09 132 THR E O 1
ATOM 10420 N N . SER E 3 133 ? 188.991 154.514 169.319 1.00 82.74 133 SER E N 1
ATOM 10421 C CA . SER E 3 133 ? 188.382 153.658 170.324 1.00 82.74 133 SER E CA 1
ATOM 10422 C C . SER E 3 133 ? 188.683 154.147 171.733 1.00 82.74 133 SER E C 1
ATOM 10423 O O . SER E 3 133 ? 189.592 154.946 171.964 1.00 82.74 133 SER E O 1
ATOM 10426 N N . ASP E 3 134 ? 187.905 153.633 172.683 1.00 88.77 134 ASP E N 1
ATOM 10427 C CA . ASP E 3 134 ? 188.189 153.859 174.092 1.00 88.77 134 ASP E CA 1
ATOM 10428 C C . ASP E 3 134 ? 189.417 153.049 174.478 1.00 88.77 134 ASP E C 1
ATOM 10429 O O . ASP E 3 134 ? 189.304 151.880 174.857 1.00 88.77 134 ASP E O 1
ATOM 10434 N N . ILE E 3 135 ? 190.596 153.660 174.379 1.00 88.90 135 ILE E N 1
ATOM 10435 C CA . ILE E 3 135 ? 191.828 152.949 174.689 1.00 88.90 135 ILE E CA 1
ATOM 10436 C C . ILE E 3 135 ? 191.909 152.713 176.190 1.00 88.90 135 ILE E C 1
ATOM 10437 O O . ILE E 3 135 ? 191.682 153.625 176.996 1.00 88.90 135 ILE E O 1
ATOM 10442 N N . GLU E 3 136 ? 192.211 151.474 176.575 1.00 100.62 136 GLU E N 1
ATOM 10443 C CA . GLU E 3 136 ? 192.327 151.107 177.979 1.00 100.62 136 GLU E CA 1
ATOM 10444 C C . GLU E 3 136 ? 193.746 150.777 178.406 1.00 100.62 136 GLU E C 1
ATOM 10445 O O . GLU E 3 136 ? 194.118 151.076 179.541 1.00 100.62 136 GLU E O 1
ATOM 10451 N N . ASP E 3 137 ? 194.545 150.173 177.527 1.00 96.46 137 ASP E N 1
ATOM 10452 C CA . ASP E 3 137 ? 195.896 149.765 177.881 1.00 96.46 137 ASP E CA 1
ATOM 10453 C C . ASP E 3 137 ? 196.803 150.977 177.736 1.00 96.46 137 ASP E C 1
ATOM 10454 O O . ASP E 3 137 ? 196.956 151.491 176.617 1.00 96.46 137 ASP E O 1
ATOM 10459 N N . PRO E 3 138 ? 197.419 151.467 178.813 1.00 96.05 138 PRO E N 1
ATOM 10460 C CA . PRO E 3 138 ? 198.332 152.610 178.673 1.00 96.05 138 PRO E CA 1
ATOM 10461 C C . PRO E 3 138 ? 199.624 152.273 177.950 1.00 96.05 138 PRO E C 1
ATOM 10462 O O . PRO E 3 138 ? 200.310 153.194 177.493 1.00 96.05 138 PRO E O 1
ATOM 10466 N N . ASN E 3 139 ? 199.981 150.991 177.829 1.00 90.72 139 ASN E N 1
ATOM 10467 C CA . ASN E 3 139 ? 201.199 150.635 177.107 1.00 90.72 139 ASN E CA 1
ATOM 10468 C C . ASN E 3 139 ? 201.062 150.908 175.615 1.00 90.72 139 ASN E C 1
ATOM 10469 O O . ASN E 3 139 ? 202.067 150.947 174.896 1.00 90.72 139 ASN E O 1
ATOM 10474 N N . LEU E 3 140 ? 199.833 151.092 175.132 1.00 87.49 140 LEU E N 1
ATOM 10475 C CA . LEU E 3 140 ? 199.584 151.478 173.748 1.00 87.49 140 LEU E CA 1
ATOM 10476 C C . LEU E 3 140 ? 199.938 152.927 173.464 1.00 87.49 140 LEU E C 1
ATOM 10477 O O . LEU E 3 140 ? 199.921 153.328 172.295 1.00 87.49 140 LEU E O 1
ATOM 10482 N N . MET E 3 141 ? 200.168 153.729 174.507 1.00 84.97 141 MET E N 1
ATOM 10483 C CA . MET E 3 141 ? 200.349 155.192 174.283 1.00 84.97 141 MET E CA 1
ATOM 10484 C C . MET E 3 141 ? 201.817 155.578 174.094 1.00 84.97 141 MET E C 1
ATOM 10485 O O . MET E 3 141 ? 202.689 154.921 174.692 1.00 84.97 141 MET E O 1
ATOM 10490 N N . PRO E 3 142 ? 202.118 156.618 173.283 1.00 79.51 142 PRO E N 1
ATOM 10491 C CA . PRO E 3 142 ? 203.487 157.110 173.130 1.00 79.51 142 PRO E CA 1
ATOM 10492 C C . PRO E 3 142 ? 203.796 158.150 174.215 1.00 79.51 142 PRO E C 1
ATOM 10493 O O . PRO E 3 142 ? 202.868 158.713 174.771 1.00 79.51 142 PRO E O 1
ATOM 10497 N N . PRO E 3 143 ? 205.081 158.426 174.525 1.00 77.70 143 PRO E N 1
ATOM 10498 C CA . PRO E 3 143 ? 205.431 159.347 175.610 1.00 77.70 143 PRO E CA 1
ATOM 10499 C C . PRO E 3 143 ? 204.764 160.720 175.472 1.00 77.70 143 PRO E C 1
ATOM 10500 O O . PRO E 3 143 ? 204.193 161.186 176.439 1.00 77.70 143 PRO E O 1
ATOM 10504 N N . ASP E 3 144 ? 204.844 161.330 174.288 1.00 79.02 144 ASP E N 1
ATOM 10505 C CA . ASP E 3 144 ? 204.321 162.684 174.139 1.00 79.02 144 ASP E CA 1
ATOM 10506 C C . ASP E 3 144 ? 202.845 162.724 174.503 1.00 79.02 144 ASP E C 1
ATOM 10507 O O . ASP E 3 144 ? 202.374 163.653 175.168 1.00 79.02 144 ASP E O 1
ATOM 10512 N N . PHE E 3 145 ? 202.098 161.707 174.076 1.00 76.11 145 PHE E N 1
ATOM 10513 C CA . PHE E 3 145 ? 200.684 161.650 174.413 1.00 76.11 145 PHE E CA 1
ATOM 10514 C C . PHE E 3 145 ? 200.481 161.378 175.894 1.00 76.11 145 PHE E C 1
ATOM 10515 O O . PHE E 3 145 ? 199.503 161.847 176.479 1.00 76.11 145 PHE E O 1
ATOM 10523 N N . SER E 3 146 ? 201.387 160.623 176.519 1.00 77.60 146 SER E N 1
ATOM 10524 C CA . SER E 3 146 ? 201.309 160.428 177.963 1.00 77.60 146 SER E CA 1
ATOM 10525 C C . SER E 3 146 ? 201.475 161.753 178.696 1.00 77.60 146 SER E C 1
ATOM 10526 O O . SER E 3 146 ? 200.745 162.047 179.651 1.00 77.60 146 SER E O 1
ATOM 10529 N N . THR E 3 147 ? 202.438 162.566 178.261 1.00 76.19 147 THR E N 1
ATOM 10530 C CA . THR E 3 147 ? 202.615 163.882 178.864 1.00 76.19 147 THR E CA 1
ATOM 10531 C C . THR E 3 147 ? 201.429 164.793 178.582 1.00 76.19 147 THR E C 1
ATOM 10532 O O . THR E 3 147 ? 201.035 165.578 179.450 1.00 76.19 147 THR E O 1
ATOM 10536 N N . ALA E 3 148 ? 200.845 164.707 177.388 1.00 77.05 148 ALA E N 1
ATOM 10537 C CA . ALA E 3 148 ? 199.626 165.460 177.109 1.00 77.05 148 ALA E CA 1
ATOM 10538 C C . ALA E 3 148 ? 198.503 165.043 178.050 1.00 77.05 148 ALA E C 1
ATOM 10539 O O . ALA E 3 148 ? 197.775 165.889 178.582 1.00 77.05 148 ALA E O 1
ATOM 10541 N N . LEU E 3 149 ? 198.349 163.735 178.260 1.00 77.06 149 LEU E N 1
ATOM 10542 C CA . LEU E 3 149 ? 197.357 163.219 179.195 1.00 77.06 149 LEU E CA 1
ATOM 10543 C C . LEU E 3 149 ? 197.566 163.780 180.590 1.00 77.06 149 LEU E C 1
ATOM 10544 O O . LEU E 3 149 ? 196.626 164.287 181.211 1.00 77.06 149 LEU E O 1
ATOM 10549 N N . GLU E 3 150 ? 198.793 163.681 181.098 1.00 81.88 150 GLU E N 1
ATOM 10550 C CA . GLU E 3 150 ? 199.079 164.139 182.452 1.00 81.88 150 GLU E CA 1
ATOM 10551 C C . GLU E 3 150 ? 198.870 165.644 182.579 1.00 81.88 150 GLU E C 1
ATOM 10552 O O . GLU E 3 150 ? 198.355 166.124 183.595 1.00 81.88 150 GLU E O 1
ATOM 10558 N N . MET E 3 151 ? 199.226 166.403 181.540 1.00 80.48 151 MET E N 1
ATOM 10559 C CA . MET E 3 151 ? 199.076 167.850 181.604 1.00 80.48 151 MET E CA 1
ATOM 10560 C C . MET E 3 151 ? 197.603 168.242 181.591 1.00 80.48 151 MET E C 1
ATOM 10561 O O . MET E 3 151 ? 197.172 169.102 182.369 1.00 80.48 151 MET E O 1
ATOM 10566 N N . MET E 3 152 ? 196.813 167.608 180.718 1.00 79.24 152 MET E N 1
ATOM 10567 C CA . MET E 3 152 ? 195.379 167.867 180.681 1.00 79.24 152 MET E CA 1
ATOM 10568 C C . MET E 3 152 ? 194.720 167.488 181.999 1.00 79.24 152 MET E C 1
ATOM 10569 O O . MET E 3 152 ? 193.846 168.207 182.497 1.00 79.24 152 MET E O 1
ATOM 10574 N N . LEU E 3 153 ? 195.123 166.354 182.576 1.00 79.66 153 LEU E N 1
ATOM 10575 C CA . LEU E 3 153 ? 194.567 165.933 183.856 1.00 79.66 153 LEU E CA 1
ATOM 10576 C C . LEU E 3 153 ? 194.906 166.929 184.957 1.00 79.66 153 LEU E C 1
ATOM 10577 O O . LEU E 3 153 ? 194.057 167.252 185.797 1.00 79.66 153 LEU E O 1
ATOM 10582 N N . ALA E 3 154 ? 196.146 167.426 184.969 1.00 81.00 154 ALA E N 1
ATOM 10583 C CA . ALA E 3 154 ? 196.524 168.438 185.948 1.00 81.00 154 ALA E CA 1
ATOM 10584 C C . ALA E 3 154 ? 195.693 169.700 185.775 1.00 81.00 154 ALA E C 1
ATOM 10585 O O . ALA E 3 154 ? 195.239 170.294 186.760 1.00 81.00 154 ALA E O 1
ATOM 10587 N N . LYS E 3 155 ? 195.476 170.121 184.528 1.00 81.06 155 LYS E N 1
ATOM 10588 C CA . LYS E 3 155 ? 194.644 171.294 184.284 1.00 81.06 155 LYS E CA 1
ATOM 10589 C C . LYS E 3 155 ? 193.223 171.069 184.782 1.00 81.06 155 LYS E C 1
ATOM 10590 O O . LYS E 3 155 ? 192.601 171.978 185.342 1.00 81.06 155 LYS E O 1
ATOM 10596 N N . ASN E 3 156 ? 192.695 169.863 184.582 1.00 81.57 156 ASN E N 1
ATOM 10597 C CA . ASN E 3 156 ? 191.313 169.589 184.953 1.00 81.57 156 ASN E CA 1
ATOM 10598 C C . ASN E 3 156 ? 191.138 169.469 186.462 1.00 81.57 156 ASN E C 1
ATOM 10599 O O . ASN E 3 156 ? 190.059 169.775 186.981 1.00 81.57 156 ASN E O 1
ATOM 10604 N N . ILE E 3 157 ? 192.170 169.021 187.181 1.00 80.51 157 ILE E N 1
ATOM 10605 C CA . ILE E 3 157 ? 192.040 168.793 188.619 1.00 80.51 157 ILE E CA 1
ATOM 10606 C C . ILE E 3 157 ? 192.698 169.869 189.473 1.00 80.51 157 ILE E C 1
ATOM 10607 O O . ILE E 3 157 ? 192.641 169.773 190.709 1.00 80.51 157 ILE E O 1
ATOM 10612 N N . ALA E 3 158 ? 193.329 170.877 188.869 1.00 82.85 158 ALA E N 1
ATOM 10613 C CA . ALA E 3 158 ? 194.019 171.883 189.669 1.00 82.85 158 ALA E CA 1
ATOM 10614 C C . ALA E 3 158 ? 193.064 172.651 190.571 1.00 82.85 158 ALA E C 1
ATOM 10615 O O . ALA E 3 158 ? 193.364 172.879 191.749 1.00 82.85 158 ALA E O 1
ATOM 10617 N N . MET E 3 159 ? 191.917 173.068 190.040 1.00 85.65 159 MET E N 1
ATOM 10618 C CA . MET E 3 159 ? 191.061 173.987 190.786 1.00 85.65 159 MET E CA 1
ATOM 10619 C C . MET E 3 159 ? 190.538 173.400 192.091 1.00 85.65 159 MET E C 1
ATOM 10620 O O . MET E 3 159 ? 190.618 174.089 193.122 1.00 85.65 159 MET E O 1
ATOM 10625 N N . PRO E 3 160 ? 189.987 172.183 192.137 1.00 85.35 160 PRO E N 1
ATOM 10626 C CA . PRO E 3 160 ? 189.663 171.607 193.449 1.00 85.35 160 PRO E CA 1
ATOM 10627 C C . PRO E 3 160 ? 190.890 171.393 194.312 1.00 85.35 160 PRO E C 1
ATOM 10628 O O . PRO E 3 160 ? 190.791 171.470 195.542 1.00 85.35 160 PRO E O 1
ATOM 10632 N N . MET E 3 161 ? 192.046 171.128 193.703 1.00 87.11 161 MET E N 1
ATOM 10633 C CA . MET E 3 161 ? 193.255 170.870 194.470 1.00 87.11 161 MET E CA 1
ATOM 10634 C C . MET E 3 161 ? 193.866 172.144 195.041 1.00 87.11 161 MET E C 1
ATOM 10635 O O . MET E 3 161 ? 194.401 172.112 196.153 1.00 87.11 161 MET E O 1
ATOM 10640 N N . THR E 3 162 ? 193.787 173.266 194.323 1.00 86.88 162 THR E N 1
ATOM 10641 C CA . THR E 3 162 ? 194.387 174.514 194.784 1.00 86.88 162 THR E CA 1
ATOM 10642 C C . THR E 3 162 ? 193.423 175.683 194.896 1.00 86.88 162 THR E C 1
ATOM 10643 O O . THR E 3 162 ? 193.603 176.513 195.795 1.00 86.88 162 THR E O 1
ATOM 10647 N N . GLY E 3 163 ? 192.419 175.787 194.031 1.00 86.85 163 GLY E N 1
ATOM 10648 C CA . GLY E 3 163 ? 191.582 176.972 194.016 1.00 86.85 163 GLY E CA 1
ATOM 10649 C C . GLY E 3 163 ? 192.222 178.176 193.362 1.00 86.85 163 GLY E C 1
ATOM 10650 O O . GLY E 3 163 ? 191.939 179.311 193.758 1.00 86.85 163 GLY E O 1
ATOM 10651 N N . ASN E 3 164 ? 193.080 177.961 192.373 1.00 87.93 164 ASN E N 1
ATOM 10652 C CA . ASN E 3 164 ? 193.759 179.048 191.668 1.00 87.93 164 ASN E CA 1
ATOM 10653 C C . ASN E 3 164 ? 193.374 179.017 190.197 1.00 87.93 164 ASN E C 1
ATOM 10654 O O . ASN E 3 164 ? 193.965 178.239 189.423 1.00 87.93 164 ASN E O 1
ATOM 10659 N N . PRO E 3 165 ? 192.403 179.822 189.759 1.00 88.73 165 PRO E N 1
ATOM 10660 C CA . PRO E 3 165 ? 191.994 179.769 188.344 1.00 88.73 165 PRO E CA 1
ATOM 10661 C C . PRO E 3 165 ? 193.113 180.104 187.371 1.00 88.73 165 PRO E C 1
ATOM 10662 O O . PRO E 3 165 ? 193.179 179.519 186.280 1.00 88.73 165 PRO E O 1
ATOM 10666 N N . GLY E 3 166 ? 193.999 181.033 187.733 1.00 88.68 166 GLY E N 1
ATOM 10667 C CA . GLY E 3 166 ? 195.122 181.343 186.864 1.00 88.68 166 GLY E CA 1
ATOM 10668 C C . GLY E 3 166 ? 196.031 180.148 186.657 1.00 88.68 166 GLY E C 1
ATOM 10669 O O . GLY E 3 166 ? 196.630 179.981 185.589 1.00 88.68 166 GLY E O 1
ATOM 10670 N N . LEU E 3 167 ? 196.147 179.300 187.679 1.00 86.66 167 LEU E N 1
ATOM 10671 C CA . LEU E 3 167 ? 196.917 178.075 187.522 1.00 86.66 167 LEU E CA 1
ATOM 10672 C C . LEU E 3 167 ? 196.241 177.152 186.513 1.00 86.66 167 LEU E C 1
ATOM 10673 O O . LEU E 3 167 ? 196.915 176.506 185.702 1.00 86.66 167 LEU E O 1
ATOM 10678 N N . MET E 3 168 ? 194.905 177.103 186.525 1.00 87.17 168 MET E N 1
ATOM 10679 C CA . MET E 3 168 ? 194.199 176.369 185.481 1.00 87.17 168 MET E CA 1
ATOM 10680 C C . MET E 3 168 ? 194.488 176.945 184.104 1.00 87.17 168 MET E C 1
ATOM 10681 O O . MET E 3 168 ? 194.683 176.190 183.148 1.00 87.17 168 MET E O 1
ATOM 10686 N N . THR E 3 169 ? 194.510 178.273 183.980 1.00 87.88 169 THR E N 1
ATOM 10687 C CA . THR E 3 169 ? 194.801 178.894 182.690 1.00 87.88 169 THR E CA 1
ATOM 10688 C C . THR E 3 169 ? 196.187 178.505 182.185 1.00 87.88 169 THR E C 1
ATOM 10689 O O . THR E 3 169 ? 196.357 178.129 181.016 1.00 87.88 169 THR E O 1
ATOM 10693 N N . VAL E 3 170 ? 197.194 178.594 183.056 1.00 83.25 170 VAL E N 1
ATOM 10694 C CA . VAL E 3 170 ? 198.544 178.286 182.598 1.00 83.25 170 VAL E CA 1
ATOM 10695 C C . VAL E 3 170 ? 198.673 176.802 182.275 1.00 83.25 170 VAL E C 1
ATOM 10696 O O . VAL E 3 170 ? 199.355 176.431 181.311 1.00 83.25 170 VAL E O 1
ATOM 10700 N N . LEU E 3 171 ? 198.007 175.927 183.037 1.00 84.91 171 LEU E N 1
ATOM 10701 C CA . LEU E 3 171 ? 198.051 174.511 182.685 1.00 84.91 171 LEU E CA 1
ATOM 10702 C C . LEU E 3 171 ? 197.328 174.237 181.375 1.00 84.91 171 LEU E C 1
ATOM 10703 O O . LEU E 3 171 ? 197.727 173.340 180.628 1.00 84.91 171 LEU E O 1
ATOM 10708 N N . ALA E 3 172 ? 196.260 174.979 181.083 1.00 86.90 172 ALA E N 1
ATOM 10709 C CA . ALA E 3 172 ? 195.599 174.831 179.792 1.00 86.90 172 ALA E CA 1
ATOM 10710 C C . ALA E 3 172 ? 196.531 175.228 178.658 1.00 86.90 172 ALA E C 1
ATOM 10711 O O . ALA E 3 172 ? 196.588 174.552 177.625 1.00 86.90 172 ALA E O 1
ATOM 10713 N N . GLN E 3 173 ? 197.274 176.322 178.838 1.00 87.75 173 GLN E N 1
ATOM 10714 C CA . GLN E 3 173 ? 198.238 176.732 177.818 1.00 87.75 173 GLN E CA 1
ATOM 10715 C C . GLN E 3 173 ? 199.306 175.661 177.616 1.00 87.75 173 GLN E C 1
ATOM 10716 O O . GLN E 3 173 ? 199.642 175.299 176.477 1.00 87.75 173 GLN E O 1
ATOM 10722 N N . GLN E 3 174 ? 199.841 175.129 178.717 1.00 85.06 174 GLN E N 1
ATOM 10723 C CA . GLN E 3 174 ? 200.809 174.043 178.605 1.00 85.06 174 GLN E CA 1
ATOM 10724 C C . GLN E 3 174 ? 200.215 172.866 177.845 1.00 85.06 174 GLN E C 1
ATOM 10725 O O . GLN E 3 174 ? 200.759 172.441 176.818 1.00 85.06 174 GLN E O 1
ATOM 10731 N N . ALA E 3 175 ? 199.055 172.380 178.294 1.00 82.77 175 ALA E N 1
ATOM 10732 C CA . ALA E 3 175 ? 198.446 171.203 177.688 1.00 82.77 175 ALA E CA 1
ATOM 10733 C C . ALA E 3 175 ? 198.187 171.419 176.208 1.00 82.77 175 ALA E C 1
ATOM 10734 O O . ALA E 3 175 ? 198.336 170.493 175.408 1.00 82.77 175 ALA E O 1
ATOM 10736 N N . ALA E 3 176 ? 197.810 172.638 175.819 1.00 81.33 176 ALA E N 1
ATOM 10737 C CA . ALA E 3 176 ? 197.669 172.936 174.399 1.00 81.33 176 ALA E CA 1
ATOM 10738 C C . ALA E 3 176 ? 199.001 172.787 173.677 1.00 81.33 176 ALA E C 1
ATOM 10739 O O . ALA E 3 176 ? 199.058 172.229 172.574 1.00 81.33 176 ALA E O 1
ATOM 10741 N N . SER E 3 177 ? 200.087 173.273 174.286 1.00 78.75 177 SER E N 1
ATOM 10742 C CA . SER E 3 177 ? 201.400 173.132 173.656 1.00 78.75 177 SER E CA 1
ATOM 10743 C C . SER E 3 177 ? 201.764 171.664 173.449 1.00 78.75 177 SER E C 1
ATOM 10744 O O . SER E 3 177 ? 202.153 171.257 172.345 1.00 78.75 177 SER E O 1
ATOM 10747 N N . LEU E 3 178 ? 201.645 170.852 174.503 1.00 77.82 178 LEU E N 1
ATOM 10748 C CA . LEU E 3 178 ? 201.989 169.435 174.367 1.00 77.82 178 LEU E CA 1
ATOM 10749 C C . LEU E 3 178 ? 201.049 168.711 173.410 1.00 77.82 178 LEU E C 1
ATOM 10750 O O . LEU E 3 178 ? 201.477 167.811 172.678 1.00 77.82 178 LEU E O 1
ATOM 10755 N N . VAL E 3 179 ? 199.768 169.081 173.394 1.00 74.29 179 VAL E N 1
ATOM 10756 C CA . VAL E 3 179 ? 198.832 168.446 172.473 1.00 74.29 179 VAL E CA 1
ATOM 10757 C C . VAL E 3 179 ? 199.217 168.753 171.033 1.00 74.29 179 VAL E C 1
ATOM 10758 O O . VAL E 3 179 ? 199.208 167.866 170.171 1.00 74.29 179 VAL E O 1
ATOM 10762 N N . SER E 3 180 ? 199.570 170.009 170.750 1.00 76.43 180 SER E N 1
ATOM 10763 C CA . SER E 3 180 ? 199.998 170.361 169.401 1.00 76.43 180 SER E CA 1
ATOM 10764 C C . SER E 3 180 ? 201.272 169.620 169.021 1.00 76.43 180 SER E C 1
ATOM 10765 O O . SER E 3 180 ? 201.406 169.140 167.888 1.00 76.43 180 SER E O 1
ATOM 10768 N N . ASP E 3 181 ? 202.220 169.517 169.956 1.00 80.08 181 ASP E N 1
ATOM 10769 C CA . ASP E 3 181 ? 203.458 168.798 169.669 1.00 80.08 181 ASP E CA 1
ATOM 10770 C C . ASP E 3 181 ? 203.173 167.335 169.346 1.00 80.08 181 ASP E C 1
ATOM 10771 O O . ASP E 3 181 ? 203.708 166.788 168.373 1.00 80.08 181 ASP E O 1
ATOM 10776 N N . ALA E 3 182 ? 202.325 166.687 170.147 1.00 76.77 182 ALA E N 1
ATOM 10777 C CA . ALA E 3 182 ? 202.005 165.285 169.906 1.00 76.77 182 ALA E CA 1
ATOM 10778 C C . ALA E 3 182 ? 201.269 165.106 168.586 1.00 76.77 182 ALA E C 1
ATOM 10779 O O . ALA E 3 182 ? 201.510 164.134 167.861 1.00 76.77 182 ALA E O 1
ATOM 10781 N N . ILE E 3 183 ? 200.365 166.031 168.257 1.00 75.78 183 ILE E N 1
ATOM 10782 C CA . ILE E 3 183 ? 199.633 165.941 166.997 1.00 75.78 183 ILE E CA 1
ATOM 10783 C C . ILE E 3 183 ? 200.596 166.040 165.823 1.00 75.78 183 ILE E C 1
ATOM 10784 O O . ILE E 3 183 ? 200.531 165.253 164.869 1.00 75.78 183 ILE E O 1
ATOM 10789 N N . ALA E 3 184 ? 201.519 167.002 165.883 1.00 78.05 184 ALA E N 1
ATOM 10790 C CA . ALA E 3 184 ? 202.489 167.156 164.806 1.00 78.05 184 ALA E CA 1
ATOM 10791 C C . ALA E 3 184 ? 203.368 165.921 164.682 1.00 78.05 184 ALA E C 1
ATOM 10792 O O . ALA E 3 184 ? 203.638 165.449 163.570 1.00 78.05 184 ALA E O 1
ATOM 10794 N N . ARG E 3 185 ? 203.819 165.374 165.812 1.00 76.42 185 ARG E N 1
ATOM 10795 C CA . ARG E 3 185 ? 204.685 164.203 165.749 1.00 76.42 185 ARG E CA 1
ATOM 10796 C C . ARG E 3 185 ? 203.945 162.989 165.208 1.00 76.42 185 ARG E C 1
ATOM 10797 O O . ARG E 3 185 ? 204.522 162.184 164.469 1.00 76.42 185 ARG E O 1
ATOM 10805 N N . ASP E 3 186 ? 202.666 162.835 165.556 1.00 75.25 186 ASP E N 1
ATOM 10806 C CA . ASP E 3 186 ? 201.916 161.704 165.026 1.00 75.25 186 ASP E CA 1
ATOM 10807 C C . ASP E 3 186 ? 201.644 161.885 163.540 1.00 75.25 186 ASP E C 1
ATOM 10808 O O . ASP E 3 186 ? 201.556 160.903 162.794 1.00 75.25 186 ASP E O 1
ATOM 10813 N N . GLN E 3 187 ? 201.502 163.134 163.089 1.00 70.49 187 GLN E N 1
ATOM 10814 C CA . GLN E 3 187 ? 201.487 163.380 161.651 1.00 70.49 187 GLN E CA 1
ATOM 10815 C C . GLN E 3 187 ? 202.794 162.925 161.020 1.00 70.49 187 GLN E C 1
ATOM 10816 O O . GLN E 3 187 ? 202.796 162.266 159.974 1.00 70.49 187 GLN E O 1
ATOM 10822 N N . ASN E 3 188 ? 203.920 163.251 161.657 1.00 74.26 188 ASN E N 1
ATOM 10823 C CA . ASN E 3 188 ? 205.223 162.892 161.115 1.00 74.26 188 ASN E CA 1
ATOM 10824 C C . ASN E 3 188 ? 205.521 161.403 161.229 1.00 74.26 188 ASN E C 1
ATOM 10825 O O . ASN E 3 188 ? 206.365 160.896 160.483 1.00 74.26 188 ASN E O 1
ATOM 10830 N N . GLU E 3 189 ? 204.850 160.690 162.131 1.00 76.52 189 GLU E N 1
ATOM 10831 C CA . GLU E 3 189 ? 205.049 159.247 162.281 1.00 76.52 189 GLU E CA 1
ATOM 10832 C C . GLU E 3 189 ? 204.153 158.488 161.301 1.00 76.52 189 GLU E C 1
ATOM 10833 O O . GLU E 3 189 ? 203.226 157.771 161.674 1.00 76.52 189 GLU E O 1
ATOM 10839 N N . GLY E 3 190 ? 204.444 158.672 160.019 1.00 78.57 190 GLY E N 1
ATOM 10840 C CA . GLY E 3 190 ? 203.676 158.023 158.977 1.00 78.57 190 GLY E CA 1
ATOM 10841 C C . GLY E 3 190 ? 203.850 158.670 157.621 1.00 78.57 190 GLY E C 1
ATOM 10842 O O . GLY E 3 190 ? 203.900 159.898 157.510 1.00 78.57 190 GLY E O 1
ATOM 10843 N N . TYR E 3 191 ? 203.942 157.848 156.578 1.00 82.65 191 TYR E N 1
ATOM 10844 C CA . TYR E 3 191 ? 204.118 158.328 155.208 1.00 82.65 191 TYR E CA 1
ATOM 10845 C C . TYR E 3 191 ? 203.157 157.521 154.341 1.00 82.65 191 TYR E C 1
ATOM 10846 O O . TYR E 3 191 ? 203.330 156.310 154.181 1.00 82.65 191 TYR E O 1
ATOM 10855 N N . ARG E 3 192 ? 202.113 158.175 153.830 1.00 84.66 192 ARG E N 1
ATOM 10856 C CA . ARG E 3 192 ? 201.152 157.446 153.005 1.00 84.66 192 ARG E CA 1
ATOM 10857 C C . ARG E 3 192 ? 201.609 157.374 151.550 1.00 84.66 192 ARG E C 1
ATOM 10858 O O . ARG E 3 192 ? 201.982 156.303 151.060 1.00 84.66 192 ARG E O 1
ATOM 10866 N N . ASN E 3 193 ? 201.625 158.518 150.860 1.00 88.38 193 ASN E N 1
ATOM 10867 C CA . ASN E 3 193 ? 202.067 158.626 149.472 1.00 88.38 193 ASN E CA 1
ATOM 10868 C C . ASN E 3 193 ? 201.958 160.080 149.029 1.00 88.38 193 ASN E C 1
ATOM 10869 O O . ASN E 3 193 ? 201.320 160.884 149.721 1.00 88.38 193 ASN E O 1
ATOM 10874 N N . PRO E 3 194 ? 202.548 160.466 147.899 1.00 93.72 194 PRO E N 1
ATOM 10875 C CA . PRO E 3 194 ? 202.280 161.803 147.358 1.00 93.72 194 PRO E CA 1
ATOM 10876 C C . PRO E 3 194 ? 200.853 161.908 146.841 1.00 93.72 194 PRO E C 1
ATOM 10877 O O . PRO E 3 194 ? 200.195 160.911 146.535 1.00 93.72 194 PRO E O 1
ATOM 10881 N N . LEU E 3 195 ? 200.378 163.148 146.756 1.00 97.29 195 LEU E N 1
ATOM 10882 C CA . LEU E 3 195 ? 199.014 163.408 146.329 1.00 97.29 195 LEU E CA 1
ATOM 10883 C C . LEU E 3 195 ? 198.812 162.979 144.877 1.00 97.29 195 LEU E C 1
ATOM 10884 O O . LEU E 3 195 ? 199.753 162.980 144.081 1.00 97.29 195 LEU E O 1
ATOM 10889 N N . PRO E 3 196 ? 197.583 162.601 144.510 1.00 98.72 196 PRO E N 1
ATOM 10890 C CA . PRO E 3 196 ? 197.325 162.188 143.124 1.00 98.72 196 PRO E CA 1
ATOM 10891 C C . PRO E 3 196 ? 197.448 163.343 142.146 1.00 98.72 196 PRO E C 1
ATOM 10892 O O . PRO E 3 196 ? 197.676 164.488 142.547 1.00 98.72 196 PRO E O 1
ATOM 10896 N N . TYR E 3 197 ? 197.295 163.053 140.860 1.00 103.54 197 TYR E N 1
ATOM 10897 C CA . TYR E 3 197 ? 197.421 164.071 139.833 1.00 103.54 197 TYR E CA 1
ATOM 10898 C C . TYR E 3 197 ? 196.057 164.676 139.512 1.00 103.54 197 TYR E C 1
ATOM 10899 O O . TYR E 3 197 ? 195.017 164.234 140.006 1.00 103.54 197 TYR E O 1
ATOM 10908 N N . ALA E 3 198 ? 196.075 165.711 138.674 1.00 97.20 198 ALA E N 1
ATOM 10909 C CA . ALA E 3 198 ? 194.887 166.522 138.445 1.00 97.20 198 ALA E CA 1
ATOM 10910 C C . ALA E 3 198 ? 193.754 165.685 137.867 1.00 97.20 198 ALA E C 1
ATOM 10911 O O . ALA E 3 198 ? 193.975 164.660 137.216 1.00 97.20 198 ALA E O 1
ATOM 10913 N N . SER E 3 199 ? 192.524 166.134 138.122 1.00 94.65 199 SER E N 1
ATOM 10914 C CA . SER E 3 199 ? 191.345 165.386 137.700 1.00 94.65 199 SER E CA 1
ATOM 10915 C C . SER E 3 199 ? 191.278 165.267 136.182 1.00 94.65 199 SER E C 1
ATOM 10916 O O . SER E 3 199 ? 190.939 164.208 135.645 1.00 94.65 199 SER E O 1
ATOM 10919 N N . TRP E 3 200 ? 191.584 166.352 135.472 1.00 94.28 200 TRP E N 1
ATOM 10920 C CA . TRP E 3 200 ? 191.513 166.325 134.016 1.00 94.28 200 TRP E CA 1
ATOM 10921 C C . TRP E 3 200 ? 192.546 165.357 133.454 1.00 94.28 200 TRP E C 1
ATOM 10922 O O . TRP E 3 200 ? 192.256 164.604 132.519 1.00 94.28 200 TRP E O 1
ATOM 10933 N N . THR E 3 201 ? 193.754 165.364 134.020 1.00 94.07 201 THR E N 1
ATOM 10934 C CA . THR E 3 201 ? 194.793 164.452 133.558 1.00 94.07 201 THR E CA 1
ATOM 10935 C C . THR E 3 201 ? 194.397 163.002 133.800 1.00 94.07 201 THR E C 1
ATOM 10936 O O . THR E 3 201 ? 194.605 162.136 132.944 1.00 94.07 201 THR E O 1
ATOM 10940 N N . ARG E 3 202 ? 193.828 162.718 134.973 1.00 95.10 202 ARG E N 1
ATOM 10941 C CA . ARG E 3 202 ? 193.393 161.358 135.270 1.00 95.10 202 ARG E CA 1
ATOM 10942 C C . ARG E 3 202 ? 192.276 160.926 134.327 1.00 95.10 202 ARG E C 1
ATOM 10943 O O . ARG E 3 202 ? 192.260 159.789 133.842 1.00 95.10 202 ARG E O 1
ATOM 10951 N N . ALA E 3 203 ? 191.381 161.863 134.014 1.00 91.07 203 ALA E N 1
ATOM 10952 C CA . ALA E 3 203 ? 190.234 161.530 133.146 1.00 91.07 203 ALA E CA 1
ATOM 10953 C C . ALA E 3 203 ? 190.716 161.423 131.704 1.00 91.07 203 ALA E C 1
ATOM 10954 O O . ALA E 3 203 ? 189.875 161.240 130.811 1.00 91.07 203 ALA E O 1
ATOM 10956 N N . ASN E 3 204 ? 192.025 161.542 131.495 1.00 94.33 204 ASN E N 1
ATOM 10957 C CA . ASN E 3 204 ? 192.597 161.419 130.132 1.00 94.33 204 ASN E CA 1
ATOM 10958 C C . ASN E 3 204 ? 193.513 160.204 130.128 1.00 94.33 204 ASN E C 1
ATOM 10959 O O . ASN E 3 204 ? 193.215 159.256 129.391 1.00 94.33 204 ASN E O 1
ATOM 10964 N N . ILE E 3 205 ? 194.573 160.235 130.938 1.00 94.46 205 ILE E N 1
ATOM 10965 C CA . ILE E 3 205 ? 195.472 159.053 131.063 1.00 94.46 205 ILE E CA 1
ATOM 10966 C C . ILE E 3 205 ? 195.243 158.439 132.438 1.00 94.46 205 ILE E C 1
ATOM 10967 O O . ILE E 3 205 ? 195.619 159.068 133.434 1.00 94.46 205 ILE E O 1
ATOM 10972 N N . GLY E 3 206 ? 194.652 157.251 132.479 1.00 101.76 206 GLY E N 1
ATOM 10973 C CA . GLY E 3 206 ? 194.338 156.620 133.772 1.00 101.76 206 GLY E CA 1
ATOM 10974 C C . GLY E 3 206 ? 195.508 156.708 134.730 1.00 101.76 206 GLY E C 1
ATOM 10975 O O . GLY E 3 206 ? 196.657 156.608 134.261 1.00 101.76 206 GLY E O 1
ATOM 10976 N N . ASP E 3 207 ? 195.227 156.899 136.020 1.00 114.71 207 ASP E N 1
ATOM 10977 C CA . ASP E 3 207 ? 196.294 157.035 137.047 1.00 114.71 207 ASP E CA 1
ATOM 10978 C C . ASP E 3 207 ? 197.626 156.516 136.493 1.00 114.71 207 ASP E C 1
ATOM 10979 O O . ASP E 3 207 ? 198.628 157.242 136.646 1.00 114.71 207 ASP E O 1
ATOM 10984 N N . PRO F 3 2 ? 229.369 159.531 181.906 1.00 88.83 2 PRO F N 1
ATOM 10985 C CA . PRO F 3 2 ? 228.286 159.868 182.835 1.00 88.83 2 PRO F CA 1
ATOM 10986 C C . PRO F 3 2 ? 227.347 158.694 183.084 1.00 88.83 2 PRO F C 1
ATOM 10987 O O . PRO F 3 2 ? 227.352 157.729 182.322 1.00 88.83 2 PRO F O 1
ATOM 10991 N N . SER F 3 3 ? 226.555 158.778 184.146 1.00 85.61 3 SER F N 1
ATOM 10992 C CA . SER F 3 3 ? 225.599 157.741 184.487 1.00 85.61 3 SER F CA 1
ATOM 10993 C C . SER F 3 3 ? 224.258 158.362 184.869 1.00 85.61 3 SER F C 1
ATOM 10994 O O . SER F 3 3 ? 224.105 159.583 184.955 1.00 85.61 3 SER F O 1
ATOM 10997 N N . LYS F 3 4 ? 223.268 157.497 185.098 1.00 85.00 4 LYS F N 1
ATOM 10998 C CA . LYS F 3 4 ? 221.960 157.964 185.541 1.00 85.00 4 LYS F CA 1
ATOM 10999 C C . LYS F 3 4 ? 222.081 158.688 186.875 1.00 85.00 4 LYS F C 1
ATOM 11000 O O . LYS F 3 4 ? 221.450 159.732 187.090 1.00 85.00 4 LYS F O 1
ATOM 11006 N N . VAL F 3 5 ? 222.895 158.144 187.783 1.00 87.72 5 VAL F N 1
ATOM 11007 C CA . VAL F 3 5 ? 223.161 158.819 189.047 1.00 87.72 5 VAL F CA 1
ATOM 11008 C C . VAL F 3 5 ? 223.810 160.174 188.793 1.00 87.72 5 VAL F C 1
ATOM 11009 O O . VAL F 3 5 ? 223.455 161.174 189.424 1.00 87.72 5 VAL F O 1
ATOM 11013 N N . ASP F 3 6 ? 224.735 160.237 187.832 1.00 87.27 6 ASP F N 1
ATOM 11014 C CA . ASP F 3 6 ? 225.333 161.511 187.449 1.00 87.27 6 ASP F CA 1
ATOM 11015 C C . ASP F 3 6 ? 224.274 162.463 186.903 1.00 87.27 6 ASP F C 1
ATOM 11016 O O . ASP F 3 6 ? 224.276 163.662 187.212 1.00 87.27 6 ASP F O 1
ATOM 11021 N N . ILE F 3 7 ? 223.362 161.942 186.081 1.00 84.82 7 ILE F N 1
ATOM 11022 C CA . ILE F 3 7 ? 222.372 162.798 185.440 1.00 84.82 7 ILE F CA 1
ATOM 11023 C C . ILE F 3 7 ? 221.448 163.425 186.474 1.00 84.82 7 ILE F C 1
ATOM 11024 O O . ILE F 3 7 ? 221.263 164.647 186.489 1.00 84.82 7 ILE F O 1
ATOM 11029 N N . CYS F 3 8 ? 220.865 162.617 187.367 1.00 88.32 8 CYS F N 1
ATOM 11030 C CA . CYS F 3 8 ? 220.052 163.229 188.419 1.00 88.32 8 CYS F CA 1
ATOM 11031 C C . CYS F 3 8 ? 220.878 164.075 189.379 1.00 88.32 8 CYS F C 1
ATOM 11032 O O . CYS F 3 8 ? 220.356 165.051 189.920 1.00 88.32 8 CYS F O 1
ATOM 11035 N N . ASN F 3 9 ? 222.156 163.756 189.596 1.00 86.68 9 ASN F N 1
ATOM 11036 C CA . ASN F 3 9 ? 222.962 164.607 190.465 1.00 86.68 9 ASN F CA 1
ATOM 11037 C C . ASN F 3 9 ? 223.078 166.012 189.891 1.00 86.68 9 ASN F C 1
ATOM 11038 O O . ASN F 3 9 ? 222.799 167.005 190.577 1.00 86.68 9 ASN F O 1
ATOM 11043 N N . ARG F 3 10 ? 223.461 166.112 188.620 1.00 81.02 10 ARG F N 1
ATOM 11044 C CA . ARG F 3 10 ? 223.599 167.426 188.006 1.00 81.02 10 ARG F CA 1
ATOM 11045 C C . ARG F 3 10 ? 222.239 168.083 187.788 1.00 81.02 10 ARG F C 1
ATOM 11046 O O . ARG F 3 10 ? 222.139 169.314 187.741 1.00 81.02 10 ARG F O 1
ATOM 11054 N N . ALA F 3 11 ? 221.182 167.285 187.648 1.00 82.75 11 ALA F N 1
ATOM 11055 C CA . ALA F 3 11 ? 219.841 167.831 187.472 1.00 82.75 11 ALA F CA 1
ATOM 11056 C C . ALA F 3 11 ? 219.328 168.466 188.756 1.00 82.75 11 ALA F C 1
ATOM 11057 O O . ALA F 3 11 ? 218.801 169.582 188.737 1.00 82.75 11 ALA F O 1
ATOM 11059 N N . LEU F 3 12 ? 219.468 167.756 189.874 1.00 84.52 12 LEU F N 1
ATOM 11060 C CA . LEU F 3 12 ? 219.136 168.298 191.182 1.00 84.52 12 LEU F CA 1
ATOM 11061 C C . LEU F 3 12 ? 220.010 169.510 191.454 1.00 84.52 12 LEU F C 1
ATOM 11062 O O . LEU F 3 12 ? 219.574 170.466 192.103 1.00 84.52 12 LEU F O 1
ATOM 11067 N N . SER F 3 13 ? 221.249 169.477 190.958 1.00 84.69 13 SER F N 1
ATOM 11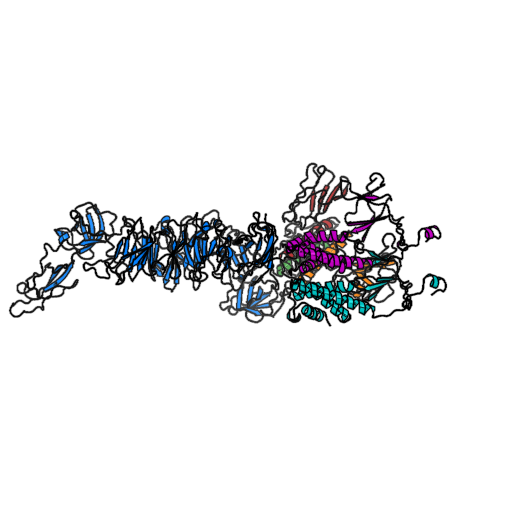068 C CA . SER F 3 13 ? 222.069 170.681 190.978 1.00 84.69 13 SER F CA 1
ATOM 11069 C C . SER F 3 13 ? 221.417 171.792 190.167 1.00 84.69 13 SER F C 1
ATOM 11070 O O . SER F 3 13 ? 221.554 172.976 190.495 1.00 84.69 13 SER F O 1
ATOM 11073 N N . ASN F 3 14 ? 220.698 171.429 189.104 1.00 83.36 14 ASN F N 1
ATOM 11074 C CA . ASN F 3 14 ? 220.058 172.426 188.258 1.00 83.36 14 ASN F CA 1
ATOM 11075 C C . ASN F 3 14 ? 218.607 172.681 188.642 1.00 83.36 14 ASN F C 1
ATOM 11076 O O . ASN F 3 14 ? 217.951 173.510 188.004 1.00 83.36 14 ASN F O 1
ATOM 11081 N N . THR F 3 15 ? 218.076 171.971 189.639 1.00 85.11 15 THR F N 1
ATOM 11082 C CA . THR F 3 15 ? 216.787 172.366 190.195 1.00 85.11 15 THR F CA 1
ATOM 11083 C C . THR F 3 15 ? 216.950 173.450 191.249 1.00 85.11 15 THR F C 1
ATOM 11084 O O . THR F 3 15 ? 216.087 174.324 191.379 1.00 85.11 15 THR F O 1
ATOM 11088 N N . GLY F 3 16 ? 218.046 173.412 192.000 1.00 85.60 16 GLY F N 1
ATOM 11089 C CA . GLY F 3 16 ? 218.264 174.340 193.090 1.00 85.60 16 GLY F CA 1
ATOM 11090 C C . GLY F 3 16 ? 218.932 173.680 194.277 1.00 85.60 16 GLY F C 1
ATOM 11091 O O . GLY F 3 16 ? 219.566 174.353 195.094 1.00 85.60 16 GLY F O 1
ATOM 11092 N N . THR F 3 17 ? 218.799 172.362 194.384 1.00 86.05 17 THR F N 1
ATOM 11093 C CA . THR F 3 17 ? 219.487 171.599 195.412 1.00 86.05 17 THR F CA 1
ATOM 11094 C C . THR F 3 17 ? 220.954 171.428 195.037 1.00 86.05 17 THR F C 1
ATOM 11095 O O . THR F 3 17 ? 221.355 171.642 193.892 1.00 86.05 17 THR F O 1
ATOM 11099 N N . ASP F 3 18 ? 221.763 171.055 196.025 1.00 91.33 18 ASP F N 1
ATOM 11100 C CA . ASP F 3 18 ? 223.180 170.840 195.763 1.00 91.33 18 ASP F CA 1
ATOM 11101 C C . ASP F 3 18 ? 223.635 169.480 196.277 1.00 91.33 18 ASP F C 1
ATOM 11102 O O . ASP F 3 18 ? 224.489 168.836 195.661 1.00 91.33 18 ASP F O 1
ATOM 11107 N N . ILE F 3 19 ? 223.075 169.036 197.402 1.00 90.57 19 ILE F N 1
ATOM 11108 C CA . ILE F 3 19 ? 223.506 167.794 198.035 1.00 90.57 19 ILE F CA 1
ATOM 11109 C C . ILE F 3 19 ? 223.265 166.627 197.087 1.00 90.57 19 ILE F C 1
ATOM 11110 O O . ILE F 3 19 ? 222.287 166.613 196.331 1.00 90.57 19 ILE F O 1
ATOM 11115 N N . THR F 3 20 ? 224.167 165.651 197.108 1.00 93.27 20 THR F N 1
ATOM 11116 C CA . THR F 3 20 ? 224.137 164.560 196.149 1.00 93.27 20 THR F CA 1
ATOM 11117 C C . THR F 3 20 ? 223.094 163.516 196.534 1.00 93.27 20 THR F C 1
ATOM 11118 O O . THR F 3 20 ? 222.675 163.407 197.689 1.00 93.27 20 THR F O 1
ATOM 11122 N N . ILE F 3 21 ? 222.679 162.736 195.533 1.00 94.18 21 ILE F N 1
ATOM 11123 C CA . ILE F 3 21 ? 221.691 161.685 195.763 1.00 94.18 21 ILE F CA 1
ATOM 11124 C C . ILE F 3 21 ? 222.273 160.590 196.648 1.00 94.18 21 ILE F C 1
ATOM 11125 O O . ILE F 3 21 ? 221.550 159.939 197.412 1.00 94.18 21 ILE F O 1
ATOM 11130 N N . ALA F 3 22 ? 223.587 160.367 196.559 1.00 98.60 22 ALA F N 1
ATOM 11131 C CA . ALA F 3 22 ? 224.242 159.422 197.456 1.00 98.60 22 ALA F CA 1
ATOM 11132 C C . ALA F 3 22 ? 224.046 159.798 198.918 1.00 98.60 22 ALA F C 1
ATOM 11133 O O . ALA F 3 22 ? 224.025 158.912 199.779 1.00 98.60 22 ALA F O 1
ATOM 11135 N N . SER F 3 23 ? 223.902 161.087 199.213 1.00 97.14 23 SER F N 1
ATOM 11136 C CA . SER F 3 23 ? 223.546 161.558 200.543 1.00 97.14 23 SER F CA 1
ATOM 11137 C C . SER F 3 23 ? 222.040 161.639 200.751 1.00 97.14 23 SER F C 1
ATOM 11138 O O . SER F 3 23 ? 221.597 162.014 201.841 1.00 97.14 23 SER F O 1
ATOM 11141 N N . LEU F 3 24 ? 221.248 161.301 199.733 1.00 94.41 24 LEU F N 1
ATOM 11142 C CA . LEU F 3 24 ? 219.795 161.342 199.819 1.00 94.41 24 LEU F CA 1
ATOM 11143 C C . LEU F 3 24 ? 219.171 159.978 200.071 1.00 94.41 24 LEU F C 1
ATOM 11144 O O . LEU F 3 24 ? 217.980 159.914 200.393 1.00 94.41 24 LEU F O 1
ATOM 11149 N N . THR F 3 25 ? 219.941 158.896 199.928 1.00 95.39 25 THR F N 1
ATOM 11150 C CA . THR F 3 25 ? 219.464 157.531 200.130 1.00 95.39 25 THR F CA 1
ATOM 11151 C C . THR F 3 25 ? 218.295 157.192 199.211 1.00 95.39 25 THR F C 1
ATOM 11152 O O . THR F 3 25 ? 217.891 158.008 198.377 1.00 95.39 25 THR F O 1
ATOM 11156 N N . GLU F 3 26 ? 217.760 155.978 199.341 1.00 99.21 26 GLU F N 1
ATOM 11157 C CA . GLU F 3 26 ? 216.594 155.596 198.551 1.00 99.21 26 GLU F CA 1
ATOM 11158 C C . GLU F 3 26 ? 215.377 156.428 198.939 1.00 99.21 26 GLU F C 1
ATOM 11159 O O . GLU F 3 26 ? 214.611 156.874 198.078 1.00 99.21 26 GLU F O 1
ATOM 11165 N N . LYS F 3 27 ? 215.188 156.659 200.236 1.00 96.26 27 LYS F N 1
ATOM 11166 C CA . LYS F 3 27 ? 214.065 157.468 200.688 1.00 96.26 27 LYS F CA 1
ATOM 11167 C C . LYS F 3 27 ? 214.394 158.952 200.581 1.00 96.26 27 LYS F C 1
ATOM 11168 O O . LYS F 3 27 ? 215.149 159.504 201.385 1.00 96.26 27 LYS F O 1
ATOM 11174 N N . SER F 3 28 ? 213.807 159.597 199.573 1.00 91.86 28 SER F N 1
ATOM 11175 C CA . SER F 3 28 ? 213.932 161.037 199.389 1.00 91.86 28 SER F CA 1
ATOM 11176 C C . SER F 3 28 ? 212.972 161.508 198.308 1.00 91.86 28 SER F C 1
ATOM 11177 O O . SER F 3 28 ? 212.782 160.815 197.304 1.00 91.86 28 SER F O 1
ATOM 11180 N N . LYS F 3 29 ? 212.363 162.681 198.497 1.00 85.18 29 LYS F N 1
ATOM 11181 C CA . LYS F 3 29 ? 211.487 163.225 197.465 1.00 85.18 29 LYS F CA 1
ATOM 11182 C C . LYS F 3 29 ? 212.242 163.448 196.162 1.00 85.18 29 LYS F C 1
ATOM 11183 O O . LYS F 3 29 ? 211.722 163.146 195.077 1.00 85.18 29 LYS F O 1
ATOM 11189 N N . GLU F 3 30 ? 213.478 163.946 196.249 1.00 87.18 30 GLU F N 1
ATOM 11190 C CA . GLU F 3 30 ? 214.291 164.099 195.048 1.00 87.18 30 GLU F CA 1
ATOM 11191 C C . GLU F 3 30 ? 214.551 162.750 194.392 1.00 87.18 30 GLU F C 1
ATOM 11192 O O . GLU F 3 30 ? 214.646 162.658 193.166 1.00 87.18 30 GLU F O 1
ATOM 11198 N N . ALA F 3 31 ? 214.667 161.689 195.191 1.00 85.05 31 ALA F N 1
ATOM 11199 C CA . ALA F 3 31 ? 214.929 160.365 194.634 1.00 85.05 31 ALA F CA 1
ATOM 11200 C C . ALA F 3 31 ? 213.747 159.867 193.808 1.00 85.05 31 ALA F C 1
ATOM 11201 O O . ALA F 3 31 ? 213.912 159.385 192.678 1.00 85.05 31 ALA F O 1
ATOM 11203 N N . ARG F 3 32 ? 212.539 159.967 194.364 1.00 82.79 32 ARG F N 1
ATOM 11204 C CA . ARG F 3 32 ? 211.356 159.552 193.620 1.00 82.79 32 ARG F CA 1
ATOM 11205 C C . ARG F 3 32 ? 211.172 160.412 192.374 1.00 82.79 32 ARG F C 1
ATOM 11206 O O . ARG F 3 32 ? 210.761 159.915 191.316 1.00 82.79 32 ARG F O 1
ATOM 11214 N N . LEU F 3 33 ? 211.463 161.711 192.482 1.00 83.50 33 LEU F N 1
ATOM 11215 C CA . LEU F 3 33 ? 211.321 162.586 191.322 1.00 83.50 33 LEU F CA 1
ATOM 11216 C C . LEU F 3 33 ? 212.323 162.224 190.230 1.00 83.50 33 LEU F C 1
ATOM 11217 O O . LEU F 3 33 ? 211.958 162.112 189.052 1.00 83.50 33 LEU F O 1
ATOM 11222 N N . CYS F 3 34 ? 213.593 162.027 190.605 1.00 81.13 34 CYS F N 1
ATOM 11223 C CA . CYS F 3 34 ? 214.586 161.415 189.727 1.00 81.13 34 CYS F CA 1
ATOM 11224 C C . CYS F 3 34 ? 213.978 160.227 189.005 1.00 81.13 34 CYS F C 1
ATOM 11225 O O . CYS F 3 34 ? 213.801 160.279 187.790 1.00 81.13 34 CYS F O 1
ATOM 11228 N N . GLN F 3 35 ? 213.567 159.197 189.742 1.00 86.91 35 GLN F N 1
ATOM 11229 C CA . GLN F 3 35 ? 213.109 157.972 189.095 1.00 86.91 35 GLN F CA 1
ATOM 11230 C C . GLN F 3 35 ? 211.986 158.255 188.097 1.00 86.91 35 GLN F C 1
ATOM 11231 O O . GLN F 3 35 ? 212.180 158.112 186.873 1.00 86.91 35 GLN F O 1
ATOM 11237 N N . GLN F 3 36 ? 210.849 158.743 188.608 1.00 82.24 36 GLN F N 1
ATOM 11238 C CA . GLN F 3 36 ? 209.665 158.966 187.784 1.00 82.24 36 GLN F CA 1
ATOM 11239 C C . GLN F 3 36 ? 209.957 159.845 186.576 1.00 82.24 36 GLN F C 1
ATOM 11240 O O . GLN F 3 36 ? 209.873 159.400 185.419 1.00 82.24 36 GLN F O 1
ATOM 11246 N N . TRP F 3 37 ? 210.309 161.103 186.838 1.00 82.86 37 TRP F N 1
ATOM 11247 C CA . TRP F 3 37 ? 210.342 162.055 185.745 1.00 82.86 37 TRP F CA 1
ATOM 11248 C C . TRP F 3 37 ? 211.573 161.876 184.879 1.00 82.86 37 TRP F C 1
ATOM 11249 O O . TRP F 3 37 ? 211.531 162.206 183.697 1.00 82.86 37 TRP F O 1
ATOM 11260 N N . TYR F 3 38 ? 212.673 161.355 185.424 1.00 80.82 38 TYR F N 1
ATOM 11261 C CA . TYR F 3 38 ? 213.814 161.040 184.581 1.00 80.82 38 TYR F CA 1
ATOM 11262 C C . TYR F 3 38 ? 213.427 160.015 183.531 1.00 80.82 38 TYR F C 1
ATOM 11263 O O . TYR F 3 38 ? 213.708 160.201 182.342 1.00 80.82 38 TYR F O 1
ATOM 11272 N N . ASP F 3 39 ? 212.726 158.949 183.933 1.00 81.16 39 ASP F N 1
ATOM 11273 C CA . ASP F 3 39 ? 212.331 157.962 182.933 1.00 81.16 39 ASP F CA 1
ATOM 11274 C C . ASP F 3 39 ? 211.345 158.558 181.927 1.00 81.16 39 ASP F C 1
ATOM 11275 O O . ASP F 3 39 ? 211.528 158.433 180.704 1.00 81.16 39 ASP F O 1
ATOM 11280 N N . ALA F 3 40 ? 210.306 159.240 182.423 1.00 77.75 40 ALA F N 1
ATOM 11281 C CA . ALA F 3 40 ? 209.293 159.779 181.516 1.00 77.75 40 ALA F CA 1
ATOM 11282 C C . ALA F 3 40 ? 209.886 160.810 180.558 1.00 77.75 40 ALA F C 1
ATOM 11283 O O . ALA F 3 40 ? 209.591 160.800 179.354 1.00 77.75 40 ALA F O 1
ATOM 11285 N N . THR F 3 41 ? 210.730 161.702 181.073 1.00 76.01 41 THR F N 1
ATOM 11286 C CA . THR F 3 41 ? 211.309 162.758 180.259 1.00 76.01 41 THR F CA 1
ATOM 11287 C C . THR F 3 41 ? 212.327 162.205 179.276 1.00 76.01 41 THR F C 1
ATOM 11288 O O . THR F 3 41 ? 212.454 162.721 178.162 1.00 76.01 41 THR F O 1
ATOM 11292 N N . LEU F 3 42 ? 213.073 161.167 179.663 1.00 75.92 42 LEU F N 1
ATOM 11293 C CA . LEU F 3 42 ? 213.931 160.501 178.694 1.00 75.92 42 LEU F CA 1
ATOM 11294 C C . LEU F 3 42 ? 213.106 159.967 177.536 1.00 75.92 42 LEU F C 1
ATOM 11295 O O . LEU F 3 42 ? 213.470 160.137 176.368 1.00 75.92 42 LEU F O 1
ATOM 11300 N N . ALA F 3 43 ? 211.975 159.327 177.842 1.00 77.04 43 ALA F N 1
ATOM 11301 C CA . ALA F 3 43 ? 211.128 158.803 176.772 1.00 77.04 43 ALA F CA 1
ATOM 11302 C C . ALA F 3 43 ? 210.638 159.923 175.857 1.00 77.04 43 ALA F C 1
ATOM 11303 O O . ALA F 3 43 ? 210.703 159.815 174.622 1.00 77.04 43 ALA F O 1
ATOM 11305 N N . SER F 3 44 ? 210.168 161.023 176.448 1.00 77.11 44 SER F N 1
ATOM 11306 C CA . SER F 3 44 ? 209.655 162.130 175.641 1.00 77.11 44 SER F CA 1
ATOM 11307 C C . SER F 3 44 ? 210.752 162.760 174.784 1.00 77.11 44 SER F C 1
ATOM 11308 O O . SER F 3 44 ? 210.530 163.072 173.606 1.00 77.11 44 SER F O 1
ATOM 11311 N N . LEU F 3 45 ? 211.939 162.963 175.362 1.00 76.53 45 LEU F N 1
ATOM 11312 C CA . LEU F 3 45 ? 213.045 163.565 174.625 1.00 76.53 45 LEU F CA 1
ATOM 11313 C C . LEU F 3 45 ? 213.530 162.650 173.510 1.00 76.53 45 LEU F C 1
ATOM 11314 O O . LEU F 3 45 ? 214.001 163.121 172.470 1.00 76.53 45 LEU F O 1
ATOM 11319 N N . LEU F 3 46 ? 213.468 161.337 173.722 1.00 76.42 46 LEU F N 1
ATOM 11320 C CA . LEU F 3 46 ? 213.736 160.422 172.623 1.00 76.42 46 LEU F CA 1
ATOM 11321 C C . LEU F 3 46 ? 212.717 160.625 171.516 1.00 76.42 46 LEU F C 1
ATOM 11322 O O . LEU F 3 46 ? 213.074 160.632 170.334 1.00 76.42 46 LEU F O 1
ATOM 11327 N N . ARG F 3 47 ? 211.447 160.795 171.883 1.00 77.96 47 ARG F N 1
ATOM 11328 C CA . ARG F 3 47 ? 210.422 160.835 170.845 1.00 77.96 47 ARG F CA 1
ATOM 11329 C C . ARG F 3 47 ? 210.398 162.141 170.059 1.00 77.96 47 ARG F C 1
ATOM 11330 O O . ARG F 3 47 ? 210.026 162.128 168.881 1.00 77.96 47 ARG F O 1
ATOM 11338 N N . THR F 3 48 ? 210.710 163.253 170.728 1.00 80.00 48 THR F N 1
ATOM 11339 C CA . THR F 3 48 ? 210.590 164.588 170.081 1.00 80.00 48 THR F CA 1
ATOM 11340 C C . THR F 3 48 ? 211.379 164.658 168.773 1.00 80.00 48 THR F C 1
ATOM 11341 O O . THR F 3 48 ? 210.989 165.465 167.908 1.00 80.00 48 THR F O 1
ATOM 11345 N N . TYR F 3 49 ? 212.437 163.859 168.626 1.00 81.26 49 TYR F N 1
ATOM 11346 C CA . TYR F 3 49 ? 213.284 164.010 167.414 1.00 81.26 49 TYR F CA 1
ATOM 11347 C C . TYR F 3 49 ? 213.792 162.652 166.927 1.00 81.26 49 TYR F C 1
ATOM 11348 O O . TYR F 3 49 ? 213.984 161.746 167.758 1.00 81.26 49 TYR F O 1
ATOM 11357 N N . GLN F 3 50 ? 213.971 162.510 165.612 1.00 79.44 50 GLN F N 1
ATOM 11358 C CA . GLN F 3 50 ? 214.559 161.263 165.059 1.00 79.44 50 GLN F CA 1
ATOM 11359 C C . GLN F 3 50 ? 216.070 161.365 165.248 1.00 79.44 50 GLN F C 1
ATOM 11360 O O . GLN F 3 50 ? 216.796 161.330 164.236 1.00 79.44 50 GLN F O 1
ATOM 11366 N N . TRP F 3 51 ? 216.523 161.504 166.496 1.00 78.24 51 TRP F N 1
ATOM 11367 C CA . TRP F 3 51 ? 217.945 161.700 166.748 1.00 78.24 51 TRP F CA 1
ATOM 11368 C C . TRP F 3 51 ? 218.777 160.656 166.018 1.00 78.24 51 TRP F C 1
ATOM 11369 O O . TRP F 3 51 ? 218.434 159.471 166.000 1.00 78.24 51 TRP F O 1
ATOM 11380 N N . ALA F 3 52 ? 219.875 161.107 165.409 1.00 79.63 52 ALA F N 1
ATOM 11381 C CA . ALA F 3 52 ? 220.727 160.202 164.647 1.00 79.63 52 ALA F CA 1
ATOM 11382 C C . ALA F 3 52 ? 221.377 159.157 165.543 1.00 79.63 52 ALA F C 1
ATOM 11383 O O . ALA F 3 52 ? 221.444 157.976 165.183 1.00 79.63 52 ALA F O 1
ATOM 11385 N N . PHE F 3 53 ? 221.847 159.565 166.724 1.00 82.49 53 PHE F N 1
ATOM 11386 C CA . PHE F 3 53 ? 222.607 158.651 167.569 1.00 82.49 53 PHE F CA 1
ATOM 11387 C C . PHE F 3 53 ? 221.746 157.536 168.140 1.00 82.49 53 PHE F C 1
ATOM 11388 O O . PHE F 3 53 ? 222.285 156.593 168.728 1.00 82.49 53 PHE F O 1
ATOM 11396 N N . ALA F 3 54 ? 220.430 157.620 167.990 1.00 80.25 54 ALA F N 1
ATOM 11397 C CA . ALA F 3 54 ? 219.501 156.693 168.622 1.00 80.25 54 ALA F CA 1
ATOM 11398 C C . ALA F 3 54 ? 218.637 156.018 167.573 1.00 80.25 54 ALA F C 1
ATOM 11399 O O . ALA F 3 54 ? 217.412 155.961 167.680 1.00 80.25 54 ALA F O 1
ATOM 11401 N N . GLN F 3 55 ? 219.273 155.502 166.527 1.00 79.83 55 GLN F N 1
ATOM 11402 C CA . GLN F 3 55 ? 218.579 154.826 165.444 1.00 79.83 55 GLN F CA 1
ATOM 11403 C C . GLN F 3 55 ? 218.929 153.346 165.435 1.00 79.83 55 GLN F C 1
ATOM 11404 O O . GLN F 3 55 ? 220.003 152.946 165.896 1.00 79.83 55 GLN F O 1
ATOM 11410 N N . ARG F 3 56 ? 218.012 152.538 164.912 1.00 83.51 56 ARG F N 1
ATOM 11411 C CA . ARG F 3 56 ? 218.235 151.117 164.713 1.00 83.51 56 ARG F CA 1
ATOM 11412 C C . ARG F 3 56 ? 217.343 150.643 163.577 1.00 83.51 56 ARG F C 1
ATOM 11413 O O . ARG F 3 56 ? 216.305 151.244 163.293 1.00 83.51 56 ARG F O 1
ATOM 11421 N N . ARG F 3 57 ? 217.756 149.559 162.928 1.00 78.18 57 ARG F N 1
ATOM 11422 C CA . ARG F 3 57 ? 217.019 149.001 161.802 1.00 78.18 57 ARG F CA 1
ATOM 11423 C C . ARG F 3 57 ? 216.859 147.507 162.015 1.00 78.18 57 ARG F C 1
ATOM 11424 O O . ARG F 3 57 ? 217.851 146.772 162.040 1.00 78.18 57 ARG F O 1
ATOM 11432 N N . VAL F 3 58 ? 215.612 147.060 162.167 1.00 73.70 58 VAL F N 1
ATOM 11433 C CA . VAL F 3 58 ? 215.302 145.656 162.394 1.00 73.70 58 VAL F CA 1
ATOM 11434 C C . VAL F 3 58 ? 214.262 145.205 161.379 1.00 73.70 58 VAL F C 1
ATOM 11435 O O . VAL F 3 58 ? 213.548 146.013 160.782 1.00 73.70 58 VAL F O 1
ATOM 11439 N N . THR F 3 59 ? 214.190 143.893 161.187 1.00 73.74 59 THR F N 1
ATOM 11440 C CA . THR F 3 59 ? 213.225 143.283 160.285 1.00 73.74 59 THR F CA 1
ATOM 11441 C C . THR F 3 59 ? 211.940 143.016 161.058 1.00 73.74 59 THR F C 1
ATOM 11442 O O . THR F 3 59 ? 211.964 142.345 162.095 1.00 73.74 59 THR F O 1
ATOM 11446 N N . LEU F 3 60 ? 210.827 143.538 160.553 1.00 75.92 60 LEU F N 1
ATOM 11447 C CA . LEU F 3 60 ? 209.561 143.438 161.257 1.00 75.92 60 LEU F CA 1
ATOM 11448 C C . LEU F 3 60 ? 209.064 141.994 161.271 1.00 75.92 60 LEU F C 1
ATOM 11449 O O . LEU F 3 60 ? 209.519 141.140 160.511 1.00 75.92 60 LEU F O 1
ATOM 11454 N N . ALA F 3 61 ? 208.110 141.731 162.162 1.00 76.89 61 ALA F N 1
ATOM 11455 C CA . ALA F 3 61 ? 207.528 140.405 162.342 1.00 76.89 61 ALA F CA 1
ATOM 11456 C C . ALA F 3 61 ? 206.071 140.456 161.908 1.00 76.89 61 ALA F C 1
ATOM 11457 O O . ALA F 3 61 ? 205.303 141.292 162.393 1.00 76.89 61 ALA F O 1
ATOM 11459 N N . LEU F 3 62 ? 205.694 139.566 160.995 1.00 75.84 62 LEU F N 1
ATOM 11460 C CA . LEU F 3 62 ? 204.345 139.570 160.448 1.00 75.84 62 LEU F CA 1
ATOM 11461 C C . LEU F 3 62 ? 203.374 138.977 161.462 1.00 75.84 62 LEU F C 1
ATOM 11462 O O . LEU F 3 62 ? 203.671 137.964 162.102 1.00 75.84 62 LEU F O 1
ATOM 11467 N N . ILE F 3 63 ? 202.210 139.611 161.612 1.00 77.97 63 ILE F N 1
ATOM 11468 C CA . ILE F 3 63 ? 201.169 139.114 162.509 1.00 77.97 63 ILE F CA 1
ATOM 11469 C C . ILE F 3 63 ? 200.115 138.376 161.697 1.00 77.97 63 ILE F C 1
ATOM 11470 O O . ILE F 3 63 ? 199.833 137.198 161.946 1.00 77.97 63 ILE F O 1
ATOM 11475 N N . GLY F 3 64 ? 199.524 139.064 160.730 1.00 74.82 64 GLY F N 1
ATOM 11476 C CA . GLY F 3 64 ? 198.512 138.450 159.897 1.00 74.82 64 GLY F CA 1
ATOM 11477 C C . GLY F 3 64 ? 198.149 139.369 158.755 1.00 74.82 64 GLY F C 1
ATOM 11478 O O . GLY F 3 64 ? 198.782 140.405 158.543 1.00 74.82 64 GLY F O 1
ATOM 11479 N N . VAL F 3 65 ? 197.122 138.967 158.006 1.00 77.73 65 VAL F N 1
ATOM 11480 C CA . VAL F 3 65 ? 196.625 139.815 156.932 1.00 77.73 65 VAL F CA 1
ATOM 11481 C C . VAL F 3 65 ? 196.075 141.096 157.534 1.00 77.73 65 VAL F C 1
ATOM 11482 O O . VAL F 3 65 ? 195.261 141.067 158.465 1.00 77.73 65 VAL F O 1
ATOM 11486 N N . GLY F 3 66 ? 196.526 142.231 157.010 1.00 79.74 66 GLY F N 1
ATOM 11487 C CA . GLY F 3 66 ? 196.147 143.515 157.544 1.00 79.74 66 GLY F CA 1
ATOM 11488 C C . GLY F 3 66 ? 194.681 143.823 157.334 1.00 79.74 66 GLY F C 1
ATOM 11489 O O . GLY F 3 66 ? 193.958 143.094 156.648 1.00 79.74 66 GLY F O 1
ATOM 11490 N N . PRO F 3 67 ? 194.213 144.919 157.926 1.00 82.16 67 PRO F N 1
ATOM 11491 C CA . PRO F 3 67 ? 192.817 145.323 157.730 1.00 82.16 67 PRO F CA 1
ATOM 11492 C C . PRO F 3 67 ? 192.565 145.767 156.301 1.00 82.16 67 PRO F C 1
ATOM 11493 O O . PRO F 3 67 ? 193.459 145.666 155.454 1.00 82.16 67 PRO F O 1
ATOM 11497 N N . ALA F 3 68 ? 191.360 146.257 156.023 1.00 82.95 68 ALA F N 1
ATOM 11498 C CA . ALA F 3 68 ? 190.930 146.489 154.650 1.00 82.95 68 ALA F CA 1
ATOM 11499 C C . ALA F 3 68 ? 191.876 147.430 153.918 1.00 82.95 68 ALA F C 1
ATOM 11500 O O . ALA F 3 68 ? 191.952 148.622 154.229 1.00 82.95 68 ALA F O 1
ATOM 11502 N N . GLY F 3 69 ? 192.590 146.885 152.934 1.00 81.09 69 GLY F N 1
ATOM 11503 C CA . GLY F 3 69 ? 193.424 147.659 152.048 1.00 81.09 69 GLY F CA 1
ATOM 11504 C C . GLY F 3 69 ? 194.892 147.704 152.406 1.00 81.09 69 GLY F C 1
ATOM 11505 O O . GLY F 3 69 ? 195.667 148.344 151.687 1.00 81.09 69 GLY F O 1
ATOM 11506 N N . TRP F 3 70 ? 195.295 147.065 153.495 1.00 79.87 70 TRP F N 1
ATOM 11507 C CA . TRP F 3 70 ? 196.700 146.963 153.857 1.00 79.87 70 TRP F CA 1
ATOM 11508 C C . TRP F 3 70 ? 197.088 145.494 153.822 1.00 79.87 70 TRP F C 1
ATOM 11509 O O . TRP F 3 70 ? 196.510 144.678 154.548 1.00 79.87 70 TRP F O 1
ATOM 11520 N N . ARG F 3 71 ? 198.064 145.160 152.977 1.00 80.41 71 ARG F N 1
ATOM 11521 C CA . ARG F 3 71 ? 198.350 143.763 152.684 1.00 80.41 71 ARG F CA 1
ATOM 11522 C C . ARG F 3 71 ? 198.971 143.023 153.857 1.00 80.41 71 ARG F C 1
ATOM 11523 O O . ARG F 3 71 ? 198.941 141.789 153.868 1.00 80.41 71 ARG F O 1
ATOM 11531 N N . HIS F 3 72 ? 199.517 143.735 154.838 1.00 77.31 72 HIS F N 1
ATOM 11532 C CA . HIS F 3 72 ? 200.101 143.098 156.006 1.00 77.31 72 HIS F CA 1
ATOM 11533 C C . HIS F 3 72 ? 200.014 144.048 157.188 1.00 77.31 72 HIS F C 1
ATOM 11534 O O . HIS F 3 72 ? 200.000 145.269 157.023 1.00 77.31 72 HIS F O 1
ATOM 11541 N N . LYS F 3 73 ? 199.950 143.472 158.384 1.00 74.97 73 LYS F N 1
ATOM 11542 C CA . LYS F 3 73 ? 200.074 144.220 159.628 1.00 74.97 73 LYS F CA 1
ATOM 11543 C C . LYS F 3 73 ? 201.216 143.612 160.428 1.00 74.97 73 LYS F C 1
ATOM 11544 O O . LYS F 3 73 ? 201.248 142.397 160.643 1.00 74.97 73 LYS F O 1
ATOM 11550 N N . TYR F 3 74 ? 202.153 144.449 160.851 1.00 75.08 74 TYR F N 1
ATOM 11551 C CA . TYR F 3 74 ? 203.309 144.001 161.608 1.00 75.08 74 TYR F CA 1
ATOM 11552 C C . TYR F 3 74 ? 203.220 144.505 163.041 1.00 75.08 74 TYR F C 1
ATOM 11553 O O . TYR F 3 74 ? 202.294 145.227 163.418 1.00 75.08 74 TYR F O 1
ATOM 11562 N N . ARG F 3 75 ? 204.196 144.108 163.863 1.00 79.22 75 ARG F N 1
ATOM 11563 C CA . ARG F 3 75 ? 204.177 144.500 165.299 1.00 79.22 75 ARG F CA 1
ATOM 11564 C C . ARG F 3 75 ? 205.106 145.698 165.521 1.00 79.22 75 ARG F C 1
ATOM 11565 O O . ARG F 3 75 ? 206.154 145.765 164.848 1.00 79.22 75 ARG F O 1
ATOM 11573 N N . TYR F 3 76 ? 204.730 146.605 166.428 1.00 77.31 76 TYR F N 1
ATOM 11574 C CA . TYR F 3 76 ? 205.588 147.775 166.747 1.00 77.31 76 TYR F CA 1
ATOM 11575 C C . TYR F 3 76 ? 206.743 147.327 167.648 1.00 77.31 76 TYR F C 1
ATOM 11576 O O . TYR F 3 76 ? 206.483 146.789 168.740 1.00 77.31 76 TYR F O 1
ATOM 11585 N N . PRO F 3 77 ? 208.014 147.536 167.241 1.00 74.56 77 PRO F N 1
ATOM 11586 C CA . PRO F 3 77 ? 209.164 147.115 168.043 1.00 74.56 77 PRO F CA 1
ATOM 11587 C C . PRO F 3 77 ? 209.049 147.656 169.474 1.00 74.56 77 PRO F C 1
ATOM 11588 O O . PRO F 3 77 ? 208.996 148.860 169.635 1.00 74.56 77 PRO F O 1
ATOM 11592 N N . THR F 3 78 ? 209.005 146.763 170.468 1.00 77.75 78 THR F N 1
ATOM 11593 C CA . THR F 3 78 ? 208.882 147.193 171.857 1.00 77.75 78 THR F CA 1
ATOM 11594 C C . THR F 3 78 ? 209.997 148.157 172.237 1.00 77.75 78 THR F C 1
ATOM 11595 O O . THR F 3 78 ? 209.833 148.978 173.146 1.00 77.75 78 THR F O 1
ATOM 11599 N N . ASP F 3 79 ? 211.135 148.076 171.555 1.00 77.63 79 ASP F N 1
ATOM 11600 C CA . ASP F 3 79 ? 212.253 148.985 171.790 1.00 77.63 79 ASP F CA 1
ATOM 11601 C C . ASP F 3 79 ? 212.247 150.142 170.803 1.00 77.63 79 ASP F C 1
ATOM 11602 O O . ASP F 3 79 ? 213.300 150.650 170.420 1.00 77.63 79 ASP F O 1
ATOM 11607 N N . ALA F 3 80 ? 211.064 150.569 170.371 1.00 75.38 80 ALA F N 1
ATOM 11608 C CA . ALA F 3 80 ? 210.923 151.661 169.422 1.00 75.38 80 ALA F CA 1
ATOM 11609 C C . ALA F 3 80 ? 209.870 152.641 169.914 1.00 75.38 80 ALA F C 1
ATOM 11610 O O . ALA F 3 80 ? 208.820 152.238 170.422 1.00 75.38 80 ALA F O 1
ATOM 11612 N N . ILE F 3 81 ? 210.158 153.930 169.760 1.00 76.29 81 ILE F N 1
ATOM 11613 C CA . ILE F 3 81 ? 209.203 154.976 170.092 1.00 76.29 81 ILE F CA 1
ATOM 11614 C C . ILE F 3 81 ? 208.656 155.684 168.858 1.00 76.29 81 ILE F C 1
ATOM 11615 O O . ILE F 3 81 ? 207.579 156.296 168.943 1.00 76.29 81 ILE F O 1
ATOM 11620 N N . THR F 3 82 ? 209.339 155.612 167.720 1.00 77.45 82 THR F N 1
ATOM 11621 C CA . THR F 3 82 ? 208.875 156.272 166.510 1.00 77.45 82 THR F CA 1
ATOM 11622 C C . THR F 3 82 ? 209.396 155.502 165.306 1.00 77.45 82 THR F C 1
ATOM 11623 O O . THR F 3 82 ? 210.548 155.065 165.302 1.00 77.45 82 THR F O 1
ATOM 11627 N N . ILE F 3 83 ? 208.548 155.338 164.295 1.00 75.53 83 ILE F N 1
ATOM 11628 C CA . ILE F 3 83 ? 208.949 154.774 163.011 1.00 75.53 83 ILE F CA 1
ATOM 11629 C C . ILE F 3 83 ? 209.089 155.916 162.021 1.00 75.53 83 ILE F C 1
ATOM 11630 O O . ILE F 3 83 ? 208.194 156.762 161.903 1.00 75.53 83 ILE F O 1
ATOM 11635 N N . HIS F 3 84 ? 210.212 155.943 161.312 1.00 74.73 84 HIS F N 1
ATOM 11636 C CA . HIS F 3 84 ? 210.457 156.978 160.318 1.00 74.73 84 HIS F CA 1
ATOM 11637 C C . HIS F 3 84 ? 210.256 156.425 158.912 1.00 74.73 84 HIS F C 1
ATOM 11638 O O . HIS F 3 84 ? 209.495 156.985 158.116 1.00 74.73 84 HIS F O 1
ATOM 11645 N N . ASP F 3 85 ? 210.929 155.321 158.602 1.00 78.63 85 ASP F N 1
ATOM 11646 C CA . ASP F 3 85 ? 210.910 154.712 157.282 1.00 78.63 85 ASP F CA 1
ATOM 11647 C C . ASP F 3 85 ? 210.574 153.235 157.406 1.00 78.63 85 ASP F C 1
ATOM 11648 O O . ASP F 3 85 ? 211.077 152.548 158.300 1.00 78.63 85 ASP F O 1
ATOM 11653 N N . VAL F 3 86 ? 209.720 152.750 156.509 1.00 75.87 86 VAL F N 1
ATOM 11654 C CA . VAL F 3 86 ? 209.435 151.327 156.363 1.00 75.87 86 VAL F CA 1
ATOM 11655 C C . VAL F 3 86 ? 209.822 150.921 154.951 1.00 75.87 86 VAL F C 1
ATOM 11656 O O . VAL F 3 86 ? 209.428 151.579 153.981 1.00 75.87 86 VAL F O 1
ATOM 11660 N N . PHE F 3 87 ? 210.597 149.846 154.835 1.00 79.61 87 PHE F N 1
ATOM 11661 C CA . PHE F 3 87 ? 211.139 149.457 153.543 1.00 79.61 87 PHE F CA 1
ATOM 11662 C C . PHE F 3 87 ? 211.606 148.013 153.609 1.00 79.61 87 PHE F C 1
ATOM 11663 O O . PHE F 3 87 ? 211.807 147.452 154.688 1.00 79.61 87 PHE F O 1
ATOM 11671 N N . THR F 3 88 ? 211.785 147.425 152.434 1.00 86.35 88 THR F N 1
ATOM 11672 C CA . THR F 3 88 ? 212.316 146.080 152.292 1.00 86.35 88 THR F CA 1
ATOM 11673 C C . THR F 3 88 ? 213.792 146.133 151.917 1.00 86.35 88 THR F C 1
ATOM 11674 O O . THR F 3 88 ? 214.359 147.194 151.649 1.00 86.35 88 THR F O 1
ATOM 11678 N N . ALA F 3 89 ? 214.418 144.956 151.908 1.00 87.48 89 ALA F N 1
ATOM 11679 C CA . ALA F 3 89 ? 215.814 144.872 151.499 1.00 87.48 89 ALA F CA 1
ATOM 11680 C C . ALA F 3 89 ? 215.983 145.250 150.033 1.00 87.48 89 ALA F C 1
ATOM 11681 O O . ALA F 3 89 ? 216.958 145.913 149.664 1.00 87.48 89 ALA F O 1
ATOM 11683 N N . ASP F 3 90 ? 215.044 144.831 149.181 1.00 91.59 90 ASP F N 1
ATOM 11684 C CA . ASP F 3 90 ? 215.183 145.062 147.746 1.00 91.59 90 ASP F CA 1
ATOM 11685 C C . ASP F 3 90 ? 215.074 146.539 147.394 1.00 91.59 90 ASP F C 1
ATOM 11686 O O . ASP F 3 90 ? 215.792 147.026 146.513 1.00 91.59 90 ASP F O 1
ATOM 11691 N N . THR F 3 91 ? 214.144 147.234 148.058 1.00 88.73 91 THR F N 1
ATOM 11692 C CA . THR F 3 91 ? 213.912 148.672 147.759 1.00 88.73 91 THR F CA 1
ATOM 11693 C C . THR F 3 91 ? 215.091 149.501 148.275 1.00 88.73 91 THR F C 1
ATOM 11694 O O . THR F 3 91 ? 215.194 150.680 147.885 1.00 88.73 91 THR F O 1
ATOM 11698 N N . TYR F 3 92 ? 215.938 148.906 149.118 1.00 87.22 92 TYR F N 1
ATOM 11699 C CA . TYR F 3 92 ? 217.142 149.627 149.603 1.00 87.22 92 TYR F CA 1
ATOM 11700 C C . TYR F 3 92 ? 218.367 148.714 149.500 1.00 87.22 92 TYR F C 1
ATOM 11701 O O . TYR F 3 92 ? 218.807 148.172 150.532 1.00 87.22 92 TYR F O 1
ATOM 11710 N N . PRO F 3 93 ? 218.938 148.513 148.293 1.00 89.77 93 PRO F N 1
ATOM 11711 C CA . PRO F 3 93 ? 220.151 147.707 148.136 1.00 89.77 93 PRO F CA 1
ATOM 11712 C C . PRO F 3 93 ? 221.351 148.429 148.763 1.00 89.77 93 PRO F C 1
ATOM 11713 O O . PRO F 3 93 ? 221.226 149.599 149.080 1.00 89.77 93 PRO F O 1
ATOM 11717 N N . ASP F 3 94 ? 222.479 147.729 148.919 1.00 92.97 94 ASP F N 1
ATOM 11718 C CA . ASP F 3 94 ? 223.660 148.365 149.485 1.00 92.97 94 ASP F CA 1
ATOM 11719 C C . ASP F 3 94 ? 224.158 149.461 148.551 1.00 92.97 94 ASP F C 1
ATOM 11720 O O . ASP F 3 94 ? 224.157 149.305 147.327 1.00 92.97 94 ASP F O 1
ATOM 11725 N N . GLY F 3 95 ? 224.564 150.583 149.138 1.00 88.32 95 GLY F N 1
ATOM 11726 C CA . GLY F 3 95 ? 224.994 151.726 148.362 1.00 88.32 95 GLY F CA 1
ATOM 11727 C C . GLY F 3 95 ? 223.882 152.600 147.829 1.00 88.32 95 GLY F C 1
ATOM 11728 O O . GLY F 3 95 ? 224.164 153.537 147.074 1.00 88.32 95 GLY F O 1
ATOM 11729 N N . ALA F 3 96 ? 222.627 152.328 148.193 1.00 87.71 96 ALA F N 1
ATOM 11730 C CA . ALA F 3 96 ? 221.516 153.144 147.718 1.00 87.71 96 ALA F CA 1
ATOM 11731 C C . ALA F 3 96 ? 221.401 154.471 148.452 1.00 87.71 96 ALA F C 1
ATOM 11732 O O . ALA F 3 96 ? 220.628 155.331 148.020 1.00 87.71 96 ALA F O 1
ATOM 11734 N N . SER F 3 97 ? 222.144 154.658 149.542 1.00 85.33 97 SER F N 1
ATOM 11735 C CA . SER F 3 97 ? 222.107 155.920 150.268 1.00 85.33 97 SER F CA 1
ATOM 11736 C C . SER F 3 97 ? 222.742 157.064 149.492 1.00 85.33 97 SER F C 1
ATOM 11737 O O . SER F 3 97 ? 222.607 158.218 149.910 1.00 85.33 97 SER F O 1
ATOM 11740 N N . GLU F 3 98 ? 223.429 156.774 148.386 1.00 87.76 98 GLU F N 1
ATOM 11741 C CA . GLU F 3 98 ? 224.106 157.823 147.631 1.00 87.76 98 GLU F CA 1
ATOM 11742 C C . GLU F 3 98 ? 223.113 158.850 147.104 1.00 87.76 98 GLU F C 1
ATOM 11743 O O . GLU F 3 98 ? 2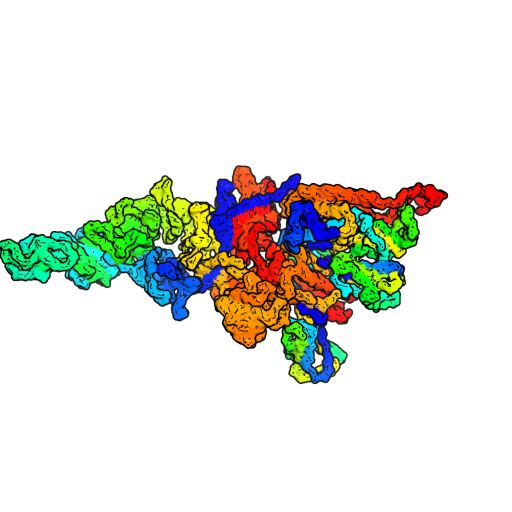23.362 160.059 147.167 1.00 87.76 98 GLU F O 1
ATOM 11749 N N . PHE F 3 99 ? 221.982 158.390 146.577 1.00 87.92 99 PHE F N 1
ATOM 11750 C CA . PHE F 3 99 ? 220.950 159.293 146.083 1.00 87.92 99 PHE F CA 1
ATOM 11751 C C . PHE F 3 99 ? 220.055 159.687 147.248 1.00 87.92 99 PHE F C 1
ATOM 11752 O O . PHE F 3 99 ? 219.370 158.838 147.827 1.00 87.92 99 PHE F O 1
ATOM 11760 N N . THR F 3 100 ? 220.058 160.975 147.596 1.00 87.30 100 THR F N 1
ATOM 11761 C CA . THR F 3 100 ? 219.198 161.453 148.672 1.00 87.30 100 THR F CA 1
ATOM 11762 C C . THR F 3 100 ? 217.723 161.279 148.350 1.00 87.30 100 THR F C 1
ATOM 11763 O O . THR F 3 100 ? 216.891 161.344 149.261 1.00 87.30 100 THR F O 1
ATOM 11767 N N . ASP F 3 101 ? 217.384 161.085 147.078 1.00 88.54 101 ASP F N 1
ATOM 11768 C CA . ASP F 3 101 ? 216.001 160.873 146.677 1.00 88.54 101 ASP F CA 1
ATOM 11769 C C . ASP F 3 101 ? 215.450 159.688 147.452 1.00 88.54 101 ASP F C 1
ATOM 11770 O O . ASP F 3 101 ? 215.925 158.560 147.303 1.00 88.54 101 ASP F O 1
ATOM 11775 N N . GLY F 3 102 ? 214.443 159.950 148.277 1.00 85.66 102 GLY F N 1
ATOM 11776 C CA . GLY F 3 102 ? 213.849 158.912 149.093 1.00 85.66 102 GLY F CA 1
ATOM 11777 C C . GLY F 3 102 ? 212.878 158.020 148.346 1.00 85.66 102 GLY F C 1
ATOM 11778 O O . GLY F 3 102 ? 211.688 157.983 148.670 1.00 85.66 102 GLY F O 1
ATOM 11779 N N . ARG F 3 103 ? 213.375 157.298 147.337 1.00 84.79 103 ARG F N 1
ATOM 11780 C CA . ARG F 3 103 ? 212.564 156.297 146.655 1.00 84.79 103 ARG F CA 1
ATOM 11781 C C . ARG F 3 103 ? 212.321 155.073 147.524 1.00 84.79 103 ARG F C 1
ATOM 11782 O O . ARG F 3 103 ? 211.670 154.123 147.075 1.00 84.79 103 ARG F O 1
ATOM 11790 N N . TYR F 3 104 ? 212.849 155.070 148.742 1.00 84.95 104 TYR F N 1
ATOM 11791 C CA . TYR F 3 104 ? 212.891 153.894 149.606 1.00 84.95 104 TYR F CA 1
ATOM 11792 C C . TYR F 3 104 ? 211.802 153.928 150.670 1.00 84.95 104 TYR F C 1
ATOM 11793 O O . TYR F 3 104 ? 211.864 153.255 151.697 1.00 84.95 104 TYR F O 1
ATOM 11802 N N . ARG F 3 105 ? 210.733 154.652 150.363 1.00 80.55 105 ARG F N 1
ATOM 11803 C CA . ARG F 3 105 ? 209.704 154.987 151.336 1.00 80.55 105 ARG F CA 1
ATOM 11804 C C . ARG F 3 105 ? 208.432 154.258 150.944 1.00 80.55 105 ARG F C 1
ATOM 11805 O O . ARG F 3 105 ? 207.827 154.568 149.912 1.00 80.55 105 ARG F O 1
ATOM 11813 N N . GLN F 3 106 ? 208.033 153.292 151.761 1.00 76.14 106 GLN F N 1
ATOM 11814 C CA . GLN F 3 106 ? 206.892 152.442 151.473 1.00 76.14 106 GLN F CA 1
ATOM 11815 C C . GLN F 3 106 ? 205.673 152.925 152.242 1.00 76.14 106 GLN F C 1
ATOM 11816 O O . GLN F 3 106 ? 205.790 153.423 153.366 1.00 76.14 106 GLN F O 1
ATOM 11822 N N . ILE F 3 107 ? 204.509 152.793 151.608 1.00 79.29 107 ILE F N 1
ATOM 11823 C CA . ILE F 3 107 ? 203.243 153.126 152.242 1.00 79.29 107 ILE F CA 1
ATOM 11824 C C . ILE F 3 107 ? 203.134 152.398 153.572 1.00 79.29 107 ILE F C 1
ATOM 11825 O O . ILE F 3 107 ? 203.238 151.168 153.633 1.00 79.29 107 ILE F O 1
ATOM 11830 N N . PHE F 3 108 ? 202.931 153.156 154.645 1.00 76.34 108 PHE F N 1
ATOM 11831 C CA . PHE F 3 108 ? 202.803 152.562 155.968 1.00 76.34 108 PHE F CA 1
ATOM 11832 C C . PHE F 3 108 ? 202.032 153.509 156.873 1.00 76.34 108 PHE F C 1
ATOM 11833 O O . PHE F 3 108 ? 201.931 154.710 156.608 1.00 76.34 108 PHE F O 1
ATOM 11841 N N . GLN F 3 109 ? 201.489 152.947 157.949 1.00 72.38 109 GLN F N 1
ATOM 11842 C CA . GLN F 3 109 ? 200.697 153.710 158.900 1.00 72.38 109 GLN F CA 1
ATOM 11843 C C . GLN F 3 109 ? 200.689 152.967 160.228 1.00 72.38 109 GLN F C 1
ATOM 11844 O O . GLN F 3 109 ? 200.827 151.742 160.275 1.00 72.38 109 GLN F O 1
ATOM 11850 N N . ILE F 3 110 ? 200.530 153.725 161.309 1.00 71.97 110 ILE F N 1
ATOM 11851 C CA . ILE F 3 110 ? 200.511 153.185 162.663 1.00 71.97 110 ILE F CA 1
ATOM 11852 C C . ILE F 3 110 ? 199.065 152.951 163.071 1.00 71.97 110 ILE F C 1
ATOM 11853 O O . ILE F 3 110 ? 198.209 153.821 162.873 1.00 71.97 110 ILE F O 1
ATOM 11858 N N . ALA F 3 111 ? 198.789 151.778 163.632 1.00 75.60 111 ALA F N 1
ATOM 11859 C CA . ALA F 3 111 ? 197.443 151.444 164.076 1.00 75.60 111 ALA F CA 1
ATOM 11860 C C . ALA F 3 111 ? 197.548 150.459 165.229 1.00 75.60 111 ALA F C 1
ATOM 11861 O O . ALA F 3 111 ? 198.639 150.151 165.711 1.00 75.60 111 ALA F O 1
ATOM 11863 N N . SER F 3 112 ? 196.394 149.982 165.679 1.00 75.42 112 SER F N 1
ATOM 11864 C CA . SER F 3 112 ? 196.319 149.012 166.759 1.00 75.42 112 SER F CA 1
ATOM 11865 C C . SER F 3 112 ? 195.301 147.931 166.424 1.00 75.42 112 SER F C 1
ATOM 11866 O O . SER F 3 112 ? 194.530 148.037 165.468 1.00 75.42 112 SER F O 1
ATOM 11869 N N . ASP F 3 113 ? 195.309 146.877 167.236 1.00 80.46 113 ASP F N 1
ATOM 11870 C CA . ASP F 3 113 ? 194.470 145.706 167.026 1.00 80.46 113 ASP F CA 1
ATOM 11871 C C . ASP F 3 113 ? 193.416 145.574 168.112 1.00 80.46 113 ASP F C 1
ATOM 11872 O O . ASP F 3 113 ? 192.222 145.482 167.812 1.00 80.46 113 ASP F O 1
ATOM 11877 N N . GLY F 3 114 ? 193.833 145.579 169.379 1.00 84.31 114 GLY F N 1
ATOM 11878 C CA . GLY F 3 114 ? 192.964 145.296 170.507 1.00 84.31 114 GLY F CA 1
ATOM 11879 C C . GLY F 3 114 ? 193.413 144.092 171.310 1.00 84.31 114 GLY F C 1
ATOM 11880 O O . GLY F 3 114 ? 193.194 144.044 172.525 1.00 84.31 114 GLY F O 1
ATOM 11881 N N . GLU F 3 115 ? 194.043 143.121 170.651 1.00 86.76 115 GLU F N 1
ATOM 11882 C CA . GLU F 3 115 ? 194.596 141.960 171.331 1.00 86.76 115 GLU F CA 1
ATOM 11883 C C . GLU F 3 115 ? 196.038 142.168 171.768 1.00 86.76 115 GLU F C 1
ATOM 11884 O O . GLU F 3 115 ? 196.459 141.574 172.765 1.00 86.76 115 GLU F O 1
ATOM 11890 N N . GLY F 3 116 ? 196.797 142.999 171.061 1.00 83.17 116 GLY F N 1
ATOM 11891 C CA . GLY F 3 116 ? 198.185 143.219 171.409 1.00 83.17 116 GLY F CA 1
ATOM 11892 C C . GLY F 3 116 ? 198.535 144.683 171.562 1.00 83.17 116 GLY F C 1
ATOM 11893 O O . GLY F 3 116 ? 197.686 145.497 171.938 1.00 83.17 116 GLY F O 1
ATOM 11894 N N . GLY F 3 117 ? 199.781 145.029 171.277 1.00 81.35 117 GLY F N 1
ATOM 11895 C CA . GLY F 3 117 ? 200.264 146.386 171.371 1.00 81.35 117 GLY F CA 1
ATOM 11896 C C . GLY F 3 117 ? 200.060 147.160 170.086 1.00 81.35 117 GLY F C 1
ATOM 11897 O O . GLY F 3 117 ? 199.153 146.872 169.296 1.00 81.35 117 GLY F O 1
ATOM 11898 N N . ARG F 3 118 ? 200.909 148.161 169.877 1.00 80.23 118 ARG F N 1
ATOM 11899 C CA . ARG F 3 118 ? 200.810 148.999 168.695 1.00 80.23 118 ARG F CA 1
ATOM 11900 C C . ARG F 3 118 ? 201.185 148.210 167.444 1.00 80.23 118 ARG F C 1
ATOM 11901 O O . ARG F 3 118 ? 201.968 147.258 167.484 1.00 80.23 118 ARG F O 1
ATOM 11909 N N . LEU F 3 119 ? 200.600 148.614 166.319 1.00 76.21 119 LEU F N 1
ATOM 11910 C CA . LEU F 3 119 ? 200.812 147.953 165.040 1.00 76.21 119 LEU F CA 1
ATOM 11911 C C . LEU F 3 119 ? 201.274 148.961 164.001 1.00 76.21 119 LEU F C 1
ATOM 11912 O O . LEU F 3 119 ? 200.930 150.145 164.059 1.00 76.21 119 LEU F O 1
ATOM 11917 N N . VAL F 3 120 ? 202.053 148.473 163.046 1.00 72.11 120 VAL F N 1
ATOM 11918 C CA . VAL F 3 120 ? 202.509 149.258 161.908 1.00 72.11 120 VAL F CA 1
ATOM 11919 C C . VAL F 3 120 ? 201.924 148.612 160.658 1.00 72.11 120 VAL F C 1
ATOM 11920 O O . VAL F 3 120 ? 202.310 147.507 160.265 1.00 72.11 120 VAL F O 1
ATOM 11924 N N . LEU F 3 121 ? 200.970 149.297 160.038 1.00 74.53 121 LEU F N 1
ATOM 11925 C CA . LEU F 3 121 ? 200.326 148.788 158.837 1.00 74.53 121 LEU F CA 1
ATOM 11926 C C . LEU F 3 121 ? 201.223 149.038 157.634 1.00 74.53 121 LEU F C 1
ATOM 11927 O O . LEU F 3 121 ? 201.866 150.086 157.542 1.00 74.53 121 LEU F O 1
ATOM 11932 N N . ALA F 3 122 ? 201.275 148.074 156.719 1.00 76.92 122 ALA F N 1
ATOM 11933 C CA . ALA F 3 122 ? 202.131 148.202 155.548 1.00 76.92 122 ALA F CA 1
ATOM 11934 C C . ALA F 3 122 ? 201.609 147.299 154.442 1.00 76.92 122 ALA F C 1
ATOM 11935 O O . ALA F 3 122 ? 200.780 146.415 154.672 1.00 76.92 122 ALA F O 1
ATOM 11937 N N . ASN F 3 123 ? 202.106 147.540 153.231 1.00 78.00 123 ASN F N 1
ATOM 11938 C CA . ASN F 3 123 ? 201.759 146.732 152.069 1.00 78.00 123 ASN F CA 1
ATOM 11939 C C . ASN F 3 123 ? 202.908 145.858 151.593 1.00 78.00 123 ASN F C 1
ATOM 11940 O O . ASN F 3 123 ? 202.685 144.709 151.200 1.00 78.00 123 ASN F O 1
ATOM 11945 N N . CYS F 3 124 ? 204.132 146.376 151.614 1.00 78.14 124 CYS F N 1
ATOM 11946 C CA . CYS F 3 124 ? 205.286 145.596 151.198 1.00 78.14 124 CYS F CA 1
ATOM 11947 C C . CYS F 3 124 ? 205.530 144.440 152.163 1.00 78.14 124 CYS F C 1
ATOM 11948 O O . CYS F 3 124 ? 205.387 144.574 153.380 1.00 78.14 124 CYS F O 1
ATOM 11951 N N . GLU F 3 125 ? 205.906 143.295 151.604 1.00 86.00 125 GLU F N 1
ATOM 11952 C CA . GLU F 3 125 ? 206.134 142.076 152.366 1.00 86.00 125 GLU F CA 1
ATOM 11953 C C . GLU F 3 125 ? 207.628 141.898 152.607 1.00 86.00 125 GLU F C 1
ATOM 11954 O O . GLU F 3 125 ? 208.444 142.201 151.730 1.00 86.00 125 GLU F O 1
ATOM 11960 N N . ASP F 3 126 ? 207.977 141.413 153.801 1.00 86.28 126 ASP F N 1
ATOM 11961 C CA . ASP F 3 126 ? 209.364 141.335 154.267 1.00 86.28 126 ASP F CA 1
ATOM 11962 C C . ASP F 3 126 ? 209.988 142.730 154.322 1.00 86.28 126 ASP F C 1
ATOM 11963 O O . ASP F 3 126 ? 210.982 143.029 153.659 1.00 86.28 126 ASP F O 1
ATOM 11968 N N . ALA F 3 127 ? 209.378 143.585 155.137 1.00 82.85 127 ALA F N 1
ATOM 11969 C CA . ALA F 3 127 ? 209.741 144.992 155.221 1.00 82.85 127 ALA F CA 1
ATOM 11970 C C . ALA F 3 127 ? 210.393 145.289 156.563 1.00 82.85 127 ALA F C 1
ATOM 11971 O O . ALA F 3 127 ? 209.855 144.928 157.614 1.00 82.85 127 ALA F O 1
ATOM 11973 N N . MET F 3 128 ? 211.546 145.946 156.521 1.00 80.24 128 MET F N 1
ATOM 11974 C CA . MET F 3 128 ? 212.245 146.406 157.710 1.00 80.24 128 MET F CA 1
ATOM 11975 C C . MET F 3 128 ? 211.905 147.867 157.978 1.00 80.24 128 MET F C 1
ATOM 11976 O O . MET F 3 128 ? 211.328 148.559 157.137 1.00 80.24 128 MET F O 1
ATOM 11981 N N . CYS F 3 129 ? 212.263 148.332 159.172 1.00 76.39 129 CYS F N 1
ATOM 11982 C CA . CYS F 3 129 ? 211.903 149.675 159.598 1.00 76.39 129 CYS F CA 1
ATOM 11983 C C . CYS F 3 129 ? 213.102 150.359 160.237 1.00 76.39 129 CYS F C 1
ATOM 11984 O O . CYS F 3 129 ? 214.011 149.710 160.757 1.00 76.39 129 CYS F O 1
ATOM 11987 N N . ARG F 3 130 ? 213.089 151.688 160.185 1.00 76.23 130 ARG F N 1
ATOM 11988 C CA . ARG F 3 130 ? 214.055 152.522 160.885 1.00 76.23 130 ARG F CA 1
ATOM 11989 C C . ARG F 3 130 ? 213.339 153.238 162.018 1.00 76.23 130 ARG F C 1
ATOM 11990 O O . ARG F 3 130 ? 212.308 153.882 161.797 1.00 76.23 130 ARG F O 1
ATOM 11998 N N . TYR F 3 131 ? 213.885 153.131 163.225 1.00 78.01 131 TYR F N 1
ATOM 11999 C CA . TYR F 3 131 ? 213.188 153.579 164.419 1.00 78.01 131 TYR F CA 1
ATOM 12000 C C . TYR F 3 131 ? 214.167 154.191 165.408 1.00 78.01 131 TYR F C 1
ATOM 12001 O O . TYR F 3 131 ? 215.386 154.042 165.291 1.00 78.01 131 TYR F O 1
ATOM 12010 N N . THR F 3 132 ? 213.605 154.877 166.399 1.00 79.17 132 THR F N 1
ATOM 12011 C CA . THR F 3 132 ? 214.354 155.412 167.527 1.00 79.17 132 THR F CA 1
ATOM 12012 C C . THR F 3 132 ? 214.165 154.476 168.712 1.00 79.17 132 THR F C 1
ATOM 12013 O O . THR F 3 132 ? 213.030 154.144 169.068 1.00 79.17 132 THR F O 1
ATOM 12017 N N . SER F 3 133 ? 215.269 154.042 169.307 1.00 86.58 133 SER F N 1
ATOM 12018 C CA . SER F 3 133 ? 215.193 153.084 170.395 1.00 86.58 133 SER F CA 1
ATOM 12019 C C . SER F 3 133 ? 215.245 153.790 171.745 1.00 86.58 133 SER F C 1
ATOM 12020 O O . SER F 3 133 ? 215.713 154.923 171.867 1.00 86.58 133 SER F O 1
ATOM 12023 N N . ASP F 3 134 ? 214.759 153.095 172.773 1.00 94.14 134 ASP F N 1
ATOM 12024 C CA . ASP F 3 134 ? 214.766 153.631 174.133 1.00 94.14 134 ASP F CA 1
ATOM 12025 C C . ASP F 3 134 ? 216.191 153.542 174.671 1.00 94.14 134 ASP F C 1
ATOM 12026 O O . ASP F 3 134 ? 216.585 152.592 175.351 1.00 94.14 134 ASP F O 1
ATOM 12031 N N . ILE F 3 135 ? 216.984 154.563 174.342 1.00 94.80 135 ILE F N 1
ATOM 12032 C CA . ILE F 3 135 ? 218.373 154.597 174.779 1.00 94.80 135 ILE F CA 1
ATOM 12033 C C . ILE F 3 135 ? 218.429 154.663 176.297 1.00 94.80 135 ILE F C 1
ATOM 12034 O O . ILE F 3 135 ? 217.761 155.491 176.929 1.00 94.80 135 ILE F O 1
ATOM 12039 N N . GLU F 3 136 ? 219.224 153.776 176.892 1.00 106.26 136 GLU F N 1
ATOM 12040 C CA . GLU F 3 136 ? 219.357 153.676 178.340 1.00 106.26 136 GLU F CA 1
ATOM 12041 C C . GLU F 3 136 ? 220.766 153.942 178.848 1.00 106.26 136 GLU F C 1
ATOM 12042 O O . GLU F 3 136 ? 220.927 154.313 180.013 1.00 106.26 136 GLU F O 1
ATOM 12048 N N . ASP F 3 137 ? 221.788 153.758 178.014 1.00 102.77 137 ASP F N 1
ATOM 12049 C CA . ASP F 3 137 ? 223.164 153.978 178.435 1.00 102.77 137 ASP F CA 1
ATOM 12050 C C . ASP F 3 137 ? 223.493 155.460 178.342 1.00 102.77 137 ASP F C 1
ATOM 12051 O O . ASP F 3 137 ? 223.444 156.025 177.242 1.00 102.77 137 ASP F O 1
ATOM 12056 N N . PRO F 3 138 ? 223.832 156.120 179.451 1.00 96.47 138 PRO F N 1
ATOM 12057 C CA . PRO F 3 138 ? 224.256 157.525 179.370 1.00 96.47 138 PRO F CA 1
ATOM 12058 C C . PRO F 3 138 ? 225.552 157.732 178.605 1.00 96.47 138 PRO F C 1
ATOM 12059 O O . PRO F 3 138 ? 225.868 158.875 178.254 1.00 96.47 138 PRO F O 1
ATOM 12063 N N . ASN F 3 139 ? 226.324 156.674 178.354 1.00 100.71 139 ASN F N 1
ATOM 12064 C CA . ASN F 3 139 ? 227.509 156.817 177.516 1.00 100.71 139 ASN F CA 1
ATOM 12065 C C . ASN F 3 139 ? 227.143 157.184 176.084 1.00 100.71 139 ASN F C 1
ATOM 12066 O O . ASN F 3 139 ? 227.931 157.835 175.390 1.00 100.71 139 ASN F O 1
ATOM 12071 N N . LEU F 3 140 ? 225.959 156.775 175.625 1.00 90.67 140 LEU F N 1
ATOM 12072 C CA . LEU F 3 140 ? 225.633 156.898 174.208 1.00 90.67 140 LEU F CA 1
ATOM 12073 C C . LEU F 3 140 ? 225.318 158.333 173.804 1.00 90.67 140 LEU F C 1
ATOM 12074 O O . LEU F 3 140 ? 225.839 158.818 172.795 1.00 90.67 140 LEU F O 1
ATOM 12079 N N . MET F 3 141 ? 224.462 159.022 174.550 1.00 85.32 141 MET F N 1
ATOM 12080 C CA . MET F 3 141 ? 223.932 160.281 174.044 1.00 85.32 141 MET F CA 1
ATOM 12081 C C . MET F 3 141 ? 225.032 161.334 173.980 1.00 85.32 141 MET F C 1
ATOM 12082 O O . MET F 3 141 ? 225.900 161.375 174.861 1.00 85.32 141 MET F O 1
ATOM 12087 N N . PRO F 3 142 ? 225.046 162.176 172.954 1.00 79.96 142 PRO F N 1
ATOM 12088 C CA . PRO F 3 142 ? 226.040 163.243 172.876 1.00 79.96 142 PRO F CA 1
ATOM 12089 C C . PRO F 3 142 ? 225.818 164.262 173.978 1.00 79.96 142 PRO F C 1
ATOM 12090 O O . PRO F 3 142 ? 224.723 164.330 174.556 1.00 79.96 142 PRO F O 1
ATOM 12094 N N . PRO F 3 143 ? 226.834 165.060 174.307 1.00 78.96 143 PRO F N 1
ATOM 12095 C CA . PRO F 3 143 ? 226.689 166.018 175.415 1.00 78.96 143 PRO F CA 1
ATOM 12096 C C . PRO F 3 143 ? 225.534 166.989 175.253 1.00 78.96 143 PRO F C 1
ATOM 12097 O O . PRO F 3 143 ? 224.924 167.375 176.257 1.00 78.96 143 PRO F O 1
ATOM 12101 N N . ASP F 3 144 ? 225.217 167.411 174.027 1.00 80.94 144 ASP F N 1
ATOM 12102 C CA . ASP F 3 144 ? 224.074 168.298 173.833 1.00 80.94 144 ASP F CA 1
ATOM 12103 C C . ASP F 3 144 ? 222.782 167.624 174.270 1.00 80.94 144 ASP F C 1
ATOM 12104 O O . ASP F 3 144 ? 221.958 168.223 174.972 1.00 80.94 144 ASP F O 1
ATOM 12109 N N . PHE F 3 145 ? 222.592 166.366 173.868 1.00 75.54 145 PHE F N 1
ATOM 12110 C CA . PHE F 3 145 ? 221.398 165.636 174.277 1.00 75.54 145 PHE F CA 1
ATOM 12111 C C . PHE F 3 145 ? 221.380 165.440 175.785 1.00 75.54 145 PHE F C 1
ATOM 12112 O O . PHE F 3 145 ? 220.325 165.551 176.420 1.00 75.54 145 PHE F O 1
ATOM 12120 N N . SER F 3 146 ? 222.537 165.138 176.376 1.00 78.78 146 SER F N 1
ATOM 12121 C CA . SER F 3 146 ? 222.601 164.973 177.823 1.00 78.78 146 SER F CA 1
ATOM 12122 C C . SER F 3 146 ? 222.180 166.247 178.541 1.00 78.78 146 SER F C 1
ATOM 12123 O O . SER F 3 146 ? 221.365 166.204 179.468 1.00 78.78 146 SER F O 1
ATOM 12126 N N . THR F 3 147 ? 222.718 167.393 178.120 1.00 77.68 147 THR F N 1
ATOM 12127 C CA . THR F 3 147 ? 222.378 168.659 178.761 1.00 77.68 147 THR F CA 1
ATOM 12128 C C . THR F 3 147 ? 220.907 169.004 178.563 1.00 77.68 147 THR F C 1
ATOM 12129 O O . THR F 3 147 ? 220.260 169.538 179.473 1.00 77.68 147 THR F O 1
ATOM 12133 N N . ALA F 3 148 ? 220.366 168.722 177.377 1.00 76.90 148 ALA F N 1
ATOM 12134 C CA . ALA F 3 148 ? 218.941 168.940 177.156 1.00 76.90 148 ALA F CA 1
ATOM 12135 C C . ALA F 3 148 ? 218.106 168.074 178.088 1.00 76.90 148 ALA F C 1
ATOM 12136 O O . ALA F 3 148 ? 217.096 168.531 178.634 1.00 76.90 148 ALA F O 1
ATOM 12138 N N . LEU F 3 149 ? 218.514 166.818 178.280 1.00 75.79 149 LEU F N 1
ATOM 12139 C CA . LEU F 3 149 ? 217.814 165.942 179.213 1.00 75.79 149 LEU F CA 1
ATOM 12140 C C . LEU F 3 149 ? 217.880 166.493 180.629 1.00 75.79 149 LEU F C 1
ATOM 12141 O O . LEU F 3 149 ? 216.890 166.457 181.368 1.00 75.79 149 LEU F O 1
ATOM 12146 N N . GLU F 3 150 ? 219.048 166.997 181.023 1.00 78.94 150 GLU F N 1
ATOM 12147 C CA . GLU F 3 150 ? 219.201 167.614 182.335 1.00 78.94 150 GLU F CA 1
ATOM 12148 C C . GLU F 3 150 ? 218.220 168.762 182.513 1.00 78.94 150 GLU F C 1
ATOM 12149 O O . GLU F 3 150 ? 217.495 168.835 183.516 1.00 78.94 150 GLU F O 1
ATOM 12155 N N . MET F 3 151 ? 218.190 169.674 181.541 1.00 80.12 151 MET F N 1
ATOM 12156 C CA . MET F 3 151 ? 217.305 170.827 181.636 1.00 80.12 151 MET F CA 1
ATOM 12157 C C . MET F 3 151 ? 215.852 170.389 181.697 1.00 80.12 151 MET F C 1
ATOM 12158 O O . MET F 3 151 ? 215.072 170.912 182.498 1.00 80.12 151 MET F O 1
ATOM 12163 N N . MET F 3 152 ? 215.472 169.427 180.854 1.00 77.93 152 MET F N 1
ATOM 12164 C CA . MET F 3 152 ? 214.088 168.976 180.807 1.00 77.93 152 MET F CA 1
ATOM 12165 C C . MET F 3 152 ? 213.671 168.343 182.128 1.00 77.93 152 MET F C 1
ATOM 12166 O O . MET F 3 152 ? 212.587 168.625 182.650 1.00 77.93 152 MET F O 1
ATOM 12171 N N . LEU F 3 153 ? 214.527 167.488 182.690 1.00 76.20 153 LEU F N 1
ATOM 12172 C CA . LEU F 3 153 ? 214.210 166.849 183.963 1.00 76.20 153 LEU F CA 1
ATOM 12173 C C . LEU F 3 153 ? 214.066 167.881 185.073 1.00 76.20 153 LEU F C 1
ATOM 12174 O O . LEU F 3 153 ? 213.103 167.848 185.854 1.00 76.20 153 LEU F O 1
ATOM 12179 N N . ALA F 3 154 ? 215.025 168.806 185.162 1.00 77.43 154 ALA F N 1
ATOM 12180 C CA . ALA F 3 154 ? 214.965 169.820 186.207 1.00 77.43 154 ALA F CA 1
ATOM 12181 C C . ALA F 3 154 ? 213.714 170.673 186.066 1.00 77.43 154 ALA F C 1
ATOM 12182 O O . ALA F 3 154 ? 213.023 170.947 187.056 1.00 77.43 154 ALA F O 1
ATOM 12184 N N . LYS F 3 155 ? 213.396 171.087 184.839 1.00 77.77 155 LYS F N 1
ATOM 12185 C CA . LYS F 3 155 ? 212.181 171.853 184.603 1.00 77.77 155 LYS F CA 1
ATOM 12186 C C . LYS F 3 155 ? 210.954 171.074 185.034 1.00 77.77 155 LYS F C 1
ATOM 12187 O O . LYS F 3 155 ? 210.046 171.624 185.667 1.00 77.77 155 LYS F O 1
ATOM 12193 N N . ASN F 3 156 ? 210.906 169.788 184.700 1.00 77.94 156 ASN F N 1
ATOM 12194 C CA . ASN F 3 156 ? 209.667 169.061 184.891 1.00 77.94 156 ASN F CA 1
ATOM 12195 C C . ASN F 3 156 ? 209.449 168.718 186.358 1.00 77.94 156 ASN F C 1
ATOM 12196 O O . ASN F 3 156 ? 208.306 168.517 186.780 1.00 77.94 156 ASN F O 1
ATOM 12201 N N . ILE F 3 157 ? 210.525 168.644 187.153 1.00 78.61 157 ILE F N 1
ATOM 12202 C CA . ILE F 3 157 ? 210.358 168.403 188.585 1.00 78.61 157 ILE F CA 1
ATOM 12203 C C . ILE F 3 157 ? 210.539 169.658 189.427 1.00 78.61 157 ILE F C 1
ATOM 12204 O O . ILE F 3 157 ? 210.567 169.559 190.661 1.00 78.61 157 ILE F O 1
ATOM 12209 N N . ALA F 3 158 ? 210.678 170.832 188.807 1.00 78.47 158 ALA F N 1
ATOM 12210 C CA . ALA F 3 158 ? 210.789 172.061 189.588 1.00 78.47 158 ALA F CA 1
ATOM 12211 C C . ALA F 3 158 ? 209.581 172.278 190.494 1.00 78.47 158 ALA F C 1
ATOM 12212 O O . ALA F 3 158 ? 209.740 172.507 191.699 1.00 78.47 158 ALA F O 1
ATOM 12214 N N . MET F 3 159 ? 208.368 172.214 189.940 1.00 80.86 159 MET F N 1
ATOM 12215 C CA . MET F 3 159 ? 207.184 172.553 190.730 1.00 80.86 159 MET F CA 1
ATOM 12216 C C . MET F 3 159 ? 206.975 171.650 191.938 1.00 80.86 159 MET F C 1
ATOM 12217 O O . MET F 3 159 ? 206.745 172.180 193.038 1.00 80.86 159 MET F O 1
ATOM 12222 N N . PRO F 3 160 ? 207.017 170.319 191.829 1.00 81.21 160 PRO F N 1
ATOM 12223 C CA . PRO F 3 160 ? 206.900 169.510 193.052 1.00 81.21 160 PRO F CA 1
ATOM 12224 C C . PRO F 3 160 ? 208.015 169.775 194.043 1.00 81.21 160 PRO F C 1
ATOM 12225 O O . PRO F 3 160 ? 207.787 169.700 195.256 1.00 81.21 160 PRO F O 1
ATOM 12229 N N . MET F 3 161 ? 209.219 170.084 193.560 1.00 83.88 161 MET F N 1
ATOM 12230 C CA . MET F 3 161 ? 210.331 170.354 194.464 1.00 83.88 161 MET F CA 1
ATOM 12231 C C . MET F 3 161 ? 210.204 171.721 195.121 1.00 83.88 161 MET F C 1
ATOM 12232 O O . MET F 3 161 ? 210.473 171.866 196.318 1.00 83.88 161 MET F O 1
ATOM 12237 N N . THR F 3 162 ? 209.808 172.740 194.357 1.00 81.59 162 THR F N 1
ATOM 12238 C CA . THR F 3 162 ? 209.857 174.111 194.838 1.00 81.59 162 THR F CA 1
ATOM 12239 C C . THR F 3 162 ? 208.513 174.815 194.895 1.00 81.59 162 THR F C 1
ATOM 12240 O O . THR F 3 162 ? 208.362 175.738 195.701 1.00 81.59 162 THR F O 1
ATOM 12244 N N . GLY F 3 163 ? 207.540 174.419 194.078 1.00 85.93 163 GLY F N 1
ATOM 12245 C CA . GLY F 3 163 ? 206.306 175.177 194.006 1.00 85.93 163 GLY F CA 1
ATOM 12246 C C . GLY F 3 163 ? 206.488 176.591 193.510 1.00 85.93 163 GLY F C 1
ATOM 12247 O O . GLY F 3 163 ? 205.638 177.446 193.769 1.00 85.93 163 GLY F O 1
ATOM 12248 N N . ASN F 3 164 ? 207.584 176.864 192.801 1.00 83.10 164 ASN F N 1
ATOM 12249 C CA . ASN F 3 164 ? 207.921 178.207 192.353 1.00 83.10 164 ASN F CA 1
ATOM 12250 C C . ASN F 3 164 ? 207.642 178.312 190.860 1.00 83.10 164 ASN F C 1
ATOM 12251 O O . ASN F 3 164 ? 208.360 177.699 190.056 1.00 83.10 164 ASN F O 1
ATOM 12256 N N . PRO F 3 165 ? 206.619 179.058 190.438 1.00 84.72 165 PRO F N 1
ATOM 12257 C CA . PRO F 3 165 ? 206.329 179.153 188.998 1.00 84.72 165 PRO F CA 1
ATOM 12258 C C . PRO F 3 165 ? 207.460 179.752 188.185 1.00 84.72 165 PRO F C 1
ATOM 12259 O O . PRO F 3 165 ? 207.694 179.312 187.052 1.00 84.72 165 PRO F O 1
ATOM 12263 N N . GLY F 3 166 ? 208.169 180.742 188.729 1.00 85.67 166 GLY F N 1
ATOM 12264 C CA . GLY F 3 166 ? 209.249 181.362 187.980 1.00 85.67 166 GLY F CA 1
ATOM 12265 C C . GLY F 3 166 ? 210.375 180.395 187.676 1.00 85.67 166 GLY F C 1
ATOM 12266 O O . GLY F 3 166 ? 210.990 180.455 186.607 1.00 85.67 166 GLY F O 1
ATOM 12267 N N . LEU F 3 167 ? 210.662 179.491 188.614 1.00 80.98 167 LEU F N 1
ATOM 12268 C CA . LEU F 3 167 ? 211.701 178.499 188.377 1.00 80.98 167 LEU F CA 1
ATOM 12269 C C . LEU F 3 167 ? 211.334 177.591 187.212 1.00 80.98 167 LEU F C 1
ATOM 12270 O O . LEU F 3 167 ? 212.165 177.333 186.334 1.00 80.98 167 LEU F O 1
ATOM 12275 N N . MET F 3 168 ? 210.087 177.111 187.171 1.00 83.68 168 MET F N 1
ATOM 12276 C CA . MET F 3 168 ? 209.667 176.295 186.038 1.00 83.68 168 MET F CA 1
ATOM 12277 C C . MET F 3 168 ? 209.691 177.100 184.748 1.00 83.68 168 MET F C 1
ATOM 12278 O O . MET F 3 168 ? 210.055 176.578 183.693 1.00 83.68 168 MET F O 1
ATOM 12283 N N . THR F 3 169 ? 209.285 178.368 184.806 1.00 84.69 169 THR F N 1
ATOM 12284 C CA . THR F 3 169 ? 209.298 179.190 183.599 1.00 84.69 169 THR F CA 1
ATOM 12285 C C . THR F 3 169 ? 210.707 179.299 183.029 1.00 84.69 169 THR F C 1
ATOM 12286 O O . THR F 3 169 ? 210.933 179.047 181.837 1.00 84.69 169 THR F O 1
ATOM 12290 N N . VAL F 3 170 ? 211.674 179.645 183.879 1.00 81.26 170 VAL F N 1
ATOM 12291 C CA . VAL F 3 170 ? 213.041 179.815 183.401 1.00 81.26 170 VAL F CA 1
ATOM 12292 C C . VAL F 3 170 ? 213.621 178.481 182.945 1.00 81.26 170 VAL F C 1
ATOM 12293 O O . VAL F 3 170 ? 214.347 178.413 181.943 1.00 81.26 170 VAL F O 1
ATOM 12297 N N . LEU F 3 171 ? 213.282 177.392 183.640 1.00 81.26 171 LEU F N 1
ATOM 12298 C CA . LEU F 3 171 ? 213.829 176.097 183.265 1.00 81.26 171 LEU F CA 1
ATOM 12299 C C . LEU F 3 171 ? 213.220 175.591 181.966 1.00 81.26 171 LEU F C 1
ATOM 12300 O O . LEU F 3 171 ? 213.912 174.955 181.170 1.00 81.26 171 LEU F O 1
ATOM 12305 N N . ALA F 3 172 ? 211.941 175.880 181.724 1.00 82.99 172 ALA F N 1
ATOM 12306 C CA . ALA F 3 172 ? 211.319 175.520 180.457 1.00 82.99 172 ALA F CA 1
ATOM 12307 C C . ALA F 3 172 ? 211.897 176.333 179.310 1.00 82.99 172 ALA F C 1
ATOM 12308 O O . ALA F 3 172 ? 212.113 175.801 178.215 1.00 82.99 172 ALA F O 1
ATOM 12310 N N . GLN F 3 173 ? 212.150 177.625 179.535 1.00 85.17 173 GLN F N 1
ATOM 12311 C CA . GLN F 3 173 ? 212.804 178.427 178.505 1.00 85.17 173 GLN F CA 1
ATOM 12312 C C . GLN F 3 173 ? 214.179 177.862 178.171 1.00 85.17 173 GLN F C 1
ATOM 12313 O O . GLN F 3 173 ? 214.536 177.703 176.993 1.00 85.17 173 GLN F O 1
ATOM 12319 N N . GLN F 3 174 ? 214.956 177.527 179.202 1.00 85.02 174 GLN F N 1
ATOM 12320 C CA . GLN F 3 174 ? 216.284 176.973 178.970 1.00 85.02 174 GLN F CA 1
ATOM 12321 C C . GLN F 3 174 ? 216.205 175.616 178.282 1.00 85.02 174 GLN F C 1
ATOM 12322 O O . GLN F 3 174 ? 217.027 175.308 177.414 1.00 85.02 174 GLN F O 1
ATOM 12328 N N . ALA F 3 175 ? 215.227 174.790 178.656 1.00 85.67 175 ALA F N 1
ATOM 12329 C CA . ALA F 3 175 ? 215.078 173.485 178.024 1.00 85.67 175 ALA F CA 1
ATOM 12330 C C . ALA F 3 175 ? 214.707 173.619 176.555 1.00 85.67 175 ALA F C 1
ATOM 12331 O O . ALA F 3 175 ? 215.236 172.893 175.708 1.00 85.67 175 ALA F O 1
ATOM 12333 N N . ALA F 3 176 ? 213.795 174.537 176.232 1.00 85.38 176 ALA F N 1
ATOM 12334 C CA . ALA F 3 176 ? 213.427 174.745 174.837 1.00 85.38 176 ALA F CA 1
ATOM 12335 C C . ALA F 3 176 ? 214.627 175.213 174.026 1.00 85.38 176 ALA F C 1
ATOM 12336 O O . ALA F 3 176 ? 214.896 174.694 172.934 1.00 85.38 176 ALA F O 1
ATOM 12338 N N . SER F 3 177 ? 215.382 176.177 174.560 1.00 84.45 177 SER F N 1
ATOM 12339 C CA . SER F 3 177 ? 216.573 176.637 173.855 1.00 84.45 177 SER F CA 1
ATOM 12340 C C . SER F 3 177 ? 217.582 175.507 173.680 1.00 84.45 177 SER F C 1
ATOM 12341 O O . SER F 3 177 ? 218.163 175.342 172.599 1.00 84.45 177 SER F O 1
ATOM 12344 N N . LEU F 3 178 ? 217.794 174.712 174.731 1.00 81.53 178 LEU F N 1
ATOM 12345 C CA . LEU F 3 178 ? 218.780 173.639 174.674 1.00 81.53 178 LEU F CA 1
ATOM 12346 C C . LEU F 3 178 ? 218.395 172.581 173.652 1.00 81.53 178 LEU F C 1
ATOM 12347 O O . LEU F 3 178 ? 219.239 172.130 172.872 1.00 81.53 178 LEU F O 1
ATOM 12352 N N . VAL F 3 179 ? 217.127 172.165 173.639 1.00 80.43 179 VAL F N 1
ATOM 12353 C CA . VAL F 3 179 ? 216.721 171.149 172.676 1.00 80.43 179 VAL F CA 1
ATOM 12354 C C . VAL F 3 179 ? 216.760 171.702 171.258 1.00 80.43 179 VAL F C 1
ATOM 12355 O O . VAL F 3 179 ? 217.106 170.981 170.321 1.00 80.43 179 VAL F O 1
ATOM 12359 N N . SER F 3 180 ? 216.426 172.983 171.068 1.00 83.69 180 SER F N 1
ATOM 12360 C CA . SER F 3 180 ? 216.530 173.561 169.729 1.00 83.69 180 SER F CA 1
ATOM 12361 C C . SER F 3 180 ? 217.976 173.552 169.247 1.00 83.69 180 SER F C 1
ATOM 12362 O O . SER F 3 180 ? 218.264 173.199 168.095 1.00 83.69 180 SER F O 1
ATOM 12365 N N . ASP F 3 181 ? 218.904 173.923 170.132 1.00 84.18 181 ASP F N 1
ATOM 12366 C CA . ASP F 3 181 ? 220.321 173.870 169.791 1.00 84.18 181 ASP F CA 1
ATOM 12367 C C . ASP F 3 181 ? 220.740 172.436 169.479 1.00 84.18 181 ASP F C 1
ATOM 12368 O O . ASP F 3 181 ? 221.518 172.194 168.548 1.00 84.18 181 ASP F O 1
ATOM 12373 N N . ALA F 3 182 ? 220.228 171.470 170.247 1.00 79.06 182 ALA F N 1
ATOM 12374 C CA . ALA F 3 182 ? 220.578 170.072 170.019 1.00 79.06 182 ALA F CA 1
ATOM 12375 C C . ALA F 3 182 ? 220.101 169.592 168.654 1.00 79.06 182 ALA F C 1
ATOM 12376 O O . ALA F 3 182 ? 220.845 168.917 167.935 1.00 79.06 182 ALA F O 1
ATOM 12378 N N . ILE F 3 183 ? 218.864 169.928 168.280 1.00 81.35 183 ILE F N 1
ATOM 12379 C CA . ILE F 3 183 ? 218.374 169.587 166.945 1.00 81.35 183 ILE F CA 1
ATOM 12380 C C . ILE F 3 183 ? 219.239 170.233 165.872 1.00 81.35 183 ILE F C 1
ATOM 12381 O O . ILE F 3 183 ? 219.594 169.590 164.877 1.00 81.35 183 ILE F O 1
ATOM 12386 N N . ALA F 3 184 ? 219.588 171.508 166.047 1.00 79.81 184 ALA F N 1
ATOM 12387 C CA . ALA F 3 184 ? 220.388 172.184 165.029 1.00 79.81 184 ALA F CA 1
ATOM 12388 C C . ALA F 3 184 ? 221.742 171.504 164.854 1.00 79.81 184 ALA F C 1
ATOM 12389 O O . ALA F 3 184 ? 222.182 171.240 163.728 1.00 79.81 184 ALA F O 1
ATOM 12391 N N . ARG F 3 185 ? 222.409 171.188 165.966 1.00 78.89 185 ARG F N 1
ATOM 12392 C CA . ARG F 3 185 ? 223.726 170.567 165.878 1.00 78.89 185 ARG F CA 1
ATOM 12393 C C . ARG F 3 185 ? 223.638 169.147 165.336 1.00 78.89 185 ARG F C 1
ATOM 12394 O O . ARG F 3 185 ? 224.529 168.696 164.608 1.00 78.89 185 ARG F O 1
ATOM 12402 N N . ASP F 3 186 ? 222.573 168.421 165.682 1.00 79.19 186 ASP F N 1
ATOM 12403 C CA . ASP F 3 186 ? 222.401 167.067 165.173 1.00 79.19 186 ASP F CA 1
ATOM 12404 C C . ASP F 3 186 ? 222.151 167.082 163.671 1.00 79.19 186 ASP F C 1
ATOM 12405 O O . ASP F 3 186 ? 222.616 166.202 162.939 1.00 79.19 186 ASP F O 1
ATOM 12410 N N . GLN F 3 187 ? 221.402 168.074 163.193 1.00 76.63 187 GLN F N 1
ATOM 12411 C CA . GLN F 3 187 ? 221.219 168.244 161.758 1.00 76.63 187 GLN F CA 1
ATOM 12412 C C . GLN F 3 187 ? 222.555 168.548 161.097 1.00 76.63 187 GLN F C 1
ATOM 12413 O O . GLN F 3 187 ? 222.877 167.985 160.046 1.00 76.63 187 GLN F O 1
ATOM 12419 N N . ASN F 3 188 ? 223.343 169.434 161.712 1.00 81.51 188 ASN F N 1
ATOM 12420 C CA . ASN F 3 188 ? 224.603 169.842 161.100 1.00 81.51 188 ASN F CA 1
ATOM 12421 C C . ASN F 3 188 ? 225.626 168.716 161.052 1.00 81.51 188 ASN F C 1
ATOM 12422 O O . ASN F 3 188 ? 226.555 168.780 160.240 1.00 81.51 188 ASN F O 1
ATOM 12427 N N . GLU F 3 189 ? 225.487 167.690 161.892 1.00 82.18 189 GLU F N 1
ATOM 12428 C CA . GLU F 3 189 ? 226.365 166.525 161.806 1.00 82.18 189 GLU F CA 1
ATOM 12429 C C . GLU F 3 189 ? 225.701 165.543 160.847 1.00 82.18 189 GLU F C 1
ATOM 12430 O O . GLU F 3 189 ? 224.506 165.253 160.919 1.00 82.18 189 GLU F O 1
ATOM 12436 N N . GLY F 3 190 ? 226.491 165.065 159.894 1.00 81.82 190 GLY F N 1
ATOM 12437 C CA . GLY F 3 190 ? 225.970 164.165 158.889 1.00 81.82 190 GLY F CA 1
ATOM 12438 C C . GLY F 3 190 ? 225.618 164.890 157.610 1.00 81.82 190 GLY F C 1
ATOM 12439 O O . GLY F 3 190 ? 224.603 165.589 157.549 1.00 81.82 190 GLY F O 1
ATOM 12440 N N . TYR F 3 191 ? 226.445 164.733 156.580 1.00 82.84 191 TYR F N 1
ATOM 12441 C CA . TYR F 3 191 ? 226.188 165.323 155.268 1.00 82.84 191 TYR F CA 1
ATOM 12442 C C . TYR F 3 191 ? 225.870 164.152 154.350 1.00 82.84 191 TYR F C 1
ATOM 12443 O O . TYR F 3 191 ? 226.680 163.230 154.218 1.00 82.84 191 TYR F O 1
ATOM 12452 N N . ARG F 3 192 ? 224.685 164.150 153.744 1.00 85.51 192 ARG F N 1
ATOM 12453 C CA . ARG F 3 192 ? 224.427 163.099 152.766 1.00 85.51 192 ARG F CA 1
ATOM 12454 C C . ARG F 3 192 ? 224.936 163.500 151.383 1.00 85.51 192 ARG F C 1
ATOM 12455 O O . ARG F 3 192 ? 226.014 163.071 150.963 1.00 85.51 192 ARG F O 1
ATOM 12463 N N . ASN F 3 193 ? 224.233 164.416 150.716 1.00 85.56 193 ASN F N 1
ATOM 12464 C CA . ASN F 3 193 ? 224.522 164.717 149.316 1.00 85.56 193 ASN F CA 1
ATOM 12465 C C . ASN F 3 193 ? 223.582 165.807 148.812 1.00 85.56 193 ASN F C 1
ATOM 12466 O O . ASN F 3 193 ? 222.608 166.143 149.498 1.00 85.56 193 ASN F O 1
ATOM 12471 N N . PRO F 3 194 ? 223.829 166.387 147.638 1.00 89.08 194 PRO F N 1
ATOM 12472 C CA . PRO F 3 194 ? 222.861 167.333 147.072 1.00 89.08 194 PRO F CA 1
ATOM 12473 C C . PRO F 3 194 ? 221.562 166.648 146.672 1.00 89.08 194 PRO F C 1
ATOM 12474 O O . PRO F 3 194 ? 221.497 165.437 146.453 1.00 89.08 194 PRO F O 1
ATOM 12478 N N . LEU F 3 195 ? 220.513 167.465 146.587 1.00 95.85 195 LEU F N 1
ATOM 12479 C CA . LEU F 3 195 ? 219.186 167.001 146.218 1.00 95.85 195 LEU F CA 1
ATOM 12480 C C . LEU F 3 195 ? 219.173 166.527 144.764 1.00 95.85 195 LEU F C 1
ATOM 12481 O O . LEU F 3 195 ? 219.999 166.958 143.957 1.00 95.85 195 LEU F O 1
ATOM 12486 N N . PRO F 3 196 ? 218.248 165.641 144.401 1.00 92.84 196 PRO F N 1
ATOM 12487 C CA . PRO F 3 196 ? 218.209 165.139 143.026 1.00 92.84 196 PRO F CA 1
ATOM 12488 C C . PRO F 3 196 ? 217.591 166.157 142.077 1.00 92.84 196 PRO F C 1
ATOM 12489 O O . PRO F 3 196 ? 216.926 167.112 142.480 1.00 92.84 196 PRO F O 1
ATOM 12493 N N . TYR F 3 197 ? 217.825 165.927 140.789 1.00 91.52 197 TYR F N 1
ATOM 12494 C CA . TYR F 3 197 ? 217.421 166.861 139.754 1.00 91.52 197 TYR F CA 1
ATOM 12495 C C . TYR F 3 197 ? 215.905 166.866 139.585 1.00 91.52 197 TYR F C 1
ATOM 12496 O O . TYR F 3 197 ? 215.170 166.138 140.257 1.00 91.52 197 TYR F O 1
ATOM 12505 N N . ALA F 3 198 ? 215.441 167.710 138.667 1.00 89.13 198 ALA F N 1
ATOM 12506 C CA . ALA F 3 198 ? 214.016 167.810 138.391 1.00 89.13 198 ALA F CA 1
ATOM 12507 C C . ALA F 3 198 ? 213.483 166.479 137.878 1.00 89.13 198 ALA F C 1
ATOM 12508 O O . ALA F 3 198 ? 214.191 165.726 137.205 1.00 89.13 198 ALA F O 1
ATOM 12510 N N . SER F 3 199 ? 212.225 166.190 138.213 1.00 86.70 199 SER F N 1
ATOM 12511 C CA . SER F 3 199 ? 211.643 164.890 137.903 1.00 86.70 199 SER F CA 1
ATOM 12512 C C . SER F 3 199 ? 211.626 164.627 136.401 1.00 86.70 199 SER F C 1
ATOM 12513 O O . SER F 3 199 ? 211.942 163.523 135.947 1.00 86.70 199 SER F O 1
ATOM 12516 N N . TRP F 3 200 ? 211.257 165.636 135.609 1.00 83.80 200 TRP F N 1
ATOM 12517 C CA . TRP F 3 200 ? 211.187 165.446 134.166 1.00 83.80 200 TRP F CA 1
ATOM 12518 C C . TRP F 3 200 ? 212.572 165.239 133.560 1.00 83.80 200 TRP F C 1
ATOM 12519 O O . TRP F 3 200 ? 212.741 164.458 132.616 1.00 83.80 200 TRP F O 1
ATOM 12530 N N . THR F 3 201 ? 213.578 165.937 134.089 1.00 85.23 201 THR F N 1
ATOM 12531 C CA . THR F 3 201 ? 214.946 165.759 133.618 1.00 85.23 201 THR F CA 1
ATOM 12532 C C . THR F 3 201 ? 215.397 164.324 133.847 1.00 85.23 201 THR F C 1
ATOM 12533 O O . THR F 3 201 ? 216.023 163.716 132.973 1.00 85.23 201 THR F O 1
ATOM 12537 N N . ARG F 3 202 ? 215.106 163.804 135.043 1.00 89.19 202 ARG F N 1
ATOM 12538 C CA . ARG F 3 202 ? 215.472 162.401 135.367 1.00 89.19 202 ARG F CA 1
ATOM 12539 C C . ARG F 3 202 ? 214.721 161.480 134.405 1.00 89.19 202 ARG F C 1
ATOM 12540 O O . ARG F 3 202 ? 215.335 160.519 133.905 1.00 89.19 202 ARG F O 1
ATOM 12548 N N . ALA F 3 203 ? 213.443 161.775 134.155 1.00 84.95 203 ALA F N 1
ATOM 12549 C CA . ALA F 3 203 ? 212.659 160.973 133.189 1.00 84.95 203 ALA F CA 1
ATOM 12550 C C . ALA F 3 203 ? 213.292 161.111 131.802 1.00 84.95 203 ALA F C 1
ATOM 12551 O O . ALA F 3 203 ? 213.396 160.090 131.095 1.00 84.95 203 ALA F O 1
ATOM 12553 N N . ASN F 3 204 ? 213.910 162.239 131.464 1.00 87.21 204 ASN F N 1
ATOM 12554 C CA . ASN F 3 204 ? 214.455 162.295 130.075 1.00 87.21 204 ASN F CA 1
ATOM 12555 C C . ASN F 3 204 ? 215.886 161.777 130.003 1.00 87.21 204 ASN F C 1
ATOM 12556 O O . ASN F 3 204 ? 216.201 161.115 129.013 1.00 87.21 204 ASN F O 1
ATOM 12561 N N . ILE F 3 205 ? 216.720 162.088 130.992 1.00 87.04 205 ILE F N 1
ATOM 12562 C CA . ILE F 3 205 ? 218.154 161.691 130.911 1.00 87.04 205 ILE F CA 1
ATOM 12563 C C . ILE F 3 205 ? 218.455 160.710 132.038 1.00 87.04 205 ILE F C 1
ATOM 12564 O O . ILE F 3 205 ? 219.572 160.731 132.564 1.00 87.04 205 ILE F O 1
ATOM 12569 N N . GLY F 3 206 ? 217.481 159.873 132.379 1.00 95.33 206 GLY F N 1
ATOM 12570 C CA . GLY F 3 206 ? 217.681 158.886 133.452 1.00 95.33 206 GLY F CA 1
ATOM 12571 C C . GLY F 3 206 ? 218.175 159.553 134.716 1.00 95.33 206 GLY F C 1
ATOM 12572 O O . GLY F 3 206 ? 217.873 160.738 134.908 1.00 95.33 206 GLY F O 1
ATOM 12573 N N . ASP F 3 207 ? 218.910 158.818 135.546 1.00 107.27 207 ASP F N 1
ATOM 12574 C CA . ASP F 3 207 ? 219.427 159.378 136.818 1.00 107.27 207 ASP F CA 1
ATOM 12575 C C . ASP F 3 207 ? 220.847 158.863 137.060 1.00 107.27 207 ASP F C 1
ATOM 12576 O O . ASP F 3 207 ? 221.468 159.351 138.022 1.00 107.27 207 ASP F O 1
#

Secondary structure (DSSP, 8-state):
-----B---B---TTBB--GGGGG-TTSHHHHT-BSEEETEEE-TTS-EEEPPPEEEEEE-S-TTS--EEEEEEBTBT-EEEEEEETTEEE-EETTEE-BSSSSB--------TTTGGG-EEEEETTEEEEEETTEEEEEEEEEETTEEEEEEP--BT--BPPP---SS--EEES-SSSSEEEEESSS---TT-SS--EEEE-S--TT-----SS----SS---BSSS-BEE---BSS-TTS----SS----SSS---SS-SS--TT------B--EE---SEEEEEEEEEEETTEEEEEESS---HHHHHT-B-EEE-BS-SSSS---SEEEEETTEEEEE--SSS-S-EEE--SS-TTB----TT--TTS-EE----SSS---EEEEEESSSEEEEESS-EEEEE-TTT---TTT-EEEE--S----SSPPEEETTEEEEEPTTSS-EEEEB--TTTTS-B--BSSSS-GGGTTTS---B---BTTTS-B-EEE-SSS-EEE---BGGGTB--BEE---TTEEEEEEEEE-TTTS-EEEEEEEE-GGGS-EEEEEEE-----SSGGG----EEEEE------SS--EEEESSSS--SSS-EEEEESS----GGGTT-EEEEEETTEEEEEEEEE---SSEEEEEESSPPPGGGSSS--SEEEE-EEEE---GGGTT---EEEETTEEE-----BTTBEEEEEEESSEEEEE---EEEEPPPP--SSS-SSSS-EEEEEEE--EEEE---EEEE--TT--GGG-EE----SS--TTPPP--EEE--EEE------SS--EEEEE-SSS--EE--BEEEEEE----/-B-----EEEEE--S---EEEE-S--SSTT--EEEEB-TTS--EE--BTTTBEEESTT-TT-EEEE--SSSS---TT-EEEEE----S-B----TT--S--HHHHHHHHHHHHHHHHHHHHHHHH-/-B-S---EEEE---SS--B---SS--SSGGGEEEEEEBTTB---B--GGGTS--S-S-TTT----B--SSS----TT-EEEEEE---S-B-----SSS---HHHHHHHHHHHHHHHHHHHHHHHH-/-B-----EEEEE--SS-------S--SSTT--EEEEE-SSS-EEE--TTTS--EESTTSSS--EE---SSSPPP-SS-EEEEE-----SB----SS-SS--HHHHHHHHHHHHHHHHHHHHHHHH-/--HHHHHHHHHHHHT-------SSSSSHHHHHHHHHHHHHHHHHHHHS--GGGEEEEEPEEEE--STT-SEEEEPPTTEEEEEEEE-TTTS-TTGGGS---TT---EEEEE-SSSSEEEEESSSS-EEEEEE----GGGS-HHHHHHHHHHHHHHHHHHHH--HHHHHHHHHHHHHHHHHHHHHHHHS-B-------HHHHTTS--/--HHHHHHHHHHHHT--S-GGGT-SS-HHHHHHHHHHHHHHHHHHHHS--GGGEEEEE--EEE--STT-SEEEEPPTT-SEEEEEEETTTS-TTGGGS-S-TT---EEEEE-SSSSEEEEESSSSEEEEEE-----TTTS-HHHHHHHHHHHHHHHHHHHH--HHHHHHHHHHHHHHHHHHHHHHHHS----PPP--HHHHHHH--

Foldseek 3Di:
DPPAFAWDWQQAALLAAFAPVCQPPQVDCSQSRHFNAWAQWDAFLSGWTWGFFAWAFLWFDDDFPFAKAWEWDDQAVPATWIWMDAAQKIFIGHPSYALDDPNDTAIDGGHDGRVCPLLWAWDDDNQWIWIFAFQDFIWIWGQDDSRDTDIGGFFAAQFAWDAWPPPQVKFKAWQDWAFKIKIFIPDLADDPQLQWDKKKFFAPDQPVAAECPAWAQDACFHFYDHALWTWTWHDFQDDSVQEIQAHQPDDDQADWDKHFPQPDDDPPRGRYIITIGTAHSGMWIFTWNADDGSGITITGIPGTGDCCSNPVTGRGMIGHCDTNPQTIFSYWDDDQQWTKGAQHNNQQQKIKIAFRNPHNYQDADPVQDFRHIEMDGDDPDDDFGWQAWDPQVATWTATQFFIKGWDQVPDGHGRPSIDMGTQDTFGFDNEYWDDDDSKIWTATPPALWIWIWHADVPVRGIGTDTLCPRPSVLAVPFGWSYWEAFVQPARKIWIFGNVLWIKIWRDDPVSPRTHIHTYDFPQKGWRYKYWYCNDRTTKIKTWIWGCAPNGTGITIIIGDDPDDPWFLPGGHFYNKHKDAFFDQDQWWKAKAPDWQDFWPRFIKMFTRPQCADQVCAQWKKKFAAPQDIWIWHFHGDPDSGMGTTTTPGGRDRVRHPPIGNTMGTWDFKDFPQVVNQFAQKWKAFQNRTAHTDTQHPRMDGHPDTGNMMIIHHWGKTKTKRFFAWHPDPIQLQWWKKFWKKKFFKAFWDKKWKEWPDPPDDPVQIDIDDADDPQDVVRHGTTDGTIDMGTGDMDGDSGRMMMIIDRHRTITMTSMMITRMDIGGGD/DWPDLDFKDKDFFAFADFKDFDFAAACDPQQKFKWKDALPGDIDTDHEPAAKDWAPHRDGGTTIIRGGPDDTTGHGSMIIMIGRQQPPDDDDDPPVPPDDDPVVVVVVVVSVSSNVSRVVVVVVPD/DWPDLDQKDKDAFAQPDQKAWDAAADADPVFWFKWKAALVGDTDTDDDPVAKDWPPHGDGRTGMIGGGPDDTGNHGNMMMMGGGAQDPDDPQDDVPPPDDDVVSVVVSVVSVVVNVSVVVVVVVVD/DWPQLAFKDKWFWDWPDFKDFFRTADDDQVQKWKWKAALVGDIGIDDRPVQKAFDDGGPRGGGIITPRPPHIGSNHSIMMMIGGHDDPDDDDDADPPRDDDPVNVVVRVVSVSVVVNVVVVVVVVD/DALQVLLQLLCVVLPDNDRPNDQDDDDPSNVLSNVQLLVLLLVLLLVDVFPLQKDKFWWAWDAQDPPPFGTKTDDDPFFRDFDAKAACVQPPPPPLLAVDVSRHFDWDKAPDPPDDIIITGHDPRIMTMGGGSDRDCVSDDPLVSVLSSLSSSLVRSCVVPVDVVSNVVSVVVSVVSSVVVVVVSVVVDDRDDHDDDPVVCVPPPD/DALQVLLQVLCVLLPDHDGVVVVPCDDPSNVLSVVLLLVLLLVLLQVDVFPLFKDKDWWDWDDQDPPPFRTKTDDPPFFDDWDAKAACVLPDPPNLLAVPPSRHFDWDWADDVVDDIIITGRDPRIMTMGGGSDRGPVRDDPLSSVLSSLSSSLVCNCVVPVDVVSNVVSVVVSVVSSVVVVVVSVVPDDRDDHDDDPVVCVVVPD

Solvent-accessible surface area: 69367 Å² total; per-residue (Å²): 160,73,132,91,34,40,71,119,95,28,93,20,0,12,2,0,6,5,0,81,94,24,60,62,109,46,87,64,72,47,19,63,43,1,0,42,32,0,100,2,1,11,0,30,42,151,2,1,0,10,1,2,13,0,4,52,29,17,36,48,7,52,94,107,106,67,30,1,16,4,1,38,1,36,36,64,147,135,57,18,3,0,0,0,2,0,41,85,7,0,25,2,2,61,90,9,45,44,5,119,60,82,67,119,43,16,80,17,87,14,61,3,76,97,93,31,0,54,73,4,20,47,25,72,39,59,62,37,0,1,1,2,7,19,72,39,73,5,35,24,0,55,36,132,46,68,70,77,18,50,18,62,109,8,92,37,102,31,0,6,40,76,137,83,26,128,62,105,88,25,32,0,56,0,88,23,22,60,76,119,5,54,0,39,7,72,88,69,40,4,44,117,15,16,74,40,11,8,1,36,0,55,16,61,66,26,29,152,20,61,69,34,137,67,106,37,67,18,102,113,54,20,69,6,57,41,74,85,54,2,2,84,0,39,37,30,39,29,42,111,141,56,1,28,1,2,98,93,68,7,79,17,84,114,42,81,92,57,2,13,98,140,65,77,63,175,59,49,107,38,38,2,0,0,53,2,15,60,32,12,30,4,47,3,12,0,95,3,68,97,49,139,74,57,37,64,1,14,0,118,12,94,47,88,1,0,58,9,0,117,89,122,9,0,37,70,21,11,28,7,5,11,14,74,109,71,6,33,0,7,0,5,8,49,27,108,124,6,0,0,0,0,19,1,142,57,48,34,34,2,0,9,0,0,21,53,38,91,79,54,4,4,98,66,27,143,90,103,92,68,78,8,8,2,84,50,79,2,67,50,176,127,103,0,48,0,48,2,11,16,80,57,56,22,0,2,0,0,0,20,11,0,6,21,36,1,23,44,100,137,132,28,30,9,42,113,34,13,36,25,84,42,34,24,111,117,0,0,17,79,22,43,11,25,106,9,64,89,7,0,2,3,1,28,2,187,4,34,38,3,19,6,6,5,106,27,186,161,123,113,13,21,49,22,97,29,12,3,97,48,0,39,62,3,0,131,125,76,68,10,73,17,18,6,32,5,106,102,76,17,20,3,3,13,2,0,12,65,66,8,11,2,0,1,2,1,4,53,109,132,120,160,16,26,0,2,0,87,1,58,15,52,70,22,70,7,18,1,7,6,26,13,58,39,84,83,26,25,1,6,0,1,0,1,49,1,79,14,63,80,94,51,9,20,12,0,0,36,17,15,28,67,140,13,92,50,12,30,40,2,2,3,0,1,0,0,60,35,57,75,31,58,60,44,122,56,10,58,0,33,14,22,52,34,76,62,115,59,13,114,66,120,1,44,0,46,11,65,63,59,44,12,51,79,99,23,67,60,104,60,0,6,7,7,31,46,95,58,15,3,1,0,42,6,88,50,90,98,37,36,49,35,3,25,2,28,8,13,18,37,1,22,134,87,9,18,45,97,94,2,66,43,15,5,40,12,49,85,86,3,97,46,0,99,21,0,62,44,20,85,0,9,2,1,0,8,0,2,12,3,38,97,48,80,1,95,51,1,95,4,78,4,93,37,8,2,4,3,3,6,0,0,1,35,6,63,2,2,1,9,15,13,6,35,22,46,73,80,94,52,40,97,55,6,59,0,2,1,3,4,1,0,1,71,0,62,77,0,2,4,1,47,0,1,2,10,77,211,115,42,79,79,102,29,17,8,10,20,33,32,6,79,66,43,35,14,5,44,15,8,28,55,27,92,30,86,31,101,12,21,0,33,48,52,133,36,84,28,4,0,4,23,1,41,5,51,46,4,1,0,0,5,0,55,7,3,26,16,68,0,20,68,29,44,131,110,51,7,88,66,80,65,13,79,26,130,66,76,4,116,34,87,33,54,85,4,66,6,58,8,40,2,36,74,53,100,26,19,56,0,59,24,37,47,109,133,58,91,139,48,96,34,99,66,54,73,47,3,59,25,51,47,35,49,61,128,121,1,14,39,2,54,11,22,78,92,66,130,48,10,66,117,54,36,29,0,16,0,9,3,62,10,92,23,19,1,25,9,0,11,70,17,11,23,16,12,10,6,51,5,7,18,24,5,6,1,31,5,0,0,3,0,0,13,13,35,13,60,13,96,147,66,7,8,8,16,82,15,0,84,4,79,4,34,4,14,34,30,0,62,33,1,9,1,18,3,36,2,60,83,34,89,7,0,59,3,65,36,25,36,111,125,57,76,115,53,105,21,93,73,45,97,45,9,62,24,47,41,45,33,61,43,70,3,1,34,0,57,15,30,63,94,63,127,52,4,82,94,46,30,29,3,12,3,26,6,40,5,76,11,20,1,113,28,41,4,64,20,62,30,58,19,120,4,77,47,3,3,42,1,9,0,30,5,0,2,0,2,5,11,8,38,46,65,7,92,193,73,36,5,90,67,77,55,10,118,42,100,51,69,17,120,12,99,49,50,77,3,74,6,50,4,51,2,57,102,53,56,2,0,33,2,53,48,31,56,96,141,26,109,109,46,88,26,114,47,47,109,38,2,50,52,57,37,31,14,91,114,140,14,8,69,2,55,34,14,94,87,54,73,90,24,67,97,41,27,47,18,26,0,14,4,51,29,116,14,27,4,104,43,65,10,58,39,18,3,14,6,14,2,28,54,2,9,49,8,2,0,71,5,0,3,2,1,3,34,4,56,41,63,14,114,189,81,55,0,53,0,29,0,1,1,29,0,1,4,18,7,26,36,81,52,16,1,11,3,16,49,11,112,5,16,9,0,120,22,0,55,140,88,5,84,48,4,25,52,69,3,1,162,78,54,84,3,15,10,0,4,39,45,64,87,15,62,100,74,23,122,11,69,103,78,50,161,28,42,2,85,25,16,132,63,8,20,35,16,36,14,1,0,16,59,128,41,19,75,74,11,30,10,63,128,23,22,33,142,21,154,45,120,58,65,74,34,91,60,72,143,35,47,121,5,0,2,1,45,43,100,122,1,37,0,44,12,1,1,79,10,117,9,6,39,5,16,10,19,16,0,5,23,0,0,6,13,45,0,0,39,27,0,0,64,45,6,25,11,4,54,8,8,64,82,58,8,41,119,61,0,61,68,44,20,66,69,1,50,53,36,22,131,96,12,29,61,92,38,98,143,68,190,39,69,194,58,73,94,128,124,52,123,92,46,80,74,39,1,0,41,106,0,3,66,52,3,70,39,128,98,69,25,92,71,18,79,133,87,15,95,19,14,62,15,1,101,19,10,21,91,9,5,16,32,25,6,1,7,50,39,78,5,53,50,0,25,103,121,29,25,5,2,16,36,20,120,8,35,18,0,5,128,29,35,0,6,8,4,24,36,4,14,2,0,22,14,1,10,19,65,131,44,74,74,147,57,33,58,114,112,21,30,23,191,40,113,30,14,1,41,5,1,10,64,54,86,12,8,40,8,0,1,0,10,38,94,52,1,49,0,44,0,0,4,41,15,120,61,19,114,94,14,56,105,56,2,16,52,0,0,13,22,41,1,0,47,29,0,0,16,9,28,62,46,70,60,42,44,35,84,74,8,29,124,84,2,59,61,40,27,63,64,3,65,48,140,21,127,97,94,63,183,133,53,96,144,50,183,40,79,189,51,39,90,125,147,46,109

Sequence (1616 aa):
NYQPASSYIQPSFAGGELAPSLQGRVDLARYAISLKTCRNFVVQPYGGASNRPGFRFNTACKYKNYATRLIPFSFNTEQTYVIEIGHQYMRFHRDGAPVLDGGEPVEVATSWHRDDIFEIKYVQSADVLTLVHPDYKPRQLKRYSETDWVLDFFDNEFGPLQDQNVDESITIISNGVVDLVELTASEAIFSEAMVGTTIKLQQVSSGEVAAWQNRSAVEQGDLAYVDERTYKATSLSGGVDNTLTGDNTPAHTEGEQWDGPRTTIQGVTETLGVKWAYLHSGFGYVRITEHRDDTHIVGRVIGRLPEEIRTEGTYRWSFAAWDSDRGYPGTASYYQQRLVFANSRAEPQAFWMSETGIFNGFKVSFPIEADDAITFTLASRQVNEIRHLIPLGSLLALTSGAEWMISDNDQGLAPDTVSADVQGYRGASDVTPLLIGSSALYVQARGTVIRDLAYSFELDGYTGDDLTIFSNHLLKDYTIKDWAYAQEPDSVVWLVRSDGALLSMTYQREQQVVAWARHDTVDGEFESVAVIAEGSRDVPYAIVKRQVGGETVRYIEYLDSRRFSHVEDFFCVDSGLTYDGRSSTGALLTIGGGTNWTTDEDLTLTASASSFSPSDVGRRVRVYTGDKFADVDVDAYVSATSVAVSAVRIVPEELRGVQGDRWGFMAKTLTGLDHLEGKTVSILADGNVHAPEVVTGGQVTLDYSAAVVHVGLPIESDIETLPISSSGATVRDSHKAIVGVGIQLEKSRGVFAARSRRDFTSSDLIELKQRDAEDWGEATGLETGLVELGIPTSWDKDGSLFIRQSDPLPLTILSIIPRVVMGGKGTVPTNDNREQYAGNGATTVFPYAFRIFESSDLEVYLTDEDGDQALLIEGTDYTVSGAGDEEGGEITFPVSGDPLDDGETLTILRVIDITQETDLKNQGAYYPEVVEDEFDRSRMIDQQQQEQLDRATVPTNDNREQYAGNGATTVFPYAFRIFESSDLEVYLTDEDGDQALLIEGTDYTVSGAGDEEGGEITFPVSGDPLDDGETLTILRVIDITQETDLKNQGAYYPEVVEDEFDRSRMIDQQQQEQLDRATVPTNDNREQYAGNGATTVFPYAFRIFESSDLEVYLTDEDGDQALLIEGTDYTVSGAGDEEGGEITFPVSGDPLDDGETLTILRVIDITQETDLKNQGAYYPEVVEDEFDRSRMIDQQQQEQLDRAPSKVDICNRALSNTGTDITIASLTEKSKEARLCQQWYDATLASLLRTYQWAFAQRRVTLALIGVGPAGWRHKYRYPTDAITIHDVFTADTYPDGASEFTDGRYRQIFQIASDGEGGRLVLANCEDAMCRYTSDIEDPNLMPPDFSTALEMMLAKNIAMPMTGNPGLMTVLAQQAASLVSDAIARDQNEGYRNPLPYASWTRANIGDPSKVDICNRALSNTGTDITIASLTEKSKEARLCQQWYDATLASLLRTYQWAFAQRRVTLALIGVGPAGWRHKYRYPTDAITIHDVFTADTYPDGASEFTDGRYRQIFQIASDGEGGRLVLANCEDAMCRYTSDIEDPNLMPPDFSTALEMMLAKNIAMPMTGNPGLMTVLAQQAASLVSDAIARDQNEGYRNPLPYASWTRANIGD

Nearest PDB structures (foldseek):
  8ck1-assembly1_B  TM=9.275E-01  e=1.947E-17  Ribes
  4z2a-assembly1_A  TM=3.613E-01  e=6.628E-02  Homo sapiens
  1p8j-assembly1_A  TM=3.548E-01  e=9.245E-02  Mus musculus
  6eqv-assembly1_A  TM=3.638E-01  e=8.746E-02  Homo sapiens
  2x0k-assembly1_A  TM=2.413E-01  e=6.804E-01  Corynebacterium ammoniagenes

Radius of gyration: 49.04 Å; Cα contacts (8 Å, |Δi|>4): 3887; chains: 6; bounding box: 72×103×190 Å